Protein AF-0000000069274669 (afdb_homodimer)

Radius of gyration: 43.09 Å; Cα contacts (8 Å, |Δi|>4): 2055; chains: 2; bounding box: 151×182×161 Å

Foldseek 3Di:
DPPPPVDVVVVVVVLCVVVVCVLVVVPPDPPPPPPDDDPPPCVVVVVVVVVVVVVSVVSVVVVVVVVDPVVVVSVVVVVVDPDPDDPDDDDDDDDDDDDDDYDDYDDDDDPDPDDDYDYDDDDDDDDDPDPPDPPPPVPPPPPPVPPPPPLDPVLLVVLQVVLVVVLVVQVVCCVQPPVLAFSLLVLLVLLLVVLQVLLVCCVVPVSDRDSNSSSLVVLLLDQLVCLCLVQVLLQLLLLLLPDDPVLCVLCVVVLCCCLAVVLVQQLVLQLVCCCVPPDLRDDSLRSSLLSLLLSQFDQVLVLVNCVLLPFDPNLSCSQSSNNLRNLQLSVLSNVLSLQVVLPDDADPVRSVVSSVLQQVVLLVLLVVLLVVLLVVLLVLLDLVDPVSQVVNLVSLVCSSNVQLCVCCDPVSNHGSSSSSSNSSNSCSHRRCVSHSDNVSSVVVSVVSNSSSSSSQSSSLSSNLSNLVNDCPLVDDPVNVVVLVVSLVVSLVSLLCSLVVCQVVQQPGRPGDDPLSSNLSSLSRARDRSSLSSLSNQLNDQAGPVRHGDDPSSNSVSSVSNNSSSSSNSCSSVPSSSCSSVSCVVSVSSDDDPVVVVLLLVVLLVLLQVLQLVVVQCVPPPLQPQADPVLLNVLSCQLSVHPDRPHHPNDDPPDDCPDDLQQAPADDDVPPLLVLLLVLLVLLLVLLVVCVLLQLDPPVDCLNVQQVVLSVVQNVVSVPARRSLVSLVCVLVVVVVVLVPPDPVRCLALVSLLVVLVSLLSNLSSLSSLLVSLVVSLVVSNRHPDDDSNVVNNVRSVVSSVVSVVVNVPGDSVSNRLSSNLSSSSSSLSVSLVVLVVCCVVVNDPPNSSSVSNVSSVSSVVSSVVVSVVVSSVVSVNPVVPPCVVVVVVVVVVVVVVVPPPPDDPPPPPPPCDDDDPPDDDDPPDPDDPDDDDPDDPPDDDDPD/DPPPPVDVVVVVVVLCVVVVCVVVVVPPDPPPPPPDDDDPPCVVVVVVVVVVVVVSVVSVVVVVVVPDPPVVVSVVVVVVDPDPDDCPPPPDDPPPDDDDDDDDDYYYDYYYYDYDYYDDDDDDDDDDDDPPDPDCPVPPPPPPPLPPPPLDPVLLVVLQVVLVVVLVVQVVCCVQPPVLAFSLLVLLQLLLVVLQVLLVCCVVPVSDRDSNSSSLVVLLLDQLVCLCLVQVLLQLLLLLLPDDPVLCVLCVVVLCCCLAVVLVLQLVLQLVCCCVPPDLRDDSLRSSLLSLLLSQFDQVLVLVNCVLLPFDPNLSCSQSSNNLRNLQLSVLSNVLSLQVVLPDDDDPVRSVVSSVLQQVVLLVLLVVLLVVLLVVLLVLLDLVDPVSQVVNLVSLVCSSNVQLCVCCDPVSNHGSSSSSSNSSNSCSHRRCVSHSDNVSSVVVSVVSNSSSSSSQSSSLSSNLSNLVNDCPLVDDPVNVVVLVVSLVVSLVSLLCSLVVCQVVQQPGRPGDDPLSSNLSSLSRARDRSSLSSLSNQLNDQAGPVRHGDDPSSNSVSSVSNNSSSSSNSCSSVPSSSCSSVSCVVSVSSDDDPVVVVLLLVVLLVLLQVLQLVVVQCVPPPLQPQADPVLLNVLSCQLSVHPDRPHHPNDDPPDPCPDDLQQAPADDDVPPLLVLLLVLLVQLLVLLVVCVLLQLDPPVDCLNVQQVVLSVVQNVVSVPARRSLVSLVCVLVVVVVVLVPPDPVRCLALVNLLVVLVSLLSNLSSLSSLLVSLVVSLVVSNRHPDDPSNVVNNVRSVVSSVVSVVVNVPDDSVSNRLSSNLSSSSSSLSVSLVVLVVCCVVVNDPPNSSSVSNVSSVSSVVSSVVVSVVVSSVSSVNPVVPPCVVVVVVVVVVVVVVVPPPPDPPDPPPPPVPPPPVPDDDDDDDDPDDDDDDDDDDDDDPDCD

Secondary structure (DSSP, 8-state):
-------HHHHHHHHHHHHHHHHTT-S--SSSTT-----GGGHHHHHHHHHHHHHHHHHHHHHHHTT--HHHHHHHHHTTS-----------------------------------------------------------------------GGGHHHHHHHHHHHHHHHHHHHHHH-TTS-HHHHHHHHHHHHHHHHHHHHHH-TT---HHHHHHHHHHT--HHHHHHHHHHHHHHHHHHT--HHHHHHHHHHHHHIIIIIHHHHHHHHHHHHHHH-TT---HHHHHHHHHHHT----HHHHHHHHHHT--HHHHHHHHHHHHHHHHHHHHHHHHHHHHHTT----HHHHHHHHHHHHHHHHHHHHHHHHHHHHHHHHT--TT-THHHHHHHHHHHHHHHHHHHHHHSTTT---HHHHHHHHHHHHHHHTTTT-S-HHHHHHHHHHHHHHHHHHHHHHHHHHHHHHHH-TTS---HHHHHHHHHHHHHHHHHHHHHHHHTHHHHHHSTT---HHHHHHHHHT----HHHHHHHHHHHH--B-TTSPBPPHHHHHHHHHHHHHHHHHHHHIIIIIHHHHHHHHHHTTSS---HHHHHHHHHHHHHHHHHHHHHHHHHTT-GGGTT--HHHHHHHHHHHTT-SS-----------TT-----------S---HHHHHHHHHHHHHHHHHHHHHTTSS-TTSSHHHHHHHHHHHHHHTTTT--THHHHHHHHHHHHHHHHHHS-HHHHTSHHHHHHHHHHHHHHHHHHHHHHHHHHHHHHHHHHH--SHHHHHHHHHHHHHHHHHHHHHHTS-HHHHHHHHHHHHHHHHHHHHHHHHHHHHHTTSS-HHHHHHHHHHHHHHHHHHHHHHHHHHHHHHT---STTTHHHHHHHHHHHHHHHHHT-------SS-S-----------------------------S--/-------HHHHHHHHHHHHHHHHTT-S--SGGGGS----GGGHHHHHHHHHHHHHHHHHHHHHHHTT--HHHHHHHHHTTS-----------------------------------------------------------------------GGGHHHHHHHHHHHHHHHHHHHHHH-TTS-HHHHHHHHHHHHHHHHHHHHHH-TT---HHHHHHHHHHT--HHHHHHHHHHHHHHHHHHT--HHHHHHHHHHHHHIIIIIHHHHHHHHHHHHHHH-TT---HHHHHHHHHHHH----HHHHHHHHHHT--HHHHHHHHHHHHHHHHHHHHHHHHHHHHHTT----HHHHHHHHHHHHHHHHHHHHHHHHHHHHHHHHT--TT-THHHHHHHHHHHHHHHHHHHHHHSTTT---HHHHHHHHHHHHHHHTGGG-S-HHHHHHHHHHHHHHHHHHHHHHHHHHHHHHHH-TTS---HHHHHHHHHHHHHHHHHHHHHHHHTHHHHHHSTT---HHHHHHHHHT----HHHHHHHHHHHH--B-TTSPBPPHHHHHHHHHHHHHHHHHHHHIIIIIHHHHHHHHHHTTSS---HHHHHHHHHHHHHHHHHHHHHHHHHTT-GGGTT--HHHHHHHHHHHTT-SS-----------TT-----------S---HHHHHHHHHHHHHHHHHHHHHTTSS-TTSSHHHHHHHHHHHHHHTTTT--THHHHHHHHHHHHHHHHHHS-HHHHTSHHHHHHHHHHHHHHHHHHHHHHHHHHHHHHHHHHH--SHHHHHHHHHHHHHHHHHHHHHHTS-HHHHHHHHHHHHHHHHHHHHHHHHHHHHHTTSS-HHHHHHHHHHHHHHHHHHHHHHHHHHHHHHT---HHHHHHHHHHHHHHHHHHHHHT-------SS----------------------------------

InterPro domains:
  IPR006153 Cation/H+ exchanger, transmembrane domain [PF00999] (170-539)
  IPR018422 Cation/H+ exchanger, CPA1 family [PTHR10110] (135-668)

Nearest PDB structures (foldseek):
  8pd7-assembly1_A  TM=5.998E-01  e=1.376E-23  Strongylocentrotus purpuratus
  8pcz-assembly1_B  TM=5.962E-01  e=1.327E-23  Strongylocentrotus purpuratus
  8xq8-assembly1_A  TM=6.034E-01  e=6.312E-23  Strongylocentrotus purpuratus
  8pd5-assembly1_A  TM=5.993E-01  e=1.213E-22  Strongylocentrotus purpuratus
  8pd3-assembly1_A  TM=5.989E-01  e=2.247E-22  Strongylocentrot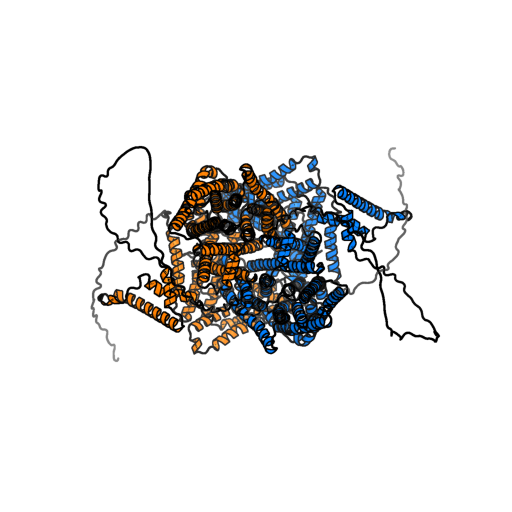us purpuratus

Sequence (1888 aa):
MPRLVISRSAALLLAALPTYLRASGLAADPINCAEVSSSESSSEESCRLLSQWQQGLKAQQKLRDLGFDVDVLAQSFAAGAPGRRADSATTADPSHSSHATTAVPSHNSSNDSNDSNHSNHSNTTAEHDTSSAEHDTGSEEHVAEHETHVTHQKDGLLFMFTTLAYGCVLCYGLSRLAPFLPYTVFCYLLGMTMGAIDRKMRDTWPDDISIYSQSIVMWRGIDPHMMLHAFLPGLLFGDALSINKHQFWKCLGSCTLLATLGVLYGALLTALSVFYMAPKGLTFYESWTQGAILSATDPVAVVAILNSLGASAKLNMLVSGESLMNDGVALVVYTVFHDMSKGKEYGAGDMISYFFQLFFGGIGLGLVFGFLTAGLMALASSKMHHEDTVVQTALMFSCAYLSFWTAESSQIQVSGVLSCVTASIVIAFYAKQVLVERASVEHVWHFAEYVGNTLLFMLAGVMVGDLLVSNELELDGGDVGWFIGLYVLMNLIRLIVVFSFYPLLVRMGYGVTWQECIMMVWGGLRGAVGLAMAVEVATVTVDHEGNALDNDTMLRRKYIMLQVGVFTTMTLVINAPTTGWITRKLGLVKPSKTEVALLASHQKRLQTTAFDFLAGIKGKLIFEGFDEDVVHSVILAANHSSHDHGSKGAKYGDLDSDDECIIDQVDESEDLSVQRDIFLRLVGADYWQMVDNGIIPTDTDILPTLMASVDHAKDYVTTGLLDWESVHTSCTRVDWIMNRLGPSVRGWKVVKLIEQMVEGHAVITLNCYIAAHEYAQERAAKHLSGGSLERILTESKANVELALKFMSCRNFDSVQLAKTWQLSKTILELQRHKIHKWVSNGILTEGQAHTLLHSVSSGQSHLTHHVSSRNLEKSGIDLHAMFHVGTRMSEIAHQHLKTDDKAQMPDDPDALIILPNAIESPAKEFSVPLGAVAEDEYPENPESMPRLVISRSAALLLAALPTYLRASGLAADPINCAEVSSSESSSEESCRLLSQWQQGLKAQQKLRDLGFDVDVLAQSFAAGAPGRRADSATTADPSHSSHATTAVPSHNSSNDSNDSNHSNHSNTTAEHDTSSAEHDTGSEEHVAEHETHVTHQKDGLLFMFTTLAYGCVLCYGLSRLAPFLPYTVFCYLLGMTMGAIDRKMRDTWPDDISIYSQSIVMWRGIDPHMMLHAFLPGLLFGDALSINKHQFWKCLGSCTLLATLGVLYGALLTALSVFYMAPKGLTFYESWTQGAILSATDPVAVVAILNSLGASAKLNMLVSGESLMNDGVALVVYTVFHDMSKGKEYGAGDMISYFFQLFFGGIGLGLVFGFLTAGLMALASSKMHHEDTVVQTALMFSCAYLSFWTAESSQIQVSGVLSCVTASIVIAFYAKQVLVERASVEHVWHFAEYVGNTLLFMLAGVMVGDLLVSNELELDGGDVGWFIGLYVLMNLIRLIVVFSFYPLLVRMGYGVTWQECIMMVWGGLRGAVGLAMAVEVATVTVDHEGNALDNDTMLRRKYIMLQVGVFTTMTLVINAPTTGWITRKLGLVKPSKTEVALLASHQKRLQTTAFDFLAGIKGKLIFEGFDEDVVHSVILAANHSSHDHGSKGAKYGDLDSDDECIIDQVDESEDLSVQRDIFLRLVGADYWQMVDNGIIPTDTDILPTLMASVDHAKDYVTTGLLDWESVHTSCTRVDWIMNRLGPSVRGWKVVKLIEQMVEGHAVITLNCYIAAHEYAQERAAKHLSGGSLERILTESKANVELALKFMSCRNFDSVQLAKTWQLSKTILELQRHKIHKWVSNGILTEGQAHTLLHSVSSGQSHLTHHVSSRNLEKSGIDLHAMFHVGTRMSEIAHQHLKTDDKAQMPDDPDALIILPNAIESPAKEFSVPLGAVAEDEYPENPES

Structure (mmCIF, N/CA/C/O backbone):
data_AF-0000000069274669-model_v1
#
loop_
_entity.id
_entity.type
_entity.pdbx_description
1 polymer 'Cation/H+ exchanger transmembrane domain-containing protein'
#
loop_
_atom_site.group_PDB
_atom_site.id
_atom_site.type_symbol
_atom_site.label_atom_id
_atom_site.label_alt_id
_atom_site.label_comp_id
_atom_site.label_asym_id
_atom_site.label_entity_id
_atom_site.label_seq_id
_atom_site.pdbx_PDB_ins_code
_atom_site.Cartn_x
_atom_site.Cartn_y
_atom_site.Cartn_z
_atom_site.occupancy
_atom_site.B_iso_or_equiv
_atom_site.auth_seq_id
_atom_site.auth_comp_id
_atom_site.auth_asym_id
_atom_site.auth_atom_id
_atom_site.pdbx_PDB_model_num
ATOM 1 N N . MET A 1 1 ? -5.215 -10.648 32.5 1 20.44 1 MET A N 1
ATOM 2 C CA . MET A 1 1 ? -3.83 -10.516 32.969 1 20.44 1 MET A CA 1
ATOM 3 C C . MET A 1 1 ? -2.895 -11.328 32.062 1 20.44 1 MET A C 1
ATOM 5 O O . MET A 1 1 ? -3.055 -12.547 31.953 1 20.44 1 MET A O 1
ATOM 9 N N . PRO A 1 2 ? -2.506 -10.828 30.906 1 22.36 2 PRO A N 1
ATOM 10 C CA . PRO A 1 2 ? -2.129 -11.586 29.719 1 22.36 2 PRO A CA 1
ATOM 11 C C . PRO A 1 2 ? -0.896 -12.461 29.938 1 22.36 2 PRO A C 1
ATOM 13 O O . PRO A 1 2 ? 0.067 -12.031 30.562 1 22.36 2 PRO A O 1
ATOM 16 N N . ARG A 1 3 ? -1.205 -13.742 30.172 1 23.81 3 ARG A N 1
ATOM 17 C CA . ARG A 1 3 ? -0.339 -14.875 30.453 1 23.81 3 ARG A CA 1
ATOM 18 C C . ARG A 1 3 ? 0.919 -14.844 29.594 1 23.81 3 ARG A C 1
ATOM 20 O O . ARG A 1 3 ? 0.846 -14.594 28.391 1 23.81 3 ARG A O 1
ATOM 27 N N . LEU A 1 4 ? 1.964 -14.383 30.266 1 23.78 4 LEU A N 1
ATOM 28 C CA . LEU A 1 4 ? 3.373 -14.344 29.891 1 23.78 4 LEU A CA 1
ATOM 29 C C . LEU A 1 4 ? 3.789 -15.633 29.188 1 23.78 4 LEU A C 1
ATOM 31 O O . LEU A 1 4 ? 3.932 -16.672 29.844 1 23.78 4 LEU A O 1
ATOM 35 N N . VAL A 1 5 ? 2.941 -15.945 28.203 1 24.8 5 VAL A N 1
ATOM 36 C CA . VAL A 1 5 ? 3.238 -17.203 27.531 1 24.8 5 VAL A CA 1
ATOM 37 C C . VAL A 1 5 ? 4.707 -17.234 27.109 1 24.8 5 VAL A C 1
ATOM 39 O O . VAL A 1 5 ? 5.137 -16.422 26.281 1 24.8 5 VAL A O 1
ATOM 42 N N . ILE A 1 6 ? 5.539 -17.375 28.141 1 27.12 6 ILE A N 1
ATOM 43 C CA . ILE A 1 6 ? 6.965 -17.641 28.016 1 27.12 6 ILE A CA 1
ATOM 44 C C . ILE A 1 6 ? 7.188 -18.688 26.906 1 27.12 6 ILE A C 1
ATOM 46 O O . ILE A 1 6 ? 6.637 -19.781 26.969 1 27.12 6 ILE A O 1
ATOM 50 N N . SER A 1 7 ? 7.266 -18.234 25.734 1 25.34 7 SER A N 1
ATOM 51 C CA . SER A 1 7 ? 7.426 -19.109 24.594 1 25.34 7 SER A CA 1
ATOM 52 C C . SER A 1 7 ? 8.43 -20.219 24.875 1 25.34 7 SER A C 1
ATOM 54 O O . SER A 1 7 ? 9.344 -20.047 25.688 1 25.34 7 SER A O 1
ATOM 56 N N . ARG A 1 8 ? 8.047 -21.406 24.719 1 30.59 8 ARG A N 1
ATOM 57 C CA . ARG A 1 8 ? 8.742 -22.672 24.922 1 30.59 8 ARG A CA 1
ATOM 58 C C . ARG A 1 8 ? 10.172 -22.609 24.391 1 30.59 8 ARG A C 1
ATOM 60 O O . ARG A 1 8 ? 11.094 -23.141 25.016 1 30.59 8 ARG A O 1
ATOM 67 N N . SER A 1 9 ? 10.336 -21.828 23.312 1 30.2 9 SER A N 1
ATOM 68 C CA . SER A 1 9 ? 11.648 -21.828 22.688 1 30.2 9 SER A CA 1
ATOM 69 C C . SER A 1 9 ? 12.664 -21.062 23.516 1 30.2 9 SER A C 1
ATOM 71 O O . SER A 1 9 ? 13.852 -21.406 23.531 1 30.2 9 SER A O 1
ATOM 73 N N . ALA A 1 10 ? 12.234 -19.969 24.125 1 30.84 10 ALA A N 1
ATOM 74 C CA . ALA A 1 10 ? 13.125 -19.25 25.031 1 30.84 10 ALA A CA 1
ATOM 75 C C . ALA A 1 10 ? 13.438 -20.078 26.266 1 30.84 10 ALA A C 1
ATOM 77 O O . ALA A 1 10 ? 14.562 -20.047 26.781 1 30.84 10 ALA A O 1
ATOM 78 N N . ALA A 1 11 ? 12.406 -20.875 26.578 1 32.09 11 ALA A N 1
ATOM 79 C CA . ALA A 1 11 ? 12.633 -21.781 27.703 1 32.09 11 ALA A CA 1
ATOM 80 C C . ALA A 1 11 ? 13.68 -22.828 27.359 1 32.09 11 ALA A C 1
ATOM 82 O O . ALA A 1 11 ? 14.516 -23.188 28.188 1 32.09 11 ALA A O 1
ATOM 83 N N . LEU A 1 12 ? 13.633 -23.188 26.109 1 30.95 12 LEU A N 1
ATOM 84 C CA . LEU A 1 12 ? 14.57 -24.203 25.656 1 30.95 12 LEU A CA 1
ATOM 85 C C . LEU A 1 12 ? 15.984 -23.641 25.578 1 30.95 12 LEU A C 1
ATOM 87 O O . LEU A 1 12 ? 16.953 -24.328 25.938 1 30.95 12 LEU A O 1
ATOM 91 N N . LEU A 1 13 ? 16.094 -22.391 25.188 1 30.83 13 LEU A N 1
ATOM 92 C CA . LEU A 1 13 ? 17.406 -21.766 25.125 1 30.83 13 LEU A CA 1
ATOM 93 C C . LEU A 1 13 ? 17.969 -21.547 26.516 1 30.83 13 LEU A C 1
ATOM 95 O O . LEU A 1 13 ? 19.156 -21.781 26.766 1 30.83 13 LEU A O 1
ATOM 99 N N . LEU A 1 14 ? 17.078 -21.266 27.438 1 32 14 LEU A N 1
ATOM 100 C CA . LEU A 1 14 ? 17.547 -21.047 28.797 1 32 14 LEU A CA 1
ATOM 101 C C . LEU A 1 14 ? 17.938 -22.375 29.438 1 32 14 LEU A C 1
ATOM 103 O O . LEU A 1 14 ? 18.891 -22.422 30.234 1 32 14 LEU A O 1
ATOM 107 N N . ALA A 1 15 ? 17.234 -23.375 28.984 1 34.84 15 ALA A N 1
ATOM 108 C CA . ALA A 1 15 ? 17.516 -24.688 29.562 1 34.84 15 ALA A CA 1
ATOM 109 C C . ALA A 1 15 ? 18.844 -25.25 29.062 1 34.84 15 ALA A C 1
ATOM 111 O O . ALA A 1 15 ? 19.484 -26.031 29.75 1 34.84 15 ALA A O 1
ATOM 112 N N . ALA A 1 16 ? 19.125 -24.812 27.844 1 32.91 16 ALA A N 1
ATOM 113 C CA . ALA A 1 16 ? 20.344 -25.344 27.234 1 32.91 16 ALA A CA 1
ATOM 114 C C . ALA A 1 16 ? 21.578 -24.625 27.766 1 32.91 16 ALA A C 1
ATOM 116 O O . ALA A 1 16 ? 22.719 -25.031 27.469 1 32.91 16 ALA A O 1
ATOM 117 N N . LEU A 1 17 ? 21.328 -23.562 28.531 1 31.47 17 LEU A N 1
ATOM 118 C CA . LEU A 1 17 ? 22.438 -22.75 28.984 1 31.47 17 LEU A CA 1
ATOM 119 C C . LEU A 1 17 ? 23.344 -23.547 29.922 1 31.47 17 LEU A C 1
ATOM 121 O O . LEU A 1 17 ? 24.562 -23.5 29.812 1 31.47 17 LEU A O 1
ATOM 125 N N . PRO A 1 18 ? 22.672 -24.328 30.734 1 34.5 18 PRO A N 1
ATOM 126 C CA . PRO A 1 18 ? 23.609 -24.953 31.672 1 34.5 18 PRO A CA 1
ATOM 127 C C . PRO A 1 18 ? 24.531 -25.969 31 1 34.5 18 PRO A C 1
ATOM 129 O O . PRO A 1 18 ? 25.719 -26.031 31.328 1 34.5 18 PRO A O 1
ATOM 132 N N . THR A 1 19 ? 23.969 -26.656 30.016 1 37.09 19 THR A N 1
ATOM 133 C CA . THR A 1 19 ? 24.797 -27.672 29.375 1 37.09 19 THR A CA 1
ATOM 134 C C . THR A 1 19 ? 25.922 -27.031 28.578 1 37.09 19 THR A C 1
ATOM 136 O O . THR A 1 19 ? 27.031 -27.531 28.531 1 37.09 19 THR A O 1
ATOM 139 N N . TYR A 1 20 ? 25.578 -25.891 27.953 1 32.72 20 TYR A N 1
ATOM 140 C CA . TYR A 1 20 ? 26.625 -25.203 27.219 1 32.72 20 TYR A CA 1
ATOM 141 C C . TYR A 1 20 ? 27.719 -24.703 28.156 1 32.72 20 TYR A C 1
ATOM 143 O O . TYR A 1 20 ? 28.906 -24.797 27.844 1 32.72 20 TYR A O 1
ATOM 151 N N . LEU A 1 21 ? 27.234 -24.344 29.297 1 33.06 21 LEU A N 1
ATOM 152 C CA . LEU A 1 21 ? 28.234 -23.891 30.25 1 33.06 21 LEU A CA 1
ATOM 153 C C . LEU A 1 21 ? 29.094 -25.062 30.719 1 33.06 21 LEU A C 1
ATOM 155 O O . LEU A 1 21 ? 30.297 -24.906 30.938 1 33.06 21 LEU A O 1
ATOM 159 N N . ARG A 1 22 ? 28.453 -26.203 30.734 1 39.75 22 ARG A N 1
ATOM 160 C CA . ARG A 1 22 ? 29.219 -27.375 31.156 1 39.75 22 ARG A CA 1
ATOM 161 C C . ARG A 1 22 ? 30.203 -27.797 30.078 1 39.75 22 ARG A C 1
ATOM 163 O O . ARG A 1 22 ? 31.344 -28.172 30.391 1 39.75 22 ARG A O 1
ATOM 170 N N . ALA A 1 23 ? 29.719 -27.781 28.859 1 35.91 23 ALA A N 1
ATOM 171 C CA . ALA A 1 23 ? 30.594 -28.25 27.781 1 35.91 23 ALA A CA 1
ATOM 172 C C . ALA A 1 23 ? 31.75 -27.266 27.562 1 35.91 23 ALA A C 1
ATOM 174 O O . ALA A 1 23 ? 32.812 -27.656 27.094 1 35.91 23 ALA A O 1
ATOM 175 N N . SER A 1 24 ? 31.312 -25.953 27.672 1 32.53 24 SER A N 1
ATOM 176 C CA . SER A 1 24 ? 32.375 -24.984 27.422 1 32.53 24 SER A CA 1
ATOM 177 C C . SER A 1 24 ? 33.375 -24.938 28.562 1 32.53 24 SER A C 1
ATOM 179 O O . SER A 1 24 ? 34.312 -24.125 28.547 1 32.53 24 SER A O 1
ATOM 181 N N . GLY A 1 25 ? 33.781 -25.969 29.219 1 31.44 25 GLY A N 1
ATOM 182 C CA . GLY A 1 25 ? 34.781 -26.203 30.234 1 31.44 25 GLY A CA 1
ATOM 183 C C . GLY A 1 25 ? 34.656 -25.297 31.453 1 31.44 25 GLY A C 1
ATOM 184 O O . GLY A 1 25 ? 35.5 -25.25 32.312 1 31.44 25 GLY A O 1
ATOM 185 N N . LEU A 1 26 ? 33.812 -24.391 31.297 1 29.56 26 LEU A N 1
ATOM 186 C CA . LEU A 1 26 ? 33.812 -23.422 32.406 1 29.56 26 LEU A CA 1
ATOM 187 C C . LEU A 1 26 ? 33.094 -23.984 33.625 1 29.56 26 LEU A C 1
ATOM 189 O O . LEU A 1 26 ? 32.875 -23.266 34.594 1 29.56 26 LEU A O 1
ATOM 193 N N . ALA A 1 27 ? 32.469 -25.141 33.5 1 31.83 27 ALA A N 1
ATOM 194 C CA . ALA A 1 27 ? 31.859 -25.703 34.688 1 31.83 27 ALA A CA 1
ATOM 195 C C . ALA A 1 27 ? 32.938 -26.281 35.625 1 31.83 27 ALA A C 1
ATOM 197 O O . ALA A 1 27 ? 33.594 -27.25 35.281 1 31.83 27 ALA A O 1
ATOM 198 N N . ALA A 1 28 ? 33.625 -25.453 36.375 1 28.75 28 ALA A N 1
ATOM 199 C CA . ALA A 1 28 ? 34.562 -25.875 37.406 1 28.75 28 ALA A CA 1
ATOM 200 C C . ALA A 1 28 ? 34 -27.016 38.25 1 28.75 28 ALA A C 1
ATOM 202 O O . ALA A 1 28 ? 32.781 -27.031 38.531 1 28.75 28 ALA A O 1
ATOM 203 N N . ASP A 1 29 ? 34.531 -28.172 38.125 1 26.72 29 ASP A N 1
ATOM 204 C CA . ASP A 1 29 ? 34.281 -29.359 38.938 1 26.72 29 ASP A CA 1
ATOM 205 C C . ASP A 1 29 ? 34.219 -29 40.438 1 26.72 29 ASP A C 1
ATOM 207 O O . ASP A 1 29 ? 35.094 -28.297 40.938 1 26.72 29 ASP A O 1
ATOM 211 N N . PRO A 1 30 ? 33.031 -28.938 41.031 1 28.22 30 PRO A N 1
ATOM 212 C CA . PRO A 1 30 ? 32.906 -28.562 42.438 1 28.22 30 PRO A CA 1
ATOM 213 C C . PRO A 1 30 ? 33.844 -29.328 43.344 1 28.22 30 PRO A C 1
ATOM 215 O O . PRO A 1 30 ? 33.75 -29.203 44.562 1 28.22 30 PRO A O 1
ATOM 218 N N . ILE A 1 31 ? 34.438 -30.422 42.844 1 26.33 31 ILE A N 1
ATOM 219 C CA . ILE A 1 31 ? 35 -31.281 43.906 1 26.33 31 ILE A CA 1
ATOM 220 C C . ILE A 1 31 ? 36.031 -30.5 44.688 1 26.33 31 ILE A C 1
ATOM 222 O O . ILE A 1 31 ? 36.031 -30.547 45.938 1 26.33 31 ILE A O 1
ATOM 226 N N . ASN A 1 32 ? 37.156 -30.281 44.031 1 25.36 32 ASN A N 1
ATOM 227 C CA . ASN A 1 32 ? 38.375 -30.172 44.812 1 25.36 32 ASN A CA 1
ATOM 228 C C . ASN A 1 32 ? 38.438 -28.844 45.594 1 25.36 32 ASN A C 1
ATOM 230 O O . ASN A 1 32 ? 39.531 -28.391 45.969 1 25.36 32 ASN A O 1
ATOM 234 N N . CYS A 1 33 ? 37.406 -27.984 45.281 1 25.16 33 CYS A N 1
ATOM 235 C CA . CYS A 1 33 ? 37.719 -26.656 45.844 1 25.16 33 CYS A CA 1
ATOM 236 C C . CYS A 1 33 ? 37.688 -26.672 47.375 1 25.16 33 CYS A C 1
ATOM 238 O O . CYS A 1 33 ? 36.781 -26.078 47.969 1 25.16 33 CYS A O 1
ATOM 240 N N . ALA A 1 34 ? 37.656 -27.938 47.938 1 26.12 34 ALA A N 1
ATOM 241 C CA . ALA A 1 34 ? 37.625 -27.906 49.406 1 26.12 34 ALA A CA 1
ATOM 242 C C . ALA A 1 34 ? 38.688 -26.984 49.969 1 26.12 34 ALA A C 1
ATOM 244 O O . ALA A 1 34 ? 38.469 -26.312 51 1 26.12 34 ALA A O 1
ATOM 245 N N . GLU A 1 35 ? 39.938 -27.328 49.625 1 25.34 35 GLU A N 1
ATOM 246 C CA . GLU A 1 35 ? 40.969 -26.953 50.594 1 25.34 35 GLU A CA 1
ATOM 247 C C . GLU A 1 35 ? 41.25 -25.453 50.562 1 25.34 35 GLU A C 1
ATOM 249 O O . GLU A 1 35 ? 42.188 -24.969 51.188 1 25.34 35 GLU A O 1
ATOM 254 N N . VAL A 1 36 ? 40.781 -24.766 49.469 1 25.62 36 VAL A N 1
ATOM 255 C CA . VAL A 1 36 ? 41.469 -23.484 49.469 1 25.62 36 VAL A CA 1
ATOM 256 C C . VAL A 1 36 ? 41.062 -22.672 50.688 1 25.62 36 VAL A C 1
ATOM 258 O O . VAL A 1 36 ? 39.906 -22.688 51.094 1 25.62 36 VAL A O 1
ATOM 261 N N . SER A 1 37 ? 42 -22.219 51.562 1 24.66 37 SER A N 1
ATOM 262 C CA . SER A 1 37 ? 42.125 -21.5 52.812 1 24.66 37 SER A CA 1
ATOM 263 C C . SER A 1 37 ? 41.156 -20.312 52.875 1 24.66 37 SER A C 1
ATOM 265 O O . SER A 1 37 ? 40.656 -19.859 51.844 1 24.66 37 SER A O 1
ATOM 267 N N . SER A 1 38 ? 41 -19.609 54.125 1 27.27 38 SER A N 1
ATOM 268 C CA . SER A 1 38 ? 40.062 -18.781 54.875 1 27.27 38 SER A CA 1
ATOM 269 C C . SER A 1 38 ? 39.75 -17.484 54.156 1 27.27 38 SER A C 1
ATOM 271 O O . SER A 1 38 ? 39.031 -16.625 54.688 1 27.27 38 SER A O 1
ATOM 273 N N . SER A 1 39 ? 40.625 -17.047 53.156 1 27.19 39 SER A N 1
ATOM 274 C CA . SER A 1 39 ? 40.438 -15.609 53 1 27.19 39 SER A CA 1
ATOM 275 C C . SER A 1 39 ? 39.031 -15.305 52.438 1 27.19 39 SER A C 1
ATOM 277 O O . SER A 1 39 ? 38.531 -16.031 51.594 1 27.19 39 SER A O 1
ATOM 279 N N . GLU A 1 40 ? 38.125 -14.531 53.219 1 30.2 40 GLU A N 1
ATOM 280 C CA . GLU A 1 40 ? 36.719 -14.227 53.312 1 30.2 40 GLU A CA 1
ATOM 281 C C . GLU A 1 40 ? 36.156 -13.859 51.938 1 30.2 40 GLU A C 1
ATOM 283 O O . GLU A 1 40 ? 34.938 -13.977 51.719 1 30.2 40 GLU A O 1
ATOM 288 N N . SER A 1 41 ? 36.969 -13.148 51.125 1 32.44 41 SER A N 1
ATOM 289 C CA . SER A 1 41 ? 36.312 -12.352 50.094 1 32.44 41 SER A CA 1
ATOM 290 C C . SER A 1 41 ? 35.688 -13.234 49.031 1 32.44 41 SER A C 1
ATOM 292 O O . SER A 1 41 ? 34.781 -12.797 48.312 1 32.44 41 SER A O 1
ATOM 294 N N . SER A 1 42 ? 36.312 -14.445 48.844 1 33.19 42 SER A N 1
ATOM 295 C CA . SER A 1 42 ? 36.062 -15.219 47.625 1 33.19 42 SER A CA 1
ATOM 296 C C . SER A 1 42 ? 34.75 -16.016 47.75 1 33.19 42 SER A C 1
ATOM 298 O O . SER A 1 42 ? 34.406 -16.797 46.875 1 33.19 42 SER A O 1
ATOM 300 N N . SER A 1 43 ? 34.312 -16.062 49.062 1 34.12 43 SER A N 1
ATOM 301 C CA . SER A 1 43 ? 33.219 -17.016 49.344 1 34.12 43 SER A CA 1
ATOM 302 C C . SER A 1 43 ? 31.938 -16.641 48.625 1 34.12 43 SER A C 1
ATOM 304 O O . SER A 1 43 ? 31.172 -17.516 48.219 1 34.12 43 SER A O 1
ATOM 306 N N . GLU A 1 44 ? 31.766 -15.273 48.562 1 33.88 44 GLU A N 1
ATOM 307 C CA . GLU A 1 44 ? 30.422 -14.906 48.125 1 33.88 44 GLU A CA 1
ATOM 308 C C . GLU A 1 44 ? 30.188 -15.297 46.688 1 33.88 44 GLU A C 1
ATOM 310 O O . GLU A 1 44 ? 29.062 -15.625 46.281 1 33.88 44 GLU A O 1
ATOM 315 N N . GLU A 1 45 ? 31.344 -15.297 45.875 1 35.53 45 GLU A N 1
ATOM 316 C CA . GLU A 1 45 ? 31.156 -15.625 44.469 1 35.53 45 GLU A CA 1
ATOM 317 C C . GLU A 1 45 ? 30.828 -17.109 44.281 1 35.53 45 GLU A C 1
ATOM 319 O O . GLU A 1 45 ? 30 -17.469 43.438 1 35.53 45 GLU A O 1
ATOM 324 N N . SER A 1 46 ? 31.438 -17.953 45.156 1 37.38 46 SER A N 1
ATOM 325 C CA . SER A 1 46 ? 31.234 -19.391 45.031 1 37.38 46 SER A CA 1
ATOM 326 C C . SER A 1 46 ? 29.797 -19.797 45.406 1 37.38 46 SER A C 1
ATOM 328 O O . SER A 1 46 ? 29.203 -20.656 44.75 1 37.38 46 SER A O 1
ATOM 330 N N . CYS A 1 47 ? 29.266 -19.109 46.469 1 37.75 47 CYS A N 1
ATOM 331 C CA . CYS A 1 47 ? 27.891 -19.453 46.875 1 37.75 47 CYS A CA 1
ATOM 332 C C . CYS A 1 47 ? 26.906 -19.078 45.781 1 37.75 47 CYS A C 1
ATOM 334 O O . CYS A 1 47 ? 25.938 -19.797 45.531 1 37.75 47 CYS A O 1
ATOM 336 N N . ARG A 1 48 ? 27.234 -17.906 45.062 1 41.72 48 ARG A N 1
ATOM 337 C CA . ARG A 1 48 ? 26.312 -17.469 44 1 41.72 48 ARG A CA 1
ATOM 338 C C . ARG A 1 48 ? 26.297 -18.453 42.844 1 41.72 48 ARG A C 1
ATOM 340 O O . ARG A 1 48 ? 25.234 -18.781 42.312 1 41.72 48 ARG A O 1
ATOM 347 N N . LEU A 1 49 ? 27.469 -19.109 42.531 1 39.5 49 LEU A N 1
ATOM 348 C CA . LEU A 1 49 ? 27.562 -20.078 41.438 1 39.5 49 LEU A CA 1
ATOM 349 C C . LEU A 1 49 ? 26.859 -21.375 41.844 1 39.5 49 LEU A C 1
ATOM 351 O O . LEU A 1 49 ? 26.172 -22 41.031 1 39.5 49 LEU A O 1
ATOM 355 N N . LEU A 1 50 ? 26.969 -21.75 43.156 1 42 50 LEU A N 1
ATOM 356 C CA . LEU A 1 50 ? 26.312 -22.969 43.625 1 42 50 LEU A CA 1
ATOM 357 C C . LEU A 1 50 ? 24.797 -22.828 43.562 1 42 50 LEU A C 1
ATOM 359 O O . LEU A 1 50 ? 24.094 -23.766 43.125 1 42 50 LEU A O 1
ATOM 363 N N . SER A 1 51 ? 24.328 -21.609 43.969 1 43.94 51 SER A N 1
ATOM 364 C CA . SER A 1 51 ? 22.875 -21.422 43.938 1 43.94 51 SER A CA 1
ATOM 365 C C . SER A 1 51 ? 22.359 -21.406 42.5 1 43.94 51 SER A C 1
ATOM 367 O O . SER A 1 51 ? 21.297 -21.969 42.219 1 43.94 51 SER A O 1
ATOM 369 N N . GLN A 1 52 ? 23.109 -20.859 41.5 1 42.91 52 GLN A N 1
ATOM 370 C CA . GLN A 1 52 ? 22.734 -20.891 40.094 1 42.91 52 GLN A CA 1
ATOM 371 C C . GLN A 1 52 ? 22.766 -22.312 39.562 1 42.91 52 GLN A C 1
ATOM 373 O O . GLN A 1 52 ? 21.906 -22.703 38.75 1 42.91 52 GLN A O 1
ATOM 378 N N . TRP A 1 53 ? 23.688 -23.172 40.094 1 46.72 53 TRP A N 1
ATOM 379 C CA . TRP A 1 53 ? 23.812 -24.578 39.719 1 46.72 53 TRP A CA 1
ATOM 380 C C . TRP A 1 53 ? 22.625 -25.391 40.219 1 46.72 53 TRP A C 1
ATOM 382 O O . TRP A 1 53 ? 22.062 -26.188 39.469 1 46.72 53 TRP A O 1
ATOM 392 N N . GLN A 1 54 ? 22.25 -25.125 41.469 1 47.66 54 GLN A N 1
ATOM 393 C CA . GLN A 1 54 ? 21.125 -25.859 42.062 1 47.66 54 GLN A CA 1
ATOM 394 C C . GLN A 1 54 ? 19.828 -25.531 41.344 1 47.66 54 GLN A C 1
ATOM 396 O O . GLN A 1 54 ? 19 -26.406 41.125 1 47.66 54 GLN A O 1
ATOM 401 N N . GLN A 1 55 ? 19.703 -24.234 40.844 1 47.69 55 GLN A N 1
ATOM 402 C CA . GLN A 1 55 ? 18.5 -23.859 40.094 1 47.69 55 GLN A CA 1
ATOM 403 C C . GLN A 1 55 ? 18.484 -24.484 38.719 1 47.69 55 GLN A C 1
ATOM 405 O O . GLN A 1 55 ? 17.422 -24.875 38.188 1 47.69 55 GLN A O 1
ATOM 410 N N . GLY A 1 56 ? 19.625 -24.719 38.125 1 45.5 56 GLY A N 1
ATOM 411 C CA . GLY A 1 56 ? 19.75 -25.453 36.875 1 45.5 56 GLY A CA 1
ATOM 412 C C . GLY A 1 56 ? 19.359 -26.922 37.031 1 45.5 56 GLY A C 1
ATOM 413 O O . GLY A 1 56 ? 18.641 -27.453 36.156 1 45.5 56 GLY A O 1
ATOM 414 N N . LEU A 1 57 ? 19.812 -27.594 38.125 1 50.84 57 LEU A N 1
ATOM 415 C CA . LEU A 1 57 ? 19.484 -29 38.344 1 50.84 57 LEU A CA 1
ATOM 416 C C . LEU A 1 57 ? 17.984 -29.172 38.562 1 50.84 57 LEU A C 1
ATOM 418 O O . LEU A 1 57 ? 17.391 -30.125 38.031 1 50.84 57 LEU A O 1
ATOM 422 N N . LYS A 1 58 ? 17.375 -28.266 39.375 1 52.41 58 LYS A N 1
ATOM 423 C CA . LYS A 1 58 ? 15.938 -28.359 39.594 1 52.41 58 LYS A CA 1
ATOM 424 C C . LYS A 1 58 ? 15.156 -28.172 38.312 1 52.41 58 LYS A C 1
ATOM 426 O O . LYS A 1 58 ? 14.141 -28.828 38.094 1 52.41 58 LYS A O 1
ATOM 431 N N . ALA A 1 59 ? 15.625 -27.359 37.375 1 47.78 59 ALA A N 1
ATOM 432 C CA . ALA A 1 59 ? 14.969 -27.156 36.094 1 47.78 59 ALA A CA 1
ATOM 433 C C . ALA A 1 59 ? 15.086 -28.391 35.219 1 47.78 59 ALA A C 1
ATOM 435 O O . ALA A 1 59 ? 14.125 -28.781 34.531 1 47.78 59 ALA A O 1
ATOM 436 N N . GLN A 1 60 ? 16.203 -29.125 35.312 1 48.72 60 GLN A N 1
ATOM 437 C CA . GLN A 1 60 ? 16.359 -30.391 34.594 1 48.72 60 GLN A CA 1
ATOM 438 C C . GLN A 1 60 ? 15.391 -31.438 35.125 1 48.72 60 GLN A C 1
ATOM 440 O O . GLN A 1 60 ? 14.781 -32.188 34.344 1 48.72 60 GLN A O 1
ATOM 445 N N . GLN A 1 61 ? 15.297 -31.609 36.438 1 55.88 61 GLN A N 1
ATOM 446 C CA . GLN A 1 61 ? 14.391 -32.594 37.031 1 55.88 61 GLN A CA 1
ATOM 447 C C . GLN A 1 61 ? 12.945 -32.312 36.625 1 55.88 61 GLN A C 1
ATOM 449 O O . GLN A 1 61 ? 12.195 -33.25 36.281 1 55.88 61 GLN A O 1
ATOM 454 N N . LYS A 1 62 ? 12.531 -31.062 36.594 1 49.88 62 LYS A N 1
ATOM 455 C CA . LYS A 1 62 ? 11.156 -30.75 36.188 1 49.88 62 LYS A CA 1
ATOM 456 C C . LYS A 1 62 ? 10.922 -31.109 34.75 1 49.88 62 LYS A C 1
ATOM 458 O O . LYS A 1 62 ? 9.852 -31.594 34.375 1 49.88 62 LYS A O 1
ATOM 463 N N . LEU A 1 63 ? 11.852 -31.016 33.969 1 44.03 63 LEU A N 1
ATOM 464 C CA . LEU A 1 63 ? 11.734 -31.422 32.562 1 44.03 63 LEU A CA 1
ATOM 465 C C . LEU A 1 63 ? 11.648 -32.938 32.438 1 44.03 63 LEU A C 1
ATOM 467 O O . LEU A 1 63 ? 10.852 -33.469 31.641 1 44.03 63 LEU A O 1
ATOM 471 N N . ARG A 1 64 ? 12.453 -33.625 33.188 1 54.62 64 ARG A N 1
ATOM 472 C CA . ARG A 1 64 ? 12.297 -35.094 33.219 1 54.62 64 ARG A CA 1
ATOM 473 C C . ARG A 1 64 ? 10.891 -35.469 33.688 1 54.62 64 ARG A C 1
ATOM 475 O O . ARG A 1 64 ? 10.297 -36.406 33.125 1 54.62 64 ARG A O 1
ATOM 482 N N . ASP A 1 65 ? 10.398 -34.781 34.625 1 53.12 65 ASP A N 1
ATOM 483 C CA . ASP A 1 65 ? 9.062 -35.094 35.094 1 53.12 65 ASP A CA 1
ATOM 484 C C . ASP A 1 65 ? 8 -34.812 34.062 1 53.12 65 ASP A C 1
ATOM 486 O O . ASP A 1 65 ? 6.945 -35.438 34.031 1 53.12 65 ASP A O 1
ATOM 490 N N . LEU A 1 66 ? 8.352 -33.844 33.156 1 47.5 66 LEU A N 1
ATOM 491 C CA . LEU A 1 66 ? 7.371 -33.5 32.125 1 47.5 66 LEU A CA 1
ATOM 492 C C . LEU A 1 66 ? 7.574 -34.375 30.906 1 47.5 66 LEU A C 1
ATOM 494 O O . LEU A 1 66 ? 6.891 -34.188 29.891 1 47.5 66 LEU A O 1
ATOM 498 N N . GLY A 1 67 ? 8.344 -35.438 30.828 1 45.47 67 GLY A N 1
ATOM 499 C CA . GLY A 1 67 ? 8.5 -36.562 29.906 1 45.47 67 GLY A CA 1
ATOM 500 C C . GLY A 1 67 ? 9.562 -36.312 28.844 1 45.47 67 GLY A C 1
ATOM 501 O O . GLY A 1 67 ? 9.617 -37 27.828 1 45.47 67 GLY A O 1
ATOM 502 N N . PHE A 1 68 ? 10.289 -35.188 28.906 1 39.56 68 PHE A N 1
ATOM 503 C CA . PHE A 1 68 ? 11.281 -34.938 27.859 1 39.56 68 PHE A CA 1
ATOM 504 C C . PHE A 1 68 ? 12.562 -35.719 28.141 1 39.56 68 PHE A C 1
ATOM 506 O O . PHE A 1 68 ? 12.977 -35.844 29.297 1 39.56 68 PHE A O 1
ATOM 513 N N . ASP A 1 69 ? 12.922 -36.625 27.266 1 41.12 69 ASP A N 1
ATOM 514 C CA . ASP A 1 69 ? 14.195 -37.344 27.391 1 41.12 69 ASP A CA 1
ATOM 515 C C . ASP A 1 69 ? 15.375 -36.375 27.219 1 41.12 69 ASP A C 1
ATOM 517 O O . ASP A 1 69 ? 15.727 -36 26.109 1 41.12 69 ASP A O 1
ATOM 521 N N . VAL A 1 70 ? 15.852 -35.656 28.172 1 45.31 70 VAL A N 1
ATOM 522 C CA . VAL A 1 70 ? 16.859 -34.594 28.281 1 45.31 70 VAL A CA 1
ATOM 523 C C . VAL A 1 70 ? 18.188 -35.094 27.734 1 45.31 70 VAL A C 1
ATOM 525 O O . VAL A 1 70 ? 18.984 -34.312 27.203 1 45.31 70 VAL A O 1
ATOM 528 N N . ASP A 1 71 ? 18.484 -36.406 27.75 1 45.09 71 ASP A N 1
ATOM 529 C CA . ASP A 1 71 ? 19.75 -36.969 27.281 1 45.09 71 ASP A CA 1
ATOM 530 C C . ASP A 1 71 ? 19.844 -36.938 25.766 1 45.09 71 ASP A C 1
ATOM 532 O O . ASP A 1 71 ? 20.891 -36.656 25.203 1 45.09 71 ASP A O 1
ATOM 536 N N . VAL A 1 72 ? 18.781 -37.375 25.062 1 42.47 72 VAL A N 1
ATOM 537 C CA . VAL A 1 72 ? 18.828 -37.406 23.609 1 42.47 72 VAL A CA 1
ATOM 538 C C . VAL A 1 72 ? 18.938 -36 23.047 1 42.47 72 VAL A C 1
ATOM 540 O O . VAL A 1 72 ? 19.656 -35.75 22.062 1 42.47 72 VAL A O 1
ATOM 543 N N . LEU A 1 73 ? 18.359 -35.062 23.703 1 35.84 73 LEU A N 1
ATOM 544 C CA . LEU A 1 73 ? 18.438 -33.688 23.234 1 35.84 73 LEU A CA 1
ATOM 545 C C . LEU A 1 73 ? 19.828 -33.094 23.438 1 35.84 73 LEU A C 1
ATOM 547 O O . LEU A 1 73 ? 20.344 -32.406 22.578 1 35.84 73 LEU A O 1
ATOM 551 N N . ALA A 1 74 ? 20.547 -33.406 24.438 1 37.53 74 ALA A N 1
ATOM 552 C CA . ALA A 1 74 ? 21.906 -32.969 24.75 1 37.53 74 ALA A CA 1
ATOM 553 C C . ALA A 1 74 ? 22.906 -33.562 23.734 1 37.53 74 ALA A C 1
ATOM 555 O O . ALA A 1 74 ? 23.844 -32.906 23.328 1 37.53 74 ALA A O 1
ATOM 556 N N . GLN A 1 75 ? 22.766 -34.781 23.312 1 36.38 75 GLN A N 1
ATOM 557 C CA . GLN A 1 75 ? 23.688 -35.438 22.375 1 36.38 75 GLN A CA 1
ATOM 558 C C . GLN A 1 75 ? 23.641 -34.781 21.016 1 36.38 75 GLN A C 1
ATOM 560 O O . GLN A 1 75 ? 24.672 -34.656 20.328 1 36.38 75 GLN A O 1
ATOM 565 N N . SER A 1 76 ? 22.547 -34.312 20.453 1 31.69 76 SER A N 1
ATOM 566 C CA . SER A 1 76 ? 22.5 -33.75 19.125 1 31.69 76 SER A CA 1
ATOM 567 C C . SER A 1 76 ? 23.188 -32.375 19.078 1 31.69 76 SER A C 1
ATOM 569 O O . SER A 1 76 ? 23.75 -32 18.047 1 31.69 76 SER A O 1
ATOM 571 N N . PHE A 1 77 ? 23.109 -31.562 20.047 1 33.44 77 PHE A N 1
ATOM 572 C CA . PHE A 1 77 ? 23.734 -30.25 20.031 1 33.44 77 PHE A CA 1
ATOM 573 C C . PHE A 1 77 ? 25.234 -30.359 20.312 1 33.44 77 PHE A C 1
ATOM 575 O O . PHE A 1 77 ? 26.031 -29.547 19.828 1 33.44 77 PHE A O 1
ATOM 582 N N . ALA A 1 78 ? 25.656 -31.219 21.203 1 30.53 78 ALA A N 1
ATOM 583 C CA . ALA A 1 78 ? 27.062 -31.391 21.578 1 30.53 78 ALA A CA 1
ATOM 584 C C . ALA A 1 78 ? 27.891 -31.766 20.359 1 30.53 78 ALA A C 1
ATOM 586 O O . ALA A 1 78 ? 29.125 -31.641 20.375 1 30.53 78 ALA A O 1
ATOM 587 N N . ALA A 1 79 ? 27.328 -32.438 19.328 1 30.36 79 ALA A N 1
ATOM 588 C CA . ALA A 1 79 ? 28.203 -32.875 18.266 1 30.36 79 ALA A CA 1
ATOM 589 C C . ALA A 1 79 ? 28.812 -31.719 17.5 1 30.36 79 ALA A C 1
ATOM 591 O O . ALA A 1 79 ? 29.797 -31.875 16.781 1 30.36 79 ALA A O 1
ATOM 592 N N . GLY A 1 80 ? 28.141 -30.516 17.406 1 24.55 80 GLY A N 1
ATOM 593 C CA . GLY A 1 80 ? 28.734 -29.547 16.5 1 24.55 80 GLY A CA 1
ATOM 594 C C . GLY A 1 80 ? 29.828 -28.719 17.125 1 24.55 80 GLY A C 1
ATOM 595 O O . GLY A 1 80 ? 30.234 -27.688 16.578 1 24.55 80 GLY A O 1
ATOM 596 N N . ALA A 1 81 ? 30.078 -28.844 18.438 1 24.09 81 ALA A N 1
ATOM 597 C CA . ALA A 1 81 ? 30.984 -27.906 19.062 1 24.09 81 ALA A CA 1
ATOM 598 C C . ALA A 1 81 ? 32.406 -28.094 18.578 1 24.09 81 ALA A C 1
ATOM 600 O O . ALA A 1 81 ? 32.969 -29.203 18.641 1 24.09 81 ALA A O 1
ATOM 601 N N . PRO A 1 82 ? 32.969 -27.297 17.609 1 22.28 82 PRO A N 1
ATOM 602 C CA . PRO A 1 82 ? 34.312 -27.5 17.109 1 22.28 82 PRO A CA 1
ATOM 603 C C . PRO A 1 82 ? 35.375 -27.5 18.219 1 22.28 82 PRO A C 1
ATOM 605 O O . PRO A 1 82 ? 35.156 -26.875 19.266 1 22.28 82 PRO A O 1
ATOM 608 N N . GLY A 1 83 ? 36.094 -28.594 18.5 1 18.56 83 GLY A N 1
ATOM 609 C CA . GLY A 1 83 ? 37.094 -28.938 19.469 1 18.56 83 GLY A CA 1
ATOM 610 C C . GLY A 1 83 ? 38.219 -27.922 19.531 1 18.56 83 GLY A C 1
ATOM 611 O O . GLY A 1 83 ? 38.75 -27.516 18.484 1 18.56 83 GLY A O 1
ATOM 612 N N . ARG A 1 84 ? 38.25 -26.984 20.438 1 21.03 84 ARG A N 1
ATOM 613 C CA . ARG A 1 84 ? 39.344 -26.031 20.719 1 21.03 84 ARG A CA 1
ATOM 614 C C . ARG A 1 84 ? 40.688 -26.719 20.766 1 21.03 84 ARG A C 1
ATOM 616 O O . ARG A 1 84 ? 40.906 -27.625 21.594 1 21.03 84 ARG A O 1
ATOM 623 N N . ARG A 1 85 ? 41.406 -26.75 19.641 1 18.94 85 ARG A N 1
ATOM 624 C CA . ARG A 1 85 ? 42.781 -27.25 19.594 1 18.94 85 ARG A CA 1
ATOM 625 C C . ARG A 1 85 ? 43.688 -26.469 20.547 1 18.94 85 ARG A C 1
ATOM 627 O O . ARG A 1 85 ? 43.656 -25.234 20.531 1 18.94 85 ARG A O 1
ATOM 634 N N . ALA A 1 86 ? 44.062 -26.984 21.703 1 18.48 86 ALA A N 1
ATOM 635 C CA . ALA A 1 86 ? 45 -26.594 22.766 1 18.48 86 ALA A CA 1
ATOM 636 C C . ALA A 1 86 ? 46.344 -26.188 22.203 1 18.48 86 ALA A C 1
ATOM 638 O O . ALA A 1 86 ? 47 -26.984 21.531 1 18.48 86 ALA A O 1
ATOM 639 N N . ASP A 1 87 ? 46.594 -24.891 22 1 18.16 87 ASP A N 1
ATOM 640 C CA . ASP A 1 87 ? 47.812 -24.281 21.453 1 18.16 87 ASP A CA 1
ATOM 641 C C . ASP A 1 87 ? 48.969 -24.453 22.422 1 18.16 87 ASP A C 1
ATOM 643 O O . ASP A 1 87 ? 48.969 -23.859 23.5 1 18.16 87 ASP A O 1
ATOM 647 N N . SER A 1 88 ? 49.5 -25.625 22.812 1 16.88 88 SER A N 1
ATOM 648 C CA . SER A 1 88 ? 50.719 -25.688 23.594 1 16.88 88 SER A CA 1
ATOM 649 C C . SER A 1 88 ? 51.844 -24.844 22.984 1 16.88 88 SER A C 1
ATOM 651 O O . SER A 1 88 ? 52.031 -24.875 21.766 1 16.88 88 SER A O 1
ATOM 653 N N . ALA A 1 89 ? 52.5 -23.828 23.688 1 17.66 89 ALA A N 1
ATOM 654 C CA . ALA A 1 89 ? 53.375 -22.656 23.562 1 17.66 89 ALA A CA 1
ATOM 655 C C . ALA A 1 89 ? 54.812 -23.094 23.406 1 17.66 89 ALA A C 1
ATOM 657 O O . ALA A 1 89 ? 55.688 -22.25 23.219 1 17.66 89 ALA A O 1
ATOM 658 N N . THR A 1 90 ? 55.406 -24.219 23.469 1 16.67 90 THR A N 1
ATOM 659 C CA . THR A 1 90 ? 56.844 -24.234 23.828 1 16.67 90 THR A CA 1
ATOM 660 C C . THR A 1 90 ? 57.656 -23.375 22.859 1 16.67 90 THR A C 1
ATOM 662 O O . THR A 1 90 ? 57.5 -23.5 21.641 1 16.67 90 THR A O 1
ATOM 665 N N . THR A 1 91 ? 58.594 -22.234 23.297 1 17.56 91 THR A N 1
ATOM 666 C CA . THR A 1 91 ? 59.406 -21.234 22.625 1 17.56 91 THR A CA 1
ATOM 667 C C . THR A 1 91 ? 60.781 -21.812 22.234 1 17.56 91 THR A C 1
ATOM 669 O O . THR A 1 91 ? 61.531 -21.172 21.516 1 17.56 91 THR A O 1
ATOM 672 N N . ALA A 1 92 ? 61.312 -22.625 21.766 1 15.27 92 ALA A N 1
ATOM 673 C CA . ALA A 1 92 ? 62.75 -22.766 21.578 1 15.27 92 ALA A CA 1
ATOM 674 C C . ALA A 1 92 ? 63.375 -21.469 21.031 1 15.27 92 ALA A C 1
ATOM 676 O O . ALA A 1 92 ? 62.688 -20.734 20.297 1 15.27 92 ALA A O 1
ATOM 677 N N . ASP A 1 93 ? 64.75 -20.766 21.562 1 15.36 93 ASP A N 1
ATOM 678 C CA . ASP A 1 93 ? 66.062 -20.25 21.781 1 15.36 93 ASP A CA 1
ATOM 679 C C . ASP A 1 93 ? 67 -20.516 20.562 1 15.36 93 ASP A C 1
ATOM 681 O O . ASP A 1 93 ? 67.625 -19.594 20.031 1 15.36 93 ASP A O 1
ATOM 685 N N . PRO A 1 94 ? 68.062 -21.656 20.688 1 15.42 94 PRO A N 1
ATOM 686 C CA . PRO A 1 94 ? 69.5 -21.906 20.75 1 15.42 94 PRO A CA 1
ATOM 687 C C . PRO A 1 94 ? 70.125 -22.078 19.359 1 15.42 94 PRO A C 1
ATOM 689 O O . PRO A 1 94 ? 69.438 -22.359 18.391 1 15.42 94 PRO A O 1
ATOM 692 N N . SER A 1 95 ? 71.625 -22.047 19.25 1 16.67 95 SER A N 1
ATOM 693 C CA . SER A 1 95 ? 72.75 -21.828 18.359 1 16.67 95 SER A CA 1
ATOM 694 C C . SER A 1 95 ? 72.812 -22.891 17.266 1 16.67 95 SER A C 1
ATOM 696 O O . SER A 1 95 ? 73 -22.578 16.094 1 16.67 95 SER A O 1
ATOM 698 N N . HIS A 1 96 ? 73.375 -24.328 17.5 1 14.31 96 HIS A N 1
ATOM 699 C CA . HIS A 1 96 ? 74.688 -24.969 17.344 1 14.31 96 HIS A CA 1
ATOM 700 C C . HIS A 1 96 ? 74.812 -25.641 15.969 1 14.31 96 HIS A C 1
ATOM 702 O O . HIS A 1 96 ? 75.75 -25.406 15.234 1 14.31 96 HIS A O 1
ATOM 708 N N . SER A 1 97 ? 74.812 -27.188 15.812 1 13.92 97 SER A N 1
ATOM 709 C CA . SER A 1 97 ? 75.875 -28.125 15.68 1 13.92 97 SER A CA 1
ATOM 710 C C . SER A 1 97 ? 76.25 -28.359 14.211 1 13.92 97 SER A C 1
ATOM 712 O O . SER A 1 97 ? 75.438 -28.047 13.32 1 13.92 97 SER A O 1
ATOM 714 N N . SER A 1 98 ? 77.312 -29.641 13.875 1 14.48 98 SER A N 1
ATOM 715 C CA . SER A 1 98 ? 78.438 -30.344 13.289 1 14.48 98 SER A CA 1
ATOM 716 C C . SER A 1 98 ? 78 -31.062 11.992 1 14.48 98 SER A C 1
ATOM 718 O O . SER A 1 98 ? 76.812 -31.125 11.664 1 14.48 98 SER A O 1
ATOM 720 N N . HIS A 1 99 ? 78.688 -32.406 11.672 1 13.62 99 HIS A N 1
ATOM 721 C CA . HIS A 1 99 ? 79.5 -33.188 10.703 1 13.62 99 HIS A CA 1
ATOM 722 C C . HIS A 1 99 ? 78.625 -34.156 9.945 1 13.62 99 HIS A C 1
ATOM 724 O O . HIS A 1 99 ? 79 -34.719 8.93 1 13.62 99 HIS A O 1
ATOM 730 N N . ALA A 1 100 ? 77.562 -34.656 10 1 13.31 100 ALA A N 1
ATOM 731 C CA . ALA A 1 100 ? 77.562 -36.125 10.055 1 13.31 100 ALA A CA 1
ATOM 732 C C . ALA A 1 100 ? 78.125 -36.688 8.758 1 13.31 100 ALA A C 1
ATOM 734 O O . ALA A 1 100 ? 78 -36.094 7.691 1 13.31 100 ALA A O 1
ATOM 735 N N . THR A 1 101 ? 78.312 -38.219 8.766 1 13.58 101 THR A N 1
ATOM 736 C CA . THR A 1 101 ? 79.188 -39.312 8.336 1 13.58 101 THR A CA 1
ATOM 737 C C . THR A 1 101 ? 78.812 -39.75 6.91 1 13.58 101 THR A C 1
ATOM 739 O O . THR A 1 101 ? 79.688 -39.844 6.059 1 13.58 101 THR A O 1
ATOM 742 N N . THR A 1 102 ? 78.312 -41.156 6.68 1 12.95 102 THR A N 1
ATOM 743 C CA . THR A 1 102 ? 78.875 -42.438 6.273 1 12.95 102 THR A CA 1
ATOM 744 C C . THR A 1 102 ? 78.438 -42.781 4.859 1 12.95 102 THR A C 1
ATOM 746 O O . THR A 1 102 ? 77.75 -42 4.195 1 12.95 102 THR A O 1
ATOM 749 N N . ALA A 1 103 ? 77.812 -44.219 4.801 1 13.45 103 ALA A N 1
ATOM 750 C CA . ALA A 1 103 ? 78.25 -45.469 4.148 1 13.45 103 ALA A CA 1
ATOM 751 C C . ALA A 1 103 ? 77.625 -45.594 2.748 1 13.45 103 ALA A C 1
ATOM 753 O O . ALA A 1 103 ? 76.688 -44.906 2.426 1 13.45 103 ALA A O 1
ATOM 754 N N . VAL A 1 104 ? 77.625 -47 2.096 1 14.03 104 VAL A N 1
ATOM 755 C CA . VAL A 1 104 ? 78.25 -47.969 1.21 1 14.03 104 VAL A CA 1
ATOM 756 C C . VAL A 1 104 ? 77.25 -48.5 0.223 1 14.03 104 VAL A C 1
ATOM 758 O O . VAL A 1 104 ? 77.438 -48.5 -0.989 1 14.03 104 VAL A O 1
ATOM 761 N N . PRO A 1 105 ? 76.375 -49.719 0.511 1 13.54 105 PRO A N 1
ATOM 762 C CA . PRO A 1 105 ? 76.562 -50.969 -0.2 1 13.54 105 PRO A CA 1
ATOM 763 C C . PRO A 1 105 ? 75.625 -51.156 -1.399 1 13.54 105 PRO A C 1
ATOM 765 O O . PRO A 1 105 ? 76.125 -51.094 -2.547 1 13.54 105 PRO A O 1
ATOM 768 N N . SER A 1 106 ? 74.562 -52.188 -1.347 1 13.71 106 SER A N 1
ATOM 769 C CA . SER A 1 106 ? 74.688 -53.5 -1.956 1 13.71 106 SER A CA 1
ATOM 770 C C . SER A 1 106 ? 73.875 -53.594 -3.244 1 13.71 106 SER A C 1
ATOM 772 O O . SER A 1 106 ? 73.125 -52.656 -3.586 1 13.71 106 SER A O 1
ATOM 774 N N . HIS A 1 107 ? 72.812 -54.75 -3.471 1 13.91 107 HIS A N 1
ATOM 775 C CA . HIS A 1 107 ? 72.812 -56 -4.254 1 13.91 107 HIS A CA 1
ATOM 776 C C . HIS A 1 107 ? 71.75 -55.938 -5.344 1 13.91 107 HIS A C 1
ATOM 778 O O . HIS A 1 107 ? 72 -56.125 -6.523 1 13.91 107 HIS A O 1
ATOM 784 N N . ASN A 1 108 ? 70.438 -56.562 -5.211 1 14.1 108 ASN A N 1
ATOM 785 C CA . ASN A 1 108 ? 70.188 -57.875 -5.828 1 14.1 108 ASN A CA 1
ATOM 786 C C . ASN A 1 108 ? 69.438 -57.75 -7.137 1 14.1 108 ASN A C 1
ATOM 788 O O . ASN A 1 108 ? 68.875 -56.688 -7.449 1 14.1 108 ASN A O 1
ATOM 792 N N . SER A 1 109 ? 68.25 -58.75 -7.516 1 14.02 109 SER A N 1
ATOM 793 C CA . SER A 1 109 ? 68.062 -59.969 -8.305 1 14.02 109 SER A CA 1
ATOM 794 C C . SER A 1 109 ? 66.938 -59.781 -9.359 1 14.02 109 SER A C 1
ATOM 796 O O . SER A 1 109 ? 67.125 -60.188 -10.516 1 14.02 109 SER A O 1
ATOM 798 N N . SER A 1 110 ? 65.688 -59.219 -9.336 1 14.09 110 SER A N 1
ATOM 799 C CA . SER A 1 110 ? 64.688 -60.281 -9.586 1 14.09 110 SER A CA 1
ATOM 800 C C . SER A 1 110 ? 64.188 -60.219 -11.016 1 14.09 110 SER A C 1
ATOM 802 O O . SER A 1 110 ? 63.375 -59.312 -11.375 1 14.09 110 SER A O 1
ATOM 804 N N . ASN A 1 111 ? 64.625 -60.531 -12.188 1 15.1 111 ASN A N 1
ATOM 805 C CA . ASN A 1 111 ? 64.062 -60.312 -13.508 1 15.1 111 ASN A CA 1
ATOM 806 C C . ASN A 1 111 ? 62.938 -61.344 -13.805 1 15.1 111 ASN A C 1
ATOM 808 O O . ASN A 1 111 ? 62.094 -61.125 -14.68 1 15.1 111 ASN A O 1
ATOM 812 N N . ASP A 1 112 ? 62.875 -62.688 -13.391 1 14.39 112 ASP A N 1
ATOM 813 C CA . ASP A 1 112 ? 62.781 -63.719 -14.414 1 14.39 112 ASP A CA 1
ATOM 814 C C . ASP A 1 112 ? 61.312 -64 -14.758 1 14.39 112 ASP A C 1
ATOM 816 O O . ASP A 1 112 ? 61.031 -65 -15.438 1 14.39 112 ASP A O 1
ATOM 820 N N . SER A 1 113 ? 60.469 -63.438 -15.07 1 15.1 113 SER A N 1
ATOM 821 C CA . SER A 1 113 ? 59.125 -64 -15.047 1 15.1 113 SER A CA 1
ATOM 822 C C . SER A 1 113 ? 58.906 -64.938 -16.266 1 15.1 113 SER A C 1
ATOM 824 O O . SER A 1 113 ? 58.219 -64.5 -17.203 1 15.1 113 SER A O 1
ATOM 826 N N . ASN A 1 114 ? 59.656 -65.938 -16.547 1 14.47 114 ASN A N 1
ATOM 827 C CA . ASN A 1 114 ? 59.312 -66.625 -17.781 1 14.47 114 ASN A CA 1
ATOM 828 C C . ASN A 1 114 ? 57.938 -67.25 -17.703 1 14.47 114 ASN A C 1
ATOM 830 O O . ASN A 1 114 ? 57.125 -67.062 -18.609 1 14.47 114 ASN A O 1
ATOM 834 N N . ASP A 1 115 ? 57.812 -68.5 -16.891 1 13.63 115 ASP A N 1
ATOM 835 C CA . ASP A 1 115 ? 57.531 -69.812 -17.469 1 13.63 115 ASP A CA 1
ATOM 836 C C . ASP A 1 115 ? 56.031 -70 -17.703 1 13.63 115 ASP A C 1
ATOM 838 O O . ASP A 1 115 ? 55.219 -69.25 -17.156 1 13.63 115 ASP A O 1
ATOM 842 N N . SER A 1 116 ? 55.656 -71.438 -17.75 1 14.24 116 SER A N 1
ATOM 843 C CA . SER A 1 116 ? 55.062 -72.5 -18.578 1 14.24 116 SER A CA 1
ATOM 844 C C . SER A 1 116 ? 53.594 -72.75 -18.172 1 14.24 116 SER A C 1
ATOM 846 O O . SER A 1 116 ? 52.688 -72.688 -19 1 14.24 116 SER A O 1
ATOM 848 N N . ASN A 1 117 ? 53.344 -74.062 -17.422 1 13.69 117 ASN A N 1
ATOM 849 C CA . ASN A 1 117 ? 52.719 -75.312 -17.891 1 13.69 117 ASN A CA 1
ATOM 850 C C . ASN A 1 117 ? 51.25 -75.375 -17.5 1 13.69 117 ASN A C 1
ATOM 852 O O . ASN A 1 117 ? 50.781 -74.562 -16.734 1 13.69 117 ASN A O 1
ATOM 856 N N . HIS A 1 118 ? 50.812 -76.625 -16.688 1 14.12 118 HIS A N 1
ATOM 857 C CA . HIS A 1 118 ? 50.125 -77.812 -17 1 14.12 118 HIS A CA 1
ATOM 858 C C . HIS A 1 118 ? 48.688 -77.812 -16.469 1 14.12 118 HIS A C 1
ATOM 860 O O . HIS A 1 118 ? 47.719 -78 -17.219 1 14.12 118 HIS A O 1
ATOM 866 N N . SER A 1 119 ? 48.375 -78.75 -15.328 1 13.85 119 SER A N 1
ATOM 867 C CA . SER A 1 119 ? 47.625 -80 -15.359 1 13.85 119 SER A CA 1
ATOM 868 C C . SER A 1 119 ? 46.188 -79.812 -14.906 1 13.85 119 SER A C 1
ATOM 870 O O . SER A 1 119 ? 45.781 -78.688 -14.594 1 13.85 119 SER A O 1
ATOM 872 N N . ASN A 1 120 ? 45.75 -80.688 -13.828 1 14.12 120 ASN A N 1
ATOM 873 C CA . ASN A 1 120 ? 44.938 -81.875 -13.766 1 14.12 120 ASN A CA 1
ATOM 874 C C . ASN A 1 120 ? 43.531 -81.625 -13.242 1 14.12 120 ASN A C 1
ATOM 876 O O . ASN A 1 120 ? 43.281 -80.5 -12.734 1 14.12 120 ASN A O 1
ATOM 880 N N . HIS A 1 121 ? 42.969 -82.562 -12.289 1 14.62 121 HIS A N 1
ATOM 881 C CA . HIS A 1 121 ? 41.938 -83.562 -12.344 1 14.62 121 HIS A CA 1
ATOM 882 C C . HIS A 1 121 ? 40.719 -83.25 -11.516 1 14.62 121 HIS A C 1
ATOM 884 O O . HIS A 1 121 ? 39.594 -83.5 -11.93 1 14.62 121 HIS A O 1
ATOM 890 N N . SER A 1 122 ? 40.844 -82.688 -10.227 1 14.28 122 SER A N 1
ATOM 891 C CA . SER A 1 122 ? 40.125 -83.562 -9.312 1 14.28 122 SER A CA 1
ATOM 892 C C . SER A 1 122 ? 38.594 -83.375 -9.414 1 14.28 122 SER A C 1
ATOM 894 O O . SER A 1 122 ? 38.156 -82.312 -9.898 1 14.28 122 SER A O 1
ATOM 896 N N . ASN A 1 123 ? 37.875 -84.188 -8.422 1 14.7 123 ASN A N 1
ATOM 897 C CA . ASN A 1 123 ? 36.844 -85.188 -8.273 1 14.7 123 ASN A CA 1
ATOM 898 C C . ASN A 1 123 ? 35.5 -84.562 -7.895 1 14.7 123 ASN A C 1
ATOM 900 O O . ASN A 1 123 ? 34.469 -84.812 -8.531 1 14.7 123 ASN A O 1
ATOM 904 N N . THR A 1 124 ? 35.312 -84.25 -6.559 1 15.17 124 THR A N 1
ATOM 905 C CA . THR A 1 124 ? 34.375 -85.062 -5.824 1 15.17 124 THR A CA 1
ATOM 906 C C . THR A 1 124 ? 32.969 -84.5 -5.957 1 15.17 124 THR A C 1
ATOM 908 O O . THR A 1 124 ? 32.781 -83.375 -6.375 1 15.17 124 THR A O 1
ATOM 911 N N . THR A 1 125 ? 32.219 -84.625 -4.73 1 16.61 125 THR A N 1
ATOM 912 C CA . THR A 1 125 ? 31.031 -85.312 -4.285 1 16.61 125 THR A CA 1
ATOM 913 C C . THR A 1 125 ? 29.797 -84.438 -4.297 1 16.61 125 THR A C 1
ATOM 915 O O . THR A 1 125 ? 29.859 -83.312 -3.873 1 16.61 125 THR A O 1
ATOM 918 N N . ALA A 1 126 ? 28.734 -84.812 -4.926 1 17.48 126 ALA A N 1
ATOM 919 C CA . ALA A 1 126 ? 27.453 -84.375 -5.461 1 17.48 126 ALA A CA 1
ATOM 920 C C . ALA A 1 126 ? 26.438 -84.188 -4.348 1 17.48 126 ALA A C 1
ATOM 922 O O . ALA A 1 126 ? 25.25 -83.938 -4.617 1 17.48 126 ALA A O 1
ATOM 923 N N . GLU A 1 127 ? 26.891 -84.062 -3.02 1 16.52 127 GLU A N 1
ATOM 924 C CA . GLU A 1 127 ? 25.781 -84.625 -2.221 1 16.52 127 GLU A CA 1
ATOM 925 C C . GLU A 1 127 ? 24.5 -83.812 -2.502 1 16.52 127 GLU A C 1
ATOM 927 O O . GLU A 1 127 ? 24.547 -82.75 -3.061 1 16.52 127 GLU A O 1
ATOM 932 N N . HIS A 1 128 ? 23.453 -84.125 -1.582 1 18.05 128 HIS A N 1
ATOM 933 C CA . HIS A 1 128 ? 22.078 -84.562 -1.415 1 18.05 128 HIS A CA 1
ATOM 934 C C . HIS A 1 128 ? 21.141 -83.375 -1.238 1 18.05 128 HIS A C 1
ATOM 936 O O . HIS A 1 128 ? 21.266 -82.625 -0.286 1 18.05 128 HIS A O 1
ATOM 942 N N . ASP A 1 129 ? 20.734 -82.688 -2.232 1 17.12 129 ASP A N 1
ATOM 943 C CA . ASP A 1 129 ? 19.922 -81.438 -2.314 1 17.12 129 ASP A CA 1
ATOM 944 C C . ASP A 1 129 ? 18.531 -81.688 -1.718 1 17.12 129 ASP A C 1
ATOM 946 O O . ASP A 1 129 ? 17.781 -82.562 -2.195 1 17.12 129 ASP A O 1
ATOM 950 N N . THR A 1 130 ? 18.531 -81.625 -0.364 1 19.34 130 THR A N 1
ATOM 951 C CA . THR A 1 130 ? 17.312 -81.812 0.42 1 19.34 130 THR A CA 1
ATOM 952 C C . THR A 1 130 ? 16.234 -80.812 -0.068 1 19.34 130 THR A C 1
ATOM 954 O O . THR A 1 130 ? 16.547 -79.688 -0.429 1 19.34 130 THR A O 1
ATOM 957 N N . SER A 1 131 ? 15.023 -81.312 -0.458 1 18.5 131 SER A N 1
ATOM 958 C CA . SER A 1 131 ? 13.797 -80.938 -1.146 1 18.5 131 SER A CA 1
ATOM 959 C C . SER A 1 131 ? 12.984 -79.938 -0.323 1 18.5 131 SER A C 1
ATOM 961 O O . SER A 1 131 ? 11.836 -79.625 -0.661 1 18.5 131 SER A O 1
ATOM 963 N N . SER A 1 132 ? 13.531 -79.125 0.663 1 19.39 132 SER A N 1
ATOM 964 C CA . SER A 1 132 ? 12.531 -78.562 1.57 1 19.39 132 SER A CA 1
ATOM 965 C C . SER A 1 132 ? 11.508 -77.75 0.82 1 19.39 132 SER A C 1
ATOM 967 O O . SER A 1 132 ? 11.867 -77 -0.097 1 19.39 132 SER A O 1
ATOM 969 N N . ALA A 1 133 ? 10.148 -78.062 0.895 1 21.94 133 ALA A N 1
ATOM 970 C CA . ALA A 1 133 ? 8.852 -77.625 0.366 1 21.94 133 ALA A CA 1
ATOM 971 C C . ALA A 1 133 ? 8.547 -76.188 0.771 1 21.94 133 ALA A C 1
ATOM 973 O O . ALA A 1 133 ? 8.586 -75.875 1.956 1 21.94 133 ALA A O 1
ATOM 974 N N . GLU A 1 134 ? 8.875 -75.188 -0.008 1 19.39 134 GLU A N 1
ATOM 975 C CA . GLU A 1 134 ? 8.68 -73.75 0.092 1 19.39 134 GLU A CA 1
ATOM 976 C C . GLU A 1 134 ? 7.199 -73.375 0.238 1 19.39 134 GLU A C 1
ATOM 978 O O . GLU A 1 134 ? 6.383 -73.75 -0.613 1 19.39 134 GLU A O 1
ATOM 983 N N . HIS A 1 135 ? 6.719 -73.5 1.468 1 22.45 135 HIS A N 1
ATOM 984 C CA . HIS A 1 135 ? 5.391 -73.062 1.838 1 22.45 135 HIS A CA 1
ATOM 985 C C . HIS A 1 135 ? 5.156 -71.625 1.336 1 22.45 135 HIS A C 1
ATOM 987 O O . HIS A 1 135 ? 5.996 -70.75 1.537 1 22.45 135 HIS A O 1
ATOM 993 N N . ASP A 1 136 ? 4.438 -71.438 0.248 1 20.28 136 ASP A N 1
ATOM 994 C CA . ASP A 1 136 ? 4.02 -70.312 -0.527 1 20.28 136 ASP A CA 1
ATOM 995 C C . ASP A 1 136 ? 3.209 -69.312 0.332 1 20.28 136 ASP A C 1
ATOM 997 O O . ASP A 1 136 ? 2.053 -69.562 0.665 1 20.28 136 ASP A O 1
ATOM 1001 N N . THR A 1 137 ? 3.631 -69 1.615 1 24.22 137 THR A N 1
ATOM 1002 C CA . THR A 1 137 ? 2.803 -68.062 2.35 1 24.22 137 THR A CA 1
ATOM 1003 C C . THR A 1 137 ? 2.555 -66.812 1.516 1 24.22 137 THR A C 1
ATOM 1005 O O . THR A 1 137 ? 3.5 -66.188 1.027 1 24.22 137 THR A O 1
ATOM 1008 N N . GLY A 1 138 ? 1.407 -66.75 0.806 1 21.34 138 GLY A N 1
ATOM 1009 C CA . GLY A 1 138 ? 0.838 -65.625 0.059 1 21.34 138 GLY A CA 1
ATOM 1010 C C . GLY A 1 138 ? 0.858 -64.312 0.828 1 21.34 138 GLY A C 1
ATOM 1011 O O . GLY A 1 138 ? 0.197 -64.188 1.861 1 21.34 138 GLY A O 1
ATOM 1012 N N . SER A 1 139 ? 2.012 -63.75 1.173 1 24.39 139 SER A N 1
ATOM 1013 C CA . SER A 1 139 ? 2.102 -62.438 1.805 1 24.39 139 SER A CA 1
ATOM 1014 C C . SER A 1 139 ? 1.235 -61.438 1.078 1 24.39 139 SER A C 1
ATOM 1016 O O . SER A 1 139 ? 1.461 -61.156 -0.1 1 24.39 139 SER A O 1
ATOM 1018 N N . GLU A 1 140 ? -0.089 -61.438 1.354 1 25.72 140 GLU A N 1
ATOM 1019 C CA . GLU A 1 140 ? -0.916 -60.312 0.905 1 25.72 140 GLU A CA 1
ATOM 1020 C C . GLU A 1 140 ? -0.258 -59 1.227 1 25.72 140 GLU A C 1
ATOM 1022 O O . GLU A 1 140 ? 0.049 -58.688 2.387 1 25.72 140 GLU A O 1
ATOM 1027 N N . GLU A 1 141 ? 0.651 -58.562 0.43 1 26.31 141 GLU A N 1
ATOM 1028 C CA . GLU A 1 141 ? 1.177 -57.188 0.501 1 26.31 141 GLU A CA 1
ATOM 1029 C C . GLU A 1 141 ? 0.057 -56.188 0.714 1 26.31 141 GLU A C 1
ATOM 1031 O O . GLU A 1 141 ? -0.863 -56.094 -0.101 1 26.31 141 GLU A O 1
ATOM 1036 N N . HIS A 1 142 ? -0.36 -56.031 1.958 1 28.84 142 HIS A N 1
ATOM 1037 C CA . HIS A 1 142 ? -1.141 -54.844 2.287 1 28.84 142 HIS A CA 1
ATOM 1038 C C . HIS A 1 142 ? -0.637 -53.625 1.521 1 28.84 142 HIS A C 1
ATOM 1040 O O . HIS A 1 142 ? 0.5 -53.219 1.716 1 28.84 142 HIS A O 1
ATOM 1046 N N . VAL A 1 143 ? -0.978 -53.594 0.265 1 29.5 143 VAL A N 1
ATOM 1047 C CA . VAL A 1 143 ? -0.806 -52.312 -0.416 1 29.5 143 VAL A CA 1
ATOM 1048 C C . VAL A 1 143 ? -1.233 -51.188 0.508 1 29.5 143 VAL A C 1
ATOM 1050 O O . VAL A 1 143 ? -2.402 -51.094 0.888 1 29.5 143 VAL A O 1
ATOM 1053 N N . ALA A 1 144 ? -0.468 -50.875 1.422 1 32.19 144 ALA A N 1
ATOM 1054 C CA . ALA A 1 144 ? -0.628 -49.594 2.125 1 32.19 144 ALA A CA 1
ATOM 1055 C C . ALA A 1 144 ? -1.201 -48.531 1.2 1 32.19 144 ALA A C 1
ATOM 1057 O O . ALA A 1 144 ? -0.662 -48.281 0.119 1 32.19 144 ALA A O 1
ATOM 1058 N N . GLU A 1 145 ? -2.477 -48.531 1.195 1 29.31 145 GLU A N 1
ATOM 1059 C CA . GLU A 1 145 ? -3.115 -47.344 0.621 1 29.31 145 GLU A CA 1
ATOM 1060 C C . GLU A 1 145 ? -2.305 -46.094 0.905 1 29.31 145 GLU A C 1
ATOM 1062 O O . GLU A 1 145 ? -2.229 -45.625 2.051 1 29.31 145 GLU A O 1
ATOM 1067 N N . HIS A 1 146 ? -1.075 -46.094 0.397 1 29.58 146 HIS A N 1
ATOM 1068 C CA . HIS A 1 146 ? -0.464 -44.75 0.362 1 29.58 146 HIS A CA 1
ATOM 1069 C C . HIS A 1 146 ? -1.511 -43.688 0.119 1 29.58 146 HIS A C 1
ATOM 1071 O O . HIS A 1 146 ? -2.18 -43.688 -0.917 1 29.58 146 HIS A O 1
ATOM 1077 N N . GLU A 1 147 ? -2.258 -43.406 1.088 1 32.88 147 GLU A N 1
ATOM 1078 C CA . GLU A 1 147 ? -2.961 -42.156 0.949 1 32.88 147 GLU A CA 1
ATOM 1079 C C . GLU A 1 147 ? -2.154 -41.156 0.111 1 32.88 147 GLU A C 1
ATOM 1081 O O . GLU A 1 147 ? -1.096 -40.688 0.539 1 32.88 147 GLU A O 1
ATOM 1086 N N . THR A 1 148 ? -1.898 -41.406 -1.136 1 35.47 148 THR A N 1
ATOM 1087 C CA . THR A 1 148 ? -1.397 -40.375 -2.045 1 35.47 148 THR A CA 1
ATOM 1088 C C . THR A 1 148 ? -1.889 -39 -1.625 1 35.47 148 THR A C 1
ATOM 1090 O O . THR A 1 148 ? -3.084 -38.719 -1.7 1 35.47 148 THR A O 1
ATOM 1093 N N . HIS A 1 149 ? -1.473 -38.531 -0.568 1 41.22 149 HIS A N 1
ATOM 1094 C CA . HIS A 1 149 ? -1.681 -37.125 -0.27 1 41.22 149 HIS A CA 1
ATOM 1095 C C . HIS A 1 149 ? -1.672 -36.281 -1.542 1 41.22 149 HIS A C 1
ATOM 1097 O O . HIS A 1 149 ? -0.643 -36.188 -2.215 1 41.22 149 HIS A O 1
ATOM 1103 N N . VAL A 1 150 ? -2.686 -36.344 -2.303 1 45.41 150 VAL A N 1
ATOM 1104 C CA . VAL A 1 150 ? -2.924 -35.469 -3.449 1 45.41 150 VAL A CA 1
ATOM 1105 C C . VAL A 1 150 ? -2.445 -34.062 -3.131 1 45.41 150 VAL A C 1
ATOM 1107 O O . VAL A 1 150 ? -2.895 -33.438 -2.158 1 45.41 150 VAL A O 1
ATOM 1110 N N . THR A 1 151 ? -1.225 -33.781 -3.416 1 54.03 151 THR A N 1
ATOM 1111 C CA . THR A 1 151 ? -0.627 -32.438 -3.361 1 54.03 151 THR A CA 1
ATOM 1112 C C . THR A 1 151 ? -1.548 -31.406 -4.004 1 54.03 151 THR A C 1
ATOM 1114 O O . THR A 1 151 ? -1.897 -31.531 -5.18 1 54.03 151 THR A O 1
ATOM 1117 N N . HIS A 1 152 ? -2.398 -30.703 -3.129 1 67.44 152 HIS A N 1
ATOM 1118 C CA . HIS A 1 152 ? -3.293 -29.656 -3.602 1 67.44 152 HIS A CA 1
ATOM 1119 C C . HIS A 1 152 ? -2.539 -28.344 -3.822 1 67.44 152 HIS A C 1
ATOM 1121 O O . HIS A 1 152 ? -1.592 -28.031 -3.096 1 67.44 152 HIS A O 1
ATOM 1127 N N . GLN A 1 153 ? -2.654 -27.734 -4.902 1 73.56 153 GLN A N 1
ATOM 1128 C CA . GLN A 1 153 ? -2.037 -26.469 -5.297 1 73.56 153 GLN A CA 1
ATOM 1129 C C . GLN A 1 153 ? -2.172 -25.422 -4.191 1 73.56 153 GLN A C 1
ATOM 1131 O O . GLN A 1 153 ? -1.311 -24.562 -4.043 1 73.56 153 GLN A O 1
ATOM 1136 N N . LYS A 1 154 ? -3.135 -25.625 -3.281 1 77.56 154 LYS A N 1
ATOM 1137 C CA . LYS A 1 154 ? -3.389 -24.625 -2.24 1 77.56 154 LYS A CA 1
ATOM 1138 C C . LYS A 1 154 ? -2.324 -24.688 -1.148 1 77.56 154 LYS A C 1
ATOM 1140 O O . LYS A 1 154 ? -2.123 -23.719 -0.413 1 77.56 154 LYS A O 1
ATOM 1145 N N . ASP A 1 155 ? -1.622 -25.828 -1.084 1 79.56 155 ASP A N 1
ATOM 1146 C CA . ASP A 1 155 ? -0.621 -26 -0.036 1 79.56 155 ASP A CA 1
ATOM 1147 C C . ASP A 1 155 ? 0.613 -25.141 -0.308 1 79.56 155 ASP A C 1
ATOM 1149 O O . ASP A 1 155 ? 1.416 -24.891 0.595 1 79.56 155 ASP A O 1
ATOM 1153 N N . GLY A 1 156 ? 0.716 -24.75 -1.585 1 82.38 156 GLY A N 1
ATOM 1154 C CA . GLY A 1 156 ? 1.814 -23.859 -1.923 1 82.38 156 GLY A CA 1
ATOM 1155 C C . GLY A 1 156 ? 1.713 -22.5 -1.246 1 82.38 156 GLY A C 1
ATOM 1156 O O . GLY A 1 156 ? 2.729 -21.844 -1.011 1 82.38 156 GLY A O 1
ATOM 1157 N N . LEU A 1 157 ? 0.53 -22.125 -0.802 1 85.62 157 LEU A N 1
ATOM 1158 C CA . LEU A 1 157 ? 0.302 -20.828 -0.182 1 85.62 157 LEU A CA 1
ATOM 1159 C C . LEU A 1 157 ? 0.79 -20.828 1.263 1 85.62 157 LEU A C 1
ATOM 1161 O O . LEU A 1 157 ? 1.034 -19.75 1.835 1 85.62 157 LEU A O 1
ATOM 1165 N N . LEU A 1 158 ? 0.96 -22 1.791 1 87.62 158 LEU A N 1
ATOM 1166 C CA . LEU A 1 158 ? 1.378 -22.109 3.186 1 87.62 158 LEU A CA 1
ATOM 1167 C C . LEU A 1 158 ? 2.807 -21.609 3.363 1 87.62 158 LEU A C 1
ATOM 1169 O O . LEU A 1 158 ? 3.094 -20.859 4.305 1 87.62 158 LEU A O 1
ATOM 1173 N N . PHE A 1 159 ? 3.709 -22.016 2.451 1 89.81 159 PHE A N 1
ATOM 1174 C CA . PHE A 1 159 ? 5.086 -21.531 2.525 1 89.81 159 PHE A CA 1
ATOM 1175 C C . PHE A 1 159 ? 5.145 -20.016 2.4 1 89.81 159 PHE A C 1
ATOM 1177 O O . PHE A 1 159 ? 5.898 -19.359 3.117 1 89.81 159 PHE A O 1
ATOM 1184 N N . MET A 1 160 ? 4.371 -19.469 1.568 1 89.19 160 MET A N 1
ATOM 1185 C CA . MET A 1 160 ? 4.402 -18.031 1.289 1 89.19 160 MET A CA 1
ATOM 1186 C C . MET A 1 160 ? 4.016 -17.234 2.525 1 89.19 160 MET A C 1
ATOM 1188 O O . MET A 1 160 ? 4.75 -16.328 2.943 1 89.19 160 MET A O 1
ATOM 1192 N N . PHE A 1 161 ? 2.938 -17.578 3.191 1 89.38 161 PHE A N 1
ATOM 1193 C CA . PHE A 1 161 ? 2.432 -16.734 4.262 1 89.38 161 PHE A CA 1
ATOM 1194 C C . PHE A 1 161 ? 3.094 -17.078 5.59 1 89.38 161 PHE A C 1
ATOM 1196 O O . PHE A 1 161 ? 3.17 -16.234 6.488 1 89.38 161 PHE A O 1
ATOM 1203 N N . THR A 1 162 ? 3.643 -18.312 5.703 1 90.19 162 THR A N 1
ATOM 1204 C CA . THR A 1 162 ? 4.457 -18.609 6.879 1 90.19 162 THR A CA 1
ATOM 1205 C C . THR A 1 162 ? 5.789 -17.875 6.816 1 90.19 162 THR A C 1
ATOM 1207 O O . THR A 1 162 ? 6.293 -17.406 7.84 1 90.19 162 THR A O 1
ATOM 1210 N N . THR A 1 163 ? 6.312 -17.844 5.57 1 92.12 163 THR A N 1
ATOM 1211 C CA . THR A 1 163 ? 7.547 -17.094 5.367 1 92.12 163 THR A CA 1
ATOM 1212 C C . THR A 1 163 ? 7.352 -15.617 5.707 1 92.12 163 THR A C 1
ATOM 1214 O O . THR A 1 163 ? 8.234 -14.992 6.293 1 92.12 163 THR A O 1
ATOM 1217 N N . LEU A 1 164 ? 6.223 -15.102 5.363 1 91.69 164 LEU A N 1
ATOM 1218 C CA . LEU A 1 164 ? 5.926 -13.711 5.699 1 91.69 164 LEU A CA 1
ATOM 1219 C C . LEU A 1 164 ? 5.82 -13.523 7.207 1 91.69 164 LEU A C 1
ATOM 1221 O O . LEU A 1 164 ? 6.281 -12.516 7.746 1 91.69 164 LEU A O 1
ATOM 1225 N N . ALA A 1 165 ? 5.238 -14.492 7.883 1 90.69 165 ALA A N 1
ATOM 1226 C CA . ALA A 1 165 ? 5.117 -14.438 9.336 1 90.69 165 ALA A CA 1
ATOM 1227 C C . ALA A 1 165 ? 6.488 -14.5 10.008 1 90.69 165 ALA A C 1
ATOM 1229 O O . ALA A 1 165 ? 6.77 -13.727 10.93 1 90.69 165 ALA A O 1
ATOM 1230 N N . TYR A 1 166 ? 7.344 -15.375 9.469 1 92.19 166 TYR A N 1
ATOM 1231 C CA . TYR A 1 166 ? 8.703 -15.461 9.992 1 92.19 166 TYR A CA 1
ATOM 1232 C C . TYR A 1 166 ? 9.469 -14.164 9.742 1 92.19 166 TYR A C 1
ATOM 1234 O O . TYR A 1 166 ? 10.242 -13.727 10.594 1 92.19 166 TYR A O 1
ATOM 1242 N N . GLY A 1 167 ? 9.266 -13.633 8.547 1 91.44 167 GLY A N 1
ATOM 1243 C CA . GLY A 1 167 ? 9.898 -12.367 8.234 1 91.44 167 GLY A CA 1
ATOM 1244 C C . GLY A 1 167 ? 9.508 -11.25 9.188 1 91.44 167 GLY A C 1
ATOM 1245 O O . GLY A 1 167 ? 10.344 -10.422 9.555 1 91.44 167 GLY A O 1
ATOM 1246 N N . CYS A 1 168 ? 8.266 -11.242 9.68 1 90.06 168 CYS A N 1
ATOM 1247 C CA . CYS A 1 168 ? 7.785 -10.234 10.625 1 90.06 168 CYS A CA 1
ATOM 1248 C C . CYS A 1 168 ? 8.477 -10.375 11.969 1 90.06 168 CYS A C 1
ATOM 1250 O O . CYS A 1 168 ? 8.891 -9.375 12.57 1 90.06 168 CYS A O 1
ATOM 1252 N N . VAL A 1 169 ? 8.633 -11.562 12.391 1 87.94 169 VAL A N 1
ATOM 1253 C CA . VAL A 1 169 ? 9.266 -11.812 13.68 1 87.94 169 VAL A CA 1
ATOM 1254 C C . VAL A 1 169 ? 10.742 -11.438 13.609 1 87.94 169 VAL A C 1
ATOM 1256 O O . VAL A 1 169 ? 11.289 -10.836 14.539 1 87.94 169 VAL A O 1
ATOM 1259 N N . LEU A 1 170 ? 11.281 -11.758 12.492 1 89.69 170 LEU A N 1
ATOM 1260 C CA . LEU A 1 170 ? 12.695 -11.445 12.297 1 89.69 170 LEU A CA 1
ATOM 1261 C C . LEU A 1 170 ? 12.906 -9.938 12.211 1 89.69 170 LEU A C 1
ATOM 1263 O O . LEU A 1 170 ? 13.844 -9.406 12.805 1 89.69 170 LEU A O 1
ATOM 1267 N N . CYS A 1 171 ? 12.094 -9.305 11.453 1 86.94 171 CYS A N 1
ATOM 1268 C CA . CYS A 1 171 ? 12.203 -7.859 11.297 1 86.94 171 CYS A CA 1
ATOM 1269 C C . CYS A 1 171 ? 12.008 -7.148 12.633 1 86.94 171 CYS A C 1
ATOM 1271 O O . CYS A 1 171 ? 12.742 -6.211 12.945 1 86.94 171 CYS A O 1
ATOM 1273 N N . TYR A 1 172 ? 11.047 -7.625 13.398 1 84.69 172 TYR A N 1
ATOM 1274 C CA . TYR A 1 172 ? 10.797 -7.078 14.727 1 84.69 172 TYR A CA 1
ATOM 1275 C C . TYR A 1 172 ? 12 -7.293 15.641 1 84.69 172 TYR A C 1
ATOM 1277 O O . TYR A 1 172 ? 12.438 -6.367 16.328 1 84.69 172 TYR A O 1
ATOM 1285 N N . GLY A 1 173 ? 12.523 -8.508 15.609 1 83.25 173 GLY A N 1
ATOM 1286 C CA . GLY A 1 173 ? 13.656 -8.828 16.469 1 83.25 173 GLY A CA 1
ATOM 1287 C C . GLY A 1 173 ? 14.914 -8.078 16.094 1 83.25 173 GLY A C 1
ATOM 1288 O O . GLY A 1 173 ? 15.625 -7.566 16.953 1 83.25 173 GLY A O 1
ATOM 1289 N N . LEU A 1 174 ? 15.18 -7.902 14.828 1 82.69 174 LEU A N 1
ATOM 1290 C CA . LEU A 1 174 ? 16.406 -7.258 14.352 1 82.69 174 LEU A CA 1
ATOM 1291 C C . LEU A 1 174 ? 16.344 -5.754 14.586 1 82.69 174 LEU A C 1
ATOM 1293 O O . LEU A 1 174 ? 17.375 -5.137 14.914 1 82.69 174 LEU A O 1
ATOM 1297 N N . SER A 1 175 ? 15.195 -5.121 14.43 1 77.56 175 SER A N 1
ATOM 1298 C CA . SER A 1 175 ? 15.055 -3.68 14.609 1 77.56 175 SER A CA 1
ATOM 1299 C C . SER A 1 175 ? 15.32 -3.271 16.047 1 77.56 175 SER A C 1
ATOM 1301 O O . SER A 1 175 ? 15.758 -2.15 16.312 1 77.56 175 SER A O 1
ATOM 1303 N N . ARG A 1 176 ? 15.148 -4.172 16.969 1 74.12 176 ARG A N 1
ATOM 1304 C CA . ARG A 1 176 ? 15.297 -3.857 18.391 1 74.12 176 ARG A CA 1
ATOM 1305 C C . ARG A 1 176 ? 16.656 -4.336 18.922 1 74.12 176 ARG A C 1
ATOM 1307 O O . ARG A 1 176 ? 17.281 -3.652 19.719 1 74.12 176 ARG A O 1
ATOM 1314 N N . LEU A 1 177 ? 17.047 -5.48 18.344 1 74.5 177 LEU A N 1
ATOM 1315 C CA . LEU A 1 177 ? 18.219 -6.102 18.938 1 74.5 177 LEU A CA 1
ATOM 1316 C C . LEU A 1 177 ? 19.484 -5.727 18.141 1 74.5 177 LEU A C 1
ATOM 1318 O O . LEU A 1 177 ? 20.547 -5.543 18.734 1 74.5 177 LEU A O 1
ATOM 1322 N N . ALA A 1 178 ? 19.312 -5.754 16.828 1 76.56 178 ALA A N 1
ATOM 1323 C CA . ALA A 1 178 ? 20.484 -5.508 15.984 1 76.56 178 ALA A CA 1
ATOM 1324 C C . ALA A 1 178 ? 20.125 -4.672 14.766 1 76.56 178 ALA A C 1
ATOM 1326 O O . ALA A 1 178 ? 20.125 -5.18 13.641 1 76.56 178 ALA A O 1
ATOM 1327 N N . PRO A 1 179 ? 19.922 -3.336 14.953 1 69.75 179 PRO A N 1
ATOM 1328 C CA . PRO A 1 179 ? 19.516 -2.49 13.836 1 69.75 179 PRO A CA 1
ATOM 1329 C C . PRO A 1 179 ? 20.609 -2.34 12.773 1 69.75 179 PRO A C 1
ATOM 1331 O O . PRO A 1 179 ? 20.328 -1.938 11.648 1 69.75 179 PRO A O 1
ATOM 1334 N N . PHE A 1 180 ? 21.828 -2.795 13.078 1 68.81 180 PHE A N 1
ATOM 1335 C CA . PHE A 1 180 ? 22.938 -2.617 12.156 1 68.81 180 PHE A CA 1
ATOM 1336 C C . PHE A 1 180 ? 23 -3.773 11.164 1 68.81 180 PHE A C 1
ATOM 1338 O O . PHE A 1 180 ? 23.672 -3.676 10.133 1 68.81 180 PHE A O 1
ATOM 1345 N N . LEU A 1 181 ? 22.234 -4.793 11.398 1 76.25 181 LEU A N 1
ATOM 1346 C CA . LEU A 1 181 ? 22.266 -5.961 10.523 1 76.25 181 LEU A CA 1
ATOM 1347 C C . LEU A 1 181 ? 21.188 -5.867 9.453 1 76.25 181 LEU A C 1
ATOM 1349 O O . LEU A 1 181 ? 20.031 -5.516 9.75 1 76.25 181 LEU A O 1
ATOM 1353 N N . PRO A 1 182 ? 21.609 -6.082 8.227 1 80.69 182 PRO A N 1
ATOM 1354 C CA . PRO A 1 182 ? 20.625 -6.023 7.148 1 80.69 182 PRO A CA 1
ATOM 1355 C C . PRO A 1 182 ? 19.562 -7.121 7.254 1 80.69 182 PRO A C 1
ATOM 1357 O O . PRO A 1 182 ? 19.906 -8.281 7.523 1 80.69 182 PRO A O 1
ATOM 1360 N N . TYR A 1 183 ? 18.359 -6.918 7.066 1 85.38 183 TYR A N 1
ATOM 1361 C CA . TYR A 1 183 ? 17.203 -7.797 7.184 1 85.38 183 TYR A CA 1
ATOM 1362 C C . TYR A 1 183 ? 17.297 -8.953 6.191 1 85.38 183 TYR A C 1
ATOM 1364 O O . TYR A 1 183 ? 17.047 -10.109 6.547 1 85.38 183 TYR A O 1
ATOM 1372 N N . THR A 1 184 ? 17.719 -8.727 4.934 1 83 184 THR A N 1
ATOM 1373 C CA . THR A 1 184 ? 17.719 -9.719 3.863 1 83 184 THR A CA 1
ATOM 1374 C C . THR A 1 184 ? 18.734 -10.82 4.148 1 83 184 THR A C 1
ATOM 1376 O O . THR A 1 184 ? 18.531 -11.977 3.768 1 83 184 THR A O 1
ATOM 1379 N N . VAL A 1 185 ? 19.797 -10.477 4.859 1 84.75 185 VAL A N 1
ATOM 1380 C CA . VAL A 1 185 ? 20.812 -11.461 5.203 1 84.75 185 VAL A CA 1
ATOM 1381 C C . VAL A 1 185 ? 20.234 -12.508 6.152 1 84.75 185 VAL A C 1
ATOM 1383 O O . VAL A 1 185 ? 20.406 -13.703 5.945 1 84.75 185 VAL A O 1
ATOM 1386 N N . PHE A 1 186 ? 19.516 -12.07 7.062 1 88.62 186 PHE A N 1
ATOM 1387 C CA . PHE A 1 186 ? 18.984 -12.984 8.062 1 88.62 186 PHE A CA 1
ATOM 1388 C C . PHE A 1 186 ? 17.797 -13.773 7.504 1 88.62 186 PHE A C 1
ATOM 1390 O O . PHE A 1 186 ? 17.516 -14.891 7.949 1 88.62 186 PHE A O 1
ATOM 1397 N N . CYS A 1 187 ? 17.078 -13.188 6.531 1 89.94 187 CYS A N 1
ATOM 1398 C CA . CYS A 1 187 ? 16.078 -13.969 5.82 1 89.94 187 CYS A CA 1
ATOM 1399 C C . CYS A 1 187 ? 16.703 -15.133 5.074 1 89.94 187 CYS A C 1
ATOM 1401 O O . CYS A 1 187 ? 16.188 -16.25 5.098 1 89.94 187 CYS A O 1
ATOM 1403 N N . TYR A 1 188 ? 17.781 -14.773 4.434 1 88.75 188 TYR A N 1
ATOM 1404 C CA . TYR A 1 188 ? 18.516 -15.789 3.678 1 88.75 188 TYR A CA 1
ATOM 1405 C C . TYR A 1 188 ? 19.016 -16.891 4.602 1 88.75 188 TYR A C 1
ATOM 1407 O O . TYR A 1 188 ? 18.891 -18.078 4.285 1 88.75 188 TYR A O 1
ATOM 1415 N N . LEU A 1 189 ? 19.547 -16.531 5.754 1 90.75 189 LEU A N 1
ATOM 1416 C CA . LEU A 1 189 ? 20.078 -17.5 6.707 1 90.75 189 LEU A CA 1
ATOM 1417 C C . LEU A 1 189 ? 18.969 -18.344 7.305 1 90.75 189 LEU A C 1
ATOM 1419 O O . LEU A 1 189 ? 19.125 -19.547 7.512 1 90.75 189 LEU A O 1
ATOM 1423 N N . LEU A 1 190 ? 17.906 -17.703 7.594 1 93 190 LEU A N 1
ATOM 1424 C CA . LEU A 1 190 ? 16.75 -18.453 8.094 1 93 190 LEU A CA 1
ATOM 1425 C C . LEU A 1 190 ? 16.25 -19.422 7.043 1 93 190 LEU A C 1
ATOM 1427 O O . LEU A 1 190 ? 15.859 -20.547 7.375 1 93 190 LEU A O 1
ATOM 1431 N N . GLY A 1 191 ? 16.203 -19.047 5.801 1 92.88 191 GLY A N 1
ATOM 1432 C CA . GLY A 1 191 ? 15.828 -19.953 4.719 1 92.88 191 GLY A CA 1
ATOM 1433 C C . GLY A 1 191 ? 16.766 -21.125 4.578 1 92.88 191 GLY A C 1
ATOM 1434 O O . GLY A 1 191 ? 16.328 -22.266 4.391 1 92.88 191 GLY A O 1
ATOM 1435 N N . MET A 1 192 ? 18.031 -20.859 4.703 1 91.62 192 MET A N 1
ATOM 1436 C CA . MET A 1 192 ? 19.031 -21.906 4.605 1 91.62 192 MET A CA 1
ATOM 1437 C C . MET A 1 192 ? 18.859 -22.938 5.711 1 91.62 192 MET A C 1
ATOM 1439 O O . MET A 1 192 ? 18.938 -24.156 5.465 1 91.62 192 MET A O 1
ATOM 1443 N N . THR A 1 193 ? 18.578 -22.438 6.895 1 92.81 193 THR A N 1
ATOM 1444 C CA . THR A 1 193 ? 18.359 -23.344 8.023 1 92.81 193 THR A CA 1
ATOM 1445 C C . THR A 1 193 ? 17.078 -24.141 7.844 1 92.81 193 THR A C 1
ATOM 1447 O O . THR A 1 193 ? 17.047 -25.344 8.133 1 92.81 193 THR A O 1
ATOM 1450 N N . MET A 1 194 ? 16.094 -23.531 7.363 1 92.75 194 MET A N 1
ATOM 1451 C CA . MET A 1 194 ? 14.82 -24.203 7.117 1 92.75 194 MET A CA 1
ATOM 1452 C C . MET A 1 194 ? 14.977 -25.281 6.051 1 92.75 194 MET A C 1
ATOM 1454 O O . MET A 1 194 ? 14.438 -26.375 6.191 1 92.75 194 MET A O 1
ATOM 1458 N N . GLY A 1 195 ? 15.688 -24.922 4.973 1 91.44 195 GLY A N 1
ATOM 1459 C CA . GLY A 1 195 ? 15.93 -25.891 3.92 1 91.44 195 GLY A CA 1
ATOM 1460 C C . GLY A 1 195 ? 16.75 -27.078 4.387 1 91.44 195 GLY A C 1
ATOM 1461 O O . GLY A 1 195 ? 16.453 -28.219 4.02 1 91.44 195 GLY A O 1
ATOM 1462 N N . ALA A 1 196 ? 17.703 -26.828 5.223 1 90.88 196 ALA A N 1
ATOM 1463 C CA . ALA A 1 196 ? 18.562 -27.875 5.758 1 90.88 196 ALA A CA 1
ATOM 1464 C C . ALA A 1 196 ? 17.781 -28.797 6.695 1 90.88 196 ALA A C 1
ATOM 1466 O O . ALA A 1 196 ? 17.906 -30.016 6.629 1 90.88 196 ALA A O 1
ATOM 1467 N N . ILE A 1 197 ? 16.938 -28.172 7.512 1 90.25 197 ILE A N 1
ATOM 1468 C CA . ILE A 1 197 ? 16.156 -28.953 8.469 1 90.25 197 ILE A CA 1
ATOM 1469 C C . ILE A 1 197 ? 15.133 -29.797 7.719 1 90.25 197 ILE A C 1
ATOM 1471 O O . ILE A 1 197 ? 14.922 -30.969 8.055 1 90.25 197 ILE A O 1
ATOM 1475 N N . ASP A 1 198 ? 14.508 -29.203 6.766 1 90.12 198 ASP A N 1
ATOM 1476 C CA . ASP A 1 198 ? 13.492 -29.922 5.996 1 90.12 198 ASP A CA 1
ATOM 1477 C C . ASP A 1 198 ? 14.094 -31.141 5.293 1 90.12 198 ASP A C 1
ATOM 1479 O O . ASP A 1 198 ? 13.484 -32.219 5.27 1 90.12 198 ASP A O 1
ATOM 1483 N N . ARG A 1 199 ? 15.266 -30.984 4.691 1 88 199 ARG A N 1
ATOM 1484 C CA . ARG A 1 199 ? 15.922 -32.094 4 1 88 199 ARG A CA 1
ATOM 1485 C C . ARG A 1 199 ? 16.312 -33.188 4.98 1 88 199 ARG A C 1
ATOM 1487 O O . ARG A 1 199 ? 16.094 -34.375 4.707 1 88 199 ARG A O 1
ATOM 1494 N N . LYS A 1 200 ? 16.828 -32.812 6.078 1 87 200 LYS A N 1
ATOM 1495 C CA . LYS A 1 200 ? 17.219 -33.781 7.086 1 87 200 LYS A CA 1
ATOM 1496 C C . LYS A 1 200 ? 16.016 -34.562 7.621 1 87 200 LYS A C 1
ATOM 1498 O O . LYS A 1 200 ? 16.094 -35.75 7.859 1 87 200 LYS A O 1
ATOM 1503 N N . MET A 1 201 ? 14.992 -33.812 7.797 1 86.56 201 MET A N 1
ATOM 1504 C CA . MET A 1 201 ? 13.773 -34.469 8.297 1 86.56 201 MET A CA 1
ATOM 1505 C C . MET A 1 201 ? 13.188 -35.406 7.262 1 86.56 201 MET A C 1
ATOM 1507 O O . MET A 1 201 ? 12.664 -36.469 7.613 1 86.56 201 MET A O 1
ATOM 1511 N N . ARG A 1 202 ? 13.25 -35.094 6.023 1 84.88 202 ARG A N 1
ATOM 1512 C CA . ARG A 1 202 ? 12.734 -35.938 4.957 1 84.88 202 ARG A CA 1
ATOM 1513 C C . ARG A 1 202 ? 13.586 -37.188 4.797 1 84.88 202 ARG A C 1
ATOM 1515 O O . ARG A 1 202 ? 13.062 -38.25 4.465 1 84.88 202 ARG A O 1
ATOM 1522 N N . ASP A 1 203 ? 14.867 -37 4.996 1 82.81 203 ASP A N 1
ATOM 1523 C CA . ASP A 1 203 ? 15.766 -38.156 4.906 1 82.81 203 ASP A CA 1
ATOM 1524 C C . ASP A 1 203 ? 15.594 -39.094 6.102 1 82.81 203 ASP A C 1
ATOM 1526 O O . ASP A 1 203 ? 15.672 -40.312 5.957 1 82.81 203 ASP A O 1
ATOM 1530 N N . THR A 1 204 ? 15.328 -38.5 7.242 1 79 204 THR A N 1
ATOM 1531 C CA . THR A 1 204 ? 15.203 -39.281 8.469 1 79 204 THR A CA 1
ATOM 1532 C C . THR A 1 204 ? 13.82 -39.906 8.555 1 79 204 THR A C 1
ATOM 1534 O O . THR A 1 204 ? 13.695 -41.062 8.992 1 79 204 THR A O 1
ATOM 1537 N N . TRP A 1 205 ? 12.789 -39.031 8.125 1 78.25 205 TRP A N 1
ATOM 1538 C CA . TRP A 1 205 ? 11.422 -39.531 8.195 1 78.25 205 TRP A CA 1
ATOM 1539 C C . TRP A 1 205 ? 10.727 -39.438 6.84 1 78.25 205 TRP A C 1
ATOM 1541 O O . TRP A 1 205 ? 9.867 -38.562 6.648 1 78.25 205 TRP A O 1
ATOM 1551 N N . PRO A 1 206 ? 11 -40.25 5.914 1 70.12 206 PRO A N 1
ATOM 1552 C CA . PRO A 1 206 ? 10.469 -40.125 4.559 1 70.12 206 PRO A CA 1
ATOM 1553 C C . PRO A 1 206 ? 8.961 -40.344 4.496 1 70.12 206 PRO A C 1
ATOM 1555 O O . PRO A 1 206 ? 8.289 -39.812 3.602 1 70.12 206 PRO A O 1
ATOM 1558 N N . ASP A 1 207 ? 8.391 -41.031 5.379 1 65.44 207 ASP A N 1
ATOM 1559 C CA . ASP A 1 207 ? 6.984 -41.438 5.309 1 65.44 207 ASP A CA 1
ATOM 1560 C C . ASP A 1 207 ? 6.09 -40.344 5.918 1 65.44 207 ASP A C 1
ATOM 1562 O O . ASP A 1 207 ? 4.887 -40.312 5.656 1 65.44 207 ASP A O 1
ATOM 1566 N N . ASP A 1 208 ? 6.574 -39.469 6.664 1 64.81 208 ASP A N 1
ATOM 1567 C CA . ASP A 1 208 ? 5.746 -38.5 7.367 1 64.81 208 ASP A CA 1
ATOM 1568 C C . ASP A 1 208 ? 6.082 -37.062 6.922 1 64.81 208 ASP A C 1
ATOM 1570 O O . ASP A 1 208 ? 6.672 -36.281 7.68 1 64.81 208 ASP A O 1
ATOM 1574 N N . ILE A 1 209 ? 5.695 -36.906 5.676 1 69.19 209 ILE A N 1
ATOM 1575 C CA . ILE A 1 209 ? 6.023 -35.562 5.18 1 69.19 209 ILE A CA 1
ATOM 1576 C C . ILE A 1 209 ? 4.941 -34.594 5.605 1 69.19 209 ILE A C 1
ATOM 1578 O O . ILE A 1 209 ? 3.758 -34.781 5.312 1 69.19 209 ILE A O 1
ATOM 1582 N N . SER A 1 210 ? 5.316 -33.719 6.453 1 78.81 210 SER A N 1
ATOM 1583 C CA . SER A 1 210 ? 4.41 -32.656 6.914 1 78.81 210 SER A CA 1
ATOM 1584 C C . SER A 1 210 ? 3.896 -31.828 5.746 1 78.81 210 SER A C 1
ATOM 1586 O O . SER A 1 210 ? 4.516 -31.781 4.68 1 78.81 210 SER A O 1
ATOM 1588 N N . ILE A 1 211 ? 2.742 -31.281 5.816 1 81.81 211 ILE A N 1
ATOM 1589 C CA . ILE A 1 211 ? 2.137 -30.422 4.809 1 81.81 211 ILE A CA 1
ATOM 1590 C C . ILE A 1 211 ? 3.053 -29.234 4.527 1 81.81 211 ILE A C 1
ATOM 1592 O O . ILE A 1 211 ? 3.15 -28.781 3.387 1 81.81 211 ILE A O 1
ATOM 1596 N N . TYR A 1 212 ? 3.758 -28.891 5.566 1 86 212 TYR A N 1
ATOM 1597 C CA . TYR A 1 212 ? 4.668 -27.75 5.402 1 86 212 TYR A CA 1
ATOM 1598 C C . TYR A 1 212 ? 5.871 -28.141 4.555 1 86 212 TYR A C 1
ATOM 1600 O O . TYR A 1 212 ? 6.332 -27.359 3.721 1 86 212 TYR A O 1
ATOM 1608 N N . SER A 1 213 ? 6.367 -29.344 4.75 1 87.12 213 SER A N 1
ATOM 1609 C CA . SER A 1 213 ? 7.484 -29.828 3.953 1 87.12 213 SER A CA 1
ATOM 1610 C C . SER A 1 213 ? 7.09 -29.984 2.486 1 87.12 213 SER A C 1
ATOM 1612 O O . SER A 1 213 ? 7.891 -29.688 1.593 1 87.12 213 SER A O 1
ATOM 1614 N N . GLN A 1 214 ? 5.852 -30.344 2.316 1 85.75 214 GLN A N 1
ATOM 1615 C CA . GLN A 1 214 ? 5.359 -30.453 0.946 1 85.75 214 GLN A CA 1
ATOM 1616 C C . GLN A 1 214 ? 5.273 -29.078 0.279 1 85.75 214 GLN A C 1
ATOM 1618 O O . GLN A 1 214 ? 5.547 -28.953 -0.915 1 85.75 214 GLN A O 1
ATOM 1623 N N . SER A 1 215 ? 4.863 -28.172 1.077 1 88.31 215 SER A N 1
ATOM 1624 C CA . SER A 1 215 ? 4.789 -26.797 0.556 1 88.31 215 SER A CA 1
ATOM 1625 C C . SER A 1 215 ? 6.172 -26.281 0.169 1 88.31 215 SER A C 1
ATOM 1627 O O . SER A 1 215 ? 6.32 -25.594 -0.846 1 88.31 215 SER A O 1
ATOM 1629 N N . ILE A 1 216 ? 7.148 -26.625 0.931 1 88.44 216 ILE A N 1
ATOM 1630 C CA . ILE A 1 216 ? 8.516 -26.203 0.664 1 88.44 216 ILE A CA 1
ATOM 1631 C C . ILE A 1 216 ? 9.023 -26.875 -0.611 1 88.44 216 ILE A C 1
ATOM 1633 O O . ILE A 1 216 ? 9.664 -26.234 -1.446 1 88.44 216 ILE A O 1
ATOM 1637 N N . VAL A 1 217 ? 8.688 -28.141 -0.795 1 85.81 217 VAL A N 1
ATOM 1638 C CA . VAL A 1 217 ? 9.125 -28.891 -1.961 1 85.81 217 VAL A CA 1
ATOM 1639 C C . VAL A 1 217 ? 8.492 -28.312 -3.225 1 85.81 217 VAL A C 1
ATOM 1641 O O . VAL A 1 217 ? 9.133 -28.25 -4.273 1 85.81 217 VAL A O 1
ATOM 1644 N N . MET A 1 218 ? 7.266 -27.844 -3.074 1 86.06 218 MET A N 1
ATOM 1645 C CA . MET A 1 218 ? 6.586 -27.234 -4.215 1 86.06 218 MET A CA 1
ATOM 1646 C C . MET A 1 218 ? 7.297 -25.953 -4.66 1 86.06 218 MET A C 1
ATOM 1648 O O . MET A 1 218 ? 7.453 -25.719 -5.859 1 86.06 218 MET A O 1
ATOM 1652 N N . TRP A 1 219 ? 7.695 -25.219 -3.723 1 86.06 219 TRP A N 1
ATOM 1653 C CA . TRP A 1 219 ? 8.367 -23.969 -4.039 1 86.06 219 TRP A CA 1
ATOM 1654 C C . TRP A 1 219 ? 9.781 -24.219 -4.551 1 86.06 219 TRP A C 1
ATOM 1656 O O . TRP A 1 219 ? 10.289 -23.469 -5.387 1 86.06 219 TRP A O 1
ATOM 1666 N N . ARG A 1 220 ? 10.383 -25.281 -4.074 1 81.19 220 ARG A N 1
ATOM 1667 C CA . ARG A 1 220 ? 11.711 -25.641 -4.547 1 81.19 220 ARG A CA 1
ATOM 1668 C C . ARG A 1 220 ? 11.672 -26.094 -6.004 1 81.19 220 ARG A C 1
ATOM 1670 O O . ARG A 1 220 ? 12.656 -25.922 -6.738 1 81.19 220 ARG A O 1
ATOM 1677 N N . GLY A 1 221 ? 10.508 -26.656 -6.363 1 77.31 221 GLY A N 1
ATOM 1678 C CA . GLY A 1 221 ? 10.344 -27.156 -7.719 1 77.31 221 GLY A CA 1
ATOM 1679 C C . GLY A 1 221 ? 9.781 -26.125 -8.672 1 77.31 221 GLY A C 1
ATOM 1680 O O . GLY A 1 221 ? 9.312 -26.469 -9.758 1 77.31 221 GLY A O 1
ATOM 1681 N N . ILE A 1 222 ? 9.82 -24.875 -8.234 1 77.19 222 ILE A N 1
ATOM 1682 C CA . ILE A 1 222 ? 9.266 -23.812 -9.062 1 77.19 222 ILE A CA 1
ATOM 1683 C C . ILE A 1 222 ? 10.156 -23.594 -10.289 1 77.19 222 ILE A C 1
ATOM 1685 O O . ILE A 1 222 ? 11.375 -23.734 -10.211 1 77.19 222 ILE A O 1
ATOM 1689 N N . ASP A 1 223 ? 9.461 -23.344 -11.414 1 75.88 223 ASP A N 1
ATOM 1690 C CA . ASP A 1 223 ? 10.195 -23 -12.625 1 75.88 223 ASP A CA 1
ATOM 1691 C C . ASP A 1 223 ? 11.008 -21.719 -12.43 1 75.88 223 ASP A C 1
ATOM 1693 O O . ASP A 1 223 ? 10.477 -20.703 -11.984 1 75.88 223 ASP A O 1
ATOM 1697 N N . PRO A 1 224 ? 12.273 -21.859 -12.594 1 72 224 PRO A N 1
ATOM 1698 C CA . PRO A 1 224 ? 13.133 -20.672 -12.414 1 72 224 PRO A CA 1
ATOM 1699 C C . PRO A 1 224 ? 12.672 -19.484 -13.234 1 72 224 PRO A C 1
ATOM 1701 O O . PRO A 1 224 ? 12.828 -18.328 -12.805 1 72 224 PRO A O 1
ATOM 1704 N N . HIS A 1 225 ? 12.125 -19.734 -14.398 1 74.5 225 HIS A N 1
ATOM 1705 C CA . HIS A 1 225 ? 11.609 -18.641 -15.203 1 74.5 225 HIS A CA 1
ATOM 1706 C C . HIS A 1 225 ? 10.438 -17.953 -14.508 1 74.5 225 HIS A C 1
ATOM 1708 O O . HIS A 1 225 ? 10.297 -16.719 -14.586 1 74.5 225 HIS A O 1
ATOM 1714 N N . MET A 1 226 ? 9.719 -18.766 -13.805 1 80.25 226 MET A N 1
ATOM 1715 C CA . MET A 1 226 ? 8.602 -18.203 -13.055 1 80.25 226 MET A CA 1
ATOM 1716 C C . MET A 1 226 ? 9.102 -17.328 -11.906 1 80.25 226 MET A C 1
ATOM 1718 O O . MET A 1 226 ? 8.539 -16.266 -11.633 1 80.25 226 MET A O 1
ATOM 1722 N N . MET A 1 227 ? 10.117 -17.797 -11.328 1 79.44 227 MET A N 1
ATOM 1723 C CA . MET A 1 227 ? 10.68 -17.062 -10.211 1 79.44 227 MET A CA 1
ATOM 1724 C C . MET A 1 227 ? 11.203 -15.695 -10.672 1 79.44 227 MET A C 1
ATOM 1726 O O . MET A 1 227 ? 10.945 -14.68 -10.031 1 79.44 227 MET A O 1
ATOM 1730 N N . LEU A 1 228 ? 11.891 -15.703 -11.789 1 77.06 228 LEU A N 1
ATOM 1731 C CA . LEU A 1 228 ? 12.445 -14.469 -12.32 1 77.06 228 LEU A CA 1
ATOM 1732 C C . LEU A 1 228 ? 11.336 -13.516 -12.758 1 77.06 228 LEU A C 1
ATOM 1734 O O . LEU A 1 228 ? 11.383 -12.32 -12.461 1 77.06 228 LEU A O 1
ATOM 1738 N N . HIS A 1 229 ? 10.336 -14.117 -13.383 1 85.75 229 HIS A N 1
ATOM 1739 C CA . HIS A 1 229 ? 9.25 -13.297 -13.914 1 85.75 229 HIS A CA 1
ATOM 1740 C C . HIS A 1 229 ? 8.344 -12.797 -12.805 1 85.75 229 HIS A C 1
ATOM 1742 O O . HIS A 1 229 ? 7.719 -11.734 -12.93 1 85.75 229 HIS A O 1
ATOM 1748 N N . ALA A 1 230 ? 8.281 -13.477 -11.711 1 86.44 230 ALA A N 1
ATOM 1749 C CA . ALA A 1 230 ? 7.352 -13.133 -10.641 1 86.44 230 ALA A CA 1
ATOM 1750 C C . ALA A 1 230 ? 7.957 -12.094 -9.703 1 86.44 230 ALA A C 1
ATOM 1752 O O . ALA A 1 230 ? 7.254 -11.195 -9.227 1 86.44 230 ALA A O 1
ATOM 1753 N N . PHE A 1 231 ? 9.281 -12.109 -9.477 1 86.44 231 PHE A N 1
ATOM 1754 C CA . PHE A 1 231 ? 9.828 -11.297 -8.398 1 86.44 231 PHE A CA 1
ATOM 1755 C C . PHE A 1 231 ? 10.695 -10.172 -8.953 1 86.44 231 PHE A C 1
ATOM 1757 O O . PHE A 1 231 ? 10.68 -9.055 -8.43 1 86.44 231 PHE A O 1
ATOM 1764 N N . LEU A 1 232 ? 11.344 -10.352 -9.992 1 84.94 232 LEU A N 1
ATOM 1765 C CA . LEU A 1 232 ? 12.398 -9.453 -10.438 1 84.94 232 LEU A CA 1
ATOM 1766 C C . LEU A 1 232 ? 11.812 -8.133 -10.922 1 84.94 232 LEU A C 1
ATOM 1768 O O . LEU A 1 232 ? 12.32 -7.059 -10.578 1 84.94 232 LEU A O 1
ATOM 1772 N N . PRO A 1 233 ? 10.742 -8.18 -11.734 1 90.88 233 PRO A N 1
ATOM 1773 C CA . PRO A 1 233 ? 10.242 -6.895 -12.234 1 90.88 233 PRO A CA 1
ATOM 1774 C C . PRO A 1 233 ? 9.797 -5.957 -11.117 1 90.88 233 PRO A C 1
ATOM 1776 O O . PRO A 1 233 ? 10.07 -4.754 -11.172 1 90.88 233 PRO A O 1
ATOM 1779 N N . GLY A 1 234 ? 9.125 -6.508 -10.125 1 89.56 234 GLY A N 1
ATOM 1780 C CA . GLY A 1 234 ? 8.688 -5.691 -9.008 1 89.56 234 GLY A CA 1
ATOM 1781 C C . GLY A 1 234 ? 9.836 -5.07 -8.234 1 89.56 234 GLY A C 1
ATOM 1782 O O . GLY A 1 234 ? 9.781 -3.896 -7.863 1 89.56 234 GLY A O 1
ATOM 1783 N N . LEU A 1 235 ? 10.875 -5.773 -8.008 1 86.44 235 LEU A N 1
ATOM 1784 C CA . LEU A 1 235 ? 12.016 -5.32 -7.219 1 86.44 235 LEU A CA 1
ATOM 1785 C C . LEU A 1 235 ? 12.867 -4.328 -8 1 86.44 235 LEU A C 1
ATOM 1787 O O . LEU A 1 235 ? 13.242 -3.277 -7.48 1 86.44 235 LEU A O 1
ATOM 1791 N N . LEU A 1 236 ? 13.109 -4.641 -9.289 1 88 236 LEU A N 1
ATOM 1792 C CA . LEU A 1 236 ? 13.93 -3.781 -10.141 1 88 236 LEU A CA 1
ATOM 1793 C C . LEU A 1 236 ? 13.227 -2.453 -10.406 1 88 236 LEU A C 1
ATOM 1795 O O . LEU A 1 236 ? 13.859 -1.397 -10.391 1 88 236 LEU A O 1
ATOM 1799 N N . PHE A 1 237 ? 11.922 -2.629 -10.633 1 91.56 237 PHE A N 1
ATOM 1800 C CA . PHE A 1 237 ? 11.133 -1.435 -10.922 1 91.56 237 PHE A CA 1
ATOM 1801 C C . PHE A 1 237 ? 11.125 -0.495 -9.719 1 91.56 237 PHE A C 1
ATOM 1803 O O . PHE A 1 237 ? 11.258 0.721 -9.875 1 91.56 237 PHE A O 1
ATOM 1810 N N . GLY A 1 238 ? 11 -0.983 -8.531 1 88.25 238 GLY A N 1
ATOM 1811 C CA . GLY A 1 238 ? 11.008 -0.19 -7.312 1 88.25 238 GLY A CA 1
ATOM 1812 C C . GLY A 1 238 ? 12.336 0.498 -7.059 1 88.25 238 GLY A C 1
ATOM 1813 O O . GLY A 1 238 ? 12.375 1.661 -6.652 1 88.25 238 GLY A O 1
ATOM 1814 N N . ASP A 1 239 ? 13.43 -0.13 -7.305 1 83.88 239 ASP A N 1
ATOM 1815 C CA . ASP A 1 239 ? 14.766 0.429 -7.105 1 83.88 239 ASP A CA 1
ATOM 1816 C C . ASP A 1 239 ? 15.023 1.581 -8.078 1 83.88 239 ASP A C 1
ATOM 1818 O O . ASP A 1 239 ? 15.609 2.6 -7.695 1 83.88 239 ASP A O 1
ATOM 1822 N N . ALA A 1 240 ? 14.57 1.355 -9.273 1 89 240 ALA A N 1
ATOM 1823 C CA . ALA A 1 240 ? 14.805 2.357 -10.312 1 89 240 ALA A CA 1
ATOM 1824 C C . ALA A 1 240 ? 13.922 3.582 -10.102 1 89 240 ALA A C 1
ATOM 1826 O O . ALA A 1 240 ? 14.273 4.688 -10.516 1 89 240 ALA A O 1
ATOM 1827 N N . LEU A 1 241 ? 12.781 3.371 -9.414 1 89.06 241 LEU A N 1
ATOM 1828 C CA . LEU A 1 241 ? 11.844 4.465 -9.18 1 89.06 241 LEU A CA 1
ATOM 1829 C C . LEU A 1 241 ? 12.43 5.48 -8.203 1 89.06 241 LEU A C 1
ATOM 1831 O O . LEU A 1 241 ? 12.016 6.641 -8.188 1 89.06 241 LEU A O 1
ATOM 1835 N N . SER A 1 242 ? 13.398 5.141 -7.438 1 83.25 242 SER A N 1
ATOM 1836 C CA . SER A 1 242 ? 13.93 6.008 -6.391 1 83.25 242 SER A CA 1
ATOM 1837 C C . SER A 1 242 ? 15.164 6.766 -6.875 1 83.25 242 SER A C 1
ATOM 1839 O O . SER A 1 242 ? 15.727 7.578 -6.141 1 83.25 242 SER A O 1
ATOM 1841 N N . ILE A 1 243 ? 15.531 6.629 -8.109 1 85.31 243 ILE A N 1
ATOM 1842 C CA . ILE A 1 243 ? 16.75 7.23 -8.641 1 85.31 243 ILE A CA 1
ATOM 1843 C C . ILE A 1 243 ? 16.5 8.695 -8.977 1 85.31 243 ILE A C 1
ATOM 1845 O O . ILE A 1 243 ? 15.438 9.055 -9.484 1 85.31 243 ILE A O 1
ATOM 1849 N N . ASN A 1 244 ? 17.438 9.539 -8.57 1 86.62 244 ASN A N 1
ATOM 1850 C CA . ASN A 1 244 ? 17.391 10.953 -8.93 1 86.62 244 ASN A CA 1
ATOM 1851 C C . ASN A 1 244 ? 17.922 11.188 -10.344 1 86.62 244 ASN A C 1
ATOM 1853 O O . ASN A 1 244 ? 18.984 10.695 -10.703 1 86.62 244 ASN A O 1
ATOM 1857 N N . LYS A 1 245 ? 17.281 11.93 -11.102 1 86.31 245 LYS A N 1
ATOM 1858 C CA . LYS A 1 245 ? 17.594 12.156 -12.508 1 86.31 245 LYS A CA 1
ATOM 1859 C C . LYS A 1 245 ? 18.969 12.805 -12.664 1 86.31 245 LYS A C 1
ATOM 1861 O O . LYS A 1 245 ? 19.781 12.336 -13.461 1 86.31 245 LYS A O 1
ATOM 1866 N N . HIS A 1 246 ? 19.25 13.836 -11.914 1 86.31 246 HIS A N 1
ATOM 1867 C CA . HIS A 1 246 ? 20.484 14.602 -12.062 1 86.31 246 HIS A CA 1
ATOM 1868 C C . HIS A 1 246 ? 21.703 13.766 -11.695 1 86.31 246 HIS A C 1
ATOM 1870 O O . HIS A 1 246 ? 22.672 13.695 -12.453 1 86.31 246 HIS A O 1
ATOM 1876 N N . GLN A 1 247 ? 21.594 13.164 -10.633 1 86.88 247 GLN A N 1
ATOM 1877 C CA . GLN A 1 247 ? 22.703 12.336 -10.18 1 86.88 247 GLN A CA 1
ATOM 1878 C C . GLN A 1 247 ? 22.938 11.148 -11.117 1 86.88 247 GLN A C 1
ATOM 1880 O O . GLN A 1 247 ? 24.078 10.742 -11.352 1 86.88 247 GLN A O 1
ATOM 1885 N N . PHE A 1 248 ? 21.828 10.656 -11.609 1 88.5 248 PHE A N 1
ATOM 1886 C CA . PHE A 1 248 ? 21.938 9.508 -12.508 1 88.5 248 PHE A CA 1
ATOM 1887 C C . PHE A 1 248 ? 22.688 9.883 -13.773 1 88.5 248 PHE A C 1
ATOM 1889 O O . PHE A 1 248 ? 23.578 9.148 -14.211 1 88.5 248 PHE A O 1
ATOM 1896 N N . TRP A 1 249 ? 22.422 11.008 -14.32 1 87 249 TRP A N 1
ATOM 1897 C CA . TRP A 1 249 ? 23.062 11.438 -15.562 1 87 249 TRP A CA 1
ATOM 1898 C C . TRP A 1 249 ? 24.531 11.766 -15.344 1 87 249 TRP A C 1
ATOM 1900 O O . TRP A 1 249 ? 25.359 11.523 -16.219 1 87 249 TRP A O 1
ATOM 1910 N N . LYS A 1 250 ? 24.812 12.266 -14.234 1 88.56 250 LYS A N 1
ATOM 1911 C CA . LYS A 1 250 ? 26.188 12.609 -13.922 1 88.56 250 LYS A CA 1
ATOM 1912 C C . LYS A 1 250 ? 27.031 11.359 -13.68 1 88.56 250 LYS A C 1
ATOM 1914 O O . LYS A 1 250 ? 28.219 11.336 -14.008 1 88.56 250 LYS A O 1
ATOM 1919 N N . CYS A 1 251 ? 26.391 10.375 -13.141 1 91.25 251 CYS A N 1
ATOM 1920 C CA . CYS A 1 251 ? 27.109 9.148 -12.82 1 91.25 251 CYS A CA 1
ATOM 1921 C C . CYS A 1 251 ? 26.922 8.102 -13.914 1 91.25 251 CYS A C 1
ATOM 1923 O O . CYS A 1 251 ? 27.422 6.984 -13.805 1 91.25 251 CYS A O 1
ATOM 1925 N N . LEU A 1 252 ? 26.234 8.422 -14.977 1 91 252 LEU A N 1
ATOM 1926 C CA . LEU A 1 252 ? 25.875 7.461 -16.016 1 91 252 LEU A CA 1
ATOM 1927 C C . LEU A 1 252 ? 27.125 6.879 -16.656 1 91 252 LEU A C 1
ATOM 1929 O O . LEU A 1 252 ? 27.188 5.68 -16.938 1 91 252 LEU A O 1
ATOM 1933 N N . GLY A 1 253 ? 28.109 7.75 -16.891 1 91.81 253 GLY A N 1
ATOM 1934 C CA . GLY A 1 253 ? 29.344 7.281 -17.5 1 91.81 253 GLY A CA 1
ATOM 1935 C C . GLY A 1 253 ? 30.094 6.262 -16.656 1 91.81 253 GLY A C 1
ATOM 1936 O O . GLY A 1 253 ? 30.5 5.215 -17.156 1 91.81 253 GLY A O 1
ATOM 1937 N N . SER A 1 254 ? 30.266 6.586 -15.414 1 93.19 254 SER A N 1
ATOM 1938 C CA . SER A 1 254 ? 30.953 5.684 -14.5 1 93.19 254 SER A CA 1
ATOM 1939 C C . SER A 1 254 ? 30.172 4.391 -14.305 1 93.19 254 SER A C 1
ATOM 1941 O O . SER A 1 254 ? 30.75 3.303 -14.281 1 93.19 254 SER A O 1
ATOM 1943 N N . CYS A 1 255 ? 28.891 4.457 -14.164 1 92 255 CYS A N 1
ATOM 1944 C CA . CYS A 1 255 ? 28.047 3.295 -13.938 1 92 255 CYS A CA 1
ATOM 1945 C C . CYS A 1 255 ? 28.016 2.389 -15.164 1 92 255 CYS A C 1
ATOM 1947 O O . CYS A 1 255 ? 28.094 1.166 -15.039 1 92 255 CYS A O 1
ATOM 1949 N N . THR A 1 256 ? 27.922 3.008 -16.359 1 90.81 256 THR A N 1
ATOM 1950 C CA . THR A 1 256 ? 27.859 2.23 -17.594 1 90.81 256 THR A CA 1
ATOM 1951 C C . THR A 1 256 ? 29.188 1.524 -17.859 1 90.81 256 THR A C 1
ATOM 1953 O O . THR A 1 256 ? 29.203 0.385 -18.328 1 90.81 256 THR A O 1
ATOM 1956 N N . LEU A 1 257 ? 30.219 2.219 -17.578 1 93.38 257 LEU A N 1
ATOM 1957 C CA . LEU A 1 257 ? 31.547 1.631 -17.766 1 93.38 257 LEU A CA 1
ATOM 1958 C C . LEU A 1 257 ? 31.703 0.379 -16.906 1 93.38 257 LEU A C 1
ATOM 1960 O O . LEU A 1 257 ? 32.094 -0.675 -17.422 1 93.38 257 LEU A O 1
ATOM 1964 N N . LEU A 1 258 ? 31.406 0.497 -15.727 1 92.88 258 LEU A N 1
ATOM 1965 C CA . LEU A 1 258 ? 31.562 -0.634 -14.812 1 92.88 258 LEU A CA 1
ATOM 1966 C C . LEU A 1 258 ? 30.516 -1.7 -15.086 1 92.88 258 LEU A C 1
ATOM 1968 O O . LEU A 1 258 ? 30.781 -2.896 -14.938 1 92.88 258 LEU A O 1
ATOM 1972 N N . ALA A 1 259 ? 29.312 -1.309 -15.445 1 91.88 259 ALA A N 1
ATOM 1973 C CA . ALA A 1 259 ? 28.203 -2.232 -15.625 1 91.88 259 ALA A CA 1
ATOM 1974 C C . ALA A 1 259 ? 28.328 -2.994 -16.938 1 91.88 259 ALA A C 1
ATOM 1976 O O . ALA A 1 259 ? 27.703 -4.047 -17.109 1 91.88 259 ALA A O 1
ATOM 1977 N N . THR A 1 260 ? 29.047 -2.512 -17.891 1 90.81 260 THR A N 1
ATOM 1978 C CA . THR A 1 260 ? 29.203 -3.189 -19.172 1 90.81 260 THR A CA 1
ATOM 1979 C C . THR A 1 260 ? 30.594 -3.805 -19.281 1 90.81 260 THR A C 1
ATOM 1981 O O . THR A 1 260 ? 30.781 -4.988 -19 1 90.81 260 THR A O 1
ATOM 1984 N N . LEU A 1 261 ? 31.547 -2.881 -19.422 1 92.44 261 LEU A N 1
ATOM 1985 C CA . LEU A 1 261 ? 32.906 -3.367 -19.609 1 92.44 261 LEU A CA 1
ATOM 1986 C C . LEU A 1 261 ? 33.438 -4.012 -18.328 1 92.44 261 LEU A C 1
ATOM 1988 O O . LEU A 1 261 ? 34.188 -4.992 -18.375 1 92.44 261 LEU A O 1
ATOM 1992 N N . GLY A 1 262 ? 33.125 -3.445 -17.266 1 93.56 262 GLY A N 1
ATOM 1993 C CA . GLY A 1 262 ? 33.531 -4.027 -15.992 1 93.56 262 GLY A CA 1
ATOM 1994 C C . GLY A 1 262 ? 32.969 -5.41 -15.758 1 93.56 262 GLY A C 1
ATOM 1995 O O . GLY A 1 262 ? 33.656 -6.309 -15.281 1 93.56 262 GLY A O 1
ATOM 1996 N N . VAL A 1 263 ? 31.703 -5.594 -16.016 1 92.5 263 VAL A N 1
ATOM 1997 C CA . VAL A 1 263 ? 31.031 -6.875 -15.844 1 92.5 263 VAL A CA 1
ATOM 1998 C C . VAL A 1 263 ? 31.641 -7.914 -16.781 1 92.5 263 VAL A C 1
ATOM 2000 O O . VAL A 1 263 ? 31.906 -9.047 -16.375 1 92.5 263 VAL A O 1
ATOM 2003 N N . LEU A 1 264 ? 31.875 -7.547 -18.062 1 92.12 264 LEU A N 1
ATOM 2004 C CA . LEU A 1 264 ? 32.469 -8.453 -19.031 1 92.12 264 LEU A CA 1
ATOM 2005 C C . LEU A 1 264 ? 33.875 -8.852 -18.609 1 92.12 264 LEU A C 1
ATOM 2007 O O . LEU A 1 264 ? 34.25 -10.031 -18.703 1 92.12 264 LEU A O 1
ATOM 2011 N N . TYR A 1 265 ? 34.562 -7.871 -18.188 1 94.75 265 TYR A N 1
ATOM 2012 C CA . TYR A 1 265 ? 35.906 -8.117 -17.703 1 94.75 265 TYR A CA 1
ATOM 2013 C C . TYR A 1 265 ? 35.906 -9 -16.469 1 94.75 265 TYR A C 1
ATOM 2015 O O . TYR A 1 265 ? 36.719 -9.922 -16.344 1 94.75 265 TYR A O 1
ATOM 2023 N N . GLY A 1 266 ? 35.094 -8.75 -15.523 1 94.12 266 GLY A N 1
ATOM 2024 C CA . GLY A 1 266 ? 34.938 -9.555 -14.32 1 94.12 266 GLY A CA 1
ATOM 2025 C C . GLY A 1 266 ? 34.469 -10.969 -14.609 1 94.12 266 GLY A C 1
ATOM 2026 O O . GLY A 1 266 ? 34.969 -11.93 -14.008 1 94.12 266 GLY A O 1
ATOM 2027 N N . ALA A 1 267 ? 33.531 -11.078 -15.5 1 94.62 267 ALA A N 1
ATOM 2028 C CA . ALA A 1 267 ? 33.031 -12.391 -15.891 1 94.62 267 ALA A CA 1
ATOM 2029 C C . ALA A 1 267 ? 34.125 -13.227 -16.531 1 94.62 267 ALA A C 1
ATOM 2031 O O . ALA A 1 267 ? 34.219 -14.43 -16.297 1 94.62 267 ALA A O 1
ATOM 2032 N N . LEU A 1 268 ? 34.938 -12.57 -17.344 1 94.62 268 LEU A N 1
ATOM 2033 C CA . LEU A 1 268 ? 36.031 -13.25 -18.016 1 94.62 268 LEU A CA 1
ATOM 2034 C C . LEU A 1 268 ? 37.062 -13.773 -17 1 94.62 268 LEU A C 1
ATOM 2036 O O . LEU A 1 268 ? 37.438 -14.945 -17.047 1 94.62 268 LEU A O 1
ATOM 2040 N N . LEU A 1 269 ? 37.438 -12.914 -16.094 1 96 269 LEU A N 1
ATOM 2041 C CA . LEU A 1 269 ? 38.406 -13.312 -15.086 1 96 269 LEU A CA 1
ATOM 2042 C C . LEU A 1 269 ? 37.875 -14.414 -14.195 1 96 269 LEU A C 1
ATOM 2044 O O . LEU A 1 269 ? 38.594 -15.336 -13.82 1 96 269 LEU A O 1
ATOM 2048 N N . THR A 1 270 ? 36.656 -14.289 -13.844 1 95.44 270 THR A N 1
ATOM 2049 C CA . THR A 1 270 ? 36.031 -15.32 -13.016 1 95.44 270 THR A CA 1
ATOM 2050 C C . THR A 1 270 ? 35.938 -16.641 -13.781 1 95.44 270 THR A C 1
ATOM 2052 O O . THR A 1 270 ? 36.25 -17.703 -13.227 1 95.44 270 THR A O 1
ATOM 2055 N N . ALA A 1 271 ? 35.469 -16.562 -15.039 1 95.56 271 ALA A N 1
ATOM 2056 C CA . ALA A 1 271 ? 35.344 -17.75 -15.867 1 95.56 271 ALA A CA 1
ATOM 2057 C C . ALA A 1 271 ? 36.688 -18.469 -16.031 1 95.56 271 ALA A C 1
ATOM 2059 O O . ALA A 1 271 ? 36.75 -19.688 -15.938 1 95.56 271 ALA A O 1
ATOM 2060 N N . LEU A 1 272 ? 37.719 -17.734 -16.25 1 94.75 272 LEU A N 1
ATOM 2061 C CA . LEU A 1 272 ? 39.031 -18.312 -16.422 1 94.75 272 LEU A CA 1
ATOM 2062 C C . LEU A 1 272 ? 39.531 -18.938 -15.125 1 94.75 272 LEU A C 1
ATOM 2064 O O . LEU A 1 272 ? 40.156 -20 -15.141 1 94.75 272 LEU A O 1
ATOM 2068 N N . SER A 1 273 ? 39.281 -18.281 -14.039 1 94.69 273 SER A N 1
ATOM 2069 C CA . SER A 1 273 ? 39.688 -18.812 -12.742 1 94.69 273 SER A CA 1
ATOM 2070 C C . SER A 1 273 ? 38.969 -20.109 -12.406 1 94.69 273 SER A C 1
ATOM 2072 O O . SER A 1 273 ? 39.562 -21.062 -11.93 1 94.69 273 SER A O 1
ATOM 2074 N N . VAL A 1 274 ? 37.688 -20.141 -12.648 1 93.62 274 VAL A N 1
ATOM 2075 C CA . VAL A 1 274 ? 36.875 -21.312 -12.336 1 93.62 274 VAL A CA 1
ATOM 2076 C C . VAL A 1 274 ? 37.25 -22.453 -13.281 1 93.62 274 VAL A C 1
ATOM 2078 O O . VAL A 1 274 ? 37.344 -23.609 -12.859 1 93.62 274 VAL A O 1
ATOM 2081 N N . PHE A 1 275 ? 37.5 -22.156 -14.57 1 93.44 275 PHE A N 1
ATOM 2082 C CA . PHE A 1 275 ? 37.844 -23.172 -15.57 1 93.44 275 PHE A CA 1
ATOM 2083 C C . PHE A 1 275 ? 39.156 -23.859 -15.219 1 93.44 275 PHE A C 1
ATOM 2085 O O . PHE A 1 275 ? 39.281 -25.078 -15.367 1 93.44 275 PHE A O 1
ATOM 2092 N N . TYR A 1 276 ? 40.094 -23.172 -14.672 1 91.5 276 TYR A N 1
ATOM 2093 C CA . TYR A 1 276 ? 41.406 -23.734 -14.438 1 91.5 276 TYR A CA 1
ATOM 2094 C C . TYR A 1 276 ? 41.531 -24.266 -13.016 1 91.5 276 TYR A C 1
ATOM 2096 O O . TYR A 1 276 ? 42.25 -25.234 -12.758 1 91.5 276 TYR A O 1
ATOM 2104 N N . MET A 1 277 ? 40.781 -23.766 -12.086 1 89.12 277 MET A N 1
ATOM 2105 C CA . MET A 1 277 ? 41.031 -24.062 -10.68 1 89.12 277 MET A CA 1
ATOM 2106 C C . MET A 1 277 ? 39.906 -24.922 -10.094 1 89.12 277 MET A C 1
ATOM 2108 O O . MET A 1 277 ? 40.125 -25.578 -9.07 1 89.12 277 MET A O 1
ATOM 2112 N N . ALA A 1 278 ? 38.75 -24.984 -10.609 1 84.62 278 ALA A N 1
ATOM 2113 C CA . ALA A 1 278 ? 37.625 -25.656 -9.984 1 84.62 278 ALA A CA 1
ATOM 2114 C C . ALA A 1 278 ? 37.844 -27.172 -9.977 1 84.62 278 ALA A C 1
ATOM 2116 O O . ALA A 1 278 ? 38.312 -27.75 -10.961 1 84.62 278 ALA A O 1
ATOM 2117 N N . PRO A 1 279 ? 37.562 -27.891 -8.945 1 79.38 279 PRO A N 1
ATOM 2118 C CA . PRO A 1 279 ? 37.844 -29.312 -8.781 1 79.38 279 PRO A CA 1
ATOM 2119 C C . PRO A 1 279 ? 36.938 -30.188 -9.664 1 79.38 279 PRO A C 1
ATOM 2121 O O . PRO A 1 279 ? 37.344 -31.297 -10.031 1 79.38 279 PRO A O 1
ATOM 2124 N N . LYS A 1 280 ? 35.812 -29.891 -9.984 1 79.81 280 LYS A N 1
ATOM 2125 C CA . LYS A 1 280 ? 34.875 -30.812 -10.602 1 79.81 280 LYS A CA 1
ATOM 2126 C C . LYS A 1 280 ? 34.781 -30.594 -12.109 1 79.81 280 LYS A C 1
ATOM 2128 O O . LYS A 1 280 ? 33.812 -31.016 -12.758 1 79.81 280 LYS A O 1
ATOM 2133 N N . GLY A 1 281 ? 35.781 -30.062 -12.664 1 80.31 281 GLY A N 1
ATOM 2134 C CA . GLY A 1 281 ? 35.969 -30 -14.102 1 80.31 281 GLY A CA 1
ATOM 2135 C C . GLY A 1 281 ? 34.812 -29.344 -14.836 1 80.31 281 GLY A C 1
ATOM 2136 O O . GLY A 1 281 ? 34.281 -29.922 -15.773 1 80.31 281 GLY A O 1
ATOM 2137 N N . LEU A 1 282 ? 34.469 -28.172 -14.586 1 88.88 282 LEU A N 1
ATOM 2138 C CA . LEU A 1 282 ? 33.438 -27.438 -15.32 1 88.88 282 LEU A CA 1
ATOM 2139 C C . LEU A 1 282 ? 33.906 -27.172 -16.75 1 88.88 282 LEU A C 1
ATOM 2141 O O . LEU A 1 282 ? 35.094 -26.938 -17.016 1 88.88 282 LEU A O 1
ATOM 2145 N N . THR A 1 283 ? 33 -27.344 -17.688 1 91.25 283 THR A N 1
ATOM 2146 C CA . THR A 1 283 ? 33.312 -27.031 -19.094 1 91.25 283 THR A CA 1
ATOM 2147 C C . THR A 1 283 ? 33.531 -25.547 -19.281 1 91.25 283 THR A C 1
ATOM 2149 O O . THR A 1 283 ? 33.188 -24.75 -18.406 1 91.25 283 THR A O 1
ATOM 2152 N N . PHE A 1 284 ? 34.062 -25.172 -20.422 1 91.12 284 PHE A N 1
ATOM 2153 C CA . PHE A 1 284 ? 34.344 -23.781 -20.734 1 91.12 284 PHE A CA 1
ATOM 2154 C C . PHE A 1 284 ? 33.062 -22.938 -20.703 1 91.12 284 PHE A C 1
ATOM 2156 O O . PHE A 1 284 ? 33.062 -21.859 -20.109 1 91.12 284 PHE A O 1
ATOM 2163 N N . TYR A 1 285 ? 31.984 -23.422 -21.234 1 90.88 285 TYR A N 1
ATOM 2164 C CA . TYR A 1 285 ? 30.734 -22.688 -21.297 1 90.88 285 TYR A CA 1
ATOM 2165 C C . TYR A 1 285 ? 30.062 -22.609 -19.938 1 90.88 285 TYR A C 1
ATOM 2167 O O . TYR A 1 285 ? 29.438 -21.609 -19.594 1 90.88 285 TYR A O 1
ATOM 2175 N N . GLU A 1 286 ? 30.25 -23.641 -19.141 1 93.12 286 GLU A N 1
ATOM 2176 C CA . GLU A 1 286 ? 29.703 -23.625 -17.781 1 93.12 286 GLU A CA 1
ATOM 2177 C C . GLU A 1 286 ? 30.438 -22.625 -16.891 1 93.12 286 GLU A C 1
ATOM 2179 O O . GLU A 1 286 ? 29.844 -21.984 -16.047 1 93.12 286 GLU A O 1
ATOM 2184 N N . SER A 1 287 ? 31.719 -22.547 -17.141 1 94.62 287 SER A N 1
ATOM 2185 C CA . SER A 1 287 ? 32.531 -21.594 -16.375 1 94.62 287 SER A CA 1
ATOM 2186 C C . SER A 1 287 ? 32.156 -20.156 -16.703 1 94.62 287 SER A C 1
ATOM 2188 O O . SER A 1 287 ? 32.094 -19.297 -15.82 1 94.62 287 SER A O 1
ATOM 2190 N N . TRP A 1 288 ? 31.891 -19.875 -17.969 1 92.81 288 TRP A N 1
ATOM 2191 C CA . TRP A 1 288 ? 31.438 -18.547 -18.375 1 92.81 288 TRP A CA 1
ATOM 2192 C C . TRP A 1 288 ? 30.062 -18.234 -17.828 1 92.81 288 TRP A C 1
ATOM 2194 O O . TRP A 1 288 ? 29.766 -17.094 -17.469 1 92.81 288 TRP A O 1
ATOM 2204 N N . THR A 1 289 ? 29.234 -19.281 -17.828 1 93.56 289 THR A N 1
ATOM 2205 C CA . THR A 1 289 ? 27.906 -19.109 -17.25 1 93.56 289 THR A CA 1
ATOM 2206 C C . THR A 1 289 ? 28 -18.734 -15.773 1 93.56 289 THR A C 1
ATOM 2208 O O . THR A 1 289 ? 27.312 -17.812 -15.312 1 93.56 289 THR A O 1
ATOM 2211 N N . GLN A 1 290 ? 28.844 -19.406 -15.086 1 94.44 290 GLN A N 1
ATOM 2212 C CA . GLN A 1 290 ? 29.031 -19.094 -13.68 1 94.44 290 GLN A CA 1
ATOM 2213 C C . GLN A 1 290 ? 29.641 -17.703 -13.5 1 94.44 290 GLN A C 1
ATOM 2215 O O . GLN A 1 290 ? 29.281 -16.984 -12.578 1 94.44 290 GLN A O 1
ATOM 2220 N N . GLY A 1 291 ? 30.625 -17.375 -14.32 1 94.38 291 GLY A N 1
ATOM 2221 C CA . GLY A 1 291 ? 31.219 -16.047 -14.273 1 94.38 291 GLY A CA 1
ATOM 2222 C C . GLY A 1 291 ? 30.203 -14.945 -14.5 1 94.38 291 GLY A C 1
ATOM 2223 O O . GLY A 1 291 ? 30.25 -13.906 -13.828 1 94.38 291 GLY A O 1
ATOM 2224 N N . ALA A 1 292 ? 29.312 -15.117 -15.406 1 93.56 292 ALA A N 1
ATOM 2225 C CA . ALA A 1 292 ? 28.25 -14.156 -15.672 1 93.56 292 ALA A CA 1
ATOM 2226 C C . ALA A 1 292 ? 27.328 -14.008 -14.461 1 93.56 292 ALA A C 1
ATOM 2228 O O . ALA A 1 292 ? 26.953 -12.891 -14.094 1 93.56 292 ALA A O 1
ATOM 2229 N N . ILE A 1 293 ? 26.984 -15.102 -13.812 1 93.62 293 ILE A N 1
ATOM 2230 C CA . ILE A 1 293 ? 26.094 -15.109 -12.656 1 93.62 293 ILE A CA 1
ATOM 2231 C C . ILE A 1 293 ? 26.734 -14.328 -11.508 1 93.62 293 ILE A C 1
ATOM 2233 O O . ILE A 1 293 ? 26.078 -13.508 -10.867 1 93.62 293 ILE A O 1
ATOM 2237 N N . LEU A 1 294 ? 27.984 -14.531 -11.32 1 94 294 LEU A N 1
ATOM 2238 C CA . LEU A 1 294 ? 28.672 -13.969 -10.164 1 94 294 LEU A CA 1
ATOM 2239 C C . LEU A 1 294 ? 29.062 -12.516 -10.414 1 94 294 LEU A C 1
ATOM 2241 O O . LEU A 1 294 ? 29.516 -11.82 -9.5 1 94 294 LEU A O 1
ATOM 2245 N N . SER A 1 295 ? 28.859 -12.055 -11.57 1 90.19 295 SER A N 1
ATOM 2246 C CA . SER A 1 295 ? 29.156 -10.656 -11.891 1 90.19 295 SER A CA 1
ATOM 2247 C C . SER A 1 295 ? 27.984 -9.75 -11.539 1 90.19 295 SER A C 1
ATOM 2249 O O . SER A 1 295 ? 28.141 -8.531 -11.438 1 90.19 295 SER A O 1
ATOM 2251 N N . ALA A 1 296 ? 26.844 -10.312 -11.305 1 88.12 296 ALA A N 1
ATOM 2252 C CA . ALA A 1 296 ? 25.656 -9.539 -10.922 1 88.12 296 ALA A CA 1
ATOM 2253 C C . ALA A 1 296 ? 25.688 -9.203 -9.43 1 88.12 296 ALA A C 1
ATOM 2255 O O . ALA A 1 296 ? 25.797 -10.094 -8.594 1 88.12 296 ALA A O 1
ATOM 2256 N N . THR A 1 297 ? 25.672 -7.898 -9.117 1 88.5 297 THR A N 1
ATOM 2257 C CA . THR A 1 297 ? 25.703 -7.461 -7.723 1 88.5 297 THR A CA 1
ATOM 2258 C C . THR A 1 297 ? 24.328 -6.996 -7.266 1 88.5 297 THR A C 1
ATOM 2260 O O . THR A 1 297 ? 23.469 -6.684 -8.086 1 88.5 297 THR A O 1
ATOM 2263 N N . ASP A 1 298 ? 24.078 -7.039 -6.016 1 84.62 298 ASP A N 1
ATOM 2264 C CA . ASP A 1 298 ? 22.859 -6.562 -5.387 1 84.62 298 ASP A CA 1
ATOM 2265 C C . ASP A 1 298 ? 23.141 -5.457 -4.375 1 84.62 298 ASP A C 1
ATOM 2267 O O . ASP A 1 298 ? 23.828 -5.695 -3.371 1 84.62 298 ASP A O 1
ATOM 2271 N N . PRO A 1 299 ? 22.547 -4.32 -4.586 1 78.31 299 PRO A N 1
ATOM 2272 C CA . PRO A 1 299 ? 22.891 -3.176 -3.738 1 78.31 299 PRO A CA 1
ATOM 2273 C C . PRO A 1 299 ? 21.984 -3.051 -2.52 1 78.31 299 PRO A C 1
ATOM 2275 O O . PRO A 1 299 ? 22.234 -2.223 -1.639 1 78.31 299 PRO A O 1
ATOM 2278 N N . VAL A 1 300 ? 20.922 -3.822 -2.424 1 75.56 300 VAL A N 1
ATOM 2279 C CA . VAL A 1 300 ? 19.828 -3.557 -1.506 1 75.56 300 VAL A CA 1
ATOM 2280 C C . VAL A 1 300 ? 20.359 -3.406 -0.084 1 75.56 300 VAL A C 1
ATOM 2282 O O . VAL A 1 300 ? 20.062 -2.416 0.593 1 75.56 300 VAL A O 1
ATOM 2285 N N . ALA A 1 301 ? 21.203 -4.289 0.367 1 76.56 301 ALA A N 1
ATOM 2286 C CA . ALA A 1 301 ? 21.703 -4.266 1.739 1 76.56 301 ALA A CA 1
ATOM 2287 C C . ALA A 1 301 ? 22.719 -3.143 1.936 1 76.56 301 ALA A C 1
ATOM 2289 O O . ALA A 1 301 ? 22.719 -2.465 2.965 1 76.56 301 ALA A O 1
ATOM 2290 N N . VAL A 1 302 ? 23.5 -2.895 0.991 1 84.31 302 VAL A N 1
ATOM 2291 C CA . VAL A 1 302 ? 24.578 -1.916 1.11 1 84.31 302 VAL A CA 1
ATOM 2292 C C . VAL A 1 302 ? 24 -0.503 1.097 1 84.31 302 VAL A C 1
ATOM 2294 O O . VAL A 1 302 ? 24.422 0.354 1.879 1 84.31 302 VAL A O 1
ATOM 2297 N N . VAL A 1 303 ? 23.062 -0.315 0.276 1 81.94 303 VAL A N 1
ATOM 2298 C CA . VAL A 1 303 ? 22.469 1.01 0.152 1 81.94 303 VAL A CA 1
ATOM 2299 C C . VAL A 1 303 ? 21.719 1.357 1.432 1 81.94 303 VAL A C 1
ATOM 2301 O O . VAL A 1 303 ? 21.719 2.508 1.875 1 81.94 303 VAL A O 1
ATOM 2304 N N . ALA A 1 304 ? 21.125 0.411 1.998 1 74.88 304 ALA A N 1
ATOM 2305 C CA . ALA A 1 304 ? 20.422 0.634 3.262 1 74.88 304 ALA A CA 1
ATOM 2306 C C . ALA A 1 304 ? 21.391 1.062 4.359 1 74.88 304 ALA A C 1
ATOM 2308 O O . ALA A 1 304 ? 21.094 1.976 5.133 1 74.88 304 ALA A O 1
ATOM 2309 N N . ILE A 1 305 ? 22.531 0.508 4.367 1 78.44 305 ILE A N 1
ATOM 2310 C CA . ILE A 1 305 ? 23.547 0.815 5.371 1 78.44 305 ILE A CA 1
ATOM 2311 C C . ILE A 1 305 ? 24.141 2.195 5.102 1 78.44 305 ILE A C 1
ATOM 2313 O O . ILE A 1 305 ? 24.328 2.994 6.023 1 78.44 305 ILE A O 1
ATOM 2317 N N . LEU A 1 306 ? 24.359 2.463 3.859 1 82.62 306 LEU A N 1
ATOM 2318 C CA . LEU A 1 306 ? 24.938 3.75 3.48 1 82.62 306 LEU A CA 1
ATOM 2319 C C . LEU A 1 306 ? 23.984 4.891 3.812 1 82.62 306 LEU A C 1
ATOM 2321 O O . LEU A 1 306 ? 24.406 5.941 4.293 1 82.62 306 LEU A O 1
ATOM 2325 N N . ASN A 1 307 ? 22.766 4.672 3.646 1 75.56 307 ASN A N 1
ATOM 2326 C CA . ASN A 1 307 ? 21.766 5.684 3.959 1 75.56 307 ASN A CA 1
ATOM 2327 C C . ASN A 1 307 ? 21.672 5.934 5.461 1 75.56 307 ASN A C 1
ATOM 2329 O O . ASN A 1 307 ? 21.562 7.078 5.898 1 75.56 307 ASN A O 1
ATOM 2333 N N . SER A 1 308 ? 21.766 4.863 6.172 1 72.5 308 SER A N 1
ATOM 2334 C CA . SER A 1 308 ? 21.672 4.988 7.625 1 72.5 308 SER A CA 1
ATOM 2335 C C . SER A 1 308 ? 22.891 5.73 8.18 1 72.5 308 SER A C 1
ATOM 2337 O O . SER A 1 308 ? 22.781 6.402 9.211 1 72.5 308 SER A O 1
ATOM 2339 N N . LEU A 1 309 ? 24 5.672 7.445 1 76.19 309 LEU A N 1
ATOM 2340 C CA . LEU A 1 309 ? 25.234 6.305 7.902 1 76.19 309 LEU A CA 1
ATOM 2341 C C . LEU A 1 309 ? 25.344 7.73 7.371 1 76.19 309 LEU A C 1
ATOM 2343 O O . LEU A 1 309 ? 26.203 8.492 7.801 1 76.19 309 LEU A O 1
ATOM 2347 N N . GLY A 1 310 ? 24.406 8.078 6.523 1 75.75 310 GLY A N 1
ATOM 2348 C CA . GLY A 1 310 ? 24.406 9.414 5.949 1 75.75 310 GLY A CA 1
ATOM 2349 C C . GLY A 1 310 ? 25.469 9.586 4.867 1 75.75 310 GLY A C 1
ATOM 2350 O O . GLY A 1 310 ? 26.094 10.641 4.777 1 75.75 310 GLY A O 1
ATOM 2351 N N . ALA A 1 311 ? 25.656 8.578 4.113 1 82 311 ALA A N 1
ATOM 2352 C CA . ALA A 1 311 ? 26.625 8.664 3.016 1 82 311 ALA A CA 1
ATOM 2353 C C . ALA A 1 311 ? 26.125 9.586 1.914 1 82 311 ALA A C 1
ATOM 2355 O O . ALA A 1 311 ? 24.922 9.906 1.858 1 82 311 ALA A O 1
ATOM 2356 N N . SER A 1 312 ? 27.031 9.992 1.1 1 82.69 312 SER A N 1
ATOM 2357 C CA . SER A 1 312 ? 26.719 10.953 0.047 1 82.69 312 SER A CA 1
ATOM 2358 C C . SER A 1 312 ? 25.781 10.336 -0.993 1 82.69 312 SER A C 1
ATOM 2360 O O . SER A 1 312 ? 25.828 9.125 -1.235 1 82.69 312 SER A O 1
ATOM 2362 N N . ALA A 1 313 ? 25.031 11.148 -1.565 1 82.88 313 ALA A N 1
ATOM 2363 C CA . ALA A 1 313 ? 24.094 10.719 -2.611 1 82.88 313 ALA A CA 1
ATOM 2364 C C . ALA A 1 313 ? 24.844 10.18 -3.824 1 82.88 313 ALA A C 1
ATOM 2366 O O . ALA A 1 313 ? 24.359 9.281 -4.512 1 82.88 313 ALA A O 1
ATOM 2367 N N . LYS A 1 314 ? 26.047 10.742 -4.039 1 87.5 314 LYS A N 1
ATOM 2368 C CA . LYS A 1 314 ? 26.891 10.289 -5.152 1 87.5 314 LYS A CA 1
ATOM 2369 C C . LYS A 1 314 ? 27.281 8.82 -4.98 1 87.5 314 LYS A C 1
ATOM 2371 O O . LYS A 1 314 ? 27.125 8.023 -5.906 1 87.5 314 LYS A O 1
ATOM 2376 N N . LEU A 1 315 ? 27.75 8.547 -3.828 1 88 315 LEU A N 1
ATOM 2377 C CA . LEU A 1 315 ? 28.172 7.176 -3.553 1 88 315 LEU A CA 1
ATOM 2378 C C . LEU A 1 315 ? 27 6.211 -3.65 1 88 315 LEU A C 1
ATOM 2380 O O . LEU A 1 315 ? 27.125 5.117 -4.203 1 88 315 LEU A O 1
ATOM 2384 N N . ASN A 1 316 ? 25.859 6.609 -3.154 1 87.56 316 ASN A N 1
ATOM 2385 C CA . ASN A 1 316 ? 24.656 5.793 -3.242 1 87.56 316 ASN A CA 1
ATOM 2386 C C . ASN A 1 316 ? 24.25 5.559 -4.691 1 87.56 316 ASN A C 1
ATOM 2388 O O . ASN A 1 316 ? 23.844 4.453 -5.059 1 87.56 316 ASN A O 1
ATOM 2392 N N . MET A 1 317 ? 24.391 6.527 -5.457 1 89 317 MET A N 1
ATOM 2393 C CA . MET A 1 317 ? 24.016 6.434 -6.867 1 89 317 MET A CA 1
ATOM 2394 C C . MET A 1 317 ? 25 5.535 -7.621 1 89 317 MET A C 1
ATOM 2396 O O . MET A 1 317 ? 24.594 4.77 -8.5 1 89 317 MET A O 1
ATOM 2400 N N . LEU A 1 318 ? 26.234 5.633 -7.285 1 90.31 318 LEU A N 1
ATOM 2401 C CA . LEU A 1 318 ? 27.25 4.812 -7.945 1 90.31 318 LEU A CA 1
ATOM 2402 C C . LEU A 1 318 ? 27 3.33 -7.688 1 90.31 318 LEU A C 1
ATOM 2404 O O . LEU A 1 318 ? 27.062 2.516 -8.609 1 90.31 318 LEU A O 1
ATOM 2408 N N . VAL A 1 319 ? 26.688 3.064 -6.457 1 89.25 319 VAL A N 1
ATOM 2409 C CA . VAL A 1 319 ? 26.484 1.674 -6.066 1 89.25 319 VAL A CA 1
ATOM 2410 C C . VAL A 1 319 ? 25.156 1.171 -6.641 1 89.25 319 VAL A C 1
ATOM 2412 O O . VAL A 1 319 ? 25.109 0.098 -7.25 1 89.25 319 VAL A O 1
ATOM 2415 N N . SER A 1 320 ? 24.094 1.917 -6.477 1 88.62 320 SER A N 1
ATOM 2416 C CA . SER A 1 320 ? 22.766 1.522 -6.945 1 88.62 320 SER A CA 1
ATOM 2417 C C . SER A 1 320 ? 22.688 1.539 -8.469 1 88.62 320 SER A C 1
ATOM 2419 O O . SER A 1 320 ? 22.078 0.661 -9.078 1 88.62 320 SER A O 1
ATOM 2421 N N . GLY A 1 321 ? 23.281 2.562 -9.07 1 88.69 321 GLY A N 1
ATOM 2422 C CA . GLY A 1 321 ? 23.25 2.68 -10.516 1 88.69 321 GLY A CA 1
ATOM 2423 C C . GLY A 1 321 ? 24.016 1.574 -11.219 1 88.69 321 GLY A C 1
ATOM 2424 O O . GLY A 1 321 ? 23.547 1.019 -12.211 1 88.69 321 GLY A O 1
ATOM 2425 N N . GLU A 1 322 ? 25.172 1.288 -10.719 1 90.44 322 GLU A N 1
ATOM 2426 C CA . GLU A 1 322 ? 25.953 0.192 -11.281 1 90.44 322 GLU A CA 1
ATOM 2427 C C . GLU A 1 322 ? 25.219 -1.133 -11.18 1 90.44 322 GLU A C 1
ATOM 2429 O O . GLU A 1 322 ? 25.156 -1.904 -12.141 1 90.44 322 GLU A O 1
ATOM 2434 N N . SER A 1 323 ? 24.609 -1.396 -10.039 1 89.12 323 SER A N 1
ATOM 2435 C CA . SER A 1 323 ? 23.922 -2.656 -9.789 1 89.12 323 SER A CA 1
ATOM 2436 C C . SER A 1 323 ? 22.719 -2.814 -10.703 1 89.12 323 SER A C 1
ATOM 2438 O O . SER A 1 323 ? 22.453 -3.904 -11.219 1 89.12 323 SER A O 1
ATOM 2440 N N . LEU A 1 324 ? 22 -1.786 -10.914 1 85.5 324 LEU A N 1
ATOM 2441 C CA . LEU A 1 324 ? 20.828 -1.807 -11.766 1 85.5 324 LEU A CA 1
ATOM 2442 C C . LEU A 1 324 ? 21.188 -2.193 -13.195 1 85.5 324 LEU A C 1
ATOM 2444 O O . LEU A 1 324 ? 20.469 -2.961 -13.836 1 85.5 324 LEU A O 1
ATOM 2448 N N . MET A 1 325 ? 22.266 -1.695 -13.656 1 87.5 325 MET A N 1
ATOM 2449 C CA . MET A 1 325 ? 22.688 -1.922 -15.031 1 87.5 325 MET A CA 1
ATOM 2450 C C . MET A 1 325 ? 23.422 -3.25 -15.172 1 87.5 325 MET A C 1
ATOM 2452 O O . MET A 1 325 ? 23.281 -3.949 -16.172 1 87.5 325 MET A O 1
ATOM 2456 N N . ASN A 1 326 ? 24.219 -3.566 -14.211 1 91.06 326 ASN A N 1
ATOM 2457 C CA . ASN A 1 326 ? 25.016 -4.789 -14.32 1 91.06 326 ASN A CA 1
ATOM 2458 C C . ASN A 1 326 ? 24.125 -6.031 -14.312 1 91.06 326 ASN A C 1
ATOM 2460 O O . ASN A 1 326 ? 24.453 -7.047 -14.922 1 91.06 326 ASN A O 1
ATOM 2464 N N . ASP A 1 327 ? 22.922 -5.953 -13.648 1 86.62 327 ASP A N 1
ATOM 2465 C CA . ASP A 1 327 ? 21.969 -7.047 -13.68 1 86.62 327 ASP A CA 1
ATOM 2466 C C . ASP A 1 327 ? 21.531 -7.355 -15.117 1 86.62 327 ASP A C 1
ATOM 2468 O O . ASP A 1 327 ? 21.453 -8.523 -15.508 1 86.62 327 ASP A O 1
ATOM 2472 N N . GLY A 1 328 ? 21.281 -6.32 -15.805 1 82.75 328 GLY A N 1
ATOM 2473 C CA . GLY A 1 328 ? 20.859 -6.48 -17.188 1 82.75 328 GLY A CA 1
ATOM 2474 C C . GLY A 1 328 ? 21.938 -7.078 -18.062 1 82.75 328 GLY A C 1
ATOM 2475 O O . GLY A 1 328 ? 21.672 -8.008 -18.828 1 82.75 328 GLY A O 1
ATOM 2476 N N . VAL A 1 329 ? 23.109 -6.672 -17.891 1 85.88 329 VAL A N 1
ATOM 2477 C CA . VAL A 1 329 ? 24.219 -7.129 -18.719 1 85.88 329 VAL A CA 1
ATOM 2478 C C . VAL A 1 329 ? 24.594 -8.562 -18.328 1 85.88 329 VAL A C 1
ATOM 2480 O O . VAL A 1 329 ? 24.844 -9.398 -19.203 1 85.88 329 VAL A O 1
ATOM 2483 N N . ALA A 1 330 ? 24.625 -8.766 -17.062 1 90.12 330 ALA A N 1
ATOM 2484 C CA . ALA A 1 330 ? 24.953 -10.109 -16.594 1 90.12 330 ALA A CA 1
ATOM 2485 C C . ALA A 1 330 ? 23.938 -11.133 -17.125 1 90.12 330 ALA A C 1
ATOM 2487 O O . ALA A 1 330 ? 24.328 -12.242 -17.5 1 90.12 330 ALA A O 1
ATOM 2488 N N . LEU A 1 331 ? 22.734 -10.781 -17.156 1 85.12 331 LEU A N 1
ATOM 2489 C CA . LEU A 1 331 ? 21.688 -11.68 -17.625 1 85.12 331 LEU A CA 1
ATOM 2490 C C . LEU A 1 331 ? 21.859 -11.961 -19.125 1 85.12 331 LEU A C 1
ATOM 2492 O O . LEU A 1 331 ? 21.562 -13.062 -19.578 1 85.12 331 LEU A O 1
ATOM 2496 N N . VAL A 1 332 ? 22.312 -10.969 -19.875 1 83.44 332 VAL A N 1
ATOM 2497 C CA . VAL A 1 332 ? 22.547 -11.141 -21.297 1 83.44 332 VAL A CA 1
ATOM 2498 C C . VAL A 1 332 ? 23.703 -12.102 -21.531 1 83.44 332 VAL A C 1
ATOM 2500 O O . VAL A 1 332 ? 23.609 -13.023 -22.344 1 83.44 332 VAL A O 1
ATOM 2503 N N . VAL A 1 333 ? 24.766 -11.891 -20.828 1 87.69 333 VAL A N 1
ATOM 2504 C CA . VAL A 1 333 ? 25.938 -12.766 -20.938 1 87.69 333 VAL A CA 1
ATOM 2505 C C . VAL A 1 333 ? 25.562 -14.172 -20.484 1 87.69 333 VAL A C 1
ATOM 2507 O O . VAL A 1 333 ? 25.953 -15.156 -21.125 1 87.69 333 VAL A O 1
ATOM 2510 N N . TYR A 1 334 ? 24.859 -14.25 -19.422 1 90.12 334 TYR A N 1
ATOM 2511 C CA . TYR A 1 334 ? 24.375 -15.523 -18.891 1 90.12 334 TYR A CA 1
ATOM 2512 C C . TYR A 1 334 ? 23.562 -16.281 -19.938 1 90.12 334 TYR A C 1
ATOM 2514 O O . TYR A 1 334 ? 23.781 -17.484 -20.156 1 90.12 334 TYR A O 1
ATOM 2522 N N . THR A 1 335 ? 22.625 -15.57 -20.578 1 83.06 335 THR A N 1
ATOM 2523 C CA . THR A 1 335 ? 21.734 -16.219 -21.531 1 83.06 335 THR A CA 1
ATOM 2524 C C . THR A 1 335 ? 22.516 -16.781 -22.719 1 83.06 335 THR A C 1
ATOM 2526 O O . THR A 1 335 ? 22.266 -17.906 -23.156 1 83.06 335 THR A O 1
ATOM 2529 N N . VAL A 1 336 ? 23.484 -16.109 -23.156 1 83.06 336 VAL A N 1
ATOM 2530 C CA . VAL A 1 336 ? 24.266 -16.516 -24.312 1 83.06 336 VAL A CA 1
ATOM 2531 C C . VAL A 1 336 ? 25.094 -17.75 -23.969 1 83.06 336 VAL A C 1
ATOM 2533 O O . VAL A 1 336 ? 25.062 -18.75 -24.672 1 83.06 336 VAL A O 1
ATOM 2536 N N . PHE A 1 337 ? 25.766 -17.703 -22.906 1 88.81 337 PHE A N 1
ATOM 2537 C CA . PHE A 1 337 ? 26.672 -18.781 -22.562 1 88.81 337 PHE A CA 1
ATOM 2538 C C . PHE A 1 337 ? 25.922 -19.984 -22.016 1 88.81 337 PHE A C 1
ATOM 2540 O O . PHE A 1 337 ? 26.328 -21.125 -22.203 1 88.81 337 PHE A O 1
ATOM 2547 N N . HIS A 1 338 ? 24.859 -19.688 -21.297 1 88.06 338 HIS A N 1
ATOM 2548 C CA . HIS A 1 338 ? 24.016 -20.781 -20.828 1 88.06 338 HIS A CA 1
ATOM 2549 C C . HIS A 1 338 ? 23.422 -21.562 -22 1 88.06 338 HIS A C 1
ATOM 2551 O O . HIS A 1 338 ? 23.344 -22.797 -21.953 1 88.06 338 HIS A O 1
ATOM 2557 N N . ASP A 1 339 ? 23.047 -20.844 -23.062 1 83.62 339 ASP A N 1
ATOM 2558 C CA . ASP A 1 339 ? 22.531 -21.5 -24.266 1 83.62 339 ASP A CA 1
ATOM 2559 C C . ASP A 1 339 ? 23.625 -22.312 -24.969 1 83.62 339 ASP A C 1
ATOM 2561 O O . ASP A 1 339 ? 23.359 -23.391 -25.5 1 83.62 339 ASP A O 1
ATOM 2565 N N . MET A 1 340 ? 24.781 -21.844 -24.922 1 85.69 340 MET A N 1
ATOM 2566 C CA . MET A 1 340 ? 25.891 -22.547 -25.547 1 85.69 340 MET A CA 1
ATOM 2567 C C . MET A 1 340 ? 26.266 -23.797 -24.734 1 85.69 340 MET A C 1
ATOM 2569 O O . MET A 1 340 ? 26.703 -24.797 -25.312 1 85.69 340 MET A O 1
ATOM 2573 N N . SER A 1 341 ? 26.109 -23.656 -23.469 1 86.81 341 SER A N 1
ATOM 2574 C CA . SER A 1 341 ? 26.391 -24.812 -22.609 1 86.81 341 SER A CA 1
ATOM 2575 C C . SER A 1 341 ? 25.391 -25.938 -22.859 1 86.81 341 SER A C 1
ATOM 2577 O O . SER A 1 341 ? 25.672 -27.109 -22.594 1 86.81 341 SER A O 1
ATOM 2579 N N . LYS A 1 342 ? 24.203 -25.594 -23.359 1 85.25 342 LYS A N 1
ATOM 2580 C CA . LYS A 1 342 ? 23.172 -26.594 -23.672 1 85.25 342 LYS A CA 1
ATOM 2581 C C . LYS A 1 342 ? 23.375 -27.156 -25.078 1 85.25 342 LYS A C 1
ATOM 2583 O O . LYS A 1 342 ? 22.641 -28.047 -25.516 1 85.25 342 LYS A O 1
ATOM 2588 N N . GLY A 1 343 ? 24.328 -26.625 -25.812 1 80.38 343 GLY A N 1
ATOM 2589 C CA . GLY A 1 343 ? 24.672 -27.203 -27.109 1 80.38 343 GLY A CA 1
ATOM 2590 C C . GLY A 1 343 ? 24.344 -26.297 -28.281 1 80.38 343 GLY A C 1
ATOM 2591 O O . GLY A 1 343 ? 24.578 -26.672 -29.438 1 80.38 343 GLY A O 1
ATOM 2592 N N . LYS A 1 344 ? 23.828 -25.094 -27.969 1 81.56 344 LYS A N 1
ATOM 2593 C CA . LYS A 1 344 ? 23.547 -24.188 -29.078 1 81.56 344 LYS A CA 1
ATOM 2594 C C . LYS A 1 344 ? 24.844 -23.609 -29.656 1 81.56 344 LYS A C 1
ATOM 2596 O O . LYS A 1 344 ? 25.734 -23.219 -28.906 1 81.56 344 LYS A O 1
ATOM 2601 N N . GLU A 1 345 ? 25.016 -23.641 -30.938 1 79.44 345 GLU A N 1
ATOM 2602 C CA . GLU A 1 345 ? 26.234 -23.141 -31.578 1 79.44 345 GLU A CA 1
ATOM 2603 C C . GLU A 1 345 ? 26.016 -21.734 -32.125 1 79.44 345 GLU A C 1
ATOM 2605 O O . GLU A 1 345 ? 25.047 -21.484 -32.844 1 79.44 345 GLU A O 1
ATOM 2610 N N . TYR A 1 346 ? 26.688 -20.781 -31.562 1 77.44 346 TYR A N 1
ATOM 2611 C CA . TYR A 1 346 ? 26.641 -19.422 -32.062 1 77.44 346 TYR A CA 1
ATOM 2612 C C . TYR A 1 346 ? 27.922 -19.078 -32.812 1 77.44 346 TYR A C 1
ATOM 2614 O O . TYR A 1 346 ? 29.016 -19.438 -32.375 1 77.44 346 TYR A O 1
ATOM 2622 N N . GLY A 1 347 ? 27.797 -18.578 -34.062 1 78.94 347 GLY A N 1
ATOM 2623 C CA . GLY A 1 347 ? 28.969 -17.922 -34.656 1 78.94 347 GLY A CA 1
ATOM 2624 C C . GLY A 1 347 ? 29.406 -16.688 -33.906 1 78.94 347 GLY A C 1
ATOM 2625 O O . GLY A 1 347 ? 28.609 -16.109 -33.125 1 78.94 347 GLY A O 1
ATOM 2626 N N . ALA A 1 348 ? 30.641 -16.297 -33.844 1 80.5 348 ALA A N 1
ATOM 2627 C CA . ALA A 1 348 ? 31.141 -15.125 -33.125 1 80.5 348 ALA A CA 1
ATOM 2628 C C . ALA A 1 348 ? 30.344 -13.875 -33.5 1 80.5 348 ALA A C 1
ATOM 2630 O O . ALA A 1 348 ? 30.016 -13.07 -32.625 1 80.5 348 ALA A O 1
ATOM 2631 N N . GLY A 1 349 ? 30.109 -13.648 -34.75 1 82.88 349 GLY A N 1
ATOM 2632 C CA . GLY A 1 349 ? 29.312 -12.516 -35.188 1 82.88 349 GLY A CA 1
ATOM 2633 C C . GLY A 1 349 ? 27.875 -12.555 -34.688 1 82.88 349 GLY A C 1
ATOM 2634 O O . GLY A 1 349 ? 27.312 -11.531 -34.312 1 82.88 349 GLY A O 1
ATOM 2635 N N . ASP A 1 350 ? 27.422 -13.758 -34.656 1 82.44 350 ASP A N 1
ATOM 2636 C CA . ASP A 1 350 ? 26.047 -13.938 -34.219 1 82.44 350 ASP A CA 1
ATOM 2637 C C . ASP A 1 350 ? 25.922 -13.68 -32.719 1 82.44 350 ASP A C 1
ATOM 2639 O O . ASP A 1 350 ? 24.906 -13.148 -32.25 1 82.44 350 ASP A O 1
ATOM 2643 N N . MET A 1 351 ? 26.984 -13.977 -32.062 1 80.44 351 MET A N 1
ATOM 2644 C CA . MET A 1 351 ? 26.984 -13.75 -30.641 1 80.44 351 MET A CA 1
ATOM 2645 C C . MET A 1 351 ? 26.984 -12.258 -30.312 1 80.44 351 MET A C 1
ATOM 2647 O O . MET A 1 351 ? 26.234 -11.805 -29.438 1 80.44 351 MET A O 1
ATOM 2651 N N . ILE A 1 352 ? 27.734 -11.57 -30.953 1 83.06 352 ILE A N 1
ATOM 2652 C CA . ILE A 1 352 ? 27.844 -10.133 -30.734 1 83.06 352 ILE A CA 1
ATOM 2653 C C . ILE A 1 352 ? 26.547 -9.438 -31.141 1 83.06 352 ILE A C 1
ATOM 2655 O O . ILE A 1 352 ? 26.078 -8.531 -30.453 1 83.06 352 ILE A O 1
ATOM 2659 N N . SER A 1 353 ? 26.078 -9.852 -32.25 1 85.88 353 SER A N 1
ATOM 2660 C CA . SER A 1 353 ? 24.828 -9.266 -32.719 1 85.88 353 SER A CA 1
ATOM 2661 C C . SER A 1 353 ? 23.688 -9.555 -31.75 1 85.88 353 SER A C 1
ATOM 2663 O O . SER A 1 353 ? 22.844 -8.688 -31.484 1 85.88 353 SER A O 1
ATOM 2665 N N . TYR A 1 354 ? 23.734 -10.711 -31.234 1 81.88 354 TYR A N 1
ATOM 2666 C CA . TYR A 1 354 ? 22.719 -11.102 -30.266 1 81.88 354 TYR A CA 1
ATOM 2667 C C . TYR A 1 354 ? 22.828 -10.297 -28.984 1 81.88 354 TYR A C 1
ATOM 2669 O O . TYR A 1 354 ? 21.828 -9.891 -28.406 1 81.88 354 TYR A O 1
ATOM 2677 N N . PHE A 1 355 ? 24.031 -10.055 -28.656 1 80.62 355 PHE A N 1
ATOM 2678 C CA . PHE A 1 355 ? 24.281 -9.25 -27.469 1 80.62 355 PHE A CA 1
ATOM 2679 C C . PHE A 1 355 ? 23.719 -7.844 -27.641 1 80.62 355 PHE A C 1
ATOM 2681 O O . PHE A 1 355 ? 23.047 -7.324 -26.75 1 80.62 355 PHE A O 1
ATOM 2688 N N . PHE A 1 356 ? 23.922 -7.219 -28.703 1 86.12 356 PHE A N 1
ATOM 2689 C CA . PHE A 1 356 ? 23.469 -5.855 -28.953 1 86.12 356 PHE A CA 1
ATOM 2690 C C . PHE A 1 356 ? 21.953 -5.801 -29.125 1 86.12 356 PHE A C 1
ATOM 2692 O O . PHE A 1 356 ? 21.312 -4.82 -28.734 1 86.12 356 PHE A O 1
ATOM 2699 N N . GLN A 1 357 ? 21.469 -6.801 -29.625 1 87.94 357 GLN A N 1
ATOM 2700 C CA . GLN A 1 357 ? 20.016 -6.875 -29.75 1 87.94 357 GLN A CA 1
ATOM 2701 C C . GLN A 1 357 ? 19.344 -6.918 -28.375 1 87.94 357 GLN A C 1
ATOM 2703 O O . GLN A 1 357 ? 18.375 -6.211 -28.125 1 87.94 357 GLN A O 1
ATOM 2708 N N . LEU A 1 358 ? 19.953 -7.707 -27.547 1 85.38 358 LEU A N 1
ATOM 2709 C CA . LEU A 1 358 ? 19.406 -7.828 -26.203 1 85.38 358 LEU A CA 1
ATOM 2710 C C . LEU A 1 358 ? 19.547 -6.516 -25.438 1 85.38 358 LEU A C 1
ATOM 2712 O O . LEU A 1 358 ? 18.609 -6.082 -24.75 1 85.38 358 LEU A O 1
ATOM 2716 N N . PHE A 1 359 ? 20.625 -5.902 -25.688 1 85.19 359 PHE A N 1
ATOM 2717 C CA . PHE A 1 359 ? 20.953 -4.695 -24.922 1 85.19 359 PHE A CA 1
ATOM 2718 C C . PHE A 1 359 ? 20.141 -3.508 -25.438 1 85.19 359 PHE A C 1
ATOM 2720 O O . PHE A 1 359 ? 19.359 -2.918 -24.688 1 85.19 359 PHE A O 1
ATOM 2727 N N . PHE A 1 360 ? 20.172 -3.18 -26.703 1 90.31 360 PHE A N 1
ATOM 2728 C CA . PHE A 1 360 ? 19.5 -2.006 -27.25 1 90.31 360 PHE A CA 1
ATOM 2729 C C . PHE A 1 360 ? 18.016 -2.266 -27.438 1 90.31 360 PHE A C 1
ATOM 2731 O O . PHE A 1 360 ? 17.203 -1.348 -27.344 1 90.31 360 PHE A O 1
ATOM 2738 N N . GLY A 1 361 ? 17.734 -3.488 -27.734 1 91.69 361 GLY A N 1
ATOM 2739 C CA . GLY A 1 361 ? 16.328 -3.836 -27.812 1 91.69 361 GLY A CA 1
ATOM 2740 C C . GLY A 1 361 ? 15.586 -3.695 -26.5 1 91.69 361 GLY A C 1
ATOM 2741 O O . GLY A 1 361 ? 14.445 -3.225 -26.453 1 91.69 361 GLY A O 1
ATOM 2742 N N . GLY A 1 362 ? 16.266 -4.121 -25.406 1 92.81 362 GLY A N 1
ATOM 2743 C CA . GLY A 1 362 ? 15.672 -3.963 -24.094 1 92.81 362 GLY A CA 1
ATOM 2744 C C . GLY A 1 362 ? 15.453 -2.512 -23.703 1 92.81 362 GLY A C 1
ATOM 2745 O O . GLY A 1 362 ? 14.375 -2.148 -23.234 1 92.81 362 GLY A O 1
ATOM 2746 N N . ILE A 1 363 ? 16.391 -1.675 -24 1 92.06 363 ILE A N 1
ATOM 2747 C CA . ILE A 1 363 ? 16.297 -0.251 -23.703 1 92.06 363 ILE A CA 1
ATOM 2748 C C . ILE A 1 363 ? 15.195 0.384 -24.547 1 92.06 363 ILE A C 1
ATOM 2750 O O . ILE A 1 363 ? 14.398 1.185 -24.047 1 92.06 363 ILE A O 1
ATOM 2754 N N . GLY A 1 364 ? 15.141 0.011 -25.781 1 95.56 364 GLY A N 1
ATOM 2755 C CA . GLY A 1 364 ? 14.141 0.555 -26.688 1 95.56 364 GLY A CA 1
ATOM 2756 C C . GLY A 1 364 ? 12.719 0.234 -26.266 1 95.56 364 GLY A C 1
ATOM 2757 O O . GLY A 1 364 ? 11.859 1.118 -26.234 1 95.56 364 GLY A O 1
ATOM 2758 N N . LEU A 1 365 ? 12.531 -1 -25.938 1 95.44 365 LEU A N 1
ATOM 2759 C CA . LEU A 1 365 ? 11.211 -1.414 -25.484 1 95.44 365 LEU A CA 1
ATOM 2760 C C . LEU A 1 365 ? 10.852 -0.749 -24.156 1 95.44 365 LEU A C 1
ATOM 2762 O O . LEU A 1 365 ? 9.695 -0.392 -23.938 1 95.44 365 LEU A O 1
ATOM 2766 N N . GLY A 1 366 ? 11.836 -0.661 -23.266 1 96.19 366 GLY A N 1
ATOM 2767 C CA . GLY A 1 366 ? 11.617 0.023 -22.016 1 96.19 366 GLY A CA 1
ATOM 2768 C C . GLY A 1 366 ? 11.203 1.473 -22.172 1 96.19 366 GLY A C 1
ATOM 2769 O O . GLY A 1 366 ? 10.352 1.97 -21.438 1 96.19 366 GLY A O 1
ATOM 2770 N N . LEU A 1 367 ? 11.719 2.129 -23.203 1 96.44 367 LEU A N 1
ATOM 2771 C CA . LEU A 1 367 ? 11.359 3.516 -23.484 1 96.44 367 LEU A CA 1
ATOM 2772 C C . LEU A 1 367 ? 9.914 3.617 -23.938 1 96.44 367 LEU A C 1
ATOM 2774 O O . LEU A 1 367 ? 9.188 4.527 -23.531 1 96.44 367 LEU A O 1
ATOM 2778 N N . VAL A 1 368 ? 9.516 2.67 -24.688 1 96.19 368 VAL A N 1
ATOM 2779 C CA . VAL A 1 368 ? 8.148 2.678 -25.203 1 96.19 368 VAL A CA 1
ATOM 2780 C C . VAL A 1 368 ? 7.16 2.484 -24.062 1 96.19 368 VAL A C 1
ATOM 2782 O O . VAL A 1 368 ? 6.219 3.266 -23.906 1 96.19 368 VAL A O 1
ATOM 2785 N N . PHE A 1 369 ? 7.402 1.49 -23.234 1 95.94 369 PHE A N 1
ATOM 2786 C CA . PHE A 1 369 ? 6.512 1.212 -22.109 1 95.94 369 PHE A CA 1
ATOM 2787 C C . PHE A 1 369 ? 6.57 2.334 -21.078 1 95.94 369 PHE A C 1
ATOM 2789 O O . PHE A 1 369 ? 5.555 2.684 -20.469 1 95.94 369 PHE A O 1
ATOM 2796 N N . GLY A 1 370 ? 7.793 2.875 -20.859 1 95.88 370 GLY A N 1
ATOM 2797 C CA . GLY A 1 370 ? 7.957 3.955 -19.906 1 95.88 370 GLY A CA 1
ATOM 2798 C C . GLY A 1 370 ? 7.191 5.207 -20.281 1 95.88 370 GLY A C 1
ATOM 2799 O O . GLY A 1 370 ? 6.426 5.738 -19.469 1 95.88 370 GLY A O 1
ATOM 2800 N N . PHE A 1 371 ? 7.238 5.609 -21.516 1 94.44 371 PHE A N 1
ATOM 2801 C CA . PHE A 1 371 ? 6.566 6.824 -21.969 1 94.44 371 PHE A CA 1
ATOM 2802 C C . PHE A 1 371 ? 5.066 6.598 -22.094 1 94.44 371 PHE A C 1
ATOM 2804 O O . PHE A 1 371 ? 4.27 7.5 -21.828 1 94.44 371 PHE A O 1
ATOM 2811 N N . LEU A 1 372 ? 4.727 5.422 -22.469 1 93.94 372 LEU A N 1
ATOM 2812 C CA . LEU A 1 372 ? 3.309 5.094 -22.547 1 93.94 372 LEU A CA 1
ATOM 2813 C C . LEU A 1 372 ? 2.662 5.172 -21.172 1 93.94 372 LEU A C 1
ATOM 2815 O O . LEU A 1 372 ? 1.593 5.762 -21.016 1 93.94 372 LEU A O 1
ATOM 2819 N N . THR A 1 373 ? 3.285 4.562 -20.25 1 94.12 373 THR A N 1
ATOM 2820 C CA . THR A 1 373 ? 2.752 4.555 -18.906 1 94.12 373 THR A CA 1
ATOM 2821 C C . THR A 1 373 ? 2.77 5.961 -18.312 1 94.12 373 THR A C 1
ATOM 2823 O O . THR A 1 373 ? 1.829 6.359 -17.609 1 94.12 373 THR A O 1
ATOM 2826 N N . ALA A 1 374 ? 3.865 6.707 -18.547 1 91.81 374 ALA A N 1
ATOM 2827 C CA . ALA A 1 374 ? 3.932 8.094 -18.094 1 91.81 374 ALA A CA 1
ATOM 2828 C C . ALA A 1 374 ? 2.791 8.922 -18.672 1 91.81 374 ALA A C 1
ATOM 2830 O O . ALA A 1 374 ? 2.203 9.75 -17.969 1 91.81 374 ALA A O 1
ATOM 2831 N N . GLY A 1 375 ? 2.486 8.672 -19.953 1 89.12 375 GLY A N 1
ATOM 2832 C CA . GLY A 1 375 ? 1.377 9.375 -20.594 1 89.12 375 GLY A CA 1
ATOM 2833 C C . GLY A 1 375 ? 0.028 9.008 -20 1 89.12 375 GLY A C 1
ATOM 2834 O O . GLY A 1 375 ? -0.816 9.875 -19.781 1 89.12 375 GLY A O 1
ATOM 2835 N N . LEU A 1 376 ? -0.166 7.754 -19.672 1 89.75 376 LEU A N 1
ATOM 2836 C CA . LEU A 1 376 ? -1.419 7.293 -19.094 1 89.75 376 LEU A CA 1
ATOM 2837 C C . LEU A 1 376 ? -1.575 7.816 -17.656 1 89.75 376 LEU A C 1
ATOM 2839 O O . LEU A 1 376 ? -2.688 8.133 -17.234 1 89.75 376 LEU A O 1
ATOM 2843 N N . MET A 1 377 ? -0.498 7.902 -16.953 1 89.88 377 MET A N 1
ATOM 2844 C CA . MET A 1 377 ? -0.522 8.43 -15.602 1 89.88 377 MET A CA 1
ATOM 2845 C C . MET A 1 377 ? -0.853 9.914 -15.594 1 89.88 377 MET A C 1
ATOM 2847 O O . MET A 1 377 ? -1.541 10.398 -14.695 1 89.88 377 MET A O 1
ATOM 2851 N N . ALA A 1 378 ? -0.339 10.602 -16.578 1 85.81 378 ALA A N 1
ATOM 2852 C CA . ALA A 1 378 ? -0.632 12.031 -16.688 1 85.81 378 ALA A CA 1
ATOM 2853 C C . ALA A 1 378 ? -2.117 12.266 -16.953 1 85.81 378 ALA A C 1
ATOM 2855 O O . ALA A 1 378 ? -2.684 13.258 -16.5 1 85.81 378 ALA A O 1
ATOM 2856 N N . LEU A 1 379 ? -2.682 11.32 -17.656 1 83 379 LEU A N 1
ATOM 2857 C CA . LEU A 1 379 ? -4.113 11.422 -17.922 1 83 379 LEU A CA 1
ATOM 2858 C C . LEU A 1 379 ? -4.918 11.18 -16.641 1 83 379 LEU A C 1
ATOM 2860 O O . LEU A 1 379 ? -5.949 11.82 -16.422 1 83 379 LEU A O 1
ATOM 2864 N N . ALA A 1 380 ? -4.438 10.297 -15.828 1 84.94 380 ALA A N 1
ATOM 2865 C CA . ALA A 1 380 ? -5.121 9.961 -14.578 1 84.94 380 ALA A CA 1
ATOM 2866 C C . ALA A 1 380 ? -4.555 10.75 -13.406 1 84.94 380 ALA A C 1
ATOM 2868 O O . ALA A 1 380 ? -4.211 10.18 -12.375 1 84.94 380 ALA A O 1
ATOM 2869 N N . SER A 1 381 ? -4.363 12.031 -13.516 1 79.62 381 SER A N 1
ATOM 2870 C CA . SER A 1 381 ? -3.705 12.82 -12.477 1 79.62 381 SER A CA 1
ATOM 2871 C C . SER A 1 381 ? -4.672 13.805 -11.836 1 79.62 381 SER A C 1
ATOM 2873 O O . SER A 1 381 ? -4.25 14.797 -11.234 1 79.62 381 SER A O 1
ATOM 2875 N N . SER A 1 382 ? -5.906 13.43 -11.805 1 75.62 382 SER A N 1
ATOM 2876 C CA . SER A 1 382 ? -6.863 14.352 -11.195 1 75.62 382 SER A CA 1
ATOM 2877 C C . SER A 1 382 ? -6.953 14.141 -9.688 1 75.62 382 SER A C 1
ATOM 2879 O O . SER A 1 382 ? -7.195 13.023 -9.227 1 75.62 382 SER A O 1
ATOM 2881 N N . LYS A 1 383 ? -6.641 15.133 -8.898 1 74.56 383 LYS A N 1
ATOM 2882 C CA . LYS A 1 383 ? -6.691 15.055 -7.441 1 74.56 383 LYS A CA 1
ATOM 2883 C C . LYS A 1 383 ? -8.133 14.961 -6.945 1 74.56 383 LYS A C 1
ATOM 2885 O O . LYS A 1 383 ? -8.367 14.617 -5.785 1 74.56 383 LYS A O 1
ATOM 2890 N N . MET A 1 384 ? -9.023 15.219 -7.844 1 71.75 384 MET A N 1
ATOM 2891 C CA . MET A 1 384 ? -10.43 15.234 -7.453 1 71.75 384 MET A CA 1
ATOM 2892 C C . MET A 1 384 ? -11 13.82 -7.414 1 71.75 384 MET A C 1
ATOM 2894 O O . MET A 1 384 ? -12.039 13.586 -6.801 1 71.75 384 MET A O 1
ATOM 2898 N N . HIS A 1 385 ? -10.258 12.938 -8.086 1 71 385 HIS A N 1
ATOM 2899 C CA . HIS A 1 385 ? -10.711 11.547 -8.141 1 71 385 HIS A CA 1
ATOM 2900 C C . HIS A 1 385 ? -9.805 10.641 -7.32 1 71 385 HIS A C 1
ATOM 2902 O O . HIS A 1 385 ? -8.695 10.305 -7.754 1 71 385 HIS A O 1
ATOM 2908 N N . HIS A 1 386 ? -10.312 10.148 -6.18 1 71.56 386 HIS A N 1
ATOM 2909 C CA . HIS A 1 386 ? -9.523 9.312 -5.281 1 71.56 386 HIS A CA 1
ATOM 2910 C C . HIS A 1 386 ? -9.109 8.008 -5.957 1 71.56 386 HIS A C 1
ATOM 2912 O O . HIS A 1 386 ? -8.117 7.387 -5.566 1 71.56 386 HIS A O 1
ATOM 2918 N N . GLU A 1 387 ? -9.836 7.641 -7.062 1 78.81 387 GLU A N 1
ATOM 2919 C CA . GLU A 1 387 ? -9.57 6.387 -7.766 1 78.81 387 GLU A CA 1
ATOM 2920 C C . GLU A 1 387 ? -8.297 6.477 -8.594 1 78.81 387 GLU A C 1
ATOM 2922 O O . GLU A 1 387 ? -7.699 5.457 -8.945 1 78.81 387 GLU A O 1
ATOM 2927 N N . ASP A 1 388 ? -7.887 7.707 -8.844 1 84.31 388 ASP A N 1
ATOM 2928 C CA . ASP A 1 388 ? -6.723 7.883 -9.711 1 84.31 388 ASP A CA 1
ATOM 2929 C C . ASP A 1 388 ? -5.449 7.402 -9.023 1 84.31 388 ASP A C 1
ATOM 2931 O O . ASP A 1 388 ? -4.492 7 -9.688 1 84.31 388 ASP A O 1
ATOM 2935 N N . THR A 1 389 ? -5.504 7.398 -7.734 1 86.5 389 THR A N 1
ATOM 2936 C CA . THR A 1 389 ? -4.324 6.934 -7.012 1 86.5 389 THR A CA 1
ATOM 2937 C C . THR A 1 389 ? -4.117 5.438 -7.219 1 86.5 389 THR A C 1
ATOM 2939 O O . THR A 1 389 ? -3 4.992 -7.488 1 86.5 389 THR A O 1
ATOM 2942 N N . VAL A 1 390 ? -5.184 4.734 -7.18 1 87.5 390 VAL A N 1
ATOM 2943 C CA . VAL A 1 390 ? -5.098 3.283 -7.324 1 87.5 390 VAL A CA 1
ATOM 2944 C C . VAL A 1 390 ? -4.797 2.924 -8.781 1 87.5 390 VAL A C 1
ATOM 2946 O O . VAL A 1 390 ? -4.066 1.971 -9.047 1 87.5 390 VAL A O 1
ATOM 2949 N N . VAL A 1 391 ? -5.336 3.719 -9.703 1 89.81 391 VAL A N 1
ATOM 2950 C CA . VAL A 1 391 ? -5.117 3.484 -11.125 1 89.81 391 VAL A CA 1
ATOM 2951 C C . VAL A 1 391 ? -3.641 3.688 -11.469 1 89.81 391 VAL A C 1
ATOM 2953 O O . VAL A 1 391 ? -3.045 2.881 -12.18 1 89.81 391 VAL A O 1
ATOM 2956 N N . GLN A 1 392 ? -3.076 4.719 -10.906 1 92.06 392 GLN A N 1
ATOM 2957 C CA . GLN A 1 392 ? -1.67 5 -11.18 1 92.06 392 GLN A CA 1
ATOM 2958 C C . GLN A 1 392 ? -0.77 3.9 -10.625 1 92.06 392 GLN A C 1
ATOM 2960 O O . GLN A 1 392 ? 0.184 3.48 -11.289 1 92.06 392 GLN A O 1
ATOM 2965 N N . THR A 1 393 ? -1.059 3.43 -9.43 1 92.06 393 THR A N 1
ATOM 2966 C CA . THR A 1 393 ? -0.265 2.363 -8.828 1 92.06 393 THR A CA 1
ATOM 2967 C C . THR A 1 393 ? -0.396 1.074 -9.641 1 92.06 393 THR A C 1
ATOM 2969 O O . THR A 1 393 ? 0.599 0.393 -9.891 1 92.06 393 THR A O 1
ATOM 2972 N N . ALA A 1 394 ? -1.603 0.772 -10.047 1 92.81 394 ALA A N 1
ATOM 2973 C CA . ALA A 1 394 ? -1.851 -0.433 -10.836 1 92.81 394 ALA A CA 1
ATOM 2974 C C . ALA A 1 394 ? -1.16 -0.352 -12.195 1 92.81 394 ALA A C 1
ATOM 2976 O O . ALA A 1 394 ? -0.668 -1.359 -12.711 1 92.81 394 ALA A O 1
ATOM 2977 N N . LEU A 1 395 ? -1.125 0.84 -12.758 1 93.56 395 LEU A N 1
ATOM 2978 C CA . LEU A 1 395 ? -0.454 1.046 -14.031 1 93.56 395 LEU A CA 1
ATOM 2979 C C . LEU A 1 395 ? 1.045 0.794 -13.906 1 93.56 395 LEU A C 1
ATOM 2981 O O . LEU A 1 395 ? 1.661 0.227 -14.812 1 93.56 395 LEU A O 1
ATOM 2985 N N . MET A 1 396 ? 1.594 1.218 -12.844 1 94.31 396 MET A N 1
ATOM 2986 C CA . MET A 1 396 ? 3.023 1.016 -12.625 1 94.31 396 MET A CA 1
ATOM 2987 C C . MET A 1 396 ? 3.348 -0.467 -12.477 1 94.31 396 MET A C 1
ATOM 2989 O O . MET A 1 396 ? 4.328 -0.951 -13.047 1 94.31 396 MET A O 1
ATOM 2993 N N . PHE A 1 397 ? 2.518 -1.174 -11.758 1 93.69 397 PHE A N 1
ATOM 2994 C CA . PHE A 1 397 ? 2.73 -2.607 -11.602 1 93.69 397 PHE A CA 1
ATOM 2995 C C . PHE A 1 397 ? 2.562 -3.328 -12.938 1 93.69 397 PHE A C 1
ATOM 2997 O O . PHE A 1 397 ? 3.348 -4.215 -13.273 1 93.69 397 PHE A O 1
ATOM 3004 N N . SER A 1 398 ? 1.536 -2.967 -13.672 1 94.31 398 SER A N 1
ATOM 3005 C CA . SER A 1 398 ? 1.319 -3.568 -14.984 1 94.31 398 SER A CA 1
ATOM 3006 C C . SER A 1 398 ? 2.488 -3.289 -15.922 1 94.31 398 SER A C 1
ATOM 3008 O O . SER A 1 398 ? 2.91 -4.168 -16.672 1 94.31 398 SER A O 1
ATOM 3010 N N . CYS A 1 399 ? 2.996 -2.074 -15.836 1 95.5 399 CYS A N 1
ATOM 3011 C CA . CYS A 1 399 ? 4.129 -1.699 -16.672 1 95.5 399 CYS A CA 1
ATOM 3012 C C . CYS A 1 399 ? 5.359 -2.535 -16.344 1 95.5 399 CYS A C 1
ATOM 3014 O O . CYS A 1 399 ? 6.051 -3.02 -17.234 1 95.5 399 CYS A O 1
ATOM 3016 N N . ALA A 1 400 ? 5.633 -2.686 -15.086 1 95.12 400 ALA A N 1
ATOM 3017 C CA . ALA A 1 400 ? 6.793 -3.453 -14.648 1 95.12 400 ALA A CA 1
ATOM 3018 C C . ALA A 1 400 ? 6.738 -4.883 -15.18 1 95.12 400 ALA A C 1
ATOM 3020 O O . ALA A 1 400 ? 7.688 -5.355 -15.805 1 95.12 400 ALA A O 1
ATOM 3021 N N . TYR A 1 401 ? 5.633 -5.539 -15.102 1 94.31 401 TYR A N 1
ATOM 3022 C CA . TYR A 1 401 ? 5.531 -6.953 -15.43 1 94.31 401 TYR A CA 1
ATOM 3023 C C . TYR A 1 401 ? 5.293 -7.152 -16.922 1 94.31 401 TYR A C 1
ATOM 3025 O O . TYR A 1 401 ? 5.84 -8.078 -17.516 1 94.31 401 TYR A O 1
ATOM 3033 N N . LEU A 1 402 ? 4.516 -6.293 -17.531 1 93.44 402 LEU A N 1
ATOM 3034 C CA . LEU A 1 402 ? 4.238 -6.453 -18.953 1 93.44 402 LEU A CA 1
ATOM 3035 C C . LEU A 1 402 ? 5.465 -6.098 -19.797 1 93.44 402 LEU A C 1
ATOM 3037 O O . LEU A 1 402 ? 5.699 -6.691 -20.844 1 93.44 402 LEU A O 1
ATOM 3041 N N . SER A 1 403 ? 6.199 -5.07 -19.344 1 94.75 403 SER A N 1
ATOM 3042 C CA . SER A 1 403 ? 7.43 -4.758 -20.062 1 94.75 403 SER A CA 1
ATOM 3043 C C . SER A 1 403 ? 8.414 -5.918 -20 1 94.75 403 SER A C 1
ATOM 3045 O O . SER A 1 403 ? 9.039 -6.266 -21 1 94.75 403 SER A O 1
ATOM 3047 N N . PHE A 1 404 ? 8.547 -6.523 -18.844 1 91.81 404 PHE A N 1
ATOM 3048 C CA . PHE A 1 404 ? 9.445 -7.656 -18.656 1 91.81 404 PHE A CA 1
ATOM 3049 C C . PHE A 1 404 ? 8.984 -8.844 -19.5 1 91.81 404 PHE A C 1
ATOM 3051 O O . PHE A 1 404 ? 9.781 -9.453 -20.219 1 91.81 404 PHE A O 1
ATOM 3058 N N . TRP A 1 405 ? 7.742 -9.172 -19.484 1 89.94 405 TRP A N 1
ATOM 3059 C CA . TRP A 1 405 ? 7.199 -10.336 -20.188 1 89.94 405 TRP A CA 1
ATOM 3060 C C . TRP A 1 405 ? 7.293 -10.148 -21.688 1 89.94 405 TRP A C 1
ATOM 3062 O O . TRP A 1 405 ? 7.652 -11.078 -22.422 1 89.94 405 TRP A O 1
ATOM 3072 N N . THR A 1 406 ? 6.922 -8.961 -22.172 1 90.88 406 THR A N 1
ATOM 3073 C CA . THR A 1 406 ? 6.957 -8.703 -23.609 1 90.88 406 THR A CA 1
ATOM 3074 C C . THR A 1 406 ? 8.383 -8.797 -24.141 1 90.88 406 THR A C 1
ATOM 3076 O O . THR A 1 406 ? 8.609 -9.273 -25.25 1 90.88 406 THR A O 1
ATOM 3079 N N . ALA A 1 407 ? 9.273 -8.305 -23.297 1 91.81 407 ALA A N 1
ATOM 3080 C CA . ALA A 1 407 ? 10.672 -8.344 -23.703 1 91.81 407 ALA A CA 1
ATOM 3081 C C . ALA A 1 407 ? 11.172 -9.781 -23.797 1 91.81 407 ALA A C 1
ATOM 3083 O O . ALA A 1 407 ? 11.875 -10.141 -24.75 1 91.81 407 ALA A O 1
ATOM 3084 N N . GLU A 1 408 ? 10.812 -10.641 -22.859 1 85 408 GLU A N 1
ATOM 3085 C CA . GLU A 1 408 ? 11.305 -12.016 -22.797 1 85 408 GLU A CA 1
ATOM 3086 C C . GLU A 1 408 ? 10.469 -12.945 -23.672 1 85 408 GLU A C 1
ATOM 3088 O O . GLU A 1 408 ? 10.805 -14.117 -23.844 1 85 408 GLU A O 1
ATOM 3093 N N . SER A 1 409 ? 9.461 -12.453 -24.266 1 82.25 409 SER A N 1
ATOM 3094 C CA . SER A 1 409 ? 8.594 -13.281 -25.094 1 82.25 409 SER A CA 1
ATOM 3095 C C . SER A 1 409 ? 9.352 -13.82 -26.312 1 82.25 409 SER A C 1
ATOM 3097 O O . SER A 1 409 ? 10.367 -13.258 -26.719 1 82.25 409 SER A O 1
ATOM 3099 N N . SER A 1 410 ? 8.938 -14.914 -26.781 1 72.94 410 SER A N 1
ATOM 3100 C CA . SER A 1 410 ? 9.586 -15.641 -27.875 1 72.94 410 SER A CA 1
ATOM 3101 C C . SER A 1 410 ? 9.602 -14.82 -29.156 1 72.94 410 SER A C 1
ATOM 3103 O O . SER A 1 410 ? 10.469 -15 -30 1 72.94 410 SER A O 1
ATOM 3105 N N . GLN A 1 411 ? 8.734 -13.789 -29.125 1 73.5 411 GLN A N 1
ATOM 3106 C CA . GLN A 1 411 ? 8.633 -13.031 -30.359 1 73.5 411 GLN A CA 1
ATOM 3107 C C . GLN A 1 411 ? 9.648 -11.891 -30.391 1 73.5 411 GLN A C 1
ATOM 3109 O O . GLN A 1 411 ? 10.242 -11.609 -31.422 1 73.5 411 GLN A O 1
ATOM 3114 N N . ILE A 1 412 ? 9.984 -11.227 -29.359 1 82.06 412 ILE A N 1
ATOM 3115 C CA . ILE A 1 412 ? 10.852 -10.062 -29.344 1 82.06 412 ILE A CA 1
ATOM 3116 C C . ILE A 1 412 ? 12.234 -10.445 -28.812 1 82.06 412 ILE A C 1
ATOM 3118 O O . ILE A 1 412 ? 13.258 -10.023 -29.359 1 82.06 412 ILE A O 1
ATOM 3122 N N . GLN A 1 413 ? 12.328 -11.32 -27.906 1 82.19 413 GLN A N 1
ATOM 3123 C CA . GLN A 1 413 ? 13.531 -11.898 -27.312 1 82.19 413 GLN A CA 1
ATOM 3124 C C . GLN A 1 413 ? 14.57 -10.82 -27.016 1 82.19 413 GLN A C 1
ATOM 3126 O O . GLN A 1 413 ? 15.688 -10.859 -27.531 1 82.19 413 GLN A O 1
ATOM 3131 N N . VAL A 1 414 ? 14.305 -9.859 -26.297 1 90.06 414 VAL A N 1
ATOM 3132 C CA . VAL A 1 414 ? 15.211 -8.836 -25.797 1 90.06 414 VAL A CA 1
ATOM 3133 C C . VAL A 1 414 ? 15.328 -8.945 -24.281 1 90.06 414 VAL A C 1
ATOM 3135 O O . VAL A 1 414 ? 14.742 -9.836 -23.672 1 90.06 414 VAL A O 1
ATOM 3138 N N . SER A 1 415 ? 16.156 -8.148 -23.656 1 87.69 415 SER A N 1
ATOM 3139 C CA . SER A 1 415 ? 16.406 -8.258 -22.219 1 87.69 415 SER A CA 1
ATOM 3140 C C . SER A 1 415 ? 15.234 -7.695 -21.422 1 87.69 415 SER A C 1
ATOM 3142 O O . SER A 1 415 ? 14.945 -6.5 -21.5 1 87.69 415 SER A O 1
ATOM 3144 N N . GLY A 1 416 ? 14.578 -8.492 -20.656 1 89.5 416 GLY A N 1
ATOM 3145 C CA . GLY A 1 416 ? 13.477 -8.062 -19.812 1 89.5 416 GLY A CA 1
ATOM 3146 C C . GLY A 1 416 ? 13.914 -7.152 -18.672 1 89.5 416 GLY A C 1
ATOM 3147 O O . GLY A 1 416 ? 13.195 -6.211 -18.312 1 89.5 416 GLY A O 1
ATOM 3148 N N . VAL A 1 417 ? 15.102 -7.359 -18.125 1 88.06 417 VAL A N 1
ATOM 3149 C CA . VAL A 1 417 ? 15.625 -6.582 -17.016 1 88.06 417 VAL A CA 1
ATOM 3150 C C . VAL A 1 417 ? 15.875 -5.145 -17.453 1 88.06 417 VAL A C 1
ATOM 3152 O O . VAL A 1 417 ? 15.453 -4.195 -16.797 1 88.06 417 VAL A O 1
ATOM 3155 N N . LEU A 1 418 ? 16.484 -5.008 -18.609 1 89.88 418 LEU A N 1
ATOM 3156 C CA . LEU A 1 418 ? 16.812 -3.67 -19.109 1 89.88 418 LEU A CA 1
ATOM 3157 C C . LEU A 1 418 ? 15.539 -2.922 -19.516 1 89.88 418 LEU A C 1
ATOM 3159 O O . LEU A 1 418 ? 15.461 -1.7 -19.359 1 89.88 418 LEU A O 1
ATOM 3163 N N . SER A 1 419 ? 14.609 -3.686 -20.031 1 94.12 419 SER A N 1
ATOM 3164 C CA . SER A 1 419 ? 13.344 -3.066 -20.391 1 94.12 419 SER A CA 1
ATOM 3165 C C . SER A 1 419 ? 12.609 -2.543 -19.156 1 94.12 419 SER A C 1
ATOM 3167 O O . SER A 1 419 ? 12.141 -1.405 -19.141 1 94.12 419 SER A O 1
ATOM 3169 N N . CYS A 1 420 ? 12.57 -3.342 -18.156 1 93.94 420 CYS A N 1
ATOM 3170 C CA . CYS A 1 420 ? 11.875 -2.994 -16.922 1 93.94 420 CYS A CA 1
ATOM 3171 C C . CYS A 1 420 ? 12.555 -1.82 -16.234 1 93.94 420 CYS A C 1
ATOM 3173 O O . CYS A 1 420 ? 11.891 -0.875 -15.805 1 93.94 420 CYS A O 1
ATOM 3175 N N . VAL A 1 421 ? 13.836 -1.782 -16.188 1 91.25 421 VAL A N 1
ATOM 3176 C CA . VAL A 1 421 ? 14.594 -0.737 -15.508 1 91.25 421 VAL A CA 1
ATOM 3177 C C . VAL A 1 421 ? 14.469 0.574 -16.281 1 91.25 421 VAL A C 1
ATOM 3179 O O . VAL A 1 421 ? 14.273 1.636 -15.688 1 91.25 421 VAL A O 1
ATOM 3182 N N . THR A 1 422 ? 14.578 0.49 -17.594 1 93.88 422 THR A N 1
ATOM 3183 C CA . THR A 1 422 ? 14.469 1.688 -18.422 1 93.88 422 THR A CA 1
ATOM 3184 C C . THR A 1 422 ? 13.078 2.303 -18.297 1 93.88 422 THR A C 1
ATOM 3186 O O . THR A 1 422 ? 12.938 3.525 -18.219 1 93.88 422 THR A O 1
ATOM 3189 N N . ALA A 1 423 ? 12.102 1.479 -18.312 1 96.31 423 ALA A N 1
ATOM 3190 C CA . ALA A 1 423 ? 10.742 1.977 -18.156 1 96.31 423 ALA A CA 1
ATOM 3191 C C . ALA A 1 423 ? 10.57 2.686 -16.812 1 96.31 423 ALA A C 1
ATOM 3193 O O . ALA A 1 423 ? 9.953 3.748 -16.734 1 96.31 423 ALA A O 1
ATOM 3194 N N . SER A 1 424 ? 11.078 2.109 -15.789 1 94.31 424 SER A N 1
ATOM 3195 C CA . SER A 1 424 ? 10.977 2.686 -14.453 1 94.31 424 SER A CA 1
ATOM 3196 C C . SER A 1 424 ? 11.719 4.016 -14.367 1 94.31 424 SER A C 1
ATOM 3198 O O . SER A 1 424 ? 11.25 4.949 -13.719 1 94.31 424 SER A O 1
ATOM 3200 N N . ILE A 1 425 ? 12.867 4.117 -14.984 1 92.62 425 ILE A N 1
ATOM 3201 C CA . ILE A 1 425 ? 13.656 5.34 -14.984 1 92.62 425 ILE A CA 1
ATOM 3202 C C . ILE A 1 425 ? 12.883 6.461 -15.672 1 92.62 425 ILE A C 1
ATOM 3204 O O . ILE A 1 425 ? 12.891 7.602 -15.203 1 92.62 425 ILE A O 1
ATOM 3208 N N . VAL A 1 426 ? 12.203 6.105 -16.719 1 93.31 426 VAL A N 1
ATOM 3209 C CA . VAL A 1 426 ? 11.398 7.094 -17.422 1 93.31 426 VAL A CA 1
ATOM 3210 C C . VAL A 1 426 ? 10.305 7.625 -16.484 1 93.31 426 VAL A C 1
ATOM 3212 O O . VAL A 1 426 ? 10.078 8.836 -16.422 1 93.31 426 VAL A O 1
ATOM 3215 N N . ILE A 1 427 ? 9.711 6.789 -15.797 1 92.44 427 ILE A N 1
ATOM 3216 C CA . ILE A 1 427 ? 8.648 7.18 -14.883 1 92.44 427 ILE A CA 1
ATOM 3217 C C . ILE A 1 427 ? 9.227 7.996 -13.734 1 92.44 427 ILE A C 1
ATOM 3219 O O . ILE A 1 427 ? 8.641 9 -13.312 1 92.44 427 ILE A O 1
ATOM 3223 N N . ALA A 1 428 ? 10.367 7.551 -13.273 1 89.5 428 ALA A N 1
ATOM 3224 C CA . ALA A 1 428 ? 11.031 8.266 -12.188 1 89.5 428 ALA A CA 1
ATOM 3225 C C . ALA A 1 428 ? 11.383 9.695 -12.602 1 89.5 428 ALA A C 1
ATOM 3227 O O . ALA A 1 428 ? 11.297 10.617 -11.797 1 89.5 428 ALA A O 1
ATOM 3228 N N . PHE A 1 429 ? 11.695 9.859 -13.859 1 87.31 429 PHE A N 1
ATOM 3229 C CA . PHE A 1 429 ? 12.172 11.148 -14.352 1 87.31 429 PHE A CA 1
ATOM 3230 C C . PHE A 1 429 ? 11 12.055 -14.695 1 87.31 429 PHE A C 1
ATOM 3232 O O . PHE A 1 429 ? 11.047 13.266 -14.453 1 87.31 429 PHE A O 1
ATOM 3239 N N . TYR A 1 430 ? 9.914 11.445 -15.156 1 84.19 430 TYR A N 1
ATOM 3240 C CA . TYR A 1 430 ? 8.93 12.312 -15.797 1 84.19 430 TYR A CA 1
ATOM 3241 C C . TYR A 1 430 ? 7.566 12.18 -15.133 1 84.19 430 TYR A C 1
ATOM 3243 O O . TYR A 1 430 ? 6.672 13 -15.359 1 84.19 430 TYR A O 1
ATOM 3251 N N . ALA A 1 431 ? 7.371 11.242 -14.289 1 82.31 431 ALA A N 1
ATOM 3252 C CA . ALA A 1 431 ? 6.004 11 -13.836 1 82.31 431 ALA A CA 1
ATOM 3253 C C . ALA A 1 431 ? 5.902 11.086 -12.32 1 82.31 431 ALA A C 1
ATOM 3255 O O . ALA A 1 431 ? 4.824 10.906 -11.75 1 82.31 431 ALA A O 1
ATOM 3256 N N . LYS A 1 432 ? 6.918 11.414 -11.648 1 80.56 432 LYS A N 1
ATOM 3257 C CA . LYS A 1 432 ? 6.855 11.508 -10.195 1 80.56 432 LYS A CA 1
ATOM 3258 C C . LYS A 1 432 ? 5.961 12.664 -9.758 1 80.56 432 LYS A C 1
ATOM 3260 O O . LYS A 1 432 ? 5.281 12.578 -8.734 1 80.56 432 LYS A O 1
ATOM 3265 N N . GLN A 1 433 ? 5.934 13.719 -10.547 1 79.44 433 GLN A N 1
ATOM 3266 C CA . GLN A 1 433 ? 5.16 14.906 -10.203 1 79.44 433 GLN A CA 1
ATOM 3267 C C . GLN A 1 433 ? 3.678 14.703 -10.5 1 79.44 433 GLN A C 1
ATOM 3269 O O . GLN A 1 433 ? 2.828 15.43 -9.984 1 79.44 433 GLN A O 1
ATOM 3274 N N . VAL A 1 434 ? 3.439 13.75 -11.352 1 85.69 434 VAL A N 1
ATOM 3275 C CA . VAL A 1 434 ? 2.066 13.523 -11.797 1 85.69 434 VAL A CA 1
ATOM 3276 C C . VAL A 1 434 ? 1.312 12.719 -10.742 1 85.69 434 VAL A C 1
ATOM 3278 O O . VAL A 1 434 ? 0.078 12.688 -10.742 1 85.69 434 VAL A O 1
ATOM 3281 N N . LEU A 1 435 ? 2.021 12.211 -9.805 1 86.25 435 LEU A N 1
ATOM 3282 C CA . LEU A 1 435 ? 1.402 11.359 -8.797 1 86.25 435 LEU A CA 1
ATOM 3283 C C . LEU A 1 435 ? 0.434 12.156 -7.93 1 86.25 435 LEU A C 1
ATOM 3285 O O . LEU A 1 435 ? 0.773 13.234 -7.445 1 86.25 435 LEU A O 1
ATOM 3289 N N . VAL A 1 436 ? -0.775 11.609 -7.797 1 83 436 VAL A N 1
ATOM 3290 C CA . VAL A 1 436 ? -1.818 12.258 -7.004 1 83 436 VAL A CA 1
ATOM 3291 C C . VAL A 1 436 ? -1.461 12.172 -5.52 1 83 436 VAL A C 1
ATOM 3293 O O . VAL A 1 436 ? -1.434 13.195 -4.828 1 83 436 VAL A O 1
ATOM 3296 N N . GLU A 1 437 ? -1.213 11.039 -5.039 1 84.31 437 GLU A N 1
ATOM 3297 C CA . GLU A 1 437 ? -0.772 10.789 -3.668 1 84.31 437 GLU A CA 1
ATOM 3298 C C . GLU A 1 437 ? 0.53 9.992 -3.645 1 84.31 437 GLU A C 1
ATOM 3300 O O . GLU A 1 437 ? 0.513 8.758 -3.666 1 84.31 437 GLU A O 1
ATOM 3305 N N . ARG A 1 438 ? 1.576 10.633 -3.508 1 84.12 438 ARG A N 1
ATOM 3306 C CA . ARG A 1 438 ? 2.9 10.023 -3.561 1 84.12 438 ARG A CA 1
ATOM 3307 C C . ARG A 1 438 ? 3.086 9.023 -2.43 1 84.12 438 ARG A C 1
ATOM 3309 O O . ARG A 1 438 ? 3.693 7.965 -2.625 1 84.12 438 ARG A O 1
ATOM 3316 N N . ALA A 1 439 ? 2.492 9.336 -1.281 1 83 439 ALA A N 1
ATOM 3317 C CA . ALA A 1 439 ? 2.656 8.469 -0.119 1 83 439 ALA A CA 1
ATOM 3318 C C . ALA A 1 439 ? 2.004 7.109 -0.354 1 83 439 ALA A C 1
ATOM 3320 O O . ALA A 1 439 ? 2.531 6.078 0.073 1 83 439 ALA A O 1
ATOM 3321 N N . SER A 1 440 ? 0.892 7.102 -1.021 1 87 440 SER A N 1
ATOM 3322 C CA . SER A 1 440 ? 0.178 5.859 -1.283 1 87 440 SER A CA 1
ATOM 3323 C C . SER A 1 440 ? 1.004 4.922 -2.158 1 87 440 SER A C 1
ATOM 3325 O O . SER A 1 440 ? 1.138 3.734 -1.854 1 87 440 SER A O 1
ATOM 3327 N N . VAL A 1 441 ? 1.576 5.484 -3.195 1 87.69 441 VAL A N 1
ATOM 3328 C CA . VAL A 1 441 ? 2.379 4.691 -4.121 1 87.69 441 VAL A CA 1
ATOM 3329 C C . VAL A 1 441 ? 3.629 4.176 -3.412 1 87.69 441 VAL A C 1
ATOM 3331 O O . VAL A 1 441 ? 4.02 3.02 -3.586 1 87.69 441 VAL A O 1
ATOM 3334 N N . GLU A 1 442 ? 4.168 5.02 -2.576 1 87.25 442 GLU A N 1
ATOM 3335 C CA . GLU A 1 442 ? 5.387 4.652 -1.861 1 87.25 442 GLU A CA 1
ATOM 3336 C C . GLU A 1 442 ? 5.121 3.531 -0.859 1 87.25 442 GLU A C 1
ATOM 3338 O O . GLU A 1 442 ? 5.918 2.6 -0.738 1 87.25 442 GLU A O 1
ATOM 3343 N N . HIS A 1 443 ? 4.02 3.629 -0.184 1 87.56 443 HIS A N 1
ATOM 3344 C CA . HIS A 1 443 ? 3.701 2.609 0.81 1 87.56 443 HIS A CA 1
ATOM 3345 C C . HIS A 1 443 ? 3.424 1.264 0.151 1 87.56 443 HIS A C 1
ATOM 3347 O O . HIS A 1 443 ? 3.857 0.222 0.65 1 87.56 443 HIS A O 1
ATOM 3353 N N . VAL A 1 444 ? 2.729 1.251 -0.932 1 91.62 444 VAL A N 1
ATOM 3354 C CA . VAL A 1 444 ? 2.396 0.012 -1.627 1 91.62 444 VAL A CA 1
ATOM 3355 C C . VAL A 1 444 ? 3.668 -0.628 -2.18 1 91.62 444 VAL A C 1
ATOM 3357 O O . VAL A 1 444 ? 3.867 -1.839 -2.051 1 91.62 444 VAL A O 1
ATOM 3360 N N . TRP A 1 445 ? 4.492 0.211 -2.713 1 90.31 445 TRP A N 1
ATOM 3361 C CA . TRP A 1 445 ? 5.723 -0.322 -3.283 1 90.31 445 TRP A CA 1
ATOM 3362 C C . TRP A 1 445 ? 6.66 -0.823 -2.188 1 90.31 445 TRP A C 1
ATOM 3364 O O . TRP A 1 445 ? 7.34 -1.836 -2.359 1 90.31 445 TRP A O 1
ATOM 3374 N N . HIS A 1 446 ? 6.719 -0.057 -1.121 1 88.06 446 HIS A N 1
ATOM 3375 C CA . HIS A 1 446 ? 7.559 -0.489 -0.008 1 88.06 446 HIS A CA 1
ATOM 3376 C C . HIS A 1 446 ? 7.098 -1.837 0.537 1 88.06 446 HIS A C 1
ATOM 3378 O O . HIS A 1 446 ? 7.922 -2.686 0.883 1 88.06 446 HIS A O 1
ATOM 3384 N N . PHE A 1 447 ? 5.887 -2.002 0.605 1 90.44 447 PHE A N 1
ATOM 3385 C CA . PHE A 1 447 ? 5.348 -3.271 1.072 1 90.44 447 PHE A CA 1
ATOM 3386 C C . PHE A 1 447 ? 5.637 -4.383 0.072 1 90.44 447 PHE A C 1
ATOM 3388 O O . PHE A 1 447 ? 6.008 -5.492 0.461 1 90.44 447 PHE A O 1
ATOM 3395 N N . ALA A 1 448 ? 5.402 -4.121 -1.203 1 91.94 448 ALA A N 1
ATOM 3396 C CA . ALA A 1 448 ? 5.68 -5.109 -2.246 1 91.94 448 ALA A CA 1
ATOM 3397 C C . ALA A 1 448 ? 7.145 -5.527 -2.229 1 91.94 448 ALA A C 1
ATOM 3399 O O . ALA A 1 448 ? 7.465 -6.703 -2.432 1 91.94 448 ALA A O 1
ATOM 3400 N N . GLU A 1 449 ? 8.031 -4.555 -2.021 1 89 449 GLU A N 1
ATOM 3401 C CA . GLU A 1 449 ? 9.461 -4.848 -1.939 1 89 449 GLU A CA 1
ATOM 3402 C C . GLU A 1 449 ? 9.773 -5.723 -0.73 1 89 449 GLU A C 1
ATOM 3404 O O . GLU A 1 449 ? 10.609 -6.629 -0.813 1 89 449 GLU A O 1
ATOM 3409 N N . TYR A 1 450 ? 9.125 -5.418 0.379 1 89.31 450 TYR A N 1
ATOM 3410 C CA . TYR A 1 450 ? 9.305 -6.223 1.581 1 89.31 450 TYR A CA 1
ATOM 3411 C C . TYR A 1 450 ? 8.906 -7.672 1.333 1 89.31 450 TYR A C 1
ATOM 3413 O O . TYR A 1 450 ? 9.633 -8.594 1.694 1 89.31 450 TYR A O 1
ATOM 3421 N N . VAL A 1 451 ? 7.738 -7.848 0.718 1 92.25 451 VAL A N 1
ATOM 3422 C CA . VAL A 1 451 ? 7.215 -9.18 0.442 1 92.25 451 VAL A CA 1
ATOM 3423 C C . VAL A 1 451 ? 8.141 -9.906 -0.532 1 92.25 451 VAL A C 1
ATOM 3425 O O . VAL A 1 451 ? 8.5 -11.07 -0.309 1 92.25 451 VAL A O 1
ATOM 3428 N N . GLY A 1 452 ? 8.531 -9.25 -1.631 1 89.19 452 GLY A N 1
ATOM 3429 C CA . GLY A 1 452 ? 9.406 -9.844 -2.627 1 89.19 452 GLY A CA 1
ATOM 3430 C C . GLY A 1 452 ? 10.758 -10.242 -2.07 1 89.19 452 GLY A C 1
ATOM 3431 O O . GLY A 1 452 ? 11.219 -11.367 -2.287 1 89.19 452 GLY A O 1
ATOM 3432 N N . ASN A 1 453 ? 11.406 -9.352 -1.299 1 86.75 453 ASN A N 1
ATOM 3433 C CA . ASN A 1 453 ? 12.719 -9.625 -0.729 1 86.75 453 ASN A CA 1
ATOM 3434 C C . ASN A 1 453 ? 12.664 -10.758 0.296 1 86.75 453 ASN A C 1
ATOM 3436 O O . ASN A 1 453 ? 13.547 -11.617 0.324 1 86.75 453 ASN A O 1
ATOM 3440 N N . THR A 1 454 ? 11.648 -10.75 1.109 1 90.94 454 THR A N 1
ATOM 3441 C CA . THR A 1 454 ? 11.508 -11.781 2.131 1 90.94 454 THR A CA 1
ATOM 3442 C C . THR A 1 454 ? 11.336 -13.156 1.489 1 90.94 454 THR A C 1
ATOM 3444 O O . THR A 1 454 ? 12.023 -14.109 1.852 1 90.94 454 THR A O 1
ATOM 3447 N N . LEU A 1 455 ? 10.461 -13.273 0.484 1 90.69 455 LEU A N 1
ATOM 3448 C CA . LEU A 1 455 ? 10.164 -14.555 -0.153 1 90.69 455 LEU A CA 1
ATOM 3449 C C . LEU A 1 455 ? 11.352 -15.031 -0.985 1 90.69 455 LEU A C 1
ATOM 3451 O O . LEU A 1 455 ? 11.711 -16.203 -0.943 1 90.69 455 LEU A O 1
ATOM 3455 N N . LEU A 1 456 ? 11.93 -14.133 -1.713 1 86.25 456 LEU A N 1
ATOM 3456 C CA . LEU A 1 456 ? 13.008 -14.484 -2.627 1 86.25 456 LEU A CA 1
ATOM 3457 C C . LEU A 1 456 ? 14.242 -14.953 -1.857 1 86.25 456 LEU A C 1
ATOM 3459 O O . LEU A 1 456 ? 14.836 -15.984 -2.191 1 86.25 456 LEU A O 1
ATOM 3463 N N . PHE A 1 457 ? 14.672 -14.195 -0.861 1 87.19 457 PHE A N 1
ATOM 3464 C CA . PHE A 1 457 ? 15.875 -14.539 -0.115 1 87.19 457 PHE A CA 1
ATOM 3465 C C . PHE A 1 457 ? 15.648 -15.789 0.726 1 87.19 457 PHE A C 1
ATOM 3467 O O . PHE A 1 457 ? 16.547 -16.625 0.863 1 87.19 457 PHE A O 1
ATOM 3474 N N . MET A 1 458 ? 14.508 -15.938 1.275 1 91.06 458 MET A N 1
ATOM 3475 C CA . MET A 1 458 ? 14.234 -17.141 2.045 1 91.06 458 MET A CA 1
ATOM 3476 C C . MET A 1 458 ? 14.172 -18.375 1.133 1 91.06 458 MET A C 1
ATOM 3478 O O . MET A 1 458 ? 14.656 -19.438 1.495 1 91.06 458 MET A O 1
ATOM 3482 N N . LEU A 1 459 ? 13.492 -18.219 0.01 1 88.81 459 LEU A N 1
ATOM 3483 C CA . LEU A 1 459 ? 13.406 -19.328 -0.945 1 88.81 459 LEU A CA 1
ATOM 3484 C C . LEU A 1 459 ? 14.797 -19.719 -1.439 1 88.81 459 LEU A C 1
ATOM 3486 O O . LEU A 1 459 ? 15.109 -20.906 -1.533 1 88.81 459 LEU A O 1
ATOM 3490 N N . ALA A 1 460 ? 15.609 -18.719 -1.807 1 85.19 460 ALA A N 1
ATOM 3491 C CA . ALA A 1 460 ? 16.984 -19 -2.217 1 85.19 460 ALA A CA 1
ATOM 3492 C C . ALA A 1 460 ? 17.75 -19.703 -1.11 1 85.19 460 ALA A C 1
ATOM 3494 O O . ALA A 1 460 ? 18.547 -20.625 -1.381 1 85.19 460 ALA A O 1
ATOM 3495 N N . GLY A 1 461 ? 17.531 -19.266 0.106 1 88.75 461 GLY A N 1
ATOM 3496 C CA . GLY A 1 461 ? 18.156 -19.922 1.241 1 88.75 461 GLY A CA 1
ATOM 3497 C C . GLY A 1 461 ? 17.734 -21.375 1.395 1 88.75 461 GLY A C 1
ATOM 3498 O O . GLY A 1 461 ? 18.562 -22.25 1.654 1 88.75 461 GLY A O 1
ATOM 3499 N N . VAL A 1 462 ? 16.469 -21.609 1.221 1 90.38 462 VAL A N 1
ATOM 3500 C CA . VAL A 1 462 ? 15.938 -22.953 1.339 1 90.38 462 VAL A CA 1
ATOM 3501 C C . VAL A 1 462 ? 16.578 -23.859 0.294 1 90.38 462 VAL A C 1
ATOM 3503 O O . VAL A 1 462 ? 16.938 -25.016 0.587 1 90.38 462 VAL A O 1
ATOM 3506 N N . MET A 1 463 ? 16.766 -23.391 -0.892 1 86.12 463 MET A N 1
ATOM 3507 C CA . MET A 1 463 ? 17.344 -24.172 -1.979 1 86.12 463 MET A CA 1
ATOM 3508 C C . MET A 1 463 ? 18.797 -24.5 -1.693 1 86.12 463 MET A C 1
ATOM 3510 O O . MET A 1 463 ? 19.25 -25.625 -1.925 1 86.12 463 MET A O 1
ATOM 3514 N N . VAL A 1 464 ? 19.547 -23.547 -1.201 1 85.75 464 VAL A N 1
ATOM 3515 C CA . VAL A 1 464 ? 20.953 -23.75 -0.895 1 85.75 464 VAL A CA 1
ATOM 3516 C C . VAL A 1 464 ? 21.094 -24.672 0.311 1 85.75 464 VAL A C 1
ATOM 3518 O O . VAL A 1 464 ? 21.969 -25.547 0.336 1 85.75 464 VAL A O 1
ATOM 3521 N N . GLY A 1 465 ? 20.266 -24.438 1.299 1 88.69 465 GLY A N 1
ATOM 3522 C CA . GLY A 1 465 ? 20.281 -25.312 2.469 1 88.69 465 GLY A CA 1
ATOM 3523 C C . GLY A 1 465 ? 20 -26.766 2.141 1 88.69 465 GLY A C 1
ATOM 3524 O O . GLY A 1 465 ? 20.625 -27.672 2.701 1 88.69 465 GLY A O 1
ATOM 3525 N N . ASP A 1 466 ? 19.062 -26.906 1.265 1 88.5 466 ASP A N 1
ATOM 3526 C CA . ASP A 1 466 ? 18.719 -28.266 0.818 1 88.5 466 ASP A CA 1
ATOM 3527 C C . ASP A 1 466 ? 19.906 -28.922 0.126 1 88.5 466 ASP A C 1
ATOM 3529 O O . ASP A 1 466 ? 20.172 -30.109 0.356 1 88.5 466 ASP A O 1
ATOM 3533 N N . LEU A 1 467 ? 20.656 -28.188 -0.679 1 84.31 467 LEU A N 1
ATOM 3534 C CA . LEU A 1 467 ? 21.781 -28.719 -1.44 1 84.31 467 LEU A CA 1
ATOM 3535 C C . LEU A 1 467 ? 22.969 -28.984 -0.528 1 84.31 467 LEU A C 1
ATOM 3537 O O . LEU A 1 467 ? 23.75 -29.922 -0.774 1 84.31 467 LEU A O 1
ATOM 3541 N N . LEU A 1 468 ? 23.109 -28.188 0.451 1 84.5 468 LEU A N 1
ATOM 3542 C CA . LEU A 1 468 ? 24.234 -28.297 1.369 1 84.5 468 LEU A CA 1
ATOM 3543 C C . LEU A 1 468 ? 24.172 -29.609 2.15 1 84.5 468 LEU A C 1
ATOM 3545 O O . LEU A 1 468 ? 25.203 -30.219 2.436 1 84.5 468 LEU A O 1
ATOM 3549 N N . VAL A 1 469 ? 22.969 -29.969 2.457 1 84.12 469 VAL A N 1
ATOM 3550 C CA . VAL A 1 469 ? 22.797 -31.156 3.299 1 84.12 469 VAL A CA 1
ATOM 3551 C C . VAL A 1 469 ? 22.562 -32.375 2.422 1 84.12 469 VAL A C 1
ATOM 3553 O O . VAL A 1 469 ? 22.766 -33.5 2.863 1 84.12 469 VAL A O 1
ATOM 3556 N N . SER A 1 470 ? 22.234 -32.062 1.141 1 81.44 470 SER A N 1
ATOM 3557 C CA . SER A 1 470 ? 21.953 -33.188 0.251 1 81.44 470 SER A CA 1
ATOM 3558 C C . SER A 1 470 ? 23.219 -34 -0.043 1 81.44 470 SER A C 1
ATOM 3560 O O . SER A 1 470 ? 24.312 -33.438 -0.133 1 81.44 470 SER A O 1
ATOM 3562 N N . ASN A 1 471 ? 23.281 -35.25 0.137 1 73.75 471 ASN A N 1
ATOM 3563 C CA . ASN A 1 471 ? 24.406 -36.156 -0.135 1 73.75 471 ASN A CA 1
ATOM 3564 C C . ASN A 1 471 ? 24.578 -36.375 -1.632 1 73.75 471 ASN A C 1
ATOM 3566 O O . ASN A 1 471 ? 25.328 -37.281 -2.039 1 73.75 471 ASN A O 1
ATOM 3570 N N . GLU A 1 472 ? 23.969 -35.531 -2.332 1 77.06 472 GLU A N 1
ATOM 3571 C CA . GLU A 1 472 ? 24.047 -35.75 -3.777 1 77.06 472 GLU A CA 1
ATOM 3572 C C . GLU A 1 472 ? 25.406 -35.281 -4.316 1 77.06 472 GLU A C 1
ATOM 3574 O O . GLU A 1 472 ? 25.953 -35.906 -5.238 1 77.06 472 GLU A O 1
ATOM 3579 N N . LEU A 1 473 ? 26 -34.125 -3.814 1 80.88 473 LEU A N 1
ATOM 3580 C CA . LEU A 1 473 ? 27.219 -33.562 -4.34 1 80.88 473 LEU A CA 1
ATOM 3581 C C . LEU A 1 473 ? 28.438 -34.031 -3.547 1 80.88 473 LEU A C 1
ATOM 3583 O O . LEU A 1 473 ? 29.578 -33.75 -3.924 1 80.88 473 LEU A O 1
ATOM 3587 N N . GLU A 1 474 ? 28.578 -35.188 -3.072 1 79.75 474 GLU A N 1
ATOM 3588 C CA . GLU A 1 474 ? 29.688 -35.719 -2.305 1 79.75 474 GLU A CA 1
ATOM 3589 C C . GLU A 1 474 ? 30.719 -34.656 -1.998 1 79.75 474 GLU A C 1
ATOM 3591 O O . GLU A 1 474 ? 31.75 -34.562 -2.662 1 79.75 474 GLU A O 1
ATOM 3596 N N . LEU A 1 475 ? 30.469 -33.75 -1.161 1 82.25 475 LEU A N 1
ATOM 3597 C CA . LEU A 1 475 ? 31.344 -32.625 -0.808 1 82.25 475 LEU A CA 1
ATOM 3598 C C . LEU A 1 475 ? 32.5 -33.094 0.044 1 82.25 475 LEU A C 1
ATOM 3600 O O . LEU A 1 475 ? 32.344 -33.906 0.957 1 82.25 475 LEU A O 1
ATOM 3604 N N . ASP A 1 476 ? 33.688 -32.906 -0.423 1 81.44 476 ASP A N 1
ATOM 3605 C CA . ASP A 1 476 ? 34.938 -33.219 0.302 1 81.44 476 ASP A CA 1
ATOM 3606 C C . ASP A 1 476 ? 35.562 -31.969 0.88 1 81.44 476 ASP A C 1
ATOM 3608 O O . ASP A 1 476 ? 35.062 -30.859 0.693 1 81.44 476 ASP A O 1
ATOM 3612 N N . GLY A 1 477 ? 36.531 -32.062 1.783 1 80.69 477 GLY A N 1
ATOM 3613 C CA . GLY A 1 477 ? 37.281 -30.969 2.365 1 80.69 477 GLY A CA 1
ATOM 3614 C C . GLY A 1 477 ? 37.875 -30.031 1.326 1 80.69 477 GLY A C 1
ATOM 3615 O O . GLY A 1 477 ? 38 -28.828 1.566 1 80.69 477 GLY A O 1
ATOM 3616 N N . GLY A 1 478 ? 38.219 -30.609 0.186 1 81.44 478 GLY A N 1
ATOM 3617 C CA . GLY A 1 478 ? 38.75 -29.797 -0.909 1 81.44 478 GLY A CA 1
ATOM 3618 C C . GLY A 1 478 ? 37.719 -28.828 -1.47 1 81.44 478 GLY A C 1
ATOM 3619 O O . GLY A 1 478 ? 38.094 -27.719 -1.868 1 81.44 478 GLY A O 1
ATOM 3620 N N . ASP A 1 479 ? 36.5 -29.188 -1.404 1 88.38 479 ASP A N 1
ATOM 3621 C CA . ASP A 1 479 ? 35.438 -28.312 -1.889 1 88.38 479 ASP A CA 1
ATOM 3622 C C . ASP A 1 479 ? 35.25 -27.109 -0.971 1 88.38 479 ASP A C 1
ATOM 3624 O O . ASP A 1 479 ? 35.031 -25.984 -1.442 1 88.38 479 ASP A O 1
ATOM 3628 N N . VAL A 1 480 ? 35.375 -27.281 0.337 1 88 480 VAL A N 1
ATOM 3629 C CA . VAL A 1 480 ? 35.25 -26.188 1.291 1 88 480 VAL A CA 1
ATOM 3630 C C . VAL A 1 480 ? 36.375 -25.188 1.079 1 88 480 VAL A C 1
ATOM 3632 O O . VAL A 1 480 ? 36.156 -23.969 1.132 1 88 480 VAL A O 1
ATOM 3635 N N . GLY A 1 481 ? 37.562 -25.766 0.921 1 90.5 481 GLY A N 1
ATOM 3636 C CA . GLY A 1 481 ? 38.688 -24.906 0.61 1 90.5 481 GLY A CA 1
ATOM 3637 C C . GLY A 1 481 ? 38.469 -24.094 -0.661 1 90.5 481 GLY A C 1
ATOM 3638 O O . GLY A 1 481 ? 38.844 -22.922 -0.722 1 90.5 481 GLY A O 1
ATOM 3639 N N . TRP A 1 482 ? 37.906 -24.672 -1.639 1 92.25 482 TRP A N 1
ATOM 3640 C CA . TRP A 1 482 ? 37.625 -23.984 -2.898 1 92.25 482 TRP A CA 1
ATOM 3641 C C . TRP A 1 482 ? 36.562 -22.891 -2.707 1 92.25 482 TRP A C 1
ATOM 3643 O O . TRP A 1 482 ? 36.688 -21.812 -3.293 1 92.25 482 TRP A O 1
ATOM 3653 N N . PHE A 1 483 ? 35.562 -23.172 -1.841 1 92.81 483 PHE A N 1
ATOM 3654 C CA . PHE A 1 483 ? 34.531 -22.156 -1.599 1 92.81 483 PHE A CA 1
ATOM 3655 C C . PHE A 1 483 ? 35.125 -20.922 -0.959 1 92.81 483 PHE A C 1
ATOM 3657 O O . PHE A 1 483 ? 34.812 -19.797 -1.356 1 92.81 483 PHE A O 1
ATOM 3664 N N . ILE A 1 484 ? 35.938 -21.062 -0.026 1 93.5 484 ILE A N 1
ATOM 3665 C CA . ILE A 1 484 ? 36.594 -19.938 0.637 1 93.5 484 ILE A CA 1
ATOM 3666 C C . ILE A 1 484 ? 37.531 -19.234 -0.344 1 93.5 484 ILE A C 1
ATOM 3668 O O . ILE A 1 484 ? 37.625 -18 -0.368 1 93.5 484 ILE A O 1
ATOM 3672 N N . GLY A 1 485 ? 38.25 -20.109 -1.091 1 93.62 485 GLY A N 1
ATOM 3673 C CA . GLY A 1 485 ? 39.125 -19.547 -2.111 1 93.62 485 GLY A CA 1
ATOM 3674 C C . GLY A 1 485 ? 38.375 -18.75 -3.16 1 93.62 485 GLY A C 1
ATOM 3675 O O . GLY A 1 485 ? 38.844 -17.688 -3.596 1 93.62 485 GLY A O 1
ATOM 3676 N N . LEU A 1 486 ? 37.25 -19.234 -3.578 1 93.94 486 LEU A N 1
ATOM 3677 C CA . LEU A 1 486 ? 36.406 -18.531 -4.551 1 93.94 486 LEU A CA 1
ATOM 3678 C C . LEU A 1 486 ? 35.969 -17.188 -4.004 1 93.94 486 LEU A C 1
ATOM 3680 O O . LEU A 1 486 ? 35.906 -16.203 -4.738 1 93.94 486 LEU A O 1
ATOM 3684 N N . TYR A 1 487 ? 35.594 -17.125 -2.699 1 94.94 487 TYR A N 1
ATOM 3685 C CA . TYR A 1 487 ? 35.188 -15.891 -2.053 1 94.94 487 TYR A CA 1
ATOM 3686 C C . TYR A 1 487 ? 36.312 -14.852 -2.102 1 94.94 487 TYR A C 1
ATOM 3688 O O . TYR A 1 487 ? 36.062 -13.703 -2.473 1 94.94 487 TYR A O 1
ATOM 3696 N N . VAL A 1 488 ? 37.438 -15.266 -1.776 1 95.56 488 VAL A N 1
ATOM 3697 C CA . VAL A 1 488 ? 38.594 -14.367 -1.767 1 95.56 488 VAL A CA 1
ATOM 3698 C C . VAL A 1 488 ? 38.938 -13.953 -3.195 1 95.56 488 VAL A C 1
ATOM 3700 O O . VAL A 1 488 ? 39.219 -12.781 -3.461 1 95.56 488 VAL A O 1
ATOM 3703 N N . LEU A 1 489 ? 38.906 -14.914 -4.043 1 94.62 489 LEU A N 1
ATOM 3704 C CA . LEU A 1 489 ? 39.219 -14.664 -5.441 1 94.62 489 LEU A CA 1
ATOM 3705 C C . LEU A 1 489 ? 38.25 -13.656 -6.055 1 94.62 489 LEU A C 1
ATOM 3707 O O . LEU A 1 489 ? 38.656 -12.766 -6.797 1 94.62 489 LEU A O 1
ATOM 3711 N N . MET A 1 490 ? 37.031 -13.797 -5.777 1 94.5 490 MET A N 1
ATOM 3712 C CA . MET A 1 490 ? 36.031 -12.914 -6.355 1 94.5 490 MET A CA 1
ATOM 3713 C C . MET A 1 490 ? 36.188 -11.484 -5.852 1 94.5 490 MET A C 1
ATOM 3715 O O . MET A 1 490 ? 35.969 -10.531 -6.594 1 94.5 490 MET A O 1
ATOM 3719 N N . ASN A 1 491 ? 36.5 -11.32 -4.574 1 94.75 491 ASN A N 1
ATOM 3720 C CA . ASN A 1 491 ? 36.781 -9.984 -4.051 1 94.75 491 ASN A CA 1
ATOM 3721 C C . ASN A 1 491 ? 38.031 -9.375 -4.703 1 94.75 491 ASN A C 1
ATOM 3723 O O . ASN A 1 491 ? 38.062 -8.172 -4.973 1 94.75 491 ASN A O 1
ATOM 3727 N N . LEU A 1 492 ? 38.969 -10.258 -4.949 1 95.81 492 LEU A N 1
ATOM 3728 C CA . LEU A 1 492 ? 40.188 -9.789 -5.609 1 95.81 492 LEU A CA 1
ATOM 3729 C C . LEU A 1 492 ? 39.906 -9.414 -7.059 1 95.81 492 LEU A C 1
ATOM 3731 O O . LEU A 1 492 ? 40.438 -8.43 -7.566 1 95.81 492 LEU A O 1
ATOM 3735 N N . ILE A 1 493 ? 39.125 -10.195 -7.695 1 95.81 493 ILE A N 1
ATOM 3736 C CA . ILE A 1 493 ? 38.781 -9.906 -9.078 1 95.81 493 ILE A CA 1
ATOM 3737 C C . ILE A 1 493 ? 38.031 -8.57 -9.156 1 95.81 493 ILE A C 1
ATOM 3739 O O . ILE A 1 493 ? 38.312 -7.754 -10.039 1 95.81 493 ILE A O 1
ATOM 3743 N N . ARG A 1 494 ? 37.094 -8.344 -8.258 1 94.75 494 ARG A N 1
ATOM 3744 C CA . ARG A 1 494 ? 36.344 -7.074 -8.242 1 94.75 494 ARG A CA 1
ATOM 3745 C C . ARG A 1 494 ? 37.312 -5.906 -7.984 1 94.75 494 ARG A C 1
ATOM 3747 O O . ARG A 1 494 ? 37.156 -4.828 -8.562 1 94.75 494 ARG A O 1
ATOM 3754 N N . LEU A 1 495 ? 38.281 -6.156 -7.121 1 96.06 495 LEU A N 1
ATOM 3755 C CA . LEU A 1 495 ? 39.281 -5.145 -6.84 1 96.06 495 LEU A CA 1
ATOM 3756 C C . LEU A 1 495 ? 40.094 -4.809 -8.102 1 96.06 495 LEU A C 1
ATOM 3758 O O . LEU A 1 495 ? 40.281 -3.633 -8.414 1 96.06 495 LEU A O 1
ATOM 3762 N N . ILE A 1 496 ? 40.438 -5.82 -8.82 1 96.19 496 ILE A N 1
ATOM 3763 C CA . ILE A 1 496 ? 41.219 -5.637 -10.031 1 96.19 496 ILE A CA 1
ATOM 3764 C C . ILE A 1 496 ? 40.375 -4.922 -11.086 1 96.19 496 ILE A C 1
ATOM 3766 O O . ILE A 1 496 ? 40.844 -4 -11.75 1 96.19 496 ILE A O 1
ATOM 3770 N N . VAL A 1 497 ? 39.188 -5.301 -11.258 1 95.25 497 VAL A N 1
ATOM 3771 C CA . VAL A 1 497 ? 38.312 -4.734 -12.281 1 95.25 497 VAL A CA 1
ATOM 3772 C C . VAL A 1 497 ? 38.062 -3.258 -11.992 1 95.25 497 VAL A C 1
ATOM 3774 O O . VAL A 1 497 ? 38.219 -2.41 -12.875 1 95.25 497 VAL A O 1
ATOM 3777 N N . VAL A 1 498 ? 37.719 -2.891 -10.742 1 94.88 498 VAL A N 1
ATOM 3778 C CA . VAL A 1 498 ? 37.375 -1.518 -10.391 1 94.88 498 VAL A CA 1
ATOM 3779 C C . VAL A 1 498 ? 38.594 -0.629 -10.477 1 94.88 498 VAL A C 1
ATOM 3781 O O . VAL A 1 498 ? 38.531 0.476 -11.023 1 94.88 498 VAL A O 1
ATOM 3784 N N . PHE A 1 499 ? 39.75 -1.167 -10.055 1 94.88 499 PHE A N 1
ATOM 3785 C CA . PHE A 1 499 ? 40.969 -0.344 -10.023 1 94.88 499 PHE A CA 1
ATOM 3786 C C . PHE A 1 499 ? 41.594 -0.277 -11.406 1 94.88 499 PHE A C 1
ATOM 3788 O O . PHE A 1 499 ? 42.344 0.665 -11.711 1 94.88 499 PHE A O 1
ATOM 3795 N N . SER A 1 500 ? 41.344 -1.262 -12.227 1 95.44 500 SER A N 1
ATOM 3796 C CA . SER A 1 500 ? 41.812 -1.176 -13.602 1 95.44 500 SER A CA 1
ATOM 3797 C C . SER A 1 500 ? 41.156 -0.03 -14.352 1 95.44 500 SER A C 1
ATOM 3799 O O . SER A 1 500 ? 41.75 0.579 -15.234 1 95.44 500 SER A O 1
ATOM 3801 N N . PHE A 1 501 ? 39.938 0.3 -14.016 1 95.06 501 PHE A N 1
ATOM 3802 C CA . PHE A 1 501 ? 39.219 1.361 -14.68 1 95.06 501 PHE A CA 1
ATOM 3803 C C . PHE A 1 501 ? 39.25 2.652 -13.875 1 95.06 501 PHE A C 1
ATOM 3805 O O . PHE A 1 501 ? 38.562 3.623 -14.203 1 95.06 501 PHE A O 1
ATOM 3812 N N . TYR A 1 502 ? 40.031 2.689 -12.828 1 94 502 TYR A N 1
ATOM 3813 C CA . TYR A 1 502 ? 40.125 3.834 -11.93 1 94 502 TYR A CA 1
ATOM 3814 C C . TYR A 1 502 ? 40.531 5.094 -12.68 1 94 502 TYR A C 1
ATOM 3816 O O . TYR A 1 502 ? 39.938 6.16 -12.492 1 94 502 TYR A O 1
ATOM 3824 N N . PRO A 1 503 ? 41.5 5.023 -13.648 1 92.75 503 PRO A N 1
ATOM 3825 C CA . PRO A 1 503 ? 41.906 6.242 -14.352 1 92.75 503 PRO A CA 1
ATOM 3826 C C . PRO A 1 503 ? 40.781 6.832 -15.211 1 92.75 503 PRO A C 1
ATOM 3828 O O . PRO A 1 503 ? 40.719 8.047 -15.398 1 92.75 503 PRO A O 1
ATOM 3831 N N . LEU A 1 504 ? 39.938 6.047 -15.656 1 93.88 504 LEU A N 1
ATOM 3832 C CA . LEU A 1 504 ? 38.812 6.523 -16.438 1 93.88 504 LEU A CA 1
ATOM 3833 C C . LEU A 1 504 ? 37.688 7.035 -15.539 1 93.88 504 LEU A C 1
ATOM 3835 O O . LEU A 1 504 ? 37 7.992 -15.883 1 93.88 504 LEU A O 1
ATOM 3839 N N . LEU A 1 505 ? 37.562 6.398 -14.398 1 93.94 505 LEU A N 1
ATOM 3840 C CA . LEU A 1 505 ? 36.469 6.738 -13.469 1 93.94 505 LEU A CA 1
ATOM 3841 C C . LEU A 1 505 ? 36.719 8.109 -12.844 1 93.94 505 LEU A C 1
ATOM 3843 O O . LEU A 1 505 ? 35.781 8.828 -12.539 1 93.94 505 LEU A O 1
ATOM 3847 N N . VAL A 1 506 ? 37.938 8.461 -12.68 1 92.38 506 VAL A N 1
ATOM 3848 C CA . VAL A 1 506 ? 38.281 9.742 -12.055 1 92.38 506 VAL A CA 1
ATOM 3849 C C . VAL A 1 506 ? 37.906 10.883 -13 1 92.38 506 VAL A C 1
ATOM 3851 O O . VAL A 1 506 ? 37.562 11.984 -12.555 1 92.38 506 VAL A O 1
ATOM 3854 N N . ARG A 1 507 ? 37.875 10.625 -14.266 1 91.19 507 ARG A N 1
ATOM 3855 C CA . ARG A 1 507 ? 37.656 11.68 -15.258 1 91.19 507 ARG A CA 1
ATOM 3856 C C . ARG A 1 507 ? 36.219 11.758 -15.695 1 91.19 507 ARG A C 1
ATOM 3858 O O . ARG A 1 507 ? 35.812 12.68 -16.406 1 91.19 507 ARG A O 1
ATOM 3865 N N . MET A 1 508 ? 35.469 10.977 -15.172 1 89.75 508 MET A N 1
ATOM 3866 C CA . MET A 1 508 ? 34.094 10.914 -15.625 1 89.75 508 MET A CA 1
ATOM 3867 C C . MET A 1 508 ? 33.125 11.492 -14.578 1 89.75 508 MET A C 1
ATOM 3869 O O . MET A 1 508 ? 33.25 11.156 -13.398 1 89.75 508 MET A O 1
ATOM 3873 N N . GLY A 1 509 ? 32.219 12.336 -15.07 1 81.88 509 GLY A N 1
ATOM 3874 C CA . GLY A 1 509 ? 31.188 12.867 -14.211 1 81.88 509 GLY A CA 1
ATOM 3875 C C . GLY A 1 509 ? 31.719 13.547 -12.969 1 81.88 509 GLY A C 1
ATOM 3876 O O . GLY A 1 509 ? 32.562 14.461 -13.062 1 81.88 509 GLY A O 1
ATOM 3877 N N . TYR A 1 510 ? 31.281 13.078 -11.711 1 82.81 510 TYR A N 1
ATOM 3878 C CA . TYR A 1 510 ? 31.688 13.641 -10.422 1 82.81 510 TYR A CA 1
ATOM 3879 C C . TYR A 1 510 ? 33.094 13.188 -10.062 1 82.81 510 TYR A C 1
ATOM 3881 O O . TYR A 1 510 ? 33.719 13.773 -9.18 1 82.81 510 TYR A O 1
ATOM 3889 N N . GLY A 1 511 ? 33.594 12.297 -10.836 1 87.25 511 GLY A N 1
ATOM 3890 C CA . GLY A 1 511 ? 34.844 11.672 -10.43 1 87.25 511 GLY A CA 1
ATOM 3891 C C . GLY A 1 511 ? 34.688 10.734 -9.25 1 87.25 511 GLY A C 1
ATOM 3892 O O . GLY A 1 511 ? 33.719 10.852 -8.484 1 87.25 511 GLY A O 1
ATOM 3893 N N . VAL A 1 512 ? 35.5 9.695 -9.195 1 91 512 VAL A N 1
ATOM 3894 C CA . VAL A 1 512 ? 35.469 8.719 -8.117 1 91 512 VAL A CA 1
ATOM 3895 C C . VAL A 1 512 ? 36.781 8.703 -7.359 1 91 512 VAL A C 1
ATOM 3897 O O . VAL A 1 512 ? 37.844 8.742 -7.969 1 91 512 VAL A O 1
ATOM 3900 N N . THR A 1 513 ? 36.688 8.789 -6.062 1 91.12 513 THR A N 1
ATOM 3901 C CA . THR A 1 513 ? 37.875 8.727 -5.227 1 91.12 513 THR A CA 1
ATOM 3902 C C . THR A 1 513 ? 38.281 7.277 -4.961 1 91.12 513 THR A C 1
ATOM 3904 O O . THR A 1 513 ? 37.5 6.355 -5.207 1 91.12 513 THR A O 1
ATOM 3907 N N . TRP A 1 514 ? 39.469 7.133 -4.551 1 92.56 514 TRP A N 1
ATOM 3908 C CA . TRP A 1 514 ? 39.969 5.777 -4.305 1 92.56 514 TRP A CA 1
ATOM 3909 C C . TRP A 1 514 ? 39.219 5.137 -3.141 1 92.56 514 TRP A C 1
ATOM 3911 O O . TRP A 1 514 ? 39.031 3.92 -3.113 1 92.56 514 TRP A O 1
ATOM 3921 N N . GLN A 1 515 ? 38.75 5.906 -2.221 1 92.81 515 GLN A N 1
ATOM 3922 C CA . GLN A 1 515 ? 37.969 5.398 -1.103 1 92.81 515 GLN A CA 1
ATOM 3923 C C . GLN A 1 515 ? 36.625 4.867 -1.575 1 92.81 515 GLN A C 1
ATOM 3925 O O . GLN A 1 515 ? 36.156 3.83 -1.104 1 92.81 515 GLN A O 1
ATOM 3930 N N . GLU A 1 516 ? 36.062 5.66 -2.484 1 92.69 516 GLU A N 1
ATOM 3931 C CA . GLU A 1 516 ? 34.781 5.234 -3.037 1 92.69 516 GLU A CA 1
ATOM 3932 C C . GLU A 1 516 ? 34.938 3.943 -3.84 1 92.69 516 GLU A C 1
ATOM 3934 O O . GLU A 1 516 ? 34.031 3.104 -3.846 1 92.69 516 GLU A O 1
ATOM 3939 N N . CYS A 1 517 ? 36.062 3.809 -4.453 1 93.62 517 CYS A N 1
ATOM 3940 C CA . CYS A 1 517 ? 36.312 2.59 -5.207 1 93.62 517 CYS A CA 1
ATOM 3941 C C . CYS A 1 517 ? 36.406 1.384 -4.281 1 93.62 517 CYS A C 1
ATOM 3943 O O . CYS A 1 517 ? 35.906 0.31 -4.602 1 93.62 517 CYS A O 1
ATOM 3945 N N . ILE A 1 518 ? 37.031 1.564 -3.209 1 93.88 518 ILE A N 1
ATOM 3946 C CA . ILE A 1 518 ? 37.156 0.484 -2.234 1 93.88 518 ILE A CA 1
ATOM 3947 C C . ILE A 1 518 ? 35.781 0.104 -1.713 1 93.88 518 ILE A C 1
ATOM 3949 O O . ILE A 1 518 ? 35.469 -1.076 -1.505 1 93.88 518 ILE A O 1
ATOM 3953 N N . MET A 1 519 ? 35.031 1.107 -1.515 1 92.38 519 MET A N 1
ATOM 3954 C CA . MET A 1 519 ? 33.656 0.853 -1.047 1 92.38 519 MET A CA 1
ATOM 3955 C C . MET A 1 519 ? 32.844 0.111 -2.105 1 92.38 519 MET A C 1
ATOM 3957 O O . MET A 1 519 ? 32.031 -0.746 -1.777 1 92.38 519 MET A O 1
ATOM 3961 N N . MET A 1 520 ? 33.062 0.424 -3.322 1 92.38 520 MET A N 1
ATOM 3962 C CA . MET A 1 520 ? 32.344 -0.259 -4.406 1 92.38 520 MET A CA 1
ATOM 3963 C C . MET A 1 520 ? 32.781 -1.72 -4.496 1 92.38 520 MET A C 1
ATOM 3965 O O . MET A 1 520 ? 31.969 -2.586 -4.84 1 92.38 520 MET A O 1
ATOM 3969 N N . VAL A 1 521 ? 33.969 -1.922 -4.199 1 93.5 521 VAL A N 1
ATOM 3970 C CA . VAL A 1 521 ? 34.5 -3.285 -4.219 1 93.5 521 VAL A CA 1
ATOM 3971 C C . VAL A 1 521 ? 33.906 -4.086 -3.068 1 93.5 521 VAL A C 1
ATOM 3973 O O . VAL A 1 521 ? 33.344 -5.176 -3.277 1 93.5 521 VAL A O 1
ATOM 3976 N N . TRP A 1 522 ? 33.875 -3.469 -1.933 1 92.25 522 TRP A N 1
ATOM 3977 C CA . TRP A 1 522 ? 33.406 -4.164 -0.737 1 92.25 522 TRP A CA 1
ATOM 3978 C C . TRP A 1 522 ? 31.891 -4.238 -0.71 1 92.25 522 TRP A C 1
ATOM 3980 O O . TRP A 1 522 ? 31.312 -5.18 -0.154 1 92.25 522 TRP A O 1
ATOM 3990 N N . GLY A 1 523 ? 31.281 -3.297 -1.321 1 89.25 523 GLY A N 1
ATOM 3991 C CA . GLY A 1 523 ? 29.828 -3.23 -1.341 1 89.25 523 GLY A CA 1
ATOM 3992 C C . GLY A 1 523 ? 29.203 -4.039 -2.465 1 89.25 523 GLY A C 1
ATOM 3993 O O . GLY A 1 523 ? 27.984 -4.059 -2.623 1 89.25 523 GLY A O 1
ATOM 3994 N N . GLY A 1 524 ? 30 -4.785 -3.207 1 88.75 524 GLY A N 1
ATOM 3995 C CA . GLY A 1 524 ? 29.5 -5.605 -4.297 1 88.75 524 GLY A CA 1
ATOM 3996 C C . GLY A 1 524 ? 28.906 -6.926 -3.826 1 88.75 524 GLY A C 1
ATOM 3997 O O . GLY A 1 524 ? 29.438 -7.992 -4.152 1 88.75 524 GLY A O 1
ATOM 3998 N N . LEU A 1 525 ? 27.797 -6.875 -3.188 1 89.12 525 LEU A N 1
ATOM 3999 C CA . LEU A 1 525 ? 27.156 -8.07 -2.668 1 89.12 525 LEU A CA 1
ATOM 4000 C C . LEU A 1 525 ? 26.375 -8.797 -3.768 1 89.12 525 LEU A C 1
ATOM 4002 O O . LEU A 1 525 ? 26.047 -8.195 -4.793 1 89.12 525 LEU A O 1
ATOM 4006 N N . ARG A 1 526 ? 26.234 -10.031 -3.535 1 88.5 526 ARG A N 1
ATOM 4007 C CA . ARG A 1 526 ? 25.422 -10.828 -4.461 1 88.5 526 ARG A CA 1
ATOM 4008 C C . ARG A 1 526 ? 24.062 -11.133 -3.871 1 88.5 526 ARG A C 1
ATOM 4010 O O . ARG A 1 526 ? 23.891 -11.188 -2.65 1 88.5 526 ARG A O 1
ATOM 4017 N N . GLY A 1 527 ? 23.109 -11.266 -4.777 1 79.06 527 GLY A N 1
ATOM 4018 C CA . GLY A 1 527 ? 21.766 -11.383 -4.223 1 79.06 527 GLY A CA 1
ATOM 4019 C C . GLY A 1 527 ? 20.828 -12.18 -5.098 1 79.06 527 GLY A C 1
ATOM 4020 O O . GLY A 1 527 ? 21.188 -13.242 -5.605 1 79.06 527 GLY A O 1
ATOM 4021 N N . ALA A 1 528 ? 19.609 -11.617 -5.262 1 73.25 528 ALA A N 1
ATOM 4022 C CA . ALA A 1 528 ? 18.438 -12.328 -5.758 1 73.25 528 ALA A CA 1
ATOM 4023 C C . ALA A 1 528 ? 18.594 -12.711 -7.223 1 73.25 528 ALA A C 1
ATOM 4025 O O . ALA A 1 528 ? 18.281 -13.828 -7.621 1 73.25 528 ALA A O 1
ATOM 4026 N N . VAL A 1 529 ? 19.156 -11.883 -8.031 1 79.12 529 VAL A N 1
ATOM 4027 C CA . VAL A 1 529 ? 19.25 -12.117 -9.469 1 79.12 529 VAL A CA 1
ATOM 4028 C C . VAL A 1 529 ? 20.266 -13.227 -9.742 1 79.12 529 VAL A C 1
ATOM 4030 O O . VAL A 1 529 ? 20.016 -14.133 -10.539 1 79.12 529 VAL A O 1
ATOM 4033 N N . GLY A 1 530 ? 21.375 -13.156 -9.078 1 85.81 530 GLY A N 1
ATOM 4034 C CA . GLY A 1 530 ? 22.375 -14.203 -9.227 1 85.81 530 GLY A CA 1
ATOM 4035 C C . GLY A 1 530 ? 21.875 -15.562 -8.797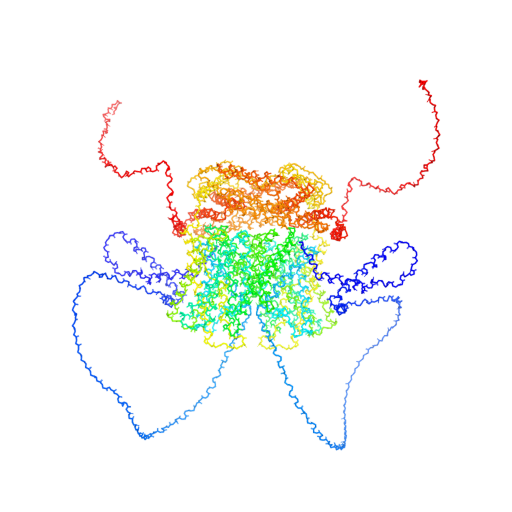 1 85.81 530 GLY A C 1
ATOM 4036 O O . GLY A 1 530 ? 22.109 -16.562 -9.484 1 85.81 530 GLY A O 1
ATOM 4037 N N . LEU A 1 531 ? 21.203 -15.547 -7.75 1 82.69 531 LEU A N 1
ATOM 4038 C CA . LEU A 1 531 ? 20.672 -16.797 -7.227 1 82.69 531 LEU A CA 1
ATOM 4039 C C . LEU A 1 531 ? 19.594 -17.359 -8.148 1 82.69 531 LEU A C 1
ATOM 4041 O O . LEU A 1 531 ? 19.516 -18.578 -8.352 1 82.69 531 LEU A O 1
ATOM 4045 N N . ALA A 1 532 ? 18.797 -16.531 -8.656 1 78.56 532 ALA A N 1
ATOM 4046 C CA . ALA A 1 532 ? 17.766 -16.969 -9.586 1 78.56 532 ALA A CA 1
ATOM 4047 C C . ALA A 1 532 ? 18.375 -17.609 -10.828 1 78.56 532 ALA A C 1
ATOM 4049 O O . ALA A 1 532 ? 17.875 -18.625 -11.312 1 78.56 532 ALA A O 1
ATOM 4050 N N . MET A 1 533 ? 19.406 -17.047 -11.336 1 86.44 533 MET A N 1
ATOM 4051 C CA . MET A 1 533 ? 20.094 -17.594 -12.5 1 86.44 533 MET A CA 1
ATOM 4052 C C . MET A 1 533 ? 20.734 -18.938 -12.164 1 86.44 533 MET A C 1
ATOM 4054 O O . MET A 1 533 ? 20.703 -19.859 -12.977 1 86.44 533 MET A O 1
ATOM 4058 N N . ALA A 1 534 ? 21.25 -18.984 -10.969 1 88.88 534 ALA A N 1
ATOM 4059 C CA . ALA A 1 534 ? 21.875 -20.234 -10.531 1 88.88 534 ALA A CA 1
ATOM 4060 C C . ALA A 1 534 ? 20.828 -21.344 -10.406 1 88.88 534 ALA A C 1
ATOM 4062 O O . ALA A 1 534 ? 21.109 -22.5 -10.758 1 88.88 534 ALA A O 1
ATOM 4063 N N . VAL A 1 535 ? 19.719 -21.016 -9.93 1 81.75 535 VAL A N 1
ATOM 4064 C CA . VAL A 1 535 ? 18.641 -21.984 -9.797 1 81.75 535 VAL A CA 1
ATOM 4065 C C . VAL A 1 535 ? 18.188 -22.469 -11.18 1 81.75 535 VAL A C 1
ATOM 4067 O O . VAL A 1 535 ? 17.891 -23.641 -11.367 1 81.75 535 VAL A O 1
ATOM 4070 N N . GLU A 1 536 ? 18.172 -21.578 -12.078 1 82.06 536 GLU A N 1
ATOM 4071 C CA . GLU A 1 536 ? 17.812 -21.938 -13.445 1 82.06 536 GLU A CA 1
ATOM 4072 C C . GLU A 1 536 ? 18.797 -22.938 -14.039 1 82.06 536 GLU A C 1
ATOM 4074 O O . GLU A 1 536 ? 18.391 -23.875 -14.727 1 82.06 536 GLU A O 1
ATOM 4079 N N . VAL A 1 537 ? 20.031 -22.75 -13.75 1 87 537 VAL A N 1
ATOM 4080 C CA . VAL A 1 537 ? 21.062 -23.641 -14.258 1 87 537 VAL A CA 1
ATOM 4081 C C . VAL A 1 537 ? 20.875 -25.031 -13.656 1 87 537 VAL A C 1
ATOM 4083 O O . VAL A 1 537 ? 20.969 -26.047 -14.359 1 87 537 VAL A O 1
ATOM 4086 N N . ALA A 1 538 ? 20.547 -25.062 -12.453 1 84.38 538 ALA A N 1
ATOM 4087 C CA . ALA A 1 538 ? 20.469 -26.328 -11.727 1 84.38 538 ALA A CA 1
ATOM 4088 C C . ALA A 1 538 ? 19.203 -27.094 -12.109 1 84.38 538 ALA A C 1
ATOM 4090 O O . ALA A 1 538 ? 19.156 -28.328 -12.016 1 84.38 538 ALA A O 1
ATOM 4091 N N . THR A 1 539 ? 18.172 -26.453 -12.531 1 77.44 539 THR A N 1
ATOM 4092 C CA . THR A 1 539 ? 16.859 -27.078 -12.711 1 77.44 539 THR A CA 1
ATOM 4093 C C . THR A 1 539 ? 16.656 -27.5 -14.172 1 77.44 539 THR A C 1
ATOM 4095 O O . THR A 1 539 ? 15.812 -28.344 -14.469 1 77.44 539 THR A O 1
ATOM 4098 N N . VAL A 1 540 ? 17.406 -26.906 -15.047 1 77.5 540 VAL A N 1
ATOM 4099 C CA . VAL A 1 540 ? 17.266 -27.281 -16.453 1 77.5 540 VAL A CA 1
ATOM 4100 C C . VAL A 1 540 ? 17.875 -28.656 -16.703 1 77.5 540 VAL A C 1
ATOM 4102 O O . VAL A 1 540 ? 19.062 -28.859 -16.406 1 77.5 540 VAL A O 1
ATOM 4105 N N . THR A 1 541 ? 17.031 -29.625 -17.188 1 76.19 541 THR A N 1
ATOM 4106 C CA . THR A 1 541 ? 17.469 -31 -17.328 1 76.19 541 THR A CA 1
ATOM 4107 C C . THR A 1 541 ? 17.547 -31.391 -18.797 1 76.19 541 THR A C 1
ATOM 4109 O O . THR A 1 541 ? 17.938 -32.5 -19.125 1 76.19 541 THR A O 1
ATOM 4112 N N . VAL A 1 542 ? 17.141 -30.453 -19.672 1 77.62 542 VAL A N 1
ATOM 4113 C CA . VAL A 1 542 ? 17.109 -30.828 -21.078 1 77.62 542 VAL A CA 1
ATOM 4114 C C . VAL A 1 542 ? 18.047 -29.938 -21.875 1 77.62 542 VAL A C 1
ATOM 4116 O O . VAL A 1 542 ? 18.281 -28.781 -21.516 1 77.62 542 VAL A O 1
ATOM 4119 N N . ASP A 1 543 ? 18.641 -30.469 -22.875 1 78.75 543 ASP A N 1
ATOM 4120 C CA . ASP A 1 543 ? 19.516 -29.703 -23.75 1 78.75 543 ASP A CA 1
ATOM 4121 C C . ASP A 1 543 ? 18.719 -28.938 -24.797 1 78.75 543 ASP A C 1
ATOM 4123 O O . ASP A 1 543 ? 17.484 -28.906 -24.75 1 78.75 543 ASP A O 1
ATOM 4127 N N . HIS A 1 544 ? 19.375 -28.125 -25.656 1 74.75 544 HIS A N 1
ATOM 4128 C CA . HIS A 1 544 ? 18.734 -27.297 -26.656 1 74.75 544 HIS A CA 1
ATOM 4129 C C . HIS A 1 544 ? 17.875 -28.125 -27.609 1 74.75 544 HIS A C 1
ATOM 4131 O O . HIS A 1 544 ? 16.891 -27.641 -28.141 1 74.75 544 HIS A O 1
ATOM 4137 N N . GLU A 1 545 ? 18.281 -29.453 -27.766 1 68.12 545 GLU A N 1
ATOM 4138 C CA . GLU A 1 545 ? 17.578 -30.344 -28.688 1 68.12 545 GLU A CA 1
ATOM 4139 C C . GLU A 1 545 ? 16.469 -31.109 -27.969 1 68.12 545 GLU A C 1
ATOM 4141 O O . GLU A 1 545 ? 15.75 -31.891 -28.578 1 68.12 545 GLU A O 1
ATOM 4146 N N . GLY A 1 546 ? 16.312 -30.828 -26.672 1 70.69 546 GLY A N 1
ATOM 4147 C CA . GLY A 1 546 ? 15.242 -31.453 -25.922 1 70.69 546 GLY A CA 1
ATOM 4148 C C . GLY A 1 546 ? 15.648 -32.781 -25.312 1 70.69 546 GLY A C 1
ATOM 4149 O O . GLY A 1 546 ? 14.812 -33.5 -24.734 1 70.69 546 GLY A O 1
ATOM 4150 N N . ASN A 1 547 ? 16.906 -33.156 -25.422 1 75.88 547 ASN A N 1
ATOM 4151 C CA . ASN A 1 547 ? 17.391 -34.406 -24.859 1 75.88 547 ASN A CA 1
ATOM 4152 C C . ASN A 1 547 ? 17.766 -34.25 -23.391 1 75.88 547 ASN A C 1
ATOM 4154 O O . ASN A 1 547 ? 18.203 -33.188 -22.969 1 75.88 547 ASN A O 1
ATOM 4158 N N . ALA A 1 548 ? 17.484 -35.312 -22.625 1 81 548 ALA A N 1
ATOM 4159 C CA . ALA A 1 548 ? 17.844 -35.281 -21.203 1 81 548 ALA A CA 1
ATOM 4160 C C . ALA A 1 548 ? 19.359 -35.156 -21.031 1 81 548 ALA A C 1
ATOM 4162 O O . ALA A 1 548 ? 20.125 -35.75 -21.781 1 81 548 ALA A O 1
ATOM 4163 N N . LEU A 1 549 ? 19.797 -34.375 -20.188 1 83.94 549 LEU A N 1
ATOM 4164 C CA . LEU A 1 549 ? 21.219 -34.156 -19.922 1 83.94 549 LEU A CA 1
ATOM 4165 C C . LEU A 1 549 ? 21.812 -35.344 -19.188 1 83.94 549 LEU A C 1
ATOM 4167 O O . LEU A 1 549 ? 21.109 -36.094 -18.5 1 83.94 549 LEU A O 1
ATOM 4171 N N . ASP A 1 550 ? 23.031 -35.594 -19.406 1 84.06 550 ASP A N 1
ATOM 4172 C CA . ASP A 1 550 ? 23.75 -36.656 -18.719 1 84.06 550 ASP A CA 1
ATOM 4173 C C . ASP A 1 550 ? 23.844 -36.344 -17.219 1 84.06 550 ASP A C 1
ATOM 4175 O O . ASP A 1 550 ? 23.719 -35.219 -16.797 1 84.06 550 ASP A O 1
ATOM 4179 N N . ASN A 1 551 ? 23.922 -37.344 -16.406 1 85.94 551 ASN A N 1
ATOM 4180 C CA . ASN A 1 551 ? 23.984 -37.25 -14.953 1 85.94 551 ASN A CA 1
ATOM 4181 C C . ASN A 1 551 ? 25.156 -36.406 -14.492 1 85.94 551 ASN A C 1
ATOM 4183 O O . ASN A 1 551 ? 25.062 -35.656 -13.523 1 85.94 551 ASN A O 1
ATOM 4187 N N . ASP A 1 552 ? 26.281 -36.562 -15.219 1 85.62 552 ASP A N 1
ATOM 4188 C CA . ASP A 1 552 ? 27.469 -35.781 -14.852 1 85.62 552 ASP A CA 1
ATOM 4189 C C . ASP A 1 552 ? 27.25 -34.281 -15.07 1 85.62 552 ASP A C 1
ATOM 4191 O O . ASP A 1 552 ? 27.703 -33.469 -14.273 1 85.62 552 ASP A O 1
ATOM 4195 N N . THR A 1 553 ? 26.641 -34 -16.125 1 87.44 553 THR A N 1
ATOM 4196 C CA . THR A 1 553 ? 26.328 -32.625 -16.422 1 87.44 553 THR A CA 1
ATOM 4197 C C . THR A 1 553 ? 25.359 -32.031 -15.391 1 87.44 553 THR A C 1
ATOM 4199 O O . THR A 1 553 ? 25.5 -30.891 -14.969 1 87.44 553 THR A O 1
ATOM 4202 N N . MET A 1 554 ? 24.453 -32.844 -14.969 1 88.06 554 MET A N 1
ATOM 4203 C CA . MET A 1 554 ? 23.469 -32.406 -13.977 1 88.06 554 MET A CA 1
ATOM 4204 C C . MET A 1 554 ? 24.141 -32.156 -12.641 1 88.06 554 MET A C 1
ATOM 4206 O O . MET A 1 554 ? 23.781 -31.203 -11.93 1 88.06 554 MET A O 1
ATOM 4210 N N . LEU A 1 555 ? 25.062 -32.969 -12.297 1 87.69 555 LEU A N 1
ATOM 4211 C CA . LEU A 1 555 ? 25.781 -32.812 -11.039 1 87.69 555 LEU A CA 1
ATOM 4212 C C . LEU A 1 555 ? 26.656 -31.547 -11.07 1 87.69 555 LEU A C 1
ATOM 4214 O O . LEU A 1 555 ? 26.781 -30.859 -10.062 1 87.69 555 LEU A O 1
ATOM 4218 N N . ARG A 1 556 ? 27.281 -31.266 -12.211 1 89.31 556 ARG A N 1
ATOM 4219 C CA . ARG A 1 556 ? 28.094 -30.062 -12.359 1 89.31 556 ARG A CA 1
ATOM 4220 C C . ARG A 1 556 ? 27.219 -28.797 -12.234 1 89.31 556 ARG A C 1
ATOM 4222 O O . ARG A 1 556 ? 27.641 -27.812 -11.641 1 89.31 556 ARG A O 1
ATOM 4229 N N . ARG A 1 557 ? 26.078 -28.875 -12.758 1 90.06 557 ARG A N 1
ATOM 4230 C CA . ARG A 1 557 ? 25.156 -27.734 -12.719 1 90.06 557 ARG A CA 1
ATOM 4231 C C . ARG A 1 557 ? 24.672 -27.469 -11.297 1 90.06 557 ARG A C 1
ATOM 4233 O O . ARG A 1 557 ? 24.531 -26.328 -10.883 1 90.06 557 ARG A O 1
ATOM 4240 N N . LYS A 1 558 ? 24.391 -28.531 -10.562 1 88.94 558 LYS A N 1
ATOM 4241 C CA . LYS A 1 558 ? 24.031 -28.375 -9.156 1 88.94 558 LYS A CA 1
ATOM 4242 C C . LYS A 1 558 ? 25.219 -27.828 -8.344 1 88.94 558 LYS A C 1
ATOM 4244 O O . LYS A 1 558 ? 25.016 -27.094 -7.379 1 88.94 558 LYS A O 1
ATOM 4249 N N . TYR A 1 559 ? 26.344 -28.234 -8.812 1 90.44 559 TYR A N 1
ATOM 4250 C CA . TYR A 1 559 ? 27.562 -27.734 -8.156 1 90.44 559 TYR A CA 1
ATOM 4251 C C . TYR A 1 559 ? 27.719 -26.234 -8.375 1 90.44 559 TYR A C 1
ATOM 4253 O O . TYR A 1 559 ? 28.156 -25.516 -7.477 1 90.44 559 TYR A O 1
ATOM 4261 N N . ILE A 1 560 ? 27.406 -25.734 -9.516 1 91.81 560 ILE A N 1
ATOM 4262 C CA . ILE A 1 560 ? 27.453 -24.297 -9.805 1 91.81 560 ILE A CA 1
ATOM 4263 C C . ILE A 1 560 ? 26.5 -23.562 -8.867 1 91.81 560 ILE A C 1
ATOM 4265 O O . ILE A 1 560 ? 26.844 -22.516 -8.312 1 91.81 560 ILE A O 1
ATOM 4269 N N . MET A 1 561 ? 25.328 -24.078 -8.742 1 90.69 561 MET A N 1
ATOM 4270 C CA . MET A 1 561 ? 24.344 -23.453 -7.859 1 90.69 561 MET A CA 1
ATOM 4271 C C . MET A 1 561 ? 24.859 -23.391 -6.426 1 90.69 561 MET A C 1
ATOM 4273 O O . MET A 1 561 ? 24.656 -22.406 -5.734 1 90.69 561 MET A O 1
ATOM 4277 N N . LEU A 1 562 ? 25.453 -24.422 -6.012 1 89.94 562 LEU A N 1
ATOM 4278 C CA . LEU A 1 562 ? 26 -24.453 -4.656 1 89.94 562 LEU A CA 1
ATOM 4279 C C . LEU A 1 562 ? 27.094 -23.422 -4.492 1 89.94 562 LEU A C 1
ATOM 4281 O O . LEU A 1 562 ? 27.172 -22.75 -3.463 1 89.94 562 LEU A O 1
ATOM 4285 N N . GLN A 1 563 ? 27.953 -23.344 -5.453 1 92.12 563 GLN A N 1
ATOM 4286 C CA . GLN A 1 563 ? 29.047 -22.359 -5.402 1 92.12 563 GLN A CA 1
ATOM 4287 C C . GLN A 1 563 ? 28.484 -20.953 -5.309 1 92.12 563 GLN A C 1
ATOM 4289 O O . GLN A 1 563 ? 28.953 -20.141 -4.496 1 92.12 563 GLN A O 1
ATOM 4294 N N . VAL A 1 564 ? 27.531 -20.656 -6.121 1 92.19 564 VAL A N 1
ATOM 4295 C CA . VAL A 1 564 ? 26.906 -19.328 -6.129 1 92.19 564 VAL A CA 1
ATOM 4296 C C . VAL A 1 564 ? 26.203 -19.078 -4.797 1 92.19 564 VAL A C 1
ATOM 4298 O O . VAL A 1 564 ? 26.297 -17.984 -4.242 1 92.19 564 VAL A O 1
ATOM 4301 N N . GLY A 1 565 ? 25.516 -20.109 -4.316 1 89.81 565 GLY A N 1
ATOM 4302 C CA . GLY A 1 565 ? 24.828 -19.984 -3.041 1 89.81 565 GLY A CA 1
ATOM 4303 C C . GLY A 1 565 ? 25.766 -19.719 -1.879 1 89.81 565 GLY A C 1
ATOM 4304 O O . GLY A 1 565 ? 25.5 -18.859 -1.033 1 89.81 565 GLY A O 1
ATOM 4305 N N . VAL A 1 566 ? 26.812 -20.406 -1.848 1 89.31 566 VAL A N 1
ATOM 4306 C CA . VAL A 1 566 ? 27.781 -20.266 -0.764 1 89.31 566 VAL A CA 1
ATOM 4307 C C . VAL A 1 566 ? 28.484 -18.906 -0.874 1 89.31 566 VAL A C 1
ATOM 4309 O O . VAL A 1 566 ? 28.703 -18.234 0.135 1 89.31 566 VAL A O 1
ATOM 4312 N N . PHE A 1 567 ? 28.844 -18.547 -2.068 1 92.19 567 PHE A N 1
ATOM 4313 C CA . PHE A 1 567 ? 29.453 -17.25 -2.275 1 92.19 567 PHE A CA 1
ATOM 4314 C C . PHE A 1 567 ? 28.516 -16.141 -1.82 1 92.19 567 PHE A C 1
ATOM 4316 O O . PHE A 1 567 ? 28.938 -15.188 -1.157 1 92.19 567 PHE A O 1
ATOM 4323 N N . THR A 1 568 ? 27.281 -16.219 -2.207 1 89.75 568 THR A N 1
ATOM 4324 C CA . THR A 1 568 ? 26.281 -15.234 -1.801 1 89.75 568 THR A CA 1
ATOM 4325 C C . THR A 1 568 ? 26.156 -15.188 -0.281 1 89.75 568 THR A C 1
ATOM 4327 O O . THR A 1 568 ? 26.062 -14.109 0.306 1 89.75 568 THR A O 1
ATOM 4330 N N . THR A 1 569 ? 26.219 -16.344 0.344 1 88.38 569 THR A N 1
ATOM 4331 C CA . THR A 1 569 ? 26.141 -16.422 1.798 1 88.38 569 THR A CA 1
ATOM 4332 C C . THR A 1 569 ? 27.328 -15.719 2.445 1 88.38 569 THR A C 1
ATOM 4334 O O . THR A 1 569 ? 27.156 -14.953 3.4 1 88.38 569 THR A O 1
ATOM 4337 N N . MET A 1 570 ? 28.422 -15.938 1.853 1 91.69 570 MET A N 1
ATOM 4338 C CA . MET A 1 570 ? 29.625 -15.352 2.434 1 91.69 570 MET A CA 1
ATOM 4339 C C . MET A 1 570 ? 29.625 -13.836 2.266 1 91.69 570 MET A C 1
ATOM 4341 O O . MET A 1 570 ? 29.984 -13.109 3.189 1 91.69 570 MET A O 1
ATOM 4345 N N . THR A 1 571 ? 29.203 -13.305 1.159 1 91.69 571 THR A N 1
ATOM 4346 C CA . THR A 1 571 ? 29.141 -11.859 0.941 1 91.69 571 THR A CA 1
ATOM 4347 C C . THR A 1 571 ? 28.125 -11.219 1.872 1 91.69 571 THR A C 1
ATOM 4349 O O . THR A 1 571 ? 28.328 -10.109 2.363 1 91.69 571 THR A O 1
ATOM 4352 N N . LEU A 1 572 ? 27.062 -11.883 2.15 1 87.06 572 LEU A N 1
ATOM 4353 C CA . LEU A 1 572 ? 26 -11.328 2.977 1 87.06 572 LEU A CA 1
ATOM 4354 C C . LEU A 1 572 ? 26.375 -11.383 4.453 1 87.06 572 LEU A C 1
ATOM 4356 O O . LEU A 1 572 ? 25.969 -10.508 5.23 1 87.06 572 LEU A O 1
ATOM 4360 N N . VAL A 1 573 ? 27.156 -12.383 4.848 1 86.69 573 VAL A N 1
ATOM 4361 C CA . VAL A 1 573 ? 27.484 -12.578 6.258 1 86.69 573 VAL A CA 1
ATOM 4362 C C . VAL A 1 573 ? 28.719 -11.773 6.621 1 86.69 573 VAL A C 1
ATOM 4364 O O . VAL A 1 573 ? 28.828 -11.266 7.742 1 86.69 573 VAL A O 1
ATOM 4367 N N . ILE A 1 574 ? 29.578 -11.602 5.664 1 91.44 574 ILE A N 1
ATOM 4368 C CA . ILE A 1 574 ? 30.859 -10.953 5.98 1 91.44 574 ILE A CA 1
ATOM 4369 C C . ILE A 1 574 ? 30.844 -9.516 5.469 1 91.44 574 ILE A C 1
ATOM 4371 O O . ILE A 1 574 ? 30.984 -8.57 6.25 1 91.44 574 ILE A O 1
ATOM 4375 N N . ASN A 1 575 ? 30.609 -9.305 4.223 1 92.5 575 ASN A N 1
ATOM 4376 C CA . ASN A 1 575 ? 30.734 -7.98 3.619 1 92.5 575 ASN A CA 1
ATOM 4377 C C . ASN A 1 575 ? 29.609 -7.055 4.082 1 92.5 575 ASN A C 1
ATOM 4379 O O . ASN A 1 575 ? 29.844 -5.883 4.375 1 92.5 575 ASN A O 1
ATOM 4383 N N . ALA A 1 576 ? 28.438 -7.527 4.133 1 88.06 576 ALA A N 1
ATOM 4384 C CA . ALA A 1 576 ? 27.297 -6.672 4.434 1 88.06 576 ALA A CA 1
ATOM 4385 C C . ALA A 1 576 ? 27.406 -6.09 5.84 1 88.06 576 ALA A C 1
ATOM 4387 O O . ALA A 1 576 ? 27.359 -4.867 6.016 1 88.06 576 ALA A O 1
ATOM 4388 N N . PRO A 1 577 ? 27.641 -6.895 6.895 1 83.38 577 PRO A N 1
ATOM 4389 C CA . PRO A 1 577 ? 27.734 -6.32 8.234 1 83.38 577 PRO A CA 1
ATOM 4390 C C . PRO A 1 577 ? 28.984 -5.469 8.438 1 83.38 577 PRO A C 1
ATOM 4392 O O . PRO A 1 577 ? 28.984 -4.574 9.289 1 83.38 577 PRO A O 1
ATOM 4395 N N . THR A 1 578 ? 29.984 -5.598 7.633 1 89.31 578 THR A N 1
ATOM 4396 C CA . THR A 1 578 ? 31.234 -4.875 7.824 1 89.31 578 THR A CA 1
ATOM 4397 C C . THR A 1 578 ? 31.281 -3.627 6.949 1 89.31 578 THR A C 1
ATOM 4399 O O . THR A 1 578 ? 32.219 -2.838 7.031 1 89.31 578 THR A O 1
ATOM 4402 N N . THR A 1 579 ? 30.344 -3.471 6.168 1 88.94 579 THR A N 1
ATOM 4403 C CA . THR A 1 579 ? 30.297 -2.316 5.277 1 88.94 579 THR A CA 1
ATOM 4404 C C . THR A 1 579 ? 30.25 -1.018 6.074 1 88.94 579 THR A C 1
ATOM 4406 O O . THR A 1 579 ? 30.875 -0.023 5.695 1 88.94 579 THR A O 1
ATOM 4409 N N . GLY A 1 580 ? 29.484 -0.958 7.184 1 85.5 580 GLY A N 1
ATOM 4410 C CA . GLY A 1 580 ? 29.406 0.235 8.016 1 85.5 580 GLY A CA 1
ATOM 4411 C C . GLY A 1 580 ? 30.75 0.625 8.609 1 85.5 580 GLY A C 1
ATOM 4412 O O . GLY A 1 580 ? 31.125 1.802 8.602 1 85.5 580 GLY A O 1
ATOM 4413 N N . TRP A 1 581 ? 31.453 -0.362 8.992 1 87 581 TRP A N 1
ATOM 4414 C CA . TRP A 1 581 ? 32.75 -0.139 9.609 1 87 581 TRP A CA 1
ATOM 4415 C C . TRP A 1 581 ? 33.781 0.364 8.586 1 87 581 TRP A C 1
ATOM 4417 O O . TRP A 1 581 ? 34.531 1.291 8.867 1 87 581 TRP A O 1
ATOM 4427 N N . ILE A 1 582 ? 33.719 -0.157 7.457 1 90.56 582 ILE A N 1
ATOM 4428 C CA . ILE A 1 582 ? 34.656 0.213 6.406 1 90.56 582 ILE A CA 1
ATOM 4429 C C . ILE A 1 582 ? 34.375 1.63 5.922 1 90.56 582 ILE A C 1
ATOM 4431 O O . ILE A 1 582 ? 35.281 2.402 5.641 1 90.56 582 ILE A O 1
ATOM 4435 N N . THR A 1 583 ? 33.156 1.939 5.805 1 89.19 583 THR A N 1
ATOM 4436 C CA . THR A 1 583 ? 32.781 3.266 5.344 1 89.19 583 THR A CA 1
ATOM 4437 C C . THR A 1 583 ? 33.25 4.34 6.32 1 89.19 583 THR A C 1
ATOM 4439 O O . THR A 1 583 ? 33.688 5.41 5.906 1 89.19 583 THR A O 1
ATOM 4442 N N . ARG A 1 584 ? 33.188 4.062 7.562 1 86.38 584 ARG A N 1
ATOM 4443 C CA . ARG A 1 584 ? 33.656 5 8.586 1 86.38 584 ARG A CA 1
ATOM 4444 C C . ARG A 1 584 ? 35.156 5.125 8.594 1 86.38 584 ARG A C 1
ATOM 4446 O O . ARG A 1 584 ? 35.688 6.223 8.727 1 86.38 584 ARG A O 1
ATOM 4453 N N . LYS A 1 585 ? 35.781 4.031 8.453 1 90.38 585 LYS A N 1
ATOM 4454 C CA . LYS A 1 585 ? 37.25 4.016 8.469 1 90.38 585 LYS A CA 1
ATOM 4455 C C . LYS A 1 585 ? 37.844 4.742 7.254 1 90.38 585 LYS A C 1
ATOM 4457 O O . LYS A 1 585 ? 38.875 5.367 7.344 1 90.38 585 LYS A O 1
ATOM 4462 N N . LEU A 1 586 ? 37.094 4.68 6.184 1 91.56 586 LEU A N 1
ATOM 4463 C CA . LEU A 1 586 ? 37.531 5.324 4.953 1 91.56 586 LEU A CA 1
ATOM 4464 C C . LEU A 1 586 ? 37.219 6.812 4.965 1 91.56 586 LEU A C 1
ATOM 4466 O O . LEU A 1 586 ? 37.656 7.559 4.094 1 91.56 586 LEU A O 1
ATOM 4470 N N . GLY A 1 587 ? 36.406 7.312 5.957 1 85.31 587 GLY A N 1
ATOM 4471 C CA . GLY A 1 587 ? 36.094 8.727 6.109 1 85.31 587 GLY A CA 1
ATOM 4472 C C . GLY A 1 587 ? 35.031 9.211 5.137 1 85.31 587 GLY A C 1
ATOM 4473 O O . GLY A 1 587 ? 35.031 10.383 4.762 1 85.31 587 GLY A O 1
ATOM 4474 N N . LEU A 1 588 ? 34.312 8.383 4.691 1 85.19 588 LEU A N 1
ATOM 4475 C CA . LEU A 1 588 ? 33.312 8.75 3.697 1 85.19 588 LEU A CA 1
ATOM 4476 C C . LEU A 1 588 ? 32.062 9.336 4.363 1 85.19 588 LEU A C 1
ATOM 4478 O O . LEU A 1 588 ? 31.219 9.93 3.691 1 85.19 588 LEU A O 1
ATOM 4482 N N . VAL A 1 589 ? 31.828 9.203 5.676 1 78.81 589 VAL A N 1
ATOM 4483 C CA . VAL A 1 589 ? 30.656 9.711 6.371 1 78.81 589 VAL A CA 1
ATOM 4484 C C . VAL A 1 589 ? 31.062 10.773 7.387 1 78.81 589 VAL A C 1
ATOM 4486 O O . VAL A 1 589 ? 30.266 11.195 8.219 1 78.81 589 VAL A O 1
ATOM 4489 N N . LYS A 1 590 ? 32.125 11.391 7.336 1 72.62 590 LYS A N 1
ATOM 4490 C CA . LYS A 1 590 ? 32.531 12.383 8.328 1 72.62 590 LYS A CA 1
ATOM 4491 C C . LYS A 1 590 ? 31.859 13.727 8.086 1 72.62 590 LYS A C 1
ATOM 4493 O O . LYS A 1 590 ? 32 14.32 7.016 1 72.62 590 LYS A O 1
ATOM 4498 N N . PRO A 1 591 ? 30.969 14.016 9.055 1 74.31 591 PRO A N 1
ATOM 4499 C CA . PRO A 1 591 ? 30.297 15.32 8.906 1 74.31 591 PRO A CA 1
ATOM 4500 C C . PRO A 1 591 ? 31.266 16.484 9.094 1 74.31 591 PRO A C 1
ATOM 4502 O O . PRO A 1 591 ? 32.25 16.375 9.812 1 74.31 591 PRO A O 1
ATOM 4505 N N . SER A 1 592 ? 31.078 17.531 8.414 1 73.88 592 SER A N 1
ATOM 4506 C CA . SER A 1 592 ? 31.859 18.75 8.57 1 73.88 592 SER A CA 1
ATOM 4507 C C . SER A 1 592 ? 31.609 19.406 9.922 1 73.88 592 SER A C 1
ATOM 4509 O O . SER A 1 592 ? 30.625 19.109 10.586 1 73.88 592 SER A O 1
ATOM 4511 N N . LYS A 1 593 ? 32.531 20.188 10.391 1 73.94 593 LYS A N 1
ATOM 4512 C CA . LYS A 1 593 ? 32.406 20.891 11.664 1 73.94 593 LYS A CA 1
ATOM 4513 C C . LYS A 1 593 ? 31.141 21.75 11.688 1 73.94 593 LYS A C 1
ATOM 4515 O O . LYS A 1 593 ? 30.469 21.844 12.719 1 73.94 593 LYS A O 1
ATOM 4520 N N . THR A 1 594 ? 30.891 22.359 10.555 1 74.31 594 THR A N 1
ATOM 4521 C CA . THR A 1 594 ? 29.719 23.203 10.484 1 74.31 594 THR A CA 1
ATOM 4522 C C . THR A 1 594 ? 28.438 22.375 10.602 1 74.31 594 THR A C 1
ATOM 4524 O O . THR A 1 594 ? 27.469 22.812 11.219 1 74.31 594 THR A O 1
ATOM 4527 N N . GLU A 1 595 ? 28.453 21.25 10.055 1 77.88 595 GLU A N 1
ATOM 4528 C CA . GLU A 1 595 ? 27.281 20.391 10.133 1 77.88 595 GLU A CA 1
ATOM 4529 C C . GLU A 1 595 ? 27.031 19.922 11.562 1 77.88 595 GLU A C 1
ATOM 4531 O O . GLU A 1 595 ? 25.875 19.812 11.992 1 77.88 595 GLU A O 1
ATOM 4536 N N . VAL A 1 596 ? 28.094 19.703 12.273 1 78.38 596 VAL A N 1
ATOM 4537 C CA . VAL A 1 596 ? 27.969 19.266 13.656 1 78.38 596 VAL A CA 1
ATOM 4538 C C . VAL A 1 596 ? 27.438 20.406 14.516 1 78.38 596 VAL A C 1
ATOM 4540 O O . VAL A 1 596 ? 26.609 20.203 15.398 1 78.38 596 VAL A O 1
ATOM 4543 N N . ALA A 1 597 ? 27.875 21.562 14.211 1 75.81 597 ALA A N 1
ATOM 4544 C CA . ALA A 1 597 ? 27.422 22.734 14.953 1 75.81 597 ALA A CA 1
ATOM 4545 C C . ALA A 1 597 ? 25.938 23 14.68 1 75.81 597 ALA A C 1
ATOM 4547 O O . ALA A 1 597 ? 25.203 23.391 15.594 1 75.81 597 ALA A O 1
ATOM 4548 N N . LEU A 1 598 ? 25.625 22.844 13.5 1 77.44 598 LEU A N 1
ATOM 4549 C CA . LEU A 1 598 ? 24.219 23.047 13.141 1 77.44 598 LEU A CA 1
ATOM 4550 C C . LEU A 1 598 ? 23.328 22.016 13.812 1 77.44 598 LEU A C 1
ATOM 4552 O O . LEU A 1 598 ? 22.219 22.328 14.234 1 77.44 598 LEU A O 1
ATOM 4556 N N . LEU A 1 599 ? 23.766 20.828 13.859 1 81.5 599 LEU A N 1
ATOM 4557 C CA . LEU A 1 599 ? 22.984 19.781 14.508 1 81.5 599 LEU A CA 1
ATOM 4558 C C . LEU A 1 599 ? 22.844 20.047 16 1 81.5 599 LEU A C 1
ATOM 4560 O O . LEU A 1 599 ? 21.781 19.797 16.578 1 81.5 599 LEU A O 1
ATOM 4564 N N . ALA A 1 600 ? 23.875 20.531 16.578 1 79.38 600 ALA A N 1
ATOM 4565 C CA . ALA A 1 600 ? 23.844 20.875 18 1 79.38 600 ALA A CA 1
ATOM 4566 C C . ALA A 1 600 ? 22.875 22.016 18.266 1 79.38 600 ALA A C 1
ATOM 4568 O O . ALA A 1 600 ? 22.188 22.031 19.297 1 79.38 600 ALA A O 1
ATOM 4569 N N . SER A 1 601 ? 22.875 22.906 17.375 1 79 601 SER A N 1
ATOM 4570 C CA . SER A 1 601 ? 21.953 24.031 17.5 1 79 601 SER A CA 1
ATOM 4571 C C . SER A 1 601 ? 20.5 23.578 17.391 1 79 601 SER A C 1
ATOM 4573 O O . SER A 1 601 ? 19.641 24.078 18.094 1 79 601 SER A O 1
ATOM 4575 N N . HIS A 1 602 ? 20.266 22.672 16.484 1 82.81 602 HIS A N 1
ATOM 4576 C CA . HIS A 1 602 ? 18.906 22.141 16.344 1 82.81 602 HIS A CA 1
ATOM 4577 C C . HIS A 1 602 ? 18.5 21.344 17.578 1 82.81 602 HIS A C 1
ATOM 4579 O O . HIS A 1 602 ? 17.328 21.359 17.953 1 82.81 602 HIS A O 1
ATOM 4585 N N . GLN A 1 603 ? 19.438 20.672 18.125 1 84.25 603 GLN A N 1
ATOM 4586 C CA . GLN A 1 603 ? 19.156 19.938 19.359 1 84.25 603 GLN A CA 1
ATOM 4587 C C . GLN A 1 603 ? 18.797 20.891 20.5 1 84.25 603 GLN A C 1
ATOM 4589 O O . GLN A 1 603 ? 17.906 20.594 21.297 1 84.25 603 GLN A O 1
ATOM 4594 N N . LYS A 1 604 ? 19.5 21.938 20.562 1 81.56 604 LYS A N 1
ATOM 4595 C CA . LYS A 1 604 ? 19.203 22.953 21.562 1 81.56 604 LYS A CA 1
ATOM 4596 C C . LYS A 1 604 ? 17.828 23.562 21.328 1 81.56 604 LYS A C 1
ATOM 4598 O O . LYS A 1 604 ? 17.094 23.828 22.281 1 81.56 604 LYS A O 1
ATOM 4603 N N . ARG A 1 605 ? 17.516 23.688 20.156 1 81.06 605 ARG A N 1
ATOM 4604 C CA . ARG A 1 605 ? 16.219 24.25 19.812 1 81.06 605 ARG A CA 1
ATOM 4605 C C . ARG A 1 605 ? 15.094 23.281 20.172 1 81.06 605 ARG A C 1
ATOM 4607 O O . ARG A 1 605 ? 14.008 23.703 20.562 1 81.06 605 ARG A O 1
ATOM 4614 N N . LEU A 1 606 ? 15.352 22.125 19.938 1 85.75 606 LEU A N 1
ATOM 4615 C CA . LEU A 1 606 ? 14.359 21.125 20.297 1 85.75 606 LEU A CA 1
ATOM 4616 C C . LEU A 1 606 ? 14.102 21.125 21.797 1 85.75 606 LEU A C 1
ATOM 4618 O O . LEU A 1 606 ? 12.953 20.984 22.234 1 85.75 606 LEU A O 1
ATOM 4622 N N . GLN A 1 607 ? 15.125 21.328 22.531 1 86.06 607 GLN A N 1
ATOM 4623 C CA . GLN A 1 607 ? 15 21.406 23.984 1 86.06 607 GLN A CA 1
ATOM 4624 C C . GLN A 1 607 ? 14.234 22.656 24.406 1 86.06 607 GLN A C 1
ATOM 4626 O O . GLN A 1 607 ? 13.367 22.594 25.281 1 86.06 607 GLN A O 1
ATOM 4631 N N . THR A 1 608 ? 14.484 23.719 23.75 1 81.94 608 THR A N 1
ATOM 4632 C CA . THR A 1 608 ? 13.828 24.969 24.078 1 81.94 608 THR A CA 1
ATOM 4633 C C . THR A 1 608 ? 12.344 24.922 23.734 1 81.94 608 THR A C 1
ATOM 4635 O O . THR A 1 608 ? 11.508 25.453 24.469 1 81.94 608 THR A O 1
ATOM 4638 N N . THR A 1 609 ? 12.078 24.328 22.656 1 82.38 609 THR A N 1
ATOM 4639 C CA . THR A 1 609 ? 10.68 24.188 22.25 1 82.38 609 THR A CA 1
ATOM 4640 C C . THR A 1 609 ? 9.922 23.328 23.266 1 82.38 609 THR A C 1
ATOM 4642 O O . THR A 1 609 ? 8.758 23.594 23.547 1 82.38 609 THR A O 1
ATOM 4645 N N . ALA A 1 610 ? 10.594 22.312 23.703 1 86.12 610 ALA A N 1
ATOM 4646 C CA . ALA A 1 610 ? 9.969 21.438 24.703 1 86.12 610 ALA A CA 1
ATOM 4647 C C . ALA A 1 610 ? 9.695 22.203 26 1 86.12 610 ALA A C 1
ATOM 4649 O O . ALA A 1 610 ? 8.625 22.078 26.594 1 86.12 610 ALA A O 1
ATOM 4650 N N . PHE A 1 611 ? 10.602 23.031 26.344 1 83.25 611 PHE A N 1
ATOM 4651 C CA . PHE A 1 611 ? 10.438 23.797 27.578 1 83.25 611 PHE A CA 1
ATOM 4652 C C . PHE A 1 611 ? 9.422 24.922 27.375 1 83.25 611 PHE A C 1
ATOM 4654 O O . PHE A 1 611 ? 8.688 25.266 28.312 1 83.25 611 PHE A O 1
ATOM 4661 N N . ASP A 1 612 ? 9.406 25.453 26.188 1 80.44 612 ASP A N 1
ATOM 4662 C CA . ASP A 1 612 ? 8.391 26.469 25.891 1 80.44 612 ASP A CA 1
ATOM 4663 C C . ASP A 1 612 ? 6.988 25.859 25.938 1 80.44 612 ASP A C 1
ATOM 4665 O O . ASP A 1 612 ? 6.047 26.516 26.406 1 80.44 612 ASP A O 1
ATOM 4669 N N . PHE A 1 613 ? 6.922 24.719 25.406 1 81.44 613 PHE A N 1
ATOM 4670 C CA . PHE A 1 613 ? 5.637 24.031 25.453 1 81.44 613 PHE A CA 1
ATOM 4671 C C . PHE A 1 613 ? 5.223 23.766 26.906 1 81.44 613 PHE A C 1
ATOM 4673 O O . PHE A 1 613 ? 4.059 23.953 27.266 1 81.44 613 PHE A O 1
ATOM 4680 N N . LEU A 1 614 ? 6.172 23.359 27.75 1 82.5 614 LEU A N 1
ATOM 4681 C CA . LEU A 1 614 ? 5.902 23.094 29.156 1 82.5 614 LEU A CA 1
ATOM 4682 C C . LEU A 1 614 ? 5.457 24.359 29.875 1 82.5 614 LEU A C 1
ATOM 4684 O O . LEU A 1 614 ? 4.551 24.312 30.703 1 82.5 614 LEU A O 1
ATOM 4688 N N . ALA A 1 615 ? 6.027 25.406 29.422 1 76.56 615 ALA A N 1
ATOM 4689 C CA . ALA A 1 615 ? 5.68 26.688 30.047 1 76.56 615 ALA A CA 1
ATOM 4690 C C . ALA A 1 615 ? 4.301 27.156 29.609 1 76.56 615 ALA A C 1
ATOM 4692 O O . ALA A 1 615 ? 3.57 27.781 30.375 1 76.56 615 ALA A O 1
ATOM 4693 N N . GLY A 1 616 ? 3.955 26.875 28.391 1 74.5 616 GLY A N 1
ATOM 4694 C CA . GLY A 1 616 ? 2.678 27.312 27.844 1 74.5 616 GLY A CA 1
ATOM 4695 C C . GLY A 1 616 ? 1.506 26.5 28.359 1 74.5 616 GLY A C 1
ATOM 4696 O O . GLY A 1 616 ? 0.377 26.984 28.422 1 74.5 616 GLY A O 1
ATOM 4697 N N . ILE A 1 617 ? 1.801 25.281 28.688 1 73.62 617 ILE A N 1
ATOM 4698 C CA . ILE A 1 617 ? 0.715 24.391 29.094 1 73.62 617 ILE A CA 1
ATOM 4699 C C . ILE A 1 617 ? 0.43 24.594 30.578 1 73.62 617 ILE A C 1
ATOM 4701 O O . ILE A 1 617 ? -0.643 24.219 31.062 1 73.62 617 ILE A O 1
ATOM 4705 N N . LYS A 1 618 ? 1.402 25.297 31.203 1 63.97 618 LYS A N 1
ATOM 4706 C CA . LYS A 1 618 ? 1.181 25.562 32.625 1 63.97 618 LYS A CA 1
ATOM 4707 C C . LYS A 1 618 ? -0.11 26.344 32.844 1 63.97 618 LYS A C 1
ATOM 4709 O O . LYS A 1 618 ? -0.311 27.406 32.219 1 63.97 618 LYS A O 1
ATOM 4714 N N . GLY A 1 619 ? -1.224 25.672 33.156 1 60.66 619 GLY A N 1
ATOM 4715 C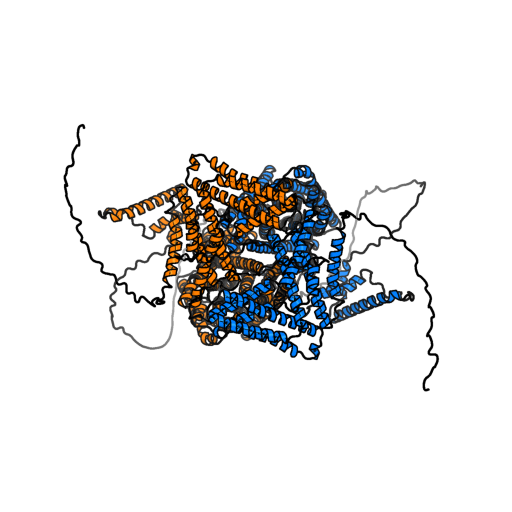 CA . GLY A 1 619 ? -2.516 26.297 33.406 1 60.66 619 GLY A CA 1
ATOM 4716 C C . GLY A 1 619 ? -3.67 25.547 32.781 1 60.66 619 GLY A C 1
ATOM 4717 O O . GLY A 1 619 ? -4.828 25.75 33.125 1 60.66 619 GLY A O 1
ATOM 4718 N N . LYS A 1 620 ? -3.252 24.781 31.797 1 68.62 620 LYS A N 1
ATOM 4719 C CA . LYS A 1 620 ? -4.34 24.016 31.188 1 68.62 620 LYS A CA 1
ATOM 4720 C C . LYS A 1 620 ? -4.742 22.828 32.062 1 68.62 620 LYS A C 1
ATOM 4722 O O . LYS A 1 620 ? -3.887 22.156 32.656 1 68.62 620 LYS A O 1
ATOM 4727 N N . LEU A 1 621 ? -5.945 22.75 32.25 1 61.47 621 LEU A N 1
ATOM 4728 C CA . LEU A 1 621 ? -6.547 21.781 33.156 1 61.47 621 LEU A CA 1
ATOM 4729 C C . LEU A 1 621 ? -6.098 20.359 32.844 1 61.47 621 LEU A C 1
ATOM 4731 O O . LEU A 1 621 ? -5.918 19.531 33.75 1 61.47 621 LEU A O 1
ATOM 4735 N 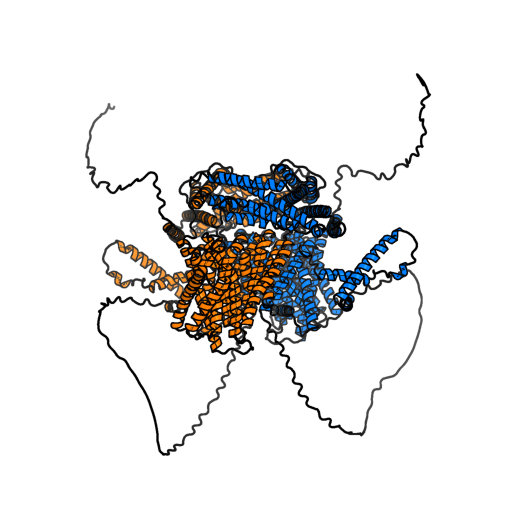N . ILE A 1 622 ? -5.793 20.125 31.578 1 68.88 622 ILE A N 1
ATOM 4736 C CA . ILE A 1 622 ? -5.48 18.75 31.156 1 68.88 622 ILE A CA 1
ATOM 4737 C C . ILE A 1 622 ? -4.18 18.297 31.812 1 68.88 622 ILE A C 1
ATOM 4739 O O . ILE A 1 622 ? -4.004 17.109 32.094 1 68.88 622 ILE A O 1
ATOM 4743 N N . PHE A 1 623 ? -3.295 19.281 32.094 1 70.5 623 PHE A N 1
ATOM 4744 C CA . PHE A 1 623 ? -1.983 18.875 32.594 1 70.5 623 PHE A CA 1
ATOM 4745 C C . PHE A 1 623 ? -1.698 19.5 33.938 1 70.5 623 PHE A C 1
ATOM 4747 O O . PHE A 1 623 ? -0.539 19.625 34.344 1 70.5 623 PHE A O 1
ATOM 4754 N N . GLU A 1 624 ? -2.695 19.75 34.656 1 77 624 GLU A N 1
ATOM 4755 C CA . GLU A 1 624 ? -2.463 20.297 36 1 77 624 GLU A CA 1
ATOM 4756 C C . GLU A 1 624 ? -2.072 19.188 36.969 1 77 624 GLU A C 1
ATOM 4758 O O . GLU A 1 624 ? -2.637 18.094 36.938 1 77 624 GLU A O 1
ATOM 4763 N N . GLY A 1 625 ? -0.994 19.359 37.75 1 76.31 625 GLY A N 1
ATOM 4764 C CA . GLY A 1 625 ? -0.611 18.453 38.812 1 76.31 625 GLY A CA 1
ATOM 4765 C C . GLY A 1 625 ? 0.448 17.453 38.375 1 76.31 625 GLY A C 1
ATOM 4766 O O . GLY A 1 625 ? 0.521 16.344 38.938 1 76.31 625 GLY A O 1
ATOM 4767 N N . PHE A 1 626 ? 1.201 17.734 37.375 1 83.19 626 PHE A N 1
ATOM 4768 C CA . PHE A 1 626 ? 2.244 16.812 36.938 1 83.19 626 PHE A CA 1
ATOM 4769 C C . PHE A 1 626 ? 3.521 17.016 37.75 1 83.19 626 PHE A C 1
ATOM 4771 O O . PHE A 1 626 ? 3.664 18.031 38.438 1 83.19 626 PHE A O 1
ATOM 4778 N N . ASP A 1 627 ? 4.328 16.016 37.719 1 84.12 627 ASP A N 1
ATOM 4779 C CA . ASP A 1 627 ? 5.641 16.094 38.344 1 84.12 627 ASP A CA 1
ATOM 4780 C C . ASP A 1 627 ? 6.641 16.797 37.438 1 84.12 627 ASP A C 1
ATOM 4782 O O . ASP A 1 627 ? 7.121 16.203 36.469 1 84.12 627 ASP A O 1
ATOM 4786 N N . GLU A 1 628 ? 6.992 17.969 37.719 1 83.81 628 GLU A N 1
ATOM 4787 C CA . GLU A 1 628 ? 7.844 18.797 36.875 1 83.81 628 GLU A CA 1
ATOM 4788 C C . GLU A 1 628 ? 9.25 18.219 36.75 1 83.81 628 GLU A C 1
ATOM 4790 O O . GLU A 1 628 ? 9.891 18.344 35.719 1 83.81 628 GLU A O 1
ATOM 4795 N N . ASP A 1 629 ? 9.727 17.547 37.781 1 83.5 629 ASP A N 1
ATOM 4796 C CA . ASP A 1 629 ? 11.086 17.031 37.781 1 83.5 629 ASP A CA 1
ATOM 4797 C C . ASP A 1 629 ? 11.227 15.867 36.812 1 83.5 629 ASP A C 1
ATOM 4799 O O . ASP A 1 629 ? 12.242 15.758 36.094 1 83.5 629 ASP A O 1
ATOM 4803 N N . VAL A 1 630 ? 10.258 15.125 36.844 1 85.25 630 VAL A N 1
ATOM 4804 C CA . VAL A 1 630 ? 10.312 13.977 35.969 1 85.25 630 VAL A CA 1
ATOM 4805 C C . VAL A 1 630 ? 10.242 14.445 34.5 1 85.25 630 VAL A C 1
ATOM 4807 O O . VAL A 1 630 ? 10.984 13.953 33.656 1 85.25 630 VAL A O 1
ATOM 4810 N N . VAL A 1 631 ? 9.359 15.359 34.25 1 87.5 631 VAL A N 1
ATOM 4811 C CA . VAL A 1 631 ? 9.203 15.867 32.906 1 87.5 631 VAL A CA 1
ATOM 4812 C C . VAL A 1 631 ? 10.484 16.562 32.469 1 87.5 631 VAL A C 1
ATOM 4814 O O . VAL A 1 631 ? 10.922 16.422 31.312 1 87.5 631 VAL A O 1
ATOM 4817 N N . HIS A 1 632 ? 11.078 17.25 33.375 1 85.81 632 HIS A N 1
ATOM 4818 C CA . HIS A 1 632 ? 12.336 17.922 33.094 1 85.81 632 HIS A CA 1
ATOM 4819 C C . HIS A 1 632 ? 13.438 16.922 32.75 1 85.81 632 HIS A C 1
ATOM 4821 O O . HIS A 1 632 ? 14.234 17.156 31.844 1 85.81 632 HIS A O 1
ATOM 4827 N N . SER A 1 633 ? 13.469 15.891 33.531 1 85.12 633 SER A N 1
ATOM 4828 C CA . SER A 1 633 ? 14.484 14.867 33.312 1 85.12 633 SER A CA 1
ATOM 4829 C C . SER A 1 633 ? 14.281 14.172 31.984 1 85.12 633 SER A C 1
ATOM 4831 O O . SER A 1 633 ? 15.258 13.797 31.312 1 85.12 633 SER A O 1
ATOM 4833 N N . VAL A 1 634 ? 13.086 13.977 31.625 1 86 634 VAL A N 1
ATOM 4834 C CA . VAL A 1 634 ? 12.781 13.328 30.359 1 86 634 VAL A CA 1
ATOM 4835 C C . VAL A 1 634 ? 13.211 14.219 29.203 1 86 634 VAL A C 1
ATOM 4837 O O . VAL A 1 634 ? 13.75 13.734 28.203 1 86 634 VAL A O 1
ATOM 4840 N N . ILE A 1 635 ? 12.977 15.492 29.328 1 86.38 635 ILE A N 1
ATOM 4841 C CA . ILE A 1 635 ? 13.352 16.438 28.281 1 86.38 635 ILE A CA 1
ATOM 4842 C C . ILE A 1 635 ? 14.875 16.469 28.141 1 86.38 635 ILE A C 1
ATOM 4844 O O . ILE A 1 635 ? 15.398 16.484 27.016 1 86.38 635 ILE A O 1
ATOM 4848 N N . LEU A 1 636 ? 15.523 16.375 29.203 1 83.88 636 LEU A N 1
ATOM 4849 C CA . LEU A 1 636 ? 16.984 16.406 29.188 1 83.88 636 LEU A CA 1
ATOM 4850 C C . LEU A 1 636 ? 17.531 15.109 28.594 1 83.88 636 LEU A C 1
ATOM 4852 O O . LEU A 1 636 ? 18.5 15.133 27.828 1 83.88 636 LEU A O 1
ATOM 4856 N N . ALA A 1 637 ? 16.938 14.055 28.969 1 81 637 ALA A N 1
ATOM 4857 C CA . ALA A 1 637 ? 17.359 12.758 28.453 1 81 637 ALA A CA 1
ATOM 4858 C C . ALA A 1 637 ? 17.109 12.672 26.938 1 81 637 ALA A C 1
ATOM 4860 O O . ALA A 1 637 ? 17.906 12.078 26.219 1 81 637 ALA A O 1
ATOM 4861 N N . ALA A 1 638 ? 16.031 13.242 26.531 1 84.12 638 ALA A N 1
ATOM 4862 C CA . ALA A 1 638 ? 15.641 13.188 25.125 1 84.12 638 ALA A CA 1
ATOM 4863 C C . ALA A 1 638 ? 16.562 14.062 24.281 1 84.12 638 ALA A C 1
ATOM 4865 O O . ALA A 1 638 ? 16.672 13.859 23.062 1 84.12 638 ALA A O 1
ATOM 4866 N N . ASN A 1 639 ? 17.219 15.039 24.875 1 80.69 639 ASN A N 1
ATOM 4867 C CA . ASN A 1 639 ? 18.062 15.953 24.109 1 80.69 639 ASN A CA 1
ATOM 4868 C C . ASN A 1 639 ? 19.531 15.828 24.531 1 80.69 639 ASN A C 1
ATOM 4870 O O . ASN A 1 639 ? 20.359 16.672 24.172 1 80.69 639 ASN A O 1
ATOM 4874 N N . HIS A 1 640 ? 19.906 14.773 25.188 1 72.19 640 HIS A N 1
ATOM 4875 C CA . HIS A 1 640 ? 21.266 14.453 25.641 1 72.19 640 HIS A CA 1
ATOM 4876 C C . HIS A 1 640 ? 21.953 15.688 26.203 1 72.19 640 HIS A C 1
ATOM 4878 O O . HIS A 1 640 ? 23.109 15.969 25.859 1 72.19 640 HIS A O 1
ATOM 4884 N N . SER A 1 641 ? 21.172 16.531 26.703 1 72.31 641 SER A N 1
ATOM 4885 C CA . SER A 1 641 ? 21.766 17.734 27.281 1 72.31 641 SER A CA 1
ATOM 4886 C C . SER A 1 641 ? 21.719 17.688 28.797 1 72.31 641 SER A C 1
ATOM 4888 O O . SER A 1 641 ? 20.797 17.141 29.391 1 72.31 641 SER A O 1
ATOM 4890 N N . SER A 1 642 ? 22.859 17.938 29.328 1 64.69 642 SER A N 1
ATOM 4891 C CA . SER A 1 642 ? 22.906 18 30.797 1 64.69 642 SER A CA 1
ATOM 4892 C C . SER A 1 642 ? 22.453 19.359 31.312 1 64.69 642 SER A C 1
ATOM 4894 O O . SER A 1 642 ? 22.109 19.5 32.469 1 64.69 642 SER A O 1
ATOM 4896 N N . HIS A 1 643 ? 22.312 20.391 30.328 1 68.38 643 HIS A N 1
ATOM 4897 C CA . HIS A 1 643 ? 22 21.734 30.781 1 68.38 643 HIS A CA 1
ATOM 4898 C C . HIS A 1 643 ? 20.641 22.188 30.281 1 68.38 643 HIS A C 1
ATOM 4900 O O . HIS A 1 643 ? 20.266 21.891 29.141 1 68.38 643 HIS A O 1
ATOM 4906 N N . ASP A 1 644 ? 19.844 22.703 31.219 1 66.75 644 ASP A N 1
ATOM 4907 C CA . ASP A 1 644 ? 18.547 23.297 30.922 1 66.75 644 ASP A CA 1
ATOM 4908 C C . ASP A 1 644 ? 18.703 24.641 30.219 1 66.75 644 ASP A C 1
ATOM 4910 O O . ASP A 1 644 ? 19.156 25.609 30.828 1 66.75 644 ASP A O 1
ATOM 4914 N N . HIS A 1 645 ? 18.578 24.766 29.031 1 65.12 645 HIS A N 1
ATOM 4915 C CA . HIS A 1 645 ? 18.703 26.016 28.297 1 65.12 645 HIS A CA 1
ATOM 4916 C C . HIS A 1 645 ? 17.438 26.875 28.438 1 65.12 645 HIS A C 1
ATOM 4918 O O . HIS A 1 645 ? 17.391 28 27.953 1 65.12 645 HIS A O 1
ATOM 4924 N N . GLY A 1 646 ? 16.531 26.484 29.25 1 60.03 646 GLY A N 1
ATOM 4925 C CA . GLY A 1 646 ? 15.344 27.219 29.656 1 60.03 646 GLY A CA 1
ATOM 4926 C C . GLY A 1 646 ? 14.414 27.547 28.516 1 60.03 646 GLY A C 1
ATOM 4927 O O . GLY A 1 646 ? 14.656 27.156 27.375 1 60.03 646 GLY A O 1
ATOM 4928 N N . SER A 1 647 ? 13.133 28.078 28.75 1 65.12 647 SER A N 1
ATOM 4929 C CA . SER A 1 647 ? 12.094 28.516 27.828 1 65.12 647 SER A CA 1
ATOM 4930 C C . SER A 1 647 ? 12.391 29.906 27.281 1 65.12 647 SER A C 1
ATOM 4932 O O . SER A 1 647 ? 12.984 30.734 27.969 1 65.12 647 SER A O 1
ATOM 4934 N N . LYS A 1 648 ? 12.391 30.188 26 1 61.03 648 LYS A N 1
ATOM 4935 C CA . LYS A 1 648 ? 12.531 31.531 25.453 1 61.03 648 LYS A CA 1
ATOM 4936 C C . LYS A 1 648 ? 11.172 32.219 25.312 1 61.03 648 LYS A C 1
ATOM 4938 O O . LYS A 1 648 ? 11.07 33.312 24.75 1 61.03 648 LYS A O 1
ATOM 4943 N N . GLY A 1 649 ? 10.102 31.688 25.922 1 51.62 649 GLY A N 1
ATOM 4944 C CA . GLY A 1 649 ? 8.789 32.312 26 1 51.62 649 GLY A CA 1
ATOM 4945 C C . GLY A 1 649 ? 8.062 32.312 24.656 1 51.62 649 GLY A C 1
ATOM 4946 O O . GLY A 1 649 ? 7.242 33.219 24.406 1 51.62 649 GLY A O 1
ATOM 4947 N N . ALA A 1 650 ? 8.414 31.578 23.672 1 50.75 650 ALA A N 1
ATOM 4948 C CA . ALA A 1 650 ? 7.715 31.609 22.375 1 50.75 650 ALA A CA 1
ATOM 4949 C C . ALA A 1 650 ? 6.328 30.984 22.484 1 50.75 650 ALA A C 1
ATOM 4951 O O . ALA A 1 650 ? 6.133 30.031 23.234 1 50.75 650 ALA A O 1
ATOM 4952 N N . LYS A 1 651 ? 5.293 31.922 22.094 1 48.22 651 LYS A N 1
ATOM 4953 C CA . LYS A 1 651 ? 3.902 31.484 22.125 1 48.22 651 LYS A CA 1
ATOM 4954 C C . LYS A 1 651 ? 3.689 30.297 21.172 1 48.22 651 LYS A C 1
ATOM 4956 O O . LYS A 1 651 ? 4.109 30.344 20.016 1 48.22 651 LYS A O 1
ATOM 4961 N N . TYR A 1 652 ? 3.727 29.109 21.641 1 44.22 652 TYR A N 1
ATOM 4962 C CA . TYR A 1 652 ? 3.369 27.953 20.812 1 44.22 652 TYR A CA 1
ATOM 4963 C C . TYR A 1 652 ? 1.994 28.125 20.188 1 44.22 652 TYR A C 1
ATOM 4965 O O . TYR A 1 652 ? 1.016 28.406 20.891 1 44.22 652 TYR A O 1
ATOM 4973 N N . GLY A 1 653 ? 1.958 28.75 19.016 1 40.09 653 GLY A N 1
ATOM 4974 C CA . GLY A 1 653 ? 0.701 28.844 18.297 1 40.09 653 GLY A CA 1
ATOM 4975 C C . GLY A 1 653 ? -0.231 27.672 18.547 1 40.09 653 GLY A C 1
ATOM 4976 O O . GLY A 1 653 ? 0.222 26.562 18.812 1 40.09 653 GLY A O 1
ATOM 4977 N N . ASP A 1 654 ? -1.423 28.062 19 1 38.5 654 ASP A N 1
ATOM 4978 C CA . ASP A 1 654 ? -2.529 27.125 19.188 1 38.5 654 ASP A CA 1
ATOM 4979 C C . ASP A 1 654 ? -2.506 26.031 18.125 1 38.5 654 ASP A C 1
ATOM 4981 O O . ASP A 1 654 ? -2.186 26.297 16.953 1 38.5 654 ASP A O 1
ATOM 4985 N N . LEU A 1 655 ? -2.215 24.844 18.406 1 36.44 655 LEU A N 1
ATOM 4986 C CA . LEU A 1 655 ? -2.445 23.734 17.484 1 36.44 655 LEU A CA 1
ATOM 4987 C C . LEU A 1 655 ? -3.357 24.156 16.344 1 36.44 655 LEU A C 1
ATOM 4989 O O . LEU A 1 655 ? -3.043 23.922 15.172 1 36.44 655 LEU A O 1
ATOM 4993 N N . ASP A 1 656 ? -4.676 23.859 16.328 1 39.19 656 ASP A N 1
ATOM 4994 C CA . ASP A 1 656 ? -5.734 23.922 15.32 1 39.19 656 ASP A CA 1
ATOM 4995 C C . ASP A 1 656 ? -6.223 25.359 15.125 1 39.19 656 ASP A C 1
ATOM 4997 O O . ASP A 1 656 ? -7.227 25.766 15.719 1 39.19 656 ASP A O 1
ATOM 5001 N N . SER A 1 657 ? -5.578 26.391 15.242 1 37.44 657 SER A N 1
ATOM 5002 C CA . SER A 1 657 ? -6.402 27.594 15.18 1 37.44 657 SER A CA 1
ATOM 5003 C C . SER A 1 657 ? -7.285 27.594 13.938 1 37.44 657 SER A C 1
ATOM 5005 O O . SER A 1 657 ? -6.797 27.812 12.82 1 37.44 657 SER A O 1
ATOM 5007 N N . ASP A 1 658 ? -8.172 26.766 13.812 1 39.72 658 ASP A N 1
ATOM 5008 C CA . ASP A 1 658 ? -9.258 26.812 12.836 1 39.72 658 ASP A CA 1
ATOM 5009 C C . ASP A 1 658 ? -9.797 28.234 12.695 1 39.72 658 ASP A C 1
ATOM 5011 O O . ASP A 1 658 ? -9.883 28.984 13.68 1 39.72 658 ASP A O 1
ATOM 5015 N N . ASP A 1 659 ? -9.711 28.812 11.586 1 41 659 ASP A N 1
ATOM 5016 C CA . ASP A 1 659 ? -10.414 29.984 11.078 1 41 659 ASP A CA 1
ATOM 5017 C C . ASP A 1 659 ? -11.797 30.109 11.711 1 41 659 ASP A C 1
ATOM 5019 O O . ASP A 1 659 ? -12.469 29.109 11.969 1 41 659 ASP A O 1
ATOM 5023 N N . GLU A 1 660 ? -12.031 31.234 12.445 1 40.25 660 GLU A N 1
ATOM 5024 C CA . GLU A 1 660 ? -13.273 31.734 13.016 1 40.25 660 GLU A CA 1
ATOM 5025 C C . GLU A 1 660 ? -14.445 31.5 12.07 1 40.25 660 GLU A C 1
ATOM 5027 O O . GLU A 1 660 ? -14.5 32.094 10.984 1 40.25 660 GLU A O 1
ATOM 5032 N N . CYS A 1 661 ? -14.781 30.359 11.727 1 37.47 661 CYS A N 1
ATOM 5033 C CA . CYS A 1 661 ? -15.984 30.25 10.906 1 37.47 661 CYS A CA 1
ATOM 5034 C C . CYS A 1 661 ? -17.219 30.734 11.672 1 37.47 661 CYS A C 1
ATOM 5036 O O . CYS A 1 661 ? -17.594 30.125 12.68 1 37.47 661 CYS A O 1
ATOM 5038 N N . ILE A 1 662 ? -17.453 32.094 11.812 1 38.94 662 ILE A N 1
ATOM 5039 C CA . ILE A 1 662 ? -18.75 32.5 12.344 1 38.94 662 ILE A CA 1
ATOM 5040 C C . ILE A 1 662 ? -19.859 31.984 11.422 1 38.94 662 ILE A C 1
ATOM 5042 O O . ILE A 1 662 ? -19.891 32.312 10.234 1 38.94 662 ILE A O 1
ATOM 5046 N N . ILE A 1 663 ? -20.391 30.844 11.594 1 41.91 663 ILE A N 1
ATOM 5047 C CA . ILE A 1 663 ? -21.594 30.422 10.891 1 41.91 663 ILE A CA 1
ATOM 5048 C C . ILE A 1 663 ? -22.688 31.469 11.055 1 41.91 663 ILE A C 1
ATOM 5050 O O . ILE A 1 663 ? -22.953 31.938 12.172 1 41.91 663 ILE A O 1
ATOM 5054 N N . ASP A 1 664 ? -23.016 32.188 10.109 1 41.97 664 ASP A N 1
ATOM 5055 C CA . ASP A 1 664 ? -24.203 33.031 10.133 1 41.97 664 ASP A CA 1
ATOM 5056 C C . ASP A 1 664 ? -25.391 32.281 10.742 1 41.97 664 ASP A C 1
ATOM 5058 O O . ASP A 1 664 ? -25.469 31.062 10.656 1 41.97 664 ASP A O 1
ATOM 5062 N N . GLN A 1 665 ? -26.125 32.906 11.641 1 42.06 665 GLN A N 1
ATOM 5063 C CA . GLN A 1 665 ? -27.312 32.5 12.383 1 42.06 665 GLN A CA 1
ATOM 5064 C C . GLN A 1 665 ? -28.266 31.719 11.5 1 42.06 665 GLN A C 1
ATOM 5066 O O . GLN A 1 665 ? -28.734 32.219 10.477 1 42.06 665 GLN A O 1
ATOM 5071 N N . VAL A 1 666 ? -28.031 30.562 11.18 1 42.12 666 VAL A N 1
ATOM 5072 C CA . VAL A 1 666 ? -29.078 29.781 10.523 1 42.12 666 VAL A CA 1
ATOM 5073 C C . VAL A 1 666 ? -30.391 29.922 11.297 1 42.12 666 VAL A C 1
ATOM 5075 O O . VAL A 1 666 ? -30.391 29.906 12.531 1 42.12 666 VAL A O 1
ATOM 5078 N N . ASP A 1 667 ? -31.562 30.297 10.812 1 41.75 667 ASP A N 1
ATOM 5079 C CA . ASP A 1 667 ? -32.875 30.469 11.391 1 41.75 667 ASP A CA 1
ATOM 5080 C C . ASP A 1 667 ? -33.188 29.375 12.43 1 41.75 667 ASP A C 1
ATOM 5082 O O . ASP A 1 667 ? -32.531 28.328 12.43 1 41.75 667 ASP A O 1
ATOM 5086 N N . GLU A 1 668 ? -34.469 29.375 13.219 1 42.97 668 GLU A N 1
ATOM 5087 C CA . GLU A 1 668 ? -35.156 28.922 14.414 1 42.97 668 GLU A CA 1
ATOM 5088 C C . GLU A 1 668 ? -35.156 27.391 14.484 1 42.97 668 GLU A C 1
ATOM 5090 O O . GLU A 1 668 ? -35.062 26.812 15.562 1 42.97 668 GLU A O 1
ATOM 5095 N N . SER A 1 669 ? -35.969 26.719 13.617 1 46 669 SER A N 1
ATOM 5096 C CA . SER A 1 669 ? -36.438 25.359 13.898 1 46 669 SER A CA 1
ATOM 5097 C C . SER A 1 669 ? -35.281 24.359 13.906 1 46 669 SER A C 1
ATOM 5099 O O . SER A 1 669 ? -34.938 23.766 12.883 1 46 669 SER A O 1
ATOM 5101 N N . GLU A 1 670 ? -34.062 24.688 14.719 1 57 670 GLU A N 1
ATOM 5102 C CA . GLU A 1 670 ? -32.719 24.188 14.781 1 57 670 GLU A CA 1
ATOM 5103 C C . GLU A 1 670 ? -32.656 22.766 15.352 1 57 670 GLU A C 1
ATOM 5105 O O . GLU A 1 670 ? -33.031 22.547 16.5 1 57 670 GLU A O 1
ATOM 5110 N N . ASP A 1 671 ? -32.844 21.719 14.484 1 74.31 671 ASP A N 1
ATOM 5111 C CA . ASP A 1 671 ? -32.906 20.328 14.906 1 74.31 671 ASP A CA 1
ATOM 5112 C C . ASP A 1 671 ? -31.75 20 15.867 1 74.31 671 ASP A C 1
ATOM 5114 O O . ASP A 1 671 ? -30.578 19.969 15.469 1 74.31 671 ASP A O 1
ATOM 5118 N N . LEU A 1 672 ? -32.188 20.062 17.203 1 83.31 672 LEU A N 1
ATOM 5119 C CA . LEU A 1 672 ? -31.297 19.766 18.328 1 83.31 672 LEU A CA 1
ATOM 5120 C C . LEU A 1 672 ? -30.547 18.453 18.109 1 83.31 672 LEU A C 1
ATOM 5122 O O . LEU A 1 672 ? -29.359 18.359 18.453 1 83.31 672 LEU A O 1
ATOM 5126 N N . SER A 1 673 ? -31.203 17.578 17.453 1 85.75 673 SER A N 1
ATOM 5127 C CA . SER A 1 673 ? -30.594 16.266 17.266 1 85.75 673 SER A CA 1
ATOM 5128 C C . SER A 1 673 ? -29.438 16.328 16.266 1 85.75 673 SER A C 1
ATOM 5130 O O . SER A 1 673 ? -28.406 15.672 16.453 1 85.75 673 SER A O 1
ATOM 5132 N N . VAL A 1 674 ? -29.547 17.172 15.312 1 83.06 674 VAL A N 1
ATOM 5133 C CA . VAL A 1 674 ? -28.5 17.297 14.297 1 83.06 674 VAL A CA 1
ATOM 5134 C C . VAL A 1 674 ? -27.297 18.016 14.883 1 83.06 674 VAL A C 1
ATOM 5136 O O . VAL A 1 674 ? -26.156 17.641 14.625 1 83.06 674 VAL A O 1
ATOM 5139 N N . GLN A 1 675 ? -27.547 18.984 15.664 1 85.94 675 GLN A N 1
ATOM 5140 C CA . GLN A 1 675 ? -26.453 19.75 16.25 1 85.94 675 GLN A CA 1
ATOM 5141 C C . GLN A 1 675 ? -25.719 18.922 17.312 1 85.94 675 GLN A C 1
ATOM 5143 O O . GLN A 1 675 ? -24.5 19.062 17.469 1 85.94 675 GLN A O 1
ATOM 5148 N N . ARG A 1 676 ? -26.547 18.109 18.031 1 90.19 676 ARG A N 1
ATOM 5149 C CA . ARG A 1 676 ? -25.891 17.203 18.969 1 90.19 676 ARG A CA 1
ATOM 5150 C C . ARG A 1 676 ? -24.969 16.219 18.25 1 90.19 676 ARG A C 1
ATOM 5152 O O . ARG A 1 676 ? -23.891 15.898 18.75 1 90.19 676 ARG A O 1
ATOM 5159 N N . ASP A 1 677 ? -25.438 15.812 17.109 1 89 677 ASP A N 1
ATOM 5160 C CA . ASP A 1 677 ? -24.641 14.891 16.328 1 89 677 ASP A CA 1
ATOM 5161 C C . ASP A 1 677 ? -23.344 15.547 15.867 1 89 677 ASP A C 1
ATOM 5163 O O . ASP A 1 677 ? -22.266 14.93 15.891 1 89 677 ASP A O 1
ATOM 5167 N N . ILE A 1 678 ? -23.375 16.75 15.477 1 87 678 ILE A N 1
ATOM 5168 C CA . ILE A 1 678 ? -22.188 17.484 15.039 1 87 678 ILE A CA 1
ATOM 5169 C C . ILE A 1 678 ? -21.234 17.688 16.219 1 87 678 ILE A C 1
ATOM 5171 O O . ILE A 1 678 ? -20.031 17.531 16.078 1 87 678 ILE A O 1
ATOM 5175 N N . PHE A 1 679 ? -21.812 18.031 17.328 1 91.25 679 PHE A N 1
ATOM 5176 C CA . PHE A 1 679 ? -21 18.219 18.516 1 91.25 679 PHE A CA 1
ATOM 5177 C C . PHE A 1 679 ? -20.234 16.953 18.875 1 91.25 679 PHE A C 1
ATOM 5179 O O . PHE A 1 679 ? -19.047 17 19.203 1 91.25 679 PHE A O 1
ATOM 5186 N N . LEU A 1 680 ? -20.953 15.859 18.812 1 93.75 680 LEU A N 1
ATOM 5187 C CA . LEU A 1 680 ? -20.328 14.578 19.141 1 93.75 680 LEU A CA 1
ATOM 5188 C C . LEU A 1 680 ? -19.266 14.211 18.109 1 93.75 680 LEU A C 1
ATOM 5190 O O . LEU A 1 680 ? -18.266 13.57 18.453 1 93.75 680 LEU A O 1
ATOM 5194 N N . ARG A 1 681 ? -19.438 14.602 16.938 1 91.31 681 ARG A N 1
ATOM 5195 C CA . ARG A 1 681 ? -18.422 14.383 15.914 1 91.31 681 ARG A CA 1
ATOM 5196 C C . ARG A 1 681 ? -17.172 15.211 16.203 1 91.31 681 ARG A C 1
ATOM 5198 O O . ARG A 1 681 ? -16.047 14.766 15.953 1 91.31 681 ARG A O 1
ATOM 5205 N N . LEU A 1 682 ? -17.406 16.359 16.688 1 92 682 LEU A N 1
ATOM 5206 C CA . LEU A 1 682 ? -16.281 17.203 17.078 1 92 682 LEU A CA 1
ATOM 5207 C C . LEU A 1 682 ? -15.484 16.547 18.203 1 92 682 LEU A C 1
ATOM 5209 O O . LEU A 1 682 ? -14.25 16.547 18.188 1 92 682 LEU A O 1
ATOM 5213 N N . VAL A 1 683 ? -16.219 16.016 19.125 1 94.62 683 VAL A N 1
ATOM 5214 C CA . VAL A 1 683 ? -15.578 15.352 20.25 1 94.62 683 VAL A CA 1
ATOM 5215 C C . VAL A 1 683 ? -14.781 14.148 19.766 1 94.62 683 VAL A C 1
ATOM 5217 O O . VAL A 1 683 ? -13.641 13.93 20.188 1 94.62 683 VAL A O 1
ATOM 5220 N N . GLY A 1 684 ? -15.359 13.375 18.875 1 93.25 684 GLY A N 1
ATOM 5221 C CA . GLY A 1 684 ? -14.672 12.227 18.312 1 93.25 684 GLY A CA 1
ATOM 5222 C C . GLY A 1 684 ? -13.414 12.594 17.547 1 93.25 684 GLY A C 1
ATOM 5223 O O . GLY A 1 684 ? -12.398 11.898 17.641 1 93.25 684 GLY A O 1
ATOM 5224 N N . ALA A 1 685 ? -13.484 13.617 16.812 1 91.38 685 ALA A N 1
ATOM 5225 C CA . ALA A 1 685 ? -12.32 14.086 16.047 1 91.38 685 ALA A CA 1
ATOM 5226 C C . ALA A 1 685 ? -11.203 14.523 16.984 1 91.38 685 ALA A C 1
ATOM 5228 O O . ALA A 1 685 ? -10.023 14.336 16.688 1 91.38 685 ALA A O 1
ATOM 5229 N N . ASP A 1 686 ? -11.57 15.109 18.094 1 91.25 686 ASP A N 1
ATOM 5230 C CA . ASP A 1 686 ? -10.57 15.539 19.062 1 91.25 686 ASP A CA 1
ATOM 5231 C C . ASP A 1 686 ? -9.852 14.344 19.672 1 91.25 686 ASP A C 1
ATOM 5233 O O . ASP A 1 686 ? -8.656 14.414 19.969 1 91.25 686 ASP A O 1
ATOM 5237 N N . TYR A 1 687 ? -10.625 13.328 19.922 1 92.56 687 TYR A N 1
ATOM 5238 C CA . TYR A 1 687 ? -9.984 12.117 20.422 1 92.56 687 TYR A CA 1
ATOM 5239 C C . TYR A 1 687 ? -8.906 11.625 19.469 1 92.56 687 TYR A C 1
ATOM 5241 O O . TYR A 1 687 ? -7.809 11.258 19.891 1 92.56 687 TYR A O 1
ATOM 5249 N N . TRP A 1 688 ? -9.18 11.672 18.234 1 87.25 688 TRP A N 1
ATOM 5250 C CA . TRP A 1 688 ? -8.211 11.211 17.234 1 87.25 688 TRP A CA 1
ATOM 5251 C C . TRP A 1 688 ? -7.02 12.156 17.156 1 87.25 688 TRP A C 1
ATOM 5253 O O . TRP A 1 688 ? -5.883 11.719 16.969 1 87.25 688 TRP A O 1
ATOM 5263 N N . GLN A 1 689 ? -7.27 13.398 17.312 1 86.88 689 GLN A N 1
ATOM 5264 C CA . GLN A 1 689 ? -6.172 14.359 17.328 1 86.88 689 GLN A CA 1
ATOM 5265 C C . GLN A 1 689 ? -5.273 14.141 18.547 1 86.88 689 GLN A C 1
ATOM 5267 O O . GLN A 1 689 ? -4.059 14.336 18.469 1 86.88 689 GLN A O 1
ATOM 5272 N N . MET A 1 690 ? -5.91 13.758 19.625 1 89.62 690 MET A N 1
ATOM 5273 C CA . MET A 1 690 ? -5.148 13.5 20.844 1 89.62 690 MET A CA 1
ATOM 5274 C C . MET A 1 690 ? -4.262 12.273 20.672 1 89.62 690 MET A C 1
ATOM 5276 O O . MET A 1 690 ? -3.174 12.203 21.25 1 89.62 690 MET A O 1
ATOM 5280 N N . VAL A 1 691 ? -4.715 11.383 19.891 1 86.88 691 VAL A N 1
ATOM 5281 C CA . VAL A 1 691 ? -3.893 10.219 19.594 1 86.88 691 VAL A CA 1
ATOM 5282 C C . VAL A 1 691 ? -2.695 10.633 18.734 1 86.88 691 VAL A C 1
ATOM 5284 O O . VAL A 1 691 ? -1.567 10.203 19 1 86.88 691 VAL A O 1
ATOM 5287 N N . ASP A 1 692 ? -2.932 11.516 17.797 1 80.88 692 ASP A N 1
ATOM 5288 C CA . ASP A 1 692 ? -1.873 11.953 16.891 1 80.88 692 ASP A CA 1
ATOM 5289 C C . ASP A 1 692 ? -0.836 12.797 17.641 1 80.88 692 ASP A C 1
ATOM 5291 O O . ASP A 1 692 ? 0.349 12.766 17.297 1 80.88 692 ASP A O 1
ATOM 5295 N N . ASN A 1 693 ? -1.309 13.445 18.688 1 82.75 693 ASN A N 1
ATOM 5296 C CA . ASN A 1 693 ? -0.409 14.297 19.469 1 82.75 693 ASN A CA 1
ATOM 5297 C C . ASN A 1 693 ? 0.231 13.531 20.625 1 82.75 693 ASN A C 1
ATOM 5299 O O . ASN A 1 693 ? 1.05 14.078 21.359 1 82.75 693 ASN A O 1
ATOM 5303 N N . GLY A 1 694 ? -0.129 12.305 20.797 1 82.81 694 GLY A N 1
ATOM 5304 C CA . GLY A 1 694 ? 0.493 11.461 21.812 1 82.81 694 GLY A CA 1
ATOM 5305 C C . GLY A 1 694 ? -0.148 11.578 23.172 1 82.81 694 GLY A C 1
ATOM 5306 O O . GLY A 1 694 ? 0.375 11.062 24.156 1 82.81 694 GLY A O 1
ATOM 5307 N N . ILE A 1 695 ? -1.218 12.305 23.25 1 87.44 695 ILE A N 1
ATOM 5308 C CA . ILE A 1 695 ? -1.894 12.469 24.531 1 87.44 695 ILE A CA 1
ATOM 5309 C C . ILE A 1 695 ? -2.531 11.148 24.953 1 87.44 695 ILE A C 1
ATOM 5311 O O . ILE A 1 695 ? -2.477 10.773 26.125 1 87.44 695 ILE A O 1
ATOM 5315 N N . ILE A 1 696 ? -3.16 10.5 24 1 89.06 696 ILE A N 1
ATOM 5316 C CA . ILE A 1 696 ? -3.717 9.172 24.25 1 89.06 696 ILE A CA 1
ATOM 5317 C C . ILE A 1 696 ? -2.73 8.102 23.781 1 89.06 696 ILE A C 1
ATOM 5319 O O . ILE A 1 696 ? -2.371 8.055 22.594 1 89.06 696 ILE A O 1
ATOM 5323 N N . PRO A 1 697 ? -2.312 7.312 24.719 1 82 697 PRO A N 1
ATOM 5324 C CA . PRO A 1 697 ? -1.401 6.242 24.312 1 82 697 PRO A CA 1
ATOM 5325 C C . PRO A 1 697 ? -2.068 5.215 23.406 1 82 697 PRO A C 1
ATOM 5327 O O . PRO A 1 697 ? -3.232 4.859 23.609 1 82 697 PRO A O 1
ATOM 5330 N N . THR A 1 698 ? -1.405 4.746 22.406 1 77.69 698 THR A N 1
ATOM 5331 C CA . THR A 1 698 ? -1.972 3.887 21.375 1 77.69 698 THR A CA 1
ATOM 5332 C C . THR A 1 698 ? -2.037 2.439 21.859 1 77.69 698 THR A C 1
ATOM 5334 O O . THR A 1 698 ? -2.816 1.64 21.328 1 77.69 698 THR A O 1
ATOM 5337 N N . ASP A 1 699 ? -1.288 2.031 22.844 1 74.56 699 ASP A N 1
ATOM 5338 C CA . ASP A 1 699 ? -1.239 0.636 23.281 1 74.56 699 ASP A CA 1
ATOM 5339 C C . ASP A 1 699 ? -2.25 0.367 24.391 1 74.56 699 ASP A C 1
ATOM 5341 O O . ASP A 1 699 ? -2.141 -0.628 25.109 1 74.56 699 ASP A O 1
ATOM 5345 N N . THR A 1 700 ? -3.271 1.256 24.531 1 79.5 700 THR A N 1
ATOM 5346 C CA . THR A 1 700 ? -4.242 1.098 25.609 1 79.5 700 THR A CA 1
ATOM 5347 C C . THR A 1 700 ? -5.664 1.061 25.062 1 79.5 700 THR A C 1
ATOM 5349 O O . THR A 1 700 ? -5.875 1.271 23.875 1 79.5 700 THR A O 1
ATOM 5352 N N . ASP A 1 701 ? -6.547 0.708 25.906 1 82.94 701 ASP A N 1
ATOM 5353 C CA . ASP A 1 701 ? -7.953 0.625 25.516 1 82.94 701 ASP A CA 1
ATOM 5354 C C . ASP A 1 701 ? -8.672 1.948 25.766 1 82.94 701 ASP A C 1
ATOM 5356 O O . ASP A 1 701 ? -9.898 1.991 25.828 1 82.94 701 ASP A O 1
ATOM 5360 N N . ILE A 1 702 ? -7.938 2.975 25.906 1 90.31 702 ILE A N 1
ATOM 5361 C CA . ILE A 1 702 ? -8.523 4.27 26.234 1 90.31 702 ILE A CA 1
ATOM 5362 C C . ILE A 1 702 ? -9.305 4.809 25.047 1 90.31 702 ILE A C 1
ATOM 5364 O O . ILE A 1 702 ? -10.461 5.207 25.188 1 90.31 702 ILE A O 1
ATOM 5368 N N . LEU A 1 703 ? -8.695 4.75 23.859 1 89.38 703 LEU A N 1
ATOM 5369 C CA . LEU A 1 703 ? -9.344 5.32 22.672 1 89.38 703 LEU A CA 1
ATOM 5370 C C . LEU A 1 703 ? -10.609 4.547 22.328 1 89.38 703 LEU A C 1
ATOM 5372 O O . LEU A 1 703 ? -11.664 5.148 22.094 1 89.38 703 LEU A O 1
ATOM 5376 N N . PRO A 1 704 ? -10.523 3.229 22.344 1 87.44 704 PRO A N 1
ATOM 5377 C CA . PRO A 1 704 ? -11.766 2.506 22.047 1 87.44 704 PRO A CA 1
ATOM 5378 C C . PRO A 1 704 ? -12.883 2.824 23.031 1 87.44 704 PRO A C 1
ATOM 5380 O O . PRO A 1 704 ? -14.055 2.877 22.656 1 87.44 704 PRO A O 1
ATOM 5383 N N . THR A 1 705 ? -12.562 3.018 24.266 1 89.94 705 THR A N 1
ATOM 5384 C CA . THR A 1 705 ? -13.555 3.346 25.281 1 89.94 705 THR A CA 1
ATOM 5385 C C . THR A 1 705 ? -14.164 4.723 25.016 1 89.94 705 THR A C 1
ATOM 5387 O O . THR A 1 705 ? -15.375 4.898 25.109 1 89.94 705 THR A O 1
ATOM 5390 N N . LEU A 1 706 ? -13.305 5.633 24.719 1 93.5 706 LEU A N 1
ATOM 5391 C CA . LEU A 1 706 ? -13.766 6.992 24.453 1 93.5 706 LEU A CA 1
ATOM 5392 C C . LEU A 1 706 ? -14.602 7.043 23.188 1 93.5 706 LEU A C 1
ATOM 5394 O O . LEU A 1 706 ? -15.656 7.688 23.156 1 93.5 706 LEU A O 1
ATOM 5398 N N . MET A 1 707 ? -14.203 6.336 22.188 1 91.19 707 MET A N 1
ATOM 5399 C CA . MET A 1 707 ? -14.953 6.328 20.938 1 91.19 707 MET A CA 1
ATOM 5400 C C . MET A 1 707 ? -16.266 5.582 21.094 1 91.19 707 MET A C 1
ATOM 5402 O O . MET A 1 707 ? -17.266 5.941 20.453 1 91.19 707 MET A O 1
ATOM 5406 N N . ALA A 1 708 ? -16.266 4.594 21.906 1 90.25 708 ALA A N 1
ATOM 5407 C CA . ALA A 1 708 ? -17.5 3.877 22.188 1 90.25 708 ALA A CA 1
ATOM 5408 C C . ALA A 1 708 ? -18.516 4.789 22.875 1 90.25 708 ALA A C 1
ATOM 5410 O O . ALA A 1 708 ? -19.719 4.664 22.656 1 90.25 708 ALA A O 1
ATOM 5411 N N . SER A 1 709 ? -18.031 5.633 23.719 1 93.69 709 SER A N 1
ATOM 5412 C CA . SER A 1 709 ? -18.922 6.57 24.391 1 93.69 709 SER A CA 1
ATOM 5413 C C . SER A 1 709 ? -19.562 7.535 23.406 1 93.69 709 SER A C 1
ATOM 5415 O O . SER A 1 709 ? -20.734 7.898 23.562 1 93.69 709 SER A O 1
ATOM 5417 N N . VAL A 1 710 ? -18.797 7.949 22.422 1 93.94 710 VAL A N 1
ATOM 5418 C CA . VAL A 1 710 ? -19.328 8.852 21.406 1 93.94 710 VAL A CA 1
ATOM 5419 C C . VAL A 1 710 ? -20.391 8.125 20.578 1 93.94 710 VAL A C 1
ATOM 5421 O O . VAL A 1 710 ? -21.453 8.68 20.297 1 93.94 710 VAL A O 1
ATOM 5424 N N . ASP A 1 711 ? -20.141 6.918 20.266 1 90.5 711 ASP A N 1
ATOM 5425 C CA . ASP A 1 711 ? -21.078 6.137 19.469 1 90.5 711 ASP A CA 1
ATOM 5426 C C . ASP A 1 711 ? -22.359 5.863 20.25 1 90.5 711 ASP A C 1
ATOM 5428 O O . ASP A 1 711 ? -23.453 5.902 19.688 1 90.5 711 ASP A O 1
ATOM 5432 N N . HIS A 1 712 ? -22.188 5.551 21.484 1 90.44 712 HIS A N 1
ATOM 5433 C CA . HIS A 1 712 ? -23.359 5.34 22.344 1 90.44 712 HIS A CA 1
ATOM 5434 C C . HIS A 1 712 ? -24.203 6.605 22.438 1 90.44 712 HIS A C 1
ATOM 5436 O O . HIS A 1 712 ? -25.438 6.539 22.375 1 90.44 712 HIS A O 1
ATOM 5442 N N . ALA A 1 713 ? -23.516 7.684 22.562 1 92.62 713 ALA A N 1
ATOM 5443 C CA . ALA A 1 713 ? -24.234 8.953 22.688 1 92.62 713 ALA A CA 1
ATOM 5444 C C . ALA A 1 713 ? -24.953 9.305 21.391 1 92.62 713 ALA A C 1
ATOM 5446 O O . ALA A 1 713 ? -26 9.945 21.406 1 92.62 713 ALA A O 1
ATOM 5447 N N . LYS A 1 714 ? -24.422 8.93 20.266 1 89.81 714 LYS A N 1
ATOM 5448 C CA . LYS A 1 714 ? -25.031 9.227 18.969 1 89.81 714 LYS A CA 1
ATOM 5449 C C . LYS A 1 714 ? -26.359 8.492 18.797 1 89.81 714 LYS A C 1
ATOM 5451 O O . LYS A 1 714 ? -27.234 8.945 18.062 1 89.81 714 LYS A O 1
ATOM 5456 N N . ASP A 1 715 ? -26.516 7.414 19.5 1 86.06 715 ASP A N 1
ATOM 5457 C CA . ASP A 1 715 ? -27.766 6.656 19.438 1 86.06 715 ASP A CA 1
ATOM 5458 C C . ASP A 1 715 ? -28.891 7.387 20.172 1 86.06 715 ASP A C 1
ATOM 5460 O O . ASP A 1 715 ? -30.062 7.184 19.875 1 86.06 715 ASP A O 1
ATOM 5464 N N . TYR A 1 716 ? -28.516 8.219 21.109 1 86.88 716 TYR A N 1
ATOM 5465 C CA . TYR A 1 716 ? -29.516 8.891 21.938 1 86.88 716 TYR A CA 1
ATOM 5466 C C . TYR A 1 716 ? -29.438 10.406 21.75 1 86.88 716 TYR A C 1
ATOM 5468 O O . TYR A 1 716 ? -29.562 11.164 22.719 1 86.88 716 TYR A O 1
ATOM 5476 N N . VAL A 1 717 ? -29.188 10.844 20.578 1 87.75 717 VAL A N 1
ATOM 5477 C CA . VAL A 1 717 ? -29 12.266 20.297 1 87.75 717 VAL A CA 1
ATOM 5478 C C . VAL A 1 717 ? -30.297 13.023 20.516 1 87.75 717 VAL A C 1
ATOM 5480 O O . VAL A 1 717 ? -30.297 14.227 20.781 1 87.75 717 VAL A O 1
ATOM 5483 N N . THR A 1 718 ? -31.484 12.312 20.453 1 84.56 718 THR A N 1
ATOM 5484 C CA . THR A 1 718 ? -32.781 12.961 20.641 1 84.56 718 THR A CA 1
ATOM 5485 C C . THR A 1 718 ? -33 13.273 22.109 1 84.56 718 THR A C 1
ATOM 5487 O O . THR A 1 718 ? -33.75 14.203 22.453 1 84.56 718 THR A O 1
ATOM 5490 N N . THR A 1 719 ? -32.344 12.578 23 1 86.12 719 THR A N 1
ATOM 5491 C CA . THR A 1 719 ? -32.562 12.742 24.438 1 86.12 719 THR A CA 1
ATOM 5492 C C . THR A 1 719 ? -31.531 13.688 25.047 1 86.12 719 THR A C 1
ATOM 5494 O O . THR A 1 719 ? -31.859 14.555 25.844 1 86.12 719 THR A O 1
ATOM 5497 N N . GLY A 1 720 ? -30.281 13.531 24.75 1 88.62 720 GLY A N 1
ATOM 5498 C CA . GLY A 1 720 ? -29.203 14.344 25.297 1 88.62 720 GLY A CA 1
ATOM 5499 C C . GLY A 1 720 ? -27.828 13.82 24.969 1 88.62 720 GLY A C 1
ATOM 5500 O O . GLY A 1 720 ? -27.672 12.914 24.156 1 88.62 720 GLY A O 1
ATOM 5501 N N . LEU A 1 721 ? -26.859 14.594 25.531 1 92.56 721 LEU A N 1
ATOM 5502 C CA . LEU A 1 721 ? -25.484 14.148 25.406 1 92.56 721 LEU A CA 1
ATOM 5503 C C . LEU A 1 721 ? -25.141 13.125 26.484 1 92.56 721 LEU A C 1
ATOM 5505 O O . LEU A 1 721 ? -24.641 13.484 27.547 1 92.56 721 LEU A O 1
ATOM 5509 N N . LEU A 1 722 ? -25.312 11.859 26.172 1 91.06 722 LEU A N 1
ATOM 5510 C CA . LEU A 1 722 ? -25.172 10.812 27.172 1 91.06 722 LEU A CA 1
ATOM 5511 C C . LEU A 1 722 ? -23.828 10.117 27.062 1 91.06 722 LEU A C 1
ATOM 5513 O O . LEU A 1 722 ? -23.703 8.93 27.375 1 91.06 722 LEU A O 1
ATOM 5517 N N . ASP A 1 723 ? -22.812 10.781 26.562 1 93.5 723 ASP A N 1
ATOM 5518 C CA . ASP A 1 723 ? -21.5 10.172 26.422 1 93.5 723 ASP A CA 1
ATOM 5519 C C . ASP A 1 723 ? -20.828 10.008 27.781 1 93.5 723 ASP A C 1
ATOM 5521 O O . ASP A 1 723 ? -20.016 9.109 27.984 1 93.5 723 ASP A O 1
ATOM 5525 N N . TRP A 1 724 ? -21.141 10.875 28.734 1 93.31 724 TRP A N 1
ATOM 5526 C CA . TRP A 1 724 ? -20.562 10.797 30.078 1 93.31 724 TRP A CA 1
ATOM 5527 C C . TRP A 1 724 ? -21 9.523 30.781 1 93.31 724 TRP A C 1
ATOM 5529 O O . TRP A 1 724 ? -20.203 8.875 31.469 1 93.31 724 TRP A O 1
ATOM 5539 N N . GLU A 1 725 ? -22.25 9.172 30.656 1 90.81 725 GLU A N 1
ATOM 5540 C CA . GLU A 1 725 ? -22.766 7.973 31.312 1 90.81 725 GLU A CA 1
ATOM 5541 C C . GLU A 1 725 ? -21.984 6.73 30.875 1 90.81 725 GLU A C 1
ATOM 5543 O O . GLU A 1 725 ? -21.719 5.848 31.703 1 90.81 725 GLU A O 1
ATOM 5548 N N . SER A 1 726 ? -21.672 6.734 29.641 1 91.31 726 SER A N 1
ATOM 5549 C CA . SER A 1 726 ? -20.938 5.59 29.125 1 91.31 726 SER A CA 1
ATOM 5550 C C . SER A 1 726 ? -19.516 5.559 29.672 1 91.31 726 SER A C 1
ATOM 5552 O O . SER A 1 726 ? -18.984 4.492 30 1 91.31 726 SER A O 1
ATOM 5554 N N . VAL A 1 727 ? -18.828 6.734 29.719 1 93.88 727 VAL A N 1
ATOM 5555 C CA . VAL A 1 727 ? -17.469 6.809 30.25 1 93.88 727 VAL A CA 1
ATOM 5556 C C . VAL A 1 727 ? -17.469 6.48 31.734 1 93.88 727 VAL A C 1
ATOM 5558 O O . VAL A 1 727 ? -16.594 5.762 32.219 1 93.88 727 VAL A O 1
ATOM 5561 N N . HIS A 1 728 ? -18.484 6.984 32.438 1 92.19 728 HIS A N 1
ATOM 5562 C CA . HIS A 1 728 ? -18.625 6.734 33.875 1 92.19 728 HIS A CA 1
ATOM 5563 C C . HIS A 1 728 ? -18.828 5.25 34.156 1 92.19 728 HIS A C 1
ATOM 5565 O O . HIS A 1 728 ? -18.203 4.691 35.062 1 92.19 728 HIS A O 1
ATOM 5571 N N . THR A 1 729 ? -19.641 4.641 33.344 1 90.25 729 THR A N 1
ATOM 5572 C CA . THR A 1 729 ? -19.938 3.223 33.531 1 90.25 729 THR A CA 1
ATOM 5573 C C . THR A 1 729 ? -18.703 2.375 33.25 1 90.25 729 THR A C 1
ATOM 5575 O O . THR A 1 729 ? -18.453 1.369 33.906 1 90.25 729 THR A O 1
ATOM 5578 N N . SER A 1 730 ? -17.969 2.75 32.25 1 88.81 730 SER A N 1
ATOM 5579 C CA . SER A 1 730 ? -16.781 1.991 31.906 1 88.81 730 SER A CA 1
ATOM 5580 C C . SER A 1 730 ? -15.719 2.084 33 1 88.81 730 SER A C 1
ATOM 5582 O O . SER A 1 730 ? -15.047 1.097 33.312 1 88.81 730 SER A O 1
ATOM 5584 N N . CYS A 1 731 ? -15.492 3.266 33.562 1 87.5 731 CYS A N 1
ATOM 5585 C CA . CYS A 1 731 ? -14.508 3.453 34.625 1 87.5 731 CYS A CA 1
ATOM 5586 C C . CYS A 1 731 ? -14.953 2.77 35.906 1 87.5 731 CYS A C 1
ATOM 5588 O O . CYS A 1 731 ? -14.133 2.191 36.625 1 87.5 731 CYS A O 1
ATOM 5590 N N . THR A 1 732 ? -16.281 2.754 36.188 1 85.81 732 THR A N 1
ATOM 5591 C CA . THR A 1 732 ? -16.797 2.162 37.406 1 85.81 732 THR A CA 1
ATOM 5592 C C . THR A 1 732 ? -16.812 0.639 37.312 1 85.81 732 THR A C 1
ATOM 5594 O O . THR A 1 732 ? -16.625 -0.058 38.312 1 85.81 732 THR A O 1
ATOM 5597 N N . ARG A 1 733 ? -17.078 0.168 36.156 1 80.88 733 ARG A N 1
ATOM 5598 C CA . ARG A 1 733 ? -17.078 -1.278 35.938 1 80.88 733 ARG A CA 1
ATOM 5599 C C . ARG A 1 733 ? -15.695 -1.863 36.25 1 80.88 733 ARG A C 1
ATOM 5601 O O . ARG A 1 733 ? -15.594 -2.939 36.844 1 80.88 733 ARG A O 1
ATOM 5608 N N . VAL A 1 734 ? -14.727 -1.24 35.875 1 75.31 734 VAL A N 1
ATOM 5609 C CA . VAL A 1 734 ? -13.367 -1.713 36.125 1 75.31 734 VAL A CA 1
ATOM 5610 C C . VAL A 1 734 ? -13.062 -1.661 37.594 1 75.31 734 VAL A C 1
ATOM 5612 O O . VAL A 1 734 ? -12.438 -2.576 38.156 1 75.31 734 VAL A O 1
ATOM 5615 N N . ASP A 1 735 ? -13.57 -0.581 38.25 1 75.69 735 ASP A N 1
ATOM 5616 C CA . ASP A 1 735 ? -13.406 -0.468 39.688 1 75.69 735 ASP A CA 1
ATOM 5617 C C . ASP A 1 735 ? -14.164 -1.578 40.406 1 75.69 735 ASP A C 1
ATOM 5619 O O . ASP A 1 735 ? -13.672 -2.137 41.406 1 75.69 735 ASP A O 1
ATOM 5623 N N . TRP A 1 736 ? -15.344 -1.87 39.781 1 75.44 736 TRP A N 1
ATOM 5624 C CA . TRP A 1 736 ? -16.188 -2.902 40.375 1 75.44 736 TRP A CA 1
ATOM 5625 C C . TRP A 1 736 ? -15.531 -4.273 40.281 1 75.44 736 TRP A C 1
ATOM 5627 O O . TRP A 1 736 ? -15.547 -5.051 41.219 1 75.44 736 TRP A O 1
ATOM 5637 N N . ILE A 1 737 ? -14.891 -4.617 39.219 1 74.38 737 ILE A N 1
ATOM 5638 C CA . ILE A 1 737 ? -14.227 -5.895 39 1 74.38 737 ILE A CA 1
ATOM 5639 C C . ILE A 1 737 ? -13.031 -6.023 39.938 1 74.38 737 ILE A C 1
ATOM 5641 O O . ILE A 1 737 ? -12.797 -7.094 40.531 1 74.38 737 ILE A O 1
ATOM 5645 N N . MET A 1 738 ? -12.344 -4.953 40.219 1 74.12 738 MET A N 1
ATOM 5646 C CA . MET A 1 738 ? -11.164 -4.98 41.062 1 74.12 738 MET A CA 1
ATOM 5647 C C . MET A 1 738 ? -11.555 -5.125 42.531 1 74.12 738 MET A C 1
ATOM 5649 O O . MET A 1 738 ? -10.867 -5.793 43.312 1 74.12 738 MET A O 1
ATOM 5653 N N . ASN A 1 739 ? -12.734 -4.539 42.844 1 73.06 739 ASN A N 1
ATOM 5654 C CA . ASN A 1 739 ? -13.18 -4.609 44.219 1 73.06 739 ASN A CA 1
ATOM 5655 C C . ASN A 1 739 ? -13.742 -5.984 44.562 1 73.06 739 ASN A C 1
ATOM 5657 O O . ASN A 1 739 ? -13.742 -6.391 45.719 1 73.06 739 ASN A O 1
ATOM 5661 N N . ARG A 1 740 ? -14.125 -6.684 43.469 1 71.94 740 ARG A N 1
ATOM 5662 C CA . ARG A 1 740 ? -14.688 -8.016 43.688 1 71.94 740 ARG A CA 1
ATOM 5663 C C . ARG A 1 740 ? -13.578 -9.055 43.812 1 71.94 740 ARG A C 1
ATOM 5665 O O . ARG A 1 740 ? -13.812 -10.156 44.312 1 71.94 740 ARG A O 1
ATOM 5672 N N . LEU A 1 741 ? -12.445 -8.609 43.344 1 75 741 LEU A N 1
ATOM 5673 C CA . LEU A 1 741 ? -11.344 -9.539 43.531 1 75 741 LEU A CA 1
ATOM 5674 C C . LEU A 1 741 ? -10.984 -9.672 45 1 75 741 LEU A C 1
ATOM 5676 O O . LEU A 1 741 ? -11 -8.68 45.75 1 75 741 LEU A O 1
ATOM 5680 N N . GLY A 1 742 ? -11.266 -10.773 45.75 1 63.06 742 GLY A N 1
ATOM 5681 C CA . GLY A 1 742 ? -11.055 -11.078 47.156 1 63.06 742 GLY A CA 1
ATOM 5682 C C . GLY A 1 742 ? -9.797 -10.43 47.719 1 63.06 742 GLY A C 1
ATOM 5683 O O . GLY A 1 742 ? -8.883 -10.078 46.969 1 63.06 742 GLY A O 1
ATOM 5684 N N . PRO A 1 743 ? -9.828 -9.977 49 1 64.12 743 PRO A N 1
ATOM 5685 C CA . PRO A 1 743 ? -8.68 -9.336 49.656 1 64.12 743 PRO A CA 1
ATOM 5686 C C . PRO A 1 743 ? -7.398 -10.148 49.531 1 64.12 743 PRO A C 1
ATOM 5688 O O . PRO A 1 743 ? -6.305 -9.578 49.469 1 64.12 743 PRO A O 1
ATOM 5691 N N . SER A 1 744 ? -7.527 -11.445 49.375 1 65.06 744 SER A N 1
ATOM 5692 C CA . SER A 1 744 ? -6.336 -12.281 49.25 1 65.06 744 SER A CA 1
ATOM 5693 C C . SER A 1 744 ? -5.68 -12.109 47.875 1 65.06 744 SER A C 1
ATOM 5695 O O . SER A 1 744 ? -4.453 -12.086 47.781 1 65.06 744 SER A O 1
ATOM 5697 N N . VAL A 1 745 ? -6.477 -11.953 46.844 1 71.75 745 VAL A N 1
ATOM 5698 C CA . VAL A 1 745 ? -5.945 -11.828 45.5 1 71.75 745 VAL A CA 1
ATOM 5699 C C . VAL A 1 745 ? -5.441 -10.406 45.281 1 71.75 745 VAL A C 1
ATOM 5701 O O . VAL A 1 745 ? -4.434 -10.203 44.594 1 71.75 745 VAL A O 1
ATOM 5704 N N . ARG A 1 746 ? -6.031 -9.5 46 1 71.38 746 ARG A N 1
ATOM 5705 C CA . ARG A 1 746 ? -5.652 -8.102 45.875 1 71.38 746 ARG A CA 1
ATOM 5706 C C . ARG A 1 746 ? -4.297 -7.828 46.5 1 71.38 746 ARG A C 1
ATOM 5708 O O . ARG A 1 746 ? -3.607 -6.879 46.125 1 71.38 746 ARG A O 1
ATOM 5715 N N . GLY A 1 747 ? -4 -8.75 47.344 1 66.44 747 GLY A N 1
ATOM 5716 C CA . GLY A 1 747 ? -2.715 -8.602 48 1 66.44 747 GLY A CA 1
ATOM 5717 C C . GLY A 1 747 ? -1.544 -9.039 47.156 1 66.44 747 GLY A C 1
ATOM 5718 O O . GLY A 1 747 ? -0.394 -8.695 47.438 1 66.44 747 GLY A O 1
ATOM 5719 N N . TRP A 1 748 ? -1.881 -9.688 46 1 71.88 748 TRP A N 1
ATOM 5720 C CA . TRP A 1 748 ? -0.802 -10.125 45.125 1 71.88 748 TRP A CA 1
ATOM 5721 C C . TRP A 1 748 ? -0.155 -8.938 44.438 1 71.88 748 TRP A C 1
ATOM 5723 O O . TRP A 1 748 ? -0.842 -7.992 44.031 1 71.88 748 TRP A O 1
ATOM 5733 N N . LYS A 1 749 ? 1.112 -8.938 44.344 1 73.19 749 LYS A N 1
ATOM 5734 C CA . LYS A 1 749 ? 1.882 -7.84 43.75 1 73.19 749 LYS A CA 1
ATOM 5735 C C . LYS A 1 749 ? 1.485 -7.594 42.312 1 73.19 749 LYS A C 1
ATOM 5737 O O . LYS A 1 749 ? 1.408 -6.445 41.875 1 73.19 749 LYS A O 1
ATOM 5742 N N . VAL A 1 750 ? 1.241 -8.688 41.594 1 75.69 750 VAL A N 1
ATOM 5743 C CA . VAL A 1 750 ? 0.88 -8.547 40.188 1 75.69 750 VAL A CA 1
ATOM 5744 C C . VAL A 1 750 ? -0.48 -7.863 40.094 1 75.69 750 VAL A C 1
ATOM 5746 O O . VAL A 1 750 ? -0.692 -7.047 39.188 1 75.69 750 VAL A O 1
ATOM 5749 N N . VAL A 1 751 ? -1.331 -8.141 41.031 1 76 751 VAL A N 1
ATOM 5750 C CA . VAL A 1 751 ? -2.664 -7.551 41 1 76 751 VAL A CA 1
ATOM 5751 C C . VAL A 1 751 ? -2.588 -6.074 41.375 1 76 751 VAL A C 1
ATOM 5753 O O . VAL A 1 751 ? -3.311 -5.246 40.812 1 76 751 VAL A O 1
ATOM 5756 N N . LYS A 1 752 ? -1.707 -5.758 42.281 1 75.88 752 LYS A N 1
ATOM 5757 C CA . LYS A 1 752 ? -1.516 -4.355 42.656 1 75.88 752 LYS A CA 1
ATOM 5758 C C . LYS A 1 752 ? -0.974 -3.553 41.469 1 75.88 752 LYS A C 1
ATOM 5760 O O . LYS A 1 752 ? -1.341 -2.391 41.281 1 75.88 752 LYS A O 1
ATOM 5765 N N . LEU A 1 753 ? -0.141 -4.254 40.75 1 77.62 753 LEU A N 1
ATOM 5766 C CA . LEU A 1 753 ? 0.399 -3.604 39.562 1 77.62 753 LEU A CA 1
ATOM 5767 C C . LEU A 1 753 ? -0.699 -3.354 38.531 1 77.62 753 LEU A C 1
ATOM 5769 O O . LEU A 1 753 ? -0.758 -2.277 37.938 1 77.62 753 LEU A O 1
ATOM 5773 N N . ILE A 1 754 ? -1.519 -4.293 38.375 1 78.25 754 ILE A N 1
ATOM 5774 C CA . ILE A 1 754 ? -2.611 -4.16 37.406 1 78.25 754 ILE A CA 1
ATOM 5775 C C . ILE A 1 754 ? -3.588 -3.088 37.875 1 78.25 754 ILE A C 1
ATOM 5777 O O . ILE A 1 754 ? -4.113 -2.316 37.062 1 78.25 754 ILE A O 1
ATOM 5781 N N . GLU A 1 755 ? -3.811 -3.051 39.188 1 77.62 755 GLU A N 1
ATOM 5782 C CA . GLU A 1 755 ? -4.703 -2.043 39.75 1 77.62 755 GLU A CA 1
ATOM 5783 C C . GLU A 1 755 ? -4.172 -0.635 39.5 1 77.62 755 GLU A C 1
ATOM 5785 O O . GLU A 1 755 ? -4.938 0.275 39.188 1 77.62 755 GLU A O 1
ATOM 5790 N N . GLN A 1 756 ? -2.945 -0.504 39.625 1 78.56 756 GLN A N 1
ATOM 5791 C CA . GLN A 1 756 ? -2.346 0.805 39.406 1 78.56 756 GLN A CA 1
ATOM 5792 C C . GLN A 1 756 ? -2.424 1.188 37.906 1 78.56 756 GLN A C 1
ATOM 5794 O O . GLN A 1 756 ? -2.643 2.355 37.594 1 78.56 756 GLN A O 1
ATOM 5799 N N . MET A 1 757 ? -2.248 0.23 37.094 1 80.75 757 MET A N 1
ATOM 5800 C CA . MET A 1 757 ? -2.318 0.493 35.656 1 80.75 757 MET A CA 1
ATOM 5801 C C . MET A 1 757 ? -3.738 0.869 35.25 1 80.75 757 MET A C 1
ATOM 5803 O O . MET A 1 757 ? -3.932 1.773 34.438 1 80.75 757 MET A O 1
ATOM 5807 N N . VAL A 1 758 ? -4.652 0.183 35.812 1 82.56 758 VAL A N 1
ATOM 5808 C CA . VAL A 1 758 ? -6.055 0.431 35.469 1 82.56 758 VAL A CA 1
ATOM 5809 C C . VAL A 1 758 ? -6.473 1.805 36 1 82.56 758 VAL A C 1
ATOM 5811 O O . VAL A 1 758 ? -7.207 2.533 35.312 1 82.56 758 VAL A O 1
ATOM 5814 N N . GLU A 1 759 ? -5.992 2.119 37.125 1 84.25 759 GLU A N 1
ATOM 5815 C CA . GLU A 1 759 ? -6.273 3.439 37.688 1 84.25 759 GLU A CA 1
ATOM 5816 C C . GLU A 1 759 ? -5.648 4.539 36.844 1 84.25 759 GLU A C 1
ATOM 5818 O O . GLU A 1 759 ? -6.258 5.59 36.625 1 84.25 759 GLU A O 1
ATOM 5823 N N . GLY A 1 760 ? -4.5 4.285 36.406 1 85.44 760 GLY A N 1
ATOM 5824 C CA . GLY A 1 760 ? -3.861 5.242 35.5 1 85.44 760 GLY A CA 1
ATOM 5825 C C . GLY A 1 760 ? -4.609 5.434 34.188 1 85.44 760 GLY A C 1
ATOM 5826 O O . GLY A 1 760 ? -4.75 6.559 33.719 1 85.44 760 GLY A O 1
ATOM 5827 N N . HIS A 1 761 ? -5.145 4.383 33.688 1 88.94 761 HIS A N 1
ATOM 5828 C CA . HIS A 1 761 ? -5.91 4.453 32.438 1 88.94 761 HIS A CA 1
ATOM 5829 C C . HIS A 1 761 ? -7.219 5.215 32.656 1 88.94 761 HIS A C 1
ATOM 5831 O O . HIS A 1 761 ? -7.66 5.945 31.766 1 88.94 761 HIS A O 1
ATOM 5837 N N . ALA A 1 762 ? -7.812 4.996 33.781 1 89.88 762 ALA A N 1
ATOM 5838 C CA . ALA A 1 762 ? -9.062 5.691 34.062 1 89.88 762 ALA A CA 1
ATOM 5839 C C . ALA A 1 762 ? -8.836 7.199 34.188 1 89.88 762 ALA A C 1
ATOM 5841 O O . ALA A 1 762 ? -9.656 7.988 33.688 1 89.88 762 ALA A O 1
ATOM 5842 N N . VAL A 1 763 ? -7.734 7.551 34.781 1 89.81 763 VAL A N 1
ATOM 5843 C CA . VAL A 1 763 ? -7.422 8.969 34.938 1 89.81 763 VAL A CA 1
ATOM 5844 C C . VAL A 1 763 ? -7.18 9.594 33.562 1 89.81 763 VAL A C 1
ATOM 5846 O O . VAL A 1 763 ? -7.676 10.688 33.281 1 89.81 763 VAL A O 1
ATOM 5849 N N . ILE A 1 764 ? -6.461 8.938 32.719 1 91.44 764 ILE A N 1
ATOM 5850 C CA . ILE A 1 764 ? -6.176 9.469 31.391 1 91.44 764 ILE A CA 1
ATOM 5851 C C . ILE A 1 764 ? -7.469 9.555 30.578 1 91.44 764 ILE A C 1
ATOM 5853 O O . ILE A 1 764 ? -7.672 10.508 29.828 1 91.44 764 ILE A O 1
ATOM 5857 N N . THR A 1 765 ? -8.312 8.562 30.734 1 93.25 765 THR A N 1
ATOM 5858 C CA . THR A 1 765 ? -9.594 8.57 30.031 1 93.25 765 THR A CA 1
ATOM 5859 C C . THR A 1 765 ? -10.422 9.789 30.453 1 93.25 765 THR A C 1
ATOM 5861 O O . THR A 1 765 ? -10.984 10.477 29.594 1 93.25 765 THR A O 1
ATOM 5864 N N . LEU A 1 766 ? -10.453 10.047 31.766 1 92.44 766 LEU A N 1
ATOM 5865 C CA . LEU A 1 766 ? -11.219 11.18 32.281 1 92.44 766 LEU A CA 1
ATOM 5866 C C . LEU A 1 766 ? -10.609 12.5 31.828 1 92.44 766 LEU A C 1
ATOM 5868 O O . LEU A 1 766 ? -11.328 13.43 31.453 1 92.44 766 LEU A O 1
ATOM 5872 N N . ASN A 1 767 ? -9.344 12.539 31.844 1 91.31 767 ASN A N 1
ATOM 5873 C CA . ASN A 1 767 ? -8.648 13.75 31.406 1 91.31 767 ASN A CA 1
ATOM 5874 C C . ASN A 1 767 ? -8.922 14.055 29.938 1 91.31 767 ASN A C 1
ATOM 5876 O O . ASN A 1 767 ? -9.133 15.219 29.578 1 91.31 767 ASN A O 1
ATOM 5880 N N . CYS A 1 768 ? -8.859 13.07 29.125 1 92.75 768 CYS A N 1
ATOM 5881 C CA . CYS A 1 768 ? -9.086 13.258 27.688 1 92.75 768 CYS A CA 1
ATOM 5882 C C . CYS A 1 768 ? -10.547 13.609 27.422 1 92.75 768 CYS A C 1
ATOM 5884 O O . CYS A 1 768 ? -10.844 14.398 26.516 1 92.75 768 CYS A O 1
ATOM 5886 N N . TYR A 1 769 ? -11.438 12.953 28.234 1 95.12 769 TYR A N 1
ATOM 5887 C CA . TYR A 1 769 ? -12.852 13.281 28.094 1 95.12 769 TYR A CA 1
ATOM 5888 C C . TYR A 1 769 ? -13.102 14.758 28.391 1 95.12 769 TYR A C 1
ATOM 5890 O O . TYR A 1 769 ? -13.781 15.445 27.625 1 95.12 769 TYR A O 1
ATOM 5898 N N . ILE A 1 770 ? -12.57 15.266 29.469 1 92.75 770 ILE A N 1
ATOM 5899 C CA . ILE A 1 770 ? -12.75 16.656 29.906 1 92.75 770 ILE A CA 1
ATOM 5900 C C . ILE A 1 770 ? -12.148 17.594 28.859 1 92.75 770 ILE A C 1
ATOM 5902 O O . ILE A 1 770 ? -12.797 18.562 28.438 1 92.75 770 ILE A O 1
ATOM 5906 N N . ALA A 1 771 ? -10.992 17.297 28.406 1 90.38 771 ALA A N 1
ATOM 5907 C CA . ALA A 1 771 ? -10.305 18.141 27.438 1 90.38 771 ALA A CA 1
ATOM 5908 C C . ALA A 1 771 ? -11.047 18.172 26.109 1 90.38 771 ALA A C 1
ATOM 5910 O O . ALA A 1 771 ? -11.18 19.234 25.469 1 90.38 771 ALA A O 1
ATOM 5911 N N . ALA A 1 772 ? -11.484 17.031 25.641 1 93.06 772 ALA A N 1
ATOM 5912 C CA . ALA A 1 772 ? -12.18 16.953 24.359 1 93.06 772 ALA A CA 1
ATOM 5913 C C . ALA A 1 772 ? -13.469 17.766 24.375 1 93.06 772 ALA A C 1
ATOM 5915 O O . ALA A 1 772 ? -13.797 18.438 23.406 1 93.06 772 ALA A O 1
ATOM 5916 N N . HIS A 1 773 ? -14.188 17.656 25.484 1 93.75 773 HIS A N 1
ATOM 5917 C CA . HIS A 1 773 ? -15.43 18.422 25.609 1 93.75 773 HIS A CA 1
ATOM 5918 C C . HIS A 1 773 ? -15.148 19.922 25.672 1 93.75 773 HIS A C 1
ATOM 5920 O O . HIS A 1 773 ? -15.898 20.719 25.109 1 93.75 773 HIS A O 1
ATOM 5926 N N . GLU A 1 774 ? -14.148 20.312 26.344 1 89.5 774 GLU A N 1
ATOM 5927 C CA . GLU A 1 774 ? -13.789 21.734 26.406 1 89.5 774 GLU A CA 1
ATOM 5928 C C . GLU A 1 774 ? -13.414 22.266 25.031 1 89.5 774 GLU A C 1
ATOM 5930 O O . GLU A 1 774 ? -13.82 23.359 24.641 1 89.5 774 GLU A O 1
ATOM 5935 N N . TYR A 1 775 ? -12.641 21.469 24.328 1 87.5 775 TYR A N 1
ATOM 5936 C CA . TYR A 1 775 ? -12.258 21.875 22.984 1 87.5 775 TYR A CA 1
ATOM 5937 C C . TYR A 1 775 ? -13.469 21.938 22.062 1 87.5 775 TYR A C 1
ATOM 5939 O O . TYR A 1 775 ? -13.586 22.859 21.25 1 87.5 775 TYR A O 1
ATOM 5947 N N . ALA A 1 776 ? -14.289 20.953 22.203 1 91.25 776 ALA A N 1
ATOM 5948 C CA . ALA A 1 776 ? -15.484 20.906 21.359 1 91.25 776 ALA A CA 1
ATOM 5949 C C . ALA A 1 776 ? -16.406 22.078 21.656 1 91.25 776 ALA A C 1
ATOM 5951 O O . ALA A 1 776 ? -17.078 22.594 20.75 1 91.25 776 ALA A O 1
ATOM 5952 N N . GLN A 1 777 ? -16.516 22.531 22.953 1 90.5 777 GLN A N 1
ATOM 5953 C CA . GLN A 1 777 ? -17.328 23.688 23.312 1 90.5 777 GLN A CA 1
ATOM 5954 C C . GLN A 1 777 ? -16.844 24.938 22.594 1 90.5 777 GLN A C 1
ATOM 5956 O O . GLN A 1 777 ? -17.641 25.703 22.047 1 90.5 777 GLN A O 1
ATOM 5961 N N . GLU A 1 778 ? -15.586 25.062 22.531 1 84.81 778 GLU A N 1
ATOM 5962 C CA . GLU A 1 778 ? -15.008 26.234 21.875 1 84.81 778 GLU A CA 1
ATOM 5963 C C . GLU A 1 778 ? -15.227 26.188 20.359 1 84.81 778 GLU A C 1
ATOM 5965 O O . GLU A 1 778 ? -15.555 27.203 19.75 1 84.81 778 GLU A O 1
ATOM 5970 N N . ARG A 1 779 ? -15.055 25.094 19.781 1 84.62 779 ARG A N 1
ATOM 5971 C CA . ARG A 1 779 ? -15.188 24.953 18.328 1 84.62 779 ARG A CA 1
ATOM 5972 C C . ARG A 1 779 ? -16.656 25.031 17.922 1 84.62 779 ARG A C 1
ATOM 5974 O O . ARG A 1 779 ? -16.984 25.562 16.859 1 84.62 779 ARG A O 1
ATOM 5981 N N . ALA A 1 780 ? -17.531 24.391 18.719 1 86.38 780 ALA A N 1
ATOM 5982 C CA . ALA A 1 780 ? -18.953 24.422 18.422 1 86.38 780 ALA A CA 1
ATOM 5983 C C . ALA A 1 780 ? -19.484 25.859 18.469 1 86.38 780 ALA A C 1
ATOM 5985 O O . ALA A 1 780 ? -20.359 26.234 17.672 1 86.38 780 ALA A O 1
ATOM 5986 N N . ALA A 1 781 ? -18.969 26.625 19.375 1 81.62 781 ALA A N 1
ATOM 5987 C CA . ALA A 1 781 ? -19.406 28.016 19.5 1 81.62 781 ALA A CA 1
ATOM 5988 C C . ALA A 1 781 ? -19.016 28.812 18.266 1 81.62 781 ALA A C 1
ATOM 5990 O O . ALA A 1 781 ? -19.688 29.812 17.938 1 81.62 781 ALA A O 1
ATOM 5991 N N . LYS A 1 782 ? -18.047 28.312 17.547 1 75.44 782 LYS A N 1
ATOM 5992 C CA . LYS A 1 782 ? -17.562 29.016 16.359 1 75.44 782 LYS A CA 1
ATOM 5993 C C . LYS A 1 782 ? -18.328 28.562 15.117 1 75.44 782 LYS A C 1
ATOM 5995 O O . LYS A 1 782 ? -18.469 29.328 14.156 1 75.44 782 LYS A O 1
ATOM 6000 N N . HIS A 1 783 ? -18.844 27.391 15.141 1 74.62 783 HIS A N 1
ATOM 6001 C CA . HIS A 1 783 ? -19.391 26.828 13.906 1 74.62 783 HIS A CA 1
ATOM 6002 C C . HIS A 1 783 ? -20.906 26.719 13.969 1 74.62 783 HIS A C 1
ATOM 6004 O O . HIS A 1 783 ? -21.578 26.641 12.938 1 74.62 783 HIS A O 1
ATOM 6010 N N . LEU A 1 784 ? -21.422 26.594 15.156 1 76.56 784 LEU A N 1
ATOM 6011 C CA . LEU A 1 784 ? -22.859 26.422 15.32 1 76.56 784 LEU A CA 1
ATOM 6012 C C . LEU A 1 784 ? -23.469 27.656 15.992 1 76.56 784 LEU A C 1
ATOM 6014 O O . LEU A 1 784 ? -22.766 28.422 16.641 1 76.56 784 LEU A O 1
ATOM 6018 N N . SER A 1 785 ? -24.672 27.938 15.547 1 73.06 785 SER A N 1
ATOM 6019 C CA . SER A 1 785 ? -25.344 29.078 16.156 1 73.06 785 SER A CA 1
ATOM 6020 C C . SER A 1 785 ? -26.781 28.75 16.5 1 73.06 785 SER A C 1
ATOM 6022 O O . SER A 1 785 ? -27.312 27.719 16.078 1 73.06 785 SER A O 1
ATOM 6024 N N . GLY A 1 786 ? -27.25 29.5 17.516 1 75.06 786 GLY A N 1
ATOM 6025 C CA . GLY A 1 786 ? -28.656 29.391 17.828 1 75.06 786 GLY A CA 1
ATOM 6026 C C . GLY A 1 786 ? -28.922 28.922 19.25 1 75.06 786 GLY A C 1
ATOM 6027 O O . GLY A 1 786 ? -27.984 28.812 20.047 1 75.06 786 GLY A O 1
ATOM 6028 N N . GLY A 1 787 ? -30.188 28.781 19.594 1 75.88 787 GLY A N 1
ATOM 6029 C CA . GLY A 1 787 ? -30.625 28.344 20.906 1 75.88 787 GLY A CA 1
ATOM 6030 C C . GLY A 1 787 ? -30.281 26.906 21.203 1 75.88 787 GLY A C 1
ATOM 6031 O O . GLY A 1 787 ? -30 26.547 22.359 1 75.88 787 GLY A O 1
ATOM 6032 N N . SER A 1 788 ? -30.297 26.125 20.234 1 83.69 788 SER A N 1
ATOM 6033 C CA . SER A 1 788 ? -29.938 24.719 20.406 1 83.69 788 SER A CA 1
ATOM 6034 C C . SER A 1 788 ? -28.484 24.562 20.844 1 83.69 788 SER A C 1
ATOM 6036 O O . SER A 1 788 ? -28.156 23.656 21.609 1 83.69 788 SER A O 1
ATOM 6038 N N . LEU A 1 789 ? -27.625 25.469 20.484 1 85.88 789 LEU A N 1
ATOM 6039 C CA . LEU A 1 789 ? -26.203 25.422 20.875 1 85.88 789 LEU A CA 1
ATOM 6040 C C . LEU A 1 789 ? -26.047 25.688 22.359 1 85.88 789 LEU A C 1
ATOM 6042 O O . LEU A 1 789 ? -25.219 25.047 23.016 1 85.88 789 LEU A O 1
ATOM 6046 N N . GLU A 1 790 ? -26.797 26.672 22.797 1 87.25 790 GLU A N 1
ATOM 6047 C CA . GLU A 1 790 ? -26.688 26.984 24.219 1 87.25 790 GLU A CA 1
ATOM 6048 C C . GLU A 1 790 ? -27.094 25.797 25.078 1 87.25 790 GLU A C 1
ATOM 6050 O O . GLU A 1 790 ? -26.5 25.562 26.141 1 87.25 790 GLU A O 1
ATOM 6055 N N . ARG A 1 791 ? -28.109 25.125 24.625 1 89.69 791 ARG A N 1
ATOM 6056 C CA . ARG A 1 791 ? -28.531 23.938 25.359 1 89.69 791 ARG A CA 1
ATOM 6057 C C . ARG A 1 791 ? -27.453 22.875 25.328 1 89.69 791 ARG A C 1
ATOM 6059 O O . ARG A 1 791 ? -27.203 22.203 26.344 1 89.69 791 ARG A O 1
ATOM 6066 N N . ILE A 1 792 ? -26.859 22.672 24.266 1 92.56 792 ILE A N 1
ATOM 6067 C CA . ILE A 1 792 ? -25.812 21.656 24.109 1 92.56 792 ILE A CA 1
ATOM 6068 C C . ILE A 1 792 ? -24.609 22.031 24.984 1 92.56 792 ILE A C 1
ATOM 6070 O O . ILE A 1 792 ? -24.016 21.172 25.609 1 92.56 792 ILE A O 1
ATOM 6074 N N . LEU A 1 793 ? -24.266 23.328 25.016 1 93.38 793 LEU A N 1
ATOM 6075 C CA . LEU A 1 793 ? -23.125 23.781 25.812 1 93.38 793 LEU A CA 1
ATOM 6076 C C . LEU A 1 793 ? -23.406 23.594 27.297 1 93.38 793 LEU A C 1
ATOM 6078 O O . LEU A 1 793 ? -22.516 23.234 28.062 1 93.38 793 LEU A O 1
ATOM 6082 N N . THR A 1 794 ? -24.625 23.828 27.609 1 93.19 794 THR A N 1
ATOM 6083 C CA . THR A 1 794 ? -25 23.625 29.016 1 93.19 794 THR A CA 1
ATOM 6084 C C . THR A 1 794 ? -24.938 22.156 29.391 1 93.19 794 THR A C 1
ATOM 6086 O O . THR A 1 794 ? -24.484 21.797 30.484 1 93.19 794 THR A O 1
ATOM 6089 N N . GLU A 1 795 ? -25.406 21.328 28.516 1 94.56 795 GLU A N 1
ATOM 6090 C CA . GLU A 1 795 ? -25.344 19.891 28.766 1 94.56 795 GLU A CA 1
ATOM 6091 C C . GLU A 1 795 ? -23.891 19.422 28.859 1 94.56 795 GLU A C 1
ATOM 6093 O O . GLU A 1 795 ? -23.547 18.625 29.75 1 94.56 795 GLU A O 1
ATOM 6098 N N . SER A 1 796 ? -23.062 19.859 27.938 1 95.38 796 SER A N 1
ATOM 6099 C CA . SER A 1 796 ? -21.672 19.438 27.922 1 95.38 796 SER A CA 1
ATOM 6100 C C . SER A 1 796 ? -20.922 19.953 29.156 1 95.38 796 SER A C 1
ATOM 6102 O O . SER A 1 796 ? -20.094 19.234 29.719 1 95.38 796 SER A O 1
ATOM 6104 N N . LYS A 1 797 ? -21.203 21.188 29.609 1 94.25 797 LYS A N 1
ATOM 6105 C CA . LYS A 1 797 ? -20.562 21.75 30.797 1 94.25 797 LYS A CA 1
ATOM 6106 C C . LYS A 1 797 ? -20.984 20.984 32.062 1 94.25 797 LYS A C 1
ATOM 6108 O O . LYS A 1 797 ? -20.172 20.781 32.969 1 94.25 797 LYS A O 1
ATOM 6113 N N . ALA A 1 798 ? -22.203 20.594 32.062 1 94.38 798 ALA A N 1
ATOM 6114 C CA . ALA A 1 798 ? -22.688 19.797 33.188 1 94.38 798 ALA A CA 1
ATOM 6115 C C . ALA A 1 798 ? -21.969 18.453 33.25 1 94.38 798 ALA A C 1
ATOM 6117 O O . ALA A 1 798 ? -21.625 17.969 34.344 1 94.38 798 ALA A O 1
ATOM 6118 N N . ASN A 1 799 ? -21.828 17.828 32.156 1 95 799 ASN A N 1
ATOM 6119 C CA . ASN A 1 799 ? -21.125 16.562 32.094 1 95 799 ASN A CA 1
ATOM 6120 C C . ASN A 1 799 ? -19.656 16.703 32.5 1 95 799 ASN A C 1
ATOM 6122 O O . ASN A 1 799 ? -19.109 15.82 33.156 1 95 799 ASN A O 1
ATOM 6126 N N . VAL A 1 800 ? -18.984 17.797 32.094 1 94.56 800 VAL A N 1
ATOM 6127 C CA . VAL A 1 800 ? -17.594 18.031 32.438 1 94.56 800 VAL A CA 1
ATOM 6128 C C . VAL A 1 800 ? -17.453 18.234 33.938 1 94.56 800 VAL A C 1
ATOM 6130 O O . VAL A 1 800 ? -16.484 17.766 34.562 1 94.56 800 VAL A O 1
ATOM 6133 N N . GLU A 1 801 ? -18.406 18.891 34.562 1 92.75 801 GLU A N 1
ATOM 6134 C CA . GLU A 1 801 ? -18.391 19.094 36 1 92.75 801 GLU A CA 1
ATOM 6135 C C . GLU A 1 801 ? -18.531 17.781 36.75 1 92.75 801 GLU A C 1
ATOM 6137 O O . GLU A 1 801 ? -17.859 17.562 37.75 1 92.75 801 GLU A O 1
ATOM 6142 N N . LEU A 1 802 ? -19.406 16.969 36.219 1 93.5 802 LEU A N 1
ATOM 6143 C CA . LEU A 1 802 ? -19.562 15.648 36.812 1 93.5 802 LEU A CA 1
ATOM 6144 C C . LEU A 1 802 ? -18.281 14.836 36.688 1 93.5 802 LEU A C 1
ATOM 6146 O O . LEU A 1 802 ? -17.906 14.102 37.625 1 93.5 802 LEU A O 1
ATOM 6150 N N . ALA A 1 803 ? -17.656 14.93 35.594 1 93.69 803 ALA A N 1
ATOM 6151 C CA . ALA A 1 803 ? -16.422 14.195 35.375 1 93.69 803 ALA A CA 1
ATOM 6152 C C . ALA A 1 803 ? -15.297 14.703 36.281 1 93.69 803 ALA A C 1
ATOM 6154 O O . ALA A 1 803 ? -14.484 13.922 36.781 1 93.69 803 ALA A O 1
ATOM 6155 N N . LEU A 1 804 ? -15.234 16.031 36.5 1 90.44 804 LEU A N 1
ATOM 6156 C CA . LEU A 1 804 ? -14.234 16.625 37.375 1 90.44 804 LEU A CA 1
ATOM 6157 C C . LEU A 1 804 ? -14.438 16.188 38.812 1 90.44 804 LEU A C 1
ATOM 6159 O O . LEU A 1 804 ? -13.469 15.938 39.531 1 90.44 804 LEU A O 1
ATOM 6163 N N . LYS A 1 805 ? -15.688 16.062 39.188 1 90.06 805 LYS A N 1
ATOM 6164 C CA . LYS A 1 805 ? -15.984 15.57 40.531 1 90.06 805 LYS A CA 1
ATOM 6165 C C . LYS A 1 805 ? -15.562 14.117 40.688 1 90.06 805 LYS A C 1
ATOM 6167 O O . LYS A 1 805 ? -15.031 13.734 41.719 1 90.06 805 LYS A O 1
ATOM 6172 N N . PHE A 1 806 ? -15.812 13.438 39.656 1 90.94 806 PHE A N 1
ATOM 6173 C CA . PHE A 1 806 ? -15.43 12.031 39.688 1 90.94 806 PHE A CA 1
ATOM 6174 C C . PHE A 1 806 ? -13.914 11.875 39.719 1 90.94 806 PHE A C 1
ATOM 6176 O O . PHE A 1 806 ? -13.383 10.969 40.375 1 90.94 806 PHE A O 1
ATOM 6183 N N . MET A 1 807 ? -13.164 12.703 39.094 1 88.5 807 MET A N 1
ATOM 6184 C CA . MET A 1 807 ? -11.703 12.68 39.031 1 88.5 807 MET A CA 1
ATOM 6185 C C . MET A 1 807 ? -11.109 13.078 40.375 1 88.5 807 MET A C 1
ATOM 6187 O O . MET A 1 807 ? -10.086 12.523 40.812 1 88.5 807 MET A O 1
ATOM 6191 N N . SER A 1 808 ? -11.766 13.969 41.062 1 85.31 808 SER A N 1
ATOM 6192 C CA . SER A 1 808 ? -11.266 14.453 42.344 1 85.31 808 SER A CA 1
ATOM 6193 C C . SER A 1 808 ? -11.391 13.383 43.438 1 85.31 808 SER A C 1
ATOM 6195 O O . SER A 1 808 ? -10.688 13.43 44.438 1 85.31 808 SER A O 1
ATOM 6197 N N . CYS A 1 809 ? -12.203 12.391 43.156 1 83.5 809 CYS A N 1
ATOM 6198 C CA . CYS A 1 809 ? -12.398 11.312 44.125 1 83.5 809 CYS A CA 1
ATOM 6199 C C . CYS A 1 809 ? -11.312 10.258 44 1 83.5 809 CYS A C 1
ATOM 6201 O O . CYS A 1 809 ? -11.156 9.406 44.875 1 83.5 809 CYS A O 1
ATOM 6203 N N . ARG A 1 810 ? -10.469 10.414 43.062 1 86 810 ARG A N 1
ATOM 6204 C CA . ARG A 1 810 ? -9.445 9.398 42.812 1 86 810 ARG A CA 1
ATOM 6205 C C . ARG A 1 810 ? -8.164 9.742 43.562 1 86 810 ARG A C 1
ATOM 6207 O O . ARG A 1 810 ? -8.016 10.852 44.094 1 86 810 ARG A O 1
ATOM 6214 N N . ASN A 1 811 ? -7.262 8.727 43.688 1 82.12 811 ASN A N 1
ATOM 6215 C CA . ASN A 1 811 ? -6.016 8.883 44.438 1 82.12 811 ASN A CA 1
ATOM 6216 C C . ASN A 1 811 ? -5.098 9.914 43.781 1 82.12 811 ASN A C 1
ATOM 6218 O O . ASN A 1 811 ? -4.879 9.875 42.562 1 82.12 811 ASN A O 1
ATOM 6222 N N . PHE A 1 812 ? -4.645 10.805 44.531 1 81.88 812 PHE A N 1
ATOM 6223 C CA . PHE A 1 812 ? -3.826 11.922 44.062 1 81.88 812 PHE A CA 1
ATOM 6224 C C . PHE A 1 812 ? -2.543 11.406 43.438 1 81.88 812 PHE A C 1
ATOM 6226 O O . PHE A 1 812 ? -2.102 11.945 42.406 1 81.88 812 PHE A O 1
ATOM 6233 N N . ASP A 1 813 ? -1.948 10.367 43.938 1 80 813 ASP A N 1
ATOM 6234 C CA . ASP A 1 813 ? -0.682 9.859 43.406 1 80 813 ASP A CA 1
ATOM 6235 C C . ASP A 1 813 ? -0.858 9.25 42.031 1 80 813 ASP A C 1
ATOM 6237 O O . ASP A 1 813 ? 0.007 9.406 41.156 1 80 813 ASP A O 1
ATOM 6241 N N . SER A 1 814 ? -1.988 8.633 41.875 1 83.31 814 SER A N 1
ATOM 6242 C CA . SER A 1 814 ? -2.244 8.008 40.594 1 83.31 814 SER A CA 1
ATOM 6243 C C . SER A 1 814 ? -2.535 9.062 39.5 1 83.31 814 SER A C 1
ATOM 6245 O O . SER A 1 814 ? -2.152 8.898 38.344 1 83.31 814 SER A O 1
ATOM 6247 N N . VAL A 1 815 ? -3.105 10.109 39.969 1 86.75 815 VAL A N 1
ATOM 6248 C CA . VAL A 1 815 ? -3.428 11.188 39.062 1 86.75 815 VAL A CA 1
ATOM 6249 C C . VAL A 1 815 ? -2.146 11.898 38.625 1 86.75 815 VAL A C 1
ATOM 6251 O O . VAL A 1 815 ? -1.963 12.195 37.438 1 86.75 815 VAL A O 1
ATOM 6254 N N . GLN A 1 816 ? -1.259 12.102 39.531 1 85.81 816 GLN A N 1
ATOM 6255 C CA . GLN A 1 816 ? -0.003 12.781 39.219 1 85.81 816 GLN A CA 1
ATOM 6256 C C . GLN A 1 816 ? 0.865 11.938 38.312 1 85.81 816 GLN A C 1
ATOM 6258 O O . GLN A 1 816 ? 1.47 12.461 37.375 1 85.81 816 GLN A O 1
ATOM 6263 N N . LEU A 1 817 ? 0.912 10.695 38.625 1 85.12 817 LEU A N 1
ATOM 6264 C CA . LEU A 1 817 ? 1.726 9.805 37.812 1 85.12 817 LEU A CA 1
ATOM 6265 C C . LEU A 1 817 ? 1.176 9.719 36.375 1 85.12 817 LEU A C 1
ATOM 6267 O O . LEU A 1 817 ? 1.939 9.734 35.406 1 85.12 817 LEU A O 1
ATOM 6271 N N . ALA A 1 818 ? -0.12 9.609 36.25 1 87.12 818 ALA A N 1
ATOM 6272 C CA . ALA A 1 818 ? -0.745 9.484 34.938 1 87.12 818 ALA A CA 1
ATOM 6273 C C . ALA A 1 818 ? -0.558 10.766 34.125 1 87.12 818 ALA A C 1
ATOM 6275 O O . ALA A 1 818 ? -0.265 10.703 32.938 1 87.12 818 ALA A O 1
ATOM 6276 N N . LYS A 1 819 ? -0.705 11.867 34.781 1 86.69 819 LYS A N 1
ATOM 6277 C CA . LYS A 1 819 ? -0.555 13.148 34.062 1 86.69 819 LYS A CA 1
ATOM 6278 C C . LYS A 1 819 ? 0.898 13.383 33.688 1 86.69 819 LYS A C 1
ATOM 6280 O O . LYS A 1 819 ? 1.171 13.977 32.625 1 86.69 819 LYS A O 1
ATOM 6285 N N . THR A 1 820 ? 1.814 12.938 34.562 1 86.62 820 THR A N 1
ATOM 6286 C CA . THR A 1 820 ? 3.232 13.062 34.25 1 86.62 820 THR A CA 1
ATOM 6287 C C . THR A 1 820 ? 3.596 12.211 33.031 1 86.62 820 THR A C 1
ATOM 6289 O O . THR A 1 820 ? 4.332 12.656 32.156 1 86.62 820 THR A O 1
ATOM 6292 N N . TRP A 1 821 ? 3.025 11.102 33.062 1 86.75 821 TRP A N 1
ATOM 6293 C CA . TRP A 1 821 ? 3.275 10.195 31.938 1 86.75 821 TRP A CA 1
ATOM 6294 C C . TRP A 1 821 ? 2.68 10.742 30.641 1 86.75 821 TRP A C 1
ATOM 6296 O O . TRP A 1 821 ? 3.326 10.719 29.594 1 86.75 821 TRP A O 1
ATOM 6306 N N . GLN A 1 822 ? 1.538 11.203 30.672 1 87.25 822 GLN A N 1
ATOM 6307 C CA . GLN A 1 822 ? 0.838 11.742 29.516 1 87.25 822 GLN A CA 1
ATOM 6308 C C . GLN A 1 822 ? 1.565 12.961 28.953 1 87.25 822 GLN A C 1
ATOM 6310 O O . GLN A 1 822 ? 1.73 13.086 27.734 1 87.25 822 GLN A O 1
ATOM 6315 N N . LEU A 1 823 ? 1.977 13.781 29.812 1 86.62 823 LEU A N 1
ATOM 6316 C CA . LEU A 1 823 ? 2.666 14.992 29.375 1 86.62 823 LEU A CA 1
ATOM 6317 C C . LEU A 1 823 ? 4.023 14.656 28.766 1 86.62 823 LEU A C 1
ATOM 6319 O O . LEU A 1 823 ? 4.426 15.258 27.766 1 86.62 823 LEU A O 1
ATOM 6323 N N . SER A 1 824 ? 4.703 13.75 29.453 1 87.5 824 SER A N 1
ATOM 6324 C CA . SER A 1 824 ? 6.008 13.352 28.922 1 87.5 824 SER A CA 1
ATOM 6325 C C . SER A 1 824 ? 5.887 12.75 27.531 1 87.5 824 SER A C 1
ATOM 6327 O O . SER A 1 824 ? 6.699 13.047 26.656 1 87.5 824 SER A O 1
ATOM 6329 N N . LYS A 1 825 ? 4.883 11.961 27.312 1 86.56 825 LYS A N 1
ATOM 6330 C CA . LYS A 1 825 ? 4.672 11.359 26 1 86.56 825 LYS A CA 1
ATOM 6331 C C . LYS A 1 825 ? 4.289 12.414 24.969 1 86.56 825 LYS A C 1
ATOM 6333 O O . LYS A 1 825 ? 4.676 12.312 23.797 1 86.56 825 LYS A O 1
ATOM 6338 N N . THR A 1 826 ? 3.562 13.352 25.359 1 87.19 826 THR A N 1
ATOM 6339 C CA . THR A 1 826 ? 3.156 14.43 24.469 1 87.19 826 THR A CA 1
ATOM 6340 C C . THR A 1 826 ? 4.363 15.258 24.047 1 87.19 826 THR A C 1
ATOM 6342 O O . THR A 1 826 ? 4.469 15.656 22.875 1 87.19 826 THR A O 1
ATOM 6345 N N . ILE A 1 827 ? 5.195 15.5 24.969 1 87.5 827 ILE A N 1
ATOM 6346 C CA . ILE A 1 827 ? 6.383 16.297 24.672 1 87.5 827 ILE A CA 1
ATOM 6347 C C . ILE A 1 827 ? 7.289 15.531 23.719 1 87.5 827 ILE A C 1
ATOM 6349 O O . ILE A 1 827 ? 7.863 16.125 22.797 1 87.5 827 ILE A O 1
ATOM 6353 N N . LEU A 1 828 ? 7.434 14.281 23.969 1 87.56 828 LEU A N 1
ATOM 6354 C CA . LEU A 1 828 ? 8.258 13.469 23.078 1 87.56 828 LEU A CA 1
ATOM 6355 C C . LEU A 1 828 ? 7.66 13.422 21.672 1 87.56 828 LEU A C 1
ATOM 6357 O O . LEU A 1 828 ? 8.398 13.477 20.688 1 87.56 828 LEU A O 1
ATOM 6361 N N . GLU A 1 829 ? 6.387 13.359 21.594 1 86.25 829 GLU A N 1
ATOM 6362 C CA . GLU A 1 829 ? 5.73 13.359 20.281 1 86.25 829 GLU A CA 1
ATOM 6363 C C . GLU A 1 829 ? 5.855 14.719 19.594 1 86.25 829 GLU A C 1
ATOM 6365 O O . GLU A 1 829 ? 5.949 14.797 18.375 1 86.25 829 GLU A O 1
ATOM 6370 N N . LEU A 1 830 ? 5.797 15.695 20.391 1 86.69 830 LEU A N 1
ATOM 6371 C CA . LEU A 1 830 ? 5.988 17.031 19.859 1 86.69 830 LEU A CA 1
ATOM 6372 C C . LEU A 1 830 ? 7.375 17.188 19.234 1 86.69 830 LEU A C 1
ATOM 6374 O O . LEU A 1 830 ? 7.523 17.797 18.172 1 86.69 830 LEU A O 1
ATOM 6378 N N . GLN A 1 831 ? 8.305 16.672 19.922 1 88.44 831 GLN A N 1
ATOM 6379 C CA . GLN A 1 831 ? 9.664 16.734 19.391 1 88.44 831 GLN A CA 1
ATOM 6380 C C . GLN A 1 831 ? 9.797 15.914 18.109 1 88.44 831 GLN A C 1
ATOM 6382 O O . GLN A 1 831 ? 10.461 16.344 17.156 1 88.44 831 GLN A O 1
ATOM 6387 N N . ARG A 1 832 ? 9.227 14.797 18.094 1 87.88 832 ARG A N 1
ATOM 6388 C CA . ARG A 1 832 ? 9.25 13.969 16.891 1 87.88 832 ARG A CA 1
ATOM 6389 C C . ARG A 1 832 ? 8.602 14.695 15.711 1 87.88 832 ARG A C 1
ATOM 6391 O O . ARG A 1 832 ? 9.125 14.672 14.594 1 87.88 832 ARG A O 1
ATOM 6398 N N . HIS A 1 833 ? 7.484 15.336 15.93 1 85.69 833 HIS A N 1
ATOM 6399 C CA . HIS A 1 833 ? 6.781 16.062 14.883 1 85.69 833 HIS A CA 1
ATOM 6400 C C . HIS A 1 833 ? 7.621 17.219 14.359 1 85.69 833 HIS A C 1
ATOM 6402 O O . HIS A 1 833 ? 7.617 17.516 13.156 1 85.69 833 HIS A O 1
ATOM 6408 N N . LYS A 1 834 ? 8.25 17.859 15.25 1 86.38 834 LYS A N 1
ATOM 6409 C CA . LYS A 1 834 ? 9.094 18.984 14.852 1 86.38 834 LYS A CA 1
ATOM 6410 C C . LYS A 1 834 ? 10.258 18.531 13.984 1 86.38 834 LYS A C 1
ATOM 6412 O O . LYS A 1 834 ? 10.625 19.203 13.016 1 86.38 834 LYS A O 1
ATOM 6417 N N . ILE A 1 835 ? 10.844 17.438 14.375 1 88.69 835 ILE A N 1
ATOM 6418 C CA . ILE A 1 835 ? 11.953 16.891 13.594 1 88.69 835 ILE A CA 1
ATOM 6419 C C . ILE A 1 835 ? 11.469 16.531 12.188 1 88.69 835 ILE A C 1
ATOM 6421 O O . ILE A 1 835 ? 12.133 16.844 11.195 1 88.69 835 ILE A O 1
ATOM 6425 N N . HIS A 1 836 ? 10.297 15.969 12.055 1 84.81 836 HIS A N 1
ATOM 6426 C CA . HIS A 1 836 ? 9.766 15.602 10.75 1 84.81 836 HIS A CA 1
ATOM 6427 C C . HIS A 1 836 ? 9.414 16.844 9.93 1 84.81 836 HIS A C 1
ATOM 6429 O O . HIS A 1 836 ? 9.547 16.844 8.703 1 84.81 836 HIS A O 1
ATOM 6435 N N . LYS A 1 837 ? 8.992 17.812 10.602 1 84.19 837 LYS A N 1
ATOM 6436 C CA . LYS A 1 837 ? 8.688 19.062 9.914 1 84.19 837 LYS A CA 1
ATOM 6437 C C . LYS A 1 837 ? 9.953 19.719 9.359 1 84.19 837 LYS A C 1
ATOM 6439 O O . LYS A 1 837 ? 9.945 20.266 8.258 1 84.19 837 LYS A O 1
ATOM 6444 N N . TRP A 1 838 ? 11.039 19.625 10.133 1 85.31 838 TRP A N 1
ATOM 6445 C CA . TRP A 1 838 ? 12.312 20.172 9.68 1 85.31 838 TRP A CA 1
ATOM 6446 C C . TRP A 1 838 ? 12.836 19.406 8.469 1 85.31 838 TRP A C 1
ATOM 6448 O O . TRP A 1 838 ? 13.469 20 7.586 1 85.31 838 TRP A O 1
ATOM 6458 N N . VAL A 1 839 ? 12.531 18.172 8.43 1 87.12 839 VAL A N 1
ATOM 6459 C CA . VAL A 1 839 ? 12.961 17.375 7.289 1 87.12 839 VAL A CA 1
ATOM 6460 C C . VAL A 1 839 ? 12.117 17.719 6.066 1 87.12 839 VAL A C 1
ATOM 6462 O O . VAL A 1 839 ? 12.656 17.891 4.965 1 87.12 839 VAL A O 1
ATOM 6465 N N . SER A 1 840 ? 10.859 17.906 6.277 1 82.88 840 SER A N 1
ATOM 6466 C CA . SER A 1 840 ? 9.969 18.219 5.164 1 82.88 840 SER A CA 1
ATOM 6467 C C . SER A 1 840 ? 10.25 19.609 4.609 1 82.88 840 SER A C 1
ATOM 6469 O O . SER A 1 840 ? 10.047 19.859 3.42 1 82.88 840 SER A O 1
ATOM 6471 N N . ASN A 1 841 ? 10.781 20.469 5.492 1 82.94 841 ASN A N 1
ATOM 6472 C CA . ASN A 1 841 ? 11.086 21.828 5.062 1 82.94 841 ASN A CA 1
ATOM 6473 C C . ASN A 1 841 ? 12.5 21.938 4.508 1 82.94 841 ASN A C 1
ATOM 6475 O O . ASN A 1 841 ? 12.922 23.016 4.074 1 82.94 841 ASN A O 1
ATOM 6479 N N . GLY A 1 842 ? 13.219 20.891 4.516 1 80.81 842 GLY A N 1
ATOM 6480 C CA . GLY A 1 842 ? 14.539 20.859 3.906 1 80.81 842 GLY A CA 1
ATOM 6481 C C . GLY A 1 842 ? 15.633 21.375 4.824 1 80.81 842 GLY A C 1
ATOM 6482 O O . GLY A 1 842 ? 16.75 21.625 4.383 1 80.81 842 GLY A O 1
ATOM 6483 N N . ILE A 1 843 ? 15.336 21.578 6.078 1 82.69 843 ILE A N 1
ATOM 6484 C CA . ILE A 1 843 ? 16.312 22.109 7.027 1 82.69 843 ILE A CA 1
ATOM 6485 C C . ILE A 1 843 ? 17.266 21 7.445 1 82.69 843 ILE A C 1
ATOM 6487 O O . ILE A 1 843 ? 18.469 21.234 7.574 1 82.69 843 ILE A O 1
ATOM 6491 N N . LEU A 1 844 ? 16.656 19.797 7.676 1 85.94 844 LEU A N 1
ATOM 6492 C CA . LEU A 1 844 ? 17.453 18.656 8.078 1 85.94 844 LEU A CA 1
ATOM 6493 C C . LEU A 1 844 ? 17.438 17.562 7.012 1 85.94 844 LEU A C 1
ATOM 6495 O O . LEU A 1 844 ? 16.438 17.422 6.301 1 85.94 844 LEU A O 1
ATOM 6499 N N . THR A 1 845 ? 18.516 16.922 6.875 1 82.81 845 THR A N 1
ATOM 6500 C CA . THR A 1 845 ? 18.578 15.742 6.012 1 82.81 845 THR A CA 1
ATOM 6501 C C . THR A 1 845 ? 18.031 14.508 6.738 1 82.81 845 THR A C 1
ATOM 6503 O O . THR A 1 845 ? 17.906 14.516 7.965 1 82.81 845 THR A O 1
ATOM 6506 N N . GLU A 1 846 ? 17.719 13.492 6.023 1 78.25 846 GLU A N 1
ATOM 6507 C CA . GLU A 1 846 ? 17.188 12.273 6.617 1 78.25 846 GLU A CA 1
ATOM 6508 C C . GLU A 1 846 ? 18.203 11.617 7.547 1 78.25 846 GLU A C 1
ATOM 6510 O O . GLU A 1 846 ? 17.828 11.055 8.578 1 78.25 846 GLU A O 1
ATOM 6515 N N . GLY A 1 847 ? 19.484 11.695 7.211 1 75.81 847 GLY A N 1
ATOM 6516 C CA . GLY A 1 847 ? 20.516 11.133 8.078 1 75.81 847 GLY A CA 1
ATOM 6517 C C . GLY A 1 847 ? 20.625 11.859 9.406 1 75.81 847 GLY A C 1
ATOM 6518 O O . GLY A 1 847 ? 20.75 11.227 10.453 1 75.81 847 GLY A O 1
ATOM 6519 N N . GLN A 1 848 ? 20.516 13.172 9.367 1 80.88 848 GLN A N 1
ATOM 6520 C CA . GLN A 1 848 ? 20.578 13.969 10.586 1 80.88 848 GLN A CA 1
ATOM 6521 C C . GLN A 1 848 ? 19.328 13.766 11.445 1 80.88 848 GLN A C 1
ATOM 6523 O O . GLN A 1 848 ? 19.406 13.766 12.672 1 80.88 848 GLN A O 1
ATOM 6528 N N . ALA A 1 849 ? 18.219 13.578 10.727 1 85.5 849 ALA A N 1
ATOM 6529 C CA . ALA A 1 849 ? 16.969 13.359 11.438 1 85.5 849 ALA A CA 1
ATOM 6530 C C . ALA A 1 849 ? 17 12.039 12.211 1 85.5 849 ALA A C 1
ATOM 6532 O O . ALA A 1 849 ? 16.453 11.945 13.312 1 85.5 849 ALA A O 1
ATOM 6533 N N . HIS A 1 850 ? 17.703 11.062 11.633 1 79.19 850 HIS A N 1
ATOM 6534 C CA . HIS A 1 850 ? 17.781 9.766 12.297 1 79.19 850 HIS A CA 1
ATOM 6535 C C . HIS A 1 850 ? 18.578 9.867 13.594 1 79.19 850 HIS A C 1
ATOM 6537 O O . HIS A 1 850 ? 18.25 9.211 14.586 1 79.19 850 HIS A O 1
ATOM 6543 N N . THR A 1 851 ? 19.547 10.695 13.641 1 78.38 851 THR A N 1
ATOM 6544 C CA . THR A 1 851 ? 20.359 10.883 14.844 1 78.38 851 THR A CA 1
ATOM 6545 C C . THR A 1 851 ? 19.547 11.57 15.938 1 78.38 851 THR A C 1
ATOM 6547 O O . THR A 1 851 ? 19.609 11.188 17.109 1 78.38 851 THR A O 1
ATOM 6550 N N . LEU A 1 852 ? 18.828 12.555 15.5 1 85.5 852 LEU A N 1
ATOM 6551 C CA . LEU A 1 852 ? 18.016 13.273 16.469 1 85.5 852 LEU A CA 1
ATOM 6552 C C . LEU A 1 852 ? 16.891 12.391 17 1 85.5 852 LEU A C 1
ATOM 6554 O O . LEU A 1 852 ? 16.547 12.453 18.172 1 85.5 852 LEU A O 1
ATOM 6558 N N . LEU A 1 853 ? 16.328 11.547 16.156 1 84.62 853 LEU A N 1
ATOM 6559 C CA . LEU A 1 853 ? 15.234 10.672 16.562 1 84.62 853 LEU A CA 1
ATOM 6560 C C . LEU A 1 853 ? 15.742 9.586 17.5 1 84.62 853 LEU A C 1
ATOM 6562 O O . LEU A 1 853 ? 15.016 9.148 18.406 1 84.62 853 LEU A O 1
ATOM 6566 N N . HIS A 1 854 ? 16.969 9.234 17.344 1 77.75 854 HIS A N 1
ATOM 6567 C CA . HIS A 1 854 ? 17.562 8.273 18.266 1 77.75 854 HIS A CA 1
ATOM 6568 C C . HIS A 1 854 ? 17.734 8.875 19.656 1 77.75 854 HIS A C 1
ATOM 6570 O O . HIS A 1 854 ? 17.562 8.188 20.672 1 77.75 854 HIS A O 1
ATOM 6576 N N . SER A 1 855 ? 18.016 10.109 19.672 1 82.12 855 SER A N 1
ATOM 6577 C CA . SER A 1 855 ? 18.109 10.789 20.969 1 82.12 855 SER A CA 1
ATOM 6578 C C . SER A 1 855 ? 16.75 10.883 21.641 1 82.12 855 SER A C 1
ATOM 6580 O O . SER A 1 855 ? 16.641 10.711 22.859 1 82.12 855 SER A O 1
ATOM 6582 N N . VAL A 1 856 ? 15.773 11.141 20.875 1 85.56 856 VAL A N 1
ATOM 6583 C CA . VAL A 1 856 ? 14.422 11.227 21.406 1 85.56 856 VAL A CA 1
ATOM 6584 C C . VAL A 1 856 ? 13.977 9.859 21.906 1 85.56 856 VAL A C 1
ATOM 6586 O O . VAL A 1 856 ? 13.258 9.766 22.922 1 85.56 856 VAL A O 1
ATOM 6589 N N . SER A 1 857 ? 14.422 8.836 21.25 1 80.75 857 SER A N 1
ATOM 6590 C CA . SER A 1 857 ? 14.07 7.484 21.672 1 80.75 857 SER A CA 1
ATOM 6591 C C . SER A 1 857 ? 14.68 7.156 23.031 1 80.75 857 SER A C 1
ATOM 6593 O O . SER A 1 857 ? 14.117 6.367 23.797 1 80.75 857 SER A O 1
ATOM 6595 N N . SER A 1 858 ? 15.758 7.758 23.312 1 79.81 858 SER A N 1
ATOM 6596 C CA . SER A 1 858 ? 16.359 7.582 24.625 1 79.81 858 SER A CA 1
ATOM 6597 C C . SER A 1 858 ? 15.484 8.195 25.719 1 79.81 858 SER A C 1
ATOM 6599 O O . SER A 1 858 ? 15.406 7.668 26.828 1 79.81 858 SER A O 1
ATOM 6601 N N . GLY A 1 859 ? 14.891 9.289 25.359 1 78.81 859 GLY A N 1
ATOM 6602 C CA . GLY A 1 859 ? 13.938 9.875 26.297 1 78.81 859 GLY A CA 1
ATOM 6603 C C . GLY A 1 859 ? 12.75 8.977 26.578 1 78.81 859 GLY A C 1
ATOM 6604 O O . GLY A 1 859 ? 12.273 8.898 27.703 1 78.81 859 GLY A O 1
ATOM 6605 N N . GLN A 1 860 ? 12.305 8.32 25.625 1 81.62 860 GLN A N 1
ATOM 6606 C CA . GLN A 1 860 ? 11.18 7.41 25.797 1 81.62 860 GLN A CA 1
ATOM 6607 C C . GLN A 1 860 ? 11.555 6.223 26.672 1 81.62 860 GLN A C 1
ATOM 6609 O O . GLN A 1 860 ? 10.75 5.773 27.5 1 81.62 860 GLN A O 1
ATOM 6614 N N . SER A 1 861 ? 12.758 5.738 26.453 1 78.31 861 SER A N 1
ATOM 6615 C CA . SER A 1 861 ? 13.219 4.641 27.297 1 78.31 861 SER A CA 1
ATOM 6616 C C . SER A 1 861 ? 13.367 5.078 28.75 1 78.31 861 SER A C 1
ATOM 6618 O O . SER A 1 861 ? 13.039 4.324 29.672 1 78.31 861 SER A O 1
ATOM 6620 N N . HIS A 1 862 ? 13.812 6.277 28.891 1 77.19 862 HIS A N 1
ATOM 6621 C CA . HIS A 1 862 ? 13.922 6.836 30.234 1 77.19 862 HIS A CA 1
ATOM 6622 C C . HIS A 1 862 ? 12.555 6.961 30.891 1 77.19 862 HIS A C 1
ATOM 6624 O O . HIS A 1 862 ? 12.398 6.664 32.094 1 77.19 862 HIS A O 1
ATOM 6630 N N . LEU A 1 863 ? 11.633 7.422 30.172 1 78.69 863 LEU A N 1
ATOM 6631 C CA . LEU A 1 863 ? 10.273 7.578 30.672 1 78.69 863 LEU A CA 1
ATOM 6632 C C . LEU A 1 863 ? 9.672 6.227 31.047 1 78.69 863 LEU A C 1
ATOM 6634 O O . LEU A 1 863 ? 9.047 6.09 32.094 1 78.69 863 LEU A O 1
ATOM 6638 N N . THR A 1 864 ? 9.812 5.273 30.188 1 74.62 864 THR A N 1
ATOM 6639 C CA . THR A 1 864 ? 9.266 3.945 30.453 1 74.62 864 THR A CA 1
ATOM 6640 C C . THR A 1 864 ? 9.906 3.33 31.688 1 74.62 864 THR A C 1
ATOM 6642 O O . THR A 1 864 ? 9.227 2.662 32.469 1 74.62 864 THR A O 1
ATOM 6645 N N . HIS A 1 865 ? 11.125 3.582 31.859 1 71.5 865 HIS A N 1
ATOM 6646 C CA . HIS A 1 865 ? 11.82 3.072 33.031 1 71.5 865 HIS A CA 1
ATOM 6647 C C . HIS A 1 865 ? 11.328 3.752 34.312 1 71.5 865 HIS A C 1
ATOM 6649 O O . HIS A 1 865 ? 11.164 3.102 35.344 1 71.5 865 HIS A O 1
ATOM 6655 N N . HIS A 1 866 ? 11.117 4.977 34.188 1 74.5 866 HIS A N 1
ATOM 6656 C CA . HIS A 1 866 ? 10.641 5.715 35.344 1 74.5 866 HIS A CA 1
ATOM 6657 C C . HIS A 1 866 ? 9.234 5.266 35.75 1 74.5 866 HIS A C 1
ATOM 6659 O O . HIS A 1 866 ? 8.961 5.066 36.938 1 74.5 866 HIS A O 1
ATOM 6665 N N . VAL A 1 867 ? 8.375 5.152 34.812 1 73.44 867 VAL A N 1
ATOM 6666 C CA . VAL A 1 867 ? 6.996 4.762 35.094 1 73.44 867 VAL A CA 1
ATOM 6667 C C . VAL A 1 867 ? 6.961 3.334 35.625 1 73.44 867 VAL A C 1
ATOM 6669 O O . VAL A 1 867 ? 6.234 3.041 36.594 1 73.44 867 VAL A O 1
ATOM 6672 N N . SER A 1 868 ? 7.738 2.533 35 1 72 868 SER A N 1
ATOM 6673 C CA . SER A 1 868 ? 7.773 1.144 35.438 1 72 868 SER A CA 1
ATOM 6674 C C . SER A 1 868 ? 8.352 1.027 36.844 1 72 868 SER A C 1
ATOM 6676 O O . SER A 1 868 ? 7.875 0.232 37.656 1 72 868 SER A O 1
ATOM 6678 N N . SER A 1 869 ? 9.359 1.813 37.125 1 73.56 869 SER A N 1
ATOM 6679 C CA . SER A 1 869 ? 9.977 1.78 38.438 1 73.56 869 SER A CA 1
ATOM 6680 C C . SER A 1 869 ? 9.023 2.305 39.5 1 73.56 869 SER A C 1
ATOM 6682 O O . SER A 1 869 ? 8.945 1.745 40.594 1 73.56 869 SER A O 1
ATOM 6684 N N . ARG A 1 870 ? 8.305 3.283 39.219 1 75.38 870 ARG A N 1
ATOM 6685 C CA . ARG A 1 870 ? 7.379 3.867 40.188 1 75.38 870 ARG A CA 1
ATOM 6686 C C . ARG A 1 870 ? 6.188 2.947 40.438 1 75.38 870 ARG A C 1
ATOM 6688 O O . ARG A 1 870 ? 5.703 2.832 41.562 1 75.38 870 ARG A O 1
ATOM 6695 N N . ASN A 1 871 ? 5.664 2.369 39.344 1 70.19 871 ASN A N 1
ATOM 6696 C CA . ASN A 1 871 ? 4.574 1.414 39.5 1 70.19 871 ASN A CA 1
ATOM 6697 C C . ASN A 1 871 ? 5.004 0.195 40.312 1 70.19 871 ASN A C 1
ATOM 6699 O O . ASN A 1 871 ? 4.227 -0.328 41.125 1 70.19 871 ASN A O 1
ATOM 6703 N N . LEU A 1 872 ? 6.211 -0.197 40.062 1 69.06 872 LEU A N 1
ATOM 6704 C CA . LEU A 1 872 ? 6.734 -1.346 40.781 1 69.06 872 LEU A CA 1
ATOM 6705 C C . LEU A 1 872 ? 6.973 -0.997 42.25 1 69.06 872 LEU A C 1
ATOM 6707 O O . LEU A 1 872 ? 6.73 -1.82 43.125 1 69.06 872 LEU A O 1
ATOM 6711 N N . GLU A 1 873 ? 7.523 0.118 42.531 1 68.69 873 GLU A N 1
ATOM 6712 C CA . GLU A 1 873 ? 7.742 0.558 43.906 1 68.69 873 GLU A CA 1
ATOM 6713 C C . GLU A 1 873 ? 6.434 0.592 44.688 1 68.69 873 GLU A C 1
ATOM 6715 O O . GLU A 1 873 ? 6.383 0.164 45.844 1 68.69 873 GLU A O 1
ATOM 6720 N N . LYS A 1 874 ? 5.418 0.93 44.062 1 71.06 874 LYS A N 1
ATOM 6721 C CA . LYS A 1 874 ? 4.129 1.04 44.75 1 71.06 874 LYS A CA 1
ATOM 6722 C C . LYS A 1 874 ? 3.48 -0.331 44.906 1 71.06 874 LYS A C 1
ATOM 6724 O O . LYS A 1 874 ? 2.703 -0.542 45.844 1 71.06 874 LYS A O 1
ATOM 6729 N N . SER A 1 875 ? 3.77 -1.202 43.875 1 65.31 875 SER A N 1
ATOM 6730 C CA . SER A 1 875 ? 3.221 -2.551 43.969 1 65.31 875 SER A CA 1
ATOM 6731 C C . SER A 1 875 ? 4.062 -3.434 44.875 1 65.31 875 SER A C 1
ATOM 6733 O O . SER A 1 875 ? 3.66 -4.547 45.219 1 65.31 875 SER A O 1
ATOM 6735 N N . GLY A 1 876 ? 5.191 -2.99 45.438 1 59.41 876 GLY A N 1
ATOM 6736 C CA . GLY A 1 876 ? 6.062 -3.736 46.312 1 59.41 876 GLY A CA 1
ATOM 6737 C C . GLY A 1 876 ? 6.949 -4.73 45.594 1 59.41 876 GLY A C 1
ATOM 6738 O O . GLY A 1 876 ? 7.566 -5.594 46.219 1 59.41 876 GLY A O 1
ATOM 6739 N N . ILE A 1 877 ? 6.879 -4.863 44.219 1 54.72 877 ILE A N 1
ATOM 6740 C CA . ILE A 1 877 ? 7.703 -5.805 43.469 1 54.72 877 ILE A CA 1
ATOM 6741 C C . ILE A 1 877 ? 9.094 -5.211 43.25 1 54.72 877 ILE A C 1
ATOM 6743 O O . ILE A 1 877 ? 9.227 -4.113 42.688 1 54.72 877 ILE A O 1
ATOM 6747 N N . ASP A 1 878 ? 10.172 -5.539 44 1 43.41 878 ASP A N 1
ATOM 6748 C CA . ASP A 1 878 ? 11.555 -5.094 43.844 1 43.41 878 ASP A CA 1
ATOM 6749 C C . ASP A 1 878 ? 12.164 -5.656 42.562 1 43.41 878 ASP A C 1
ATOM 6751 O O . ASP A 1 878 ? 12.547 -6.824 42.5 1 43.41 878 ASP A O 1
ATOM 6755 N N . LEU A 1 879 ? 11.633 -5.473 41.5 1 42.88 879 LEU A N 1
ATOM 6756 C CA . LEU A 1 879 ? 12.266 -6.016 40.281 1 42.88 879 LEU A CA 1
ATOM 6757 C C . LEU A 1 879 ? 13.594 -5.324 40 1 42.88 879 LEU A C 1
ATOM 6759 O O . LEU A 1 879 ? 13.68 -4.473 39.125 1 42.88 879 LEU A O 1
ATOM 6763 N N . HIS A 1 880 ? 14.359 -4.777 40.844 1 38 880 HIS A N 1
ATOM 6764 C CA . HIS A 1 880 ? 15.703 -4.301 40.531 1 38 880 HIS A CA 1
ATOM 6765 C C . HIS A 1 880 ? 16.422 -5.254 39.594 1 38 880 HIS A C 1
ATOM 6767 O O . HIS A 1 880 ? 17.234 -4.824 38.75 1 38 880 HIS A O 1
ATOM 6773 N N . ALA A 1 881 ? 16.453 -6.574 39.875 1 33.88 881 ALA A N 1
ATOM 6774 C CA . ALA A 1 881 ? 17.297 -7.547 39.188 1 33.88 881 ALA A CA 1
ATOM 6775 C C . ALA A 1 881 ? 16.875 -7.719 37.719 1 33.88 881 ALA A C 1
ATOM 6777 O O . ALA A 1 881 ? 17.719 -7.988 36.875 1 33.88 881 ALA A O 1
ATOM 6778 N N . MET A 1 882 ? 15.641 -7.758 37.438 1 33.53 882 MET A N 1
ATOM 6779 C CA . MET A 1 882 ? 15.273 -8.25 36.094 1 33.53 882 MET A CA 1
ATOM 6780 C C . MET A 1 882 ? 15.477 -7.164 35.062 1 33.53 882 MET A C 1
ATOM 6782 O O . MET A 1 882 ? 15.898 -7.453 33.938 1 33.53 882 MET A O 1
ATOM 6786 N N . PHE A 1 883 ? 15.078 -5.957 35.25 1 37.34 883 PHE A N 1
ATOM 6787 C CA . PHE A 1 883 ? 15.086 -4.938 34.219 1 37.34 883 PHE A CA 1
ATOM 6788 C C . PHE A 1 883 ? 16.469 -4.297 34.094 1 37.34 883 PHE A C 1
ATOM 6790 O O . PHE A 1 883 ? 16.688 -3.459 33.219 1 37.34 883 PHE A O 1
ATOM 6797 N N . HIS A 1 884 ? 17.406 -4.453 34.969 1 33.62 884 HIS A N 1
ATOM 6798 C CA . HIS A 1 884 ? 18.766 -3.986 34.781 1 33.62 884 HIS A CA 1
ATOM 6799 C C . HIS A 1 884 ? 19.375 -4.598 33.5 1 33.62 884 HIS A C 1
ATOM 6801 O O . HIS A 1 884 ? 20.422 -4.148 33.031 1 33.62 884 HIS A O 1
ATOM 6807 N N . VAL A 1 885 ? 18.891 -5.758 33.188 1 32.56 885 VAL A N 1
ATOM 6808 C CA . VAL A 1 885 ? 19.531 -6.391 32.031 1 32.56 885 VAL A CA 1
ATOM 6809 C C . VAL A 1 885 ? 19.188 -5.613 30.75 1 32.56 885 VAL A C 1
ATOM 6811 O O . VAL A 1 885 ? 20.047 -5.414 29.891 1 32.56 885 VAL A O 1
ATOM 6814 N N . GLY A 1 886 ? 18.031 -5.125 30.609 1 33.62 886 GLY A N 1
ATOM 6815 C CA . GLY A 1 886 ? 17.688 -4.449 29.375 1 33.62 886 GLY A CA 1
ATOM 6816 C C . GLY A 1 886 ? 18.328 -3.082 29.25 1 33.62 886 GLY A C 1
ATOM 6817 O O . GLY A 1 886 ? 18.812 -2.711 28.172 1 33.62 886 GLY A O 1
ATOM 6818 N N . THR A 1 887 ? 18.359 -2.295 30.297 1 35.97 887 THR A N 1
ATOM 6819 C CA . THR A 1 887 ? 18.969 -0.97 30.266 1 35.97 887 THR A CA 1
ATOM 6820 C C . THR A 1 887 ? 20.484 -1.077 30.094 1 35.97 887 THR A C 1
ATOM 6822 O O . THR A 1 887 ? 21.109 -0.22 29.453 1 35.97 887 THR A O 1
ATOM 6825 N N . ARG A 1 888 ? 21.172 -2.002 30.766 1 33.59 888 ARG A N 1
ATOM 6826 C CA . ARG A 1 888 ? 22.609 -2.146 30.594 1 33.59 888 ARG A CA 1
ATOM 6827 C C . ARG A 1 888 ? 22.969 -2.482 29.156 1 33.59 888 ARG A C 1
ATOM 6829 O O . ARG A 1 888 ? 24.016 -2.051 28.641 1 33.59 888 ARG A O 1
ATOM 6836 N N . MET A 1 889 ? 22.094 -3.145 28.547 1 32.22 889 MET A N 1
ATOM 6837 C CA . MET A 1 889 ? 22.406 -3.432 27.141 1 32.22 889 MET A CA 1
ATOM 6838 C C . MET A 1 889 ? 22.312 -2.172 26.297 1 32.22 889 MET A C 1
ATOM 6840 O O . MET A 1 889 ? 23.125 -1.964 25.391 1 32.22 889 MET A O 1
ATOM 6844 N N . SER A 1 890 ? 21.359 -1.334 26.578 1 34.47 890 SER A N 1
ATOM 6845 C CA . SER A 1 890 ? 21.344 -0.07 25.844 1 34.47 890 SER A CA 1
ATOM 6846 C C . SER A 1 890 ? 22.5 0.826 26.25 1 34.47 890 SER A C 1
ATOM 6848 O O . SER A 1 890 ? 23.062 1.533 25.406 1 34.47 890 SER A O 1
ATOM 6850 N N . GLU A 1 891 ? 22.953 0.875 27.516 1 36.09 891 GLU A N 1
ATOM 6851 C CA . GLU A 1 891 ? 24.141 1.61 27.922 1 36.09 891 GLU A CA 1
ATOM 6852 C C . GLU A 1 891 ? 25.406 1.014 27.297 1 36.09 891 GLU A C 1
ATOM 6854 O O . GLU A 1 891 ? 26.312 1.746 26.875 1 36.09 891 GLU A O 1
ATOM 6859 N N . ILE A 1 892 ? 25.547 -0.287 27.219 1 34.91 892 ILE A N 1
ATOM 6860 C CA . ILE A 1 892 ? 26.719 -0.894 26.594 1 34.91 892 ILE A CA 1
ATOM 6861 C C . ILE A 1 892 ? 26.75 -0.546 25.109 1 34.91 892 ILE A C 1
ATOM 6863 O O . ILE A 1 892 ? 27.797 -0.237 24.562 1 34.91 892 ILE A O 1
ATOM 6867 N N . ALA A 1 893 ? 25.578 -0.512 24.469 1 33.34 893 ALA A N 1
ATOM 6868 C CA . ALA A 1 893 ? 25.578 -0.134 23.062 1 33.34 893 ALA A CA 1
ATOM 6869 C C . ALA A 1 893 ? 25.969 1.328 22.875 1 33.34 893 ALA A C 1
ATOM 6871 O O . ALA A 1 893 ? 26.719 1.665 21.969 1 33.34 893 ALA A O 1
ATOM 6872 N N . HIS A 1 894 ? 25.562 2.246 23.734 1 34.28 894 HIS A N 1
ATOM 6873 C CA . HIS A 1 894 ? 25.984 3.643 23.672 1 34.28 894 HIS A CA 1
ATOM 6874 C C . HIS A 1 894 ? 27.438 3.799 24.078 1 34.28 894 HIS A C 1
ATOM 6876 O O . HIS A 1 894 ? 28.141 4.695 23.594 1 34.28 894 HIS A O 1
ATOM 6882 N N . GLN A 1 895 ? 27.953 3.105 25.031 1 32.47 895 GLN A N 1
ATOM 6883 C CA . GLN A 1 895 ? 29.359 3.262 25.375 1 32.47 895 GLN A CA 1
ATOM 6884 C C . GLN A 1 895 ? 30.266 2.857 24.219 1 32.47 895 GLN A C 1
ATOM 6886 O O . GLN A 1 895 ? 31.312 3.461 24 1 32.47 895 GLN A O 1
ATOM 6891 N N . HIS A 1 896 ? 29.844 1.841 23.469 1 32.88 896 HIS A N 1
ATOM 6892 C CA . HIS A 1 896 ? 30.734 1.49 22.359 1 32.88 896 HIS A CA 1
ATOM 6893 C C . HIS A 1 896 ? 30.656 2.527 21.25 1 32.88 896 HIS A C 1
ATOM 6895 O O . HIS A 1 896 ? 31.594 2.65 20.453 1 32.88 896 HIS A O 1
ATOM 6901 N N . LEU A 1 897 ? 29.547 3.184 21 1 30.33 897 LEU A N 1
ATOM 6902 C CA . LEU A 1 897 ? 29.547 4.242 20 1 30.33 897 LEU A CA 1
ATOM 6903 C C . LEU A 1 897 ? 30.297 5.469 20.5 1 30.33 897 LEU A C 1
ATOM 6905 O O . LEU A 1 897 ? 30.844 6.242 19.703 1 30.33 897 LEU A O 1
ATOM 6909 N N . LYS A 1 898 ? 30.375 5.809 21.797 1 33.53 898 LYS A N 1
ATOM 6910 C CA . LYS A 1 898 ? 31.188 6.91 22.312 1 33.53 898 LYS A CA 1
ATOM 6911 C C . LYS A 1 898 ? 32.688 6.633 22.125 1 33.53 898 LYS A C 1
ATOM 6913 O O . LYS A 1 898 ? 33.5 7.562 22.109 1 33.53 898 LYS A O 1
ATOM 6918 N N . THR A 1 899 ? 33.094 5.418 22.109 1 31.84 899 THR A N 1
ATOM 6919 C CA . THR A 1 899 ? 34.531 5.324 22.125 1 31.84 899 THR A CA 1
ATOM 6920 C C . THR A 1 899 ? 35.125 5.801 20.797 1 31.84 899 THR A C 1
ATOM 6922 O O . THR A 1 899 ? 36.281 6.277 20.766 1 31.84 899 THR A O 1
ATOM 6925 N N . ASP A 1 900 ? 34.5 5.637 19.641 1 28.62 900 ASP A N 1
ATOM 6926 C CA . ASP A 1 900 ? 35.344 5.938 18.5 1 28.62 900 ASP A CA 1
ATOM 6927 C C . ASP A 1 900 ? 35.406 7.441 18.219 1 28.62 900 ASP A C 1
ATOM 6929 O O . ASP A 1 900 ? 36.219 7.91 17.422 1 28.62 900 ASP A O 1
ATOM 6933 N N . ASP A 1 901 ? 34.438 8.344 18.5 1 26.11 901 ASP A N 1
ATOM 6934 C CA . ASP A 1 901 ? 34.562 9.719 18.016 1 26.11 901 ASP A CA 1
ATOM 6935 C C . ASP A 1 901 ? 35.438 10.555 18.922 1 26.11 901 ASP A C 1
ATOM 6937 O O . ASP A 1 901 ? 35.438 11.781 18.844 1 26.11 901 ASP A O 1
ATOM 6941 N N . LYS A 1 902 ? 36.188 10.164 19.953 1 31.02 902 LYS A N 1
ATOM 6942 C CA . LYS A 1 902 ? 37.125 11.062 20.641 1 31.02 902 LYS A CA 1
ATOM 6943 C C . LYS A 1 902 ? 38.188 11.586 19.688 1 31.02 902 LYS A C 1
ATOM 6945 O O . LYS A 1 902 ? 39.375 11.406 19.922 1 31.02 902 LYS A O 1
ATOM 6950 N N . ALA A 1 903 ? 38.219 11.625 18.406 1 28.38 903 ALA A N 1
ATOM 6951 C CA . ALA A 1 903 ? 39.312 12.453 17.906 1 28.38 903 ALA A CA 1
ATOM 6952 C C . ALA A 1 903 ? 39.219 13.875 18.453 1 28.38 903 ALA A C 1
ATOM 6954 O O . ALA A 1 903 ? 38.125 14.359 18.75 1 28.38 903 ALA A O 1
ATOM 6955 N N . GLN A 1 904 ? 40.438 14.844 18.328 1 25.61 904 GLN A N 1
ATOM 6956 C CA . GLN A 1 904 ? 41.156 15.93 19 1 25.61 904 GLN A CA 1
ATOM 6957 C C . GLN A 1 904 ? 40.5 17.281 18.703 1 25.61 904 GLN A C 1
ATOM 6959 O O . GLN A 1 904 ? 40.969 18.031 17.844 1 25.61 904 GLN A O 1
ATOM 6964 N N . MET A 1 905 ? 39.469 17.609 18.203 1 24.42 905 MET A N 1
ATOM 6965 C CA . MET A 1 905 ? 39.531 19.047 18 1 24.42 905 MET A CA 1
ATOM 6966 C C . MET A 1 905 ? 39.844 19.781 19.297 1 24.42 905 MET A C 1
ATOM 6968 O O . MET A 1 905 ? 39.188 19.562 20.328 1 24.42 905 MET A O 1
ATOM 6972 N N . PRO A 1 906 ? 41.219 20.406 19.438 1 25.05 906 PRO A N 1
ATOM 6973 C CA . PRO A 1 906 ? 41.625 21.219 20.578 1 25.05 906 PRO A CA 1
ATOM 6974 C C . PRO A 1 906 ? 40.719 22.438 20.797 1 25.05 906 PRO A C 1
ATOM 6976 O O . PRO A 1 906 ? 40.562 23.25 19.891 1 25.05 906 PRO A O 1
ATOM 6979 N N . ASP A 1 907 ? 39.781 22.469 21.344 1 22.16 907 ASP A N 1
ATOM 6980 C CA . ASP A 1 907 ? 39.094 23.703 21.734 1 22.16 907 ASP A CA 1
ATOM 6981 C C . ASP A 1 907 ? 40.031 24.625 22.516 1 22.16 907 ASP A C 1
ATOM 6983 O O . ASP A 1 907 ? 39.562 25.609 23.109 1 22.16 907 ASP A O 1
ATOM 6987 N N . ASP A 1 908 ? 41.281 24.391 22.828 1 23.2 908 ASP A N 1
ATOM 6988 C CA . ASP A 1 908 ? 41.625 25.359 23.875 1 23.2 908 ASP A CA 1
ATOM 6989 C C . ASP A 1 908 ? 41.625 26.781 23.328 1 23.2 908 ASP A C 1
ATOM 6991 O O . ASP A 1 908 ? 42.438 27.141 22.5 1 23.2 908 ASP A O 1
ATOM 6995 N N . PRO A 1 909 ? 41 27.484 22.75 1 23 909 PRO A N 1
ATOM 6996 C CA . PRO A 1 909 ? 41.719 28.75 22.703 1 23 909 PRO A CA 1
ATOM 6997 C C . PRO A 1 909 ? 42.25 29.172 24.078 1 23 909 PRO A C 1
ATOM 6999 O O . PRO A 1 909 ? 43.344 29.766 24.172 1 23 909 PRO A O 1
ATOM 7002 N N . ASP A 1 910 ? 41.812 29.594 25.203 1 21.28 910 ASP A N 1
ATOM 7003 C CA . ASP A 1 910 ? 42.75 29.844 26.312 1 21.28 910 ASP A CA 1
ATOM 7004 C C . ASP A 1 910 ? 43.281 28.531 26.859 1 21.28 910 ASP A C 1
ATOM 7006 O O . ASP A 1 910 ? 44.5 28.375 27.016 1 21.28 910 ASP A O 1
ATOM 7010 N N . ALA A 1 911 ? 43.031 27.703 27.969 1 19.77 911 ALA A N 1
ATOM 7011 C CA . ALA A 1 911 ? 43.875 26.641 28.5 1 19.77 911 ALA A CA 1
ATOM 7012 C C . ALA A 1 911 ? 44 25.484 27.5 1 19.77 911 ALA A C 1
ATOM 7014 O O . ALA A 1 911 ? 42.969 24.906 27.109 1 19.77 911 ALA A O 1
ATOM 7015 N N . LEU A 1 912 ? 45.031 25.297 26.406 1 18.55 912 LEU A N 1
ATOM 7016 C CA . LEU A 1 912 ? 46.344 24.656 26.516 1 18.55 912 LEU A CA 1
ATOM 7017 C C . LEU A 1 912 ? 46.656 24.359 27.984 1 18.55 912 LEU A C 1
ATOM 7019 O O . LEU A 1 912 ? 47.781 23.953 28.297 1 18.55 912 LEU A O 1
ATOM 7023 N N . ILE A 1 913 ? 45.969 24.906 29.047 1 17.58 913 ILE A N 1
ATOM 7024 C CA . ILE A 1 913 ? 46.469 25.266 30.359 1 17.58 913 ILE A CA 1
ATOM 7025 C C . ILE A 1 913 ? 46.719 24.016 31.188 1 17.58 913 ILE A C 1
ATOM 7027 O O . ILE A 1 913 ? 46.125 22.969 30.953 1 17.58 913 ILE A O 1
ATOM 7031 N N . ILE A 1 914 ? 46.312 23.844 32.531 1 19.86 914 ILE A N 1
ATOM 7032 C CA . ILE A 1 914 ? 47.188 23.328 33.594 1 19.86 914 ILE A CA 1
ATOM 7033 C C . ILE A 1 914 ? 47.594 21.891 33.25 1 19.86 914 ILE A C 1
ATOM 7035 O O . ILE A 1 914 ? 46.875 21.172 32.562 1 19.86 914 ILE A O 1
ATOM 7039 N N . LEU A 1 915 ? 48.438 21.594 34.125 1 15.53 915 LEU A N 1
ATOM 7040 C CA . LEU A 1 915 ? 49.5 21.453 35.125 1 15.53 915 LEU A CA 1
ATOM 7041 C C . LEU A 1 915 ? 49.312 20.203 35.969 1 15.53 915 LEU A C 1
ATOM 7043 O O . LEU A 1 915 ? 48.188 19.844 36.312 1 15.53 915 LEU A O 1
ATOM 7047 N N . PRO A 1 916 ? 50.312 19.344 36.031 1 17.08 916 PRO A N 1
ATOM 7048 C CA . PRO A 1 916 ? 50.594 18.141 36.812 1 17.08 916 PRO A CA 1
ATOM 7049 C C . PRO A 1 916 ? 50.25 18.297 38.312 1 17.08 916 PRO A C 1
ATOM 7051 O O . PRO A 1 916 ? 50.562 17.406 39.094 1 17.08 916 PRO A O 1
ATOM 7054 N N . ASN A 1 917 ? 49.469 19.25 38.938 1 16.31 917 ASN A N 1
ATOM 7055 C CA . ASN A 1 917 ? 49.75 19.344 40.375 1 16.31 917 ASN A CA 1
ATOM 7056 C C . ASN A 1 917 ? 49.406 18.047 41.094 1 16.31 917 ASN A C 1
ATOM 7058 O O . ASN A 1 917 ? 48.219 17.75 41.312 1 16.31 917 ASN A O 1
ATOM 7062 N N . ALA A 1 918 ? 50.125 16.891 40.969 1 16.44 918 ALA A N 1
ATOM 7063 C CA . ALA A 1 918 ? 50.406 15.758 41.844 1 16.44 918 ALA A CA 1
ATOM 7064 C C . ALA A 1 918 ? 50.625 16.234 43.281 1 16.44 918 ALA A C 1
ATOM 7066 O O . ALA A 1 918 ? 50.375 15.492 44.25 1 16.44 918 ALA A O 1
ATOM 7067 N N . ILE A 1 919 ? 51.531 17.266 43.75 1 15.67 919 ILE A N 1
ATOM 7068 C CA . ILE A 1 919 ? 52.406 17.047 44.875 1 15.67 919 ILE A CA 1
ATOM 7069 C C . ILE A 1 919 ? 51.625 17.266 46.188 1 15.67 919 ILE A C 1
ATOM 7071 O O . ILE A 1 919 ? 52 16.75 47.219 1 15.67 919 ILE A O 1
ATOM 7075 N N . GLU A 1 920 ? 50.719 18.359 46.375 1 16.7 920 GLU A N 1
ATOM 7076 C CA . GLU A 1 920 ? 51.219 18.953 47.625 1 16.7 920 GLU A CA 1
ATOM 7077 C C . GLU A 1 920 ? 51.156 17.953 48.781 1 16.7 920 GLU A C 1
ATOM 7079 O O . GLU A 1 920 ? 50.469 16.922 48.688 1 16.7 920 GLU A O 1
ATOM 7084 N N . SER A 1 921 ? 51.312 18.594 50.125 1 16.03 921 SER A N 1
ATOM 7085 C CA . SER A 1 921 ? 51.844 18.422 51.469 1 16.03 921 SER A CA 1
ATOM 7086 C C . SER A 1 921 ? 50.938 17.516 52.312 1 16.03 921 SER A C 1
ATOM 7088 O O . SER A 1 921 ? 49.75 17.375 52 1 16.03 921 SER A O 1
ATOM 7090 N N . PRO A 1 922 ? 51.5 16.906 53.344 1 17.84 922 PRO A N 1
ATOM 7091 C CA . PRO A 1 922 ? 51.312 15.922 54.406 1 17.84 922 PRO A CA 1
ATOM 7092 C C . PRO A 1 922 ? 50.312 16.375 55.469 1 17.84 922 PRO A C 1
ATOM 7094 O O . PRO A 1 922 ? 50.125 15.68 56.469 1 17.84 922 PRO A O 1
ATOM 7097 N N . ALA A 1 923 ? 49.5 17.547 55.312 1 15.99 923 ALA A N 1
ATOM 7098 C CA . ALA A 1 923 ? 49.219 18.141 56.625 1 15.99 923 ALA A CA 1
ATOM 7099 C C . ALA A 1 923 ? 48.219 17.312 57.406 1 15.99 923 ALA A C 1
ATOM 7101 O O . ALA A 1 923 ? 47.031 17.391 57.156 1 15.99 923 ALA A O 1
ATOM 7102 N N . LYS A 1 924 ? 48.344 16.016 57.688 1 17.03 924 LYS A N 1
ATOM 7103 C CA . LYS A 1 924 ? 47.781 15.414 58.875 1 17.03 924 LYS A CA 1
ATOM 7104 C C . LYS A 1 924 ? 48.188 16.203 60.125 1 17.03 924 LYS A C 1
ATOM 7106 O O . LYS A 1 924 ? 49.312 16.109 60.594 1 17.03 924 LYS A O 1
ATOM 7111 N N . GLU A 1 925 ? 47.875 17.609 60.344 1 15.55 925 GLU A N 1
ATOM 7112 C CA . GLU A 1 925 ? 48 17.984 61.75 1 15.55 925 GLU A CA 1
ATOM 7113 C C . GLU A 1 925 ? 47.188 17.062 62.625 1 15.55 925 GLU A C 1
ATOM 7115 O O . GLU A 1 925 ? 46.125 16.562 62.219 1 15.55 925 GLU A O 1
ATOM 7120 N N . PHE A 1 926 ? 47.781 16.594 63.812 1 16.91 926 PHE A N 1
ATOM 7121 C CA . PHE A 1 926 ? 47.875 15.891 65.062 1 16.91 926 PHE A CA 1
ATOM 7122 C C . PHE A 1 926 ? 46.938 16.5 66.125 1 16.91 926 PHE A C 1
ATOM 7124 O O . PHE A 1 926 ? 46.719 15.938 67.188 1 16.91 926 PHE A O 1
ATOM 7131 N N . SER A 1 927 ? 46.344 17.781 65.812 1 15.83 927 SER A N 1
ATOM 7132 C CA . SER A 1 927 ? 46.188 18.453 67.062 1 15.83 927 SER A CA 1
ATOM 7133 C C . SER A 1 927 ? 45.25 17.703 68 1 15.83 927 SER A C 1
ATOM 7135 O O . SER A 1 927 ? 44.344 17.016 67.562 1 15.83 927 SER A O 1
ATOM 7137 N N . VAL A 1 928 ? 45.594 17.844 69.375 1 16.66 928 VAL A N 1
ATOM 7138 C CA . VAL A 1 928 ? 45.594 17.438 70.75 1 16.66 928 VAL A CA 1
ATOM 7139 C C . VAL A 1 928 ? 44.25 17.734 71.375 1 16.66 928 VAL A C 1
ATOM 7141 O O . VAL A 1 928 ? 43.5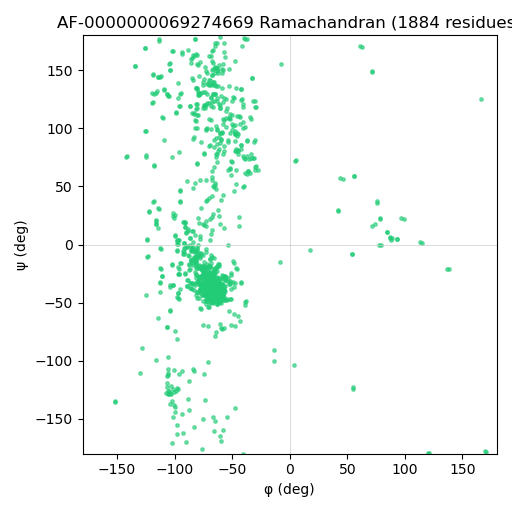62 18.688 71 1 16.66 928 VAL A O 1
ATOM 7144 N N . PRO A 1 929 ? 43.812 16.781 72.125 1 18.23 929 PRO A N 1
ATOM 7145 C CA . PRO A 1 929 ? 42.688 16.656 73.062 1 18.23 929 PRO A CA 1
ATOM 7146 C C . PRO A 1 929 ? 42.594 17.844 74.062 1 18.23 929 PRO A C 1
ATOM 7148 O O . PRO A 1 929 ? 43.438 17.969 74.938 1 18.23 929 PRO A O 1
ATOM 7151 N N . LEU A 1 930 ? 42.719 19.109 73.5 1 15.25 930 LEU A N 1
ATOM 7152 C CA . LEU A 1 930 ? 42.812 20.016 74.688 1 15.25 930 LEU A CA 1
ATOM 7153 C C . LEU A 1 930 ? 41.656 19.781 75.625 1 15.25 930 LEU A C 1
ATOM 7155 O O . LEU A 1 930 ? 40.562 19.422 75.188 1 15.25 930 LEU A O 1
ATOM 7159 N N . GLY A 1 931 ? 41.875 20.031 76.938 1 15.38 931 GLY A N 1
ATOM 7160 C CA . GLY A 1 931 ? 41.656 19.938 78.375 1 15.38 931 GLY A CA 1
ATOM 7161 C C . GLY A 1 931 ? 40.406 20.688 78.812 1 15.38 931 GLY A C 1
ATOM 7162 O O . GLY A 1 931 ? 39.75 20.281 79.75 1 15.38 931 GLY A O 1
ATOM 7163 N N . ALA A 1 932 ? 40.281 22.031 78.375 1 16.23 932 ALA A N 1
ATOM 7164 C CA . ALA A 1 932 ? 40.094 22.844 79.562 1 16.23 932 ALA A CA 1
ATOM 7165 C C . ALA A 1 932 ? 38.781 22.531 80.25 1 16.23 932 ALA A C 1
ATOM 7167 O O . ALA A 1 932 ? 37.875 21.922 79.625 1 16.23 932 ALA A O 1
ATOM 7168 N N . VAL A 1 933 ? 38.312 23.5 81.125 1 15.27 933 VAL A N 1
ATOM 7169 C CA . VAL A 1 933 ? 38 23.859 82.5 1 15.27 933 VAL A CA 1
ATOM 7170 C C . VAL A 1 933 ? 36.5 23.953 82.688 1 15.27 933 VAL A C 1
ATOM 7172 O O . VAL A 1 933 ? 35.812 24.656 81.938 1 15.27 933 VAL A O 1
ATOM 7175 N N . ALA A 1 934 ? 35.75 22.844 83.062 1 17 934 ALA A N 1
ATOM 7176 C CA . ALA A 1 934 ? 34.531 23.047 83.875 1 17 934 ALA A CA 1
ATOM 7177 C C . ALA A 1 934 ? 34.719 24.172 84.875 1 17 934 ALA A C 1
ATOM 7179 O O . ALA A 1 934 ? 35.594 24.094 85.75 1 17 934 ALA A O 1
ATOM 7180 N N . GLU A 1 935 ? 34.938 25.406 84.5 1 15.45 935 GLU A N 1
ATOM 7181 C CA . GLU A 1 935 ? 34.844 26.281 85.688 1 15.45 935 GLU A CA 1
ATOM 7182 C C . GLU A 1 935 ? 33.594 25.969 86.5 1 15.45 935 GLU A C 1
ATOM 7184 O O . GLU A 1 935 ? 32.562 25.531 85.938 1 15.45 935 GLU A O 1
ATOM 7189 N N . ASP A 1 936 ? 33.562 26.359 87.938 1 15.08 936 ASP A N 1
ATOM 7190 C CA . ASP A 1 936 ? 33.156 26.25 89.375 1 15.08 936 ASP A CA 1
ATOM 7191 C C . ASP A 1 936 ? 31.828 26.938 89.625 1 15.08 936 ASP A C 1
ATOM 7193 O O . ASP A 1 936 ? 31.547 27.984 89 1 15.08 936 ASP A O 1
ATOM 7197 N N . GLU A 1 937 ? 30.672 26.688 89.938 1 17.03 937 GLU A N 1
ATOM 7198 C CA . GLU A 1 937 ? 30.25 27.203 91.25 1 17.03 937 GLU A CA 1
ATOM 7199 C C . GLU A 1 937 ? 31.297 26.922 92.312 1 17.03 937 GLU A C 1
ATOM 7201 O O . GLU A 1 937 ? 31.969 25.875 92.312 1 17.03 937 GLU A O 1
ATOM 7206 N N . TYR A 1 938 ? 32.438 27.969 93.25 1 15.75 938 TYR A N 1
ATOM 7207 C CA . TYR A 1 938 ? 32.031 28.469 94.562 1 15.75 938 TYR A CA 1
ATOM 7208 C C . TYR A 1 938 ? 30.562 28.141 94.812 1 15.75 938 TYR A C 1
ATOM 7210 O O . TYR A 1 938 ? 29.781 27.953 93.875 1 15.75 938 TYR A O 1
ATOM 7218 N N . PRO A 1 939 ? 30.234 28.078 96.25 1 17.64 939 PRO A N 1
ATOM 7219 C CA . PRO A 1 939 ? 29.031 28.031 97.062 1 17.64 939 PRO A CA 1
ATOM 7220 C C . PRO A 1 939 ? 27.969 29.016 96.562 1 17.64 939 PRO A C 1
ATOM 7222 O O . PRO A 1 939 ? 26.797 28.656 96.438 1 17.64 939 PRO A O 1
ATOM 7225 N N . GLU A 1 940 ? 28.453 30.328 96.75 1 17.61 940 GLU A N 1
ATOM 7226 C CA . GLU A 1 940 ? 27.812 30.875 97.938 1 17.61 940 GLU A CA 1
ATOM 7227 C C . GLU A 1 940 ? 26.312 30.641 97.938 1 17.61 940 GLU A C 1
ATOM 7229 O O . GLU A 1 940 ? 25.734 30.344 96.875 1 17.61 940 GLU A O 1
ATOM 7234 N N . ASN A 1 941 ? 25.578 31.609 98.375 1 16.19 941 ASN A N 1
ATOM 7235 C CA . ASN A 1 941 ? 25.078 32.281 99.625 1 16.19 941 ASN A CA 1
ATOM 7236 C C . ASN A 1 941 ? 23.562 32.469 99.562 1 16.19 941 ASN A C 1
ATOM 7238 O O . ASN A 1 941 ? 22.844 32.156 100.5 1 16.19 941 ASN A O 1
ATOM 7242 N N . PRO A 1 942 ? 22.781 33.625 99.438 1 19.75 942 PRO A N 1
ATOM 7243 C CA . PRO A 1 942 ? 22.094 34.219 100.562 1 19.75 942 PRO A CA 1
ATOM 7244 C C . PRO A 1 942 ? 20.797 33.5 100.938 1 19.75 942 PRO A C 1
ATOM 7246 O O . PRO A 1 942 ? 19.891 33.406 100.062 1 19.75 942 PRO A O 1
ATOM 7249 N N . GLU A 1 943 ? 19.75 32.938 101.438 1 20.02 943 GLU A N 1
ATOM 7250 C CA . GLU A 1 943 ? 19.875 31.922 102.5 1 20.02 943 GLU A CA 1
ATOM 7251 C C . GLU A 1 943 ? 20.562 30.672 101.938 1 20.02 943 GLU A C 1
ATOM 7253 O O . GLU A 1 943 ? 21.547 30.203 102.5 1 20.02 943 GLU A O 1
ATOM 7258 N N . SER A 1 944 ? 20.203 29.328 102.5 1 15.5 944 SER A N 1
ATOM 7259 C CA . SER A 1 944 ? 20.984 28.109 102.688 1 15.5 944 SER A CA 1
ATOM 7260 C C . SER A 1 944 ? 21.312 27.422 101.375 1 15.5 944 SER A C 1
ATOM 7262 O O . SER A 1 944 ? 22.438 26.922 101.188 1 15.5 944 SER A O 1
ATOM 7264 N N . MET B 1 1 ? 5.48 17.281 -29.953 1 20.59 1 MET B N 1
ATOM 7265 C CA . MET B 1 1 ? 4.07 17.609 -30.156 1 20.59 1 MET B CA 1
ATOM 7266 C C . MET B 1 1 ? 3.215 16.344 -30.172 1 20.59 1 MET B C 1
ATOM 7268 O O . MET B 1 1 ? 3.449 15.445 -30.984 1 20.59 1 MET B O 1
ATOM 7272 N N . PRO B 1 2 ? 2.812 15.836 -29.031 1 22.11 2 PRO B N 1
ATOM 7273 C CA . PRO B 1 2 ? 2.52 14.422 -28.766 1 22.11 2 PRO B CA 1
ATOM 7274 C C . PRO B 1 2 ? 1.359 13.891 -29.594 1 22.11 2 PRO B C 1
ATOM 7276 O O . PRO B 1 2 ? 0.357 14.586 -29.781 1 22.11 2 PRO B O 1
ATOM 7279 N N . ARG B 1 3 ? 1.763 13.211 -30.688 1 23.73 3 ARG B N 1
ATOM 7280 C CA . ARG B 1 3 ? 0.971 12.578 -31.734 1 23.73 3 ARG B CA 1
ATOM 7281 C C . ARG B 1 3 ? -0.263 11.898 -31.141 1 23.73 3 ARG B C 1
ATOM 7283 O O . ARG B 1 3 ? -0.177 11.211 -30.125 1 23.73 3 ARG B O 1
ATOM 7290 N N . LEU B 1 4 ? -1.343 12.617 -31.297 1 23.8 4 LEU B N 1
ATOM 7291 C CA . LEU B 1 4 ? -2.742 12.281 -31.062 1 23.8 4 LEU B CA 1
ATOM 7292 C C . LEU B 1 4 ? -3.047 10.859 -31.516 1 23.8 4 LEU B C 1
ATOM 7294 O O . LEU B 1 4 ? -3.117 10.594 -32.719 1 23.8 4 LEU B O 1
ATOM 7298 N N . VAL B 1 5 ? -2.156 10.008 -31.016 1 25.11 5 VAL B N 1
ATOM 7299 C CA . VAL B 1 5 ? -2.328 8.625 -31.453 1 25.11 5 VAL B CA 1
ATOM 7300 C C . VAL B 1 5 ? -3.781 8.195 -31.25 1 25.11 5 VAL B C 1
ATOM 7302 O O . VAL B 1 5 ? -4.266 8.133 -30.125 1 25.11 5 VAL B O 1
ATOM 7305 N N . ILE B 1 6 ? -4.613 8.805 -32.125 1 27.16 6 ILE B N 1
ATOM 7306 C CA . ILE B 1 6 ? -6.004 8.391 -32.281 1 27.16 6 ILE B CA 1
ATOM 7307 C C . ILE B 1 6 ? -6.09 6.867 -32.281 1 27.16 6 ILE B C 1
ATOM 7309 O O . ILE B 1 6 ? -5.441 6.199 -33.094 1 27.16 6 ILE B O 1
ATOM 7313 N N . SER B 1 7 ? -6.168 6.328 -31.156 1 25.45 7 SER B N 1
ATOM 7314 C CA . SER B 1 7 ? -6.211 4.875 -31 1 25.45 7 SER B CA 1
ATOM 7315 C C . SER B 1 7 ? -7.113 4.234 -32.062 1 25.45 7 SER B C 1
ATOM 7317 O O . SER B 1 7 ? -8.055 4.863 -32.531 1 25.45 7 SER B O 1
ATOM 7319 N N . ARG B 1 8 ? -6.621 3.34 -32.781 1 30.73 8 ARG B N 1
ATOM 7320 C CA . ARG B 1 8 ? -7.215 2.562 -33.875 1 30.73 8 ARG B CA 1
ATOM 7321 C C . ARG B 1 8 ? -8.633 2.127 -33.5 1 30.73 8 ARG B C 1
ATOM 7323 O O . ARG B 1 8 ? -9.523 2.135 -34.375 1 30.73 8 ARG B O 1
ATOM 7330 N N . SER B 1 9 ? -8.836 1.886 -32.219 1 30.3 9 SER B N 1
ATOM 7331 C CA . SER B 1 9 ? -10.133 1.34 -31.844 1 30.3 9 SER B CA 1
ATOM 7332 C C . SER B 1 9 ? -11.219 2.408 -31.906 1 30.3 9 SER B C 1
ATOM 7334 O O . SER B 1 9 ? -12.367 2.113 -32.25 1 30.3 9 SER B O 1
ATOM 7336 N N . ALA B 1 10 ? -10.891 3.629 -31.516 1 31.08 10 ALA B N 1
ATOM 7337 C CA . ALA B 1 10 ? -11.844 4.723 -31.656 1 31.08 10 ALA B CA 1
ATOM 7338 C C . ALA B 1 10 ? -12.109 5.035 -33.125 1 31.08 10 ALA B C 1
ATOM 7340 O O . ALA B 1 10 ? -13.242 5.344 -33.5 1 31.08 10 ALA B O 1
ATOM 7341 N N . ALA B 1 11 ? -11.016 4.805 -33.875 1 32.34 11 ALA B N 1
ATOM 7342 C CA . ALA B 1 11 ? -11.188 4.988 -35.312 1 32.34 11 ALA B CA 1
ATOM 7343 C C . ALA B 1 11 ? -12.133 3.939 -35.875 1 32.34 11 ALA B C 1
ATOM 7345 O O . ALA B 1 11 ? -12.945 4.246 -36.75 1 32.34 11 ALA B O 1
ATOM 7346 N N . LEU B 1 12 ? -12.031 2.799 -35.281 1 30.98 12 LEU B N 1
ATOM 7347 C CA . LEU B 1 12 ? -12.867 1.7 -35.75 1 30.98 12 LEU B CA 1
ATOM 7348 C C . LEU B 1 12 ? -14.328 1.921 -35.344 1 30.98 12 LEU B C 1
ATOM 7350 O O . LEU B 1 12 ? -15.234 1.646 -36.125 1 30.98 12 LEU B O 1
ATOM 7354 N N . LEU B 1 13 ? -14.523 2.49 -34.156 1 31.08 13 LEU B N 1
ATOM 7355 C CA . LEU B 1 13 ? -15.883 2.775 -33.75 1 31.08 13 LEU B CA 1
ATOM 7356 C C . LEU B 1 13 ? -16.5 3.904 -34.562 1 31.08 13 LEU B C 1
ATOM 7358 O O . LEU B 1 13 ? -17.656 3.836 -34.938 1 31.08 13 LEU B O 1
ATOM 7362 N N . LEU B 1 14 ? -15.656 4.828 -34.938 1 32.34 14 LEU B N 1
ATOM 7363 C CA . LEU B 1 14 ? -16.172 5.93 -35.75 1 32.34 14 LEU B CA 1
ATOM 7364 C C . LEU B 1 14 ? -16.469 5.469 -37.156 1 32.34 14 LEU B C 1
ATOM 7366 O O . LEU B 1 14 ? -17.438 5.938 -37.781 1 32.34 14 LEU B O 1
ATOM 7370 N N . ALA B 1 15 ? -15.664 4.504 -37.562 1 34.81 15 ALA B N 1
ATOM 7371 C CA . ALA B 1 15 ? -15.852 4.008 -38.938 1 34.81 15 ALA B CA 1
ATOM 7372 C C . ALA B 1 15 ? -17.125 3.162 -39.031 1 34.81 15 ALA B C 1
ATOM 7374 O O . ALA B 1 15 ? -17.719 3.062 -40.094 1 34.81 15 ALA B O 1
ATOM 7375 N N . ALA B 1 16 ? -17.422 2.566 -37.875 1 32.91 16 ALA B N 1
ATOM 7376 C CA . ALA B 1 16 ? -18.578 1.676 -37.906 1 32.91 16 ALA B CA 1
ATOM 7377 C C . ALA B 1 16 ? -19.875 2.467 -37.781 1 32.91 16 ALA B C 1
ATOM 7379 O O . ALA B 1 16 ? -20.969 1.903 -37.938 1 32.91 16 ALA B O 1
ATOM 7380 N N . LEU B 1 17 ? -19.734 3.758 -37.562 1 31.98 17 LEU B N 1
ATOM 7381 C CA . LEU B 1 17 ? -20.922 4.582 -37.344 1 31.98 17 LEU B CA 1
ATOM 7382 C C . LEU B 1 17 ? -21.781 4.637 -38.594 1 31.98 17 LEU B C 1
ATOM 7384 O O . LEU B 1 17 ? -23 4.492 -38.5 1 31.98 17 LEU B O 1
ATOM 7388 N N . PRO B 1 18 ? -21.062 4.77 -39.688 1 34.81 18 PRO B N 1
ATOM 7389 C CA . PRO B 1 18 ? -21.984 4.945 -40.812 1 34.81 18 PRO B CA 1
ATOM 7390 C C . PRO B 1 18 ? -22.812 3.693 -41.094 1 34.81 18 PRO B C 1
ATOM 7392 O O . PRO B 1 18 ? -24 3.789 -41.438 1 34.81 18 PRO B O 1
ATOM 7395 N N . THR B 1 19 ? -22.156 2.539 -40.938 1 37.19 19 THR B N 1
ATOM 7396 C CA . THR B 1 19 ? -22.891 1.314 -41.219 1 37.19 19 THR B CA 1
ATOM 7397 C C . THR B 1 19 ? -24.031 1.107 -40.219 1 37.19 19 THR B C 1
ATOM 7399 O O . THR B 1 19 ? -25.109 0.642 -40.594 1 37.19 19 THR B O 1
ATOM 7402 N N . TYR B 1 20 ? -23.75 1.472 -38.969 1 32.72 20 TYR B N 1
ATOM 7403 C CA . TYR B 1 20 ? -24.828 1.347 -38 1 32.72 20 TYR B CA 1
ATOM 7404 C C . TYR B 1 20 ? -25.984 2.295 -38.312 1 32.72 20 TYR B C 1
ATOM 7406 O O . TYR B 1 20 ? -27.156 1.924 -38.219 1 32.72 20 TYR B O 1
ATOM 7414 N N . LEU B 1 21 ? -25.547 3.404 -38.844 1 33.78 21 LEU B N 1
ATOM 7415 C CA . LEU B 1 21 ? -26.609 4.328 -39.219 1 33.78 21 LEU B CA 1
ATOM 7416 C C . LEU B 1 21 ? -27.391 3.801 -40.406 1 33.78 21 LEU B C 1
ATOM 7418 O O . LEU B 1 21 ? -28.609 3.977 -40.5 1 33.78 21 LEU B O 1
ATOM 7422 N N . ARG B 1 22 ? -26.641 3.092 -41.25 1 40.28 22 ARG B N 1
ATOM 7423 C CA . ARG B 1 22 ? -27.328 2.529 -42.406 1 40.28 22 ARG B CA 1
ATOM 7424 C C . ARG B 1 22 ? -28.25 1.379 -42 1 40.28 22 ARG B C 1
ATOM 7426 O O . ARG B 1 22 ? -29.359 1.254 -42.531 1 40.28 22 ARG B O 1
ATOM 7433 N N . ALA B 1 23 ? -27.703 0.533 -41.125 1 35.94 23 ALA B N 1
ATOM 7434 C CA . ALA B 1 23 ? -28.516 -0.622 -40.719 1 35.94 23 ALA B CA 1
ATOM 7435 C C . ALA B 1 23 ? -29.719 -0.195 -39.906 1 35.94 23 ALA B C 1
ATOM 7437 O O . ALA B 1 23 ? -30.734 -0.879 -39.875 1 35.94 23 ALA B O 1
ATOM 7438 N N . SER B 1 24 ? -29.391 0.827 -39.031 1 32.75 24 SER B N 1
ATOM 7439 C CA . SER B 1 24 ? -30.5 1.251 -38.156 1 32.75 24 SER B CA 1
ATOM 7440 C C . SER B 1 24 ? -31.531 2.035 -38.969 1 32.75 24 SER B C 1
ATOM 7442 O O . SER B 1 24 ? -32.5 2.535 -38.406 1 32.75 24 SER B O 1
ATOM 7444 N N . GLY B 1 25 ? -31.859 1.753 -40.188 1 31.98 25 GLY B N 1
ATOM 7445 C CA . GLY B 1 25 ? -32.875 2.27 -41.094 1 31.98 25 GLY B CA 1
ATOM 7446 C C . GLY B 1 25 ? -32.812 3.777 -41.25 1 31.98 25 GLY B C 1
ATOM 7447 O O . GLY B 1 25 ? -33.719 4.375 -41.844 1 31.98 25 GLY B O 1
ATOM 7448 N N . LEU B 1 26 ? -32 4.316 -40.438 1 29.86 26 LEU B N 1
ATOM 7449 C CA . LEU B 1 26 ? -32.094 5.77 -40.469 1 29.86 26 LEU B CA 1
ATOM 7450 C C . LEU B 1 26 ? -31.375 6.328 -41.688 1 29.86 26 LEU B C 1
ATOM 7452 O O . LEU B 1 26 ? -31.219 7.543 -41.812 1 29.86 26 LEU B O 1
ATOM 7456 N N . ALA B 1 27 ? -30.625 5.465 -42.406 1 32.16 27 ALA B N 1
ATOM 7457 C CA . ALA B 1 27 ? -30.016 6 -43.594 1 32.16 27 ALA B CA 1
ATOM 7458 C C . ALA B 1 27 ? -31.062 6.191 -44.719 1 32.16 27 ALA B C 1
ATOM 7460 O O . ALA B 1 27 ? -31.641 5.223 -45.188 1 32.16 27 ALA B O 1
ATOM 7461 N N . ALA B 1 28 ? -31.859 7.219 -44.656 1 29.19 28 ALA B N 1
ATOM 7462 C CA . ALA B 1 28 ? -32.812 7.605 -45.688 1 29.19 28 ALA B CA 1
ATOM 7463 C C . ALA B 1 28 ? -32.156 7.484 -47.062 1 29.19 28 ALA B C 1
ATOM 7465 O O . ALA B 1 28 ? -30.984 7.82 -47.25 1 29.19 28 ALA B O 1
ATOM 7466 N N . ASP B 1 29 ? -32.562 6.527 -47.844 1 27.16 29 ASP B N 1
ATOM 7467 C CA . ASP B 1 29 ? -32.25 6.32 -49.25 1 27.16 29 ASP B CA 1
ATOM 7468 C C . ASP B 1 29 ? -32.25 7.641 -50.031 1 27.16 29 ASP B C 1
ATOM 7470 O O . ASP B 1 29 ? -33.188 8.438 -49.906 1 27.16 29 ASP B O 1
ATOM 7474 N N . PRO B 1 30 ? -31.109 8.188 -50.406 1 28.64 30 PRO B N 1
ATOM 7475 C CA . PRO B 1 30 ? -31.031 9.469 -51.125 1 28.64 30 PRO B CA 1
ATOM 7476 C C . PRO B 1 30 ? -31.969 9.547 -52.312 1 28.64 30 PRO B C 1
ATOM 7478 O O . PRO B 1 30 ? -31.969 10.531 -53.031 1 28.64 30 PRO B O 1
ATOM 7481 N N . ILE B 1 31 ? -32.5 8.359 -52.781 1 26.61 31 ILE B N 1
ATOM 7482 C CA . ILE B 1 31 ? -33.062 8.477 -54.125 1 26.61 31 ILE B CA 1
ATOM 7483 C C . ILE B 1 31 ? -34.188 9.5 -54.125 1 26.61 31 ILE B C 1
ATOM 7485 O O . ILE B 1 31 ? -34.281 10.344 -55.031 1 26.61 31 ILE B O 1
ATOM 7489 N N . ASN B 1 32 ? -35.25 9.078 -53.438 1 25.81 32 ASN B N 1
ATOM 7490 C CA . ASN B 1 32 ? -36.562 9.625 -53.875 1 25.81 32 ASN B CA 1
ATOM 7491 C C . ASN B 1 32 ? -36.688 11.094 -53.469 1 25.81 32 ASN B C 1
ATOM 7493 O O . ASN B 1 32 ? -37.812 11.617 -53.375 1 25.81 32 ASN B O 1
ATOM 7497 N N . CYS B 1 33 ? -35.625 11.57 -52.719 1 25.52 33 CYS B N 1
ATOM 7498 C CA . CYS B 1 33 ? -35.969 12.875 -52.156 1 25.52 33 CYS B CA 1
ATOM 7499 C C . CYS B 1 33 ? -36.062 13.93 -53.25 1 25.52 33 CYS B C 1
ATOM 7501 O O . CYS B 1 33 ? -35.938 15.125 -52.969 1 25.52 33 CYS B O 1
ATOM 7503 N N . ALA B 1 34 ? -35.906 13.484 -54.531 1 27.08 34 ALA B N 1
ATOM 7504 C CA . ALA B 1 34 ? -35.938 14.562 -55.531 1 27.08 34 ALA B CA 1
ATOM 7505 C C . ALA B 1 34 ? -37.188 15.422 -55.375 1 27.08 34 ALA B C 1
ATOM 7507 O O . ALA B 1 34 ? -37.125 16.625 -55.625 1 27.08 34 ALA B O 1
ATOM 7508 N N . GLU B 1 35 ? -38.281 14.672 -55.469 1 25.55 35 GLU B N 1
ATOM 7509 C CA . GLU B 1 35 ? -39.438 15.469 -55.875 1 25.55 35 GLU B CA 1
ATOM 7510 C C . GLU B 1 35 ? -39.875 16.438 -54.812 1 25.55 35 GLU B C 1
ATOM 7512 O O . GLU B 1 35 ? -40.906 17.094 -54.938 1 25.55 35 GLU B O 1
ATOM 7517 N N . VAL B 1 36 ? -39.375 16.203 -53.531 1 25.72 36 VAL B N 1
ATOM 7518 C CA . VAL B 1 36 ? -40.188 17.031 -52.656 1 25.72 36 VAL B CA 1
ATOM 7519 C C . VAL B 1 36 ? -39.906 18.5 -52.906 1 25.72 36 VAL B C 1
ATOM 7521 O O . VAL B 1 36 ? -38.75 18.891 -53.094 1 25.72 36 VAL B O 1
ATOM 7524 N N . SER B 1 37 ? -40.875 19.328 -53.312 1 24.81 37 SER B N 1
ATOM 7525 C CA . SER B 1 37 ? -41.094 20.719 -53.719 1 24.81 37 SER B CA 1
ATOM 7526 C C . SER B 1 37 ? -40.281 21.672 -52.844 1 24.81 37 SER B C 1
ATOM 7528 O O . SER B 1 37 ? -39.844 21.281 -51.75 1 24.81 37 SER B O 1
ATOM 7530 N N . SER B 1 38 ? -40.312 23.062 -53.094 1 27.06 38 SER B N 1
ATOM 7531 C CA . SER B 1 38 ? -39.625 24.344 -52.969 1 27.06 38 SER B CA 1
ATOM 7532 C C . SER B 1 38 ? -39.438 24.734 -51.5 1 27.06 38 SER B C 1
ATOM 7534 O O . SER B 1 38 ? -38.906 25.812 -51.219 1 27.06 38 SER B O 1
ATOM 7536 N N . SER B 1 39 ? -40.25 24.219 -50.5 1 27.41 39 SER B N 1
ATOM 7537 C CA . SER B 1 39 ? -40.188 25.141 -49.375 1 27.41 39 SER B CA 1
ATOM 7538 C C . SER B 1 39 ? -38.781 25.125 -48.75 1 27.41 39 SER B C 1
ATOM 7540 O O . SER B 1 39 ? -38.156 24.078 -48.656 1 27.41 39 SER B O 1
ATOM 7542 N N . GLU B 1 40 ? -38.031 26.328 -48.656 1 30.66 40 GLU B N 1
ATOM 7543 C CA . GLU B 1 40 ? -36.656 26.766 -48.469 1 30.66 40 GLU B CA 1
ATOM 7544 C C . GLU B 1 40 ? -36.031 26.078 -47.25 1 30.66 40 GLU B C 1
ATOM 7546 O O . GLU B 1 40 ? -34.781 25.953 -47.188 1 30.66 40 GLU B O 1
ATOM 7551 N N . SER B 1 41 ? -36.844 25.906 -46.188 1 32.66 41 SER B N 1
ATOM 7552 C CA . SER B 1 41 ? -36.219 25.781 -44.906 1 32.66 41 SER B CA 1
ATOM 7553 C C . SER B 1 41 ? -35.438 24.469 -44.781 1 32.66 41 SER B C 1
ATOM 7555 O O . SER B 1 41 ? -34.562 24.328 -43.906 1 32.66 41 SER B O 1
ATOM 7557 N N . SER B 1 42 ? -35.906 23.422 -45.562 1 33.62 42 SER B N 1
ATOM 7558 C CA . SER B 1 42 ? -35.531 22.047 -45.312 1 33.62 42 SER B CA 1
ATOM 7559 C C . SER B 1 42 ? -34.156 21.734 -45.906 1 33.62 42 SER B C 1
ATOM 7561 O O . SER B 1 42 ? -33.688 20.594 -45.844 1 33.62 42 SER B O 1
ATOM 7563 N N . SER B 1 43 ? -33.719 22.688 -46.781 1 34.47 43 SER B N 1
ATOM 7564 C CA . SER B 1 43 ? -32.594 22.375 -47.656 1 34.47 43 SER B CA 1
ATOM 7565 C C . SER B 1 43 ? -31.312 22.203 -46.812 1 34.47 43 SER B C 1
ATOM 7567 O O . SER B 1 43 ? -30.453 21.375 -47.156 1 34.47 43 SER B O 1
ATOM 7569 N N . GLU B 1 44 ? -31.25 23.125 -45.812 1 34.44 44 GLU B N 1
ATOM 7570 C CA . GLU B 1 44 ? -29.922 23.188 -45.188 1 34.44 44 GLU B CA 1
ATOM 7571 C C . GLU B 1 44 ? -29.594 21.891 -44.438 1 34.44 44 GLU B C 1
ATOM 7573 O O . GLU B 1 44 ? -28.438 21.484 -44.406 1 34.44 44 GLU B O 1
ATOM 7578 N N . GLU B 1 45 ? -30.703 21.219 -43.906 1 35.81 45 GLU B N 1
ATOM 7579 C CA . GLU B 1 45 ? -30.438 19.984 -43.156 1 35.81 45 GLU B CA 1
ATOM 7580 C C . GLU B 1 45 ? -30 18.859 -44.062 1 35.81 45 GLU B C 1
ATOM 7582 O O . GLU B 1 45 ? -29.109 18.078 -43.719 1 35.81 45 GLU B O 1
ATOM 7587 N N . SER B 1 46 ? -30.531 18.859 -45.344 1 38.25 46 SER B N 1
ATOM 7588 C CA . SER B 1 46 ? -30.219 17.797 -46.281 1 38.25 46 SER B CA 1
ATOM 7589 C C . SER B 1 46 ? -28.766 17.891 -46.75 1 38.25 46 SER B C 1
ATOM 7591 O O . SER B 1 46 ? -28.094 16.875 -46.875 1 38.25 46 SER B O 1
ATOM 7593 N N . CYS B 1 47 ? -28.312 19.188 -46.969 1 38.38 47 CYS B N 1
ATOM 7594 C CA . CYS B 1 47 ? -26.938 19.344 -47.438 1 38.38 47 CYS B CA 1
ATOM 7595 C C . CYS B 1 47 ? -25.953 18.891 -46.375 1 38.38 47 CYS B C 1
ATOM 7597 O O . CYS B 1 47 ? -24.906 18.312 -46.688 1 38.38 47 CYS B O 1
ATOM 7599 N N . ARG B 1 48 ? -26.344 19.141 -45.031 1 42.38 48 ARG B N 1
ATOM 7600 C CA . ARG B 1 48 ? -25.438 18.781 -43.969 1 42.38 48 ARG B CA 1
ATOM 7601 C C . ARG B 1 48 ? -25.297 17.266 -43.844 1 42.38 48 ARG B C 1
ATOM 7603 O O . ARG B 1 48 ? -24.203 16.734 -43.688 1 42.38 48 ARG B O 1
ATOM 7610 N N . LEU B 1 49 ? -26.406 16.484 -44.156 1 39.75 49 LEU B N 1
ATOM 7611 C CA . LEU B 1 49 ? -26.391 15.023 -44.094 1 39.75 49 LEU B CA 1
ATOM 7612 C C . LEU B 1 49 ? -25.594 14.453 -45.281 1 39.75 49 LEU B C 1
ATOM 7614 O O . LEU B 1 49 ? -24.844 13.5 -45.125 1 39.75 49 LEU B O 1
ATOM 7618 N N . LEU B 1 50 ? -25.672 15.164 -46.469 1 42.72 50 LEU B N 1
ATOM 7619 C CA . LEU B 1 50 ? -24.938 14.695 -47.625 1 42.72 50 LEU B CA 1
ATOM 7620 C C . LEU B 1 50 ? -23.438 14.867 -47.438 1 42.72 50 LEU B C 1
ATOM 7622 O O . LEU B 1 50 ? -22.656 13.992 -47.781 1 42.72 50 LEU B O 1
ATOM 7626 N N . SER B 1 51 ? -23.094 16.047 -46.844 1 44.75 51 SER B N 1
ATOM 7627 C CA . SER B 1 51 ? -21.656 16.266 -46.625 1 44.75 51 SER B CA 1
ATOM 7628 C C . SER B 1 51 ? -21.094 15.273 -45.594 1 44.75 51 SER B C 1
ATOM 7630 O O . SER B 1 51 ? -19.984 14.766 -45.781 1 44.75 51 SER B O 1
ATOM 7632 N N . GLN B 1 52 ? -21.875 14.875 -44.531 1 43.41 52 GLN B N 1
ATOM 7633 C CA . GLN B 1 52 ? -21.453 13.867 -43.562 1 43.41 52 GLN B CA 1
ATOM 7634 C C . GLN B 1 52 ? -21.359 12.484 -44.219 1 43.41 52 GLN B C 1
ATOM 7636 O O . GLN B 1 52 ? -20.438 11.719 -43.938 1 43.41 52 GLN B O 1
ATOM 7641 N N . TRP B 1 53 ? -22.203 12.219 -45.281 1 46.84 53 TRP B N 1
ATOM 7642 C CA . TRP B 1 53 ? -22.219 10.969 -46.031 1 46.84 53 TRP B CA 1
ATOM 7643 C C . TRP B 1 53 ? -20.969 10.859 -46.906 1 46.84 53 TRP B C 1
ATOM 7645 O O . TRP B 1 53 ? -20.328 9.82 -46.969 1 46.84 53 TRP B O 1
ATOM 7655 N N . GLN B 1 54 ? -20.672 11.977 -47.562 1 48.41 54 GLN B N 1
ATOM 7656 C CA . GLN B 1 54 ? -19.5 11.969 -48.438 1 48.41 54 GLN B CA 1
ATOM 7657 C C . GLN B 1 54 ? -18.219 11.773 -47.656 1 48.41 54 GLN B C 1
ATOM 7659 O O . GLN B 1 54 ? -17.312 11.07 -48.125 1 48.41 54 GLN B O 1
ATOM 7664 N N . GLN B 1 55 ? -18.172 12.305 -46.375 1 48.66 55 GLN B N 1
ATOM 7665 C CA . GLN B 1 55 ? -16.984 12.133 -45.562 1 48.66 55 GLN B CA 1
ATOM 7666 C C . GLN B 1 55 ? -16.875 10.695 -45.031 1 48.66 55 GLN B C 1
ATOM 7668 O O . GLN B 1 55 ? -15.773 10.148 -44.938 1 48.66 55 GLN B O 1
ATOM 7673 N N . GLY B 1 56 ? -18 10.016 -44.844 1 45.56 56 GLY B N 1
ATOM 7674 C CA . GLY B 1 56 ? -18.016 8.594 -44.531 1 45.56 56 GLY B CA 1
ATOM 7675 C C . GLY B 1 56 ? -17.516 7.719 -45.656 1 45.56 56 GLY B C 1
ATOM 7676 O O . GLY B 1 56 ? -16.734 6.793 -45.438 1 45.56 56 GLY B O 1
ATOM 7677 N N . LEU B 1 57 ? -17.938 8.023 -46.938 1 51.34 57 LEU B N 1
ATOM 7678 C CA . LEU B 1 57 ? -17.484 7.25 -48.094 1 51.34 57 LEU B CA 1
ATOM 7679 C C . LEU B 1 57 ? -15.984 7.391 -48.281 1 51.34 57 LEU B C 1
ATOM 7681 O O . LEU B 1 57 ? -15.305 6.41 -48.594 1 51.34 57 LEU B O 1
ATOM 7685 N N . LYS B 1 58 ? -15.484 8.641 -48.156 1 53.12 58 LYS B N 1
ATOM 7686 C CA . LYS B 1 58 ? -14.047 8.852 -48.344 1 53.12 58 LYS B CA 1
ATOM 7687 C C . LYS B 1 58 ? -13.242 8.102 -47.281 1 53.12 58 LYS B C 1
ATOM 7689 O O . LYS B 1 58 ? -12.18 7.555 -47.562 1 53.12 58 LYS B O 1
ATOM 7694 N N . ALA B 1 59 ? -13.766 7.941 -46.062 1 48.75 59 ALA B N 1
ATOM 7695 C CA . ALA B 1 59 ? -13.086 7.199 -45 1 48.75 59 ALA B CA 1
ATOM 7696 C C . ALA B 1 59 ? -13.078 5.703 -45.312 1 48.75 59 ALA B C 1
ATOM 7698 O O . ALA B 1 59 ? -12.07 5.023 -45.094 1 48.75 59 ALA B O 1
ATOM 7699 N N . GLN B 1 60 ? -14.133 5.18 -45.969 1 49.06 60 GLN B N 1
ATOM 7700 C CA . GLN B 1 60 ? -14.18 3.789 -46.406 1 49.06 60 GLN B CA 1
ATOM 7701 C C . GLN B 1 60 ? -13.148 3.518 -47.469 1 49.06 60 GLN B C 1
ATOM 7703 O O . GLN B 1 60 ? -12.461 2.492 -47.469 1 49.06 60 GLN B O 1
ATOM 7708 N N . GLN B 1 61 ? -13.062 4.375 -48.5 1 56.62 61 GLN B N 1
ATOM 7709 C CA . GLN B 1 61 ? -12.102 4.191 -49.594 1 56.62 61 GLN B CA 1
ATOM 7710 C C . GLN B 1 61 ? -10.672 4.188 -49.062 1 56.62 61 GLN B C 1
ATOM 7712 O O . GLN B 1 61 ? -9.852 3.375 -49.5 1 56.62 61 GLN B O 1
ATOM 7717 N N . LYS B 1 62 ? -10.359 5.051 -48.125 1 50.62 62 LYS B N 1
ATOM 7718 C CA . LYS B 1 62 ? -9 5.074 -47.562 1 50.62 62 LYS B CA 1
ATOM 7719 C C . LYS B 1 62 ? -8.688 3.787 -46.812 1 50.62 62 LYS B C 1
ATOM 7721 O O . LYS B 1 62 ? -7.57 3.268 -46.906 1 50.62 62 LYS B O 1
ATOM 7726 N N . LEU B 1 63 ? -9.617 3.184 -46.25 1 44.88 63 LEU B N 1
ATOM 7727 C CA . LEU B 1 63 ? -9.422 1.9 -45.562 1 44.88 63 LEU B CA 1
ATOM 7728 C C . LEU B 1 63 ? -9.219 0.784 -46.594 1 44.88 63 LEU B C 1
ATOM 7730 O O . LEU B 1 63 ? -8.359 -0.083 -46.406 1 44.88 63 LEU B O 1
ATOM 7734 N N . ARG B 1 64 ? -10.008 0.818 -47.656 1 54.88 64 ARG B N 1
ATOM 7735 C CA . ARG B 1 64 ? -9.75 -0.139 -48.719 1 54.88 64 ARG B CA 1
ATOM 7736 C C . ARG B 1 64 ? -8.336 0.014 -49.281 1 54.88 64 ARG B C 1
ATOM 7738 O O . ARG B 1 64 ? -7.656 -0.98 -49.531 1 54.88 64 ARG B O 1
ATOM 7745 N N . ASP B 1 65 ? -7.926 1.229 -49.375 1 53.78 65 ASP B N 1
ATOM 7746 C CA . ASP B 1 65 ? -6.586 1.448 -49.906 1 53.78 65 ASP B CA 1
ATOM 7747 C C . ASP B 1 65 ? -5.52 0.949 -48.938 1 53.78 65 ASP B C 1
ATOM 7749 O O . ASP B 1 65 ? -4.422 0.578 -49.375 1 53.78 65 ASP B O 1
ATOM 7753 N N . LEU B 1 66 ? -5.926 0.96 -47.625 1 48.56 66 LEU B N 1
ATOM 7754 C CA . LEU B 1 66 ? -4.938 0.499 -46.656 1 48.56 66 LEU B CA 1
ATOM 7755 C C . LEU B 1 66 ? -5.035 -1.01 -46.469 1 48.56 66 LEU B C 1
ATOM 7757 O O . LEU B 1 66 ? -4.332 -1.575 -45.625 1 48.56 66 LEU B O 1
ATOM 7761 N N . GLY B 1 67 ? -5.73 -1.859 -47.219 1 45.94 67 GLY B N 1
ATOM 7762 C CA . GLY B 1 67 ? -5.773 -3.301 -47.406 1 45.94 67 GLY B CA 1
ATOM 7763 C C . GLY B 1 67 ? -6.809 -3.986 -46.531 1 45.94 67 GLY B C 1
ATOM 7764 O O . GLY B 1 67 ? -6.773 -5.207 -46.375 1 45.94 67 GLY B O 1
ATOM 7765 N N . PHE B 1 68 ? -7.621 -3.252 -45.781 1 39.66 68 PHE B N 1
ATOM 7766 C CA . PHE B 1 68 ? -8.586 -3.916 -44.938 1 39.66 68 PHE B CA 1
ATOM 7767 C C . PHE B 1 68 ? -9.82 -4.336 -45.719 1 39.66 68 PHE B C 1
ATOM 7769 O O . PHE B 1 68 ? -10.266 -3.621 -46.625 1 39.66 68 PHE B O 1
ATOM 7776 N N . ASP B 1 69 ? -10.078 -5.641 -45.812 1 41.91 69 ASP B N 1
ATOM 7777 C CA . ASP B 1 69 ? -11.305 -6.129 -46.438 1 41.91 69 ASP B CA 1
ATOM 7778 C C . ASP B 1 69 ? -12.539 -5.672 -45.656 1 41.91 69 ASP B C 1
ATOM 7780 O O . ASP B 1 69 ? -12.883 -6.254 -44.625 1 41.91 69 ASP B O 1
ATOM 7784 N N . VAL B 1 70 ? -13.109 -4.547 -45.844 1 45.62 70 VAL B N 1
ATOM 7785 C CA . VAL B 1 70 ? -14.195 -3.826 -45.188 1 45.62 70 VAL B CA 1
ATOM 7786 C C . VAL B 1 70 ? -15.469 -4.668 -45.219 1 45.62 70 VAL B C 1
ATOM 7788 O O . VAL B 1 70 ? -16.297 -4.578 -44.312 1 45.62 70 VAL B O 1
ATOM 7791 N N . ASP B 1 71 ? -15.672 -5.574 -46.156 1 45.84 71 ASP B N 1
ATOM 7792 C CA . ASP B 1 71 ? -16.875 -6.383 -46.312 1 45.84 71 ASP B CA 1
ATOM 7793 C C . ASP B 1 71 ? -16.922 -7.496 -45.25 1 45.84 71 ASP B C 1
ATOM 7795 O O . ASP B 1 71 ? -17.969 -7.793 -44.688 1 45.84 71 ASP B O 1
ATOM 7799 N N . VAL B 1 72 ? -15.836 -8.242 -45.062 1 43.09 72 VAL B N 1
ATOM 7800 C CA . VAL B 1 72 ? -15.82 -9.344 -44.125 1 43.09 72 VAL B CA 1
ATOM 7801 C C . VAL B 1 72 ? -16 -8.797 -42.688 1 43.09 72 VAL B C 1
ATOM 7803 O O . VAL B 1 72 ? -16.688 -9.406 -41.875 1 43.09 72 VAL B O 1
ATOM 7806 N N . LEU B 1 73 ? -15.516 -7.641 -42.438 1 36.28 73 LEU B N 1
ATOM 7807 C CA . LEU B 1 73 ? -15.672 -7.039 -41.094 1 36.28 73 LEU B CA 1
ATOM 7808 C C . LEU B 1 73 ? -17.109 -6.605 -40.875 1 36.28 73 LEU B C 1
ATOM 7810 O O . LEU B 1 73 ? -17.656 -6.793 -39.781 1 36.28 73 LEU B O 1
ATOM 7814 N N . ALA B 1 74 ? -17.844 -6.172 -41.812 1 38.69 74 ALA B N 1
ATOM 7815 C CA . ALA B 1 74 ? -19.25 -5.781 -41.781 1 38.69 74 ALA B CA 1
ATOM 7816 C C . ALA B 1 74 ? -20.156 -6.992 -41.531 1 38.69 74 ALA B C 1
ATOM 7818 O O . ALA B 1 74 ? -21.125 -6.918 -40.812 1 38.69 74 ALA B O 1
ATOM 7819 N N . GLN B 1 75 ? -19.922 -8.125 -42.156 1 37 75 GLN B N 1
ATOM 7820 C CA . GLN B 1 75 ? -20.75 -9.312 -42.031 1 37 75 GLN B CA 1
ATOM 7821 C C . GLN B 1 75 ? -20.703 -9.883 -40.594 1 37 75 GLN B C 1
ATOM 7823 O O . GLN B 1 75 ? -21.703 -10.383 -40.094 1 37 75 GLN B O 1
ATOM 7828 N N . SER B 1 76 ? -19.625 -9.922 -39.875 1 32.22 76 SER B N 1
ATOM 7829 C CA . SER B 1 76 ? -19.562 -10.508 -38.531 1 32.22 76 SER B CA 1
ATOM 7830 C C . SER B 1 76 ? -20.328 -9.664 -37.531 1 32.22 76 SER B C 1
ATOM 7832 O O . SER B 1 76 ? -20.875 -10.195 -36.562 1 32.22 76 SER B O 1
ATOM 7834 N N . PHE B 1 77 ? -20.391 -8.383 -37.594 1 33.91 77 PHE B N 1
ATOM 7835 C CA . PHE B 1 77 ? -21.125 -7.555 -36.688 1 33.91 77 PHE B CA 1
ATOM 7836 C C . PHE B 1 77 ? -22.625 -7.562 -37 1 33.91 77 PHE B C 1
ATOM 7838 O O . PHE B 1 77 ? -23.469 -7.445 -36.125 1 33.91 77 PHE B O 1
ATOM 7845 N N . ALA B 1 78 ? -23.031 -7.57 -38.25 1 30.88 78 ALA B N 1
ATOM 7846 C CA . ALA B 1 78 ? -24.438 -7.57 -38.688 1 30.88 78 ALA B CA 1
ATOM 7847 C C . ALA B 1 78 ? -25.156 -8.812 -38.188 1 30.88 78 ALA B C 1
ATOM 7849 O O . ALA B 1 78 ? -26.391 -8.82 -38.094 1 30.88 78 ALA B O 1
ATOM 7850 N N . ALA B 1 79 ? -24.516 -9.984 -37.969 1 30.84 79 ALA B N 1
ATOM 7851 C CA . ALA B 1 79 ? -25.281 -11.172 -37.594 1 30.84 79 ALA B CA 1
ATOM 7852 C C . ALA B 1 79 ? -25.922 -11.008 -36.219 1 30.84 79 ALA B C 1
ATOM 7854 O O . ALA B 1 79 ? -26.828 -11.758 -35.875 1 30.84 79 ALA B O 1
ATOM 7855 N N . GLY B 1 80 ? -25.375 -10.203 -35.25 1 25.33 80 GLY B N 1
ATOM 7856 C CA . GLY B 1 80 ? -26.016 -10.219 -33.938 1 25.33 80 GLY B CA 1
ATOM 7857 C C . GLY B 1 80 ? -27.188 -9.273 -33.844 1 25.33 80 GLY B C 1
ATOM 7858 O O . GLY B 1 80 ? -27.672 -8.984 -32.75 1 25.33 80 GLY B O 1
ATOM 7859 N N . ALA B 1 81 ? -27.5 -8.508 -34.844 1 24.67 81 ALA B N 1
ATOM 7860 C CA . ALA B 1 81 ? -28.5 -7.469 -34.688 1 24.67 81 ALA B CA 1
ATOM 7861 C C . ALA B 1 81 ? -29.906 -8.07 -34.594 1 24.67 81 ALA B C 1
ATOM 7863 O O . ALA B 1 81 ? -30.328 -8.805 -35.469 1 24.67 81 ALA B O 1
ATOM 7864 N N . PRO B 1 82 ? -30.547 -8.266 -33.406 1 23.5 82 PRO B N 1
ATOM 7865 C CA . PRO B 1 82 ? -31.875 -8.883 -33.312 1 23.5 82 PRO B CA 1
ATOM 7866 C C . PRO B 1 82 ? -32.906 -8.172 -34.188 1 23.5 82 PRO B C 1
ATOM 7868 O O . PRO B 1 82 ? -32.781 -6.973 -34.438 1 23.5 82 PRO B O 1
ATOM 7871 N N . GLY B 1 83 ? -33.5 -8.812 -35.188 1 19.27 83 GLY B N 1
ATOM 7872 C CA . GLY B 1 83 ? -34.5 -8.438 -36.188 1 19.27 83 GLY B CA 1
ATOM 7873 C C . GLY B 1 83 ? -35.719 -7.781 -35.594 1 19.27 83 GLY B C 1
ATOM 7874 O O . GLY B 1 83 ? -36.25 -8.258 -34.594 1 19.27 83 GLY B O 1
ATOM 7875 N N . ARG B 1 84 ? -35.938 -6.535 -35.656 1 22.98 84 ARG B N 1
ATOM 7876 C CA . ARG B 1 84 ? -37.125 -5.77 -35.312 1 22.98 84 ARG B CA 1
ATOM 7877 C C . ARG B 1 84 ? -38.375 -6.398 -35.906 1 22.98 84 ARG B C 1
ATOM 7879 O O . ARG B 1 84 ? -38.5 -6.492 -37.125 1 22.98 84 ARG B O 1
ATOM 7886 N N . ARG B 1 85 ? -39 -7.316 -35.156 1 19.94 85 ARG B N 1
ATOM 7887 C CA . ARG B 1 85 ? -40.312 -7.836 -35.562 1 19.94 85 ARG B CA 1
ATOM 7888 C C . ARG B 1 85 ? -41.344 -6.715 -35.719 1 19.94 85 ARG B C 1
ATOM 7890 O O . ARG B 1 85 ? -41.438 -5.863 -34.812 1 19.94 85 ARG B O 1
ATOM 7897 N N . ALA B 1 86 ? -41.75 -6.328 -36.875 1 19.7 86 ALA B N 1
ATOM 7898 C CA . ALA B 1 86 ? -42.781 -5.402 -37.375 1 19.7 86 ALA B CA 1
ATOM 7899 C C . ALA B 1 86 ? -44.125 -5.68 -36.719 1 19.7 86 ALA B C 1
ATOM 7901 O O . ALA B 1 86 ? -44.594 -6.828 -36.688 1 19.7 86 ALA B O 1
ATOM 7902 N N . ASP B 1 87 ? -44.656 -4.828 -35.875 1 19.16 87 ASP B N 1
ATOM 7903 C CA . ASP B 1 87 ? -45.875 -4.766 -35.062 1 19.16 87 ASP B CA 1
ATOM 7904 C C . ASP B 1 87 ? -47.125 -4.711 -35.969 1 19.16 87 ASP B C 1
ATOM 7906 O O . ASP B 1 87 ? -47.375 -3.695 -36.594 1 19.16 87 ASP B O 1
ATOM 7910 N N . SER B 1 88 ? -47.375 -5.613 -36.969 1 18.16 88 SER B N 1
ATOM 7911 C CA . SER B 1 88 ? -48.656 -5.438 -37.656 1 18.16 88 SER B CA 1
ATOM 7912 C C . SER B 1 88 ? -49.812 -5.461 -36.656 1 18.16 88 SER B C 1
ATOM 7914 O O . SER B 1 88 ? -49.938 -6.391 -35.844 1 18.16 88 SER B O 1
ATOM 7916 N N . ALA B 1 89 ? -50.375 -4.367 -36.25 1 19.61 89 ALA B N 1
ATOM 7917 C CA . ALA B 1 89 ? -51.406 -3.977 -35.312 1 19.61 89 ALA B CA 1
ATOM 7918 C C . ALA B 1 89 ? -52.781 -4.465 -35.75 1 19.61 89 ALA B C 1
ATOM 7920 O O . ALA B 1 89 ? -53.812 -3.83 -35.469 1 19.61 89 ALA B O 1
ATOM 7921 N N . THR B 1 90 ? -52.969 -5.766 -36.281 1 17.97 90 THR B N 1
ATOM 7922 C CA . THR B 1 90 ? -54.344 -5.969 -36.719 1 17.97 90 THR B CA 1
ATOM 7923 C C . THR B 1 90 ? -55.312 -5.781 -35.562 1 17.97 90 THR B C 1
ATOM 7925 O O . THR B 1 90 ? -54.969 -6.09 -34.406 1 17.97 90 THR B O 1
ATOM 7928 N N . THR B 1 91 ? -56.375 -4.934 -35.656 1 20.27 91 THR B N 1
ATOM 7929 C CA . THR B 1 91 ? -57.531 -4.379 -34.969 1 20.27 91 THR B CA 1
ATOM 7930 C C . THR B 1 91 ? -58.5 -5.484 -34.562 1 20.27 91 THR B C 1
ATOM 7932 O O . THR B 1 91 ? -59.625 -5.207 -34.094 1 20.27 91 THR B O 1
ATOM 7935 N N . ALA B 1 92 ? -57.969 -6.723 -34.094 1 17.47 92 ALA B N 1
ATOM 7936 C CA . ALA B 1 92 ? -58.969 -7.785 -34.062 1 17.47 92 ALA B CA 1
ATOM 7937 C C . ALA B 1 92 ? -60.094 -7.453 -33.062 1 17.47 92 ALA B C 1
ATOM 7939 O O . ALA B 1 92 ? -59.812 -6.898 -32 1 17.47 92 ALA B O 1
ATOM 7940 N N . ASP B 1 93 ? -61.312 -7.449 -33.594 1 18.73 93 ASP B N 1
ATOM 7941 C CA . ASP B 1 93 ? -62.688 -7.254 -33.094 1 18.73 93 ASP B CA 1
ATOM 7942 C C . ASP B 1 93 ? -63.062 -8.352 -32.125 1 18.73 93 ASP B C 1
ATOM 7944 O O . ASP B 1 93 ? -62.938 -9.539 -32.406 1 18.73 93 ASP B O 1
ATOM 7948 N N . PRO B 1 94 ? -62.875 -8.258 -30.844 1 17.7 94 PRO B N 1
ATOM 7949 C CA . PRO B 1 94 ? -63.062 -9.359 -29.891 1 17.7 94 PRO B CA 1
ATOM 7950 C C . PRO B 1 94 ? -64.5 -9.922 -29.938 1 17.7 94 PRO B C 1
ATOM 7952 O O . PRO B 1 94 ? -65.438 -9.219 -29.609 1 17.7 94 PRO B O 1
ATOM 7955 N N . SER B 1 95 ? -64.75 -10.758 -31 1 16.19 95 SER B N 1
ATOM 7956 C CA . SER B 1 95 ? -66.062 -11.445 -31.078 1 16.19 95 SER B CA 1
ATOM 7957 C C . SER B 1 95 ? -66.25 -12.328 -29.859 1 16.19 95 SER B C 1
ATOM 7959 O O . SER B 1 95 ? -65.375 -13.047 -29.422 1 16.19 95 SER B O 1
ATOM 7961 N N . HIS B 1 96 ? -67.188 -12.148 -29.016 1 16.48 96 HIS B N 1
ATOM 7962 C CA . HIS B 1 96 ? -67.812 -12.703 -27.812 1 16.48 96 HIS B CA 1
ATOM 7963 C C . HIS B 1 96 ? -68.375 -14.07 -28.078 1 16.48 96 HIS B C 1
ATOM 7965 O O . HIS B 1 96 ? -69.125 -14.602 -27.266 1 16.48 96 HIS B O 1
ATOM 7971 N N . SER B 1 97 ? -67.75 -14.867 -29.062 1 14.41 97 SER B N 1
ATOM 7972 C CA . SER B 1 97 ? -68.75 -15.93 -29.328 1 14.41 97 SER B CA 1
ATOM 7973 C C . SER B 1 97 ? -68.938 -16.781 -28.094 1 14.41 97 SER B C 1
ATOM 7975 O O . SER B 1 97 ? -68.188 -16.719 -27.125 1 14.41 97 SER B O 1
ATOM 7977 N N . SER B 1 98 ? -69.375 -18.25 -28.422 1 15.05 98 SER B N 1
ATOM 7978 C CA . SER B 1 98 ? -70.5 -19.141 -28.141 1 15.05 98 SER B CA 1
ATOM 7979 C C . SER B 1 98 ? -70.125 -20.125 -27.016 1 15.05 98 SER B C 1
ATOM 7981 O O . SER B 1 98 ? -69 -20.234 -26.625 1 15.05 98 SER B O 1
ATOM 7983 N N . HIS B 1 99 ? -70.75 -21.516 -27.047 1 14.52 99 HIS B N 1
ATOM 7984 C CA . HIS B 1 99 ? -71.562 -22.469 -26.312 1 14.52 99 HIS B CA 1
ATOM 7985 C C . HIS B 1 99 ? -70.75 -23.719 -25.922 1 14.52 99 HIS B C 1
ATOM 7987 O O . HIS B 1 99 ? -71.312 -24.641 -25.328 1 14.52 99 HIS B O 1
ATOM 7993 N N . ALA B 1 100 ? -69.438 -23.781 -25.984 1 14.39 100 ALA B N 1
ATOM 7994 C CA . ALA B 1 100 ? -69.25 -25.234 -26 1 14.39 100 ALA B CA 1
ATOM 7995 C C . ALA B 1 100 ? -69.812 -25.859 -24.734 1 14.39 100 ALA B C 1
ATOM 7997 O O . ALA B 1 100 ? -69.938 -25.203 -23.688 1 14.39 100 ALA B O 1
ATOM 7998 N N . THR B 1 101 ? -69.625 -27.453 -24.797 1 14.38 101 THR B N 1
ATOM 7999 C CA . THR B 1 101 ? -70.312 -28.734 -24.641 1 14.38 101 THR B CA 1
ATOM 8000 C C . THR B 1 101 ? -69.875 -29.375 -23.312 1 14.38 101 THR B C 1
ATOM 8002 O O . THR B 1 101 ? -70.75 -29.75 -22.516 1 14.38 101 THR B O 1
ATOM 8005 N N . THR B 1 102 ? -69 -30.688 -23.484 1 14.37 102 THR B N 1
ATOM 8006 C CA . THR B 1 102 ? -69.438 -32.094 -23.266 1 14.37 102 THR B CA 1
ATOM 8007 C C . THR B 1 102 ? -69 -32.531 -21.875 1 14.37 102 THR B C 1
ATOM 8009 O O . THR B 1 102 ? -68.125 -31.953 -21.25 1 14.37 102 THR B O 1
ATOM 8012 N N . ALA B 1 103 ? -69.062 -34.188 -21.797 1 14.83 103 ALA B N 1
ATOM 8013 C CA . ALA B 1 103 ? -69.562 -35.344 -21.062 1 14.83 103 ALA B CA 1
ATOM 8014 C C . ALA B 1 103 ? -68.5 -35.969 -20.219 1 14.83 103 ALA B C 1
ATOM 8016 O O . ALA B 1 103 ? -67.312 -35.75 -20.438 1 14.83 103 ALA B O 1
ATOM 8017 N N . VAL B 1 104 ? -68.875 -37.281 -19.594 1 15.73 104 VAL B N 1
ATOM 8018 C CA . VAL B 1 104 ? -68.875 -37.969 -18.312 1 15.73 104 VAL B CA 1
ATOM 8019 C C . VAL B 1 104 ? -67.75 -39 -18.312 1 15.73 104 VAL B C 1
ATOM 8021 O O . VAL B 1 104 ? -66.875 -39 -17.422 1 15.73 104 VAL B O 1
ATOM 8024 N N . PRO B 1 105 ? -68 -40.5 -18.656 1 14.79 105 PRO B N 1
ATOM 8025 C CA . PRO B 1 105 ? -68.062 -41.562 -17.641 1 14.79 105 PRO B CA 1
ATOM 8026 C C . PRO B 1 105 ? -66.75 -42.312 -17.516 1 14.79 105 PRO B C 1
ATOM 8028 O O . PRO B 1 105 ? -65.812 -42.062 -18.281 1 14.79 105 PRO B O 1
ATOM 8031 N N . SER B 1 106 ? -66.875 -43.906 -17.75 1 14.26 106 SER B N 1
ATOM 8032 C CA . SER B 1 106 ? -66.875 -45.125 -16.953 1 14.26 106 SER B CA 1
ATOM 8033 C C . SER B 1 106 ? -65.562 -45.875 -17.125 1 14.26 106 SER B C 1
ATOM 8035 O O . SER B 1 106 ? -64.875 -46.156 -16.156 1 14.26 106 SER B O 1
ATOM 8037 N N . HIS B 1 107 ? -65.625 -47.375 -17.734 1 14.35 107 HIS B N 1
ATOM 8038 C CA . HIS B 1 107 ? -65.562 -48.719 -17.172 1 14.35 107 HIS B CA 1
ATOM 8039 C C . HIS B 1 107 ? -64.188 -49.312 -17.406 1 14.35 107 HIS B C 1
ATOM 8041 O O . HIS B 1 107 ? -63.375 -48.781 -18.156 1 14.35 107 HIS B O 1
ATOM 8047 N N . ASN B 1 108 ? -64.188 -50.875 -17.953 1 14.14 108 ASN B N 1
ATOM 8048 C CA . ASN B 1 108 ? -63.938 -52.25 -17.5 1 14.14 108 ASN B CA 1
ATOM 8049 C C . ASN B 1 108 ? -62.625 -52.812 -18 1 14.14 108 ASN B C 1
ATOM 8051 O O . ASN B 1 108 ? -61.938 -52.188 -18.812 1 14.14 108 ASN B O 1
ATOM 8055 N N . SER B 1 109 ? -62.656 -54.219 -18.781 1 14.07 109 SER B N 1
ATOM 8056 C CA . SER B 1 109 ? -62.406 -55.625 -18.5 1 14.07 109 SER B CA 1
ATOM 8057 C C . SER B 1 109 ? -61.094 -56.094 -19.125 1 14.07 109 SER B C 1
ATOM 8059 O O . SER B 1 109 ? -60.188 -56.5 -18.422 1 14.07 109 SER B O 1
ATOM 8061 N N . SER B 1 110 ? -61.156 -57.312 -20.141 1 13.82 110 SER B N 1
ATOM 8062 C CA . SER B 1 110 ? -60.906 -58.75 -20.109 1 13.82 110 SER B CA 1
ATOM 8063 C C . SER B 1 110 ? -59.562 -59.094 -20.75 1 13.82 110 SER B C 1
ATOM 8065 O O . SER B 1 110 ? -58.906 -58.219 -21.297 1 13.82 110 SER B O 1
ATOM 8067 N N . ASN B 1 111 ? -59.594 -60.219 -21.875 1 13.64 111 ASN B N 1
ATOM 8068 C CA . ASN B 1 111 ? -59.312 -61.656 -22.047 1 13.64 111 ASN B CA 1
ATOM 8069 C C . ASN B 1 111 ? -58 -61.875 -22.781 1 13.64 111 ASN B C 1
ATOM 8071 O O . ASN B 1 111 ? -57.406 -60.906 -23.281 1 13.64 111 ASN B O 1
ATOM 8075 N N . ASP B 1 112 ? -58.031 -62.781 -24 1 13.56 112 ASP B N 1
ATOM 8076 C CA . ASP B 1 112 ? -57.719 -64.188 -24.375 1 13.56 112 ASP B CA 1
ATOM 8077 C C . ASP B 1 112 ? -56.406 -64.25 -25.156 1 13.56 112 ASP B C 1
ATOM 8079 O O . ASP B 1 112 ? -55.875 -63.219 -25.562 1 13.56 112 ASP B O 1
ATOM 8083 N N . SER B 1 113 ? -56.5 -65 -26.438 1 13.61 113 SER B N 1
ATOM 8084 C CA . SER B 1 113 ? -56.125 -66.312 -26.938 1 13.61 113 SER B CA 1
ATOM 8085 C C . SER B 1 113 ? -54.844 -66.25 -27.75 1 13.61 113 SER B C 1
ATOM 8087 O O . SER B 1 113 ? -54.312 -65.188 -28 1 13.61 113 SER B O 1
ATOM 8089 N N . ASN B 1 114 ? -54.906 -66.812 -29.062 1 13.29 114 ASN B N 1
ATOM 8090 C CA . ASN B 1 114 ? -54.5 -68.062 -29.703 1 13.29 114 ASN B CA 1
ATOM 8091 C C . ASN B 1 114 ? -53.219 -67.875 -30.516 1 13.29 114 ASN B C 1
ATOM 8093 O O . ASN B 1 114 ? -52.188 -68.438 -30.141 1 13.29 114 ASN B O 1
ATOM 8097 N N . ASP B 1 115 ? -53.281 -68.188 -31.922 1 13.3 115 ASP B N 1
ATOM 8098 C CA . ASP B 1 115 ? -52.938 -69.312 -32.75 1 13.3 115 ASP B CA 1
ATOM 8099 C C . ASP B 1 115 ? -51.594 -69.125 -33.438 1 13.3 115 ASP B C 1
ATOM 8101 O O . ASP B 1 115 ? -51.062 -68 -33.469 1 13.3 115 ASP B O 1
ATOM 8105 N N . SER B 1 116 ? -51.5 -69.562 -34.812 1 13.53 116 SER B N 1
ATOM 8106 C CA . SER B 1 116 ? -51 -70.688 -35.562 1 13.53 116 SER B CA 1
ATOM 8107 C C . SER B 1 116 ? -49.688 -70.25 -36.281 1 13.53 116 SER B C 1
ATOM 8109 O O . SER B 1 116 ? -49.281 -69.125 -36.281 1 13.53 116 SER B O 1
ATOM 8111 N N . ASN B 1 117 ? -49.625 -70.5 -37.656 1 13.45 117 ASN B N 1
ATOM 8112 C CA . ASN B 1 117 ? -49 -71.562 -38.5 1 13.45 117 ASN B CA 1
ATOM 8113 C C . ASN B 1 117 ? -47.688 -71.062 -39.125 1 13.45 117 ASN B C 1
ATOM 8115 O O . ASN B 1 117 ? -47.375 -69.875 -39.062 1 13.45 117 ASN B O 1
ATOM 8119 N N . HIS B 1 118 ? -47.562 -71.125 -40.562 1 14.02 118 HIS B N 1
ATOM 8120 C CA . HIS B 1 118 ? -46.844 -72.062 -41.438 1 14.02 118 HIS B CA 1
ATOM 8121 C C . HIS B 1 118 ? -45.531 -71.5 -41.906 1 14.02 118 HIS B C 1
ATOM 8123 O O . HIS B 1 118 ? -45.281 -70.312 -41.781 1 14.02 118 HIS B O 1
ATOM 8129 N N . SER B 1 119 ? -45.094 -71.812 -43.25 1 13.92 119 SER B N 1
ATOM 8130 C CA . SER B 1 119 ? -44.125 -72.688 -43.906 1 13.92 119 SER B CA 1
ATOM 8131 C C . SER B 1 119 ? -42.938 -71.938 -44.438 1 13.92 119 SER B C 1
ATOM 8133 O O . SER B 1 119 ? -41.781 -72.188 -44.062 1 13.92 119 SER B O 1
ATOM 8135 N N . ASN B 1 120 ? -42.656 -71.812 -45.844 1 13.85 120 ASN B N 1
ATOM 8136 C CA . ASN B 1 120 ? -41.719 -72.625 -46.625 1 13.85 120 ASN B CA 1
ATOM 8137 C C . ASN B 1 120 ? -40.469 -71.812 -46.938 1 13.85 120 ASN B C 1
ATOM 8139 O O . ASN B 1 120 ? -39.344 -72.125 -46.562 1 13.85 120 ASN B O 1
ATOM 8143 N N . HIS B 1 121 ? -40.219 -71.312 -48.312 1 14.39 121 HIS B N 1
ATOM 8144 C CA . HIS B 1 121 ? -39.281 -71.875 -49.281 1 14.39 121 HIS B CA 1
ATOM 8145 C C . HIS B 1 121 ? -37.969 -71.125 -49.312 1 14.39 121 HIS B C 1
ATOM 8147 O O . HIS B 1 121 ? -37.875 -70 -48.781 1 14.39 121 HIS B O 1
ATOM 8153 N N . SER B 1 122 ? -37.062 -71.125 -50.562 1 14.48 122 SER B N 1
ATOM 8154 C CA . SER B 1 122 ? -35.844 -71.75 -51.062 1 14.48 122 SER B CA 1
ATOM 8155 C C . SER B 1 122 ? -34.719 -70.688 -51.25 1 14.48 122 SER B C 1
ATOM 8157 O O . SER B 1 122 ? -33.594 -70.938 -50.781 1 14.48 122 SER B O 1
ATOM 8159 N N . ASN B 1 123 ? -34.75 -69.625 -52.125 1 14.74 123 ASN B N 1
ATOM 8160 C CA . ASN B 1 123 ? -33.844 -69.625 -53.281 1 14.74 123 ASN B CA 1
ATOM 8161 C C . ASN B 1 123 ? -32.469 -69.062 -52.938 1 14.74 123 ASN B C 1
ATOM 8163 O O . ASN B 1 123 ? -32.344 -68.312 -52 1 14.74 123 ASN B O 1
ATOM 8167 N N . THR B 1 124 ? -31.25 -69.438 -53.75 1 15.41 124 THR B N 1
ATOM 8168 C CA . THR B 1 124 ? -29.875 -69.875 -53.844 1 15.41 124 THR B CA 1
ATOM 8169 C C . THR B 1 124 ? -28.938 -68.688 -54 1 15.41 124 THR B C 1
ATOM 8171 O O . THR B 1 124 ? -27.859 -68.625 -53.406 1 15.41 124 THR B O 1
ATOM 8174 N N . THR B 1 125 ? -29.156 -67.562 -54.719 1 16.62 125 THR B N 1
ATOM 8175 C CA . THR B 1 125 ? -28.156 -67.312 -55.75 1 16.62 125 THR B CA 1
ATOM 8176 C C . THR B 1 125 ? -26.859 -66.812 -55.156 1 16.62 125 THR B C 1
ATOM 8178 O O . THR B 1 125 ? -26.875 -66.062 -54.156 1 16.62 125 THR B O 1
ATOM 8181 N N . ALA B 1 126 ? -25.578 -67.25 -55.719 1 16.45 126 ALA B N 1
ATOM 8182 C CA . ALA B 1 126 ? -24.172 -67.5 -55.531 1 16.45 126 ALA B CA 1
ATOM 8183 C C . ALA B 1 126 ? -23.328 -66.25 -55.469 1 16.45 126 ALA B C 1
ATOM 8185 O O . ALA B 1 126 ? -22.547 -66.062 -54.562 1 16.45 126 ALA B O 1
ATOM 8186 N N . GLU B 1 127 ? -23.125 -65.438 -56.656 1 15.72 127 GLU B N 1
ATOM 8187 C CA . GLU B 1 127 ? -21.828 -65.562 -57.281 1 15.72 127 GLU B CA 1
ATOM 8188 C C . GLU B 1 127 ? -20.812 -64.625 -56.594 1 15.72 127 GLU B C 1
ATOM 8190 O O . GLU B 1 127 ? -19.734 -65.062 -56.188 1 15.72 127 GLU B O 1
ATOM 8195 N N . HIS B 1 128 ? -20.359 -63.406 -57.281 1 17.56 128 HIS B N 1
ATOM 8196 C CA . HIS B 1 128 ? -19.078 -63.156 -57.938 1 17.56 128 HIS B CA 1
ATOM 8197 C C . HIS B 1 128 ? -18.141 -62.406 -57 1 17.56 128 HIS B C 1
ATOM 8199 O O . HIS B 1 128 ? -18.609 -61.625 -56.125 1 17.56 128 HIS B O 1
ATOM 8205 N N . ASP B 1 129 ? -16.797 -62.719 -56.906 1 16.77 129 ASP B N 1
ATOM 8206 C CA . ASP B 1 129 ? -15.531 -62.719 -56.188 1 16.77 129 ASP B CA 1
ATOM 8207 C C . ASP B 1 129 ? -14.812 -61.375 -56.281 1 16.77 129 ASP B C 1
ATOM 8209 O O . ASP B 1 129 ? -13.711 -61.219 -55.781 1 16.77 129 ASP B O 1
ATOM 8213 N N . THR B 1 130 ? -15.297 -60.281 -56.969 1 19.41 130 THR B N 1
ATOM 8214 C CA . THR B 1 130 ? -14.234 -59.5 -57.594 1 19.41 130 THR B CA 1
ATOM 8215 C C . THR B 1 130 ? -13.305 -58.906 -56.531 1 19.41 130 THR B C 1
ATOM 8217 O O . THR B 1 130 ? -13.75 -58.469 -55.5 1 19.41 130 THR B O 1
ATOM 8220 N N . SER B 1 131 ? -11.93 -59.156 -56.625 1 18.23 131 SER B N 1
ATOM 8221 C CA . SER B 1 131 ? -10.648 -59.125 -55.938 1 18.23 131 SER B CA 1
ATOM 8222 C C . SER B 1 131 ? -10.164 -57.656 -55.781 1 18.23 131 SER B C 1
ATOM 8224 O O . SER B 1 131 ? -9.047 -57.438 -55.312 1 18.23 131 SER B O 1
ATOM 8226 N N . SER B 1 132 ? -10.898 -56.594 -55.844 1 19.3 132 SER B N 1
ATOM 8227 C CA . SER B 1 132 ? -10.164 -55.344 -56.125 1 19.3 132 SER B CA 1
ATOM 8228 C C . SER B 1 132 ? -9.125 -55.062 -55.031 1 19.3 132 SER B C 1
ATOM 8230 O O . SER B 1 132 ? -9.398 -55.219 -53.844 1 19.3 132 SER B O 1
ATOM 8232 N N . ALA B 1 133 ? -7.754 -55.031 -55.438 1 21.84 133 ALA B N 1
ATOM 8233 C CA . ALA B 1 133 ? -6.426 -54.875 -54.875 1 21.84 133 ALA B CA 1
ATOM 8234 C C . ALA B 1 133 ? -6.297 -53.5 -54.219 1 21.84 133 ALA B C 1
ATOM 8236 O O . ALA B 1 133 ? -6.434 -52.469 -54.875 1 21.84 133 ALA B O 1
ATOM 8237 N N . GLU B 1 134 ? -6.703 -53.219 -53.031 1 18.84 134 GLU B N 1
ATOM 8238 C CA . GLU B 1 134 ? -6.629 -51.969 -52.281 1 18.84 134 GLU B CA 1
ATOM 8239 C C . GLU B 1 134 ? -5.18 -51.531 -52.094 1 18.84 134 GLU B C 1
ATOM 8241 O O . GLU B 1 134 ? -4.355 -52.312 -51.594 1 18.84 134 GLU B O 1
ATOM 8246 N N . HIS B 1 135 ? -4.695 -50.781 -53.094 1 22.33 135 HIS B N 1
ATOM 8247 C CA . HIS B 1 135 ? -3.42 -50.094 -53.094 1 22.33 135 HIS B CA 1
ATOM 8248 C C . HIS B 1 135 ? -3.209 -49.312 -51.781 1 22.33 135 HIS B C 1
ATOM 8250 O O . HIS B 1 135 ? -4.086 -48.562 -51.344 1 22.33 135 HIS B O 1
ATOM 8256 N N . ASP B 1 136 ? -2.396 -49.844 -50.875 1 20.12 136 ASP B N 1
ATOM 8257 C CA . ASP B 1 136 ? -1.979 -49.406 -49.531 1 20.12 136 ASP B CA 1
ATOM 8258 C C . ASP B 1 136 ? -1.193 -48.094 -49.594 1 20.12 136 ASP B C 1
ATOM 8260 O O . ASP B 1 136 ? -0.053 -48.062 -50.062 1 20.12 136 ASP B O 1
ATOM 8264 N N . THR B 1 137 ? -1.679 -47.031 -50.344 1 24.62 137 THR B N 1
ATOM 8265 C CA . THR B 1 137 ? -0.918 -45.781 -50.312 1 24.62 137 THR B CA 1
ATOM 8266 C C . THR B 1 137 ? -0.562 -45.406 -48.875 1 24.62 137 THR B C 1
ATOM 8268 O O . THR B 1 137 ? -1.442 -45.281 -48.031 1 24.62 137 THR B O 1
ATOM 8271 N N . GLY B 1 138 ? 0.646 -45.781 -48.438 1 21.33 138 GLY B N 1
ATOM 8272 C CA . GLY B 1 138 ? 1.293 -45.438 -47.156 1 21.33 138 GLY B CA 1
ATOM 8273 C C . GLY B 1 138 ? 1.31 -43.969 -46.875 1 21.33 138 GLY B C 1
ATOM 8274 O O . GLY B 1 138 ? 1.949 -43.188 -47.594 1 21.33 138 GLY B O 1
ATOM 8275 N N . SER B 1 139 ? 0.207 -43.281 -46.688 1 24.62 139 SER B N 1
ATOM 8276 C CA . SER B 1 139 ? 0.14 -41.875 -46.25 1 24.62 139 SER B CA 1
ATOM 8277 C C . SER B 1 139 ? 1.086 -41.594 -45.094 1 24.62 139 SER B C 1
ATOM 8279 O O . SER B 1 139 ? 0.946 -42.188 -44.031 1 24.62 139 SER B O 1
ATOM 8281 N N . GLU B 1 140 ? 2.389 -41.375 -45.406 1 25.78 140 GLU B N 1
ATOM 8282 C CA . GLU B 1 140 ? 3.299 -40.844 -44.406 1 25.78 140 GLU B CA 1
ATOM 8283 C C . GLU B 1 140 ? 2.693 -39.656 -43.688 1 25.78 140 GLU B C 1
ATOM 8285 O O . GLU B 1 140 ? 2.35 -38.656 -44.312 1 25.78 140 GLU B O 1
ATOM 8290 N N . GLU B 1 141 ? 1.876 -39.844 -42.75 1 26.2 141 GLU B N 1
ATOM 8291 C CA . GLU B 1 141 ? 1.397 -38.812 -41.844 1 26.2 141 GLU B CA 1
ATOM 8292 C C . GLU B 1 141 ? 2.553 -37.938 -41.344 1 26.2 141 GLU B C 1
ATOM 8294 O O . GLU B 1 141 ? 3.477 -38.469 -40.688 1 26.2 141 GLU B O 1
ATOM 8299 N N . HIS B 1 142 ? 2.996 -36.969 -42.156 1 29.23 142 HIS B N 1
ATOM 8300 C CA . HIS B 1 142 ? 3.805 -35.875 -41.594 1 29.23 142 HIS B CA 1
ATOM 8301 C C . HIS B 1 142 ? 3.357 -35.531 -40.156 1 29.23 142 HIS B C 1
ATOM 8303 O O . HIS B 1 142 ? 2.229 -35.094 -39.969 1 29.23 142 HIS B O 1
ATOM 8309 N N . VAL B 1 143 ? 3.781 -36.344 -39.281 1 29.7 143 VAL B N 1
ATOM 8310 C CA . VAL B 1 143 ? 3.633 -35.906 -37.875 1 29.7 143 VAL B CA 1
ATOM 8311 C C . VAL B 1 143 ? 4.059 -34.469 -37.75 1 29.7 143 VAL B C 1
ATOM 8313 O O . VAL B 1 143 ? 5.223 -34.125 -37.969 1 29.7 143 VAL B O 1
ATOM 8316 N N . ALA B 1 144 ? 3.293 -33.531 -38.125 1 32.81 144 ALA B N 1
ATOM 8317 C CA . ALA B 1 144 ? 3.439 -32.156 -37.719 1 32.81 144 ALA B CA 1
ATOM 8318 C C . ALA B 1 144 ? 4.055 -32.062 -36.344 1 32.81 144 ALA B C 1
ATOM 8320 O O . ALA B 1 144 ? 3.557 -32.656 -35.375 1 32.81 144 ALA B O 1
ATOM 8321 N N . GLU B 1 145 ? 5.324 -32 -36.375 1 29.58 145 GLU B N 1
ATOM 8322 C CA . GLU B 1 145 ? 5.988 -31.578 -35.125 1 29.58 145 GLU B CA 1
ATOM 8323 C C . GLU B 1 145 ? 5.168 -30.516 -34.406 1 29.58 145 GLU B C 1
ATOM 8325 O O . GLU B 1 145 ? 5.059 -29.375 -34.875 1 29.58 145 GLU B O 1
ATOM 8330 N N . HIS B 1 146 ? 3.975 -30.906 -34 1 29.69 146 HIS B N 1
ATOM 8331 C CA . HIS B 1 146 ? 3.348 -30.031 -33.031 1 29.69 146 HIS B CA 1
ATOM 8332 C C . HIS B 1 146 ? 4.387 -29.422 -32.094 1 29.69 146 HIS B C 1
ATOM 8334 O O . HIS B 1 146 ? 5.082 -30.141 -31.375 1 29.69 146 HIS B O 1
ATOM 8340 N N . GLU B 1 147 ? 5.109 -28.531 -32.594 1 33.22 147 GLU B N 1
ATOM 8341 C CA . GLU B 1 147 ? 5.773 -27.719 -31.562 1 33.22 147 GLU B CA 1
ATOM 8342 C C . GLU B 1 147 ? 4.969 -27.688 -30.266 1 33.22 147 GLU B C 1
ATOM 8344 O O . GLU B 1 147 ? 3.879 -27.109 -30.219 1 33.22 147 GLU B O 1
ATOM 8349 N N . THR B 1 148 ? 4.789 -28.75 -29.609 1 35.69 148 THR B N 1
ATOM 8350 C CA . THR B 1 148 ? 4.27 -28.734 -28.25 1 35.69 148 THR B CA 1
ATOM 8351 C C . THR B 1 148 ? 4.684 -27.453 -27.531 1 35.69 148 THR B C 1
ATOM 8353 O O . THR B 1 148 ? 5.863 -27.25 -27.25 1 35.69 148 THR B O 1
ATOM 8356 N N . HIS B 1 149 ? 4.227 -26.375 -27.922 1 41.25 149 HIS B N 1
ATOM 8357 C CA . HIS B 1 149 ? 4.348 -25.188 -27.094 1 41.25 149 HIS B CA 1
ATOM 8358 C C . HIS B 1 149 ? 4.34 -25.531 -25.609 1 41.25 149 HIS B C 1
ATOM 8360 O O . HIS B 1 149 ? 3.336 -26.016 -25.078 1 41.25 149 HIS B O 1
ATOM 8366 N N . VAL B 1 150 ? 5.395 -26.062 -25.125 1 45.53 150 VAL B N 1
ATOM 8367 C CA . VAL B 1 150 ? 5.633 -26.281 -23.703 1 45.53 150 VAL B CA 1
ATOM 8368 C C . VAL B 1 150 ? 5.07 -25.125 -22.891 1 45.53 150 VAL B C 1
ATOM 8370 O O . VAL B 1 150 ? 5.453 -23.969 -23.109 1 45.53 150 VAL B O 1
ATOM 8373 N N . THR B 1 151 ? 3.857 -25.203 -22.5 1 54.22 151 THR B N 1
ATOM 8374 C CA . THR B 1 151 ? 3.182 -24.297 -21.578 1 54.22 151 THR B CA 1
ATOM 8375 C C . THR B 1 151 ? 4.059 -24.016 -20.359 1 54.22 151 THR B C 1
ATOM 8377 O O . THR B 1 151 ? 4.449 -24.938 -19.641 1 54.22 151 THR B O 1
ATOM 8380 N N . HIS B 1 152 ? 4.832 -22.828 -20.422 1 67.56 152 HIS B N 1
ATOM 8381 C CA . HIS B 1 152 ? 5.68 -22.406 -19.312 1 67.56 152 HIS B CA 1
ATOM 8382 C C . HIS B 1 152 ? 4.855 -21.734 -18.219 1 67.56 152 HIS B C 1
ATOM 8384 O O . HIS B 1 152 ? 3.863 -21.062 -18.516 1 67.56 152 HIS B O 1
ATOM 8390 N N . GLN B 1 153 ? 4.957 -22.109 -17.047 1 73.62 153 GLN B N 1
ATOM 8391 C CA . GLN B 1 153 ? 4.277 -21.578 -15.859 1 73.62 153 GLN B CA 1
ATOM 8392 C C . GLN B 1 153 ? 4.316 -20.062 -15.844 1 73.62 153 GLN B C 1
ATOM 8394 O O . GLN B 1 153 ? 3.398 -19.406 -15.328 1 73.62 153 GLN B O 1
ATOM 8399 N N . LYS B 1 154 ? 5.266 -19.469 -16.578 1 77.75 154 LYS B N 1
ATOM 8400 C CA . LYS B 1 154 ? 5.422 -18.016 -16.562 1 77.75 154 LYS B CA 1
ATOM 8401 C C . LYS B 1 154 ? 4.336 -17.328 -17.391 1 77.75 154 LYS B C 1
ATOM 8403 O O . LYS B 1 154 ? 4.051 -16.141 -17.188 1 77.75 154 LYS B O 1
ATOM 8408 N N . ASP B 1 155 ? 3.699 -18.094 -18.266 1 79.81 155 ASP B N 1
ATOM 8409 C CA . ASP B 1 155 ? 2.68 -17.516 -19.141 1 79.81 155 ASP B CA 1
ATOM 8410 C C . ASP B 1 155 ? 1.402 -17.203 -18.359 1 79.81 155 ASP B C 1
ATOM 8412 O O . ASP B 1 155 ? 0.557 -16.438 -18.812 1 79.81 155 ASP B O 1
ATOM 8416 N N . GLY B 1 156 ? 1.313 -17.891 -17.203 1 82.69 156 GLY B N 1
ATOM 8417 C CA . GLY B 1 156 ? 0.171 -17.609 -16.359 1 82.69 156 GLY B CA 1
ATOM 8418 C C . GLY B 1 156 ? 0.165 -16.188 -15.82 1 82.69 156 GLY B C 1
ATOM 8419 O O . GLY B 1 156 ? -0.897 -15.633 -15.523 1 82.69 156 GLY B O 1
ATOM 8420 N N . LEU B 1 157 ? 1.311 -15.523 -15.812 1 86.06 157 LEU B N 1
ATOM 8421 C CA . LEU B 1 157 ? 1.436 -14.172 -15.273 1 86.06 157 LEU B CA 1
ATOM 8422 C C . LEU B 1 157 ? 0.905 -13.141 -16.266 1 86.06 157 LEU B C 1
ATOM 8424 O O . LEU B 1 157 ? 0.582 -12.016 -15.883 1 86.06 157 LEU B O 1
ATOM 8428 N N . LEU B 1 158 ? 0.79 -13.57 -17.516 1 87.88 158 LEU B N 1
ATOM 8429 C CA . LEU B 1 158 ? 0.34 -12.648 -18.547 1 87.88 158 LEU B CA 1
ATOM 8430 C C . LEU B 1 158 ? -1.121 -12.266 -18.328 1 87.88 158 LEU B C 1
ATOM 8432 O O . LEU B 1 158 ? -1.479 -11.086 -18.422 1 87.88 158 LEU B O 1
ATOM 8436 N N . PHE B 1 159 ? -1.989 -13.234 -18.031 1 90.19 159 PHE B N 1
ATOM 8437 C CA . PHE B 1 159 ? -3.395 -12.953 -17.781 1 90.19 159 PHE B CA 1
ATOM 8438 C C . PHE B 1 159 ? -3.545 -12.023 -16.578 1 90.19 159 PHE B C 1
ATOM 8440 O O . PHE B 1 159 ? -4.363 -11.102 -16.594 1 90.19 159 PHE B O 1
ATOM 8447 N N . MET B 1 160 ? -2.77 -12.227 -15.578 1 89.38 160 MET B N 1
ATOM 8448 C CA . MET B 1 160 ? -2.885 -11.469 -14.336 1 89.38 160 MET B CA 1
ATOM 8449 C C . MET B 1 160 ? -2.584 -9.992 -14.57 1 89.38 160 MET B C 1
ATOM 8451 O O . MET B 1 160 ? -3.393 -9.125 -14.227 1 89.38 160 MET B O 1
ATOM 8455 N N . PHE B 1 161 ? -1.49 -9.688 -15.242 1 89.5 161 PHE B N 1
ATOM 8456 C CA . PHE B 1 161 ? -1.072 -8.289 -15.328 1 89.5 161 PHE B CA 1
ATOM 8457 C C . PHE B 1 161 ? -1.746 -7.598 -16.5 1 89.5 161 PHE B C 1
ATOM 8459 O O . PHE B 1 161 ? -1.899 -6.375 -16.5 1 89.5 161 PHE B O 1
ATOM 8466 N N . THR B 1 162 ? -2.227 -8.391 -17.5 1 90.25 162 THR B N 1
ATOM 8467 C CA . THR B 1 162 ? -3.049 -7.781 -18.547 1 90.25 162 THR B CA 1
ATOM 8468 C C . THR B 1 162 ? -4.426 -7.41 -18 1 90.25 162 THR B C 1
ATOM 8470 O O . THR B 1 162 ? -4.988 -6.379 -18.359 1 90.25 162 THR B O 1
ATOM 8473 N N . THR B 1 163 ? -4.918 -8.336 -17.156 1 92.25 163 THR B N 1
ATOM 8474 C CA . THR B 1 163 ? -6.195 -8.062 -16.5 1 92.25 163 THR B CA 1
ATOM 8475 C C . THR B 1 163 ? -6.102 -6.805 -15.641 1 92.25 163 THR B C 1
ATOM 8477 O O . THR B 1 163 ? -7.039 -6.004 -15.602 1 92.25 163 THR B O 1
ATOM 8480 N N . LEU B 1 164 ? -5 -6.625 -15 1 91.81 164 LEU B N 1
ATOM 8481 C CA . LEU B 1 164 ? -4.805 -5.422 -14.195 1 91.81 164 LEU B CA 1
ATOM 8482 C C . LEU B 1 164 ? -4.75 -4.18 -15.078 1 91.81 164 LEU B C 1
ATOM 8484 O O . LEU B 1 164 ? -5.289 -3.133 -14.719 1 91.81 164 LEU B O 1
ATOM 8488 N N . ALA B 1 165 ? -4.129 -4.312 -16.234 1 90.81 165 ALA B N 1
ATOM 8489 C CA . ALA B 1 165 ? -4.051 -3.199 -17.172 1 90.81 165 ALA B CA 1
ATOM 8490 C C . ALA B 1 165 ? -5.43 -2.836 -17.719 1 90.81 165 ALA B C 1
ATOM 8492 O O . ALA B 1 165 ? -5.789 -1.657 -17.781 1 90.81 165 ALA B O 1
ATOM 8493 N N . TYR B 1 166 ? -6.219 -3.875 -18.016 1 92.25 166 TYR B N 1
ATOM 8494 C CA . TYR B 1 166 ? -7.582 -3.637 -18.469 1 92.25 166 TYR B CA 1
ATOM 8495 C C . TYR B 1 166 ? -8.422 -2.988 -17.375 1 92.25 166 TYR B C 1
ATOM 8497 O O . TYR B 1 166 ? -9.242 -2.115 -17.656 1 92.25 166 TYR B O 1
ATOM 8505 N N . GLY B 1 167 ? -8.219 -3.496 -16.172 1 91.5 167 GLY B N 1
ATOM 8506 C CA . GLY B 1 167 ? -8.93 -2.91 -15.039 1 91.5 167 GLY B CA 1
ATOM 8507 C C . GLY B 1 167 ? -8.633 -1.433 -14.859 1 91.5 167 GLY B C 1
ATOM 8508 O O . GLY B 1 167 ? -9.531 -0.653 -14.523 1 91.5 167 GLY B O 1
ATOM 8509 N N . CYS B 1 168 ? -7.402 -0.982 -15.156 1 90.19 168 CYS B N 1
ATOM 8510 C CA . CYS B 1 168 ? -7.012 0.419 -15.039 1 90.19 168 CYS B CA 1
ATOM 8511 C C . CYS B 1 168 ? -7.734 1.273 -16.078 1 90.19 168 CYS B C 1
ATOM 8513 O O . CYS B 1 168 ? -8.227 2.355 -15.758 1 90.19 168 CYS B O 1
ATOM 8515 N N . VAL B 1 169 ? -7.82 0.767 -17.234 1 88.06 169 VAL B N 1
ATOM 8516 C CA . VAL B 1 169 ? -8.477 1.503 -18.312 1 88.06 169 VAL B CA 1
ATOM 8517 C C . VAL B 1 169 ? -9.977 1.608 -18.031 1 88.06 169 VAL B C 1
ATOM 8519 O O . VAL B 1 169 ? -10.578 2.666 -18.234 1 88.06 169 VAL B O 1
ATOM 8522 N N . LEU B 1 170 ? -10.469 0.539 -17.516 1 89.81 170 LEU B N 1
ATOM 8523 C CA . LEU B 1 170 ? -11.891 0.516 -17.188 1 89.81 170 LEU B CA 1
ATOM 8524 C C . LEU B 1 170 ? -12.195 1.46 -16.031 1 89.81 170 LEU B C 1
ATOM 8526 O O . LEU B 1 170 ? -13.18 2.199 -16.078 1 89.81 170 LEU B O 1
ATOM 8530 N N . CYS B 1 171 ? -11.391 1.383 -15.039 1 87.19 171 CYS B N 1
ATOM 8531 C CA . CYS B 1 171 ? -11.586 2.238 -13.875 1 87.19 171 CYS B CA 1
ATOM 8532 C C . CYS B 1 171 ? -11.477 3.711 -14.258 1 87.19 171 CYS B C 1
ATOM 8534 O O . CYS B 1 171 ? -12.273 4.535 -13.805 1 87.19 171 CYS B O 1
ATOM 8536 N N . TYR B 1 172 ? -10.508 4.008 -15.086 1 84.94 172 TYR B N 1
ATOM 8537 C CA . TYR B 1 172 ? -10.328 5.371 -15.578 1 84.94 172 TYR B CA 1
ATOM 8538 C C . TYR B 1 172 ? -11.539 5.82 -16.391 1 84.94 172 TYR B C 1
ATOM 8540 O O . TYR B 1 172 ? -12.055 6.922 -16.188 1 84.94 172 TYR B O 1
ATOM 8548 N N . GLY B 1 173 ? -11.992 4.945 -17.266 1 83.69 173 GLY B N 1
ATOM 8549 C CA . GLY B 1 173 ? -13.125 5.281 -18.125 1 83.69 173 GLY B CA 1
ATOM 8550 C C . GLY B 1 173 ? -14.422 5.43 -17.344 1 83.69 173 GLY B C 1
ATOM 8551 O O . GLY B 1 173 ? -15.188 6.371 -17.578 1 83.69 173 GLY B O 1
ATOM 8552 N N . LEU B 1 174 ? -14.672 4.609 -16.375 1 83 174 LEU B N 1
ATOM 8553 C CA . LEU B 1 174 ? -15.914 4.613 -15.617 1 83 174 LEU B CA 1
ATOM 8554 C C . LEU B 1 174 ? -15.969 5.809 -14.672 1 83 174 LEU B C 1
ATOM 8556 O O . LEU B 1 174 ? -17.031 6.398 -14.461 1 83 174 LEU B O 1
ATOM 8560 N N . SER B 1 175 ? -14.852 6.195 -14.078 1 77.69 175 SER B N 1
ATOM 8561 C CA . SER B 1 175 ? -14.805 7.309 -13.133 1 77.69 175 SER B CA 1
ATOM 8562 C C . SER B 1 175 ? -15.133 8.633 -13.82 1 77.69 175 SER B C 1
ATOM 8564 O O . SER B 1 175 ? -15.656 9.555 -13.188 1 77.69 175 SER B O 1
ATOM 8566 N N . ARG B 1 176 ? -14.93 8.711 -15.094 1 74.38 176 ARG B N 1
ATOM 8567 C CA . ARG B 1 176 ? -15.141 9.953 -15.828 1 74.38 176 ARG B CA 1
ATOM 8568 C C . ARG B 1 176 ? -16.469 9.93 -16.578 1 74.38 176 ARG B C 1
ATOM 8570 O O . ARG B 1 176 ? -17.172 10.945 -16.625 1 74.38 176 ARG B O 1
ATOM 8577 N N . LEU B 1 177 ? -16.781 8.727 -17.031 1 74.88 177 LEU B N 1
ATOM 8578 C CA . LEU B 1 177 ? -17.938 8.656 -17.922 1 74.88 177 LEU B CA 1
ATOM 8579 C C . LEU B 1 177 ? -19.188 8.25 -17.156 1 74.88 177 LEU B C 1
ATOM 8581 O O . LEU B 1 177 ? -20.281 8.734 -17.438 1 74.88 177 LEU B O 1
ATOM 8585 N N . ALA B 1 178 ? -18.984 7.27 -16.266 1 76.75 178 ALA B N 1
ATOM 8586 C CA . ALA B 1 178 ? -20.141 6.746 -15.555 1 76.75 178 ALA B CA 1
ATOM 8587 C C . ALA B 1 178 ? -19.812 6.43 -14.102 1 76.75 178 ALA B C 1
ATOM 8589 O O . ALA B 1 178 ? -19.734 5.262 -13.711 1 76.75 178 ALA B O 1
ATOM 8590 N N . PRO B 1 179 ? -19.703 7.496 -13.258 1 70.06 179 PRO B N 1
ATOM 8591 C CA . PRO B 1 179 ? -19.312 7.266 -11.859 1 70.06 179 PRO B CA 1
ATOM 8592 C C . PRO B 1 179 ? -20.375 6.527 -11.062 1 70.06 179 PRO B C 1
ATOM 8594 O O . PRO B 1 179 ? -20.094 5.984 -9.992 1 70.06 179 PRO B O 1
ATOM 8597 N N . PHE B 1 180 ? -21.562 6.359 -11.641 1 69.06 180 PHE B N 1
ATOM 8598 C CA . PHE B 1 180 ? -22.656 5.73 -10.914 1 69.06 180 PHE B CA 1
ATOM 8599 C C . PHE B 1 180 ? -22.625 4.215 -11.094 1 69.06 180 PHE B C 1
ATOM 8601 O O . PHE B 1 180 ? -23.281 3.482 -10.344 1 69.06 180 PHE B O 1
ATOM 8608 N N . LEU B 1 181 ? -21.797 3.754 -11.977 1 76.31 181 LEU B N 1
ATOM 8609 C CA . LEU B 1 181 ? -21.734 2.322 -12.242 1 76.31 181 LEU B CA 1
ATOM 8610 C C . LEU B 1 181 ? -20.625 1.665 -11.414 1 76.31 181 LEU B C 1
ATOM 8612 O O . LEU B 1 181 ? -19.516 2.193 -11.32 1 76.31 181 LEU B O 1
ATOM 8616 N N . PRO B 1 182 ? -21.016 0.592 -10.742 1 80.75 182 PRO B N 1
ATOM 8617 C CA . PRO B 1 182 ? -20 -0.097 -9.945 1 80.75 182 PRO B CA 1
ATOM 8618 C C . PRO B 1 182 ? -18.875 -0.693 -10.797 1 80.75 182 PRO B C 1
ATOM 8620 O O . PRO B 1 182 ? -19.141 -1.298 -11.836 1 80.75 182 PRO B O 1
ATOM 8623 N N . TYR B 1 183 ? -17.672 -0.611 -10.492 1 85.56 183 TYR B N 1
ATOM 8624 C CA . TYR B 1 183 ? -16.469 -1.049 -11.188 1 85.56 183 TYR B CA 1
ATOM 8625 C C . TYR B 1 183 ? -16.469 -2.562 -11.359 1 85.56 183 TYR B C 1
ATOM 8627 O O . TYR B 1 183 ? -16.156 -3.064 -12.445 1 85.56 183 TYR B O 1
ATOM 8635 N N . THR B 1 184 ? -16.859 -3.363 -10.352 1 83.31 184 THR B N 1
ATOM 8636 C CA . THR B 1 184 ? -16.766 -4.82 -10.359 1 83.31 184 THR B CA 1
ATOM 8637 C C . THR B 1 184 ? -17.719 -5.418 -11.383 1 83.31 184 THR B C 1
ATOM 8639 O O . THR B 1 184 ? -17.438 -6.465 -11.969 1 83.31 184 THR B O 1
ATOM 8642 N N . VAL B 1 185 ? -18.812 -4.723 -11.648 1 84.94 185 VAL B N 1
ATOM 8643 C CA . VAL B 1 185 ? -19.781 -5.199 -12.625 1 84.94 185 VAL B CA 1
ATOM 8644 C C . VAL B 1 185 ? -19.156 -5.176 -14.023 1 84.94 185 VAL B C 1
ATOM 8646 O O . VAL B 1 185 ? -19.25 -6.156 -14.766 1 84.94 185 VAL B O 1
ATOM 8649 N N . PHE B 1 186 ? -18.5 -4.172 -14.297 1 88.62 186 PHE B N 1
ATOM 8650 C CA . PHE B 1 186 ? -17.938 -4.023 -15.633 1 88.62 186 PHE B CA 1
ATOM 8651 C C . PHE B 1 186 ? -16.688 -4.891 -15.797 1 88.62 186 PHE B C 1
ATOM 8653 O O . PHE B 1 186 ? -16.359 -5.301 -16.906 1 88.62 186 PHE B O 1
ATOM 8660 N N . CYS B 1 187 ? -15.992 -5.16 -14.688 1 90.06 187 CYS B N 1
ATOM 8661 C CA . CYS B 1 187 ? -14.914 -6.145 -14.75 1 90.06 187 CYS B CA 1
ATOM 8662 C C . CYS B 1 187 ? -15.453 -7.523 -15.109 1 90.06 187 CYS B C 1
ATOM 8664 O O . CYS B 1 187 ? -14.867 -8.227 -15.938 1 90.06 187 CYS B O 1
ATOM 8666 N N . TYR B 1 188 ? -16.531 -7.82 -14.445 1 88.88 188 TYR B N 1
ATOM 8667 C CA . TYR B 1 188 ? -17.172 -9.109 -14.695 1 88.88 188 TYR B CA 1
ATOM 8668 C C . TYR B 1 188 ? -17.625 -9.211 -16.141 1 88.88 188 TYR B C 1
ATOM 8670 O O . TYR B 1 188 ? -17.422 -10.234 -16.797 1 88.88 188 TYR B O 1
ATOM 8678 N N . LEU B 1 189 ? -18.219 -8.164 -16.688 1 90.75 189 LEU B N 1
ATOM 8679 C CA . LEU B 1 189 ? -18.719 -8.156 -18.062 1 90.75 189 LEU B CA 1
ATOM 8680 C C . LEU B 1 189 ? -17.562 -8.219 -19.047 1 90.75 189 LEU B C 1
ATOM 8682 O O . LEU B 1 189 ? -17.656 -8.891 -20.078 1 90.75 189 LEU B O 1
ATOM 8686 N N . LEU B 1 190 ? -16.547 -7.5 -18.75 1 93.12 190 LEU B N 1
ATOM 8687 C CA . LEU B 1 190 ? -15.367 -7.562 -19.609 1 93.12 190 LEU B CA 1
ATOM 8688 C C . LEU B 1 190 ? -14.766 -8.961 -19.594 1 93.12 190 LEU B C 1
ATOM 8690 O O . LEU B 1 190 ? -14.32 -9.453 -20.641 1 93.12 190 LEU B O 1
ATOM 8694 N N . GLY B 1 191 ? -14.711 -9.617 -18.469 1 92.94 191 GLY B N 1
ATOM 8695 C CA . GLY B 1 191 ? -14.258 -10.992 -18.375 1 92.94 191 GLY B CA 1
ATOM 8696 C C . GLY B 1 191 ? -15.109 -11.961 -19.172 1 92.94 191 GLY B C 1
ATOM 8697 O O . GLY B 1 191 ? -14.594 -12.836 -19.875 1 92.94 191 GLY B O 1
ATOM 8698 N N . MET B 1 192 ? -16.391 -11.758 -19.094 1 91.62 192 MET B N 1
ATOM 8699 C CA . MET B 1 192 ? -17.328 -12.609 -19.828 1 91.62 192 MET B CA 1
ATOM 8700 C C . MET B 1 192 ? -17.109 -12.484 -21.344 1 91.62 192 MET B C 1
ATOM 8702 O O . MET B 1 192 ? -17.094 -13.484 -22.047 1 91.62 192 MET B O 1
ATOM 8706 N N . THR B 1 193 ? -16.891 -11.258 -21.766 1 92.81 193 THR B N 1
ATOM 8707 C CA . THR B 1 193 ? -16.641 -11.016 -23.188 1 92.81 193 THR B CA 1
ATOM 8708 C C . THR B 1 193 ? -15.312 -11.617 -23.609 1 92.81 193 THR B C 1
ATOM 8710 O O . THR B 1 193 ? -15.211 -12.211 -24.688 1 92.81 193 THR B O 1
ATOM 8713 N N . MET B 1 194 ? -14.359 -11.492 -22.797 1 92.88 194 MET B N 1
ATOM 8714 C CA . MET B 1 194 ? -13.047 -12.047 -23.094 1 92.88 194 MET B CA 1
ATOM 8715 C C . MET B 1 194 ? -13.102 -13.57 -23.172 1 92.88 194 MET B C 1
ATOM 8717 O O . MET B 1 194 ? -12.5 -14.18 -24.062 1 92.88 194 MET B O 1
ATOM 8721 N N . GLY B 1 195 ? -13.797 -14.156 -22.203 1 91.56 195 GLY B N 1
ATOM 8722 C CA . GLY B 1 195 ? -13.953 -15.602 -22.203 1 91.56 195 GLY B CA 1
ATOM 8723 C C . GLY B 1 195 ? -14.703 -16.125 -23.422 1 91.56 195 GLY B C 1
ATOM 8724 O O . GLY B 1 195 ? -14.336 -17.141 -24 1 91.56 195 GLY B O 1
ATOM 8725 N N . ALA B 1 196 ? -15.695 -15.391 -23.828 1 90.94 196 ALA B N 1
ATOM 8726 C CA . ALA B 1 196 ? -16.5 -15.773 -24.984 1 90.94 196 ALA B CA 1
ATOM 8727 C C . ALA B 1 196 ? -15.68 -15.648 -26.266 1 90.94 196 ALA B C 1
ATOM 8729 O O . ALA B 1 196 ? -15.727 -16.531 -27.125 1 90.94 196 ALA B O 1
ATOM 8730 N N . ILE B 1 197 ? -14.914 -14.57 -26.344 1 90.25 197 ILE B N 1
ATOM 8731 C CA . ILE B 1 197 ? -14.102 -14.344 -27.531 1 90.25 197 ILE B CA 1
ATOM 8732 C C . ILE B 1 197 ? -13 -15.398 -27.625 1 90.25 197 ILE B C 1
ATOM 8734 O O . ILE B 1 197 ? -12.727 -15.93 -28.703 1 90.25 197 ILE B O 1
ATOM 8738 N N . ASP B 1 198 ? -12.391 -15.656 -26.531 1 90.19 198 ASP B N 1
ATOM 8739 C CA . ASP B 1 198 ? -11.312 -16.641 -26.5 1 90.19 198 ASP B CA 1
ATOM 8740 C C . ASP B 1 198 ? -11.812 -18.016 -26.922 1 90.19 198 ASP B C 1
ATOM 8742 O O . ASP B 1 198 ? -11.141 -18.719 -27.672 1 90.19 198 ASP B O 1
ATOM 8746 N N . ARG B 1 199 ? -12.969 -18.438 -26.438 1 88.12 199 ARG B N 1
ATOM 8747 C CA . ARG B 1 199 ? -13.531 -19.734 -26.812 1 88.12 199 ARG B CA 1
ATOM 8748 C C . ARG B 1 199 ? -13.883 -19.781 -28.297 1 88.12 199 ARG B C 1
ATOM 8750 O O . ARG B 1 199 ? -13.586 -20.766 -28.969 1 88.12 199 ARG B O 1
ATOM 8757 N N . LYS B 1 200 ? -14.453 -18.75 -28.766 1 87.06 200 LYS B N 1
ATOM 8758 C CA . LYS B 1 200 ? -14.82 -18.703 -30.188 1 87.06 200 LYS B CA 1
ATOM 8759 C C . LYS B 1 200 ? -13.578 -18.75 -31.078 1 87.06 200 LYS B C 1
ATOM 8761 O O . LYS B 1 200 ? -13.586 -19.406 -32.125 1 87.06 200 LYS B O 1
ATOM 8766 N N . MET B 1 201 ? -12.609 -18.062 -30.625 1 86.75 201 MET B N 1
ATOM 8767 C CA . MET B 1 201 ? -11.367 -18.047 -31.406 1 86.75 201 MET B CA 1
ATOM 8768 C C . MET B 1 201 ? -10.695 -19.406 -31.375 1 86.75 201 MET B C 1
ATOM 8770 O O . MET B 1 201 ? -10.109 -19.844 -32.375 1 86.75 201 MET B O 1
ATOM 8774 N N . ARG B 1 202 ? -10.727 -20.094 -30.297 1 85.12 202 ARG B N 1
ATOM 8775 C CA . ARG B 1 202 ? -10.133 -21.422 -30.188 1 85.12 202 ARG B CA 1
ATOM 8776 C C . ARG B 1 202 ? -10.891 -22.453 -31.016 1 85.12 202 ARG B C 1
ATOM 8778 O O . ARG B 1 202 ? -10.297 -23.375 -31.562 1 85.12 202 ARG B O 1
ATOM 8785 N N . ASP B 1 203 ? -12.203 -22.266 -31.062 1 83 203 ASP B N 1
ATOM 8786 C CA . ASP B 1 203 ? -13.023 -23.156 -31.859 1 83 203 ASP B CA 1
ATOM 8787 C C . ASP B 1 203 ? -12.82 -22.906 -33.344 1 83 203 ASP B C 1
ATOM 8789 O O . ASP B 1 203 ? -12.82 -23.844 -34.156 1 83 203 ASP B O 1
ATOM 8793 N N . THR B 1 204 ? -12.625 -21.641 -33.688 1 79.31 204 THR B N 1
ATOM 8794 C CA . THR B 1 204 ? -12.484 -21.281 -35.094 1 79.31 204 THR B CA 1
ATOM 8795 C C . THR B 1 204 ? -11.07 -21.562 -35.562 1 79.31 204 THR B C 1
ATOM 8797 O O . THR B 1 204 ? -10.883 -22 -36.719 1 79.31 204 THR B O 1
ATOM 8800 N N . TRP B 1 205 ? -10.086 -21.203 -34.625 1 78.38 205 TRP B N 1
ATOM 8801 C CA . TRP B 1 205 ? -8.695 -21.422 -35 1 78.38 205 TRP B CA 1
ATOM 8802 C C . TRP B 1 205 ? -7.973 -22.281 -33.969 1 78.38 205 TRP B C 1
ATOM 8804 O O . TRP B 1 205 ? -7.16 -21.781 -33.188 1 78.38 205 TRP B O 1
ATOM 8814 N N . PRO B 1 206 ? -8.164 -23.531 -33.938 1 70.94 206 PRO B N 1
ATOM 8815 C CA . PRO B 1 206 ? -7.602 -24.422 -32.906 1 70.94 206 PRO B CA 1
ATOM 8816 C C . PRO B 1 206 ? -6.082 -24.516 -33 1 70.94 206 PRO B C 1
ATOM 8818 O O . PRO B 1 206 ? -5.426 -24.766 -31.969 1 70.94 206 PRO B O 1
ATOM 8821 N N . ASP B 1 207 ? -5.484 -24.297 -34.094 1 65.94 207 ASP B N 1
ATOM 8822 C CA . ASP B 1 207 ? -4.055 -24.516 -34.281 1 65.94 207 ASP B CA 1
ATOM 8823 C C . ASP B 1 207 ? -3.252 -23.281 -33.875 1 65.94 207 ASP B C 1
ATOM 8825 O O . ASP B 1 207 ? -2.047 -23.375 -33.656 1 65.94 207 ASP B O 1
ATOM 8829 N N . ASP B 1 208 ? -3.822 -22.172 -33.75 1 65.31 208 ASP B N 1
ATOM 8830 C CA . ASP B 1 208 ? -3.082 -20.938 -33.5 1 65.31 208 ASP B CA 1
ATOM 8831 C C . ASP B 1 208 ? -3.494 -20.328 -32.156 1 65.31 208 ASP B C 1
ATOM 8833 O O . ASP B 1 208 ? -4.148 -19.281 -32.125 1 65.31 208 ASP B O 1
ATOM 8837 N N . ILE B 1 209 ? -3.084 -21.109 -31.188 1 69.88 209 ILE B N 1
ATOM 8838 C CA . ILE B 1 209 ? -3.48 -20.594 -29.891 1 69.88 209 ILE B CA 1
ATOM 8839 C C . ILE B 1 209 ? -2.471 -19.547 -29.422 1 69.88 209 ILE B C 1
ATOM 8841 O O . ILE B 1 209 ? -1.271 -19.828 -29.344 1 69.88 209 ILE B O 1
ATOM 8845 N N . SER B 1 210 ? -2.932 -18.344 -29.359 1 78.88 210 SER B N 1
ATOM 8846 C CA . SER B 1 210 ? -2.096 -17.25 -28.875 1 78.88 210 SER B CA 1
ATOM 8847 C C . SER B 1 210 ? -1.607 -17.516 -27.453 1 78.88 210 SER B C 1
ATOM 8849 O O . SER B 1 210 ? -2.201 -18.297 -26.719 1 78.88 210 SER B O 1
ATOM 8851 N N . ILE B 1 211 ? -0.49 -17.016 -27.078 1 82 211 ILE B N 1
ATOM 8852 C CA . ILE B 1 211 ? 0.088 -17.125 -25.75 1 82 211 ILE B CA 1
ATOM 8853 C C . ILE B 1 211 ? -0.896 -16.594 -24.703 1 82 211 ILE B C 1
ATOM 8855 O O . ILE B 1 211 ? -0.991 -17.125 -23.594 1 82 211 ILE B O 1
ATOM 8859 N N . TYR B 1 212 ? -1.647 -15.648 -25.172 1 86.06 212 TYR B N 1
ATOM 8860 C CA . TYR B 1 212 ? -2.625 -15.062 -24.266 1 86.06 212 TYR B CA 1
ATOM 8861 C C . TYR B 1 212 ? -3.779 -16.016 -24.016 1 86.06 212 TYR B C 1
ATOM 8863 O O . TYR B 1 212 ? -4.266 -16.141 -22.875 1 86.06 212 TYR B O 1
ATOM 8871 N N . SER B 1 213 ? -4.203 -16.703 -25.031 1 87.19 213 SER B N 1
ATOM 8872 C CA . SER B 1 213 ? -5.262 -17.703 -24.875 1 87.19 213 SER B CA 1
ATOM 8873 C C . SER B 1 213 ? -4.82 -18.859 -23.984 1 87.19 213 SER B C 1
ATOM 8875 O O . SER B 1 213 ? -5.613 -19.359 -23.188 1 87.19 213 SER B O 1
ATOM 8877 N N . GLN B 1 214 ? -3.559 -19.141 -24.109 1 85.94 214 GLN B N 1
ATOM 8878 C CA . GLN B 1 214 ? -3.021 -20.188 -23.234 1 85.94 214 GLN B CA 1
ATOM 8879 C C . GLN B 1 214 ? -3.006 -19.75 -21.781 1 85.94 214 GLN B C 1
ATOM 8881 O O . GLN B 1 214 ? -3.256 -20.562 -20.875 1 85.94 214 GLN B O 1
ATOM 8886 N N . SER B 1 215 ? -2.674 -18.516 -21.625 1 88.38 215 SER B N 1
ATOM 8887 C CA . SER B 1 215 ? -2.678 -17.969 -20.281 1 88.38 215 SER B CA 1
ATOM 8888 C C . SER B 1 215 ? -4.078 -18 -19.672 1 88.38 215 SER B C 1
ATOM 8890 O O . SER B 1 215 ? -4.246 -18.297 -18.484 1 88.38 215 SER B O 1
ATOM 8892 N N . ILE B 1 216 ? -5.059 -17.734 -20.469 1 88.62 216 ILE B N 1
ATOM 8893 C CA . ILE B 1 216 ? -6.445 -17.734 -20.016 1 88.62 216 ILE B CA 1
ATOM 8894 C C . ILE B 1 216 ? -6.871 -19.156 -19.656 1 88.62 216 ILE B C 1
ATOM 8896 O O . ILE B 1 216 ? -7.531 -19.375 -18.641 1 88.62 216 ILE B O 1
ATOM 8900 N N . VAL B 1 217 ? -6.449 -20.109 -20.453 1 85.94 217 VAL B N 1
ATOM 8901 C CA . VAL B 1 217 ? -6.809 -21.516 -20.234 1 85.94 217 VAL B CA 1
ATOM 8902 C C . VAL B 1 217 ? -6.18 -22 -18.922 1 85.94 217 VAL B C 1
ATOM 8904 O O . VAL B 1 217 ? -6.797 -22.766 -18.188 1 85.94 217 VAL B O 1
ATOM 8907 N N . MET B 1 218 ? -4.988 -21.484 -18.641 1 86.25 218 MET B N 1
ATOM 8908 C CA . MET B 1 218 ? -4.32 -21.875 -17.406 1 86.25 218 MET B CA 1
ATOM 8909 C C . MET B 1 218 ? -5.102 -21.391 -16.188 1 86.25 218 MET B C 1
ATOM 8911 O O . MET B 1 218 ? -5.238 -22.109 -15.203 1 86.25 218 MET B O 1
ATOM 8915 N N . TRP B 1 219 ? -5.57 -20.234 -16.297 1 86.19 219 TRP B N 1
ATOM 8916 C CA . TRP B 1 219 ? -6.312 -19.656 -15.18 1 86.19 219 TRP B CA 1
ATOM 8917 C C . TRP B 1 219 ? -7.691 -20.297 -15.055 1 86.19 219 TRP B C 1
ATOM 8919 O O . TRP B 1 219 ? -8.227 -20.438 -13.953 1 86.19 219 TRP B O 1
ATOM 8929 N N . ARG B 1 220 ? -8.234 -20.703 -16.172 1 81.38 220 ARG B N 1
ATOM 8930 C CA . ARG B 1 220 ? -9.531 -21.375 -16.156 1 81.38 220 ARG B CA 1
ATOM 8931 C C . ARG B 1 220 ? -9.422 -22.75 -15.5 1 81.38 220 ARG B C 1
ATOM 8933 O O . ARG B 1 220 ? -10.391 -23.234 -14.906 1 81.38 220 ARG B O 1
ATOM 8940 N N . GLY B 1 221 ? -8.211 -23.312 -15.641 1 77.31 221 GLY B N 1
ATOM 8941 C CA . GLY B 1 221 ? -7.977 -24.641 -15.086 1 77.31 221 GLY B CA 1
ATOM 8942 C C . GLY B 1 221 ? -7.449 -24.594 -13.664 1 77.31 221 GLY B C 1
ATOM 8943 O O . GLY B 1 221 ? -6.938 -25.609 -13.156 1 77.31 221 GLY B O 1
ATOM 8944 N N . ILE B 1 222 ? -7.586 -23.422 -13.047 1 77.38 222 ILE B N 1
ATOM 8945 C CA . ILE B 1 222 ? -7.082 -23.281 -11.68 1 77.38 222 ILE B CA 1
ATOM 8946 C C . ILE B 1 222 ? -7.941 -24.094 -10.727 1 77.38 222 ILE B C 1
ATOM 8948 O O . ILE B 1 222 ? -9.156 -24.219 -10.914 1 77.38 222 ILE B O 1
ATOM 8952 N N . ASP B 1 223 ? -7.23 -24.703 -9.75 1 75.69 223 ASP B N 1
ATOM 8953 C CA . ASP B 1 223 ? -7.949 -25.422 -8.688 1 75.69 223 ASP B CA 1
ATOM 8954 C C . ASP B 1 223 ? -8.844 -24.453 -7.902 1 75.69 223 ASP B C 1
ATOM 8956 O O . ASP B 1 223 ? -8.383 -23.406 -7.438 1 75.69 223 ASP B O 1
ATOM 8960 N N . PRO B 1 224 ? -10.102 -24.75 -7.914 1 71.94 224 PRO B N 1
ATOM 8961 C CA . PRO B 1 224 ? -11.039 -23.875 -7.195 1 71.94 224 PRO B CA 1
ATOM 8962 C C . PRO B 1 224 ? -10.625 -23.641 -5.742 1 71.94 224 PRO B C 1
ATOM 8964 O O . PRO B 1 224 ? -10.867 -22.562 -5.195 1 71.94 224 PRO B O 1
ATOM 8967 N N . HIS B 1 225 ? -10.031 -24.641 -5.141 1 74.56 225 HIS B N 1
ATOM 8968 C CA . HIS B 1 225 ? -9.562 -24.453 -3.771 1 74.56 225 HIS B CA 1
ATOM 8969 C C . HIS B 1 225 ? -8.461 -23.406 -3.703 1 74.56 225 HIS B C 1
ATOM 8971 O O . HIS B 1 225 ? -8.391 -22.625 -2.75 1 74.56 225 HIS B O 1
ATOM 8977 N N . MET B 1 226 ? -7.703 -23.391 -4.762 1 80.44 226 MET B N 1
ATOM 8978 C CA . MET B 1 226 ? -6.648 -22.391 -4.828 1 80.44 226 MET B CA 1
ATOM 8979 C C . MET B 1 226 ? -7.238 -20.984 -4.984 1 80.44 226 MET B C 1
ATOM 8981 O O . MET B 1 226 ? -6.758 -20.031 -4.371 1 80.44 226 MET B O 1
ATOM 8985 N N . MET B 1 227 ? -8.242 -20.938 -5.746 1 79.44 227 MET B N 1
ATOM 8986 C CA . MET B 1 227 ? -8.891 -19.656 -5.973 1 79.44 227 MET B CA 1
ATOM 8987 C C . MET B 1 227 ? -9.484 -19.109 -4.68 1 79.44 227 MET B C 1
ATOM 8989 O O . MET B 1 227 ? -9.305 -17.938 -4.355 1 79.44 227 MET B O 1
ATOM 8993 N N . LEU B 1 228 ? -10.133 -19.969 -3.949 1 77.06 228 LEU B N 1
ATOM 8994 C CA . LEU B 1 228 ? -10.75 -19.562 -2.691 1 77.06 228 LEU B CA 1
ATOM 8995 C C . LEU B 1 228 ? -9.695 -19.172 -1.666 1 77.06 228 LEU B C 1
ATOM 8997 O O . LEU B 1 228 ? -9.82 -18.156 -0.996 1 77.06 228 LEU B O 1
ATOM 9001 N N . HIS B 1 229 ? -8.641 -19.969 -1.653 1 85.69 229 HIS B N 1
ATOM 9002 C CA . HIS B 1 229 ? -7.598 -19.734 -0.662 1 85.69 229 HIS B CA 1
ATOM 9003 C C . HIS B 1 229 ? -6.754 -18.516 -1.022 1 85.69 229 HIS B C 1
ATOM 9005 O O . HIS B 1 229 ? -6.191 -17.859 -0.141 1 85.69 229 HIS B O 1
ATOM 9011 N N . ALA B 1 230 ? -6.676 -18.188 -2.268 1 86.56 230 ALA B N 1
ATOM 9012 C CA . ALA B 1 230 ? -5.801 -17.109 -2.713 1 86.56 230 ALA B CA 1
ATOM 9013 C C . ALA B 1 230 ? -6.496 -15.75 -2.602 1 86.56 230 ALA B C 1
ATOM 9015 O O . ALA B 1 230 ? -5.867 -14.75 -2.244 1 86.56 230 ALA B O 1
ATOM 9016 N N . PHE B 1 231 ? -7.824 -15.68 -2.807 1 86.5 231 PHE B N 1
ATOM 9017 C CA . PHE B 1 231 ? -8.453 -14.367 -2.959 1 86.5 231 PHE B CA 1
ATOM 9018 C C . PHE B 1 231 ? -9.375 -14.07 -1.779 1 86.5 231 PHE B C 1
ATOM 9020 O O . PHE B 1 231 ? -9.445 -12.93 -1.314 1 86.5 231 PHE B O 1
ATOM 9027 N N . LEU B 1 232 ? -9.969 -15 -1.229 1 85.06 232 LEU B N 1
ATOM 9028 C CA . LEU B 1 232 ? -11.07 -14.789 -0.295 1 85.06 232 LEU B CA 1
ATOM 9029 C C . LEU B 1 232 ? -10.562 -14.219 1.023 1 85.06 232 LEU B C 1
ATOM 9031 O O . LEU B 1 232 ? -11.141 -13.273 1.563 1 85.06 232 LEU B O 1
ATOM 9035 N N . PRO B 1 233 ? -9.469 -14.773 1.562 1 90.81 233 PRO B N 1
ATOM 9036 C CA . PRO B 1 233 ? -9.039 -14.242 2.857 1 90.81 233 PRO B CA 1
ATOM 9037 C C . PRO B 1 233 ? -8.688 -12.75 2.799 1 90.81 233 PRO B C 1
ATOM 9039 O O . PRO B 1 233 ? -9.039 -12 3.711 1 90.81 233 PRO B O 1
ATOM 9042 N N . GLY B 1 234 ? -8.016 -12.359 1.745 1 89.56 234 GLY B N 1
ATOM 9043 C CA . GLY B 1 234 ? -7.66 -10.961 1.598 1 89.56 234 GLY B CA 1
ATOM 9044 C C . GLY B 1 234 ? -8.867 -10.047 1.494 1 89.56 234 GLY B C 1
ATOM 9045 O O . GLY B 1 234 ? -8.898 -8.977 2.107 1 89.56 234 GLY B O 1
ATOM 9046 N N . LEU B 1 235 ? -9.867 -10.422 0.806 1 86.38 235 LEU B N 1
ATOM 9047 C CA . LEU B 1 235 ? -11.055 -9.602 0.568 1 86.38 235 LEU B CA 1
ATOM 9048 C C . LEU B 1 235 ? -11.945 -9.562 1.807 1 86.38 235 LEU B C 1
ATOM 9050 O O . LEU B 1 235 ? -12.398 -8.492 2.215 1 86.38 235 LEU B O 1
ATOM 9054 N N . LEU B 1 236 ? -12.125 -10.742 2.439 1 88.06 236 LEU B N 1
ATOM 9055 C CA . LEU B 1 236 ? -12.969 -10.836 3.625 1 88.06 236 LEU B CA 1
ATOM 9056 C C . LEU B 1 236 ? -12.344 -10.086 4.797 1 88.06 236 LEU B C 1
ATOM 9058 O O . LEU B 1 236 ? -13.047 -9.391 5.539 1 88.06 236 LEU B O 1
ATOM 9062 N N . PHE B 1 237 ? -11.031 -10.289 4.863 1 91.5 237 PHE B N 1
ATOM 9063 C CA . PHE B 1 237 ? -10.312 -9.633 5.953 1 91.5 237 PHE B CA 1
ATOM 9064 C C . PHE B 1 237 ? -10.398 -8.117 5.828 1 91.5 237 PHE B C 1
ATOM 9066 O O . PHE B 1 237 ? -10.602 -7.422 6.824 1 91.5 237 PHE B O 1
ATOM 9073 N N . GLY B 1 238 ? -10.273 -7.566 4.66 1 88.19 238 GLY B N 1
ATOM 9074 C CA . GLY B 1 238 ? -10.367 -6.137 4.414 1 88.19 238 GLY B CA 1
ATOM 9075 C C . GLY B 1 238 ? -11.742 -5.57 4.711 1 88.19 238 GLY B C 1
ATOM 9076 O O . GLY B 1 238 ? -11.867 -4.492 5.293 1 88.19 238 GLY B O 1
ATOM 9077 N N . ASP B 1 239 ? -12.781 -6.246 4.395 1 83.88 239 ASP B N 1
ATOM 9078 C CA . ASP B 1 239 ? -14.156 -5.809 4.637 1 83.88 239 ASP B CA 1
ATOM 9079 C C . ASP B 1 239 ? -14.461 -5.758 6.133 1 83.88 239 ASP B C 1
ATOM 9081 O O . ASP B 1 239 ? -15.117 -4.828 6.605 1 83.88 239 ASP B O 1
ATOM 9085 N N . ALA B 1 240 ? -13.961 -6.766 6.789 1 89.06 240 ALA B N 1
ATOM 9086 C CA . ALA B 1 240 ? -14.234 -6.863 8.219 1 89.06 240 ALA B CA 1
ATOM 9087 C C . ALA B 1 240 ? -13.43 -5.824 9 1 89.06 240 ALA B C 1
ATOM 9089 O O . ALA B 1 240 ? -13.844 -5.402 10.086 1 89.06 240 ALA B O 1
ATOM 9090 N N . LEU B 1 241 ? -12.297 -5.387 8.414 1 89.12 241 LEU B N 1
ATOM 9091 C CA . LEU B 1 241 ? -11.445 -4.414 9.086 1 89.12 241 LEU B CA 1
ATOM 9092 C C . LEU B 1 241 ? -12.117 -3.047 9.148 1 89.12 241 LEU B C 1
ATOM 9094 O O . LEU B 1 241 ? -11.781 -2.221 10 1 89.12 241 LEU B O 1
ATOM 9098 N N . SER B 1 242 ? -13.078 -2.773 8.352 1 83.19 242 SER B N 1
ATOM 9099 C CA . SER B 1 242 ? -13.695 -1.455 8.266 1 83.19 242 SER B CA 1
ATOM 9100 C C . SER B 1 242 ? -14.961 -1.377 9.117 1 83.19 242 SER B C 1
ATOM 9102 O O . SER B 1 242 ? -15.594 -0.325 9.195 1 83.19 242 SER B O 1
ATOM 9104 N N . ILE B 1 243 ? -15.281 -2.398 9.844 1 85.31 243 ILE B N 1
ATOM 9105 C CA . ILE B 1 243 ? -16.516 -2.459 10.617 1 85.31 243 ILE B CA 1
ATOM 9106 C C . ILE B 1 243 ? -16.344 -1.7 11.93 1 85.31 243 ILE B C 1
ATOM 9108 O O . ILE B 1 243 ? -15.289 -1.768 12.562 1 85.31 243 ILE B O 1
ATOM 9112 N N . ASN B 1 244 ? -17.359 -0.893 12.234 1 86.56 244 ASN B N 1
ATOM 9113 C CA . ASN B 1 244 ? -17.391 -0.198 13.523 1 86.56 244 ASN B CA 1
ATOM 9114 C C . ASN B 1 244 ? -17.891 -1.108 14.641 1 86.56 244 ASN B C 1
ATOM 9116 O O . ASN B 1 244 ? -18.922 -1.777 14.484 1 86.56 244 ASN B O 1
ATOM 9120 N N . LYS B 1 245 ? -17.266 -1.121 15.719 1 86.31 245 LYS B N 1
ATOM 9121 C CA . LYS B 1 245 ? -17.562 -2.021 16.828 1 86.31 245 LYS B CA 1
ATOM 9122 C C . LYS B 1 245 ? -18.969 -1.787 17.375 1 86.31 245 LYS B C 1
ATOM 9124 O O . LYS B 1 245 ? -19.734 -2.734 17.547 1 86.31 245 LYS B O 1
ATOM 9129 N N . HIS B 1 246 ? -19.328 -0.556 17.609 1 86.44 246 HIS B N 1
ATOM 9130 C CA . HIS B 1 246 ? -20.609 -0.223 18.234 1 86.44 246 HIS B CA 1
ATOM 9131 C C . HIS B 1 246 ? -21.781 -0.597 17.328 1 86.44 246 HIS B C 1
ATOM 9133 O O . HIS B 1 246 ? -22.719 -1.264 17.766 1 86.44 246 HIS B O 1
ATOM 9139 N N . GLN B 1 247 ? -21.672 -0.218 16.172 1 87.06 247 GLN B N 1
ATOM 9140 C CA . GLN B 1 247 ? -22.75 -0.516 15.227 1 87.06 247 GLN B CA 1
ATOM 9141 C C . GLN B 1 247 ? -22.875 -2.018 14.984 1 87.06 247 GLN B C 1
ATOM 9143 O O . GLN B 1 247 ? -23.969 -2.537 14.812 1 87.06 247 GLN B O 1
ATOM 9148 N N . PHE B 1 248 ? -21.719 -2.654 14.984 1 88.56 248 PHE B N 1
ATOM 9149 C CA . PHE B 1 248 ? -21.719 -4.094 14.758 1 88.56 248 PHE B CA 1
ATOM 9150 C C . PHE B 1 248 ? -22.469 -4.816 15.867 1 88.56 248 PHE B C 1
ATOM 9152 O O . PHE B 1 248 ? -23.297 -5.691 15.602 1 88.56 248 PHE B O 1
ATOM 9159 N N . TRP B 1 249 ? -22.25 -4.434 17.078 1 87.25 249 TRP B N 1
ATOM 9160 C CA . TRP B 1 249 ? -22.875 -5.098 18.219 1 87.25 249 TRP B CA 1
ATOM 9161 C C . TRP B 1 249 ? -24.375 -4.801 18.266 1 87.25 249 TRP B C 1
ATOM 9163 O O . TRP B 1 249 ? -25.172 -5.66 18.656 1 87.25 249 TRP B O 1
ATOM 9173 N N . LYS B 1 250 ? -24.719 -3.672 17.875 1 88.75 250 LYS B N 1
ATOM 9174 C CA . LYS B 1 250 ? -26.125 -3.297 17.875 1 88.75 250 LYS B CA 1
ATOM 9175 C C . LYS B 1 250 ? -26.891 -4.02 16.766 1 88.75 250 LYS B C 1
ATOM 9177 O O . LYS B 1 250 ? -28.062 -4.352 16.938 1 88.75 250 LYS B O 1
ATOM 9182 N N . CYS B 1 251 ? -26.203 -4.242 15.688 1 91.25 251 CYS B N 1
ATOM 9183 C CA . CYS B 1 251 ? -26.859 -4.887 14.555 1 91.25 251 CYS B CA 1
ATOM 9184 C C . CYS B 1 251 ? -26.562 -6.383 14.539 1 91.25 251 CYS B C 1
ATOM 9186 O O . CYS B 1 251 ? -27 -7.09 13.625 1 91.25 251 CYS B O 1
ATOM 9188 N N . LEU B 1 252 ? -25.875 -6.906 15.516 1 91.06 252 LEU B N 1
ATOM 9189 C CA . LEU B 1 252 ? -25.438 -8.297 15.531 1 91.06 252 LEU B CA 1
ATOM 9190 C C . LEU B 1 252 ? -26.625 -9.242 15.508 1 91.06 252 LEU B C 1
ATOM 9192 O O . LEU B 1 252 ? -26.609 -10.266 14.82 1 91.06 252 LEU B O 1
ATOM 9196 N N . GLY B 1 253 ? -27.656 -8.875 16.266 1 91.88 253 GLY B N 1
ATOM 9197 C CA . GLY B 1 253 ? -28.844 -9.719 16.312 1 91.88 253 GLY B CA 1
ATOM 9198 C C . GLY B 1 253 ? -29.547 -9.836 14.969 1 91.88 253 GLY B C 1
ATOM 9199 O O . GLY B 1 253 ? -29.875 -10.938 14.531 1 91.88 253 GLY B O 1
ATOM 9200 N N . SER B 1 254 ? -29.766 -8.727 14.352 1 93.19 254 SER B N 1
ATOM 9201 C CA . SER B 1 254 ? -30.422 -8.711 13.055 1 93.19 254 SER B CA 1
ATOM 9202 C C . SER B 1 254 ? -29.562 -9.391 11.992 1 93.19 254 SER B C 1
ATOM 9204 O O . SER B 1 254 ? -30.078 -10.141 11.164 1 93.19 254 SER B O 1
ATOM 9206 N N . CYS B 1 255 ? -28.297 -9.156 11.984 1 92.06 255 CYS B N 1
ATOM 9207 C CA . CYS B 1 255 ? -27.375 -9.719 11 1 92.06 255 CYS B CA 1
ATOM 9208 C C . CYS B 1 255 ? -27.266 -11.234 11.164 1 92.06 255 CYS B C 1
ATOM 9210 O O . CYS B 1 255 ? -27.266 -11.969 10.18 1 92.06 255 CYS B O 1
ATOM 9212 N N . THR B 1 256 ? -27.172 -11.688 12.445 1 90.88 256 THR B N 1
ATOM 9213 C CA . THR B 1 256 ? -27.031 -13.117 12.711 1 90.88 256 THR B CA 1
ATOM 9214 C C . THR B 1 256 ? -28.297 -13.867 12.336 1 90.88 256 THR B C 1
ATOM 9216 O O . THR B 1 256 ? -28.234 -14.984 11.812 1 90.88 256 THR B O 1
ATOM 9219 N N . LEU B 1 257 ? -29.391 -13.25 12.617 1 93.44 257 LEU B N 1
ATOM 9220 C CA . LEU B 1 257 ? -30.656 -13.875 12.281 1 93.44 257 LEU B CA 1
ATOM 9221 C C . LEU B 1 257 ? -30.781 -14.109 10.773 1 93.44 257 LEU B C 1
ATOM 9223 O O . LEU B 1 257 ? -31.078 -15.219 10.336 1 93.44 257 LEU B O 1
ATOM 9227 N N . LEU B 1 258 ? -30.516 -13.141 10.062 1 92.88 258 LEU B N 1
ATOM 9228 C CA . LEU B 1 258 ? -30.625 -13.25 8.609 1 92.88 258 LEU B CA 1
ATOM 9229 C C . LEU B 1 258 ? -29.5 -14.102 8.047 1 92.88 258 LEU B C 1
ATOM 9231 O O . LEU B 1 258 ? -29.688 -14.828 7.062 1 92.88 258 LEU B O 1
ATOM 9235 N N . ALA B 1 259 ? -28.312 -14.023 8.609 1 91.88 259 ALA B N 1
ATOM 9236 C CA . ALA B 1 259 ? -27.141 -14.711 8.086 1 91.88 259 ALA B CA 1
ATOM 9237 C C . ALA B 1 259 ? -27.172 -16.203 8.414 1 91.88 259 ALA B C 1
ATOM 9239 O O . ALA B 1 259 ? -26.484 -17 7.777 1 91.88 259 ALA B O 1
ATOM 9240 N N . THR B 1 260 ? -27.891 -16.609 9.391 1 90.88 260 THR B N 1
ATOM 9241 C CA . THR B 1 260 ? -27.969 -18.016 9.766 1 90.88 260 THR B CA 1
ATOM 9242 C C . THR B 1 260 ? -29.312 -18.609 9.352 1 90.88 260 THR B C 1
ATOM 9244 O O . THR B 1 260 ? -29.438 -19.219 8.281 1 90.88 260 THR B O 1
ATOM 9247 N N . LEU B 1 261 ? -30.328 -18.156 10.102 1 92.5 261 LEU B N 1
ATOM 9248 C CA . LEU B 1 261 ? -31.656 -18.703 9.828 1 92.5 261 LEU B CA 1
ATOM 9249 C C . LEU B 1 261 ? -32.156 -18.234 8.477 1 92.5 261 LEU B C 1
ATOM 9251 O O . LEU B 1 261 ? -32.844 -18.984 7.77 1 92.5 261 LEU B O 1
ATOM 9255 N N . GLY B 1 262 ? -31.922 -17.047 8.172 1 93.62 262 GLY B N 1
ATOM 9256 C CA . GLY B 1 262 ? -32.344 -16.531 6.871 1 93.62 262 GLY B CA 1
ATOM 9257 C C . GLY B 1 262 ? -31.688 -17.266 5.711 1 93.62 262 GLY B C 1
ATOM 9258 O O . GLY B 1 262 ? -32.344 -17.578 4.715 1 93.62 262 GLY B O 1
ATOM 9259 N N . VAL B 1 263 ? -30.406 -17.5 5.789 1 92.62 263 VAL B N 1
ATOM 9260 C CA . VAL B 1 263 ? -29.656 -18.188 4.746 1 92.62 263 VAL B CA 1
ATOM 9261 C C . VAL B 1 263 ? -30.188 -19.625 4.605 1 92.62 263 VAL B C 1
ATOM 9263 O O . VAL B 1 263 ? -30.391 -20.109 3.492 1 92.62 263 VAL B O 1
ATOM 9266 N N . LEU B 1 264 ? -30.406 -20.328 5.738 1 92.25 264 LEU B N 1
ATOM 9267 C CA . LEU B 1 264 ? -30.922 -21.703 5.715 1 92.25 264 LEU B CA 1
ATOM 9268 C C . LEU B 1 264 ? -32.312 -21.75 5.098 1 92.25 264 LEU B C 1
ATOM 9270 O O . LEU B 1 264 ? -32.594 -22.625 4.285 1 92.25 264 LEU B O 1
ATOM 9274 N N . TYR B 1 265 ? -33.062 -20.797 5.508 1 94.81 265 TYR B N 1
ATOM 9275 C CA . TYR B 1 265 ? -34.406 -20.703 4.969 1 94.81 265 TYR B CA 1
ATOM 9276 C C . TYR B 1 265 ? -34.375 -20.391 3.48 1 94.81 265 TYR B C 1
ATOM 9278 O O . TYR B 1 265 ? -35.125 -20.969 2.697 1 94.81 265 TYR B O 1
ATOM 9286 N N . GLY B 1 266 ? -33.594 -19.484 3.047 1 94.25 266 GLY B N 1
ATOM 9287 C CA . GLY B 1 266 ? -33.438 -19.141 1.643 1 94.25 266 GLY B CA 1
ATOM 9288 C C . GLY B 1 266 ? -32.875 -20.281 0.81 1 94.25 266 GLY B C 1
ATOM 9289 O O . GLY B 1 266 ? -33.344 -20.516 -0.31 1 94.25 266 GLY B O 1
ATOM 9290 N N . ALA B 1 267 ? -31.891 -20.938 1.368 1 94.69 267 ALA B N 1
ATOM 9291 C CA . ALA B 1 267 ? -31.297 -22.094 0.679 1 94.69 267 ALA B CA 1
ATOM 9292 C C . ALA B 1 267 ? -32.344 -23.203 0.478 1 94.69 267 ALA B C 1
ATOM 9294 O O . ALA B 1 267 ? -32.375 -23.844 -0.571 1 94.69 267 ALA B O 1
ATOM 9295 N N . LEU B 1 268 ? -33.156 -23.391 1.479 1 94.75 268 LEU B N 1
ATOM 9296 C CA . LEU B 1 268 ? -34.188 -24.406 1.406 1 94.75 268 LEU B CA 1
ATOM 9297 C C . LEU B 1 268 ? -35.188 -24.078 0.307 1 94.75 268 LEU B C 1
ATOM 9299 O O . LEU B 1 268 ? -35.5 -24.938 -0.531 1 94.75 268 LEU B O 1
ATOM 9303 N N . LEU B 1 269 ? -35.656 -22.859 0.304 1 96.06 269 LEU B N 1
ATOM 9304 C CA . LEU B 1 269 ? -36.656 -22.453 -0.694 1 96.06 269 LEU B CA 1
ATOM 9305 C C . LEU B 1 269 ? -36.062 -22.516 -2.098 1 96.06 269 LEU B C 1
ATOM 9307 O O . LEU B 1 269 ? -36.719 -22.906 -3.049 1 96.06 269 LEU B O 1
ATOM 9311 N N . THR B 1 270 ? -34.875 -22.094 -2.209 1 95.44 270 THR B N 1
ATOM 9312 C CA . THR B 1 270 ? -34.188 -22.141 -3.508 1 95.44 270 THR B CA 1
ATOM 9313 C C . THR B 1 270 ? -34 -23.594 -3.957 1 95.44 270 THR B C 1
ATOM 9315 O O . THR B 1 270 ? -34.25 -23.922 -5.121 1 95.44 270 THR B O 1
ATOM 9318 N N . ALA B 1 271 ? -33.5 -24.438 -3.033 1 95.56 271 ALA B N 1
ATOM 9319 C CA . ALA B 1 271 ? -33.281 -25.859 -3.338 1 95.56 271 ALA B CA 1
ATOM 9320 C C . ALA B 1 271 ? -34.562 -26.547 -3.783 1 95.56 271 ALA B C 1
ATOM 9322 O O . ALA B 1 271 ? -34.562 -27.312 -4.75 1 95.56 271 ALA B O 1
ATOM 9323 N N . LEU B 1 272 ? -35.625 -26.266 -3.121 1 94.81 272 LEU B N 1
ATOM 9324 C CA . LEU B 1 272 ? -36.906 -26.859 -3.463 1 94.81 272 LEU B CA 1
ATOM 9325 C C . LEU B 1 272 ? -37.406 -26.359 -4.816 1 94.81 272 LEU B C 1
ATOM 9327 O O . LEU B 1 272 ? -37.969 -27.141 -5.609 1 94.81 272 LEU B O 1
ATOM 9331 N N . SER B 1 273 ? -37.219 -25.109 -5.07 1 94.69 273 SER B N 1
ATOM 9332 C CA . SER B 1 273 ? -37.625 -24.547 -6.344 1 94.69 273 SER B CA 1
ATOM 9333 C C . SER B 1 273 ? -36.844 -25.125 -7.504 1 94.69 273 SER B C 1
ATOM 9335 O O . SER B 1 273 ? -37.406 -25.469 -8.547 1 94.69 273 SER B O 1
ATOM 9337 N N . VAL B 1 274 ? -35.562 -25.234 -7.336 1 93.69 274 VAL B N 1
ATOM 9338 C CA . VAL B 1 274 ? -34.688 -25.766 -8.383 1 93.69 274 VAL B CA 1
ATOM 9339 C C . VAL B 1 274 ? -34.969 -27.25 -8.594 1 93.69 274 VAL B C 1
ATOM 9341 O O . VAL B 1 274 ? -35 -27.734 -9.734 1 93.69 274 VAL B O 1
ATOM 9344 N N . PHE B 1 275 ? -35.188 -28.031 -7.5 1 93.44 275 PHE B N 1
ATOM 9345 C CA . PHE B 1 275 ? -35.438 -29.453 -7.566 1 93.44 275 PHE B CA 1
ATOM 9346 C C . PHE B 1 275 ? -36.719 -29.75 -8.344 1 93.44 275 PHE B C 1
ATOM 9348 O O . PHE B 1 275 ? -36.75 -30.688 -9.148 1 93.44 275 PHE B O 1
ATOM 9355 N N . TYR B 1 276 ? -37.688 -28.938 -8.242 1 91.62 276 TYR B N 1
ATOM 9356 C CA . TYR B 1 276 ? -39 -29.234 -8.852 1 91.62 276 TYR B CA 1
ATOM 9357 C C . TYR B 1 276 ? -39.125 -28.547 -10.211 1 91.62 276 TYR B C 1
ATOM 9359 O O . TYR B 1 276 ? -39.812 -29.062 -11.102 1 91.62 276 TYR B O 1
ATOM 9367 N N . MET B 1 277 ? -38.438 -27.484 -10.453 1 89.31 277 MET B N 1
ATOM 9368 C CA . MET B 1 277 ? -38.719 -26.672 -11.633 1 89.31 277 MET B CA 1
ATOM 9369 C C . MET B 1 277 ? -37.562 -26.734 -12.633 1 89.31 277 MET B C 1
ATOM 9371 O O . MET B 1 277 ? -37.75 -26.453 -13.82 1 89.31 277 MET B O 1
ATOM 9375 N N . ALA B 1 278 ? -36.375 -27.094 -12.297 1 84.56 278 ALA B N 1
ATOM 9376 C CA . ALA B 1 278 ? -35.219 -27.016 -13.195 1 84.56 278 ALA B CA 1
ATOM 9377 C C . ALA B 1 278 ? -35.344 -28.047 -14.312 1 84.56 278 ALA B C 1
ATOM 9379 O O . ALA B 1 278 ? -35.781 -29.188 -14.086 1 84.56 278 ALA B O 1
ATOM 9380 N N . PRO B 1 279 ? -35.062 -27.766 -15.539 1 79.5 279 PRO B N 1
ATOM 9381 C CA . PRO B 1 279 ? -35.25 -28.625 -16.703 1 79.5 279 PRO B CA 1
ATOM 9382 C C . PRO B 1 279 ? -34.281 -29.797 -16.719 1 79.5 279 PRO B C 1
ATOM 9384 O O . PRO B 1 279 ? -34.594 -30.844 -17.312 1 79.5 279 PRO B O 1
ATOM 9387 N N . LYS B 1 280 ? -33.156 -29.781 -16.25 1 79.75 280 LYS B N 1
ATOM 9388 C CA . LYS B 1 280 ? -32.125 -30.797 -16.484 1 79.75 280 LYS B CA 1
ATOM 9389 C C . LYS B 1 280 ? -32.031 -31.75 -15.305 1 79.75 280 LYS B C 1
ATOM 9391 O O . LYS B 1 280 ? -31.016 -32.438 -15.141 1 79.75 280 LYS B O 1
ATOM 9396 N N . GLY B 1 281 ? -33.031 -31.859 -14.562 1 80.56 281 GLY B N 1
ATOM 9397 C CA . GLY B 1 281 ? -33.188 -32.875 -13.547 1 80.56 281 GLY B CA 1
ATOM 9398 C C . GLY B 1 281 ? -32.062 -32.906 -12.531 1 80.56 281 GLY B C 1
ATOM 9399 O O . GLY B 1 281 ? -31.453 -33.938 -12.297 1 80.56 281 GLY B O 1
ATOM 9400 N N . LEU B 1 282 ? -31.797 -31.906 -11.828 1 88.94 282 LEU B N 1
ATOM 9401 C CA . LEU B 1 282 ? -30.797 -31.875 -10.766 1 88.94 282 LEU B CA 1
ATOM 9402 C C . LEU B 1 282 ? -31.219 -32.781 -9.609 1 88.94 282 LEU B C 1
ATOM 9404 O O . LEU B 1 282 ? -32.406 -32.875 -9.297 1 88.94 282 LEU B O 1
ATOM 9408 N N . THR B 1 283 ? -30.297 -33.531 -9.062 1 91.31 283 THR B N 1
ATOM 9409 C CA . THR B 1 283 ? -30.578 -34.375 -7.902 1 91.31 283 THR B CA 1
ATOM 9410 C C . THR B 1 283 ? -30.875 -33.5 -6.676 1 91.31 283 THR B C 1
ATOM 9412 O O . THR B 1 283 ? -30.641 -32.281 -6.684 1 91.31 283 THR B O 1
ATOM 9415 N N . PHE B 1 284 ? -31.406 -34.125 -5.66 1 91.12 284 PHE B N 1
ATOM 9416 C CA . PHE B 1 284 ? -31.781 -33.438 -4.43 1 91.12 284 PHE B CA 1
ATOM 9417 C C . PHE B 1 284 ? -30.562 -32.75 -3.801 1 91.12 284 PHE B C 1
ATOM 9419 O O . PHE B 1 284 ? -30.625 -31.578 -3.408 1 91.12 284 PHE B O 1
ATOM 9426 N N . TYR B 1 285 ? -29.438 -33.406 -3.766 1 90.88 285 TYR B N 1
ATOM 9427 C CA . TYR B 1 285 ? -28.234 -32.875 -3.135 1 90.88 285 TYR B CA 1
ATOM 9428 C C . TYR B 1 285 ? -27.609 -31.781 -3.994 1 90.88 285 TYR B C 1
ATOM 9430 O O . TYR B 1 285 ? -27.047 -30.812 -3.469 1 90.88 285 TYR B O 1
ATOM 9438 N N . GLU B 1 286 ? -27.734 -31.891 -5.293 1 93.19 286 GLU B N 1
ATOM 9439 C CA . GLU B 1 286 ? -27.234 -30.859 -6.191 1 93.19 286 GLU B CA 1
ATOM 9440 C C . GLU B 1 286 ? -28.062 -29.578 -6.086 1 93.19 286 GLU B C 1
ATOM 9442 O O . GLU B 1 286 ? -27.516 -28.484 -6.172 1 93.19 286 GLU B O 1
ATOM 9447 N N . SER B 1 287 ? -29.328 -29.781 -5.883 1 94.69 287 SER B N 1
ATOM 9448 C CA . SER B 1 287 ? -30.219 -28.625 -5.734 1 94.69 287 SER B CA 1
ATOM 9449 C C . SER B 1 287 ? -29.922 -27.875 -4.438 1 94.69 287 SER B C 1
ATOM 9451 O O . SER B 1 287 ? -29.938 -26.656 -4.41 1 94.69 287 SER B O 1
ATOM 9453 N N . TRP B 1 288 ? -29.641 -28.609 -3.373 1 92.88 288 TRP B N 1
ATOM 9454 C CA . TRP B 1 288 ? -29.266 -27.984 -2.105 1 92.88 288 TRP B CA 1
ATOM 9455 C C . TRP B 1 288 ? -27.922 -27.266 -2.221 1 92.88 288 TRP B C 1
ATOM 9457 O O . TRP B 1 288 ? -27.719 -26.219 -1.612 1 92.88 288 TRP B O 1
ATOM 9467 N N . THR B 1 289 ? -27.031 -27.938 -2.961 1 93.62 289 THR B N 1
ATOM 9468 C CA . THR B 1 289 ? -25.734 -27.312 -3.191 1 93.62 289 THR B CA 1
ATOM 9469 C C . THR B 1 289 ? -25.891 -25.984 -3.92 1 93.62 289 THR B C 1
ATOM 9471 O O . THR B 1 289 ? -25.281 -24.969 -3.535 1 93.62 289 THR B O 1
ATOM 9474 N N . GLN B 1 290 ? -26.719 -25.984 -4.895 1 94.5 290 GLN B N 1
ATOM 9475 C CA . GLN B 1 290 ? -26.969 -24.75 -5.629 1 94.5 290 GLN B CA 1
ATOM 9476 C C . GLN B 1 290 ? -27.672 -23.719 -4.75 1 94.5 290 GLN B C 1
ATOM 9478 O O . GLN B 1 290 ? -27.375 -22.531 -4.832 1 94.5 290 GLN B O 1
ATOM 9483 N N . GLY B 1 291 ? -28.641 -24.172 -3.979 1 94.38 291 GLY B N 1
ATOM 9484 C CA . GLY B 1 291 ? -29.312 -23.266 -3.055 1 94.38 291 GLY B CA 1
ATOM 9485 C C . GLY B 1 291 ? -28.375 -22.625 -2.061 1 94.38 291 GLY B C 1
ATOM 9486 O O . GLY B 1 291 ? -28.5 -21.438 -1.755 1 94.38 291 GLY B O 1
ATOM 9487 N N . ALA B 1 292 ? -27.438 -23.344 -1.549 1 93.69 292 ALA B N 1
ATOM 9488 C CA . ALA B 1 292 ? -26.438 -22.812 -0.63 1 93.69 292 ALA B CA 1
ATOM 9489 C C . ALA B 1 292 ? -25.562 -21.766 -1.317 1 93.69 292 ALA B C 1
ATOM 9491 O O . ALA B 1 292 ? -25.266 -20.719 -0.739 1 93.69 292 ALA B O 1
ATOM 9492 N N . ILE B 1 293 ? -25.156 -22.016 -2.551 1 93.69 293 ILE B N 1
ATOM 9493 C CA . ILE B 1 293 ? -24.312 -21.109 -3.316 1 93.69 293 ILE B CA 1
ATOM 9494 C C . ILE B 1 293 ? -25.031 -19.781 -3.543 1 93.69 293 ILE B C 1
ATOM 9496 O O . ILE B 1 293 ? -24.453 -18.719 -3.35 1 93.69 293 ILE B O 1
ATOM 9500 N N . LEU B 1 294 ? -26.266 -19.859 -3.852 1 93.94 294 LEU B N 1
ATOM 9501 C CA . LEU B 1 294 ? -27.031 -18.672 -4.246 1 93.94 294 LEU B CA 1
ATOM 9502 C C . LEU B 1 294 ? -27.5 -17.906 -3.02 1 93.94 294 LEU B C 1
ATOM 9504 O O . LEU B 1 294 ? -28.031 -16.797 -3.146 1 93.94 294 LEU B O 1
ATOM 9508 N N . SER B 1 295 ? -27.297 -18.438 -1.886 1 90.19 295 SER B N 1
ATOM 9509 C CA . SER B 1 295 ? -27.672 -17.734 -0.66 1 90.19 295 SER B CA 1
ATOM 9510 C C . SER B 1 295 ? -26.578 -16.797 -0.195 1 90.19 295 SER B C 1
ATOM 9512 O O . SER B 1 295 ? -26.812 -15.906 0.627 1 90.19 295 SER B O 1
ATOM 9514 N N . ALA B 1 296 ? -25.422 -16.922 -0.726 1 88.12 296 ALA B N 1
ATOM 9515 C CA . ALA B 1 296 ? -24.297 -16.047 -0.387 1 88.12 296 ALA B CA 1
ATOM 9516 C C . ALA B 1 296 ? -24.391 -14.734 -1.153 1 88.12 296 ALA B C 1
ATOM 9518 O O . ALA B 1 296 ? -24.5 -14.727 -2.381 1 88.12 296 ALA B O 1
ATOM 9519 N N . THR B 1 297 ? -24.453 -13.602 -0.417 1 88.56 297 THR B N 1
ATOM 9520 C CA . THR B 1 297 ? -24.547 -12.289 -1.044 1 88.56 297 THR B CA 1
ATOM 9521 C C . THR B 1 297 ? -23.219 -11.555 -0.973 1 88.56 297 THR B C 1
ATOM 9523 O O . THR B 1 297 ? -22.359 -11.883 -0.15 1 88.56 297 THR B O 1
ATOM 9526 N N . ASP B 1 298 ? -23 -10.664 -1.85 1 85.06 298 ASP B N 1
ATOM 9527 C CA . ASP B 1 298 ? -21.828 -9.797 -1.891 1 85.06 298 ASP B CA 1
ATOM 9528 C C . ASP B 1 298 ? -22.219 -8.328 -1.775 1 85.06 298 ASP B C 1
ATOM 9530 O O . ASP B 1 298 ? -22.906 -7.793 -2.645 1 85.06 298 ASP B O 1
ATOM 9534 N N . PRO B 1 299 ? -21.672 -7.668 -0.789 1 78.44 299 PRO B N 1
ATOM 9535 C CA . PRO B 1 299 ? -22.109 -6.293 -0.533 1 78.44 299 PRO B CA 1
ATOM 9536 C C . PRO B 1 299 ? -21.25 -5.258 -1.246 1 78.44 299 PRO B C 1
ATOM 9538 O O . PRO B 1 299 ? -21.578 -4.066 -1.241 1 78.44 299 PRO B O 1
ATOM 9541 N N . VAL B 1 300 ? -20.156 -5.645 -1.847 1 75.62 300 VAL B N 1
ATOM 9542 C CA . VAL B 1 300 ? -19.094 -4.723 -2.246 1 75.62 300 VAL B CA 1
ATOM 9543 C C . VAL B 1 300 ? -19.672 -3.611 -3.115 1 75.62 300 VAL B C 1
ATOM 9545 O O . VAL B 1 300 ? -19.469 -2.428 -2.842 1 75.62 300 VAL B O 1
ATOM 9548 N N . ALA B 1 301 ? -20.469 -3.934 -4.094 1 76.69 301 ALA B N 1
ATOM 9549 C CA . ALA B 1 301 ? -21.016 -2.945 -5.023 1 76.69 301 ALA B CA 1
ATOM 9550 C C . ALA B 1 301 ? -22.109 -2.105 -4.359 1 76.69 301 ALA B C 1
ATOM 9552 O O . ALA B 1 301 ? -22.172 -0.889 -4.559 1 76.69 301 ALA B O 1
ATOM 9553 N N . VAL B 1 302 ? -22.875 -2.686 -3.555 1 84.31 302 VAL B N 1
ATOM 9554 C CA . VAL B 1 302 ? -24.016 -2.004 -2.947 1 84.31 302 VAL B CA 1
ATOM 9555 C C . VAL B 1 302 ? -23.516 -1.021 -1.887 1 84.31 302 VAL B C 1
ATOM 9557 O O . VAL B 1 302 ? -24.016 0.107 -1.801 1 84.31 302 VAL B O 1
ATOM 9560 N N . VAL B 1 303 ? -22.578 -1.434 -1.159 1 82 303 VAL B N 1
ATOM 9561 C CA . VAL B 1 303 ? -22.062 -0.59 -0.087 1 82 303 VAL B CA 1
ATOM 9562 C C . VAL B 1 303 ? -21.375 0.631 -0.68 1 82 303 VAL B C 1
ATOM 9564 O O . VAL B 1 303 ? -21.469 1.734 -0.138 1 82 303 VAL B O 1
ATOM 9567 N N . ALA B 1 304 ? -20.719 0.444 -1.75 1 74.94 304 ALA B N 1
ATOM 9568 C CA . ALA B 1 304 ? -20.078 1.564 -2.426 1 74.94 304 ALA B CA 1
ATOM 9569 C C . ALA B 1 304 ? -21.094 2.6 -2.881 1 74.94 304 ALA B C 1
ATOM 9571 O O . ALA B 1 304 ? -20.891 3.805 -2.727 1 74.94 304 ALA B O 1
ATOM 9572 N N . ILE B 1 305 ? -22.203 2.164 -3.32 1 78.44 305 ILE B N 1
ATOM 9573 C CA . ILE B 1 305 ? -23.266 3.043 -3.803 1 78.44 305 ILE B CA 1
ATOM 9574 C C . ILE B 1 305 ? -23.938 3.74 -2.621 1 78.44 305 ILE B C 1
ATOM 9576 O O . ILE B 1 305 ? -24.203 4.945 -2.666 1 78.44 305 ILE B O 1
ATOM 9580 N N . LEU B 1 306 ? -24.141 2.99 -1.591 1 82.62 306 LEU B N 1
ATOM 9581 C CA . LEU B 1 306 ? -24.781 3.545 -0.404 1 82.62 306 LEU B CA 1
ATOM 9582 C C . LEU B 1 306 ? -23.906 4.621 0.231 1 82.62 306 LEU B C 1
ATOM 9584 O O . LEU B 1 306 ? -24.422 5.66 0.663 1 82.62 306 LEU B O 1
ATOM 9588 N N . ASN B 1 307 ? -22.688 4.438 0.224 1 75.69 307 ASN B N 1
ATOM 9589 C CA . ASN B 1 307 ? -21.75 5.414 0.779 1 75.69 307 ASN B CA 1
ATOM 9590 C C . ASN B 1 307 ? -21.719 6.691 -0.053 1 75.69 307 ASN B C 1
ATOM 9592 O O . ASN B 1 307 ? -21.688 7.797 0.496 1 75.69 307 ASN B O 1
ATOM 9596 N N . SER B 1 308 ? -21.766 6.488 -1.328 1 72.38 308 SER B N 1
ATOM 9597 C CA . SER B 1 308 ? -21.734 7.641 -2.221 1 72.38 308 SER B CA 1
ATOM 9598 C C . SER B 1 308 ? -23 8.477 -2.088 1 72.38 308 SER B C 1
ATOM 9600 O O . SER B 1 308 ? -22.969 9.695 -2.289 1 72.38 308 SER B O 1
ATOM 9602 N N . LEU B 1 309 ? -24.078 7.824 -1.658 1 76.31 309 LEU B N 1
ATOM 9603 C CA . LEU B 1 309 ? -25.359 8.508 -1.538 1 76.31 309 LEU B CA 1
ATOM 9604 C C . LEU B 1 309 ? -25.547 9.07 -0.134 1 76.31 309 LEU B C 1
ATOM 9606 O O . LEU B 1 309 ? -26.484 9.844 0.112 1 76.31 309 LEU B O 1
ATOM 9610 N N . GLY B 1 310 ? -24.609 8.742 0.723 1 75.75 310 GLY B N 1
ATOM 9611 C CA . GLY B 1 310 ? -24.688 9.227 2.092 1 75.75 310 GLY B CA 1
ATOM 9612 C C . GLY B 1 310 ? -25.719 8.477 2.926 1 75.75 310 GLY B C 1
ATOM 9613 O O . GLY B 1 310 ? -26.422 9.078 3.744 1 75.75 310 GLY B O 1
ATOM 9614 N N . ALA B 1 311 ? -25.844 7.242 2.682 1 82.25 311 ALA B N 1
ATOM 9615 C CA . ALA B 1 311 ? -26.781 6.426 3.457 1 82.25 311 ALA B CA 1
ATOM 9616 C C . ALA B 1 311 ? -26.297 6.277 4.902 1 82.25 311 ALA B C 1
ATOM 9618 O O . ALA B 1 311 ? -25.141 6.535 5.211 1 82.25 311 ALA B O 1
ATOM 9619 N N . SER B 1 312 ? -27.219 5.891 5.73 1 83 312 SER B N 1
ATOM 9620 C CA . SER B 1 312 ? -26.938 5.789 7.156 1 83 312 SER B CA 1
ATOM 9621 C C . SER B 1 312 ? -25.938 4.672 7.441 1 83 312 SER B C 1
ATOM 9623 O O . SER B 1 312 ? -25.891 3.674 6.715 1 83 312 SER B O 1
ATOM 9625 N N . ALA B 1 313 ? -25.219 4.852 8.445 1 83.12 313 ALA B N 1
ATOM 9626 C CA . ALA B 1 313 ? -24.234 3.859 8.867 1 83.12 313 ALA B CA 1
ATOM 9627 C C . ALA B 1 313 ? -24.922 2.557 9.273 1 83.12 313 ALA B C 1
ATOM 9629 O O . ALA B 1 313 ? -24.359 1.472 9.094 1 83.12 313 ALA B O 1
ATOM 9630 N N . LYS B 1 314 ? -26.141 2.697 9.797 1 87.69 314 LYS B N 1
ATOM 9631 C CA . LYS B 1 314 ? -26.922 1.521 10.195 1 87.69 314 LYS B CA 1
ATOM 9632 C C . LYS B 1 314 ? -27.219 0.63 8.992 1 87.69 314 LYS B C 1
ATOM 9634 O O . LYS B 1 314 ? -26.984 -0.581 9.039 1 87.69 314 LYS B O 1
ATOM 9639 N N . LEU B 1 315 ? -27.703 1.257 7.988 1 88.12 315 LEU B N 1
ATOM 9640 C CA . LEU B 1 315 ? -28.047 0.508 6.781 1 88.12 315 LEU B CA 1
ATOM 9641 C C . LEU B 1 315 ? -26.797 -0.142 6.18 1 88.12 315 LEU B C 1
ATOM 9643 O O . LEU B 1 315 ? -26.844 -1.296 5.746 1 88.12 315 LEU B O 1
ATOM 9647 N N . ASN B 1 316 ? -25.703 0.569 6.164 1 87.62 316 ASN B N 1
ATOM 9648 C CA . ASN B 1 316 ? -24.453 0.029 5.66 1 87.62 316 ASN B CA 1
ATOM 9649 C C . ASN B 1 316 ? -23.984 -1.167 6.488 1 87.62 316 ASN B C 1
ATOM 9651 O O . ASN B 1 316 ? -23.5 -2.158 5.934 1 87.62 316 ASN B O 1
ATOM 9655 N N . MET B 1 317 ? -24.172 -1.086 7.719 1 89.25 317 MET B N 1
ATOM 9656 C CA . MET B 1 317 ? -23.766 -2.162 8.617 1 89.25 317 MET B CA 1
ATOM 9657 C C . MET B 1 317 ? -24.656 -3.385 8.438 1 89.25 317 MET B C 1
ATOM 9659 O O . MET B 1 317 ? -24.188 -4.52 8.484 1 89.25 317 MET B O 1
ATOM 9663 N N . LEU B 1 318 ? -25.906 -3.152 8.25 1 90.5 318 LEU B N 1
ATOM 9664 C CA . LEU B 1 318 ? -26.844 -4.258 8.07 1 90.5 318 LEU B CA 1
ATOM 9665 C C . LEU B 1 318 ? -26.5 -5.051 6.809 1 90.5 318 LEU B C 1
ATOM 9667 O O . LEU B 1 318 ? -26.484 -6.285 6.836 1 90.5 318 LEU B O 1
ATOM 9671 N N . VAL B 1 319 ? -26.219 -4.309 5.789 1 89.38 319 VAL B N 1
ATOM 9672 C CA . VAL B 1 319 ? -25.938 -4.949 4.512 1 89.38 319 VAL B CA 1
ATOM 9673 C C . VAL B 1 319 ? -24.562 -5.629 4.57 1 89.38 319 VAL B C 1
ATOM 9675 O O . VAL B 1 319 ? -24.422 -6.797 4.195 1 89.38 319 VAL B O 1
ATOM 9678 N N . SER B 1 320 ? -23.562 -4.934 5.035 1 88.75 320 SER B N 1
ATOM 9679 C CA . SER B 1 320 ? -22.203 -5.461 5.098 1 88.75 320 SER B CA 1
ATOM 9680 C C . SER B 1 320 ? -22.078 -6.562 6.145 1 88.75 320 SER B C 1
ATOM 9682 O O . SER B 1 320 ? -21.391 -7.562 5.93 1 88.75 320 SER B O 1
ATOM 9684 N N . GLY B 1 321 ? -22.719 -6.352 7.289 1 88.75 321 GLY B N 1
ATOM 9685 C CA . GLY B 1 321 ? -22.656 -7.332 8.359 1 88.75 321 GLY B CA 1
ATOM 9686 C C . GLY B 1 321 ? -23.328 -8.641 8.008 1 88.75 321 GLY B C 1
ATOM 9687 O O . GLY B 1 321 ? -22.797 -9.719 8.281 1 88.75 321 GLY B O 1
ATOM 9688 N N . GLU B 1 322 ? -24.469 -8.539 7.43 1 90.56 322 GLU B N 1
ATOM 9689 C CA . GLU B 1 322 ? -25.172 -9.75 6.984 1 90.56 322 GLU B CA 1
ATOM 9690 C C . GLU B 1 322 ? -24.344 -10.516 5.961 1 90.56 322 GLU B C 1
ATOM 9692 O O . GLU B 1 322 ? -24.219 -11.742 6.051 1 90.56 322 GLU B O 1
ATOM 9697 N N . SER B 1 323 ? -23.781 -9.82 5.004 1 89.25 323 SER B N 1
ATOM 9698 C CA . SER B 1 323 ? -23.016 -10.453 3.928 1 89.25 323 SER B CA 1
ATOM 9699 C C . SER B 1 323 ? -21.766 -11.148 4.465 1 89.25 323 SER B C 1
ATOM 9701 O O . SER B 1 323 ? -21.438 -12.25 4.02 1 89.25 323 SER B O 1
ATOM 9703 N N . LEU B 1 324 ? -21.125 -10.562 5.383 1 85.56 324 LEU B N 1
ATOM 9704 C CA . LEU B 1 324 ? -19.922 -11.125 5.977 1 85.56 324 LEU B CA 1
ATOM 9705 C C . LEU B 1 324 ? -20.219 -12.453 6.652 1 85.56 324 LEU B C 1
ATOM 9707 O O . LEU B 1 324 ? -19.438 -13.406 6.547 1 85.56 324 LEU B O 1
ATOM 9711 N N . MET B 1 325 ? -21.312 -12.531 7.297 1 87.62 325 MET B N 1
ATOM 9712 C CA . MET B 1 325 ? -21.672 -13.727 8.055 1 87.62 325 MET B CA 1
ATOM 9713 C C . MET B 1 325 ? -22.328 -14.766 7.156 1 87.62 325 MET B C 1
ATOM 9715 O O . MET B 1 325 ? -22.109 -15.969 7.328 1 87.62 325 MET B O 1
ATOM 9719 N N . ASN B 1 326 ? -23.125 -14.336 6.258 1 91 326 ASN B N 1
ATOM 9720 C CA . ASN B 1 326 ? -23.828 -15.289 5.406 1 91 326 ASN B CA 1
ATOM 9721 C C . ASN B 1 326 ? -22.875 -16.062 4.52 1 91 326 ASN B C 1
ATOM 9723 O O . ASN B 1 326 ? -23.125 -17.219 4.18 1 91 326 ASN B O 1
ATOM 9727 N N . ASP B 1 327 ? -21.703 -15.453 4.152 1 86.75 327 ASP B N 1
ATOM 9728 C CA . ASP B 1 327 ? -20.672 -16.156 3.398 1 86.75 327 ASP B CA 1
ATOM 9729 C C . ASP B 1 327 ? -20.188 -17.391 4.152 1 86.75 327 ASP B C 1
ATOM 9731 O O . ASP B 1 327 ? -20.031 -18.469 3.568 1 86.75 327 ASP B O 1
ATOM 9735 N N . GLY B 1 328 ? -19.969 -17.172 5.395 1 82.75 328 GLY B N 1
ATOM 9736 C CA . GLY B 1 328 ? -19.516 -18.281 6.227 1 82.75 328 GLY B CA 1
ATOM 9737 C C . GLY B 1 328 ? -20.516 -19.391 6.355 1 82.75 328 GLY B C 1
ATOM 9738 O O . GLY B 1 328 ? -20.188 -20.578 6.199 1 82.75 328 GLY B O 1
ATOM 9739 N N . VAL B 1 329 ? -21.719 -19.062 6.508 1 86.12 329 VAL B N 1
ATOM 9740 C CA . VAL B 1 329 ? -22.781 -20.047 6.703 1 86.12 329 VAL B CA 1
ATOM 9741 C C . VAL B 1 329 ? -23.062 -20.766 5.383 1 86.12 329 VAL B C 1
ATOM 9743 O O . VAL B 1 329 ? -23.234 -21.984 5.355 1 86.12 329 VAL B O 1
ATOM 9746 N N . ALA B 1 330 ? -23.125 -19.969 4.367 1 90.31 330 ALA B N 1
ATOM 9747 C CA . ALA B 1 330 ? -23.375 -20.547 3.049 1 90.31 330 ALA B CA 1
ATOM 9748 C C . ALA B 1 330 ? -22.297 -21.578 2.689 1 90.31 330 ALA B C 1
ATOM 9750 O O . ALA B 1 330 ? -22.594 -22.625 2.113 1 90.31 330 ALA B O 1
ATOM 9751 N N . LEU B 1 331 ? -21.109 -21.281 2.992 1 85.19 331 LEU B N 1
ATOM 9752 C CA . LEU B 1 331 ? -20 -22.172 2.684 1 85.19 331 LEU B CA 1
ATOM 9753 C C . LEU B 1 331 ? -20.094 -23.469 3.488 1 85.19 331 LEU B C 1
ATOM 9755 O O . LEU B 1 331 ? -19.734 -24.531 3.002 1 85.19 331 LEU B O 1
ATOM 9759 N N . VAL B 1 332 ? -20.609 -23.359 4.719 1 83.44 332 VAL B N 1
ATOM 9760 C CA . VAL B 1 332 ? -20.781 -24.547 5.559 1 83.44 332 VAL B CA 1
ATOM 9761 C C . VAL B 1 332 ? -21.875 -25.438 4.977 1 83.44 332 VAL B C 1
ATOM 9763 O O . VAL B 1 332 ? -21.688 -26.656 4.848 1 83.44 332 VAL B O 1
ATOM 9766 N N . VAL B 1 333 ? -22.953 -24.844 4.617 1 87.81 333 VAL B N 1
ATOM 9767 C CA . VAL B 1 333 ? -24.062 -25.594 4.027 1 87.81 333 VAL B CA 1
ATOM 9768 C C . VAL B 1 333 ? -23.625 -26.203 2.691 1 87.81 333 VAL B C 1
ATOM 9770 O O . VAL B 1 333 ? -23.938 -27.359 2.395 1 87.81 333 VAL B O 1
ATOM 9773 N N . TYR B 1 334 ? -22.938 -25.422 1.934 1 90.19 334 TYR B N 1
ATOM 9774 C CA . TYR B 1 334 ? -22.406 -25.859 0.652 1 90.19 334 TYR B CA 1
ATOM 9775 C C . TYR B 1 334 ? -21.516 -27.094 0.827 1 90.19 334 TYR B C 1
ATOM 9777 O O . TYR B 1 334 ? -21.641 -28.078 0.089 1 90.19 334 TYR B O 1
ATOM 9785 N N . THR B 1 335 ? -20.609 -27.031 1.811 1 83.19 335 THR B N 1
ATOM 9786 C CA . THR B 1 335 ? -19.641 -28.109 2.008 1 83.19 335 THR B CA 1
ATOM 9787 C C . THR B 1 335 ? -20.359 -29.406 2.377 1 83.19 335 THR B C 1
ATOM 9789 O O . THR B 1 335 ? -20.016 -30.469 1.857 1 83.19 335 THR B O 1
ATOM 9792 N N . VAL B 1 336 ? -21.344 -29.328 3.143 1 83.25 336 VAL B N 1
ATOM 9793 C CA . VAL B 1 336 ? -22.062 -30.516 3.607 1 83.25 336 VAL B CA 1
ATOM 9794 C C . VAL B 1 336 ? -22.844 -31.141 2.447 1 83.25 336 VAL B C 1
ATOM 9796 O O . VAL B 1 336 ? -22.719 -32.344 2.191 1 83.25 336 VAL B O 1
ATOM 9799 N N . PHE B 1 337 ? -23.531 -30.359 1.727 1 88.88 337 PHE B N 1
ATOM 9800 C CA . PHE B 1 337 ? -24.391 -30.906 0.68 1 88.88 337 PHE B CA 1
ATOM 9801 C C . PHE B 1 337 ? -23.562 -31.266 -0.557 1 88.88 337 PHE B C 1
ATOM 9803 O O . PHE B 1 337 ? -23.906 -32.219 -1.28 1 88.88 337 PHE B O 1
ATOM 9810 N N . HIS B 1 338 ? -22.547 -30.484 -0.789 1 88.19 338 HIS B N 1
ATOM 9811 C CA . HIS B 1 338 ? -21.656 -30.828 -1.887 1 88.19 338 HIS B CA 1
ATOM 9812 C C . HIS B 1 338 ? -20.984 -32.188 -1.645 1 88.19 338 HIS B C 1
ATOM 9814 O O . HIS B 1 338 ? -20.828 -32.969 -2.572 1 88.19 338 HIS B O 1
ATOM 9820 N N . ASP B 1 339 ? -20.625 -32.438 -0.384 1 83.75 339 ASP B N 1
ATOM 9821 C CA . ASP B 1 339 ? -20.031 -33.75 -0.022 1 83.75 339 ASP B CA 1
ATOM 9822 C C . ASP B 1 339 ? -21.047 -34.875 -0.178 1 83.75 339 ASP B C 1
ATOM 9824 O O . ASP B 1 339 ? -20.703 -35.969 -0.605 1 83.75 339 ASP B O 1
ATOM 9828 N N . MET B 1 340 ? -22.234 -34.594 0.091 1 85.88 340 MET B N 1
ATOM 9829 C CA . MET B 1 340 ? -23.297 -35.594 -0.037 1 85.88 340 MET B CA 1
ATOM 9830 C C . MET B 1 340 ? -23.609 -35.875 -1.504 1 85.88 340 MET B C 1
ATOM 9832 O O . MET B 1 340 ? -23.953 -37 -1.866 1 85.88 340 MET B O 1
ATOM 9836 N N . SER B 1 341 ? -23.5 -34.844 -2.266 1 87 341 SER B N 1
ATOM 9837 C CA . SER B 1 341 ? -23.719 -35 -3.697 1 87 341 SER B CA 1
ATOM 9838 C C . SER B 1 341 ? -22.641 -35.875 -4.324 1 87 341 SER B C 1
ATOM 9840 O O . SER B 1 341 ? -22.859 -36.5 -5.375 1 87 341 SER B O 1
ATOM 9842 N N . LYS B 1 342 ? -21.469 -35.938 -3.701 1 85.38 342 LYS B N 1
ATOM 9843 C CA . LYS B 1 342 ? -20.375 -36.781 -4.18 1 85.38 342 LYS B CA 1
ATOM 9844 C C . LYS B 1 342 ? -20.5 -38.219 -3.65 1 85.38 342 LYS B C 1
ATOM 9846 O O . LYS B 1 342 ? -19.688 -39.062 -3.99 1 85.38 342 LYS B O 1
ATOM 9851 N N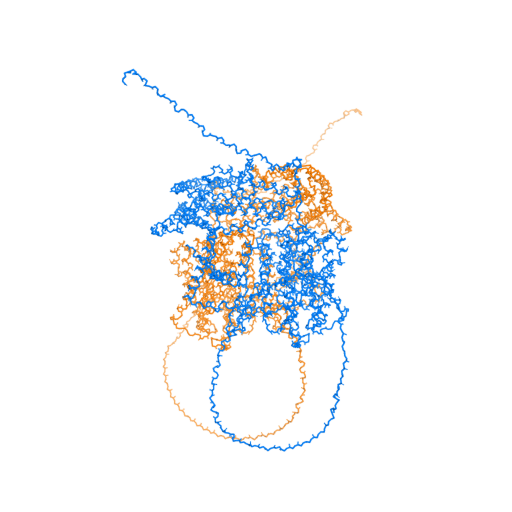 . GLY B 1 343 ? -21.453 -38.469 -2.777 1 80.5 343 GLY B N 1
ATOM 9852 C CA . GLY B 1 343 ? -21.719 -39.812 -2.346 1 80.5 343 GLY B CA 1
ATOM 9853 C C . GLY B 1 343 ? -21.438 -40.062 -0.875 1 80.5 343 GLY B C 1
ATOM 9854 O O . GLY B 1 343 ? -21.609 -41.156 -0.367 1 80.5 343 GLY B O 1
ATOM 9855 N N . LYS B 1 344 ? -21 -38.969 -0.195 1 81.69 344 LYS B N 1
ATOM 9856 C CA . LYS B 1 344 ? -20.75 -39.125 1.232 1 81.69 344 LYS B CA 1
ATOM 9857 C C . LYS B 1 344 ? -22.047 -39.25 2.014 1 81.69 344 LYS B C 1
ATOM 9859 O O . LYS B 1 344 ? -23 -38.469 1.771 1 81.69 344 LYS B O 1
ATOM 9864 N N . GLU B 1 345 ? -22.203 -40.219 2.863 1 79.75 345 GLU B N 1
ATOM 9865 C CA . GLU B 1 345 ? -23.422 -40.406 3.633 1 79.75 345 GLU B CA 1
ATOM 9866 C C . GLU B 1 345 ? -23.281 -39.844 5.047 1 79.75 345 GLU B C 1
ATOM 9868 O O . GLU B 1 345 ? -22.297 -40.156 5.738 1 79.75 345 GLU B O 1
ATOM 9873 N N . TYR B 1 346 ? -24.016 -38.844 5.336 1 77.69 346 TYR B N 1
ATOM 9874 C CA . TYR B 1 346 ? -24.047 -38.312 6.688 1 77.69 346 TYR B CA 1
ATOM 9875 C C . TYR B 1 346 ? -25.328 -38.688 7.406 1 77.69 346 TYR B C 1
ATOM 9877 O O . TYR B 1 346 ? -26.422 -38.688 6.812 1 77.69 346 TYR B O 1
ATOM 9885 N N . GLY B 1 347 ? -25.203 -39.281 8.625 1 79.38 347 GLY B N 1
ATOM 9886 C CA . GLY B 1 347 ? -26.391 -39.344 9.469 1 79.38 347 GLY B CA 1
ATOM 9887 C C . GLY B 1 347 ? -26.922 -37.969 9.852 1 79.38 347 GLY B C 1
ATOM 9888 O O . GLY B 1 347 ? -26.203 -36.969 9.781 1 79.38 347 GLY B O 1
ATOM 9889 N N . ALA B 1 348 ? -28.203 -37.75 10.086 1 81 348 ALA B N 1
ATOM 9890 C CA . ALA B 1 348 ? -28.797 -36.469 10.445 1 81 348 ALA B CA 1
ATOM 9891 C C . ALA B 1 348 ? -28.062 -35.844 11.625 1 81 348 ALA B C 1
ATOM 9893 O O . ALA B 1 348 ? -27.797 -34.625 11.633 1 81 348 ALA B O 1
ATOM 9894 N N . GLY B 1 349 ? -27.797 -36.594 12.648 1 83.31 349 GLY B N 1
ATOM 9895 C CA . GLY B 1 349 ? -27.062 -36.094 13.797 1 83.31 349 GLY B CA 1
ATOM 9896 C C . GLY B 1 349 ? -25.641 -35.688 13.469 1 83.31 349 GLY B C 1
ATOM 9897 O O . GLY B 1 349 ? -25.156 -34.656 13.977 1 83.31 349 GLY B O 1
ATOM 9898 N N . ASP B 1 350 ? -25.109 -36.438 12.578 1 82.62 350 ASP B N 1
ATOM 9899 C CA . ASP B 1 350 ? -23.734 -36.125 12.172 1 82.62 350 ASP B CA 1
ATOM 9900 C C . ASP B 1 350 ? -23.672 -34.844 11.352 1 82.62 350 ASP B C 1
ATOM 9902 O O . ASP B 1 350 ? -22.703 -34.094 11.461 1 82.62 350 ASP B O 1
ATOM 9906 N N . MET B 1 351 ? -24.734 -34.656 10.672 1 80.5 351 MET B N 1
ATOM 9907 C CA . MET B 1 351 ? -24.781 -33.438 9.859 1 80.5 351 MET B CA 1
ATOM 9908 C C . MET B 1 351 ? -24.891 -32.188 10.742 1 80.5 351 MET B C 1
ATOM 9910 O O . MET B 1 351 ? -24.203 -31.188 10.5 1 80.5 351 MET B O 1
ATOM 9914 N N . ILE B 1 352 ? -25.672 -32.25 11.641 1 83.31 352 ILE B N 1
ATOM 9915 C CA . ILE B 1 352 ? -25.891 -31.125 12.547 1 83.31 352 ILE B CA 1
ATOM 9916 C C . ILE B 1 352 ? -24.625 -30.875 13.367 1 83.31 352 ILE B C 1
ATOM 9918 O O . ILE B 1 352 ? -24.234 -29.719 13.578 1 83.31 352 ILE B O 1
ATOM 9922 N N . SER B 1 353 ? -24.094 -31.922 13.836 1 86 353 SER B N 1
ATOM 9923 C CA . SER B 1 353 ? -22.859 -31.797 14.617 1 86 353 SER B CA 1
ATOM 9924 C C . SER B 1 353 ? -21.734 -31.203 13.766 1 86 353 SER B C 1
ATOM 9926 O O . SER B 1 353 ? -20.953 -30.375 14.25 1 86 353 SER B O 1
ATOM 9928 N N . TYR B 1 354 ? -21.719 -31.625 12.562 1 82.12 354 TYR B N 1
ATOM 9929 C CA . TYR B 1 354 ? -20.703 -31.109 11.648 1 82.12 354 TYR B CA 1
ATOM 9930 C C . TYR B 1 354 ? -20.922 -29.625 11.367 1 82.12 354 TYR B C 1
ATOM 9932 O O . TYR B 1 354 ? -19.953 -28.859 11.305 1 82.12 354 TYR B O 1
ATOM 9940 N N . PHE B 1 355 ? -22.125 -29.312 11.305 1 80.56 355 PHE B N 1
ATOM 9941 C CA . PHE B 1 355 ? -22.453 -27.906 11.078 1 80.56 355 PHE B CA 1
ATOM 9942 C C . PHE B 1 355 ? -21.984 -27.047 12.25 1 80.56 355 PHE B C 1
ATOM 9944 O O . PHE B 1 355 ? -21.359 -26 12.047 1 80.56 355 PHE B O 1
ATOM 9951 N N . PHE B 1 356 ? -22.188 -27.406 13.422 1 86.31 356 PHE B N 1
ATOM 9952 C CA . PHE B 1 356 ? -21.828 -26.641 14.602 1 86.31 356 PHE B CA 1
ATOM 9953 C C . PHE B 1 356 ? -20.312 -26.625 14.797 1 86.31 356 PHE B C 1
ATOM 9955 O O . PHE B 1 356 ? -19.75 -25.641 15.273 1 86.31 356 PHE B O 1
ATOM 9962 N N . GLN B 1 357 ? -19.75 -27.641 14.43 1 88.06 357 GLN B N 1
ATOM 9963 C CA . GLN B 1 357 ? -18.281 -27.688 14.492 1 88.06 357 GLN B CA 1
ATOM 9964 C C . GLN B 1 357 ? -17.656 -26.656 13.547 1 88.06 357 GLN B C 1
ATOM 9966 O O . GLN B 1 357 ? -16.734 -25.938 13.93 1 88.06 357 GLN B O 1
ATOM 9971 N N . LEU B 1 358 ? -18.234 -26.625 12.391 1 85.38 358 LEU B N 1
ATOM 9972 C CA . LEU B 1 358 ? -17.719 -25.688 11.406 1 85.38 358 LEU B CA 1
ATOM 9973 C C . LEU B 1 358 ? -17.969 -24.25 11.844 1 85.38 358 LEU B C 1
ATOM 9975 O O . LEU B 1 358 ? -17.094 -23.406 11.734 1 85.38 358 LEU B O 1
ATOM 9979 N N . PHE B 1 359 ? -19.078 -24.094 12.43 1 85.12 359 PHE B N 1
ATOM 9980 C CA . PHE B 1 359 ? -19.5 -22.75 12.789 1 85.12 359 PHE B CA 1
ATOM 9981 C C . PHE B 1 359 ? -18.75 -22.266 14.031 1 85.12 359 PHE B C 1
ATOM 9983 O O . PHE B 1 359 ? -18.031 -21.266 13.977 1 85.12 359 PHE B O 1
ATOM 9990 N N . PHE B 1 360 ? -18.781 -22.969 15.125 1 90.38 360 PHE B N 1
ATOM 9991 C CA . PHE B 1 360 ? -18.172 -22.531 16.375 1 90.38 360 PHE B CA 1
ATOM 9992 C C . PHE B 1 360 ? -16.672 -22.766 16.359 1 90.38 360 PHE B C 1
ATOM 9994 O O . PHE B 1 360 ? -15.914 -22.016 16.984 1 90.38 360 PHE B O 1
ATOM 10001 N N . GLY B 1 361 ? -16.297 -23.781 15.672 1 91.69 361 GLY B N 1
ATOM 10002 C CA . GLY B 1 361 ? -14.867 -24 15.516 1 91.69 361 GLY B CA 1
ATOM 10003 C C . GLY B 1 361 ? -14.18 -22.891 14.75 1 91.69 361 GLY B C 1
ATOM 10004 O O . GLY B 1 361 ? -13.078 -22.469 15.102 1 91.69 361 GLY B O 1
ATOM 10005 N N . GLY B 1 362 ? -14.852 -22.422 13.672 1 92.81 362 GLY B N 1
ATOM 10006 C CA . GLY B 1 362 ? -14.312 -21.297 12.906 1 92.81 362 GLY B CA 1
ATOM 10007 C C . GLY B 1 362 ? -14.195 -20.031 13.719 1 92.81 362 GLY B C 1
ATOM 10008 O O . GLY B 1 362 ? -13.156 -19.359 13.695 1 92.81 362 GLY B O 1
ATOM 10009 N N . ILE B 1 363 ? -15.172 -19.734 14.508 1 92.06 363 ILE B N 1
ATOM 10010 C CA . ILE B 1 363 ? -15.18 -18.547 15.352 1 92.06 363 ILE B CA 1
ATOM 10011 C C . ILE B 1 363 ? -14.102 -18.672 16.422 1 92.06 363 ILE B C 1
ATOM 10013 O O . ILE B 1 363 ? -13.367 -17.703 16.688 1 92.06 363 ILE B O 1
ATOM 10017 N N . GLY B 1 364 ? -13.992 -19.828 17 1 95.56 364 GLY B N 1
ATOM 10018 C CA . GLY B 1 364 ? -13.008 -20.047 18.047 1 95.56 364 GLY B CA 1
ATOM 10019 C C . GLY B 1 364 ? -11.578 -19.875 17.562 1 95.56 364 GLY B C 1
ATOM 10020 O O . GLY B 1 364 ? -10.781 -19.188 18.203 1 95.56 364 GLY B O 1
ATOM 10021 N N . LEU B 1 365 ? -11.32 -20.453 16.438 1 95.5 365 LEU B N 1
ATOM 10022 C CA . LEU B 1 365 ? -9.984 -20.312 15.859 1 95.5 365 LEU B CA 1
ATOM 10023 C C . LEU B 1 365 ? -9.711 -18.875 15.461 1 95.5 365 LEU B C 1
ATOM 10025 O O . LEU B 1 365 ? -8.578 -18.391 15.602 1 95.5 365 LEU B O 1
ATOM 10029 N N . GLY B 1 366 ? -10.719 -18.234 14.891 1 96.25 366 GLY B N 1
ATOM 10030 C CA . GLY B 1 366 ? -10.586 -16.828 14.531 1 96.25 366 GLY B CA 1
ATOM 10031 C C . GLY B 1 366 ? -10.258 -15.938 15.719 1 96.25 366 GLY B C 1
ATOM 10032 O O . GLY B 1 366 ? -9.453 -15.008 15.609 1 96.25 366 GLY B O 1
ATOM 10033 N N . LEU B 1 367 ? -10.781 -16.281 16.891 1 96.5 367 LEU B N 1
ATOM 10034 C CA . LEU B 1 367 ? -10.5 -15.516 18.094 1 96.5 367 LEU B CA 1
ATOM 10035 C C . LEU B 1 367 ? -9.047 -15.695 18.531 1 96.5 367 LEU B C 1
ATOM 10037 O O . LEU B 1 367 ? -8.398 -14.727 18.938 1 96.5 367 LEU B O 1
ATOM 10041 N N . VAL B 1 368 ? -8.578 -16.844 18.359 1 96.25 368 VAL B N 1
ATOM 10042 C CA . VAL B 1 368 ? -7.199 -17.125 18.75 1 96.25 368 VAL B CA 1
ATOM 10043 C C . VAL B 1 368 ? -6.234 -16.359 17.859 1 96.25 368 VAL B C 1
ATOM 10045 O O . VAL B 1 368 ? -5.348 -15.656 18.344 1 96.25 368 VAL B O 1
ATOM 10048 N N . PHE B 1 369 ? -6.43 -16.453 16.562 1 96 369 PHE B N 1
ATOM 10049 C CA . PHE B 1 369 ? -5.559 -15.758 15.617 1 96 369 PHE B CA 1
ATOM 10050 C C . PHE B 1 369 ? -5.715 -14.242 15.742 1 96 369 PHE B C 1
ATOM 10052 O O . PHE B 1 369 ? -4.738 -13.5 15.609 1 96 369 PHE B O 1
ATOM 10059 N N . GLY B 1 370 ? -6.98 -13.805 15.953 1 95.88 370 GLY B N 1
ATOM 10060 C CA . GLY B 1 370 ? -7.234 -12.375 16.094 1 95.88 370 GLY B CA 1
ATOM 10061 C C . GLY B 1 370 ? -6.543 -11.758 17.281 1 95.88 370 GLY B C 1
ATOM 10062 O O . GLY B 1 370 ? -5.832 -10.758 17.156 1 95.88 370 GLY B O 1
ATOM 10063 N N . PHE B 1 371 ? -6.574 -12.398 18.422 1 94.5 371 PHE B N 1
ATOM 10064 C CA . PHE B 1 371 ? -5.969 -11.867 19.625 1 94.5 371 PHE B CA 1
ATOM 10065 C C . PHE B 1 371 ? -4.453 -12.016 19.594 1 94.5 371 PHE B C 1
ATOM 10067 O O . PHE B 1 371 ? -3.725 -11.156 20.094 1 94.5 371 PHE B O 1
ATOM 10074 N N . LEU B 1 372 ? -4.031 -13.062 19 1 93.94 372 LEU B N 1
ATOM 10075 C CA . LEU B 1 372 ? -2.592 -13.25 18.844 1 93.94 372 LEU B CA 1
ATOM 10076 C C . LEU B 1 372 ? -1.992 -12.141 17.984 1 93.94 372 LEU B C 1
ATOM 10078 O O . LEU B 1 372 ? -0.968 -11.555 18.344 1 93.94 372 LEU B O 1
ATOM 10082 N N . THR B 1 373 ? -2.604 -11.93 16.906 1 94.19 373 THR B N 1
ATOM 10083 C CA . THR B 1 373 ? -2.111 -10.906 15.992 1 94.19 373 THR B CA 1
ATOM 10084 C C . THR B 1 373 ? -2.232 -9.516 16.625 1 94.19 373 THR B C 1
ATOM 10086 O O . THR B 1 373 ? -1.34 -8.68 16.469 1 94.19 373 THR B O 1
ATOM 10089 N N . ALA B 1 374 ? -3.361 -9.266 17.312 1 91.88 374 ALA B N 1
ATOM 10090 C CA . ALA B 1 374 ? -3.529 -7.992 18 1 91.88 374 ALA B CA 1
ATOM 10091 C C . ALA B 1 374 ? -2.428 -7.785 19.031 1 91.88 374 ALA B C 1
ATOM 10093 O O . ALA B 1 374 ? -1.911 -6.672 19.188 1 91.88 374 ALA B O 1
ATOM 10094 N N . GLY B 1 375 ? -2.08 -8.859 19.75 1 89.12 375 GLY B N 1
ATOM 10095 C CA . GLY B 1 375 ? -1.001 -8.789 20.719 1 89.12 375 GLY B CA 1
ATOM 10096 C C . GLY B 1 375 ? 0.353 -8.516 20.094 1 89.12 375 GLY B C 1
ATOM 10097 O O . GLY B 1 375 ? 1.132 -7.711 20.594 1 89.12 375 GLY B O 1
ATOM 10098 N N . LEU B 1 376 ? 0.62 -9.117 18.953 1 89.75 376 LEU B N 1
ATOM 10099 C CA . LEU B 1 376 ? 1.883 -8.922 18.25 1 89.75 376 LEU B CA 1
ATOM 10100 C C . LEU B 1 376 ? 1.966 -7.512 17.672 1 89.75 376 LEU B C 1
ATOM 10102 O O . LEU B 1 376 ? 3.043 -6.914 17.641 1 89.75 376 LEU B O 1
ATOM 10106 N N . MET B 1 377 ? 0.858 -7.004 17.219 1 89.94 377 MET B N 1
ATOM 10107 C CA . MET B 1 377 ? 0.81 -5.645 16.688 1 89.94 377 MET B CA 1
ATOM 10108 C C . MET B 1 377 ? 1.047 -4.617 17.781 1 89.94 377 MET B C 1
ATOM 10110 O O . MET B 1 377 ? 1.677 -3.584 17.547 1 89.94 377 MET B O 1
ATOM 10114 N N . ALA B 1 378 ? 0.52 -4.906 18.938 1 85.81 378 ALA B N 1
ATOM 10115 C CA . ALA B 1 378 ? 0.726 -4 20.078 1 85.81 378 ALA B CA 1
ATOM 10116 C C . ALA B 1 378 ? 2.199 -3.939 20.469 1 85.81 378 ALA B C 1
ATOM 10118 O O . ALA B 1 378 ? 2.689 -2.893 20.891 1 85.81 378 ALA B O 1
ATOM 10119 N N . LEU B 1 379 ? 2.844 -5.051 20.25 1 82.94 379 LEU B N 1
ATOM 10120 C CA . LEU B 1 379 ? 4.273 -5.086 20.547 1 82.94 379 LEU B CA 1
ATOM 10121 C C . LEU B 1 379 ? 5.055 -4.27 19.531 1 82.94 379 LEU B C 1
ATOM 10123 O O . LEU B 1 379 ? 6.039 -3.607 19.875 1 82.94 379 LEU B O 1
ATOM 10127 N N . ALA B 1 380 ? 4.617 -4.297 18.312 1 85 380 ALA B N 1
ATOM 10128 C CA . ALA B 1 380 ? 5.281 -3.574 17.234 1 85 380 ALA B CA 1
ATOM 10129 C C . ALA B 1 380 ? 4.637 -2.211 17.016 1 85 380 ALA B C 1
ATOM 10131 O O . ALA B 1 380 ? 4.297 -1.859 15.875 1 85 380 ALA B O 1
ATOM 10132 N N . SER B 1 381 ? 4.363 -1.435 18.016 1 79.75 381 SER B N 1
ATOM 10133 C CA . SER B 1 381 ? 3.627 -0.183 17.859 1 79.75 381 SER B CA 1
ATOM 10134 C C . SER B 1 381 ? 4.512 1.018 18.188 1 79.75 381 SER B C 1
ATOM 10136 O O . SER B 1 381 ? 4.008 2.098 18.5 1 79.75 381 SER B O 1
ATOM 10138 N N . SER B 1 382 ? 5.758 0.868 17.922 1 75.75 382 SER B N 1
ATOM 10139 C CA . SER B 1 382 ? 6.637 1.996 18.203 1 75.75 382 SER B CA 1
ATOM 10140 C C . SER B 1 382 ? 6.691 2.969 17.031 1 75.75 382 SER B C 1
ATOM 10142 O O . SER B 1 382 ? 6.977 2.572 15.906 1 75.75 382 SER B O 1
ATOM 10144 N N . LYS B 1 383 ? 6.297 4.195 17.219 1 74.75 383 LYS B N 1
ATOM 10145 C CA . LYS B 1 383 ? 6.305 5.223 16.172 1 74.75 383 LYS B CA 1
ATOM 10146 C C . LYS B 1 383 ? 7.73 5.617 15.805 1 74.75 383 LYS B C 1
ATOM 10148 O O . LYS B 1 383 ? 7.949 6.258 14.773 1 74.75 383 LYS B O 1
ATOM 10153 N N . MET B 1 384 ? 8.633 5.191 16.625 1 71.75 384 MET B N 1
ATOM 10154 C CA . MET B 1 384 ? 10.023 5.582 16.406 1 71.75 384 MET B CA 1
ATOM 10155 C C . MET B 1 384 ? 10.68 4.695 15.352 1 71.75 384 MET B C 1
ATOM 10157 O O . MET B 1 384 ? 11.711 5.055 14.781 1 71.75 384 MET B O 1
ATOM 10161 N N . HIS B 1 385 ? 10.016 3.547 15.133 1 70.62 385 HIS B N 1
ATOM 10162 C CA . HIS B 1 385 ? 10.562 2.602 14.164 1 70.62 385 HIS B CA 1
ATOM 10163 C C . HIS B 1 385 ? 9.688 2.525 12.922 1 70.62 385 HIS B C 1
ATOM 10165 O O . HIS B 1 385 ? 8.617 1.915 12.945 1 70.62 385 HIS B O 1
ATOM 10171 N N . HIS B 1 386 ? 10.195 3.062 11.797 1 71.62 386 HIS B N 1
ATOM 10172 C CA . HIS B 1 386 ? 9.43 3.104 10.555 1 71.62 386 HIS B CA 1
ATOM 10173 C C . HIS B 1 386 ? 9.125 1.696 10.047 1 71.62 386 HIS B C 1
ATOM 10175 O O . HIS B 1 386 ? 8.172 1.494 9.297 1 71.62 386 HIS B O 1
ATOM 10181 N N . GLU B 1 387 ? 9.906 0.688 10.555 1 78.75 387 GLU B N 1
ATOM 10182 C CA . GLU B 1 387 ? 9.75 -0.691 10.102 1 78.75 387 GLU B CA 1
ATOM 10183 C C . GLU B 1 387 ? 8.492 -1.324 10.703 1 78.75 387 GLU B C 1
ATOM 10185 O O . GLU B 1 387 ? 7.98 -2.312 10.172 1 78.75 387 GLU B O 1
ATOM 10190 N N . ASP B 1 388 ? 8.016 -0.699 11.766 1 84.19 388 ASP B N 1
ATOM 10191 C CA . ASP B 1 388 ? 6.867 -1.29 12.453 1 84.19 388 ASP B CA 1
ATOM 10192 C C . ASP B 1 388 ? 5.609 -1.196 11.594 1 84.19 388 ASP B C 1
ATOM 10194 O O . ASP B 1 388 ? 4.699 -2.018 11.727 1 84.19 388 ASP B O 1
ATOM 10198 N N . THR B 1 389 ? 5.633 -0.246 10.719 1 86.38 389 THR B N 1
ATOM 10199 C CA . THR B 1 389 ? 4.461 -0.108 9.859 1 86.38 389 THR B CA 1
ATOM 10200 C C . THR B 1 389 ? 4.355 -1.29 8.898 1 86.38 389 THR B C 1
ATOM 10202 O O . THR B 1 389 ? 3.279 -1.862 8.727 1 86.38 389 THR B O 1
ATOM 10205 N N . VAL B 1 390 ? 5.465 -1.676 8.383 1 87.5 390 VAL B N 1
ATOM 10206 C CA . VAL B 1 390 ? 5.48 -2.77 7.422 1 87.5 390 VAL B CA 1
ATOM 10207 C C . VAL B 1 390 ? 5.242 -4.098 8.141 1 87.5 390 VAL B C 1
ATOM 10209 O O . VAL B 1 390 ? 4.582 -4.988 7.605 1 87.5 390 VAL B O 1
ATOM 10212 N N . VAL B 1 391 ? 5.754 -4.199 9.367 1 89.75 391 VAL B N 1
ATOM 10213 C CA . VAL B 1 391 ? 5.59 -5.414 10.164 1 89.75 391 VAL B CA 1
ATOM 10214 C C . VAL B 1 391 ? 4.117 -5.621 10.5 1 89.75 391 VAL B C 1
ATOM 10216 O O . VAL B 1 391 ? 3.596 -6.734 10.375 1 89.75 391 VAL B O 1
ATOM 10219 N N . GLN B 1 392 ? 3.467 -4.555 10.852 1 92.06 392 GLN B N 1
ATOM 10220 C CA . GLN B 1 392 ? 2.055 -4.656 11.211 1 92.06 392 GLN B CA 1
ATOM 10221 C C . GLN B 1 392 ? 1.213 -5.051 10 1 92.06 392 GLN B C 1
ATOM 10223 O O . GLN B 1 392 ? 0.31 -5.883 10.109 1 92.06 392 GLN B O 1
ATOM 10228 N N . THR B 1 393 ? 1.49 -4.473 8.852 1 92.19 393 THR B N 1
ATOM 10229 C CA . THR B 1 393 ? 0.751 -4.809 7.637 1 92.19 393 THR B CA 1
ATOM 10230 C C . THR B 1 393 ? 0.989 -6.262 7.242 1 92.19 393 THR B C 1
ATOM 10232 O O . THR B 1 393 ? 0.049 -6.977 6.887 1 92.19 393 THR B O 1
ATOM 10235 N N . ALA B 1 394 ? 2.232 -6.688 7.332 1 92.88 394 ALA B N 1
ATOM 10236 C CA . ALA B 1 394 ? 2.58 -8.062 6.992 1 92.88 394 ALA B CA 1
ATOM 10237 C C . ALA B 1 394 ? 1.925 -9.055 7.953 1 92.88 394 ALA B C 1
ATOM 10239 O O . ALA B 1 394 ? 1.514 -10.141 7.547 1 92.88 394 ALA B O 1
ATOM 10240 N N . LEU B 1 395 ? 1.826 -8.664 9.211 1 93.56 395 LEU B N 1
ATOM 10241 C CA . LEU B 1 395 ? 1.179 -9.508 10.211 1 93.56 395 LEU B CA 1
ATOM 10242 C C . LEU B 1 395 ? -0.303 -9.68 9.898 1 93.56 395 LEU B C 1
ATOM 10244 O O . LEU B 1 395 ? -0.857 -10.766 10.078 1 93.56 395 LEU B O 1
ATOM 10248 N N . MET B 1 396 ? -0.91 -8.641 9.469 1 94.38 396 MET B N 1
ATOM 10249 C CA . MET B 1 396 ? -2.328 -8.711 9.133 1 94.38 396 MET B CA 1
ATOM 10250 C C . MET B 1 396 ? -2.559 -9.633 7.934 1 94.38 396 MET B C 1
ATOM 10252 O O . MET B 1 396 ? -3.488 -10.438 7.941 1 94.38 396 MET B O 1
ATOM 10256 N N . PHE B 1 397 ? -1.713 -9.523 6.953 1 93.69 397 PHE B N 1
ATOM 10257 C CA . PHE B 1 397 ? -1.836 -10.398 5.789 1 93.69 397 PHE B CA 1
ATOM 10258 C C . PHE B 1 397 ? -1.582 -11.852 6.172 1 93.69 397 PHE B C 1
ATOM 10260 O O . PHE B 1 397 ? -2.299 -12.75 5.727 1 93.69 397 PHE B O 1
ATOM 10267 N N . SER B 1 398 ? -0.554 -12.07 6.969 1 94.38 398 SER B N 1
ATOM 10268 C CA . SER B 1 398 ? -0.259 -13.43 7.422 1 94.38 398 SER B CA 1
ATOM 10269 C C . SER B 1 398 ? -1.417 -14.008 8.234 1 94.38 398 SER B C 1
ATOM 10271 O O . SER B 1 398 ? -1.76 -15.18 8.086 1 94.38 398 SER B O 1
ATOM 10273 N N . CYS B 1 399 ? -2.006 -13.156 9.047 1 95.56 399 CYS B N 1
ATOM 10274 C CA . CYS B 1 399 ? -3.139 -13.594 9.859 1 95.56 399 CYS B CA 1
ATOM 10275 C C . CYS B 1 399 ? -4.316 -13.984 8.977 1 95.56 399 CYS B C 1
ATOM 10277 O O . CYS B 1 399 ? -4.949 -15.023 9.211 1 95.56 399 CYS B O 1
ATOM 10279 N N . ALA B 1 400 ? -4.629 -13.188 8.016 1 95.12 400 ALA B N 1
ATOM 10280 C CA . ALA B 1 400 ? -5.75 -13.461 7.117 1 95.12 400 ALA B CA 1
ATOM 10281 C C . ALA B 1 400 ? -5.586 -14.812 6.43 1 95.12 400 ALA B C 1
ATOM 10283 O O . ALA B 1 400 ? -6.488 -15.648 6.477 1 95.12 400 ALA B O 1
ATOM 10284 N N . TYR B 1 401 ? -4.438 -15.125 5.93 1 94.38 401 TYR B N 1
ATOM 10285 C CA . TYR B 1 401 ? -4.238 -16.312 5.117 1 94.38 401 TYR B CA 1
ATOM 10286 C C . TYR B 1 401 ? -3.945 -17.531 5.992 1 94.38 401 TYR B C 1
ATOM 10288 O O . TYR B 1 401 ? -4.414 -18.641 5.707 1 94.38 401 TYR B O 1
ATOM 10296 N N . LEU B 1 402 ? -3.203 -17.359 7.059 1 93.44 402 LEU B N 1
ATOM 10297 C CA . LEU B 1 402 ? -2.881 -18.484 7.918 1 93.44 402 LEU B CA 1
ATOM 10298 C C . LEU B 1 402 ? -4.105 -18.938 8.711 1 93.44 402 LEU B C 1
ATOM 10300 O O . LEU B 1 402 ? -4.27 -20.125 8.984 1 93.44 402 LEU B O 1
ATOM 10304 N N . SER B 1 403 ? -4.918 -17.969 9.133 1 94.75 403 SER B N 1
ATOM 10305 C CA . SER B 1 403 ? -6.145 -18.359 9.82 1 94.75 403 SER B CA 1
ATOM 10306 C C . SER B 1 403 ? -7.059 -19.156 8.898 1 94.75 403 SER B C 1
ATOM 10308 O O . SER B 1 403 ? -7.629 -20.172 9.305 1 94.75 403 SER B O 1
ATOM 10310 N N . PHE B 1 404 ? -7.188 -18.719 7.672 1 91.94 404 PHE B N 1
ATOM 10311 C CA . PHE B 1 404 ? -8.016 -19.422 6.691 1 91.94 404 PHE B CA 1
ATOM 10312 C C . PHE B 1 404 ? -7.457 -20.797 6.398 1 91.94 404 PHE B C 1
ATOM 10314 O O . PHE B 1 404 ? -8.195 -21.797 6.414 1 91.94 404 PHE B O 1
ATOM 10321 N N . TRP B 1 405 ? -6.188 -20.938 6.18 1 90 405 TRP B N 1
ATOM 10322 C CA . TRP B 1 405 ? -5.555 -22.203 5.824 1 90 405 TRP B CA 1
ATOM 10323 C C . TRP B 1 405 ? -5.625 -23.188 6.984 1 90 405 TRP B C 1
ATOM 10325 O O . TRP B 1 405 ? -5.91 -24.375 6.785 1 90 405 TRP B O 1
ATOM 10335 N N . THR B 1 406 ? -5.324 -22.719 8.188 1 90.94 406 THR B N 1
ATOM 10336 C CA . THR B 1 406 ? -5.336 -23.594 9.352 1 90.94 406 THR B CA 1
ATOM 10337 C C . THR B 1 406 ? -6.738 -24.141 9.609 1 90.94 406 THR B C 1
ATOM 10339 O O . THR B 1 406 ? -6.902 -25.297 10 1 90.94 406 THR B O 1
ATOM 10342 N N . ALA B 1 407 ? -7.672 -23.25 9.375 1 91.94 407 ALA B N 1
ATOM 10343 C CA . ALA B 1 407 ? -9.055 -23.672 9.578 1 91.94 407 ALA B CA 1
ATOM 10344 C C . ALA B 1 407 ? -9.461 -24.75 8.578 1 91.94 407 ALA B C 1
ATOM 10346 O O . ALA B 1 407 ? -10.109 -25.734 8.945 1 91.94 407 ALA B O 1
ATOM 10347 N N . GLU B 1 408 ? -9.078 -24.609 7.32 1 85.25 408 GLU B N 1
ATOM 10348 C CA . GLU B 1 408 ? -9.484 -25.531 6.254 1 85.25 408 GLU B CA 1
ATOM 10349 C C . GLU B 1 408 ? -8.57 -26.75 6.195 1 85.25 408 GLU B C 1
ATOM 10351 O O . GLU B 1 408 ? -8.828 -27.688 5.438 1 85.25 408 GLU B O 1
ATOM 10356 N N . SER B 1 409 ? -7.57 -26.781 6.984 1 82.19 409 SER B N 1
ATOM 10357 C CA . SER B 1 409 ? -6.633 -27.891 6.965 1 82.19 409 SER B CA 1
ATOM 10358 C C . SER B 1 409 ? -7.312 -29.203 7.367 1 82.19 409 SER B C 1
ATOM 10360 O O . SER B 1 409 ? -8.352 -29.172 8.031 1 82.19 409 SER B O 1
ATOM 10362 N N . SER B 1 410 ? -6.824 -30.266 6.902 1 72.75 410 SER B N 1
ATOM 10363 C CA . SER B 1 410 ? -7.395 -31.594 7.094 1 72.75 410 SER B CA 1
ATOM 10364 C C . SER B 1 410 ? -7.422 -31.969 8.57 1 72.75 410 SER B C 1
ATOM 10366 O O . SER B 1 410 ? -8.25 -32.781 8.992 1 72.75 410 SER B O 1
ATOM 10368 N N . GLN B 1 411 ? -6.617 -31.203 9.32 1 73.81 411 GLN B N 1
ATOM 10369 C CA . GLN B 1 411 ? -6.527 -31.594 10.727 1 73.81 411 GLN B CA 1
ATOM 10370 C C . GLN B 1 411 ? -7.609 -30.906 11.555 1 73.81 411 GLN B C 1
ATOM 10372 O O . GLN B 1 411 ? -8.195 -31.516 12.445 1 73.81 411 GLN B O 1
ATOM 10377 N N . ILE B 1 412 ? -8.016 -29.719 11.328 1 82.19 412 ILE B N 1
ATOM 10378 C CA . ILE B 1 412 ? -8.961 -28.969 12.148 1 82.19 412 ILE B CA 1
ATOM 10379 C C . ILE B 1 412 ? -10.328 -28.938 11.469 1 82.19 412 ILE B C 1
ATOM 10381 O O . ILE B 1 412 ? -11.359 -29.125 12.117 1 82.19 412 ILE B O 1
ATOM 10385 N N . GLN B 1 413 ? -10.398 -28.859 10.227 1 82.56 413 GLN B N 1
ATOM 10386 C CA . GLN B 1 413 ? -11.578 -28.906 9.367 1 82.56 413 GLN B CA 1
ATOM 10387 C C . GLN B 1 413 ? -12.688 -28.016 9.914 1 82.56 413 GLN B C 1
ATOM 10389 O O . GLN B 1 413 ? -13.781 -28.5 10.227 1 82.56 413 GLN B O 1
ATOM 10394 N N . VAL B 1 414 ? -12.508 -26.828 10.133 1 90.12 414 VAL B N 1
ATOM 10395 C CA . VAL B 1 414 ? -13.492 -25.812 10.523 1 90.12 414 VAL B CA 1
ATOM 10396 C C . VAL B 1 414 ? -13.648 -24.781 9.406 1 90.12 414 VAL B C 1
ATOM 10398 O O . VAL B 1 414 ? -13.008 -24.906 8.352 1 90.12 414 VAL B O 1
ATOM 10401 N N . SER B 1 415 ? -14.547 -23.859 9.531 1 87.81 415 SER B N 1
ATOM 10402 C CA . SER B 1 415 ? -14.82 -22.891 8.477 1 87.81 415 SER B CA 1
ATOM 10403 C C . SER B 1 415 ? -13.711 -21.844 8.375 1 87.81 415 SER B C 1
ATOM 10405 O O . SER B 1 415 ? -13.492 -21.078 9.312 1 87.81 415 SER B O 1
ATOM 10407 N N . GLY B 1 416 ? -13.023 -21.766 7.285 1 89.5 416 GLY B N 1
ATOM 10408 C CA . GLY B 1 416 ? -11.969 -20.797 7.059 1 89.5 416 GLY B CA 1
ATOM 10409 C C . GLY B 1 416 ? -12.5 -19.375 6.945 1 89.5 416 GLY B C 1
ATOM 10410 O O . GLY B 1 416 ? -11.852 -18.422 7.41 1 89.5 416 GLY B O 1
ATOM 10411 N N . VAL B 1 417 ? -13.688 -19.188 6.391 1 88.06 417 VAL B N 1
ATOM 10412 C CA . VAL B 1 417 ? -14.297 -17.875 6.188 1 88.06 417 VAL B CA 1
ATOM 10413 C C . VAL B 1 417 ? -14.625 -17.25 7.539 1 88.06 417 VAL B C 1
ATOM 10415 O O . VAL B 1 417 ? -14.281 -16.094 7.789 1 88.06 417 VAL B O 1
ATOM 10418 N N . LEU B 1 418 ? -15.203 -18.047 8.398 1 89.88 418 LEU B N 1
ATOM 10419 C CA . LEU B 1 418 ? -15.594 -17.516 9.703 1 89.88 418 LEU B CA 1
ATOM 10420 C C . LEU B 1 418 ? -14.367 -17.219 10.562 1 89.88 418 LEU B C 1
ATOM 10422 O O . LEU B 1 418 ? -14.367 -16.281 11.359 1 89.88 418 LEU B O 1
ATOM 10426 N N . SER B 1 419 ? -13.383 -18.062 10.383 1 94.19 419 SER B N 1
ATOM 10427 C CA . SER B 1 419 ? -12.141 -17.828 11.117 1 94.19 419 SER B CA 1
ATOM 10428 C C . SER B 1 419 ? -11.477 -16.516 10.688 1 94.19 419 SER B C 1
ATOM 10430 O O . SER B 1 419 ? -11.086 -15.711 11.531 1 94.19 419 SER B O 1
ATOM 10432 N N . CYS B 1 420 ? -11.422 -16.328 9.43 1 93.88 420 CYS B N 1
ATOM 10433 C CA . CYS B 1 420 ? -10.789 -15.148 8.859 1 93.88 420 CYS B CA 1
ATOM 10434 C C . CYS B 1 420 ? -11.555 -13.891 9.234 1 93.88 420 CYS B C 1
ATOM 10436 O O . CYS B 1 420 ? -10.961 -12.891 9.656 1 93.88 420 CYS B O 1
ATOM 10438 N N . VAL B 1 421 ? -12.836 -13.906 9.188 1 91.31 421 VAL B N 1
ATOM 10439 C CA . VAL B 1 421 ? -13.68 -12.75 9.477 1 91.31 421 VAL B CA 1
ATOM 10440 C C . VAL B 1 421 ? -13.617 -12.422 10.969 1 91.31 421 VAL B C 1
ATOM 10442 O O . VAL B 1 421 ? -13.5 -11.258 11.352 1 91.31 421 VAL B O 1
ATOM 10445 N N . THR B 1 422 ? -13.68 -13.453 11.789 1 93.94 422 THR B N 1
ATOM 10446 C CA . THR B 1 422 ? -13.625 -13.242 13.234 1 93.94 422 THR B CA 1
ATOM 10447 C C . THR B 1 422 ? -12.281 -12.656 13.641 1 93.94 422 THR B C 1
ATOM 10449 O O . THR B 1 422 ? -12.219 -11.758 14.492 1 93.94 422 THR B O 1
ATOM 10452 N N . ALA B 1 423 ? -11.258 -13.156 13.078 1 96.38 423 ALA B N 1
ATOM 10453 C CA . ALA B 1 423 ? -9.93 -12.609 13.375 1 96.38 423 ALA B CA 1
ATOM 10454 C C . ALA B 1 423 ? -9.844 -11.133 12.992 1 96.38 423 ALA B C 1
ATOM 10456 O O . ALA B 1 423 ? -9.297 -10.32 13.742 1 96.38 423 ALA B O 1
ATOM 10457 N N . SER B 1 424 ? -10.344 -10.812 11.859 1 94.31 424 SER B N 1
ATOM 10458 C CA . SER B 1 424 ? -10.312 -9.438 11.375 1 94.31 424 SER B CA 1
ATOM 10459 C C . SER B 1 424 ? -11.141 -8.523 12.273 1 94.31 424 SER B C 1
ATOM 10461 O O . SER B 1 424 ? -10.758 -7.379 12.531 1 94.31 424 SER B O 1
ATOM 10463 N N . ILE B 1 425 ? -12.273 -8.984 12.742 1 92.62 425 ILE B N 1
ATOM 10464 C CA . ILE B 1 425 ? -13.148 -8.203 13.617 1 92.62 425 ILE B CA 1
ATOM 10465 C C . ILE B 1 425 ? -12.422 -7.898 14.922 1 92.62 425 ILE B C 1
ATOM 10467 O O . ILE B 1 425 ? -12.516 -6.785 15.445 1 92.62 425 ILE B O 1
ATOM 10471 N N . VAL B 1 426 ? -11.695 -8.867 15.391 1 93.38 426 VAL B N 1
ATOM 10472 C CA . VAL B 1 426 ? -10.93 -8.664 16.609 1 93.38 426 VAL B CA 1
ATOM 10473 C C . VAL B 1 426 ? -9.906 -7.551 16.406 1 93.38 426 VAL B C 1
ATOM 10475 O O . VAL B 1 426 ? -9.758 -6.664 17.25 1 93.38 426 VAL B O 1
ATOM 10478 N N . ILE B 1 427 ? -9.281 -7.574 15.344 1 92.5 427 ILE B N 1
ATOM 10479 C CA . ILE B 1 427 ? -8.266 -6.57 15.031 1 92.5 427 ILE B CA 1
ATOM 10480 C C . ILE B 1 427 ? -8.93 -5.211 14.836 1 92.5 427 ILE B C 1
ATOM 10482 O O . ILE B 1 427 ? -8.422 -4.188 15.305 1 92.5 427 ILE B O 1
ATOM 10486 N N . ALA B 1 428 ? -10.055 -5.242 14.164 1 89.56 428 ALA B N 1
ATOM 10487 C CA . ALA B 1 428 ? -10.789 -4 13.93 1 89.56 428 ALA B CA 1
ATOM 10488 C C . ALA B 1 428 ? -11.219 -3.365 15.25 1 89.56 428 ALA B C 1
ATOM 10490 O O . ALA B 1 428 ? -11.219 -2.141 15.391 1 89.56 428 ALA B O 1
ATOM 10491 N N . PHE B 1 429 ? -11.508 -4.191 16.219 1 87.44 429 PHE B N 1
ATOM 10492 C CA . PHE B 1 429 ? -12.047 -3.717 17.484 1 87.44 429 PHE B CA 1
ATOM 10493 C C . PHE B 1 429 ? -10.922 -3.273 18.406 1 87.44 429 PHE B C 1
ATOM 10495 O O . PHE B 1 429 ? -11.062 -2.281 19.125 1 87.44 429 PHE B O 1
ATOM 10502 N N . TYR B 1 430 ? -9.797 -3.965 18.312 1 84.19 430 TYR B N 1
ATOM 10503 C CA . TYR B 1 430 ? -8.859 -3.779 19.406 1 84.19 430 TYR B CA 1
ATOM 10504 C C . TYR B 1 430 ? -7.504 -3.299 18.906 1 84.19 430 TYR B C 1
ATOM 10506 O O . TYR B 1 430 ? -6.66 -2.852 19.672 1 84.19 430 TYR B O 1
ATOM 10514 N N . ALA B 1 431 ? -7.27 -3.301 17.641 1 82.38 431 ALA B N 1
ATOM 10515 C CA . ALA B 1 431 ? -5.902 -3.047 17.203 1 82.38 431 ALA B CA 1
ATOM 10516 C C . ALA B 1 431 ? -5.852 -1.861 16.234 1 82.38 431 ALA B C 1
ATOM 10518 O O . ALA B 1 431 ? -4.781 -1.489 15.758 1 82.38 431 ALA B O 1
ATOM 10519 N N . LYS B 1 432 ? -6.906 -1.208 16 1 80.62 432 LYS B N 1
ATOM 10520 C CA . LYS B 1 432 ? -6.895 -0.067 15.094 1 80.62 432 LYS B CA 1
ATOM 10521 C C . LYS B 1 432 ? -6.09 1.091 15.68 1 80.62 432 LYS B C 1
ATOM 10523 O O . LYS B 1 432 ? -5.438 1.832 14.938 1 80.62 432 LYS B O 1
ATOM 10528 N N . GLN B 1 433 ? -6.098 1.213 16.984 1 79.12 433 GLN B N 1
ATOM 10529 C CA . GLN B 1 433 ? -5.41 2.316 17.641 1 79.12 433 GLN B CA 1
ATOM 10530 C C . GLN B 1 433 ? -3.912 2.057 17.734 1 79.12 433 GLN B C 1
ATOM 10532 O O . GLN B 1 433 ? -3.127 2.982 17.953 1 79.12 433 GLN B O 1
ATOM 10537 N N . VAL B 1 434 ? -3.588 0.802 17.609 1 85.69 434 VAL B N 1
ATOM 10538 C CA . VAL B 1 434 ? -2.189 0.416 17.781 1 85.69 434 VAL B CA 1
ATOM 10539 C C . VAL B 1 434 ? -1.417 0.688 16.484 1 85.69 434 VAL B C 1
ATOM 10541 O O . VAL B 1 434 ? -0.185 0.742 16.5 1 85.69 434 VAL B O 1
ATOM 10544 N N . LEU B 1 435 ? -2.131 0.996 15.461 1 86.31 435 LEU B N 1
ATOM 10545 C CA . LEU B 1 435 ? -1.49 1.196 14.172 1 86.31 435 LEU B CA 1
ATOM 10546 C C . LEU B 1 435 ? -0.597 2.434 14.188 1 86.31 435 LEU B C 1
ATOM 10548 O O . LEU B 1 435 ? -1.015 3.498 14.648 1 86.31 435 LEU B O 1
ATOM 10552 N N . VAL B 1 436 ? 0.649 2.242 13.734 1 82.81 436 VAL B N 1
ATOM 10553 C CA . VAL B 1 436 ? 1.628 3.324 13.695 1 82.81 436 VAL B CA 1
ATOM 10554 C C . VAL B 1 436 ? 1.236 4.336 12.625 1 82.81 436 VAL B C 1
ATOM 10556 O O . VAL B 1 436 ? 1.129 5.535 12.898 1 82.81 436 VAL B O 1
ATOM 10559 N N . GLU B 1 437 ? 1.038 3.9 11.453 1 84.31 437 GLU B N 1
ATOM 10560 C CA . GLU B 1 437 ? 0.577 4.707 10.328 1 84.31 437 GLU B CA 1
ATOM 10561 C C . GLU B 1 437 ? -0.672 4.105 9.695 1 84.31 437 GLU B C 1
ATOM 10563 O O . GLU B 1 437 ? -0.576 3.256 8.805 1 84.31 437 GLU B O 1
ATOM 10568 N N . ARG B 1 438 ? -1.761 4.578 10.039 1 84.19 438 ARG B N 1
ATOM 10569 C CA . ARG B 1 438 ? -3.043 4.043 9.586 1 84.19 438 ARG B CA 1
ATOM 10570 C C . ARG B 1 438 ? -3.193 4.184 8.078 1 84.19 438 ARG B C 1
ATOM 10572 O O . ARG B 1 438 ? -3.727 3.289 7.414 1 84.19 438 ARG B O 1
ATOM 10579 N N . ALA B 1 439 ? -2.654 5.273 7.551 1 82.94 439 ALA B N 1
ATOM 10580 C CA . ALA B 1 439 ? -2.795 5.531 6.117 1 82.94 439 ALA B CA 1
ATOM 10581 C C . ALA B 1 439 ? -2.051 4.484 5.297 1 82.94 439 ALA B C 1
ATOM 10583 O O . ALA B 1 439 ? -2.52 4.066 4.234 1 82.94 439 ALA B O 1
ATOM 10584 N N . SER B 1 440 ? -0.92 4.059 5.777 1 87 440 SER B N 1
ATOM 10585 C CA . SER B 1 440 ? -0.121 3.068 5.062 1 87 440 SER B CA 1
ATOM 10586 C C . SER B 1 440 ? -0.861 1.74 4.949 1 87 440 SER B C 1
ATOM 10588 O O . SER B 1 440 ? -0.928 1.152 3.867 1 87 440 SER B O 1
ATOM 10590 N N . VAL B 1 441 ? -1.437 1.325 6.047 1 87.69 441 VAL B N 1
ATOM 10591 C CA . VAL B 1 441 ? -2.162 0.059 6.07 1 87.69 441 VAL B CA 1
ATOM 10592 C C . VAL B 1 441 ? -3.396 0.153 5.176 1 87.69 441 VAL B C 1
ATOM 10594 O O . VAL B 1 441 ? -3.705 -0.783 4.434 1 87.69 441 VAL B O 1
ATOM 10597 N N . GLU B 1 442 ? -4.012 1.303 5.215 1 87.25 442 GLU B N 1
ATOM 10598 C CA . GLU B 1 442 ? -5.219 1.501 4.422 1 87.25 442 GLU B CA 1
ATOM 10599 C C . GLU B 1 442 ? -4.91 1.495 2.93 1 87.25 442 GLU B C 1
ATOM 10601 O O . GLU B 1 442 ? -5.645 0.899 2.139 1 87.25 442 GLU B O 1
ATOM 10606 N N . HIS B 1 443 ? -3.838 2.125 2.566 1 87.56 443 HIS B N 1
ATOM 10607 C CA . HIS B 1 443 ? -3.479 2.188 1.153 1 87.56 443 HIS B CA 1
ATOM 10608 C C . HIS B 1 443 ? -3.1 0.809 0.622 1 87.56 443 HIS B C 1
ATOM 10610 O O . HIS B 1 443 ? -3.48 0.443 -0.493 1 87.56 443 HIS B O 1
ATOM 10616 N N . VAL B 1 444 ? -2.371 0.053 1.371 1 91.62 444 VAL B N 1
ATOM 10617 C CA . VAL B 1 444 ? -1.939 -1.274 0.944 1 91.62 444 VAL B CA 1
ATOM 10618 C C . VAL B 1 444 ? -3.15 -2.195 0.814 1 91.62 444 VAL B C 1
ATOM 10620 O O . VAL B 1 444 ? -3.275 -2.934 -0.166 1 91.62 444 VAL B O 1
ATOM 10623 N N . TRP B 1 445 ? -4.012 -2.072 1.764 1 90.31 445 TRP B N 1
ATOM 10624 C CA . TRP B 1 445 ? -5.191 -2.932 1.727 1 90.31 445 TRP B CA 1
ATOM 10625 C C . TRP B 1 445 ? -6.125 -2.529 0.591 1 90.31 445 TRP B C 1
ATOM 10627 O O . TRP B 1 445 ? -6.73 -3.385 -0.055 1 90.31 445 TRP B O 1
ATOM 10637 N N . HIS B 1 446 ? -6.27 -1.233 0.423 1 88 446 HIS B N 1
ATOM 10638 C CA . HIS B 1 446 ? -7.109 -0.764 -0.673 1 88 446 HIS B CA 1
ATOM 10639 C C . HIS B 1 446 ? -6.578 -1.248 -2.02 1 88 446 HIS B C 1
ATOM 10641 O O . HIS B 1 446 ? -7.359 -1.624 -2.898 1 88 446 HIS B O 1
ATOM 10647 N N . PHE B 1 447 ? -5.359 -1.233 -2.146 1 90.44 447 PHE B N 1
ATOM 10648 C CA . PHE B 1 447 ? -4.75 -1.718 -3.381 1 90.44 447 PHE B CA 1
ATOM 10649 C C . PHE B 1 447 ? -4.941 -3.223 -3.523 1 90.44 447 PHE B C 1
ATOM 10651 O O . PHE B 1 447 ? -5.254 -3.713 -4.609 1 90.44 447 PHE B O 1
ATOM 10658 N N . ALA B 1 448 ? -4.695 -3.961 -2.455 1 91.88 448 ALA B N 1
ATOM 10659 C CA . ALA B 1 448 ? -4.875 -5.41 -2.477 1 91.88 448 ALA B CA 1
ATOM 10660 C C . ALA B 1 448 ? -6.312 -5.777 -2.838 1 91.88 448 ALA B C 1
ATOM 10662 O O . ALA B 1 448 ? -6.551 -6.738 -3.574 1 91.88 448 ALA B O 1
ATOM 10663 N N . GLU B 1 449 ? -7.262 -5.023 -2.291 1 89 449 GLU B N 1
ATOM 10664 C CA . GLU B 1 449 ? -8.672 -5.254 -2.6 1 89 449 GLU B CA 1
ATOM 10665 C C . GLU B 1 449 ? -8.961 -4.98 -4.07 1 89 449 GLU B C 1
ATOM 10667 O O . GLU B 1 449 ? -9.734 -5.707 -4.703 1 89 449 GLU B O 1
ATOM 10672 N N . TYR B 1 450 ? -8.375 -3.922 -4.586 1 89.56 450 TYR B N 1
ATOM 10673 C CA . TYR B 1 450 ? -8.539 -3.596 -6 1 89.56 450 TYR B CA 1
ATOM 10674 C C . TYR B 1 450 ? -8.031 -4.73 -6.883 1 89.56 450 TYR B C 1
ATOM 10676 O O . TYR B 1 450 ? -8.711 -5.141 -7.824 1 89.56 450 TYR B O 1
ATOM 10684 N N . VAL B 1 451 ? -6.836 -5.227 -6.566 1 92.38 451 VAL B N 1
ATOM 10685 C CA . VAL B 1 451 ? -6.223 -6.301 -7.344 1 92.38 451 VAL B CA 1
ATOM 10686 C C . VAL B 1 451 ? -7.074 -7.566 -7.238 1 92.38 451 VAL B C 1
ATOM 10688 O O . VAL B 1 451 ? -7.367 -8.211 -8.25 1 92.38 451 VAL B O 1
ATOM 10691 N N . GLY B 1 452 ? -7.473 -7.945 -6.02 1 89.19 452 GLY B N 1
ATOM 10692 C CA . GLY B 1 452 ? -8.281 -9.133 -5.805 1 89.19 452 GLY B CA 1
ATOM 10693 C C . GLY B 1 452 ? -9.625 -9.078 -6.508 1 89.19 452 GLY B C 1
ATOM 10694 O O . GLY B 1 452 ? -10.008 -10.031 -7.199 1 89.19 452 GLY B O 1
ATOM 10695 N N . ASN B 1 453 ? -10.352 -7.957 -6.402 1 86.81 453 ASN B N 1
ATOM 10696 C CA . ASN B 1 453 ? -11.664 -7.809 -7.023 1 86.81 453 ASN B CA 1
ATOM 10697 C C . ASN B 1 453 ? -11.562 -7.816 -8.547 1 86.81 453 ASN B C 1
ATOM 10699 O O . ASN B 1 453 ? -12.383 -8.438 -9.219 1 86.81 453 ASN B O 1
ATOM 10703 N N . THR B 1 454 ? -10.57 -7.152 -9.07 1 90.94 454 THR B N 1
ATOM 10704 C CA . THR B 1 454 ? -10.398 -7.094 -10.523 1 90.94 454 THR B CA 1
ATOM 10705 C C . THR B 1 454 ? -10.117 -8.484 -11.086 1 90.94 454 THR B C 1
ATOM 10707 O O . THR B 1 454 ? -10.758 -8.906 -12.055 1 90.94 454 THR B O 1
ATOM 10710 N N . LEU B 1 455 ? -9.203 -9.25 -10.453 1 90.75 455 LEU B N 1
ATOM 10711 C CA . LEU B 1 455 ? -8.812 -10.562 -10.953 1 90.75 455 LEU B CA 1
ATOM 10712 C C . LEU B 1 455 ? -9.938 -11.57 -10.773 1 90.75 455 LEU B C 1
ATOM 10714 O O . LEU B 1 455 ? -10.227 -12.359 -11.672 1 90.75 455 LEU B O 1
ATOM 10718 N N . LEU B 1 456 ? -10.562 -11.531 -9.633 1 86.31 456 LEU B N 1
ATOM 10719 C CA . LEU B 1 456 ? -11.594 -12.508 -9.305 1 86.31 456 LEU B CA 1
ATOM 10720 C C . LEU B 1 456 ? -12.812 -12.344 -10.211 1 86.31 456 LEU B C 1
ATOM 10722 O O . LEU B 1 456 ? -13.32 -13.32 -10.758 1 86.31 456 LEU B O 1
ATOM 10726 N N . PHE B 1 457 ? -13.32 -11.117 -10.336 1 87.19 457 PHE B N 1
ATOM 10727 C CA . PHE B 1 457 ? -14.516 -10.883 -11.125 1 87.19 457 PHE B CA 1
ATOM 10728 C C . PHE B 1 457 ? -14.234 -11.094 -12.609 1 87.19 457 PHE B C 1
ATOM 10730 O O . PHE B 1 457 ? -15.086 -11.617 -13.344 1 87.19 457 PHE B O 1
ATOM 10737 N N . MET B 1 458 ? -13.102 -10.719 -13.062 1 91.19 458 MET B N 1
ATOM 10738 C CA . MET B 1 458 ? -12.773 -10.961 -14.461 1 91.19 458 MET B CA 1
ATOM 10739 C C . MET B 1 458 ? -12.609 -12.445 -14.742 1 91.19 458 MET B C 1
ATOM 10741 O O . MET B 1 458 ? -13.031 -12.938 -15.789 1 91.19 458 MET B O 1
ATOM 10745 N N . LEU B 1 459 ? -11.898 -13.141 -13.852 1 88.88 459 LEU B N 1
ATOM 10746 C CA . LEU B 1 459 ? -11.719 -14.578 -14.008 1 88.88 459 LEU B CA 1
ATOM 10747 C C . LEU B 1 459 ? -13.062 -15.297 -14.008 1 88.88 459 LEU B C 1
ATOM 10749 O O . LEU B 1 459 ? -13.297 -16.188 -14.828 1 88.88 459 LEU B O 1
ATOM 10753 N N . ALA B 1 460 ? -13.938 -14.938 -13.039 1 85.19 460 ALA B N 1
ATOM 10754 C CA . ALA B 1 460 ? -15.273 -15.516 -13 1 85.19 460 ALA B CA 1
ATOM 10755 C C . ALA B 1 460 ? -16.031 -15.234 -14.297 1 85.19 460 ALA B C 1
ATOM 10757 O O . ALA B 1 460 ? -16.75 -16.094 -14.805 1 85.19 460 ALA B O 1
ATOM 10758 N N . GLY B 1 461 ? -15.883 -14.031 -14.797 1 88.75 461 GLY B N 1
ATOM 10759 C CA . GLY B 1 461 ? -16.484 -13.688 -16.078 1 88.75 461 GLY B CA 1
ATOM 10760 C C . GLY B 1 461 ? -15.977 -14.523 -17.234 1 88.75 461 GLY B C 1
ATOM 10761 O O . GLY B 1 461 ? -16.75 -14.977 -18.062 1 88.75 461 GLY B O 1
ATOM 10762 N N . VAL B 1 462 ? -14.695 -14.727 -17.25 1 90.5 462 VAL B N 1
ATOM 10763 C CA . VAL B 1 462 ? -14.078 -15.516 -18.297 1 90.5 462 VAL B CA 1
ATOM 10764 C C . VAL B 1 462 ? -14.641 -16.938 -18.281 1 90.5 462 VAL B C 1
ATOM 10766 O O . VAL B 1 462 ? -14.922 -17.516 -19.328 1 90.5 462 VAL B O 1
ATOM 10769 N N . MET B 1 463 ? -14.82 -17.5 -17.125 1 86.19 463 MET B N 1
ATOM 10770 C CA . MET B 1 463 ? -15.312 -18.875 -16.984 1 86.19 463 MET B CA 1
ATOM 10771 C C . MET B 1 463 ? -16.766 -18.969 -17.453 1 86.19 463 MET B C 1
ATOM 10773 O O . MET B 1 463 ? -17.125 -19.938 -18.141 1 86.19 463 MET B O 1
ATOM 10777 N N . VAL B 1 464 ? -17.562 -18 -17.109 1 85.69 464 VAL B N 1
ATOM 10778 C CA . VAL B 1 464 ? -18.969 -18 -17.5 1 85.69 464 VAL B CA 1
ATOM 10779 C C . VAL B 1 464 ? -19.094 -17.75 -19 1 85.69 464 VAL B C 1
ATOM 10781 O O . VAL B 1 464 ? -19.906 -18.375 -19.672 1 85.69 464 VAL B O 1
ATOM 10784 N N . GLY B 1 465 ? -18.312 -16.828 -19.484 1 88.75 465 GLY B N 1
ATOM 10785 C CA . GLY B 1 465 ? -18.312 -16.547 -20.906 1 88.75 465 GLY B CA 1
ATOM 10786 C C . GLY B 1 465 ? -17.922 -17.75 -21.75 1 88.75 465 GLY B C 1
ATOM 10787 O O . GLY B 1 465 ? -18.516 -18 -22.812 1 88.75 465 GLY B O 1
ATOM 10788 N N . ASP B 1 466 ? -16.938 -18.438 -21.234 1 88.56 466 ASP B N 1
ATOM 10789 C CA . ASP B 1 466 ? -16.5 -19.656 -21.922 1 88.56 466 ASP B CA 1
ATOM 10790 C C . ASP B 1 466 ? -17.625 -20.703 -21.969 1 88.56 466 ASP B C 1
ATOM 10792 O O . ASP B 1 466 ? -17.828 -21.344 -23 1 88.56 466 ASP B O 1
ATOM 10796 N N . LEU B 1 467 ? -18.391 -20.844 -20.906 1 84.25 467 LEU B N 1
ATOM 10797 C CA . LEU B 1 467 ? -19.453 -21.828 -20.812 1 84.25 467 LEU B CA 1
ATOM 10798 C C . LEU B 1 467 ? -20.656 -21.422 -21.656 1 84.25 467 LEU B C 1
ATOM 10800 O O . LEU B 1 467 ? -21.359 -22.266 -22.188 1 84.25 467 LEU B O 1
ATOM 10804 N N . LEU B 1 468 ? -20.875 -20.156 -21.734 1 84.44 468 LEU B N 1
ATOM 10805 C CA . LEU B 1 468 ? -22.016 -19.641 -22.469 1 84.44 468 LEU B CA 1
ATOM 10806 C C . LEU B 1 468 ? -21.891 -19.938 -23.953 1 84.44 468 LEU B C 1
ATOM 10808 O O . LEU B 1 468 ? -22.891 -20.219 -24.625 1 84.44 468 LEU B O 1
ATOM 10812 N N . VAL B 1 469 ? -20.672 -19.875 -24.406 1 84.19 469 VAL B N 1
ATOM 10813 C CA . VAL B 1 469 ? -20.453 -20.047 -25.828 1 84.19 469 VAL B CA 1
ATOM 10814 C C . VAL B 1 469 ? -20.125 -21.5 -26.141 1 84.19 469 VAL B C 1
ATOM 10816 O O . VAL B 1 469 ? -20.266 -21.953 -27.281 1 84.19 469 VAL B O 1
ATOM 10819 N N . SER B 1 470 ? -19.781 -22.219 -25.031 1 81.38 470 SER B N 1
ATOM 10820 C CA . SER B 1 470 ? -19.406 -23.609 -25.234 1 81.38 470 SER B CA 1
ATOM 10821 C C . SER B 1 470 ? -20.594 -24.438 -25.672 1 81.38 470 SER B C 1
ATOM 10823 O O . SER B 1 470 ? -21.719 -24.203 -25.219 1 81.38 470 SER B O 1
ATOM 10825 N N . ASN B 1 471 ? -20.578 -25.172 -26.734 1 73.88 471 ASN B N 1
ATOM 10826 C CA . ASN B 1 471 ? -21.641 -26.031 -27.234 1 73.88 471 ASN B CA 1
ATOM 10827 C C . ASN B 1 471 ? -21.75 -27.312 -26.391 1 73.88 471 ASN B C 1
ATOM 10829 O O . ASN B 1 471 ? -22.422 -28.266 -26.797 1 73.88 471 ASN B O 1
ATOM 10833 N N . GLU B 1 472 ? -21.172 -27.219 -25.281 1 77.19 472 GLU B N 1
ATOM 10834 C CA . GLU B 1 472 ? -21.203 -28.422 -24.438 1 77.19 472 GLU B CA 1
ATOM 10835 C C . GLU B 1 472 ? -22.562 -28.594 -23.766 1 77.19 472 GLU B C 1
ATOM 10837 O O . GLU B 1 472 ? -23.047 -29.703 -23.609 1 77.19 472 GLU B O 1
ATOM 10842 N N . LEU B 1 473 ? -23.25 -27.469 -23.281 1 81 473 LEU B N 1
ATOM 10843 C CA . LEU B 1 473 ? -24.5 -27.547 -22.531 1 81 473 LEU B CA 1
ATOM 10844 C C . LEU B 1 473 ? -25.703 -27.359 -23.453 1 81 473 LEU B C 1
ATOM 10846 O O . LEU B 1 473 ? -26.859 -27.516 -23.016 1 81 473 LEU B O 1
ATOM 10850 N N . GLU B 1 474 ? -25.781 -27.797 -24.625 1 79.75 474 GLU B N 1
ATOM 10851 C CA . GLU B 1 474 ? -26.891 -27.672 -25.578 1 79.75 474 GLU B CA 1
ATOM 10852 C C . GLU B 1 474 ? -27.984 -26.781 -25.016 1 79.75 474 GLU B C 1
ATOM 10854 O O . GLU B 1 474 ? -29 -27.266 -24.5 1 79.75 474 GLU B O 1
ATOM 10859 N N . LEU B 1 475 ? -27.844 -25.531 -24.922 1 82.38 475 LEU B N 1
ATOM 10860 C CA . LEU B 1 475 ? -28.797 -24.578 -24.375 1 82.38 475 LEU B CA 1
ATOM 10861 C C . LEU B 1 475 ? -29.953 -24.344 -25.328 1 82.38 475 LEU B C 1
ATOM 10863 O O . LEU B 1 475 ? -29.75 -24.219 -26.531 1 82.38 475 LEU B O 1
ATOM 10867 N N . ASP B 1 476 ? -31.125 -24.641 -24.891 1 81.75 476 ASP B N 1
ATOM 10868 C CA . ASP B 1 476 ? -32.344 -24.406 -25.656 1 81.75 476 ASP B CA 1
ATOM 10869 C C . ASP B 1 476 ? -33.094 -23.172 -25.156 1 81.75 476 ASP B C 1
ATOM 10871 O O . ASP B 1 476 ? -32.656 -22.516 -24.203 1 81.75 476 ASP B O 1
ATOM 10875 N N . GLY B 1 477 ? -34.062 -22.641 -25.859 1 80.81 477 GLY B N 1
ATOM 10876 C CA . GLY B 1 477 ? -34.875 -21.516 -25.453 1 80.81 477 GLY B CA 1
ATOM 10877 C C . GLY B 1 477 ? -35.5 -21.672 -24.078 1 80.81 477 GLY B C 1
ATOM 10878 O O . GLY B 1 477 ? -35.719 -20.688 -23.375 1 80.81 477 GLY B O 1
ATOM 10879 N N . GLY B 1 478 ? -35.781 -22.922 -23.75 1 81.75 478 GLY B N 1
ATOM 10880 C CA . GLY B 1 478 ? -36.344 -23.203 -22.422 1 81.75 478 GLY B CA 1
ATOM 10881 C C . GLY B 1 478 ? -35.375 -22.891 -21.297 1 81.75 478 GLY B C 1
ATOM 10882 O O . GLY B 1 478 ? -35.781 -22.469 -20.219 1 81.75 478 GLY B O 1
ATOM 10883 N N . ASP B 1 479 ? -34.125 -23.031 -21.578 1 88.38 479 ASP B N 1
ATOM 10884 C CA . ASP B 1 479 ? -33.094 -22.734 -20.578 1 88.38 479 ASP B CA 1
ATOM 10885 C C . ASP B 1 479 ? -33.031 -21.219 -20.312 1 88.38 479 ASP B C 1
ATOM 10887 O O . ASP B 1 479 ? -32.875 -20.812 -19.156 1 88.38 479 ASP B O 1
ATOM 10891 N N . VAL B 1 480 ? -33.188 -20.391 -21.328 1 88.19 480 VAL B N 1
ATOM 10892 C CA . VAL B 1 480 ? -33.156 -18.938 -21.172 1 88.19 480 VAL B CA 1
ATOM 10893 C C . VAL B 1 480 ? -34.344 -18.484 -20.312 1 88.19 480 VAL B C 1
ATOM 10895 O O . VAL B 1 480 ? -34.188 -17.625 -19.453 1 88.19 480 VAL B O 1
ATOM 10898 N N . GLY B 1 481 ? -35.469 -19.078 -20.672 1 90.56 481 GLY B N 1
ATOM 10899 C CA . GLY B 1 481 ? -36.625 -18.781 -19.859 1 90.56 481 GLY B CA 1
ATOM 10900 C C . GLY B 1 481 ? -36.469 -19.172 -18.391 1 90.56 481 GLY B C 1
ATOM 10901 O O . GLY B 1 481 ? -36.875 -18.438 -17.5 1 90.56 481 GLY B O 1
ATOM 10902 N N . TRP B 1 482 ? -35.812 -20.25 -18.141 1 92.25 482 TRP B N 1
ATOM 10903 C CA . TRP B 1 482 ? -35.531 -20.688 -16.766 1 92.25 482 TRP B CA 1
ATOM 10904 C C . TRP B 1 482 ? -34.562 -19.75 -16.062 1 92.25 482 TRP B C 1
ATOM 10906 O O . TRP B 1 482 ? -34.719 -19.453 -14.883 1 92.25 482 TRP B O 1
ATOM 10916 N N . PHE B 1 483 ? -33.594 -19.234 -16.828 1 92.81 483 PHE B N 1
ATOM 10917 C CA . PHE B 1 483 ? -32.625 -18.312 -16.234 1 92.81 483 PHE B CA 1
ATOM 10918 C C . PHE B 1 483 ? -33.312 -17.031 -15.766 1 92.81 483 PHE B C 1
ATOM 10920 O O . PHE B 1 483 ? -33.062 -16.547 -14.664 1 92.81 483 PHE B O 1
ATOM 10927 N N . ILE B 1 484 ? -34.125 -16.5 -16.531 1 93.5 484 ILE B N 1
ATOM 10928 C CA . ILE B 1 484 ? -34.875 -15.289 -16.172 1 93.5 484 ILE B CA 1
ATOM 10929 C C . ILE B 1 484 ? -35.812 -15.594 -15.016 1 93.5 484 ILE B C 1
ATOM 10931 O O . ILE B 1 484 ? -35.969 -14.789 -14.102 1 93.5 484 ILE B O 1
ATOM 10935 N N . GLY B 1 485 ? -36.438 -16.781 -15.172 1 93.69 485 GLY B N 1
ATOM 10936 C CA . GLY B 1 485 ? -37.312 -17.203 -14.094 1 93.69 485 GLY B CA 1
ATOM 10937 C C . GLY B 1 485 ? -36.594 -17.391 -12.773 1 93.69 485 GLY B C 1
ATOM 10938 O O . GLY B 1 485 ? -37.125 -17.031 -11.719 1 93.69 485 GLY B O 1
ATOM 10939 N N . LEU B 1 486 ? -35.438 -17.953 -12.812 1 93.94 486 LEU B N 1
ATOM 10940 C CA . LEU B 1 486 ? -34.625 -18.141 -11.617 1 93.94 486 LEU B CA 1
ATOM 10941 C C . LEU B 1 486 ? -34.25 -16.797 -10.992 1 93.94 486 LEU B C 1
ATOM 10943 O O . LEU B 1 486 ? -34.25 -16.672 -9.766 1 93.94 486 LEU B O 1
ATOM 10947 N N . TYR B 1 487 ? -33.938 -15.781 -11.828 1 94.94 487 TYR B N 1
ATOM 10948 C CA . TYR B 1 487 ? -33.625 -14.445 -11.344 1 94.94 487 TYR B CA 1
ATOM 10949 C C . TYR B 1 487 ? -34.812 -13.852 -10.586 1 94.94 487 TYR B C 1
ATOM 10951 O O . TYR B 1 487 ? -34.656 -13.328 -9.484 1 94.94 487 TYR B O 1
ATOM 10959 N N . VAL B 1 488 ? -35.938 -13.961 -11.141 1 95.69 488 VAL B N 1
ATOM 10960 C CA . VAL B 1 488 ? -37.125 -13.422 -10.516 1 95.69 488 VAL B CA 1
ATOM 10961 C C . VAL B 1 488 ? -37.469 -14.211 -9.25 1 95.69 488 VAL B C 1
ATOM 10963 O O . VAL B 1 488 ? -37.812 -13.625 -8.219 1 95.69 488 VAL B O 1
ATOM 10966 N N . LEU B 1 489 ? -37.344 -15.477 -9.367 1 94.69 489 LEU B N 1
ATOM 10967 C CA . LEU B 1 489 ? -37.656 -16.359 -8.242 1 94.69 489 LEU B CA 1
ATOM 10968 C C . LEU B 1 489 ? -36.719 -16.062 -7.066 1 94.69 489 LEU B C 1
ATOM 10970 O O . LEU B 1 489 ? -37.156 -16.031 -5.918 1 94.69 489 LEU B O 1
ATOM 10974 N N . MET B 1 490 ? -35.5 -15.867 -7.32 1 94.5 490 MET B N 1
ATOM 10975 C CA . MET B 1 490 ? -34.531 -15.633 -6.258 1 94.5 490 MET B CA 1
ATOM 10976 C C . MET B 1 490 ? -34.812 -14.305 -5.555 1 94.5 490 MET B C 1
ATOM 10978 O O . MET B 1 490 ? -34.625 -14.188 -4.34 1 94.5 490 MET B O 1
ATOM 10982 N N . ASN B 1 491 ? -35.156 -13.281 -6.32 1 94.88 491 ASN B N 1
ATOM 10983 C CA . ASN B 1 491 ? -35.562 -12.016 -5.703 1 94.88 491 ASN B CA 1
ATOM 10984 C C . ASN B 1 491 ? -36.812 -12.156 -4.844 1 94.88 491 ASN B C 1
ATOM 10986 O O . ASN B 1 491 ? -36.906 -11.547 -3.779 1 94.88 491 ASN B O 1
ATOM 10990 N N . LEU B 1 492 ? -37.656 -12.992 -5.34 1 95.88 492 LEU B N 1
ATOM 10991 C CA . LEU B 1 492 ? -38.875 -13.242 -4.582 1 95.88 492 LEU B CA 1
ATOM 10992 C C . LEU B 1 492 ? -38.594 -14.031 -3.314 1 95.88 492 LEU B C 1
ATOM 10994 O O . LEU B 1 492 ? -39.188 -13.766 -2.262 1 95.88 492 LEU B O 1
ATOM 10998 N N . ILE B 1 493 ? -37.75 -14.984 -3.43 1 95.88 493 ILE B N 1
ATOM 10999 C CA . ILE B 1 493 ? -37.375 -15.781 -2.268 1 95.88 493 ILE B CA 1
ATOM 11000 C C . ILE B 1 493 ? -36.719 -14.883 -1.218 1 95.88 493 ILE B C 1
ATOM 11002 O O . ILE B 1 493 ? -37.031 -14.992 -0.027 1 95.88 493 ILE B O 1
ATOM 11006 N N . ARG B 1 494 ? -35.812 -14 -1.636 1 94.81 494 ARG B N 1
ATOM 11007 C CA . ARG B 1 494 ? -35.156 -13.086 -0.697 1 94.81 494 ARG B CA 1
ATOM 11008 C C . ARG B 1 494 ? -36.188 -12.164 -0.044 1 94.81 494 ARG B C 1
ATOM 11010 O O . ARG B 1 494 ? -36.094 -11.852 1.144 1 94.81 494 ARG B O 1
ATOM 11017 N N . LEU B 1 495 ? -37.188 -11.766 -0.85 1 96.06 495 LEU B N 1
ATOM 11018 C CA . LEU B 1 495 ? -38.25 -10.938 -0.323 1 96.06 495 LEU B CA 1
ATOM 11019 C C . LEU B 1 495 ? -39.031 -11.688 0.757 1 96.06 495 LEU B C 1
ATOM 11021 O O . LEU B 1 495 ? -39.312 -11.133 1.825 1 96.06 495 LEU B O 1
ATOM 11025 N N . ILE B 1 496 ? -39.281 -12.914 0.496 1 96.25 496 ILE B N 1
ATOM 11026 C CA . ILE B 1 496 ? -40.062 -13.734 1.434 1 96.25 496 ILE B CA 1
ATOM 11027 C C . ILE B 1 496 ? -39.219 -13.969 2.699 1 96.25 496 ILE B C 1
ATOM 11029 O O . ILE B 1 496 ? -39.75 -13.859 3.812 1 96.25 496 ILE B O 1
ATOM 11033 N N . VAL B 1 497 ? -38.031 -14.273 2.57 1 95.31 497 VAL B N 1
ATOM 11034 C CA . VAL B 1 497 ? -37.156 -14.586 3.701 1 95.31 497 VAL B CA 1
ATOM 11035 C C . VAL B 1 497 ? -37.031 -13.359 4.598 1 95.31 497 VAL B C 1
ATOM 11037 O O . VAL B 1 497 ? -37.219 -13.445 5.812 1 95.31 497 VAL B O 1
ATOM 11040 N N . VAL B 1 498 ? -36.719 -12.172 4.023 1 94.94 498 VAL B N 1
ATOM 11041 C CA . VAL B 1 498 ? -36.469 -10.961 4.801 1 94.94 498 VAL B CA 1
ATOM 11042 C C . VAL B 1 498 ? -37.75 -10.5 5.477 1 94.94 498 VAL B C 1
ATOM 11044 O O . VAL B 1 498 ? -37.75 -10.148 6.66 1 94.94 498 VAL B O 1
ATOM 11047 N N . PHE B 1 499 ? -38.875 -10.633 4.766 1 94.94 499 PHE B N 1
ATOM 11048 C CA . PHE B 1 499 ? -40.125 -10.133 5.316 1 94.94 499 PHE B CA 1
ATOM 11049 C C . PHE B 1 499 ? -40.75 -11.141 6.285 1 94.94 499 PHE B C 1
ATOM 11051 O O . PHE B 1 499 ? -41.531 -10.773 7.16 1 94.94 499 PHE B O 1
ATOM 11058 N N . SER B 1 500 ? -40.406 -12.383 6.125 1 95.5 500 SER B N 1
ATOM 11059 C CA . SER B 1 500 ? -40.844 -13.367 7.109 1 95.5 500 SER B CA 1
ATOM 11060 C C . SER B 1 500 ? -40.219 -13.094 8.477 1 95.5 500 SER B C 1
ATOM 11062 O O . SER B 1 500 ? -40.844 -13.375 9.508 1 95.5 500 SER B O 1
ATOM 11064 N N . PHE B 1 501 ? -39.062 -12.555 8.539 1 95.06 501 PHE B N 1
ATOM 11065 C CA . PHE B 1 501 ? -38.375 -12.281 9.789 1 95.06 501 PHE B CA 1
ATOM 11066 C C . PHE B 1 501 ? -38.531 -10.82 10.188 1 95.06 501 PHE B C 1
ATOM 11068 O O . PHE B 1 501 ? -37.906 -10.352 11.133 1 95.06 501 PHE B O 1
ATOM 11075 N N . TYR B 1 502 ? -39.344 -10.078 9.477 1 94 502 TYR B N 1
ATOM 11076 C CA . TYR B 1 502 ? -39.531 -8.648 9.703 1 94 502 TYR B CA 1
ATOM 11077 C C . TYR B 1 502 ? -40 -8.375 11.125 1 94 502 TYR B C 1
ATOM 11079 O O . TYR B 1 502 ? -39.469 -7.477 11.789 1 94 502 TYR B O 1
ATOM 11087 N N . PRO B 1 503 ? -40.906 -9.195 11.711 1 92.75 503 PRO B N 1
ATOM 11088 C CA . PRO B 1 503 ? -41.375 -8.906 13.07 1 92.75 503 PRO B CA 1
ATOM 11089 C C . PRO B 1 503 ? -40.281 -9.062 14.117 1 92.75 503 PRO B C 1
ATOM 11091 O O . PRO B 1 503 ? -40.281 -8.367 15.133 1 92.75 503 PRO B O 1
ATOM 11094 N N . LEU B 1 504 ? -39.375 -9.867 13.867 1 93.94 504 LEU B N 1
ATOM 11095 C CA . LEU B 1 504 ? -38.25 -10.047 14.781 1 93.94 504 LEU B CA 1
ATOM 11096 C C . LEU B 1 504 ? -37.188 -8.961 14.57 1 93.94 504 LEU B C 1
ATOM 11098 O O . LEU B 1 504 ? -36.531 -8.523 15.523 1 93.94 504 LEU B O 1
ATOM 11102 N N . LEU B 1 505 ? -37.031 -8.562 13.328 1 94 505 LEU B N 1
ATOM 11103 C CA . LEU B 1 505 ? -36.031 -7.582 12.977 1 94 505 LEU B CA 1
ATOM 11104 C C . LEU B 1 505 ? -36.344 -6.207 13.539 1 94 505 LEU B C 1
ATOM 11106 O O . LEU B 1 505 ? -35.469 -5.438 13.891 1 94 505 LEU B O 1
ATOM 11110 N N . VAL B 1 506 ? -37.594 -5.926 13.664 1 92.38 506 VAL B N 1
ATOM 11111 C CA . VAL B 1 506 ? -38.031 -4.629 14.164 1 92.38 506 VAL B CA 1
ATOM 11112 C C . VAL B 1 506 ? -37.719 -4.523 15.656 1 92.38 506 VAL B C 1
ATOM 11114 O O . VAL B 1 506 ? -37.469 -3.432 16.172 1 92.38 506 VAL B O 1
ATOM 11117 N N . ARG B 1 507 ? -37.625 -5.617 16.328 1 91.19 507 ARG B N 1
ATOM 11118 C CA . ARG B 1 507 ? -37.469 -5.617 17.781 1 91.19 507 ARG B CA 1
ATOM 11119 C C . ARG B 1 507 ? -36 -5.793 18.172 1 91.19 507 ARG B C 1
ATOM 11121 O O . ARG B 1 507 ? -35.656 -5.66 19.359 1 91.19 507 ARG B O 1
ATOM 11128 N N . MET B 1 508 ? -35.25 -5.887 17.266 1 89.88 508 MET B N 1
ATOM 11129 C CA . MET B 1 508 ? -33.844 -6.176 17.578 1 89.88 508 MET B CA 1
ATOM 11130 C C . MET B 1 508 ? -32.969 -4.957 17.312 1 89.88 508 MET B C 1
ATOM 11132 O O . MET B 1 508 ? -33.062 -4.328 16.25 1 89.88 508 MET B O 1
ATOM 11136 N N . GLY B 1 509 ? -32.094 -4.684 18.297 1 82.06 509 GLY B N 1
ATOM 11137 C CA . GLY B 1 509 ? -31.109 -3.625 18.125 1 82.06 509 GLY B CA 1
ATOM 11138 C C . GLY B 1 509 ? -31.734 -2.289 17.766 1 82.06 509 GLY B C 1
ATOM 11139 O O . GLY B 1 509 ? -32.625 -1.792 18.453 1 82.06 509 GLY B O 1
ATOM 11140 N N . TYR B 1 510 ? -31.281 -1.661 16.578 1 83.19 510 TYR B N 1
ATOM 11141 C CA . TYR B 1 510 ? -31.766 -0.369 16.094 1 83.19 510 TYR B CA 1
ATOM 11142 C C . TYR B 1 510 ? -33.156 -0.494 15.477 1 83.19 510 TYR B C 1
ATOM 11144 O O . TYR B 1 510 ? -33.844 0.508 15.289 1 83.19 510 TYR B O 1
ATOM 11152 N N . GLY B 1 511 ? -33.562 -1.705 15.336 1 87.38 511 GLY B N 1
ATOM 11153 C CA . GLY B 1 511 ? -34.781 -1.905 14.562 1 87.38 511 GLY B CA 1
ATOM 11154 C C . GLY B 1 511 ? -34.594 -1.665 13.078 1 87.38 511 GLY B C 1
ATOM 11155 O O . GLY B 1 511 ? -33.688 -0.959 12.672 1 87.38 511 GLY B O 1
ATOM 11156 N N . VAL B 1 512 ? -35.375 -2.395 12.266 1 91.19 512 VAL B N 1
ATOM 11157 C CA . VAL B 1 512 ? -35.281 -2.262 10.812 1 91.19 512 VAL B CA 1
ATOM 11158 C C . VAL B 1 512 ? -36.625 -1.8 10.25 1 91.19 512 VAL B C 1
ATOM 11160 O O . VAL B 1 512 ? -37.656 -2.297 10.656 1 91.19 512 VAL B O 1
ATOM 11163 N N . THR B 1 513 ? -36.562 -0.774 9.422 1 91.25 513 THR B N 1
ATOM 11164 C CA . THR B 1 513 ? -37.781 -0.279 8.781 1 91.25 513 THR B CA 1
ATOM 11165 C C . THR B 1 513 ? -38.094 -1.089 7.527 1 91.25 513 THR B C 1
ATOM 11167 O O . THR B 1 513 ? -37.25 -1.843 7.039 1 91.25 513 THR B O 1
ATOM 11170 N N . TRP B 1 514 ? -39.281 -0.964 7.113 1 92.69 514 TRP B N 1
ATOM 11171 C CA . TRP B 1 514 ? -39.688 -1.728 5.934 1 92.69 514 TRP B CA 1
ATOM 11172 C C . TRP B 1 514 ? -38.938 -1.259 4.699 1 92.69 514 TRP B C 1
ATOM 11174 O O . TRP B 1 514 ? -38.656 -2.051 3.791 1 92.69 514 TRP B O 1
ATOM 11184 N N . GLN B 1 515 ? -38.562 -0.035 4.648 1 92.88 515 GLN B N 1
ATOM 11185 C CA . GLN B 1 515 ? -37.75 0.493 3.541 1 92.88 515 GLN B CA 1
ATOM 11186 C C . GLN B 1 515 ? -36.375 -0.127 3.516 1 92.88 515 GLN B C 1
ATOM 11188 O O . GLN B 1 515 ? -35.844 -0.454 2.445 1 92.88 515 GLN B O 1
ATOM 11193 N N . GLU B 1 516 ? -35.844 -0.231 4.738 1 92.88 516 GLU B N 1
ATOM 11194 C CA . GLU B 1 516 ? -34.531 -0.847 4.836 1 92.88 516 GLU B CA 1
ATOM 11195 C C . GLU B 1 516 ? -34.562 -2.316 4.434 1 92.88 516 GLU B C 1
ATOM 11197 O O . GLU B 1 516 ? -33.625 -2.836 3.848 1 92.88 516 GLU B O 1
ATOM 11202 N N . CYS B 1 517 ? -35.656 -2.93 4.715 1 93.69 517 CYS B N 1
ATOM 11203 C CA . CYS B 1 517 ? -35.844 -4.324 4.324 1 93.69 517 CYS B CA 1
ATOM 11204 C C . CYS B 1 517 ? -35.875 -4.465 2.809 1 93.69 517 CYS B C 1
ATOM 11206 O O . CYS B 1 517 ? -35.281 -5.395 2.25 1 93.69 517 CYS B O 1
ATOM 11208 N N . ILE B 1 518 ? -36.531 -3.588 2.189 1 93.81 518 ILE B N 1
ATOM 11209 C CA . ILE B 1 518 ? -36.625 -3.611 0.732 1 93.81 518 ILE B CA 1
ATOM 11210 C C . ILE B 1 518 ? -35.219 -3.398 0.138 1 93.81 518 ILE B C 1
ATOM 11212 O O . ILE B 1 518 ? -34.875 -4.027 -0.862 1 93.81 518 ILE B O 1
ATOM 11216 N N . MET B 1 519 ? -34.531 -2.525 0.771 1 92.44 519 MET B N 1
ATOM 11217 C CA . MET B 1 519 ? -33.188 -2.271 0.306 1 92.44 519 MET B CA 1
ATOM 11218 C C . MET B 1 519 ? -32.312 -3.5 0.502 1 92.44 519 MET B C 1
ATOM 11220 O O . MET B 1 519 ? -31.438 -3.789 -0.326 1 92.44 519 MET B O 1
ATOM 11224 N N . MET B 1 520 ? -32.5 -4.199 1.548 1 92.44 520 MET B N 1
ATOM 11225 C CA . MET B 1 520 ? -31.719 -5.41 1.805 1 92.44 520 MET B CA 1
ATOM 11226 C C . MET B 1 520 ? -32.062 -6.492 0.782 1 92.44 520 MET B C 1
ATOM 11228 O O . MET B 1 520 ? -31.188 -7.285 0.404 1 92.44 520 MET B O 1
ATOM 11232 N N . VAL B 1 521 ? -33.25 -6.488 0.396 1 93.5 521 VAL B N 1
ATOM 11233 C CA . VAL B 1 521 ? -33.688 -7.457 -0.607 1 93.5 521 VAL B CA 1
ATOM 11234 C C . VAL B 1 521 ? -33.062 -7.113 -1.958 1 93.5 521 VAL B C 1
ATOM 11236 O O . VAL B 1 521 ? -32.438 -7.973 -2.602 1 93.5 521 VAL B O 1
ATOM 11239 N N . TRP B 1 522 ? -33.094 -5.859 -2.277 1 92.25 522 TRP B N 1
ATOM 11240 C CA . TRP B 1 522 ? -32.625 -5.422 -3.584 1 92.25 522 TRP B CA 1
ATOM 11241 C C . TRP B 1 522 ? -31.094 -5.359 -3.615 1 92.25 522 TRP B C 1
ATOM 11243 O O . TRP B 1 522 ? -30.484 -5.547 -4.668 1 92.25 522 TRP B O 1
ATOM 11253 N N . GLY B 1 523 ? -30.531 -5.133 -2.484 1 89.38 523 GLY B N 1
ATOM 11254 C CA . GLY B 1 523 ? -29.094 -5.016 -2.383 1 89.38 523 GLY B CA 1
ATOM 11255 C C . GLY B 1 523 ? -28.391 -6.352 -2.197 1 89.38 523 GLY B C 1
ATOM 11256 O O . GLY B 1 523 ? -27.172 -6.406 -2.068 1 89.38 523 GLY B O 1
ATOM 11257 N N . GLY B 1 524 ? -29.125 -7.449 -2.268 1 88.88 524 GLY B N 1
ATOM 11258 C CA . GLY B 1 524 ? -28.547 -8.773 -2.121 1 88.88 524 GLY B CA 1
ATOM 11259 C C . GLY B 1 524 ? -27.891 -9.281 -3.391 1 88.88 524 GLY B C 1
ATOM 11260 O O . GLY B 1 524 ? -28.328 -10.273 -3.967 1 88.88 524 GLY B O 1
ATOM 11261 N N . LEU B 1 525 ? -26.812 -8.703 -3.762 1 89.19 525 LEU B N 1
ATOM 11262 C CA . LEU B 1 525 ? -26.094 -9.094 -4.977 1 89.19 525 LEU B CA 1
ATOM 11263 C C . LEU B 1 525 ? -25.25 -10.344 -4.738 1 89.19 525 LEU B C 1
ATOM 11265 O O . LEU B 1 525 ? -24.922 -10.664 -3.596 1 89.19 525 LEU B O 1
ATOM 11269 N N . ARG B 1 526 ? -25.031 -11 -5.793 1 88.44 526 ARG B N 1
ATOM 11270 C CA . ARG B 1 526 ? -24.156 -12.164 -5.727 1 88.44 526 ARG B CA 1
ATOM 11271 C C . ARG B 1 526 ? -22.781 -11.859 -6.312 1 88.44 526 ARG B C 1
ATOM 11273 O O . ARG B 1 526 ? -22.656 -10.992 -7.18 1 88.44 526 ARG B O 1
ATOM 11280 N N . GLY B 1 527 ? -21.812 -12.555 -5.766 1 79.19 527 GLY B N 1
ATOM 11281 C CA . GLY B 1 527 ? -20.484 -12.141 -6.191 1 79.19 527 GLY B CA 1
ATOM 11282 C C . GLY B 1 527 ? -19.469 -13.266 -6.156 1 79.19 527 GLY B C 1
ATOM 11283 O O . GLY B 1 527 ? -19.75 -14.383 -6.59 1 79.19 527 GLY B O 1
ATOM 11284 N N . ALA B 1 528 ? -18.281 -12.93 -5.613 1 73.12 528 ALA B N 1
ATOM 11285 C CA . ALA B 1 528 ? -17.047 -13.695 -5.77 1 73.12 528 ALA B CA 1
ATOM 11286 C C . ALA B 1 528 ? -17.141 -15.039 -5.055 1 73.12 528 ALA B C 1
ATOM 11288 O O . ALA B 1 528 ? -16.75 -16.078 -5.605 1 73.12 528 ALA B O 1
ATOM 11289 N N . VAL B 1 529 ? -17.734 -15.109 -3.912 1 79 529 VAL B N 1
ATOM 11290 C CA . VAL B 1 529 ? -17.766 -16.328 -3.115 1 79 529 VAL B CA 1
ATOM 11291 C C . VAL B 1 529 ? -18.719 -17.344 -3.766 1 79 529 VAL B C 1
ATOM 11293 O O . VAL B 1 529 ? -18.375 -18.531 -3.883 1 79 529 VAL B O 1
ATOM 11296 N N . GLY B 1 530 ? -19.844 -16.875 -4.188 1 85.81 530 GLY B N 1
ATOM 11297 C CA . GLY B 1 530 ? -20.766 -17.75 -4.883 1 85.81 530 GLY B CA 1
ATOM 11298 C C . GLY B 1 530 ? -20.203 -18.328 -6.164 1 85.81 530 GLY B C 1
ATOM 11299 O O . GLY B 1 530 ? -20.344 -19.531 -6.43 1 85.81 530 GLY B O 1
ATOM 11300 N N . LEU B 1 531 ? -19.547 -17.516 -6.84 1 82.62 531 LEU B N 1
ATOM 11301 C CA . LEU B 1 531 ? -18.953 -17.953 -8.102 1 82.62 531 LEU B CA 1
ATOM 11302 C C . LEU B 1 531 ? -17.828 -18.938 -7.859 1 82.62 531 LEU B C 1
ATOM 11304 O O . LEU B 1 531 ? -17.672 -19.906 -8.609 1 82.62 531 LEU B O 1
ATOM 11308 N N . ALA B 1 532 ? -17.062 -18.688 -6.879 1 78.62 532 ALA B N 1
ATOM 11309 C CA . ALA B 1 532 ? -15.969 -19.594 -6.543 1 78.62 532 ALA B CA 1
ATOM 11310 C C . ALA B 1 532 ? -16.5 -20.984 -6.188 1 78.62 532 ALA B C 1
ATOM 11312 O O . ALA B 1 532 ? -15.938 -22 -6.598 1 78.62 532 ALA B O 1
ATOM 11313 N N . MET B 1 533 ? -17.562 -21.047 -5.457 1 86.5 533 MET B N 1
ATOM 11314 C CA . MET B 1 533 ? -18.172 -22.312 -5.09 1 86.5 533 MET B CA 1
ATOM 11315 C C . MET B 1 533 ? -18.734 -23.016 -6.32 1 86.5 533 MET B C 1
ATOM 11317 O O . MET B 1 533 ? -18.625 -24.234 -6.445 1 86.5 533 MET B O 1
ATOM 11321 N N . ALA B 1 534 ? -19.281 -22.203 -7.18 1 88.88 534 ALA B N 1
ATOM 11322 C CA . ALA B 1 534 ? -19.844 -22.766 -8.406 1 88.88 534 ALA B CA 1
ATOM 11323 C C . ALA B 1 534 ? -18.75 -23.359 -9.281 1 88.88 534 ALA B C 1
ATOM 11325 O O . ALA B 1 534 ? -18.938 -24.422 -9.898 1 88.88 534 ALA B O 1
ATOM 11326 N N . VAL B 1 535 ? -17.656 -22.719 -9.336 1 81.81 535 VAL B N 1
ATOM 11327 C CA . VAL B 1 535 ? -16.516 -23.219 -10.109 1 81.81 535 VAL B CA 1
ATOM 11328 C C . VAL B 1 535 ? -16.016 -24.516 -9.508 1 81.81 535 VAL B C 1
ATOM 11330 O O . VAL B 1 535 ? -15.625 -25.438 -10.234 1 81.81 535 VAL B O 1
ATOM 11333 N N . GLU B 1 536 ? -16.031 -24.578 -8.234 1 82.25 536 GLU B N 1
ATOM 11334 C CA . GLU B 1 536 ? -15.602 -25.797 -7.562 1 82.25 536 GLU B CA 1
ATOM 11335 C C . GLU B 1 536 ? -16.5 -26.969 -7.926 1 82.25 536 GLU B C 1
ATOM 11337 O O . GLU B 1 536 ? -16.031 -28.078 -8.148 1 82.25 536 GLU B O 1
ATOM 11342 N N . VAL B 1 537 ? -17.75 -26.703 -8.016 1 87.25 537 VAL B N 1
ATOM 11343 C CA . VAL B 1 537 ? -18.719 -27.75 -8.367 1 87.25 537 VAL B CA 1
ATOM 11344 C C . VAL B 1 537 ? -18.453 -28.234 -9.789 1 87.25 537 VAL B C 1
ATOM 11346 O O . VAL B 1 537 ? -18.469 -29.453 -10.047 1 87.25 537 VAL B O 1
ATOM 11349 N N . ALA B 1 538 ? -18.172 -27.359 -10.617 1 84.44 538 ALA B N 1
ATOM 11350 C CA . ALA B 1 538 ? -18.031 -27.672 -12.031 1 84.44 538 ALA B CA 1
ATOM 11351 C C . ALA B 1 538 ? -16.703 -28.391 -12.297 1 84.44 538 ALA B C 1
ATOM 11353 O O . ALA B 1 538 ? -16.578 -29.141 -13.266 1 84.44 538 ALA B O 1
ATOM 11354 N N . THR B 1 539 ? -15.695 -28.203 -11.508 1 77.56 539 THR B N 1
ATOM 11355 C CA . THR B 1 539 ? -14.352 -28.672 -11.812 1 77.56 539 THR B CA 1
ATOM 11356 C C . THR B 1 539 ? -14.078 -30.016 -11.125 1 77.56 539 THR B C 1
ATOM 11358 O O . THR B 1 539 ? -13.172 -30.75 -11.523 1 77.56 539 THR B O 1
ATOM 11361 N N . VAL B 1 540 ? -14.844 -30.312 -10.125 1 77.75 540 VAL B N 1
ATOM 11362 C CA . VAL B 1 540 ? -14.633 -31.578 -9.43 1 77.75 540 VAL B CA 1
ATOM 11363 C C . VAL B 1 540 ? -15.156 -32.719 -10.289 1 77.75 540 VAL B C 1
ATOM 11365 O O . VAL B 1 540 ? -16.328 -32.75 -10.68 1 77.75 540 VAL B O 1
ATOM 11368 N N . THR B 1 541 ? -14.227 -33.688 -10.656 1 76.44 541 THR B N 1
ATOM 11369 C CA . THR B 1 541 ? -14.57 -34.75 -11.586 1 76.44 541 THR B CA 1
ATOM 11370 C C . THR B 1 541 ? -14.586 -36.094 -10.867 1 76.44 541 THR B C 1
ATOM 11372 O O . THR B 1 541 ? -14.891 -37.125 -11.477 1 76.44 541 THR B O 1
ATOM 11375 N N . VAL B 1 542 ? -14.219 -36.094 -9.578 1 77.81 542 VAL B N 1
ATOM 11376 C CA . VAL B 1 542 ? -14.117 -37.375 -8.891 1 77.81 542 VAL B CA 1
ATOM 11377 C C . VAL B 1 542 ? -15.094 -37.406 -7.723 1 77.81 542 VAL B C 1
ATOM 11379 O O . VAL B 1 542 ? -15.406 -36.375 -7.133 1 77.81 542 VAL B O 1
ATOM 11382 N N . ASP B 1 543 ? -15.609 -38.531 -7.461 1 79.19 543 ASP B N 1
ATOM 11383 C CA . ASP B 1 543 ? -16.516 -38.719 -6.324 1 79.19 543 ASP B CA 1
ATOM 11384 C C . ASP B 1 543 ? -15.734 -38.906 -5.027 1 79.19 543 ASP B C 1
ATOM 11386 O O . ASP B 1 543 ? -14.508 -38.781 -5.008 1 79.19 543 ASP B O 1
ATOM 11390 N N . HIS B 1 544 ? -16.422 -39.031 -3.871 1 75.12 544 HIS B N 1
ATOM 11391 C CA . HIS B 1 544 ? -15.805 -39.156 -2.557 1 75.12 544 HIS B CA 1
ATOM 11392 C C . HIS B 1 544 ? -14.875 -40.375 -2.506 1 75.12 544 HIS B C 1
ATOM 11394 O O . HIS B 1 544 ? -13.891 -40.375 -1.759 1 75.12 544 HIS B O 1
ATOM 11400 N N . GLU B 1 545 ? -15.195 -41.406 -3.381 1 68.81 545 GLU B N 1
ATOM 11401 C CA . GLU B 1 545 ? -14.414 -42.656 -3.395 1 68.81 545 GLU B CA 1
ATOM 11402 C C . GLU B 1 545 ? -13.281 -42.562 -4.418 1 68.81 545 GLU B C 1
ATOM 11404 O O . GLU B 1 545 ? -12.5 -43.5 -4.559 1 68.81 545 GLU B O 1
ATOM 11409 N N . GLY B 1 546 ? -13.156 -41.406 -5.094 1 71.62 546 GLY B N 1
ATOM 11410 C CA . GLY B 1 546 ? -12.078 -41.219 -6.047 1 71.62 546 GLY B CA 1
ATOM 11411 C C . GLY B 1 546 ? -12.422 -41.688 -7.441 1 71.62 546 GLY B C 1
ATOM 11412 O O . GLY B 1 546 ? -11.562 -41.719 -8.328 1 71.62 546 GLY B O 1
ATOM 11413 N N . ASN B 1 547 ? -13.656 -42.125 -7.66 1 76.19 547 ASN B N 1
ATOM 11414 C CA . ASN B 1 547 ? -14.086 -42.594 -8.977 1 76.19 547 ASN B CA 1
ATOM 11415 C C . ASN B 1 547 ? -14.516 -41.438 -9.875 1 76.19 547 ASN B C 1
ATOM 11417 O O . ASN B 1 547 ? -15.023 -40.406 -9.383 1 76.19 547 ASN B O 1
ATOM 11421 N N . ALA B 1 548 ? -14.188 -41.531 -11.156 1 81.38 548 ALA B N 1
ATOM 11422 C CA . ALA B 1 548 ? -14.594 -40.531 -12.117 1 81.38 548 ALA B CA 1
ATOM 11423 C C . ALA B 1 548 ? -16.109 -40.406 -12.172 1 81.38 548 ALA B C 1
ATOM 11425 O O . ALA B 1 548 ? -16.828 -41.406 -12.125 1 81.38 548 ALA B O 1
ATOM 11426 N N . LEU B 1 549 ? -16.625 -39.281 -12.18 1 84.19 549 LEU B N 1
ATOM 11427 C CA . LEU B 1 549 ? -18.062 -39 -12.242 1 84.19 549 LEU B CA 1
ATOM 11428 C C . LEU B 1 549 ? -18.609 -39.312 -13.633 1 84.19 549 LEU B C 1
ATOM 11430 O O . LEU B 1 549 ? -17.875 -39.281 -14.625 1 84.19 549 LEU B O 1
ATOM 11434 N N . ASP B 1 550 ? -19.797 -39.719 -13.68 1 84.44 550 ASP B N 1
ATOM 11435 C CA . ASP B 1 550 ? -20.469 -39.969 -14.953 1 84.44 550 ASP B CA 1
ATOM 11436 C C . ASP B 1 550 ? -20.609 -38.688 -15.758 1 84.44 550 ASP B C 1
ATOM 11438 O O . ASP B 1 550 ? -20.578 -37.594 -15.203 1 84.44 550 ASP B O 1
ATOM 11442 N N . ASN B 1 551 ? -20.656 -38.781 -17.047 1 86 551 ASN B N 1
ATOM 11443 C CA . ASN B 1 551 ? -20.75 -37.625 -17.953 1 86 551 ASN B CA 1
ATOM 11444 C C . ASN B 1 551 ? -22 -36.812 -17.672 1 86 551 ASN B C 1
ATOM 11446 O O . ASN B 1 551 ? -21.969 -35.562 -17.781 1 86 551 ASN B O 1
ATOM 11450 N N . ASP B 1 552 ? -23.094 -37.5 -17.328 1 85.75 552 ASP B N 1
ATOM 11451 C CA . ASP B 1 552 ? -24.344 -36.781 -17.031 1 85.75 552 ASP B CA 1
ATOM 11452 C C . ASP B 1 552 ? -24.203 -35.938 -15.789 1 85.75 552 ASP B C 1
ATOM 11454 O O . ASP B 1 552 ? -24.719 -34.812 -15.734 1 85.75 552 ASP B O 1
ATOM 11458 N N . THR B 1 553 ? -23.562 -36.5 -14.844 1 87.62 553 THR B N 1
ATOM 11459 C CA . THR B 1 553 ? -23.344 -35.75 -13.617 1 87.62 553 THR B CA 1
ATOM 11460 C C . THR B 1 553 ? -22.438 -34.531 -13.867 1 87.62 553 THR B C 1
ATOM 11462 O O . THR B 1 553 ? -22.672 -33.469 -13.32 1 87.62 553 THR B O 1
ATOM 11465 N N . MET B 1 554 ? -21.5 -34.719 -14.719 1 88.12 554 MET B N 1
ATOM 11466 C CA . MET B 1 554 ? -20.578 -33.625 -15.047 1 88.12 554 MET B CA 1
ATOM 11467 C C . MET B 1 554 ? -21.297 -32.5 -15.773 1 88.12 554 MET B C 1
ATOM 11469 O O . MET B 1 554 ? -21.016 -31.312 -15.539 1 88.12 554 MET B O 1
ATOM 11473 N N . LEU B 1 555 ? -22.172 -32.875 -16.641 1 87.69 555 LEU B N 1
ATOM 11474 C CA . LEU B 1 555 ? -22.938 -31.875 -17.391 1 87.69 555 LEU B CA 1
ATOM 11475 C C . LEU B 1 555 ? -23.875 -31.109 -16.469 1 87.69 555 LEU B C 1
ATOM 11477 O O . LEU B 1 555 ? -24.094 -29.906 -16.656 1 87.69 555 LEU B O 1
ATOM 11481 N N . ARG B 1 556 ? -24.5 -31.797 -15.508 1 89.38 556 ARG B N 1
ATOM 11482 C CA . ARG B 1 556 ? -25.375 -31.141 -14.539 1 89.38 556 ARG B CA 1
ATOM 11483 C C . ARG B 1 556 ? -24.594 -30.141 -13.688 1 89.38 556 ARG B C 1
ATOM 11485 O O . ARG B 1 556 ? -25.094 -29.062 -13.367 1 89.38 556 ARG B O 1
ATOM 11492 N N . ARG B 1 557 ? -23.422 -30.5 -13.359 1 90.06 557 ARG B N 1
ATOM 11493 C CA . ARG B 1 557 ? -22.578 -29.641 -12.523 1 90.06 557 ARG B CA 1
ATOM 11494 C C . ARG B 1 557 ? -22.156 -28.391 -13.289 1 90.06 557 ARG B C 1
ATOM 11496 O O . ARG B 1 557 ? -22.094 -27.297 -12.711 1 90.06 557 ARG B O 1
ATOM 11503 N N . LYS B 1 558 ? -21.828 -28.547 -14.547 1 88.88 558 LYS B N 1
ATOM 11504 C CA . LYS B 1 558 ? -21.531 -27.391 -15.383 1 88.88 558 LYS B CA 1
ATOM 11505 C C . LYS B 1 558 ? -22.75 -26.5 -15.555 1 88.88 558 LYS B C 1
ATOM 11507 O O . LYS B 1 558 ? -22.641 -25.281 -15.664 1 88.88 558 LYS B O 1
ATOM 11512 N N . TYR B 1 559 ? -23.859 -27.172 -15.562 1 90.5 559 TYR B N 1
ATOM 11513 C CA . TYR B 1 559 ? -25.109 -26.438 -15.672 1 90.5 559 TYR B CA 1
ATOM 11514 C C . TYR B 1 559 ? -25.359 -25.594 -14.43 1 90.5 559 TYR B C 1
ATOM 11516 O O . TYR B 1 559 ? -25.875 -24.484 -14.523 1 90.5 559 TYR B O 1
ATOM 11524 N N . ILE B 1 560 ? -25.047 -26.078 -13.281 1 91.81 560 ILE B N 1
ATOM 11525 C CA . ILE B 1 560 ? -25.156 -25.328 -12.039 1 91.81 560 ILE B CA 1
ATOM 11526 C C . ILE B 1 560 ? -24.281 -24.078 -12.102 1 91.81 560 ILE B C 1
ATOM 11528 O O . ILE B 1 560 ? -24.719 -22.984 -11.734 1 91.81 560 ILE B O 1
ATOM 11532 N N . MET B 1 561 ? -23.094 -24.266 -12.531 1 90.75 561 MET B N 1
ATOM 11533 C CA . MET B 1 561 ? -22.172 -23.125 -12.656 1 90.75 561 MET B CA 1
ATOM 11534 C C . MET B 1 561 ? -22.734 -22.078 -13.602 1 90.75 561 MET B C 1
ATOM 11536 O O . MET B 1 561 ? -22.625 -20.875 -13.336 1 90.75 561 MET B O 1
ATOM 11540 N N . LEU B 1 562 ? -23.266 -22.5 -14.648 1 89.94 562 LEU B N 1
ATOM 11541 C CA . LEU B 1 562 ? -23.844 -21.562 -15.609 1 89.94 562 LEU B CA 1
ATOM 11542 C C . LEU B 1 562 ? -25.031 -20.812 -14.992 1 89.94 562 LEU B C 1
ATOM 11544 O O . LEU B 1 562 ? -25.172 -19.609 -15.195 1 89.94 562 LEU B O 1
ATOM 11548 N N . GLN B 1 563 ? -25.859 -21.531 -14.297 1 92.12 563 GLN B N 1
ATOM 11549 C CA . GLN B 1 563 ? -27 -20.891 -13.641 1 92.12 563 GLN B CA 1
ATOM 11550 C C . GLN B 1 563 ? -26.531 -19.828 -12.648 1 92.12 563 GLN B C 1
ATOM 11552 O O . GLN B 1 563 ? -27.078 -18.719 -12.633 1 92.12 563 GLN B O 1
ATOM 11557 N N . VAL B 1 564 ? -25.578 -20.172 -11.867 1 92.25 564 VAL B N 1
ATOM 11558 C CA . VAL B 1 564 ? -25.047 -19.234 -10.875 1 92.25 564 VAL B CA 1
ATOM 11559 C C . VAL B 1 564 ? -24.391 -18.047 -11.57 1 92.25 564 VAL B C 1
ATOM 11561 O O . VAL B 1 564 ? -24.562 -16.906 -11.148 1 92.25 564 VAL B O 1
ATOM 11564 N N . GLY B 1 565 ? -23.656 -18.344 -12.633 1 89.81 565 GLY B N 1
ATOM 11565 C CA . GLY B 1 565 ? -23.016 -17.281 -13.391 1 89.81 565 GLY B CA 1
ATOM 11566 C C . GLY B 1 565 ? -24 -16.312 -14.016 1 89.81 565 GLY B C 1
ATOM 11567 O O . GLY B 1 565 ? -23.812 -15.094 -13.953 1 89.81 565 GLY B O 1
ATOM 11568 N N . VAL B 1 566 ? -25.016 -16.828 -14.57 1 89.25 566 VAL B N 1
ATOM 11569 C CA . VAL B 1 566 ? -26.016 -15.992 -15.227 1 89.25 566 VAL B CA 1
ATOM 11570 C C . VAL B 1 566 ? -26.797 -15.195 -14.172 1 89.25 566 VAL B C 1
ATOM 11572 O O . VAL B 1 566 ? -27.078 -14.016 -14.367 1 89.25 566 VAL B O 1
ATOM 11575 N N . PHE B 1 567 ? -27.141 -15.867 -13.117 1 92 567 PHE B N 1
ATOM 11576 C CA . PHE B 1 567 ? -27.828 -15.172 -12.031 1 92 567 PHE B CA 1
ATOM 11577 C C . PHE B 1 567 ? -26.969 -14.031 -11.5 1 92 567 PHE B C 1
ATOM 11579 O O . PHE B 1 567 ? -27.469 -12.93 -11.258 1 92 567 PHE B O 1
ATOM 11586 N N . THR B 1 568 ? -25.734 -14.289 -11.266 1 89.75 568 THR B N 1
ATOM 11587 C CA . THR B 1 568 ? -24.812 -13.258 -10.789 1 89.75 568 THR B CA 1
ATOM 11588 C C . THR B 1 568 ? -24.719 -12.102 -11.781 1 89.75 568 THR B C 1
ATOM 11590 O O . THR B 1 568 ? -24.719 -10.938 -11.391 1 89.75 568 THR B O 1
ATOM 11593 N N . THR B 1 569 ? -24.734 -12.438 -13.062 1 88.44 569 THR B N 1
ATOM 11594 C CA . THR B 1 569 ? -24.688 -11.414 -14.102 1 88.44 569 THR B CA 1
ATOM 11595 C C . THR B 1 569 ? -25.922 -10.531 -14.055 1 88.44 569 THR B C 1
ATOM 11597 O O . THR B 1 569 ? -25.828 -9.305 -14.141 1 88.44 569 THR B O 1
ATOM 11600 N N . MET B 1 570 ? -26.984 -11.188 -13.844 1 91.69 570 MET B N 1
ATOM 11601 C CA . MET B 1 570 ? -28.234 -10.438 -13.844 1 91.69 570 MET B CA 1
ATOM 11602 C C . MET B 1 570 ? -28.328 -9.531 -12.617 1 91.69 570 MET B C 1
ATOM 11604 O O . MET B 1 570 ? -28.766 -8.383 -12.719 1 91.69 570 MET B O 1
ATOM 11608 N N . THR B 1 571 ? -27.906 -9.961 -11.453 1 91.81 571 THR B N 1
ATOM 11609 C CA . THR B 1 571 ? -27.938 -9.141 -10.25 1 91.81 571 THR B CA 1
ATOM 11610 C C . THR B 1 571 ? -26.984 -7.957 -10.375 1 91.81 571 THR B C 1
ATOM 11612 O O . THR B 1 571 ? -27.281 -6.859 -9.906 1 91.81 571 THR B O 1
ATOM 11615 N N . LEU B 1 572 ? -25.891 -8.141 -11.031 1 87.06 572 LEU B N 1
ATOM 11616 C CA . LEU B 1 572 ? -24.891 -7.09 -11.156 1 87.06 572 LEU B CA 1
ATOM 11617 C C . LEU B 1 572 ? -25.297 -6.066 -12.211 1 87.06 572 LEU B C 1
ATOM 11619 O O . LEU B 1 572 ? -24.984 -4.879 -12.086 1 87.06 572 LEU B O 1
ATOM 11623 N N . VAL B 1 573 ? -26.047 -6.504 -13.227 1 86.81 573 VAL B N 1
ATOM 11624 C CA . VAL B 1 573 ? -26.391 -5.621 -14.336 1 86.81 573 VAL B CA 1
ATOM 11625 C C . VAL B 1 573 ? -27.688 -4.883 -14.023 1 86.81 573 VAL B C 1
ATOM 11627 O O . VAL B 1 573 ? -27.859 -3.729 -14.422 1 86.81 573 VAL B O 1
ATOM 11630 N N . ILE B 1 574 ? -28.531 -5.523 -13.266 1 91.56 574 ILE B N 1
ATOM 11631 C CA . ILE B 1 574 ? -29.844 -4.938 -13.039 1 91.56 574 ILE B CA 1
ATOM 11632 C C . ILE B 1 574 ? -29.906 -4.336 -11.641 1 91.56 574 ILE B C 1
ATOM 11634 O O . ILE B 1 574 ? -30.141 -3.135 -11.484 1 91.56 574 ILE B O 1
ATOM 11638 N N . ASN B 1 575 ? -29.656 -5.098 -10.641 1 92.62 575 ASN B N 1
ATOM 11639 C CA . ASN B 1 575 ? -29.844 -4.652 -9.266 1 92.62 575 ASN B CA 1
ATOM 11640 C C . ASN B 1 575 ? -28.797 -3.615 -8.867 1 92.62 575 ASN B C 1
ATOM 11642 O O . ASN B 1 575 ? -29.109 -2.619 -8.219 1 92.62 575 ASN B O 1
ATOM 11646 N N . ALA B 1 576 ? -27.609 -3.824 -9.219 1 88.12 576 ALA B N 1
ATOM 11647 C CA . ALA B 1 576 ? -26.516 -2.953 -8.766 1 88.12 576 ALA B CA 1
ATOM 11648 C C . ALA B 1 576 ? -26.703 -1.533 -9.297 1 88.12 576 ALA B C 1
ATOM 11650 O O . ALA B 1 576 ? -26.734 -0.575 -8.516 1 88.12 576 ALA B O 1
ATOM 11651 N N . PRO B 1 577 ? -26.922 -1.321 -10.617 1 83.44 577 PRO B N 1
ATOM 11652 C CA . PRO B 1 577 ? -27.078 0.049 -11.109 1 83.44 577 PRO B CA 1
ATOM 11653 C C . PRO B 1 577 ? -28.375 0.698 -10.656 1 83.44 577 PRO B C 1
ATOM 11655 O O . PRO B 1 577 ? -28.469 1.926 -10.578 1 83.44 577 PRO B O 1
ATOM 11658 N N . THR B 1 578 ? -29.344 -0.047 -10.227 1 89.5 578 THR B N 1
ATOM 11659 C CA . THR B 1 578 ? -30.641 0.503 -9.859 1 89.5 578 THR B CA 1
ATOM 11660 C C . THR B 1 578 ? -30.75 0.702 -8.352 1 89.5 578 THR B C 1
ATOM 11662 O O . THR B 1 578 ? -31.734 1.232 -7.855 1 89.5 578 THR B O 1
ATOM 11665 N N . THR B 1 579 ? -29.812 0.292 -7.684 1 89.06 579 THR B N 1
ATOM 11666 C CA . THR B 1 579 ? -29.812 0.42 -6.23 1 89.06 579 THR B CA 1
ATOM 11667 C C . THR B 1 579 ? -29.859 1.888 -5.816 1 89.06 579 THR B C 1
ATOM 11669 O O . THR B 1 579 ? -30.531 2.244 -4.848 1 89.06 579 THR B O 1
ATOM 11672 N N . GLY B 1 580 ? -29.125 2.793 -6.504 1 85.56 580 GLY B N 1
ATOM 11673 C CA . GLY B 1 580 ? -29.156 4.211 -6.188 1 85.56 580 GLY B CA 1
ATOM 11674 C C . GLY B 1 580 ? -30.531 4.832 -6.348 1 85.56 580 GLY B C 1
ATOM 11675 O O . GLY B 1 580 ? -30.969 5.598 -5.484 1 85.56 580 GLY B O 1
ATOM 11676 N N . TRP B 1 581 ? -31.188 4.406 -7.359 1 87.25 581 TRP B N 1
ATOM 11677 C CA . TRP B 1 581 ? -32.5 4.93 -7.652 1 87.25 581 TRP B CA 1
ATOM 11678 C C . TRP B 1 581 ? -33.531 4.453 -6.613 1 87.25 581 TRP B C 1
ATOM 11680 O O . TRP B 1 581 ? -34.344 5.234 -6.141 1 87.25 581 TRP B O 1
ATOM 11690 N N . ILE B 1 582 ? -33.406 3.27 -6.223 1 90.69 582 ILE B N 1
ATOM 11691 C CA . ILE B 1 582 ? -34.344 2.691 -5.262 1 90.69 582 ILE B CA 1
ATOM 11692 C C . ILE B 1 582 ? -34.125 3.314 -3.887 1 90.69 582 ILE B C 1
ATOM 11694 O O . ILE B 1 582 ? -35.094 3.574 -3.154 1 90.69 582 ILE B O 1
ATOM 11698 N N . THR B 1 583 ? -32.938 3.512 -3.539 1 89.19 583 THR B N 1
ATOM 11699 C CA . THR B 1 583 ? -32.625 4.098 -2.242 1 89.19 583 THR B CA 1
ATOM 11700 C C . THR B 1 583 ? -33.188 5.512 -2.133 1 89.19 583 THR B C 1
ATOM 11702 O O . THR B 1 583 ? -33.688 5.906 -1.077 1 89.19 583 THR B O 1
ATOM 11705 N N . ARG B 1 584 ? -33.156 6.238 -3.186 1 86.5 584 ARG B N 1
ATOM 11706 C CA . ARG B 1 584 ? -33.688 7.598 -3.207 1 86.5 584 ARG B CA 1
ATOM 11707 C C . ARG B 1 584 ? -35.219 7.59 -3.162 1 86.5 584 ARG B C 1
ATOM 11709 O O . ARG B 1 584 ? -35.812 8.398 -2.459 1 86.5 584 ARG B O 1
ATOM 11716 N N . LYS B 1 585 ? -35.781 6.703 -3.875 1 90.5 585 LYS B N 1
ATOM 11717 C CA . LYS B 1 585 ? -37.25 6.613 -3.939 1 90.5 585 LYS B CA 1
ATOM 11718 C C . LYS B 1 585 ? -37.812 6.18 -2.6 1 90.5 585 LYS B C 1
ATOM 11720 O O . LYS B 1 585 ? -38.906 6.598 -2.23 1 90.5 585 LYS B O 1
ATOM 11725 N N . LEU B 1 586 ? -37.062 5.391 -1.898 1 91.69 586 LEU B N 1
ATOM 11726 C CA . LEU B 1 586 ? -37.5 4.898 -0.605 1 91.69 586 LEU B CA 1
ATOM 11727 C C . LEU B 1 586 ? -37.281 5.934 0.489 1 91.69 586 LEU B C 1
ATOM 11729 O O . LEU B 1 586 ? -37.75 5.77 1.616 1 91.69 586 LEU B O 1
ATOM 11733 N N . GLY B 1 587 ? -36.531 7.055 0.208 1 85.38 587 GLY B N 1
ATOM 11734 C CA . GLY B 1 587 ? -36.312 8.141 1.152 1 85.38 587 GLY B CA 1
ATOM 11735 C C . GLY B 1 587 ? -35.25 7.82 2.195 1 85.38 587 GLY B C 1
ATOM 11736 O O . GLY B 1 587 ? -35.312 8.336 3.314 1 85.38 587 GLY B O 1
ATOM 11737 N N . LEU B 1 588 ? -34.469 6.988 1.905 1 85.44 588 LEU B N 1
ATOM 11738 C CA . LEU B 1 588 ? -33.469 6.566 2.877 1 85.44 588 LEU B CA 1
ATOM 11739 C C . LEU B 1 588 ? -32.281 7.527 2.887 1 85.44 588 LEU B C 1
ATOM 11741 O O . LEU B 1 588 ? -31.438 7.484 3.797 1 85.44 588 LEU B O 1
ATOM 11745 N N . VAL B 1 589 ? -32.062 8.422 1.91 1 78.69 589 VAL B N 1
ATOM 11746 C CA . VAL B 1 589 ? -30.953 9.352 1.838 1 78.69 589 VAL B CA 1
ATOM 11747 C C . VAL B 1 589 ? -31.469 10.781 1.917 1 78.69 589 VAL B C 1
ATOM 11749 O O . VAL B 1 589 ? -30.703 11.734 1.698 1 78.69 589 VAL B O 1
ATOM 11752 N N . LYS B 1 590 ? -32.562 11.094 2.381 1 72.62 590 LYS B N 1
ATOM 11753 C CA . LYS B 1 590 ? -33.062 12.461 2.422 1 72.62 590 LYS B CA 1
ATOM 11754 C C . LYS B 1 590 ? -32.469 13.234 3.596 1 72.62 590 LYS B C 1
ATOM 11756 O O . LYS B 1 590 ? -32.656 12.836 4.754 1 72.62 590 LYS B O 1
ATOM 11761 N N . PRO B 1 591 ? -31.625 14.203 3.189 1 74.5 591 PRO B N 1
ATOM 11762 C CA . PRO B 1 591 ? -31.062 15.016 4.266 1 74.5 591 PRO B CA 1
ATOM 11763 C C . PRO B 1 591 ? -32.094 15.883 4.969 1 74.5 591 PRO B C 1
ATOM 11765 O O . PRO B 1 591 ? -33.094 16.266 4.363 1 74.5 591 PRO B O 1
ATOM 11768 N N . SER B 1 592 ? -31.969 16.109 6.188 1 74.19 592 SER B N 1
ATOM 11769 C CA . SER B 1 592 ? -32.844 16.984 6.957 1 74.19 592 SER B CA 1
ATOM 11770 C C . SER B 1 592 ? -32.656 18.438 6.516 1 74.19 592 SER B C 1
ATOM 11772 O O . SER B 1 592 ? -31.672 18.797 5.875 1 74.19 592 SER B O 1
ATOM 11774 N N . LYS B 1 593 ? -33.625 19.266 6.754 1 74.31 593 LYS B N 1
ATOM 11775 C CA . LYS B 1 593 ? -33.594 20.688 6.41 1 74.31 593 LYS B CA 1
ATOM 11776 C C . LYS B 1 593 ? -32.406 21.375 7.055 1 74.31 593 LYS B C 1
ATOM 11778 O O . LYS B 1 593 ? -31.766 22.219 6.438 1 74.31 593 LYS B O 1
ATOM 11783 N N . THR B 1 594 ? -32.156 20.969 8.273 1 74.81 594 THR B N 1
ATOM 11784 C CA . THR B 1 594 ? -31.031 21.562 8.984 1 74.81 594 THR B CA 1
ATOM 11785 C C . THR B 1 594 ? -29.719 21.172 8.328 1 74.81 594 THR B C 1
ATOM 11787 O O . THR B 1 594 ? -28.797 21.984 8.25 1 74.81 594 THR B O 1
ATOM 11790 N N . GLU B 1 595 ? -29.641 20 7.875 1 78.25 595 GLU B N 1
ATOM 11791 C CA . GLU B 1 595 ? -28.422 19.547 7.219 1 78.25 595 GLU B CA 1
ATOM 11792 C C . GLU B 1 595 ? -28.188 20.297 5.914 1 78.25 595 GLU B C 1
ATOM 11794 O O . GLU B 1 595 ? -27.031 20.609 5.57 1 78.25 595 GLU B O 1
ATOM 11799 N N . VAL B 1 596 ? -29.234 20.594 5.242 1 78.94 596 VAL B N 1
ATOM 11800 C CA . VAL B 1 596 ? -29.125 21.328 3.982 1 78.94 596 VAL B CA 1
ATOM 11801 C C . VAL B 1 596 ? -28.703 22.766 4.254 1 78.94 596 VAL B C 1
ATOM 11803 O O . VAL B 1 596 ? -27.875 23.328 3.518 1 78.94 596 VAL B O 1
ATOM 11806 N N . ALA B 1 597 ? -29.219 23.281 5.281 1 76.19 597 ALA B N 1
ATOM 11807 C CA . ALA B 1 597 ? -28.844 24.656 5.645 1 76.19 597 ALA B CA 1
ATOM 11808 C C . ALA B 1 597 ? -27.375 24.734 6.066 1 76.19 597 ALA B C 1
ATOM 11810 O O . ALA B 1 597 ? -26.688 25.703 5.754 1 76.19 597 ALA B O 1
ATOM 11811 N N . LEU B 1 598 ? -27 23.781 6.762 1 77.81 598 LEU B N 1
ATOM 11812 C CA . LEU B 1 598 ? -25.609 23.75 7.199 1 77.81 598 LEU B CA 1
ATOM 11813 C C . LEU B 1 598 ? -24.672 23.594 6.008 1 77.81 598 LEU B C 1
ATOM 11815 O O . LEU B 1 598 ? -23.594 24.188 5.98 1 77.81 598 LEU B O 1
ATOM 11819 N N . LEU B 1 599 ? -25.047 22.812 5.098 1 81.75 599 LEU B N 1
ATOM 11820 C CA . LEU B 1 599 ? -24.219 22.609 3.908 1 81.75 599 LEU B CA 1
ATOM 11821 C C . LEU B 1 599 ? -24.141 23.906 3.092 1 81.75 599 LEU B C 1
ATOM 11823 O O . LEU B 1 599 ? -23.094 24.219 2.541 1 81.75 599 LEU B O 1
ATOM 11827 N N . ALA B 1 600 ? -25.203 24.594 3.035 1 79.75 600 ALA B N 1
ATOM 11828 C CA . ALA B 1 600 ? -25.234 25.859 2.312 1 79.75 600 ALA B CA 1
ATOM 11829 C C . ALA B 1 600 ? -24.344 26.906 3 1 79.75 600 ALA B C 1
ATOM 11831 O O . ALA B 1 600 ? -23.688 27.703 2.336 1 79.75 600 ALA B O 1
ATOM 11832 N N . SER B 1 601 ? -24.375 26.844 4.266 1 79.25 601 SER B N 1
ATOM 11833 C CA . SER B 1 601 ? -23.531 27.75 5.02 1 79.25 601 SER B CA 1
ATOM 11834 C C . SER B 1 601 ? -22.047 27.453 4.801 1 79.25 601 SER B C 1
ATOM 11836 O O . SER B 1 601 ? -21.234 28.375 4.715 1 79.25 601 SER B O 1
ATOM 11838 N N . HIS B 1 602 ? -21.719 26.188 4.758 1 82.94 602 HIS B N 1
ATOM 11839 C CA . HIS B 1 602 ? -20.344 25.812 4.504 1 82.94 602 HIS B CA 1
ATOM 11840 C C . HIS B 1 602 ? -19.906 26.203 3.096 1 82.94 602 HIS B C 1
ATOM 11842 O O . HIS B 1 602 ? -18.75 26.562 2.877 1 82.94 602 HIS B O 1
ATOM 11848 N N . GLN B 1 603 ? -20.828 26.094 2.205 1 84.38 603 GLN B N 1
ATOM 11849 C CA . GLN B 1 603 ? -20.531 26.516 0.838 1 84.38 603 GLN B CA 1
ATOM 11850 C C . GLN B 1 603 ? -20.281 28.016 0.766 1 84.38 603 GLN B C 1
ATOM 11852 O O . GLN B 1 603 ? -19.391 28.453 0.038 1 84.38 603 GLN B O 1
ATOM 11857 N N . LYS B 1 604 ? -21.031 28.719 1.475 1 81.75 604 LYS B N 1
ATOM 11858 C CA . LYS B 1 604 ? -20.828 30.172 1.543 1 81.75 604 LYS B CA 1
ATOM 11859 C C . LYS B 1 604 ? -19.484 30.5 2.189 1 81.75 604 LYS B C 1
ATOM 11861 O O . LYS B 1 604 ? -18.797 31.422 1.752 1 81.75 604 LYS B O 1
ATOM 11866 N N . ARG B 1 605 ? -19.156 29.734 3.088 1 81.19 605 ARG B N 1
ATOM 11867 C CA . ARG B 1 605 ? -17.891 29.953 3.764 1 81.19 605 ARG B CA 1
ATOM 11868 C C . ARG B 1 605 ? -16.719 29.625 2.844 1 81.19 605 ARG B C 1
ATOM 11870 O O . ARG B 1 605 ? -15.664 30.281 2.91 1 81.19 605 ARG B O 1
ATOM 11877 N N . LEU B 1 606 ? -16.891 28.656 2.148 1 85.81 606 LEU B N 1
ATOM 11878 C CA . LEU B 1 606 ? -15.852 28.312 1.188 1 85.81 606 LEU B CA 1
ATOM 11879 C C . LEU B 1 606 ? -15.633 29.438 0.183 1 85.81 606 LEU B C 1
ATOM 11881 O O . LEU B 1 606 ? -14.492 29.719 -0.197 1 85.81 606 LEU B O 1
ATOM 11885 N N . GLN B 1 607 ? -16.688 30.031 -0.183 1 86.19 607 GLN B N 1
ATOM 11886 C CA . GLN B 1 607 ? -16.609 31.141 -1.122 1 86.19 607 GLN B CA 1
ATOM 11887 C C . GLN B 1 607 ? -15.938 32.375 -0.479 1 86.19 607 GLN B C 1
ATOM 11889 O O . GLN B 1 607 ? -15.094 33 -1.098 1 86.19 607 GLN B O 1
ATOM 11894 N N . THR B 1 608 ? -16.234 32.562 0.743 1 82 608 THR B N 1
ATOM 11895 C CA . THR B 1 608 ? -15.664 33.719 1.452 1 82 608 THR B CA 1
ATOM 11896 C C . THR B 1 608 ? -14.172 33.531 1.685 1 82 608 THR B C 1
ATOM 11898 O O . THR B 1 608 ? -13.398 34.469 1.598 1 82 608 THR B O 1
ATOM 11901 N N . THR B 1 609 ? -13.836 32.344 1.998 1 82.56 609 THR B N 1
ATOM 11902 C CA . THR B 1 609 ? -12.422 32.062 2.201 1 82.56 609 THR B CA 1
ATOM 11903 C C . THR B 1 609 ? -11.641 32.25 0.909 1 82.56 609 THR B C 1
ATOM 11905 O O . THR B 1 609 ? -10.5 32.719 0.937 1 82.56 609 THR B O 1
ATOM 11908 N N . ALA B 1 610 ? -12.258 31.859 -0.165 1 86.12 610 ALA B N 1
ATOM 11909 C CA . ALA B 1 610 ? -11.602 32.031 -1.459 1 86.12 610 ALA B CA 1
ATOM 11910 C C . ALA B 1 610 ? -11.422 33.531 -1.777 1 86.12 610 ALA B C 1
ATOM 11912 O O . ALA B 1 610 ? -10.359 33.938 -2.246 1 86.12 610 ALA B O 1
ATOM 11913 N N . PHE B 1 611 ? -12.375 34.281 -1.423 1 83.31 611 PHE B N 1
ATOM 11914 C CA . PHE B 1 611 ? -12.297 35.688 -1.695 1 83.31 611 PHE B CA 1
ATOM 11915 C C . PHE B 1 611 ? -11.352 36.375 -0.715 1 83.31 611 PHE B C 1
ATOM 11917 O O . PHE B 1 611 ? -10.664 37.344 -1.074 1 83.31 611 PHE B O 1
ATOM 11924 N N . ASP B 1 612 ? -11.336 35.875 0.488 1 80.69 612 ASP B N 1
ATOM 11925 C CA . ASP B 1 612 ? -10.383 36.406 1.461 1 80.69 612 ASP B CA 1
ATOM 11926 C C . ASP B 1 612 ? -8.945 36.125 1.029 1 80.69 612 ASP B C 1
ATOM 11928 O O . ASP B 1 612 ? -8.062 36.969 1.216 1 80.69 612 ASP B O 1
ATOM 11932 N N . PHE B 1 613 ? -8.789 34.969 0.551 1 81.56 613 PHE B N 1
ATOM 11933 C CA . PHE B 1 613 ? -7.461 34.625 0.047 1 81.56 613 PHE B CA 1
ATOM 11934 C C . PHE B 1 613 ? -7.07 35.531 -1.116 1 81.56 613 PHE B C 1
ATOM 11936 O O . PHE B 1 613 ? -5.934 36 -1.191 1 81.56 613 PHE B O 1
ATOM 11943 N N . LEU B 1 614 ? -8.023 35.812 -2.014 1 82.62 614 LEU B N 1
ATOM 11944 C CA . LEU B 1 614 ? -7.777 36.656 -3.162 1 82.62 614 LEU B CA 1
ATOM 11945 C C . LEU B 1 614 ? -7.438 38.094 -2.713 1 82.62 614 LEU B C 1
ATOM 11947 O O . LEU B 1 614 ? -6.551 38.719 -3.287 1 82.62 614 LEU B O 1
ATOM 11951 N N . ALA B 1 615 ? -8.047 38.438 -1.66 1 76.56 615 ALA B N 1
ATOM 11952 C CA . ALA B 1 615 ? -7.801 39.781 -1.14 1 76.56 615 ALA B CA 1
ATOM 11953 C C . ALA B 1 615 ? -6.441 39.875 -0.452 1 76.56 615 ALA B C 1
ATOM 11955 O O . ALA B 1 615 ? -5.777 40.906 -0.501 1 76.56 615 ALA B O 1
ATOM 11956 N N . GLY B 1 616 ? -6.047 38.812 0.191 1 74.31 616 GLY B N 1
ATOM 11957 C CA . GLY B 1 616 ? -4.781 38.781 0.912 1 74.31 616 GLY B CA 1
ATOM 11958 C C . GLY B 1 616 ? -3.576 38.688 -0.002 1 74.31 616 GLY B C 1
ATOM 11959 O O . GLY B 1 616 ? -2.484 39.125 0.354 1 74.31 616 GLY B O 1
ATOM 11960 N N . ILE B 1 617 ? -3.803 38.094 -1.121 1 73.75 617 ILE B N 1
ATOM 11961 C CA . ILE B 1 617 ? -2.676 37.844 -2.018 1 73.75 617 ILE B CA 1
ATOM 11962 C C . ILE B 1 617 ? -2.447 39.094 -2.885 1 73.75 617 ILE B C 1
ATOM 11964 O O . ILE B 1 617 ? -1.369 39.25 -3.457 1 73.75 617 ILE B O 1
ATOM 11968 N N . LYS B 1 618 ? -3.471 39.938 -2.809 1 63.78 618 LYS B N 1
ATOM 11969 C CA . LYS B 1 618 ? -3.307 41.188 -3.58 1 63.78 618 LYS B CA 1
ATOM 11970 C C . LYS B 1 618 ? -2.074 41.969 -3.123 1 63.78 618 LYS B C 1
ATOM 11972 O O . LYS B 1 618 ? -1.92 42.25 -1.933 1 63.78 618 LYS B O 1
ATOM 11977 N N . GLY B 1 619 ? -0.957 41.812 -3.83 1 60.62 619 GLY B N 1
ATOM 11978 C CA . GLY B 1 619 ? 0.283 42.531 -3.514 1 60.62 619 GLY B CA 1
ATOM 11979 C C . GLY B 1 619 ? 1.503 41.625 -3.586 1 60.62 619 GLY B C 1
ATOM 11980 O O . GLY B 1 619 ? 2.635 42.094 -3.643 1 60.62 619 GLY B O 1
ATOM 11981 N N . LYS B 1 620 ? 1.169 40.344 -3.473 1 68.38 620 LYS B N 1
ATOM 11982 C CA . LYS B 1 620 ? 2.318 39.469 -3.588 1 68.38 620 LYS B CA 1
ATOM 11983 C C . LYS B 1 620 ? 2.773 39.344 -5.039 1 68.38 620 LYS B C 1
ATOM 11985 O O . LYS B 1 620 ? 1.945 39.25 -5.949 1 68.38 620 LYS B O 1
ATOM 11990 N N . LEU B 1 621 ? 3.982 39.5 -5.203 1 61.25 621 LEU B N 1
ATOM 11991 C CA . LEU B 1 621 ? 4.617 39.562 -6.516 1 61.25 621 LEU B CA 1
ATOM 11992 C C . LEU B 1 621 ? 4.273 38.312 -7.34 1 61.25 621 LEU B C 1
ATOM 11994 O O . LEU B 1 621 ? 4.125 38.406 -8.562 1 61.25 621 LEU B O 1
ATOM 11998 N N . ILE B 1 622 ? 4.012 37.219 -6.68 1 68.88 622 ILE B N 1
ATOM 11999 C CA . ILE B 1 622 ? 3.805 35.969 -7.402 1 68.88 622 ILE B CA 1
ATOM 12000 C C . ILE B 1 622 ? 2.516 36.062 -8.219 1 68.88 622 ILE B C 1
ATOM 12002 O O . ILE B 1 622 ? 2.408 35.438 -9.289 1 68.88 622 ILE B O 1
ATOM 12006 N N . PHE B 1 623 ? 1.572 36.875 -7.711 1 70.5 623 PHE B N 1
ATOM 12007 C CA . PHE B 1 623 ? 0.277 36.875 -8.383 1 70.5 623 PHE B CA 1
ATOM 12008 C C . PHE B 1 623 ? -0.088 38.25 -8.859 1 70.5 623 PHE B C 1
ATOM 12010 O O . PHE B 1 623 ? -1.266 38.562 -9.062 1 70.5 623 PHE B O 1
ATOM 12017 N N . GLU B 1 624 ? 0.866 39 -9.117 1 77 624 GLU B N 1
ATOM 12018 C CA . GLU B 1 624 ? 0.56 40.312 -9.641 1 77 624 GLU B CA 1
ATOM 12019 C C . GLU B 1 624 ? 0.214 40.281 -11.133 1 77 624 GLU B C 1
ATOM 12021 O O . GLU B 1 624 ? 0.853 39.531 -1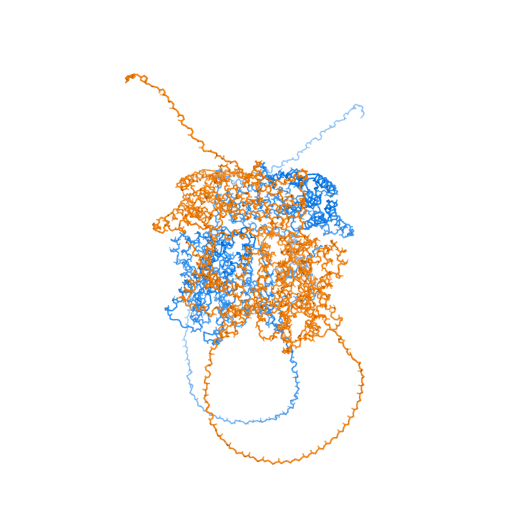1.891 1 77 624 GLU B O 1
ATOM 12026 N N . GLY B 1 625 ? -0.9 40.875 -11.562 1 76.25 625 GLY B N 1
ATOM 12027 C CA . GLY B 1 625 ? -1.251 41 -12.969 1 76.25 625 GLY B CA 1
ATOM 12028 C C . GLY B 1 625 ? -2.23 39.969 -13.438 1 76.25 625 GLY B C 1
ATOM 12029 O O . GLY B 1 625 ? -2.25 39.594 -14.625 1 76.25 625 GLY B O 1
ATOM 12030 N N . PHE B 1 626 ? -2.979 39.375 -12.57 1 83.25 626 PHE B N 1
ATOM 12031 C CA . PHE B 1 626 ? -3.947 38.344 -12.984 1 83.25 626 PHE B CA 1
ATOM 12032 C C . PHE B 1 626 ? -5.258 39 -13.406 1 83.25 626 PHE B C 1
ATOM 12034 O O . PHE B 1 626 ? -5.484 40.188 -13.141 1 83.25 626 PHE B O 1
ATOM 12041 N N . ASP B 1 627 ? -5.992 38.25 -14.148 1 84.19 627 ASP B N 1
ATOM 12042 C CA . ASP B 1 627 ? -7.324 38.688 -14.547 1 84.19 627 ASP B CA 1
ATOM 12043 C C . ASP B 1 627 ? -8.344 38.406 -13.438 1 84.19 627 ASP B C 1
ATOM 12045 O O . ASP B 1 627 ? -8.758 37.281 -13.227 1 84.19 627 ASP B O 1
ATOM 12049 N N . GLU B 1 628 ? -8.781 39.406 -12.789 1 83.81 628 GLU B N 1
ATOM 12050 C CA . GLU B 1 628 ? -9.656 39.312 -11.633 1 83.81 628 GLU B CA 1
ATOM 12051 C C . GLU B 1 628 ? -11.023 38.719 -12.016 1 83.81 628 GLU B C 1
ATOM 12053 O O . GLU B 1 628 ? -11.641 38 -11.227 1 83.81 628 GLU B O 1
ATOM 12058 N N . ASP B 1 629 ? -11.484 39 -13.211 1 83.75 629 ASP B N 1
ATOM 12059 C CA . ASP B 1 629 ? -12.805 38.562 -13.625 1 83.75 629 ASP B CA 1
ATOM 12060 C C . ASP B 1 629 ? -12.844 37.031 -13.805 1 83.75 629 ASP B C 1
ATOM 12062 O O . ASP B 1 629 ? -13.828 36.406 -13.445 1 83.75 629 ASP B O 1
ATOM 12066 N N . VAL B 1 630 ? -11.828 36.625 -14.359 1 85.38 630 VAL B N 1
ATOM 12067 C CA . VAL B 1 630 ? -11.789 35.188 -14.594 1 85.38 630 VAL B CA 1
ATOM 12068 C C . VAL B 1 630 ? -11.703 34.469 -13.266 1 85.38 630 VAL B C 1
ATOM 12070 O O . VAL B 1 630 ? -12.391 33.469 -13.062 1 85.38 630 VAL B O 1
ATOM 12073 N N . VAL B 1 631 ? -10.875 34.969 -12.398 1 87.56 631 VAL B N 1
ATOM 12074 C CA . VAL B 1 631 ? -10.719 34.312 -11.094 1 87.56 631 VAL B CA 1
ATOM 12075 C C . VAL B 1 631 ? -12.031 34.375 -10.32 1 87.56 631 VAL B C 1
ATOM 12077 O O . VAL B 1 631 ? -12.43 33.438 -9.664 1 87.56 631 VAL B O 1
ATOM 12080 N N . HIS B 1 632 ? -12.68 35.469 -10.461 1 85.94 632 HIS B N 1
ATOM 12081 C CA . HIS B 1 632 ? -13.977 35.656 -9.812 1 85.94 632 HIS B CA 1
ATOM 12082 C C . HIS B 1 632 ? -15 34.656 -10.352 1 85.94 632 HIS B C 1
ATOM 12084 O O . HIS B 1 632 ? -15.781 34.094 -9.586 1 85.94 632 HIS B O 1
ATOM 12090 N N . SER B 1 633 ? -14.992 34.531 -11.633 1 85.25 633 SER B N 1
ATOM 12091 C CA . SER B 1 633 ? -15.93 33.594 -12.266 1 85.25 633 SER B CA 1
ATOM 12092 C C . SER B 1 633 ? -15.648 32.156 -11.852 1 85.25 633 SER B C 1
ATOM 12094 O O . SER B 1 633 ? -16.578 31.359 -11.711 1 85.25 633 SER B O 1
ATOM 12096 N N . VAL B 1 634 ? -14.43 31.859 -11.727 1 86.19 634 VAL B N 1
ATOM 12097 C CA . VAL B 1 634 ? -14.047 30.5 -11.336 1 86.19 634 VAL B CA 1
ATOM 12098 C C . VAL B 1 634 ? -14.508 30.234 -9.906 1 86.19 634 VAL B C 1
ATOM 12100 O O . VAL B 1 634 ? -14.984 29.141 -9.594 1 86.19 634 VAL B O 1
ATOM 12103 N N . ILE B 1 635 ? -14.359 31.188 -9.047 1 86.44 635 ILE B N 1
ATOM 12104 C CA . ILE B 1 635 ? -14.766 31.031 -7.656 1 86.44 635 ILE B CA 1
ATOM 12105 C C . ILE B 1 635 ? -16.281 30.859 -7.582 1 86.44 635 ILE B C 1
ATOM 12107 O O . ILE B 1 635 ? -16.781 30.016 -6.824 1 86.44 635 ILE B O 1
ATOM 12111 N N . LEU B 1 636 ? -16.953 31.562 -8.383 1 84 636 LEU B N 1
ATOM 12112 C CA . LEU B 1 636 ? -18.406 31.453 -8.398 1 84 636 LEU B CA 1
ATOM 12113 C C . LEU B 1 636 ? -18.859 30.125 -8.961 1 84 636 LEU B C 1
ATOM 12115 O O . LEU B 1 636 ? -19.797 29.5 -8.445 1 84 636 LEU B O 1
ATOM 12119 N N . ALA B 1 637 ? -18.219 29.719 -9.969 1 81.31 637 ALA B N 1
ATOM 12120 C CA . ALA B 1 637 ? -18.547 28.422 -10.57 1 81.31 637 ALA B CA 1
ATOM 12121 C C . ALA B 1 637 ? -18.25 27.281 -9.609 1 81.31 637 ALA B C 1
ATOM 12123 O O . ALA B 1 637 ? -18.969 26.281 -9.562 1 81.31 637 ALA B O 1
ATOM 12124 N N . ALA B 1 638 ? -17.188 27.438 -8.867 1 84.19 638 ALA B N 1
ATOM 12125 C CA . ALA B 1 638 ? -16.75 26.391 -7.941 1 84.19 638 ALA B CA 1
ATOM 12126 C C . ALA B 1 638 ? -17.703 26.297 -6.746 1 84.19 638 ALA B C 1
ATOM 12128 O O . ALA B 1 638 ? -17.766 25.266 -6.074 1 84.19 638 ALA B O 1
ATOM 12129 N N . ASN B 1 639 ? -18.438 27.344 -6.453 1 80.81 639 ASN B N 1
ATOM 12130 C CA . ASN B 1 639 ? -19.328 27.359 -5.293 1 80.81 639 ASN B CA 1
ATOM 12131 C C . ASN B 1 639 ? -20.781 27.484 -5.707 1 80.81 639 ASN B C 1
ATOM 12133 O O . ASN B 1 639 ? -21.656 27.734 -4.867 1 80.81 639 ASN B O 1
ATOM 12137 N N . HIS B 1 640 ? -21.109 27.219 -6.941 1 72.25 640 HIS B N 1
ATOM 12138 C CA . HIS B 1 640 ? -22.453 27.25 -7.516 1 72.25 640 HIS B CA 1
ATOM 12139 C C . HIS B 1 640 ? -23.25 28.453 -7.02 1 72.25 640 HIS B C 1
ATOM 12141 O O . HIS B 1 640 ? -24.391 28.312 -6.598 1 72.25 640 HIS B O 1
ATOM 12147 N N . SER B 1 641 ? -22.531 29.438 -6.738 1 72.31 641 SER B N 1
ATOM 12148 C CA . SER B 1 641 ? -23.219 30.641 -6.266 1 72.31 641 SER B CA 1
ATOM 12149 C C . SER B 1 641 ? -23.219 31.734 -7.328 1 72.31 641 SER B C 1
ATOM 12151 O O . SER B 1 641 ? -22.266 31.844 -8.109 1 72.31 641 SER B O 1
ATOM 12153 N N . SER B 1 642 ? -24.391 32.219 -7.531 1 64.94 642 SER B N 1
ATOM 12154 C CA . SER B 1 642 ? -24.484 33.312 -8.477 1 64.94 642 SER B CA 1
ATOM 12155 C C . SER B 1 642 ? -24.141 34.656 -7.816 1 64.94 642 SER B C 1
ATOM 12157 O O . SER B 1 642 ? -23.828 35.625 -8.5 1 64.94 642 SER B O 1
ATOM 12159 N N . HIS B 1 643 ? -24.047 34.625 -6.402 1 69.06 643 HIS B N 1
ATOM 12160 C CA . HIS B 1 643 ? -23.828 35.875 -5.711 1 69.06 643 HIS B CA 1
ATOM 12161 C C . HIS B 1 643 ? -22.484 35.906 -5.008 1 69.06 643 HIS B C 1
ATOM 12163 O O . HIS B 1 643 ? -22.047 34.906 -4.441 1 69.06 643 HIS B O 1
ATOM 12169 N N . ASP B 1 644 ? -21.766 37 -5.223 1 67.69 644 ASP B N 1
ATOM 12170 C CA . ASP B 1 644 ? -20.5 37.281 -4.559 1 67.69 644 ASP B CA 1
ATOM 12171 C C . ASP B 1 644 ? -20.703 37.656 -3.102 1 67.69 644 ASP B C 1
ATOM 12173 O O . ASP B 1 644 ? -21.25 38.75 -2.82 1 67.69 644 ASP B O 1
ATOM 12177 N N . HIS B 1 645 ? -20.547 36.875 -2.201 1 66.31 645 HIS B N 1
ATOM 12178 C CA . HIS B 1 645 ? -20.734 37.188 -0.787 1 66.31 645 HIS B CA 1
ATOM 12179 C C . HIS B 1 645 ? -19.531 37.969 -0.232 1 66.31 645 HIS B C 1
ATOM 12181 O O . HIS B 1 645 ? -19.547 38.375 0.925 1 66.31 645 HIS B O 1
ATOM 12187 N N . GLY B 1 646 ? -18.609 38.312 -1.049 1 60.16 646 GLY B N 1
ATOM 12188 C CA . GLY B 1 646 ? -17.484 39.188 -0.758 1 60.16 646 GLY B CA 1
ATOM 12189 C C . GLY B 1 646 ? -16.562 38.656 0.303 1 60.16 646 GLY B C 1
ATOM 12190 O O . GLY B 1 646 ? -16.75 37.531 0.788 1 60.16 646 GLY B O 1
ATOM 12191 N N . SER B 1 647 ? -15.344 39.25 0.56 1 65.94 647 SER B N 1
ATOM 12192 C CA . SER B 1 647 ? -14.312 38.938 1.537 1 65.94 647 SER B CA 1
ATOM 12193 C C . SER B 1 647 ? -14.68 39.469 2.922 1 65.94 647 SER B C 1
ATOM 12195 O O . SER B 1 647 ? -15.359 40.5 3.049 1 65.94 647 SER B O 1
ATOM 12197 N N . LYS B 1 648 ? -14.633 38.75 4.043 1 61.81 648 LYS B N 1
ATOM 12198 C CA . LYS B 1 648 ? -14.844 39.25 5.402 1 61.81 648 LYS B CA 1
ATOM 12199 C C . LYS B 1 648 ? -13.539 39.719 6.035 1 61.81 648 LYS B C 1
ATOM 12201 O O . LYS B 1 648 ? -13.492 40.031 7.223 1 61.81 648 LYS B O 1
ATOM 12206 N N . GLY B 1 649 ? -12.453 39.812 5.258 1 51.66 649 GLY B N 1
ATOM 12207 C CA . GLY B 1 649 ? -11.195 40.375 5.715 1 51.66 649 GLY B CA 1
ATOM 12208 C C . GLY B 1 649 ? -10.43 39.469 6.645 1 51.66 649 GLY B C 1
ATOM 12209 O O . GLY B 1 649 ? -9.664 39.938 7.492 1 51.66 649 GLY B O 1
ATOM 12210 N N . ALA B 1 650 ? -10.68 38.219 6.734 1 51.31 650 ALA B N 1
ATOM 12211 C CA . ALA B 1 650 ? -9.953 37.312 7.645 1 51.31 650 ALA B CA 1
ATOM 12212 C C . ALA B 1 650 ? -8.531 37.062 7.148 1 51.31 650 ALA B C 1
ATOM 12214 O O . ALA B 1 650 ? -8.289 37 5.941 1 51.31 650 ALA B O 1
ATOM 12215 N N . LYS B 1 651 ? -7.535 37.469 8.148 1 48.44 651 LYS B N 1
ATOM 12216 C CA . LYS B 1 651 ? -6.121 37.281 7.844 1 48.44 651 LYS B CA 1
ATOM 12217 C C . LYS B 1 651 ? -5.809 35.812 7.621 1 48.44 651 LYS B C 1
ATOM 12219 O O . LYS B 1 651 ? -6.211 34.938 8.414 1 48.44 651 LYS B O 1
ATOM 12224 N N . TYR B 1 652 ? -5.777 35.344 6.434 1 44.78 652 TYR B N 1
ATOM 12225 C CA . TYR B 1 652 ? -5.328 33.969 6.145 1 44.78 652 TYR B CA 1
ATOM 12226 C C . TYR B 1 652 ? -3.951 33.719 6.746 1 44.78 652 TYR B C 1
ATOM 12228 O O . TYR B 1 652 ? -3.01 34.469 6.516 1 44.78 652 TYR B O 1
ATOM 12236 N N . GLY B 1 653 ? -3.92 33.25 7.988 1 40.12 653 GLY B N 1
ATOM 12237 C CA . GLY B 1 653 ? -2.656 32.875 8.594 1 40.12 653 GLY B CA 1
ATOM 12238 C C . GLY B 1 653 ? -1.656 32.344 7.59 1 40.12 653 GLY B C 1
ATOM 12239 O O . GLY B 1 653 ? -2.041 31.75 6.574 1 40.12 653 GLY B O 1
ATOM 12240 N N . ASP B 1 654 ? -0.502 33 7.57 1 38.22 654 ASP B N 1
ATOM 12241 C CA . ASP B 1 654 ? 0.661 32.594 6.801 1 38.22 654 ASP B CA 1
ATOM 12242 C C . ASP B 1 654 ? 0.745 31.062 6.727 1 38.22 654 ASP B C 1
ATOM 12244 O O . ASP B 1 654 ? 0.459 30.375 7.711 1 38.22 654 ASP B O 1
ATOM 12248 N N . LEU B 1 655 ? 0.498 30.453 5.648 1 36.44 655 LEU B N 1
ATOM 12249 C CA . LEU B 1 655 ? 0.834 29.047 5.457 1 36.44 655 LEU B CA 1
ATOM 12250 C C . LEU B 1 655 ? 1.776 28.547 6.551 1 36.44 655 LEU B C 1
ATOM 12252 O O . LEU B 1 655 ? 1.55 27.5 7.145 1 36.44 655 LEU B O 1
ATOM 12256 N N . ASP B 1 656 ? 3.16 28.609 6.395 1 39.06 656 ASP B N 1
ATOM 12257 C CA . ASP B 1 656 ? 4.301 28.016 7.09 1 39.06 656 ASP B CA 1
ATOM 12258 C C . ASP B 1 656 ? 4.617 28.781 8.367 1 39.06 656 ASP B C 1
ATOM 12260 O O . ASP B 1 656 ? 5.605 29.531 8.43 1 39.06 656 ASP B O 1
ATOM 12264 N N . SER B 1 657 ? 3.877 29.5 9.023 1 37.47 657 SER B N 1
ATOM 12265 C CA . SER B 1 657 ? 4.602 30.312 9.992 1 37.47 657 SER B CA 1
ATOM 12266 C C . SER B 1 657 ? 5.488 29.453 10.883 1 37.47 657 SER B C 1
ATOM 12268 O O . SER B 1 657 ? 4.992 28.781 11.789 1 37.47 657 SER B O 1
ATOM 12270 N N . ASP B 1 658 ? 6.414 28.828 10.398 1 39.59 658 ASP B N 1
ATOM 12271 C CA . ASP B 1 658 ? 7.5 28.203 11.141 1 39.59 658 ASP B CA 1
ATOM 12272 C C . ASP B 1 658 ? 7.965 29.094 12.289 1 39.59 658 ASP B C 1
ATOM 12274 O O . ASP B 1 658 ? 7.98 30.328 12.156 1 39.59 658 ASP B O 1
ATOM 12278 N N . ASP B 1 659 ? 7.906 28.656 13.453 1 40.72 659 ASP B N 1
ATOM 12279 C CA . ASP B 1 659 ? 8.539 29.109 14.688 1 40.72 659 ASP B CA 1
ATOM 12280 C C . ASP B 1 659 ? 9.891 29.766 14.406 1 40.72 659 ASP B C 1
ATOM 12282 O O . ASP B 1 659 ? 10.617 29.344 13.5 1 40.72 659 ASP B O 1
ATOM 12286 N N . GLU B 1 660 ? 10.031 31.078 14.75 1 40.03 660 GLU B N 1
ATOM 12287 C CA . GLU B 1 660 ? 11.219 31.922 14.797 1 40.03 660 GLU B CA 1
ATOM 12288 C C . GLU B 1 660 ? 12.43 31.141 15.289 1 40.03 660 GLU B C 1
ATOM 12290 O O . GLU B 1 660 ? 12.477 30.719 16.438 1 40.03 660 GLU B O 1
ATOM 12295 N N . CYS B 1 661 ? 12.852 30.141 14.664 1 37.22 661 CYS B N 1
ATOM 12296 C CA . CYS B 1 661 ? 14.086 29.531 15.172 1 37.22 661 CYS B CA 1
ATOM 12297 C C . CYS B 1 661 ? 15.25 30.5 15.047 1 37.22 661 CYS B C 1
ATOM 12299 O O . CYS B 1 661 ? 15.672 30.844 13.938 1 37.22 661 CYS B O 1
ATOM 12301 N N . ILE B 1 662 ? 15.398 31.547 15.961 1 38.66 662 ILE B N 1
ATOM 12302 C CA . ILE B 1 662 ? 16.656 32.281 15.93 1 38.66 662 ILE B CA 1
ATOM 12303 C C . ILE B 1 662 ? 17.812 31.344 16.203 1 38.66 662 ILE B C 1
ATOM 12305 O O . ILE B 1 662 ? 17.859 30.688 17.25 1 38.66 662 ILE B O 1
ATOM 12309 N N . ILE B 1 663 ? 18.422 30.734 15.258 1 41.84 663 ILE B N 1
ATOM 12310 C CA . ILE B 1 663 ? 19.656 30 15.445 1 41.84 663 ILE B CA 1
ATOM 12311 C C . ILE B 1 663 ? 20.688 30.891 16.125 1 41.84 663 ILE B C 1
ATOM 12313 O O . ILE B 1 663 ? 20.891 32.031 15.727 1 41.84 663 ILE B O 1
ATOM 12317 N N . ASP B 1 664 ? 21.016 30.688 17.312 1 42.22 664 ASP B N 1
ATOM 12318 C CA . ASP B 1 664 ? 22.156 31.344 17.953 1 42.22 664 ASP B CA 1
ATOM 12319 C C . ASP B 1 664 ? 23.359 31.375 17.016 1 42.22 664 ASP B C 1
ATOM 12321 O O . ASP B 1 664 ? 23.516 30.484 16.172 1 42.22 664 ASP B O 1
ATOM 12325 N N . GLN B 1 665 ? 24.016 32.5 16.891 1 42.06 665 GLN B N 1
ATOM 12326 C CA . GLN B 1 665 ? 25.219 32.844 16.125 1 42.06 665 GLN B CA 1
ATOM 12327 C C . GLN B 1 665 ? 26.25 31.734 16.156 1 42.06 665 GLN B C 1
ATOM 12329 O O . GLN B 1 665 ? 26.734 31.359 17.234 1 42.06 665 GLN B O 1
ATOM 12334 N N . VAL B 1 666 ? 26.109 30.688 15.523 1 42.19 666 VAL B N 1
ATOM 12335 C CA . VAL B 1 666 ? 27.219 29.766 15.438 1 42.19 666 VAL B CA 1
ATOM 12336 C C . VAL B 1 666 ? 28.5 30.516 15.031 1 42.19 666 VAL B C 1
ATOM 12338 O O . VAL B 1 666 ? 28.453 31.406 14.188 1 42.19 666 VAL B O 1
ATOM 12341 N N . ASP B 1 667 ? 29.656 30.5 15.656 1 41.94 667 ASP B N 1
ATOM 12342 C CA . ASP B 1 667 ? 30.953 31.125 15.406 1 41.94 667 ASP B CA 1
ATOM 12343 C C . ASP B 1 667 ? 31.266 31.156 13.914 1 41.94 667 ASP B C 1
ATOM 12345 O O . ASP B 1 667 ? 30.703 30.375 13.141 1 41.94 667 ASP B O 1
ATOM 12349 N N . GLU B 1 668 ? 32.531 31.828 13.414 1 42.81 668 GLU B N 1
ATOM 12350 C CA . GLU B 1 668 ? 33.219 32.406 12.266 1 42.81 668 GLU B CA 1
ATOM 12351 C C . GLU B 1 668 ? 33.344 31.422 11.117 1 42.81 668 GLU B C 1
ATOM 12353 O O . GLU B 1 668 ? 33.25 31.781 9.945 1 42.81 668 GLU B O 1
ATOM 12358 N N . SER B 1 669 ? 34.219 30.391 11.266 1 45.84 669 SER B N 1
ATOM 12359 C CA . SER B 1 669 ? 34.781 29.703 10.102 1 45.84 669 SER B CA 1
ATOM 12360 C C . SER B 1 669 ? 33.688 28.969 9.32 1 45.84 669 SER B C 1
ATOM 12362 O O . SER B 1 669 ? 33.406 27.797 9.594 1 45.84 669 SER B O 1
ATOM 12364 N N . GLU B 1 670 ? 32.438 29.719 8.922 1 56.56 670 GLU B N 1
ATOM 12365 C CA . GLU B 1 670 ? 31.094 29.391 8.484 1 56.56 670 GLU B CA 1
ATOM 12366 C C . GLU B 1 670 ? 31.109 28.812 7.074 1 56.56 670 GLU B C 1
ATOM 12368 O O . GLU B 1 670 ? 31.484 29.5 6.117 1 56.56 670 GLU B O 1
ATOM 12373 N N . ASP B 1 671 ? 31.344 27.5 6.918 1 73.44 671 ASP B N 1
ATOM 12374 C CA . ASP B 1 671 ? 31.469 26.844 5.621 1 73.44 671 ASP B CA 1
ATOM 12375 C C . ASP B 1 671 ? 30.328 27.25 4.691 1 73.44 671 ASP B C 1
ATOM 12377 O O . ASP B 1 671 ? 29.172 26.844 4.898 1 73.44 671 ASP B O 1
ATOM 12381 N N . LEU B 1 672 ? 30.703 28.312 3.855 1 82.94 672 LEU B N 1
ATOM 12382 C CA . LEU B 1 672 ? 29.828 28.891 2.852 1 82.94 672 LEU B CA 1
ATOM 12383 C C . LEU B 1 672 ? 29.172 27.797 2.016 1 82.94 672 LEU B C 1
ATOM 12385 O O . LEU B 1 672 ? 27.984 27.891 1.674 1 82.94 672 LEU B O 1
ATOM 12389 N N . SER B 1 673 ? 29.906 26.75 1.826 1 85.44 673 SER B N 1
ATOM 12390 C CA . SER B 1 673 ? 29.391 25.672 0.978 1 85.44 673 SER B CA 1
ATOM 12391 C C . SER B 1 673 ? 28.25 24.922 1.666 1 85.44 673 SER B C 1
ATOM 12393 O O . SER B 1 673 ? 27.281 24.531 1.023 1 85.44 673 SER B O 1
ATOM 12395 N N . VAL B 1 674 ? 28.344 24.797 2.932 1 82.81 674 VAL B N 1
ATOM 12396 C CA . VAL B 1 674 ? 27.312 24.062 3.68 1 82.81 674 VAL B CA 1
ATOM 12397 C C . VAL B 1 674 ? 26.047 24.906 3.783 1 82.81 674 VAL B C 1
ATOM 12399 O O . VAL B 1 674 ? 24.938 24.391 3.658 1 82.81 674 VAL B O 1
ATOM 12402 N N . GLN B 1 675 ? 26.219 26.156 3.975 1 85.62 675 GLN B N 1
ATOM 12403 C CA . GLN B 1 675 ? 25.062 27.047 4.094 1 85.62 675 GLN B CA 1
ATOM 12404 C C . GLN B 1 675 ? 24.359 27.203 2.754 1 85.62 675 GLN B C 1
ATOM 12406 O O . GLN B 1 675 ? 23.125 27.328 2.707 1 85.62 675 GLN B O 1
ATOM 12411 N N . ARG B 1 676 ? 25.219 27.234 1.686 1 90.06 676 ARG B N 1
ATOM 12412 C CA . ARG B 1 676 ? 24.594 27.266 0.361 1 90.06 676 ARG B CA 1
ATOM 12413 C C . ARG B 1 676 ? 23.766 26.016 0.109 1 90.06 676 ARG B C 1
ATOM 12415 O O . ARG B 1 676 ? 22.688 26.094 -0.502 1 90.06 676 ARG B O 1
ATOM 12422 N N . ASP B 1 677 ? 24.297 24.938 0.586 1 88.88 677 ASP B N 1
ATOM 12423 C CA . ASP B 1 677 ? 23.562 23.672 0.427 1 88.88 677 ASP B CA 1
ATOM 12424 C C . ASP B 1 677 ? 22.25 23.703 1.19 1 88.88 677 ASP B C 1
ATOM 12426 O O . ASP B 1 677 ? 21.219 23.234 0.691 1 88.88 677 ASP B O 1
ATOM 12430 N N . ILE B 1 678 ? 22.219 24.25 2.336 1 86.81 678 ILE B N 1
ATOM 12431 C CA . ILE B 1 678 ? 21 24.344 3.139 1 86.81 678 ILE B CA 1
ATOM 12432 C C . ILE B 1 678 ? 20.016 25.281 2.451 1 86.81 678 ILE B C 1
ATOM 12434 O O . ILE B 1 678 ? 18.812 25 2.406 1 86.81 678 ILE B O 1
ATOM 12438 N N . PHE B 1 679 ? 20.516 26.375 1.965 1 91.19 679 PHE B N 1
ATOM 12439 C CA . PHE B 1 679 ? 19.656 27.328 1.27 1 91.19 679 PHE B CA 1
ATOM 12440 C C . PHE B 1 679 ? 18.984 26.672 0.075 1 91.19 679 PHE B C 1
ATOM 12442 O O . PHE B 1 679 ? 17.781 26.875 -0.152 1 91.19 679 PHE B O 1
ATOM 12449 N N . LEU B 1 680 ? 19.766 25.922 -0.656 1 93.69 680 LEU B N 1
ATOM 12450 C CA . LEU B 1 680 ? 19.219 25.25 -1.835 1 93.69 680 LEU B CA 1
ATOM 12451 C C . LEU B 1 680 ? 18.203 24.188 -1.438 1 93.69 680 LEU B C 1
ATOM 12453 O O . LEU B 1 680 ? 17.25 23.938 -2.166 1 93.69 680 LEU B O 1
ATOM 12457 N N . ARG B 1 681 ? 18.375 23.594 -0.344 1 91.31 681 ARG B N 1
ATOM 12458 C CA . ARG B 1 681 ? 17.406 22.641 0.153 1 91.31 681 ARG B CA 1
ATOM 12459 C C . ARG B 1 681 ? 16.094 23.328 0.53 1 91.31 681 ARG B C 1
ATOM 12461 O O . ARG B 1 681 ? 15.016 22.766 0.346 1 91.31 681 ARG B O 1
ATOM 12468 N N . LEU B 1 682 ? 16.25 24.469 1.049 1 91.88 682 LEU B N 1
ATOM 12469 C CA . LEU B 1 682 ? 15.055 25.25 1.366 1 91.88 682 LEU B CA 1
ATOM 12470 C C . LEU B 1 682 ? 14.273 25.594 0.1 1 91.88 682 LEU B C 1
ATOM 12472 O O . LEU B 1 682 ? 13.047 25.484 0.074 1 91.88 682 LEU B O 1
ATOM 12476 N N . VAL B 1 683 ? 15.023 25.953 -0.895 1 94.69 683 VAL B N 1
ATOM 12477 C CA . VAL B 1 683 ? 14.391 26.297 -2.168 1 94.69 683 VAL B CA 1
ATOM 12478 C C . VAL B 1 683 ? 13.688 25.062 -2.734 1 94.69 683 VAL B C 1
ATOM 12480 O O . VAL B 1 683 ? 12.555 25.156 -3.217 1 94.69 683 VAL B O 1
ATOM 12483 N N . GLY B 1 684 ? 14.344 23.922 -2.682 1 93.19 684 GLY B N 1
ATOM 12484 C CA . GLY B 1 684 ? 13.75 22.688 -3.158 1 93.19 684 GLY B CA 1
ATOM 12485 C C . GLY B 1 684 ? 12.492 22.297 -2.402 1 93.19 684 GLY B C 1
ATOM 12486 O O . GLY B 1 684 ? 11.523 21.828 -3 1 93.19 684 GLY B O 1
ATOM 12487 N N . ALA B 1 685 ? 12.508 22.469 -1.153 1 91.38 685 ALA B N 1
ATOM 12488 C CA . ALA B 1 685 ? 11.344 22.156 -0.33 1 91.38 685 ALA B CA 1
ATOM 12489 C C . ALA B 1 685 ? 10.172 23.062 -0.678 1 91.38 685 ALA B C 1
ATOM 12491 O O . ALA B 1 685 ? 9.016 22.641 -0.641 1 91.38 685 ALA B O 1
ATOM 12492 N N . ASP B 1 686 ? 10.469 24.281 -0.974 1 91.25 686 ASP B N 1
ATOM 12493 C CA . ASP B 1 686 ? 9.422 25.234 -1.355 1 91.25 686 ASP B CA 1
ATOM 12494 C C . ASP B 1 686 ? 8.766 24.812 -2.668 1 91.25 686 ASP B C 1
ATOM 12496 O O . ASP B 1 686 ? 7.555 25 -2.846 1 91.25 686 ASP B O 1
ATOM 12500 N N . TYR B 1 687 ? 9.594 24.344 -3.559 1 92.56 687 TYR B N 1
ATOM 12501 C CA . TYR B 1 687 ? 9.016 23.875 -4.809 1 92.56 687 TYR B CA 1
ATOM 12502 C C . TYR B 1 687 ? 8.008 22.766 -4.547 1 92.56 687 TYR B C 1
ATOM 12504 O O . TYR B 1 687 ? 6.922 22.75 -5.137 1 92.56 687 TYR B O 1
ATOM 12512 N N . TRP B 1 688 ? 8.305 21.891 -3.666 1 87.19 688 TRP B N 1
ATOM 12513 C CA . TRP B 1 688 ? 7.398 20.797 -3.357 1 87.19 688 TRP B CA 1
ATOM 12514 C C . TRP B 1 688 ? 6.148 21.312 -2.648 1 87.19 688 TRP B C 1
ATOM 12516 O O . TRP B 1 688 ? 5.047 20.797 -2.873 1 87.19 688 TRP B O 1
ATOM 12526 N N . GLN B 1 689 ? 6.316 22.266 -1.83 1 86.81 689 GLN B N 1
ATOM 12527 C CA . GLN B 1 689 ? 5.156 22.859 -1.172 1 86.81 689 GLN B CA 1
ATOM 12528 C C . GLN B 1 689 ? 4.242 23.547 -2.182 1 86.81 689 GLN B C 1
ATOM 12530 O O . GLN B 1 689 ? 3.02 23.547 -2.021 1 86.81 689 GLN B O 1
ATOM 12535 N N . MET B 1 690 ? 4.867 24.125 -3.174 1 89.56 690 MET B N 1
ATOM 12536 C CA . MET B 1 690 ? 4.09 24.797 -4.215 1 89.56 690 MET B CA 1
ATOM 12537 C C . MET B 1 690 ? 3.289 23.781 -5.027 1 89.56 690 MET B C 1
ATOM 12539 O O . MET B 1 690 ? 2.195 24.094 -5.504 1 89.56 690 MET B O 1
ATOM 12543 N N . VAL B 1 691 ? 3.822 22.625 -5.137 1 86.88 691 VAL B N 1
ATOM 12544 C CA . VAL B 1 691 ? 3.082 21.578 -5.816 1 86.88 691 VAL B CA 1
ATOM 12545 C C . VAL B 1 691 ? 1.887 21.156 -4.965 1 86.88 691 VAL B C 1
ATOM 12547 O O . VAL B 1 691 ? 0.781 20.969 -5.48 1 86.88 691 VAL B O 1
ATOM 12550 N N . ASP B 1 692 ? 2.088 21.078 -3.666 1 80.81 692 ASP B N 1
ATOM 12551 C CA . ASP B 1 692 ? 1.028 20.641 -2.76 1 80.81 692 ASP B CA 1
ATOM 12552 C C . ASP B 1 692 ? -0.082 21.688 -2.678 1 80.81 692 ASP B C 1
ATOM 12554 O O . ASP B 1 692 ? -1.252 21.344 -2.498 1 80.81 692 ASP B O 1
ATOM 12558 N N . ASN B 1 693 ? 0.337 22.938 -2.902 1 82.62 693 ASN B N 1
ATOM 12559 C CA . ASN B 1 693 ? -0.638 24.016 -2.83 1 82.62 693 ASN B CA 1
ATOM 12560 C C . ASN B 1 693 ? -1.261 24.297 -4.191 1 82.62 693 ASN B C 1
ATOM 12562 O O . ASN B 1 693 ? -2.139 25.156 -4.312 1 82.62 693 ASN B O 1
ATOM 12566 N N . GLY B 1 694 ? -0.835 23.641 -5.199 1 82.81 694 GLY B N 1
ATOM 12567 C CA . GLY B 1 694 ? -1.431 23.766 -6.52 1 82.81 694 GLY B CA 1
ATOM 12568 C C . GLY B 1 694 ? -0.837 24.891 -7.344 1 82.81 694 GLY B C 1
ATOM 12569 O O . GLY B 1 694 ? -1.352 25.219 -8.414 1 82.81 694 GLY B O 1
ATOM 12570 N N . ILE B 1 695 ? 0.184 25.5 -6.832 1 87.44 695 ILE B N 1
ATOM 12571 C CA . ILE B 1 695 ? 0.811 26.594 -7.562 1 87.44 695 ILE B CA 1
ATOM 12572 C C . ILE B 1 695 ? 1.521 26.047 -8.805 1 87.44 695 ILE B C 1
ATOM 12574 O O . ILE B 1 695 ? 1.457 26.656 -9.875 1 87.44 695 ILE B O 1
ATOM 12578 N N . ILE B 1 696 ? 2.221 24.953 -8.609 1 89.12 696 ILE B N 1
ATOM 12579 C CA . ILE B 1 696 ? 2.854 24.281 -9.734 1 89.12 696 ILE B CA 1
ATOM 12580 C C . ILE B 1 696 ? 1.95 23.156 -10.234 1 89.12 696 ILE B C 1
ATOM 12582 O O . ILE B 1 696 ? 1.626 22.234 -9.484 1 89.12 696 ILE B O 1
ATOM 12586 N N . PRO B 1 697 ? 1.553 23.281 -11.461 1 82.25 697 PRO B N 1
ATOM 12587 C CA . PRO B 1 697 ? 0.724 22.188 -12 1 82.25 697 PRO B CA 1
ATOM 12588 C C . PRO B 1 697 ? 1.48 20.875 -12.117 1 82.25 697 PRO B C 1
ATOM 12590 O O . PRO B 1 697 ? 2.66 20.859 -12.477 1 82.25 697 PRO B O 1
ATOM 12593 N N . THR B 1 698 ? 0.869 19.781 -11.797 1 77.75 698 THR B N 1
ATOM 12594 C CA . THR B 1 698 ? 1.517 18.469 -11.711 1 77.75 698 THR B CA 1
ATOM 12595 C C . THR B 1 698 ? 1.659 17.844 -13.094 1 77.75 698 THR B C 1
ATOM 12597 O O . THR B 1 698 ? 2.504 16.969 -13.305 1 77.75 698 THR B O 1
ATOM 12600 N N . ASP B 1 699 ? 0.915 18.25 -14.094 1 74.5 699 ASP B N 1
ATOM 12601 C CA . ASP B 1 699 ? 0.94 17.625 -15.406 1 74.5 699 ASP B CA 1
ATOM 12602 C C . ASP B 1 699 ? 1.935 18.312 -16.328 1 74.5 699 ASP B C 1
ATOM 12604 O O . ASP B 1 699 ? 1.847 18.188 -17.547 1 74.5 699 ASP B O 1
ATOM 12608 N N . THR B 1 700 ? 2.906 19.078 -15.758 1 79.75 700 THR B N 1
ATOM 12609 C CA . THR B 1 700 ? 3.854 19.828 -16.578 1 79.75 700 THR B CA 1
ATOM 12610 C C . THR B 1 700 ? 5.289 19.484 -16.188 1 79.75 700 THR B C 1
ATOM 12612 O O . THR B 1 700 ? 5.523 18.766 -15.219 1 79.75 700 THR B O 1
ATOM 12615 N N . ASP B 1 701 ? 6.168 19.922 -17 1 83 701 ASP B N 1
ATOM 12616 C CA . ASP B 1 701 ? 7.582 19.672 -16.75 1 83 701 ASP B CA 1
ATOM 12617 C C . ASP B 1 701 ? 8.211 20.812 -15.93 1 83 701 ASP B C 1
ATOM 12619 O O . ASP B 1 701 ? 9.43 20.953 -15.906 1 83 701 ASP B O 1
ATOM 12623 N N . ILE B 1 702 ? 7.41 21.547 -15.289 1 90.31 702 ILE B N 1
ATOM 12624 C CA . ILE B 1 702 ? 7.902 22.719 -14.555 1 90.31 702 ILE B CA 1
ATOM 12625 C C . ILE B 1 702 ? 8.68 22.25 -13.32 1 90.31 702 ILE B C 1
ATOM 12627 O O . ILE B 1 702 ? 9.805 22.703 -13.086 1 90.31 702 ILE B O 1
ATOM 12631 N N . LEU B 1 703 ? 8.102 21.297 -12.578 1 89.38 703 LEU B N 1
ATOM 12632 C CA . LEU B 1 703 ? 8.742 20.859 -11.336 1 89.38 703 LEU B CA 1
ATOM 12633 C C . LEU B 1 703 ? 10.07 20.156 -11.633 1 89.38 703 LEU B C 1
ATOM 12635 O O . LEU B 1 703 ? 11.086 20.469 -11 1 89.38 703 LEU B O 1
ATOM 12639 N N . PRO B 1 704 ? 10.07 19.281 -12.609 1 87.38 704 PRO B N 1
ATOM 12640 C CA . PRO B 1 704 ? 11.359 18.656 -12.898 1 87.38 704 PRO B CA 1
ATOM 12641 C C . PRO B 1 704 ? 12.43 19.672 -13.312 1 87.38 704 PRO B C 1
ATOM 12643 O O . PRO B 1 704 ? 13.602 19.5 -12.977 1 87.38 704 PRO B O 1
ATOM 12646 N N . THR B 1 705 ? 12.062 20.672 -14.016 1 90 705 THR B N 1
ATOM 12647 C CA . THR B 1 705 ? 13.008 21.703 -14.438 1 90 705 THR B CA 1
ATOM 12648 C C . THR B 1 705 ? 13.531 22.484 -13.234 1 90 705 THR B C 1
ATOM 12650 O O . THR B 1 705 ? 14.727 22.75 -13.133 1 90 705 THR B O 1
ATOM 12653 N N . LEU B 1 706 ? 12.625 22.828 -12.383 1 93.5 706 LEU B N 1
ATOM 12654 C CA . LEU B 1 706 ? 13.008 23.578 -11.195 1 93.5 706 LEU B CA 1
ATOM 12655 C C . LEU B 1 706 ? 13.875 22.734 -10.266 1 93.5 706 LEU B C 1
ATOM 12657 O O . LEU B 1 706 ? 14.875 23.219 -9.742 1 93.5 706 LEU B O 1
ATOM 12661 N N . MET B 1 707 ? 13.547 21.5 -10.133 1 91.06 707 MET B N 1
ATOM 12662 C CA . MET B 1 707 ? 14.328 20.625 -9.258 1 91.06 707 MET B CA 1
ATOM 12663 C C . MET B 1 707 ? 15.688 20.312 -9.867 1 91.06 707 MET B C 1
ATOM 12665 O O . MET B 1 707 ? 16.672 20.156 -9.148 1 91.06 707 MET B O 1
ATOM 12669 N N . ALA B 1 708 ? 15.719 20.25 -11.148 1 90.12 708 ALA B N 1
ATOM 12670 C CA . ALA B 1 708 ? 17 20.047 -11.828 1 90.12 708 ALA B CA 1
ATOM 12671 C C . ALA B 1 708 ? 17.938 21.234 -11.602 1 90.12 708 ALA B C 1
ATOM 12673 O O . ALA B 1 708 ? 19.156 21.062 -11.508 1 90.12 708 ALA B O 1
ATOM 12674 N N . SER B 1 709 ? 17.375 22.391 -11.555 1 93.69 709 SER B N 1
ATOM 12675 C CA . SER B 1 709 ? 18.172 23.578 -11.305 1 93.69 709 SER B CA 1
ATOM 12676 C C . SER B 1 709 ? 18.781 23.547 -9.906 1 93.69 709 SER B C 1
ATOM 12678 O O . SER B 1 709 ? 19.922 23.984 -9.711 1 93.69 709 SER B O 1
ATOM 12680 N N . VAL B 1 710 ? 18.016 23.062 -8.961 1 93.88 710 VAL B N 1
ATOM 12681 C CA . VAL B 1 710 ? 18.516 22.953 -7.594 1 93.88 710 VAL B CA 1
ATOM 12682 C C . VAL B 1 710 ? 19.641 21.922 -7.531 1 93.88 710 VAL B C 1
ATOM 12684 O O . VAL B 1 710 ? 20.672 22.156 -6.902 1 93.88 710 VAL B O 1
ATOM 12687 N N . ASP B 1 711 ? 19.469 20.875 -8.211 1 90.44 711 ASP B N 1
ATOM 12688 C CA . ASP B 1 711 ? 20.484 19.812 -8.211 1 90.44 711 ASP B CA 1
ATOM 12689 C C . ASP B 1 711 ? 21.766 20.281 -8.906 1 90.44 711 ASP B C 1
ATOM 12691 O O . ASP B 1 711 ? 22.859 19.953 -8.461 1 90.44 711 ASP B O 1
ATOM 12695 N N . HIS B 1 712 ? 21.594 20.969 -9.984 1 90.38 712 HIS B N 1
ATOM 12696 C CA . HIS B 1 712 ? 22.734 21.531 -10.688 1 90.38 712 HIS B CA 1
ATOM 12697 C C . HIS B 1 712 ? 23.5 22.516 -9.797 1 90.38 712 HIS B C 1
ATOM 12699 O O . HIS B 1 712 ? 24.734 22.5 -9.766 1 90.38 712 HIS B O 1
ATOM 12705 N N . ALA B 1 713 ? 22.75 23.297 -9.109 1 92.56 713 ALA B N 1
ATOM 12706 C CA . ALA B 1 713 ? 23.359 24.281 -8.242 1 92.56 713 ALA B CA 1
ATOM 12707 C C . ALA B 1 713 ? 24.094 23.625 -7.082 1 92.56 713 ALA B C 1
ATOM 12709 O O . ALA B 1 713 ? 25.109 24.141 -6.602 1 92.56 713 ALA B O 1
ATOM 12710 N N . LYS B 1 714 ? 23.641 22.5 -6.598 1 89.69 714 LYS B N 1
ATOM 12711 C CA . LYS B 1 714 ? 24.25 21.781 -5.484 1 89.69 714 LYS B CA 1
ATOM 12712 C C . LYS B 1 714 ? 25.625 21.25 -5.871 1 89.69 714 LYS B C 1
ATOM 12714 O O . LYS B 1 714 ? 26.5 21.078 -5.016 1 89.69 714 LYS B O 1
ATOM 12719 N N . ASP B 1 715 ? 25.828 21.062 -7.141 1 86 715 ASP B N 1
ATOM 12720 C CA . ASP B 1 715 ? 27.125 20.578 -7.621 1 86 715 ASP B CA 1
ATOM 12721 C C . ASP B 1 715 ? 28.188 21.688 -7.555 1 86 715 ASP B C 1
ATOM 12723 O O . ASP B 1 715 ? 29.375 21.406 -7.484 1 86 715 ASP B O 1
ATOM 12727 N N . TYR B 1 716 ? 27.734 22.906 -7.582 1 86.69 716 TYR B N 1
ATOM 12728 C CA . TYR B 1 716 ? 28.656 24.031 -7.625 1 86.69 716 TYR B CA 1
ATOM 12729 C C . TYR B 1 716 ? 28.5 24.922 -6.395 1 86.69 716 TYR B C 1
ATOM 12731 O O . TYR B 1 716 ? 28.547 26.141 -6.492 1 86.69 716 TYR B O 1
ATOM 12739 N N . VAL B 1 717 ? 28.25 24.344 -5.273 1 87.62 717 VAL B N 1
ATOM 12740 C CA . VAL B 1 717 ? 27.969 25.078 -4.047 1 87.62 717 VAL B CA 1
ATOM 12741 C C . VAL B 1 717 ? 29.219 25.844 -3.615 1 87.62 717 VAL B C 1
ATOM 12743 O O . VAL B 1 717 ? 29.141 26.844 -2.908 1 87.62 717 VAL B O 1
ATOM 12746 N N . THR B 1 718 ? 30.453 25.391 -4.051 1 84.38 718 THR B N 1
ATOM 12747 C CA . THR B 1 718 ? 31.703 26.047 -3.67 1 84.38 718 THR B CA 1
ATOM 12748 C C . THR B 1 718 ? 31.875 27.359 -4.438 1 84.38 718 THR B C 1
ATOM 12750 O O . THR B 1 718 ? 32.531 28.281 -3.967 1 84.38 718 THR B O 1
ATOM 12753 N N . THR B 1 719 ? 31.219 27.5 -5.57 1 86 719 THR B N 1
ATOM 12754 C CA . THR B 1 719 ? 31.391 28.688 -6.422 1 86 719 THR B CA 1
ATOM 12755 C C . THR B 1 719 ? 30.281 29.703 -6.176 1 86 719 THR B C 1
ATOM 12757 O O . THR B 1 719 ? 30.531 30.891 -6.074 1 86 719 THR B O 1
ATOM 12760 N N . GLY B 1 720 ? 29.047 29.297 -6.105 1 88.62 720 GLY B N 1
ATOM 12761 C CA . GLY B 1 720 ? 27.922 30.188 -5.922 1 88.62 720 GLY B CA 1
ATOM 12762 C C . GLY B 1 720 ? 26.578 29.484 -6.117 1 88.62 720 GLY B C 1
ATOM 12763 O O . GLY B 1 720 ? 26.516 28.266 -6.223 1 88.62 720 GLY B O 1
ATOM 12764 N N . LEU B 1 721 ? 25.547 30.359 -5.984 1 92.62 721 LEU B N 1
ATOM 12765 C CA . LEU B 1 721 ? 24.203 29.875 -6.262 1 92.62 721 LEU B CA 1
ATOM 12766 C C . LEU B 1 721 ? 23.891 29.938 -7.75 1 92.62 721 LEU B C 1
ATOM 12768 O O . LEU B 1 721 ? 23.344 30.938 -8.227 1 92.62 721 LEU B O 1
ATOM 12772 N N . LEU B 1 722 ? 24.172 28.875 -8.461 1 91.06 722 LEU B N 1
ATOM 12773 C CA . LEU B 1 722 ? 24.078 28.891 -9.914 1 91.06 722 LEU B CA 1
ATOM 12774 C C . LEU B 1 722 ? 22.766 28.25 -10.383 1 91.06 722 LEU B C 1
ATOM 12776 O O . LEU B 1 722 ? 22.719 27.656 -11.469 1 91.06 722 LEU B O 1
ATOM 12780 N N . ASP B 1 723 ? 21.734 28.25 -9.586 1 93.5 723 ASP B N 1
ATOM 12781 C CA . ASP B 1 723 ? 20.469 27.656 -9.977 1 93.5 723 ASP B CA 1
ATOM 12782 C C . ASP B 1 723 ? 19.766 28.5 -11.039 1 93.5 723 ASP B C 1
ATOM 12784 O O . ASP B 1 723 ? 19.016 27.984 -11.859 1 93.5 723 ASP B O 1
ATOM 12788 N N . TRP B 1 724 ? 20 29.812 -11.055 1 93.38 724 TRP B N 1
ATOM 12789 C CA . TRP B 1 724 ? 19.375 30.688 -12.039 1 93.38 724 TRP B CA 1
ATOM 12790 C C . TRP B 1 724 ? 19.891 30.375 -13.438 1 93.38 724 TRP B C 1
ATOM 12792 O O . TRP B 1 724 ? 19.109 30.391 -14.398 1 93.38 724 TRP B O 1
ATOM 12802 N N . GLU B 1 725 ? 21.156 30.141 -13.57 1 90.81 725 GLU B N 1
ATOM 12803 C CA . GLU B 1 725 ? 21.734 29.844 -14.875 1 90.81 725 GLU B CA 1
ATOM 12804 C C . GLU B 1 725 ? 21.047 28.625 -15.516 1 90.81 725 GLU B C 1
ATOM 12806 O O . GLU B 1 725 ? 20.812 28.609 -16.719 1 90.81 725 GLU B O 1
ATOM 12811 N N . SER B 1 726 ? 20.766 27.703 -14.68 1 91.38 726 SER B N 1
ATOM 12812 C CA . SER B 1 726 ? 20.109 26.5 -15.18 1 91.38 726 SER B CA 1
ATOM 12813 C C . SER B 1 726 ? 18.688 26.797 -15.625 1 91.38 726 SER B C 1
ATOM 12815 O O . SER B 1 726 ? 18.234 26.281 -16.641 1 91.38 726 SER B O 1
ATOM 12817 N N . VAL B 1 727 ? 17.938 27.578 -14.812 1 93.88 727 VAL B N 1
ATOM 12818 C CA . VAL B 1 727 ? 16.562 27.922 -15.156 1 93.88 727 VAL B CA 1
ATOM 12819 C C . VAL B 1 727 ? 16.547 28.781 -16.422 1 93.88 727 VAL B C 1
ATOM 12821 O O . VAL B 1 727 ? 15.711 28.594 -17.297 1 93.88 727 VAL B O 1
ATOM 12824 N N . HIS B 1 728 ? 17.5 29.719 -16.5 1 92.19 728 HIS B N 1
ATOM 12825 C CA . HIS B 1 728 ? 17.609 30.609 -17.656 1 92.19 728 HIS B CA 1
ATOM 12826 C C . HIS B 1 728 ? 17.906 29.828 -18.922 1 92.19 728 HIS B C 1
ATOM 12828 O O . HIS B 1 728 ? 17.297 30.078 -19.969 1 92.19 728 HIS B O 1
ATOM 12834 N N . THR B 1 729 ? 18.781 28.859 -18.797 1 90.25 729 THR B N 1
ATOM 12835 C CA . THR B 1 729 ? 19.156 28.062 -19.953 1 90.25 729 THR B CA 1
ATOM 12836 C C . THR B 1 729 ? 18 27.188 -20.406 1 90.25 729 THR B C 1
ATOM 12838 O O . THR B 1 729 ? 17.797 26.984 -21.609 1 90.25 729 THR B O 1
ATOM 12841 N N . SER B 1 730 ? 17.266 26.672 -19.484 1 88.75 730 SER B N 1
ATOM 12842 C CA . SER B 1 730 ? 16.141 25.828 -19.828 1 88.75 730 SER B CA 1
ATOM 12843 C C . SER B 1 730 ? 15.039 26.625 -20.531 1 88.75 730 SER B C 1
ATOM 12845 O O . SER B 1 730 ? 14.43 26.141 -21.5 1 88.75 730 SER B O 1
ATOM 12847 N N . CYS B 1 731 ? 14.727 27.828 -20.062 1 87.56 731 CYS B N 1
ATOM 12848 C CA . CYS B 1 731 ? 13.703 28.656 -20.688 1 87.56 731 CYS B CA 1
ATOM 12849 C C . CYS B 1 731 ? 14.156 29.172 -22.047 1 87.56 731 CYS B C 1
ATOM 12851 O O . CYS B 1 731 ? 13.359 29.25 -22.984 1 87.56 731 CYS B O 1
ATOM 12853 N N . THR B 1 732 ? 15.461 29.453 -22.203 1 85.88 732 THR B N 1
ATOM 12854 C CA . THR B 1 732 ? 15.984 29.984 -23.453 1 85.88 732 THR B CA 1
ATOM 12855 C C . THR B 1 732 ? 16.109 28.891 -24.5 1 85.88 732 THR B C 1
ATOM 12857 O O . THR B 1 732 ? 15.945 29.141 -25.703 1 85.88 732 THR B O 1
ATOM 12860 N N . ARG B 1 733 ? 16.453 27.719 -24.047 1 80.94 733 ARG B N 1
ATOM 12861 C CA . ARG B 1 733 ? 16.531 26.609 -24.969 1 80.94 733 ARG B CA 1
ATOM 12862 C C . ARG B 1 733 ? 15.195 26.344 -25.656 1 80.94 733 ARG B C 1
ATOM 12864 O O . ARG B 1 733 ? 15.148 26.047 -26.844 1 80.94 733 ARG B O 1
ATOM 12871 N N . VAL B 1 734 ? 14.195 26.422 -24.969 1 75.56 734 VAL B N 1
ATOM 12872 C CA . VAL B 1 734 ? 12.867 26.188 -25.516 1 75.56 734 VAL B CA 1
ATOM 12873 C C . VAL B 1 734 ? 12.516 27.297 -26.516 1 75.56 734 VAL B C 1
ATOM 12875 O O . VAL B 1 734 ? 11.945 27.047 -27.578 1 75.56 734 VAL B O 1
ATOM 12878 N N . ASP B 1 735 ? 12.93 28.531 -26.125 1 75.62 735 ASP B N 1
ATOM 12879 C CA . ASP B 1 735 ? 12.727 29.656 -27.031 1 75.62 735 ASP B CA 1
ATOM 12880 C C . ASP B 1 735 ? 13.531 29.484 -28.312 1 75.62 735 ASP B C 1
ATOM 12882 O O . ASP B 1 735 ? 13.055 29.797 -29.406 1 75.62 735 ASP B O 1
ATOM 12886 N N . TRP B 1 736 ? 14.75 28.906 -28.062 1 75.38 736 TRP B N 1
ATOM 12887 C CA . TRP B 1 736 ? 15.641 28.688 -29.203 1 75.38 736 TRP B CA 1
ATOM 12888 C C . TRP B 1 736 ? 15.078 27.641 -30.156 1 75.38 736 TRP B C 1
ATOM 12890 O O . TRP B 1 736 ? 15.117 27.812 -31.375 1 75.38 736 TRP B O 1
ATOM 12900 N N . ILE B 1 737 ? 14.484 26.609 -29.719 1 74.62 737 ILE B N 1
ATOM 12901 C CA . ILE B 1 737 ? 13.906 25.547 -30.531 1 74.62 737 ILE B CA 1
ATOM 12902 C C . ILE B 1 737 ? 12.695 26.062 -31.297 1 74.62 737 ILE B C 1
ATOM 12904 O O . ILE B 1 737 ? 12.516 25.75 -32.469 1 74.62 737 ILE B O 1
ATOM 12908 N N . MET B 1 738 ? 11.938 26.938 -30.703 1 74.38 738 MET B N 1
ATOM 12909 C CA . MET B 1 738 ? 10.742 27.469 -31.344 1 74.38 738 MET B CA 1
ATOM 12910 C C . MET B 1 738 ? 11.109 28.469 -32.438 1 74.38 738 MET B C 1
ATOM 12912 O O . MET B 1 738 ? 10.438 28.547 -33.469 1 74.38 738 MET B O 1
ATOM 12916 N N . ASN B 1 739 ? 12.227 29.172 -32.188 1 73.44 739 ASN B N 1
ATOM 12917 C CA . ASN B 1 739 ? 12.633 30.172 -33.156 1 73.44 739 ASN B CA 1
ATOM 12918 C C . ASN B 1 739 ? 13.281 29.516 -34.375 1 73.44 739 ASN B C 1
ATOM 12920 O O . ASN B 1 739 ? 13.281 30.109 -35.469 1 73.44 739 ASN B O 1
ATOM 12924 N N . ARG B 1 740 ? 13.734 28.266 -34.125 1 72.44 740 ARG B N 1
ATOM 12925 C CA . ARG B 1 740 ? 14.375 27.578 -35.25 1 72.44 740 ARG B CA 1
ATOM 12926 C C . ARG B 1 740 ? 13.344 26.891 -36.125 1 72.44 740 ARG B C 1
ATOM 12928 O O . ARG B 1 740 ? 13.641 26.531 -37.281 1 72.44 740 ARG B O 1
ATOM 12935 N N . LEU B 1 741 ? 12.195 26.781 -35.531 1 75.06 741 LEU B N 1
ATOM 12936 C CA . LEU B 1 741 ? 11.156 26.203 -36.375 1 75.06 741 LEU B CA 1
ATOM 12937 C C . LEU B 1 741 ? 10.766 27.172 -37.469 1 75.06 741 LEU B C 1
ATOM 12939 O O . LEU B 1 741 ? 10.703 28.391 -37.25 1 75.06 741 LEU B O 1
ATOM 12943 N N . GLY B 1 742 ? 11.102 27 -38.781 1 63.25 742 GLY B N 1
ATOM 12944 C CA . GLY B 1 742 ? 10.859 27.812 -39.969 1 63.25 742 GLY B CA 1
ATOM 12945 C C . GLY B 1 742 ? 9.555 28.578 -39.938 1 63.25 742 GLY B C 1
ATOM 12946 O O . GLY B 1 742 ? 8.641 28.203 -39.188 1 63.25 742 GLY B O 1
ATOM 12947 N N . PRO B 1 743 ? 9.523 29.812 -40.469 1 64.25 743 PRO B N 1
ATOM 12948 C CA . PRO B 1 743 ? 8.32 30.641 -40.469 1 64.25 743 PRO B CA 1
ATOM 12949 C C . PRO B 1 743 ? 7.094 29.906 -41.031 1 64.25 743 PRO B C 1
ATOM 12951 O O . PRO B 1 743 ? 5.969 30.188 -40.594 1 64.25 743 PRO B O 1
ATOM 12954 N N . SER B 1 744 ? 7.305 28.938 -41.844 1 65.19 744 SER B N 1
ATOM 12955 C CA . SER B 1 744 ? 6.176 28.203 -42.406 1 65.19 744 SER B CA 1
ATOM 12956 C C . SER B 1 744 ? 5.547 27.281 -41.375 1 65.19 744 SER B C 1
ATOM 12958 O O . SER B 1 744 ? 4.324 27.125 -41.312 1 65.19 744 SER B O 1
ATOM 12960 N N . VAL B 1 745 ? 6.359 26.688 -40.531 1 71.88 745 VAL B N 1
ATOM 12961 C CA . VAL B 1 745 ? 5.859 25.75 -39.531 1 71.88 745 VAL B CA 1
ATOM 12962 C C . VAL B 1 745 ? 5.266 26.516 -38.375 1 71.88 745 VAL B C 1
ATOM 12964 O O . VAL B 1 745 ? 4.266 26.078 -37.781 1 71.88 745 VAL B O 1
ATOM 12967 N N . ARG B 1 746 ? 5.777 27.688 -38.188 1 71.69 746 ARG B N 1
ATOM 12968 C CA . ARG B 1 746 ? 5.309 28.516 -37.062 1 71.69 746 ARG B CA 1
ATOM 12969 C C . ARG B 1 746 ? 3.922 29.078 -37.344 1 71.69 746 ARG B C 1
ATOM 12971 O O . ARG B 1 746 ? 3.18 29.406 -36.438 1 71.69 746 ARG B O 1
ATOM 12978 N N . GLY B 1 747 ? 3.68 29.047 -38.594 1 66.5 747 GLY B N 1
ATOM 12979 C CA . GLY B 1 747 ? 2.369 29.547 -39 1 66.5 747 GLY B CA 1
ATOM 12980 C C . GLY B 1 747 ? 1.254 28.547 -38.75 1 66.5 747 GLY B C 1
ATOM 12981 O O . GLY B 1 747 ? 0.077 28.906 -38.75 1 66.5 747 GLY B O 1
ATOM 12982 N N . TRP B 1 748 ? 1.666 27.297 -38.438 1 72.5 748 TRP B N 1
ATOM 12983 C CA . TRP B 1 748 ? 0.645 26.281 -38.188 1 72.5 748 TRP B CA 1
ATOM 12984 C C . TRP B 1 748 ? -0.059 26.531 -36.875 1 72.5 748 TRP B C 1
ATOM 12986 O O . TRP B 1 748 ? 0.576 26.922 -35.875 1 72.5 748 TRP B O 1
ATOM 12996 N N . LYS B 1 749 ? -1.323 26.359 -36.844 1 73.31 749 LYS B N 1
ATOM 12997 C CA . LYS B 1 749 ? -2.146 26.641 -35.688 1 73.31 749 LYS B CA 1
ATOM 12998 C C . LYS B 1 749 ? -1.727 25.766 -34.5 1 73.31 749 LYS B C 1
ATOM 13000 O O . LYS B 1 749 ? -1.715 26.234 -33.344 1 73.31 749 LYS B O 1
ATOM 13005 N N . VAL B 1 750 ? -1.391 24.531 -34.781 1 76.12 750 VAL B N 1
ATOM 13006 C CA . VAL B 1 750 ? -1.001 23.609 -33.719 1 76.12 750 VAL B CA 1
ATOM 13007 C C . VAL B 1 750 ? 0.312 24.078 -33.094 1 76.12 750 VAL B C 1
ATOM 13009 O O . VAL B 1 750 ? 0.497 23.984 -31.891 1 76.12 750 VAL B O 1
ATOM 13012 N N . VAL B 1 751 ? 1.147 24.656 -33.938 1 75.94 751 VAL B N 1
ATOM 13013 C CA . VAL B 1 751 ? 2.438 25.109 -33.438 1 75.94 751 VAL B CA 1
ATOM 13014 C C . VAL B 1 751 ? 2.25 26.375 -32.594 1 75.94 751 VAL B C 1
ATOM 13016 O O . VAL B 1 751 ? 2.932 26.578 -31.594 1 75.94 751 VAL B O 1
ATOM 13019 N N . LYS B 1 752 ? 1.331 27.219 -33.031 1 75.88 752 LYS B N 1
ATOM 13020 C CA . LYS B 1 752 ? 1.035 28.406 -32.25 1 75.88 752 LYS B CA 1
ATOM 13021 C C . LYS B 1 752 ? 0.473 28.062 -30.875 1 75.88 752 LYS B C 1
ATOM 13023 O O . LYS B 1 752 ? 0.761 28.734 -29.875 1 75.88 752 LYS B O 1
ATOM 13028 N N . LEU B 1 753 ? -0.287 27 -30.922 1 77.75 753 LEU B N 1
ATOM 13029 C CA . LEU B 1 753 ? -0.836 26.531 -29.656 1 77.75 753 LEU B CA 1
ATOM 13030 C C . LEU B 1 753 ? 0.27 26.016 -28.734 1 77.75 753 LEU B C 1
ATOM 13032 O O . LEU B 1 753 ? 0.275 26.312 -27.531 1 77.75 753 LEU B O 1
ATOM 13036 N N . ILE B 1 754 ? 1.151 25.312 -29.281 1 78.38 754 ILE B N 1
ATOM 13037 C CA . ILE B 1 754 ? 2.258 24.766 -28.5 1 78.38 754 ILE B CA 1
ATOM 13038 C C . ILE B 1 754 ? 3.148 25.906 -28 1 78.38 754 ILE B C 1
ATOM 13040 O O . ILE B 1 754 ? 3.643 25.859 -26.875 1 78.38 754 ILE B O 1
ATOM 13044 N N . GLU B 1 755 ? 3.334 26.891 -28.859 1 77.88 755 GLU B N 1
ATOM 13045 C CA . GLU B 1 755 ? 4.141 28.047 -28.484 1 77.88 755 GLU B CA 1
ATOM 13046 C C . GLU B 1 755 ? 3.523 28.797 -27.297 1 77.88 755 GLU B C 1
ATOM 13048 O O . GLU B 1 755 ? 4.234 29.219 -26.391 1 77.88 755 GLU B O 1
ATOM 13053 N N . GLN B 1 756 ? 2.293 28.891 -27.328 1 78.56 756 GLN B N 1
ATOM 13054 C CA . GLN B 1 756 ? 1.615 29.562 -26.234 1 78.56 756 GLN B CA 1
ATOM 13055 C C . GLN B 1 756 ? 1.707 28.75 -24.953 1 78.56 756 GLN B C 1
ATOM 13057 O O . GLN B 1 756 ? 1.853 29.312 -23.859 1 78.56 756 GLN B O 1
ATOM 13062 N N . MET B 1 757 ? 1.614 27.5 -25.094 1 81.06 757 MET B N 1
ATOM 13063 C CA . MET B 1 757 ? 1.707 26.625 -23.922 1 81.06 757 MET B CA 1
ATOM 13064 C C . MET B 1 757 ? 3.109 26.672 -23.328 1 81.06 757 MET B C 1
ATOM 13066 O O . MET B 1 757 ? 3.266 26.703 -22.094 1 81.06 757 MET B O 1
ATOM 13070 N N . VAL B 1 758 ? 4.051 26.672 -24.172 1 82.56 758 VAL B N 1
ATOM 13071 C CA . VAL B 1 758 ? 5.438 26.688 -23.734 1 82.56 758 VAL B CA 1
ATOM 13072 C C . VAL B 1 758 ? 5.75 28.031 -23.062 1 82.56 758 VAL B C 1
ATOM 13074 O O . VAL B 1 758 ? 6.457 28.078 -22.047 1 82.56 758 VAL B O 1
ATOM 13077 N N . GLU B 1 759 ? 5.227 29.047 -23.625 1 84.38 759 GLU B N 1
ATOM 13078 C CA . GLU B 1 759 ? 5.406 30.375 -23.016 1 84.38 759 GLU B CA 1
ATOM 13079 C C . GLU B 1 759 ? 4.734 30.453 -21.656 1 84.38 759 GLU B C 1
ATOM 13081 O O . GLU B 1 759 ? 5.277 31.047 -20.719 1 84.38 759 GLU B O 1
ATOM 13086 N N . GLY B 1 760 ? 3.615 29.875 -21.578 1 85.62 760 GLY B N 1
ATOM 13087 C CA . GLY B 1 760 ? 2.941 29.828 -20.281 1 85.62 760 GLY B CA 1
ATOM 13088 C C . GLY B 1 760 ? 3.713 29.047 -19.234 1 85.62 760 GLY B C 1
ATOM 13089 O O . GLY B 1 760 ? 3.787 29.469 -18.078 1 85.62 760 GLY B O 1
ATOM 13090 N N . HIS B 1 761 ? 4.32 28 -19.641 1 89 761 HIS B N 1
ATOM 13091 C CA . HIS B 1 761 ? 5.117 27.203 -18.719 1 89 761 HIS B CA 1
ATOM 13092 C C . HIS B 1 761 ? 6.363 27.953 -18.266 1 89 761 HIS B C 1
ATOM 13094 O O . HIS B 1 761 ? 6.777 27.828 -17.109 1 89 761 HIS B O 1
ATOM 13100 N N . ALA B 1 762 ? 6.938 28.656 -19.172 1 89.94 762 ALA B N 1
ATOM 13101 C CA . ALA B 1 762 ? 8.125 29.438 -18.828 1 89.94 762 ALA B CA 1
ATOM 13102 C C . ALA B 1 762 ? 7.801 30.516 -17.797 1 89.94 762 ALA B C 1
ATOM 13104 O O . ALA B 1 762 ? 8.578 30.75 -16.875 1 89.94 762 ALA B O 1
ATOM 13105 N N . VAL B 1 763 ? 6.664 31.125 -18 1 89.81 763 VAL B N 1
ATOM 13106 C CA . VAL B 1 763 ? 6.258 32.188 -17.078 1 89.81 763 VAL B CA 1
ATOM 13107 C C . VAL B 1 763 ? 6.016 31.594 -15.695 1 89.81 763 VAL B C 1
ATOM 13109 O O . VAL B 1 763 ? 6.441 32.156 -14.68 1 89.81 763 VAL B O 1
ATOM 13112 N N . ILE B 1 764 ? 5.363 30.469 -15.609 1 91.56 764 ILE B N 1
ATOM 13113 C CA . ILE B 1 764 ? 5.082 29.844 -14.32 1 91.56 764 ILE B CA 1
ATOM 13114 C C . ILE B 1 764 ? 6.391 29.406 -13.672 1 91.56 764 ILE B C 1
ATOM 13116 O O . ILE B 1 764 ? 6.547 29.5 -12.453 1 91.56 764 ILE B O 1
ATOM 13120 N N . THR B 1 765 ? 7.285 28.875 -14.477 1 93.44 765 THR B N 1
ATOM 13121 C CA . THR B 1 765 ? 8.586 28.469 -13.953 1 93.44 765 THR B CA 1
ATOM 13122 C C . THR B 1 765 ? 9.32 29.641 -13.32 1 93.44 765 THR B C 1
ATOM 13124 O O . THR B 1 765 ? 9.852 29.531 -12.219 1 93.44 765 THR B O 1
ATOM 13127 N N . LEU B 1 766 ? 9.297 30.781 -14.023 1 92.44 766 LEU B N 1
ATOM 13128 C CA . LEU B 1 766 ? 9.977 31.984 -13.523 1 92.44 766 LEU B CA 1
ATOM 13129 C C . LEU B 1 766 ? 9.289 32.5 -12.273 1 92.44 766 LEU B C 1
ATOM 13131 O O . LEU B 1 766 ? 9.953 32.906 -11.32 1 92.44 766 LEU B O 1
ATOM 13135 N N . ASN B 1 767 ? 8.031 32.469 -12.297 1 91.31 767 ASN B N 1
ATOM 13136 C CA . ASN B 1 767 ? 7.27 32.938 -11.141 1 91.31 767 ASN B CA 1
ATOM 13137 C C . ASN B 1 767 ? 7.562 32.094 -9.906 1 91.31 767 ASN B C 1
ATOM 13139 O O . ASN B 1 767 ? 7.707 32.625 -8.805 1 91.31 767 ASN B O 1
ATOM 13143 N N . CYS B 1 768 ? 7.578 30.812 -10.07 1 92.75 768 CYS B N 1
ATOM 13144 C CA . CYS B 1 768 ? 7.836 29.906 -8.953 1 92.75 768 CYS B CA 1
ATOM 13145 C C . CYS B 1 768 ? 9.273 30.031 -8.469 1 92.75 768 CYS B C 1
ATOM 13147 O O . CYS B 1 768 ? 9.547 29.938 -7.273 1 92.75 768 CYS B O 1
ATOM 13149 N N . TYR B 1 769 ? 10.188 30.234 -9.469 1 95.12 769 TYR B N 1
ATOM 13150 C CA . TYR B 1 769 ? 11.578 30.453 -9.094 1 95.12 769 TYR B CA 1
ATOM 13151 C C . TYR B 1 769 ? 11.727 31.688 -8.203 1 95.12 769 TYR B C 1
ATOM 13153 O O . TYR B 1 769 ? 12.383 31.625 -7.164 1 95.12 769 TYR B O 1
ATOM 13161 N N . ILE B 1 770 ? 11.133 32.781 -8.586 1 92.69 770 ILE B N 1
ATOM 13162 C CA . ILE B 1 770 ? 11.211 34.062 -7.855 1 92.69 770 ILE B CA 1
ATOM 13163 C C . ILE B 1 770 ? 10.578 33.906 -6.477 1 92.69 770 ILE B C 1
ATOM 13165 O O . ILE B 1 770 ? 11.18 34.281 -5.465 1 92.69 770 ILE B O 1
ATOM 13169 N N . ALA B 1 771 ? 9.461 33.281 -6.414 1 90.25 771 ALA B N 1
ATOM 13170 C CA . ALA B 1 771 ? 8.75 33.094 -5.148 1 90.25 771 ALA B CA 1
ATOM 13171 C C . ALA B 1 771 ? 9.531 32.188 -4.203 1 90.25 771 ALA B C 1
ATOM 13173 O O . ALA B 1 771 ? 9.609 32.469 -3.002 1 90.25 771 ALA B O 1
ATOM 13174 N N . ALA B 1 772 ? 10.047 31.109 -4.715 1 93.06 772 ALA B N 1
ATOM 13175 C CA . ALA B 1 772 ? 10.781 30.156 -3.883 1 93.06 772 ALA B CA 1
ATOM 13176 C C . ALA B 1 772 ? 12.008 30.812 -3.262 1 93.06 772 ALA B C 1
ATOM 13178 O O . ALA B 1 772 ? 12.328 30.562 -2.092 1 93.06 772 ALA B O 1
ATOM 13179 N N . HIS B 1 773 ? 12.711 31.594 -4.074 1 93.75 773 HIS B N 1
ATOM 13180 C CA . HIS B 1 773 ? 13.898 32.281 -3.564 1 93.75 773 HIS B CA 1
ATOM 13181 C C . HIS B 1 773 ? 13.523 33.312 -2.52 1 93.75 773 HIS B C 1
ATOM 13183 O O . HIS B 1 773 ? 14.234 33.5 -1.531 1 93.75 773 HIS B O 1
ATOM 13189 N N . GLU B 1 774 ? 12.477 34.031 -2.717 1 89.44 774 GLU B N 1
ATOM 13190 C CA . GLU B 1 774 ? 12.031 35 -1.733 1 89.44 774 GLU B CA 1
ATOM 13191 C C . GLU B 1 774 ? 11.656 34.344 -0.415 1 89.44 774 GLU B C 1
ATOM 13193 O O . GLU B 1 774 ? 12.008 34.812 0.66 1 89.44 774 GLU B O 1
ATOM 13198 N N . TYR B 1 775 ? 10.953 33.25 -0.545 1 87.5 775 TYR B N 1
ATOM 13199 C CA . TYR B 1 775 ? 10.578 32.5 0.655 1 87.5 775 TYR B CA 1
ATOM 13200 C C . TYR B 1 775 ? 11.812 31.953 1.367 1 87.5 775 TYR B C 1
ATOM 13202 O O . TYR B 1 775 ? 11.891 31.984 2.598 1 87.5 775 TYR B O 1
ATOM 13210 N N . ALA B 1 776 ? 12.695 31.422 0.569 1 91.25 776 ALA B N 1
ATOM 13211 C CA . ALA B 1 776 ? 13.906 30.859 1.143 1 91.25 776 ALA B CA 1
ATOM 13212 C C . ALA B 1 776 ? 14.75 31.938 1.829 1 91.25 776 ALA B C 1
ATOM 13214 O O . ALA B 1 776 ? 15.406 31.656 2.84 1 91.25 776 ALA B O 1
ATOM 13215 N N . GLN B 1 777 ? 14.789 33.188 1.279 1 90.5 777 GLN B N 1
ATOM 13216 C CA . GLN B 1 777 ? 15.508 34.312 1.9 1 90.5 777 GLN B CA 1
ATOM 13217 C C . GLN B 1 777 ? 14.969 34.594 3.297 1 90.5 777 GLN B C 1
ATOM 13219 O O . GLN B 1 777 ? 15.742 34.781 4.242 1 90.5 777 GLN B O 1
ATOM 13224 N N . GLU B 1 778 ? 13.719 34.531 3.402 1 84.69 778 GLU B N 1
ATOM 13225 C CA . GLU B 1 778 ? 13.086 34.812 4.688 1 84.69 778 GLU B CA 1
ATOM 13226 C C . GLU B 1 778 ? 13.352 33.719 5.688 1 84.69 778 GLU B C 1
ATOM 13228 O O . GLU B 1 778 ? 13.633 33.969 6.859 1 84.69 778 GLU B O 1
ATOM 13233 N N . ARG B 1 779 ? 13.258 32.531 5.277 1 84.56 779 ARG B N 1
ATOM 13234 C CA . ARG B 1 779 ? 13.445 31.391 6.164 1 84.56 779 ARG B CA 1
ATOM 13235 C C . ARG B 1 779 ? 14.914 31.219 6.535 1 84.56 779 ARG B C 1
ATOM 13237 O O . ARG B 1 779 ? 15.227 30.828 7.66 1 84.56 779 ARG B O 1
ATOM 13244 N N . ALA B 1 780 ? 15.805 31.438 5.543 1 86.19 780 ALA B N 1
ATOM 13245 C CA . ALA B 1 780 ? 17.234 31.328 5.82 1 86.19 780 ALA B CA 1
ATOM 13246 C C . ALA B 1 780 ? 17.672 32.375 6.848 1 86.19 780 ALA B C 1
ATOM 13248 O O . ALA B 1 780 ? 18.547 32.094 7.68 1 86.19 780 ALA B O 1
ATOM 13249 N N . ALA B 1 781 ? 17.078 33.531 6.785 1 81.38 781 ALA B N 1
ATOM 13250 C CA . ALA B 1 781 ? 17.422 34.594 7.727 1 81.38 781 ALA B CA 1
ATOM 13251 C C . ALA B 1 781 ? 17.031 34.188 9.148 1 81.38 781 ALA B C 1
ATOM 13253 O O . ALA B 1 781 ? 17.625 34.688 10.117 1 81.38 781 ALA B O 1
ATOM 13254 N N . LYS B 1 782 ? 16.094 33.25 9.234 1 75.19 782 LYS B N 1
ATOM 13255 C CA . LYS B 1 782 ? 15.617 32.844 10.547 1 75.19 782 LYS B CA 1
ATOM 13256 C C . LYS B 1 782 ? 16.438 31.672 11.086 1 75.19 782 LYS B C 1
ATOM 13258 O O . LYS B 1 782 ? 16.562 31.5 12.305 1 75.19 782 LYS B O 1
ATOM 13263 N N . HIS B 1 783 ? 17.031 30.922 10.219 1 74.31 783 HIS B N 1
ATOM 13264 C CA . HIS B 1 783 ? 17.641 29.688 10.656 1 74.31 783 HIS B CA 1
ATOM 13265 C C . HIS B 1 783 ? 19.156 29.75 10.578 1 74.31 783 HIS B C 1
ATOM 13267 O O . HIS B 1 783 ? 19.859 29 11.258 1 74.31 783 HIS B O 1
ATOM 13273 N N . LEU B 1 784 ? 19.641 30.562 9.695 1 76.19 784 LEU B N 1
ATOM 13274 C CA . LEU B 1 784 ? 21.094 30.656 9.508 1 76.19 784 LEU B CA 1
ATOM 13275 C C . LEU B 1 784 ? 21.609 32.031 9.961 1 76.19 784 LEU B C 1
ATOM 13277 O O . LEU B 1 784 ? 20.828 32.969 10.062 1 76.19 784 LEU B O 1
ATOM 13281 N N . SER B 1 785 ? 22.781 31.969 10.516 1 72.31 785 SER B N 1
ATOM 13282 C CA . SER B 1 785 ? 23.359 33.25 10.961 1 72.31 785 SER B CA 1
ATOM 13283 C C . SER B 1 785 ? 24.812 33.375 10.539 1 72.31 785 SER B C 1
ATOM 13285 O O . SER B 1 785 ? 25.422 32.406 10.078 1 72.31 785 SER B O 1
ATOM 13287 N N . GLY B 1 786 ? 25.188 34.625 10.414 1 74.56 786 GLY B N 1
ATOM 13288 C CA . GLY B 1 786 ? 26.609 34.875 10.164 1 74.56 786 GLY B CA 1
ATOM 13289 C C . GLY B 1 786 ? 26.844 35.625 8.859 1 74.56 786 GLY B C 1
ATOM 13290 O O . GLY B 1 786 ? 25.906 36.094 8.211 1 74.56 786 GLY B O 1
ATOM 13291 N N . GLY B 1 787 ? 28.109 35.875 8.555 1 75.44 787 GLY B N 1
ATOM 13292 C CA . GLY B 1 787 ? 28.531 36.562 7.352 1 75.44 787 GLY B CA 1
ATOM 13293 C C . GLY B 1 787 ? 28.266 35.781 6.086 1 75.44 787 GLY B C 1
ATOM 13294 O O . GLY B 1 787 ? 27.984 36.375 5.031 1 75.44 787 GLY B O 1
ATOM 13295 N N . SER B 1 788 ? 28.359 34.531 6.172 1 83.31 788 SER B N 1
ATOM 13296 C CA . SER B 1 788 ? 28.094 33.688 5.016 1 83.31 788 SER B CA 1
ATOM 13297 C C . SER B 1 788 ? 26.656 33.812 4.559 1 83.31 788 SER B C 1
ATOM 13299 O O . SER B 1 788 ? 26.359 33.719 3.361 1 83.31 788 SER B O 1
ATOM 13301 N N . LEU B 1 789 ? 25.734 34.125 5.441 1 85.5 789 LEU B N 1
ATOM 13302 C CA . LEU B 1 789 ? 24.312 34.281 5.105 1 85.5 789 LEU B CA 1
ATOM 13303 C C . LEU B 1 789 ? 24.094 35.531 4.273 1 85.5 789 LEU B C 1
ATOM 13305 O O . LEU B 1 789 ? 23.297 35.531 3.326 1 85.5 789 LEU B O 1
ATOM 13309 N N . GLU B 1 790 ? 24.766 36.562 4.711 1 86.94 790 GLU B N 1
ATOM 13310 C CA . GLU B 1 790 ? 24.594 37.812 3.973 1 86.94 790 GLU B CA 1
ATOM 13311 C C . GLU B 1 790 ? 25.062 37.656 2.525 1 86.94 790 GLU B C 1
ATOM 13313 O O . GLU B 1 790 ? 24.453 38.219 1.613 1 86.94 790 GLU B O 1
ATOM 13318 N N . ARG B 1 791 ? 26.125 36.938 2.375 1 89.5 791 ARG B N 1
ATOM 13319 C CA . ARG B 1 791 ? 26.609 36.688 1.019 1 89.5 791 ARG B CA 1
ATOM 13320 C C . ARG B 1 791 ? 25.594 35.875 0.22 1 89.5 791 ARG B C 1
ATOM 13322 O O . ARG B 1 791 ? 25.375 36.125 -0.963 1 89.5 791 ARG B O 1
ATOM 13329 N N . ILE B 1 792 ? 25.047 34.906 0.794 1 92.5 792 ILE B N 1
ATOM 13330 C CA . ILE B 1 792 ? 24.078 34.062 0.129 1 92.5 792 ILE B CA 1
ATOM 13331 C C . ILE B 1 792 ? 22.844 34.844 -0.226 1 92.5 792 ILE B C 1
ATOM 13333 O O . ILE B 1 792 ? 22.266 34.688 -1.311 1 92.5 792 ILE B O 1
ATOM 13337 N N . LEU B 1 793 ? 22.406 35.75 0.691 1 93.19 793 LEU B N 1
ATOM 13338 C CA . LEU B 1 793 ? 21.234 36.562 0.445 1 93.19 793 LEU B CA 1
ATOM 13339 C C . LEU B 1 793 ? 21.469 37.531 -0.698 1 93.19 793 LEU B C 1
ATOM 13341 O O . LEU B 1 793 ? 20.578 37.781 -1.515 1 93.19 793 LEU B O 1
ATOM 13345 N N . THR B 1 794 ? 22.672 38 -0.716 1 93.06 794 THR B N 1
ATOM 13346 C CA . THR B 1 794 ? 23.016 38.906 -1.804 1 93.06 794 THR B CA 1
ATOM 13347 C C . THR B 1 794 ? 23.031 38.188 -3.141 1 93.06 794 THR B C 1
ATOM 13349 O O . THR B 1 794 ? 22.562 38.719 -4.152 1 93.06 794 THR B O 1
ATOM 13352 N N . GLU B 1 795 ? 23.578 37.031 -3.143 1 94.5 795 GLU B N 1
ATOM 13353 C CA . GLU B 1 795 ? 23.594 36.219 -4.363 1 94.5 795 GLU B CA 1
ATOM 13354 C C . GLU B 1 795 ? 22.188 35.875 -4.82 1 94.5 795 GLU B C 1
ATOM 13356 O O . GLU B 1 795 ? 21.875 35.969 -6.008 1 94.5 795 GLU B O 1
ATOM 13361 N N . SER B 1 796 ? 21.344 35.438 -3.887 1 95.38 796 SER B N 1
ATOM 13362 C CA . SER B 1 796 ? 19.984 35.062 -4.219 1 95.38 796 SER B CA 1
ATOM 13363 C C . SER B 1 796 ? 19.172 36.281 -4.707 1 95.38 796 SER B C 1
ATOM 13365 O O . SER B 1 796 ? 18.391 36.156 -5.645 1 95.38 796 SER B O 1
ATOM 13367 N N . LYS B 1 797 ? 19.375 37.469 -4.098 1 94.25 797 LYS B N 1
ATOM 13368 C CA . LYS B 1 797 ? 18.672 38.656 -4.516 1 94.25 797 LYS B CA 1
ATOM 13369 C C . LYS B 1 797 ? 19.094 39.094 -5.918 1 94.25 797 LYS B C 1
ATOM 13371 O O . LYS B 1 797 ? 18.266 39.562 -6.711 1 94.25 797 LYS B O 1
ATOM 13376 N N . ALA B 1 798 ? 20.328 38.906 -6.176 1 94.25 798 ALA B N 1
ATOM 13377 C CA . ALA B 1 798 ? 20.828 39.219 -7.512 1 94.25 798 ALA B CA 1
ATOM 13378 C C . ALA B 1 798 ? 20.203 38.312 -8.562 1 94.25 798 ALA B C 1
ATOM 13380 O O . ALA B 1 798 ? 19.859 38.75 -9.656 1 94.25 798 ALA B O 1
ATOM 13381 N N . ASN B 1 799 ? 20.125 37.062 -8.266 1 94.94 799 ASN B N 1
ATOM 13382 C CA . ASN B 1 799 ? 19.5 36.125 -9.18 1 94.94 799 ASN B CA 1
ATOM 13383 C C . ASN B 1 799 ? 18.031 36.438 -9.391 1 94.94 799 ASN B C 1
ATOM 13385 O O . ASN B 1 799 ? 17.5 36.25 -10.5 1 94.94 799 ASN B O 1
ATOM 13389 N N . VAL B 1 800 ? 17.297 36.844 -8.344 1 94.5 800 VAL B N 1
ATOM 13390 C CA . VAL B 1 800 ? 15.875 37.156 -8.438 1 94.5 800 VAL B CA 1
ATOM 13391 C C . VAL B 1 800 ? 15.68 38.375 -9.32 1 94.5 800 VAL B C 1
ATOM 13393 O O . VAL B 1 800 ? 14.734 38.438 -10.102 1 94.5 800 VAL B O 1
ATOM 13396 N N . GLU B 1 801 ? 16.594 39.344 -9.211 1 92.69 801 GLU B N 1
ATOM 13397 C CA . GLU B 1 801 ? 16.5 40.531 -10.047 1 92.69 801 GLU B CA 1
ATOM 13398 C C . GLU B 1 801 ? 16.703 40.188 -11.516 1 92.69 801 GLU B C 1
ATOM 13400 O O . GLU B 1 801 ? 16.031 40.75 -12.391 1 92.69 801 GLU B O 1
ATOM 13405 N N . LEU B 1 802 ? 17.641 39.312 -11.734 1 93.44 802 LEU B N 1
ATOM 13406 C CA . LEU B 1 802 ? 17.875 38.875 -13.109 1 93.44 802 LEU B CA 1
ATOM 13407 C C . LEU B 1 802 ? 16.656 38.156 -13.656 1 93.44 802 LEU B C 1
ATOM 13409 O O . LEU B 1 802 ? 16.312 38.312 -14.828 1 93.44 802 LEU B O 1
ATOM 13413 N N . ALA B 1 803 ? 16.062 37.375 -12.852 1 93.56 803 ALA B N 1
ATOM 13414 C CA . ALA B 1 803 ? 14.875 36.625 -13.273 1 93.56 803 ALA B CA 1
ATOM 13415 C C . ALA B 1 803 ? 13.703 37.562 -13.547 1 93.56 803 ALA B C 1
ATOM 13417 O O . ALA B 1 803 ? 12.93 37.344 -14.484 1 93.56 803 ALA B O 1
ATOM 13418 N N . LEU B 1 804 ? 13.555 38.594 -12.719 1 90.38 804 LEU B N 1
ATOM 13419 C CA . LEU B 1 804 ? 12.492 39.594 -12.906 1 90.38 804 LEU B CA 1
ATOM 13420 C C . LEU B 1 804 ? 12.688 40.344 -14.211 1 90.38 804 LEU B C 1
ATOM 13422 O O . LEU B 1 804 ? 11.719 40.656 -14.914 1 90.38 804 LEU B O 1
ATOM 13426 N N . LYS B 1 805 ? 13.914 40.625 -14.523 1 90.19 805 LYS B N 1
ATOM 13427 C CA . LYS B 1 805 ? 14.211 41.312 -15.781 1 90.19 805 LYS B CA 1
ATOM 13428 C C . LYS B 1 805 ? 13.875 40.406 -16.969 1 90.19 805 LYS B C 1
ATOM 13430 O O . LYS B 1 805 ? 13.344 40.875 -17.984 1 90.19 805 LYS B O 1
ATOM 13435 N N . PHE B 1 806 ? 14.195 39.219 -16.781 1 91 806 PHE B N 1
ATOM 13436 C CA . PHE B 1 806 ? 13.906 38.25 -17.844 1 91 806 PHE B CA 1
ATOM 13437 C C . PHE B 1 806 ? 12.406 38.062 -18.016 1 91 806 PHE B C 1
ATOM 13439 O O . PHE B 1 806 ? 11.922 37.906 -19.125 1 91 806 PHE B O 1
ATOM 13446 N N . MET B 1 807 ? 11.625 38.125 -16.984 1 88.5 807 MET B N 1
ATOM 13447 C CA . MET B 1 807 ? 10.172 37.969 -17.016 1 88.5 807 MET B CA 1
ATOM 13448 C C . MET B 1 807 ? 9.516 39.188 -17.656 1 88.5 807 MET B C 1
ATOM 13450 O O . MET B 1 807 ? 8.523 39.062 -18.375 1 88.5 807 MET B O 1
ATOM 13454 N N . SER B 1 808 ? 10.086 40.312 -17.438 1 85.25 808 SER B N 1
ATOM 13455 C CA . SER B 1 808 ? 9.523 41.562 -17.969 1 85.25 808 SER B CA 1
ATOM 13456 C C . SER B 1 808 ? 9.695 41.625 -19.484 1 85.25 808 SER B C 1
ATOM 13458 O O . SER B 1 808 ? 8.961 42.375 -20.156 1 85.25 808 SER B O 1
ATOM 13460 N N . CYS B 1 809 ? 10.57 40.844 -20 1 83.62 809 CYS B N 1
ATOM 13461 C CA . CYS B 1 809 ? 10.812 40.844 -21.438 1 83.62 809 CYS B CA 1
ATOM 13462 C C . CYS B 1 809 ? 9.805 39.938 -22.156 1 83.62 809 CYS B C 1
ATOM 13464 O O . CYS B 1 809 ? 9.688 40 -23.391 1 83.62 809 CYS B O 1
ATOM 13466 N N . ARG B 1 810 ? 8.977 39.312 -21.438 1 86.12 810 ARG B N 1
ATOM 13467 C CA . ARG B 1 810 ? 8.023 38.375 -22.062 1 86.12 810 ARG B CA 1
ATOM 13468 C C . ARG B 1 810 ? 6.703 39.094 -22.359 1 86.12 810 ARG B C 1
ATOM 13470 O O . ARG B 1 810 ? 6.473 40.219 -21.906 1 86.12 810 ARG B O 1
ATOM 13477 N N . ASN B 1 811 ? 5.875 38.406 -23.203 1 82.25 811 ASN B N 1
ATOM 13478 C CA . ASN B 1 811 ? 4.598 38.969 -23.625 1 82.25 811 ASN B CA 1
ATOM 13479 C C . ASN B 1 811 ? 3.637 39.125 -22.453 1 82.25 811 ASN B C 1
ATOM 13481 O O . ASN B 1 811 ? 3.457 38.219 -21.656 1 82.25 811 ASN B O 1
ATOM 13485 N N . PHE B 1 812 ? 3.094 40.281 -22.344 1 82.12 812 PHE B N 1
ATOM 13486 C CA . PHE B 1 812 ? 2.221 40.625 -21.234 1 82.12 812 PHE B CA 1
ATOM 13487 C C . PHE B 1 812 ? 0.992 39.719 -21.203 1 82.12 812 PHE B C 1
ATOM 13489 O O . PHE B 1 812 ? 0.543 39.312 -20.125 1 82.12 812 PHE B O 1
ATOM 13496 N N . ASP B 1 813 ? 0.453 39.344 -22.328 1 80 813 ASP B N 1
ATOM 13497 C CA . ASP B 1 813 ? -0.763 38.562 -22.375 1 80 813 ASP B CA 1
ATOM 13498 C C . ASP B 1 813 ? -0.507 37.125 -21.875 1 80 813 ASP B C 1
ATOM 13500 O O . ASP B 1 813 ? -1.355 36.562 -21.203 1 80 813 ASP B O 1
ATOM 13504 N N . SER B 1 814 ? 0.657 36.656 -22.203 1 83.38 814 SER B N 1
ATOM 13505 C CA . SER B 1 814 ? 0.99 35.312 -21.766 1 83.38 814 SER B CA 1
ATOM 13506 C C . SER B 1 814 ? 1.242 35.281 -20.266 1 83.38 814 SER B C 1
ATOM 13508 O O . SER B 1 814 ? 0.905 34.281 -19.594 1 83.38 814 SER B O 1
ATOM 13510 N N . VAL B 1 815 ? 1.729 36.375 -19.797 1 86.94 815 VAL B N 1
ATOM 13511 C CA . VAL B 1 815 ? 2.008 36.438 -18.359 1 86.94 815 VAL B CA 1
ATOM 13512 C C . VAL B 1 815 ? 0.695 36.531 -17.594 1 86.94 815 VAL B C 1
ATOM 13514 O O . VAL B 1 815 ? 0.526 35.844 -16.562 1 86.94 815 VAL B O 1
ATOM 13517 N N . GLN B 1 816 ? -0.227 37.281 -18.078 1 85.88 816 GLN B N 1
ATOM 13518 C CA . GLN B 1 816 ? -1.515 37.438 -17.422 1 85.88 816 GLN B CA 1
ATOM 13519 C C . GLN B 1 816 ? -2.299 36.125 -17.422 1 85.88 816 GLN B C 1
ATOM 13521 O O . GLN B 1 816 ? -2.908 35.75 -16.422 1 85.88 816 GLN B O 1
ATOM 13526 N N . LEU B 1 817 ? -2.275 35.5 -18.547 1 85.25 817 LEU B N 1
ATOM 13527 C CA . LEU B 1 817 ? -3.006 34.25 -18.656 1 85.25 817 LEU B CA 1
ATOM 13528 C C . LEU B 1 817 ? -2.41 33.188 -17.75 1 85.25 817 LEU B C 1
ATOM 13530 O O . LEU B 1 817 ? -3.146 32.438 -17.094 1 85.25 817 LEU B O 1
ATOM 13534 N N . ALA B 1 818 ? -1.106 33.125 -17.719 1 87.19 818 ALA B N 1
ATOM 13535 C CA . ALA B 1 818 ? -0.438 32.125 -16.891 1 87.19 818 ALA B CA 1
ATOM 13536 C C . ALA B 1 818 ? -0.684 32.375 -15.406 1 87.19 818 ALA B C 1
ATOM 13538 O O . ALA B 1 818 ? -0.936 31.438 -14.641 1 87.19 818 ALA B O 1
ATOM 13539 N N . LYS B 1 819 ? -0.625 33.594 -15.023 1 86.75 819 LYS B N 1
ATOM 13540 C CA . LYS B 1 819 ? -0.835 33.938 -13.625 1 86.75 819 LYS B CA 1
ATOM 13541 C C . LYS B 1 819 ? -2.289 33.719 -13.211 1 86.75 819 LYS B C 1
ATOM 13543 O O . LYS B 1 819 ? -2.568 33.344 -12.078 1 86.75 819 LYS B O 1
ATOM 13548 N N . THR B 1 820 ? -3.197 34 -14.164 1 86.75 820 THR B N 1
ATOM 13549 C CA . THR B 1 820 ? -4.613 33.781 -13.891 1 86.75 820 THR B CA 1
ATOM 13550 C C . THR B 1 820 ? -4.887 32.281 -13.703 1 86.75 820 THR B C 1
ATOM 13552 O O . THR B 1 820 ? -5.625 31.891 -12.797 1 86.75 820 THR B O 1
ATOM 13555 N N . TRP B 1 821 ? -4.254 31.578 -14.523 1 86.75 821 TRP B N 1
ATOM 13556 C CA . TRP B 1 821 ? -4.414 30.125 -14.438 1 86.75 821 TRP B CA 1
ATOM 13557 C C . TRP B 1 821 ? -3.818 29.594 -13.141 1 86.75 821 TRP B C 1
ATOM 13559 O O . TRP B 1 821 ? -4.438 28.766 -12.461 1 86.75 821 TRP B O 1
ATOM 13569 N N . GLN B 1 822 ? -2.711 30 -12.789 1 87.38 822 GLN B N 1
ATOM 13570 C CA . GLN B 1 822 ? -2.016 29.562 -11.586 1 87.38 822 GLN B CA 1
ATOM 13571 C C . GLN B 1 822 ? -2.801 29.922 -10.328 1 87.38 822 GLN B C 1
ATOM 13573 O O . GLN B 1 822 ? -2.941 29.109 -9.414 1 87.38 822 GLN B O 1
ATOM 13578 N N . LEU B 1 823 ? -3.281 31.094 -10.32 1 86.69 823 LEU B N 1
ATOM 13579 C CA . LEU B 1 823 ? -4.031 31.547 -9.164 1 86.69 823 LEU B CA 1
ATOM 13580 C C . LEU B 1 823 ? -5.352 30.797 -9.031 1 86.69 823 LEU B C 1
ATOM 13582 O O . LEU B 1 823 ? -5.762 30.438 -7.922 1 86.69 823 LEU B O 1
ATOM 13586 N N . SER B 1 824 ? -5.988 30.641 -10.164 1 87.62 824 SER B N 1
ATOM 13587 C CA . SER B 1 824 ? -7.25 29.906 -10.133 1 87.62 824 SER B CA 1
ATOM 13588 C C . SER B 1 824 ? -7.055 28.484 -9.625 1 87.62 824 SER B C 1
ATOM 13590 O O . SER B 1 824 ? -7.855 27.984 -8.836 1 87.62 824 SER B O 1
ATOM 13592 N N . LYS B 1 825 ? -6.008 27.844 -10.031 1 86.62 825 LYS B N 1
ATOM 13593 C CA . LYS B 1 825 ? -5.715 26.484 -9.57 1 86.62 825 LYS B CA 1
ATOM 13594 C C . LYS B 1 825 ? -5.379 26.469 -8.086 1 86.62 825 LYS B C 1
ATOM 13596 O O . LYS B 1 825 ? -5.727 25.531 -7.375 1 86.62 825 LYS B O 1
ATOM 13601 N N . THR B 1 826 ? -4.719 27.453 -7.652 1 87.25 826 THR B N 1
ATOM 13602 C CA . THR B 1 826 ? -4.355 27.547 -6.246 1 87.25 826 THR B CA 1
ATOM 13603 C C . THR B 1 826 ? -5.602 27.734 -5.379 1 87.25 826 THR B C 1
ATOM 13605 O O . THR B 1 826 ? -5.699 27.141 -4.301 1 87.25 826 THR B O 1
ATOM 13608 N N . ILE B 1 827 ? -6.469 28.516 -5.863 1 87.56 827 ILE B N 1
ATOM 13609 C CA . ILE B 1 827 ? -7.691 28.766 -5.109 1 87.56 827 ILE B CA 1
ATOM 13610 C C . ILE B 1 827 ? -8.523 27.484 -5.035 1 87.56 827 ILE B C 1
ATOM 13612 O O . ILE B 1 827 ? -9.109 27.172 -3.994 1 87.56 827 ILE B O 1
ATOM 13616 N N . LEU B 1 828 ? -8.602 26.812 -6.121 1 87.69 828 LEU B N 1
ATOM 13617 C CA . LEU B 1 828 ? -9.344 25.562 -6.137 1 87.69 828 LEU B CA 1
ATOM 13618 C C . LEU B 1 828 ? -8.711 24.547 -5.199 1 87.69 828 LEU B C 1
ATOM 13620 O O . LEU B 1 828 ? -9.414 23.797 -4.512 1 87.69 828 LEU B O 1
ATOM 13624 N N . GLU B 1 829 ? -7.43 24.516 -5.152 1 86.38 829 GLU B N 1
ATOM 13625 C CA . GLU B 1 829 ? -6.738 23.594 -4.25 1 86.38 829 GLU B CA 1
ATOM 13626 C C . GLU B 1 829 ? -6.93 24.016 -2.793 1 86.38 829 GLU B C 1
ATOM 13628 O O . GLU B 1 829 ? -6.992 23.156 -1.904 1 86.38 829 GLU B O 1
ATOM 13633 N N . LEU B 1 830 ? -6.957 25.25 -2.609 1 86.81 830 LEU B N 1
ATOM 13634 C CA . LEU B 1 830 ? -7.219 25.766 -1.265 1 86.81 830 LEU B CA 1
ATOM 13635 C C . LEU B 1 830 ? -8.594 25.312 -0.774 1 86.81 830 LEU B C 1
ATOM 13637 O O . LEU B 1 830 ? -8.75 24.938 0.387 1 86.81 830 LEU B O 1
ATOM 13641 N N . GLN B 1 831 ? -9.508 25.406 -1.643 1 88.44 831 GLN B N 1
ATOM 13642 C CA . GLN B 1 831 ? -10.852 24.984 -1.272 1 88.44 831 GLN B CA 1
ATOM 13643 C C . GLN B 1 831 ? -10.898 23.484 -1.005 1 88.44 831 GLN B C 1
ATOM 13645 O O . GLN B 1 831 ? -11.562 23.031 -0.069 1 88.44 831 GLN B O 1
ATOM 13650 N N . ARG B 1 832 ? -10.266 22.734 -1.797 1 87.88 832 ARG B N 1
ATOM 13651 C CA . ARG B 1 832 ? -10.203 21.297 -1.587 1 87.88 832 ARG B CA 1
ATOM 13652 C C . ARG B 1 832 ? -9.57 20.969 -0.239 1 87.88 832 ARG B C 1
ATOM 13654 O O . ARG B 1 832 ? -10.062 20.109 0.488 1 87.88 832 ARG B O 1
ATOM 13661 N N . HIS B 1 833 ? -8.492 21.625 0.116 1 85.81 833 HIS B N 1
ATOM 13662 C CA . HIS B 1 833 ? -7.809 21.406 1.385 1 85.81 833 HIS B CA 1
ATOM 13663 C C . HIS B 1 833 ? -8.711 21.75 2.564 1 85.81 833 HIS B C 1
ATOM 13665 O O . HIS B 1 833 ? -8.688 21.078 3.59 1 85.81 833 HIS B O 1
ATOM 13671 N N . LYS B 1 834 ? -9.398 22.797 2.408 1 86.44 834 LYS B N 1
ATOM 13672 C CA . LYS B 1 834 ? -10.297 23.219 3.48 1 86.44 834 LYS B CA 1
ATOM 13673 C C . LYS B 1 834 ? -11.406 22.203 3.697 1 86.44 834 LYS B C 1
ATOM 13675 O O . LYS B 1 834 ? -11.781 21.906 4.836 1 86.44 834 LYS B O 1
ATOM 13680 N N . ILE B 1 835 ? -11.938 21.703 2.615 1 88.81 835 ILE B N 1
ATOM 13681 C CA . ILE B 1 835 ? -12.984 20.688 2.717 1 88.81 835 ILE B CA 1
ATOM 13682 C C . ILE B 1 835 ? -12.438 19.453 3.428 1 88.81 835 ILE B C 1
ATOM 13684 O O . ILE B 1 835 ? -13.094 18.906 4.312 1 88.81 835 ILE B O 1
ATOM 13688 N N . HIS B 1 836 ? -11.242 19.047 3.135 1 84.94 836 HIS B N 1
ATOM 13689 C CA . HIS B 1 836 ? -10.648 17.875 3.77 1 84.94 836 HIS B CA 1
ATOM 13690 C C . HIS B 1 836 ? -10.352 18.141 5.242 1 84.94 836 HIS B C 1
ATOM 13692 O O . HIS B 1 836 ? -10.445 17.219 6.07 1 84.94 836 HIS B O 1
ATOM 13698 N N . LYS B 1 837 ? -10 19.312 5.512 1 84.31 837 LYS B N 1
ATOM 13699 C CA . LYS B 1 837 ? -9.758 19.672 6.906 1 84.31 837 LYS B CA 1
ATOM 13700 C C . LYS B 1 837 ? -11.047 19.625 7.719 1 84.31 837 LYS B C 1
ATOM 13702 O O . LYS B 1 837 ? -11.047 19.203 8.875 1 84.31 837 LYS B O 1
ATOM 13707 N N . TRP B 1 838 ? -12.148 20.062 7.094 1 85.44 838 TRP B N 1
ATOM 13708 C CA . TRP B 1 838 ? -13.438 20.031 7.77 1 85.44 838 TRP B CA 1
ATOM 13709 C C . TRP B 1 838 ? -13.883 18.578 8.023 1 85.44 838 TRP B C 1
ATOM 13711 O O . TRP B 1 838 ? -14.523 18.297 9.031 1 85.44 838 TRP B O 1
ATOM 13721 N N . VAL B 1 839 ? -13.5 17.75 7.152 1 87.19 839 VAL B N 1
ATOM 13722 C CA . VAL B 1 839 ? -13.844 16.328 7.328 1 87.19 839 VAL B CA 1
ATOM 13723 C C . VAL B 1 839 ? -12.992 15.734 8.453 1 87.19 839 VAL B C 1
ATOM 13725 O O . VAL B 1 839 ? -13.508 15.016 9.305 1 87.19 839 VAL B O 1
ATOM 13728 N N . SER B 1 840 ? -11.75 16.078 8.469 1 83.06 840 SER B N 1
ATOM 13729 C CA . SER B 1 840 ? -10.844 15.539 9.484 1 83.06 840 SER B CA 1
ATOM 13730 C C . SER B 1 840 ? -11.195 16.062 10.867 1 83.06 840 SER B C 1
ATOM 13732 O O . SER B 1 840 ? -10.984 15.375 11.867 1 83.06 840 SER B O 1
ATOM 13734 N N . ASN B 1 841 ? -11.805 17.25 10.875 1 83 841 ASN B N 1
ATOM 13735 C CA . ASN B 1 841 ? -12.188 17.844 12.156 1 83 841 ASN B CA 1
ATOM 13736 C C . ASN B 1 841 ? -13.586 17.422 12.578 1 83 841 ASN B C 1
ATOM 13738 O O . ASN B 1 841 ? -14.062 17.797 13.648 1 83 841 ASN B O 1
ATOM 13742 N N . GLY B 1 842 ? -14.234 16.672 11.789 1 81 842 GLY B N 1
ATOM 13743 C CA . GLY B 1 842 ? -15.531 16.109 12.141 1 81 842 GLY B CA 1
ATOM 13744 C C . GLY B 1 842 ? -16.688 17.062 11.867 1 81 842 GLY B C 1
ATOM 13745 O O . GLY B 1 842 ? -17.812 16.828 12.305 1 81 842 GLY B O 1
ATOM 13746 N N . ILE B 1 843 ? -16.438 18.141 11.172 1 82.94 843 ILE B N 1
ATOM 13747 C CA . ILE B 1 843 ? -17.484 19.125 10.883 1 82.94 843 ILE B CA 1
ATOM 13748 C C . ILE B 1 843 ? -18.375 18.625 9.75 1 82.94 843 ILE B C 1
ATOM 13750 O O . ILE B 1 843 ? -19.594 18.797 9.797 1 82.94 843 ILE B O 1
ATOM 13754 N N . LEU B 1 844 ? -17.688 18.016 8.734 1 86.12 844 LEU B N 1
ATOM 13755 C CA . LEU B 1 844 ? -18.422 17.484 7.594 1 86.12 844 LEU B CA 1
ATOM 13756 C C . LEU B 1 844 ? -18.297 15.969 7.527 1 86.12 844 LEU B C 1
ATOM 13758 O O . LEU B 1 844 ? -17.281 15.406 7.93 1 86.12 844 LEU B O 1
ATOM 13762 N N . THR B 1 845 ? -19.344 15.359 7.113 1 83 845 THR B N 1
ATOM 13763 C CA . THR B 1 845 ? -19.297 13.922 6.836 1 83 845 THR B CA 1
ATOM 13764 C C . THR B 1 845 ? -18.703 13.656 5.457 1 83 845 THR B C 1
ATOM 13766 O O . THR B 1 845 ? -18.625 14.57 4.625 1 83 845 THR B O 1
ATOM 13769 N N . GLU B 1 846 ? -18.312 12.469 5.211 1 78.38 846 GLU B N 1
ATOM 13770 C CA . GLU B 1 846 ? -17.719 12.109 3.926 1 78.38 846 GLU B CA 1
ATOM 13771 C C . GLU B 1 846 ? -18.703 12.289 2.785 1 78.38 846 GLU B C 1
ATOM 13773 O O . GLU B 1 846 ? -18.328 12.688 1.681 1 78.38 846 GLU B O 1
ATOM 13778 N N . GLY B 1 847 ? -20 12.016 3.029 1 75.94 847 GLY B N 1
ATOM 13779 C CA . GLY B 1 847 ? -21 12.203 2.004 1 75.94 847 GLY B CA 1
ATOM 13780 C C . GLY B 1 847 ? -21.203 13.664 1.63 1 75.94 847 GLY B C 1
ATOM 13781 O O . GLY B 1 847 ? -21.312 13.992 0.448 1 75.94 847 GLY B O 1
ATOM 13782 N N . GLN B 1 848 ? -21.172 14.523 2.621 1 81.25 848 GLN B N 1
ATOM 13783 C CA . GLN B 1 848 ? -21.312 15.953 2.377 1 81.25 848 GLN B CA 1
ATOM 13784 C C . GLN B 1 848 ? -20.078 16.531 1.686 1 81.25 848 GLN B C 1
ATOM 13786 O O . GLN B 1 848 ? -20.203 17.422 0.842 1 81.25 848 GLN B O 1
ATOM 13791 N N . ALA B 1 849 ? -18.953 15.953 2.068 1 85.69 849 ALA B N 1
ATOM 13792 C CA . ALA B 1 849 ? -17.703 16.406 1.454 1 85.69 849 ALA B CA 1
ATOM 13793 C C . ALA B 1 849 ? -17.672 16.078 -0.036 1 85.69 849 ALA B C 1
ATOM 13795 O O . ALA B 1 849 ? -17.156 16.859 -0.84 1 85.69 849 ALA B O 1
ATOM 13796 N N . HIS B 1 850 ? -18.297 14.945 -0.383 1 79.44 850 HIS B N 1
ATOM 13797 C CA . HIS B 1 850 ? -18.328 14.547 -1.787 1 79.44 850 HIS B CA 1
ATOM 13798 C C . HIS B 1 850 ? -19.156 15.508 -2.617 1 79.44 850 HIS B C 1
ATOM 13800 O O . HIS B 1 850 ? -18.812 15.82 -3.76 1 79.44 850 HIS B O 1
ATOM 13806 N N . THR B 1 851 ? -20.172 16.047 -2.074 1 78.62 851 THR B N 1
ATOM 13807 C CA . THR B 1 851 ? -21.031 17 -2.775 1 78.62 851 THR B CA 1
ATOM 13808 C C . THR B 1 851 ? -20.297 18.328 -2.99 1 78.62 851 THR B C 1
ATOM 13810 O O . THR B 1 851 ? -20.375 18.906 -4.07 1 78.62 851 THR B O 1
ATOM 13813 N N . LEU B 1 852 ? -19.625 18.719 -1.947 1 85.62 852 LEU B N 1
ATOM 13814 C CA . LEU B 1 852 ? -18.891 19.969 -2.057 1 85.62 852 LEU B CA 1
ATOM 13815 C C . LEU B 1 852 ? -17.734 19.828 -3.031 1 85.62 852 LEU B C 1
ATOM 13817 O O . LEU B 1 852 ? -17.422 20.75 -3.779 1 85.62 852 LEU B O 1
ATOM 13821 N N . LEU B 1 853 ? -17.078 18.672 -3.053 1 84.81 853 LEU B N 1
ATOM 13822 C CA . LEU B 1 853 ? -15.953 18.453 -3.945 1 84.81 853 LEU B CA 1
ATOM 13823 C C . LEU B 1 853 ? -16.406 18.375 -5.398 1 84.81 853 LEU B C 1
ATOM 13825 O O . LEU B 1 853 ? -15.68 18.781 -6.305 1 84.81 853 LEU B O 1
ATOM 13829 N N . HIS B 1 854 ? -17.609 17.938 -5.578 1 78 854 HIS B N 1
ATOM 13830 C CA . HIS B 1 854 ? -18.156 17.922 -6.93 1 78 854 HIS B CA 1
ATOM 13831 C C . HIS B 1 854 ? -18.422 19.344 -7.434 1 78 854 HIS B C 1
ATOM 13833 O O . HIS B 1 854 ? -18.234 19.625 -8.625 1 78 854 HIS B O 1
ATOM 13839 N N . SER B 1 855 ? -18.781 20.172 -6.547 1 82.25 855 SER B N 1
ATOM 13840 C CA . SER B 1 855 ? -18.969 21.562 -6.93 1 82.25 855 SER B CA 1
ATOM 13841 C C . SER B 1 855 ? -17.625 22.219 -7.285 1 82.25 855 SER B C 1
ATOM 13843 O O . SER B 1 855 ? -17.547 23 -8.234 1 82.25 855 SER B O 1
ATOM 13845 N N . VAL B 1 856 ? -16.641 21.891 -6.547 1 85.69 856 VAL B N 1
ATOM 13846 C CA . VAL B 1 856 ? -15.312 22.438 -6.809 1 85.69 856 VAL B CA 1
ATOM 13847 C C . VAL B 1 856 ? -14.797 21.906 -8.148 1 85.69 856 VAL B C 1
ATOM 13849 O O . VAL B 1 856 ? -14.109 22.625 -8.875 1 85.69 856 VAL B O 1
ATOM 13852 N N . SER B 1 857 ? -15.164 20.703 -8.461 1 81 857 SER B N 1
ATOM 13853 C CA . SER B 1 857 ? -14.734 20.109 -9.727 1 81 857 SER B CA 1
ATOM 13854 C C . SER B 1 857 ? -15.359 20.844 -10.914 1 81 857 SER B C 1
ATOM 13856 O O . SER B 1 857 ? -14.766 20.906 -11.992 1 81 857 SER B O 1
ATOM 13858 N N . SER B 1 858 ? -16.484 21.391 -10.695 1 79.75 858 SER B N 1
ATOM 13859 C CA . SER B 1 858 ? -17.094 22.203 -11.734 1 79.75 858 SER B CA 1
ATOM 13860 C C . SER B 1 858 ? -16.297 23.469 -12.008 1 79.75 858 SER B C 1
ATOM 13862 O O . SER B 1 858 ? -16.219 23.938 -13.148 1 79.75 858 SER B O 1
ATOM 13864 N N . GLY B 1 859 ? -15.766 23.984 -10.945 1 78.81 859 GLY B N 1
ATOM 13865 C CA . GLY B 1 859 ? -14.875 25.125 -11.117 1 78.81 859 GLY B CA 1
ATOM 13866 C C . GLY B 1 859 ? -13.641 24.797 -11.93 1 78.81 859 GLY B C 1
ATOM 13867 O O . GLY B 1 859 ? -13.195 25.594 -12.75 1 78.81 859 GLY B O 1
ATOM 13868 N N . GLN B 1 860 ? -13.133 23.688 -11.773 1 81.69 860 GLN B N 1
ATOM 13869 C CA . GLN B 1 860 ? -11.961 23.25 -12.516 1 81.69 860 GLN B CA 1
ATOM 13870 C C . GLN B 1 860 ? -12.281 23.078 -14 1 81.69 860 GLN B C 1
ATOM 13872 O O . GLN B 1 860 ? -11.469 23.422 -14.859 1 81.69 860 GLN B O 1
ATOM 13877 N N . SER B 1 861 ? -13.438 22.516 -14.227 1 78.44 861 SER B N 1
ATOM 13878 C CA . SER B 1 861 ? -13.859 22.359 -15.617 1 78.44 861 SER B CA 1
ATOM 13879 C C . SER B 1 861 ? -14.062 23.703 -16.281 1 78.44 861 SER B C 1
ATOM 13881 O O . SER B 1 861 ? -13.711 23.891 -17.453 1 78.44 861 SER B O 1
ATOM 13883 N N . HIS B 1 862 ? -14.586 24.594 -15.523 1 77 862 HIS B N 1
ATOM 13884 C CA . HIS B 1 862 ? -14.766 25.953 -16.031 1 77 862 HIS B CA 1
ATOM 13885 C C . HIS B 1 862 ? -13.43 26.594 -16.344 1 77 862 HIS B C 1
ATOM 13887 O O . HIS B 1 862 ? -13.289 27.281 -17.359 1 77 862 HIS B O 1
ATOM 13893 N N . LEU B 1 863 ? -12.523 26.438 -15.492 1 78.75 863 LEU B N 1
ATOM 13894 C CA . LEU B 1 863 ? -11.188 27 -15.68 1 78.75 863 LEU B CA 1
ATOM 13895 C C . LEU B 1 863 ? -10.516 26.391 -16.906 1 78.75 863 LEU B C 1
ATOM 13897 O O . LEU B 1 863 ? -9.914 27.109 -17.703 1 78.75 863 LEU B O 1
ATOM 13901 N N . THR B 1 864 ? -10.57 25.109 -17.031 1 74.62 864 THR B N 1
ATOM 13902 C CA . THR B 1 864 ? -9.945 24.422 -18.156 1 74.62 864 THR B CA 1
ATOM 13903 C C . THR B 1 864 ? -10.578 24.875 -19.469 1 74.62 864 THR B C 1
ATOM 13905 O O . THR B 1 864 ? -9.883 25.031 -20.469 1 74.62 864 THR B O 1
ATOM 13908 N N . HIS B 1 865 ? -11.812 25.094 -19.438 1 71.62 865 HIS B N 1
ATOM 13909 C CA . HIS B 1 865 ? -12.508 25.562 -20.625 1 71.62 865 HIS B CA 1
ATOM 13910 C C . HIS B 1 865 ? -12.086 26.984 -20.984 1 71.62 865 HIS B C 1
ATOM 13912 O O . HIS B 1 865 ? -11.914 27.312 -22.156 1 71.62 865 HIS B O 1
ATOM 13918 N N . HIS B 1 866 ? -11.938 27.75 -20 1 74.44 866 HIS B N 1
ATOM 13919 C CA . HIS B 1 866 ? -11.539 29.125 -20.25 1 74.44 866 HIS B CA 1
ATOM 13920 C C . HIS B 1 866 ? -10.125 29.203 -20.812 1 74.44 866 HIS B C 1
ATOM 13922 O O . HIS B 1 866 ? -9.859 29.953 -21.75 1 74.44 866 HIS B O 1
ATOM 13928 N N . VAL B 1 867 ? -9.25 28.484 -20.234 1 73.25 867 VAL B N 1
ATOM 13929 C CA . VAL B 1 867 ? -7.855 28.516 -20.656 1 73.25 867 VAL B CA 1
ATOM 13930 C C . VAL B 1 867 ? -7.742 27.938 -22.078 1 73.25 867 VAL B C 1
ATOM 13932 O O . VAL B 1 867 ? -7.02 28.484 -22.906 1 73.25 867 VAL B O 1
ATOM 13935 N N . SER B 1 868 ? -8.453 26.891 -22.25 1 72.12 868 SER B N 1
ATOM 13936 C CA . SER B 1 868 ? -8.414 26.266 -23.578 1 72.12 868 SER B CA 1
ATOM 13937 C C . SER B 1 868 ? -9.023 27.188 -24.625 1 72.12 868 SER B C 1
ATOM 13939 O O . SER B 1 868 ? -8.523 27.266 -25.75 1 72.12 868 SER B O 1
ATOM 13941 N N . SER B 1 869 ? -10.07 27.844 -24.266 1 74 869 SER B N 1
ATOM 13942 C CA . SER B 1 869 ? -10.727 28.75 -25.203 1 74 869 SER B CA 1
ATOM 13943 C C . SER B 1 869 ? -9.836 29.953 -25.531 1 74 869 SER B C 1
ATOM 13945 O O . SER B 1 869 ? -9.75 30.391 -26.672 1 74 869 SER B O 1
ATOM 13947 N N . ARG B 1 870 ? -9.172 30.453 -24.594 1 75.5 870 ARG B N 1
ATOM 13948 C CA . ARG B 1 870 ? -8.312 31.609 -24.797 1 75.5 870 ARG B CA 1
ATOM 13949 C C . ARG B 1 870 ? -7.07 31.234 -25.594 1 75.5 870 ARG B C 1
ATOM 13951 O O . ARG B 1 870 ? -6.609 32.031 -26.438 1 75.5 870 ARG B O 1
ATOM 13958 N N . ASN B 1 871 ? -6.484 30.094 -25.281 1 70.5 871 ASN B N 1
ATOM 13959 C CA . ASN B 1 871 ? -5.336 29.625 -26.047 1 70.5 871 ASN B CA 1
ATOM 13960 C C . ASN B 1 871 ? -5.707 29.375 -27.516 1 70.5 871 ASN B C 1
ATOM 13962 O O . ASN B 1 871 ? -4.914 29.641 -28.422 1 70.5 871 ASN B O 1
ATOM 13966 N N . LEU B 1 872 ? -6.875 28.844 -27.641 1 69.38 872 LEU B N 1
ATOM 13967 C CA . LEU B 1 872 ? -7.344 28.562 -29 1 69.38 872 LEU B CA 1
ATOM 13968 C C . LEU B 1 872 ? -7.641 29.859 -29.75 1 69.38 872 LEU B C 1
ATOM 13970 O O . LEU B 1 872 ? -7.367 29.953 -30.938 1 69.38 872 LEU B O 1
ATOM 13974 N N . GLU B 1 873 ? -8.273 30.766 -29.141 1 69.19 873 GLU B N 1
ATOM 13975 C CA . GLU B 1 873 ? -8.555 32.062 -29.766 1 69.19 873 GLU B CA 1
ATOM 13976 C C . GLU B 1 873 ? -7.27 32.75 -30.234 1 69.19 873 GLU B C 1
ATOM 13978 O O . GLU B 1 873 ? -7.223 33.312 -31.328 1 69.19 873 GLU B O 1
ATOM 13983 N N . LYS B 1 874 ? -6.277 32.594 -29.531 1 71.12 874 LYS B N 1
ATOM 13984 C CA . LYS B 1 874 ? -5.016 33.219 -29.859 1 71.12 874 LYS B CA 1
ATOM 13985 C C . LYS B 1 874 ? -4.281 32.469 -30.969 1 71.12 874 LYS B C 1
ATOM 13987 O O . LYS B 1 874 ? -3.52 33.062 -31.734 1 71.12 874 LYS B O 1
ATOM 13992 N N . SER B 1 875 ? -4.477 31.094 -30.922 1 65.56 875 SER B N 1
ATOM 13993 C CA . SER B 1 875 ? -3.842 30.281 -31.953 1 65.56 875 SER B CA 1
ATOM 13994 C C . SER B 1 875 ? -4.648 30.297 -33.25 1 65.56 875 SER B C 1
ATOM 13996 O O . SER B 1 875 ? -4.18 29.812 -34.281 1 65.56 875 SER B O 1
ATOM 13998 N N . GLY B 1 876 ? -5.809 30.922 -33.312 1 59.41 876 GLY B N 1
ATOM 13999 C CA . GLY B 1 876 ? -6.652 31.016 -34.5 1 59.41 876 GLY B CA 1
ATOM 14000 C C . GLY B 1 876 ? -7.457 29.766 -34.75 1 59.41 876 GLY B C 1
ATOM 14001 O O . GLY B 1 876 ? -8.039 29.609 -35.844 1 59.41 876 GLY B O 1
ATOM 14002 N N . ILE B 1 877 ? -7.352 28.672 -33.906 1 54.72 877 ILE B N 1
ATOM 14003 C CA . ILE B 1 877 ? -8.094 27.438 -34.125 1 54.72 877 ILE B CA 1
ATOM 14004 C C . ILE B 1 877 ? -9.516 27.578 -33.562 1 54.72 877 ILE B C 1
ATOM 14006 O O . ILE B 1 877 ? -9.695 27.922 -32.406 1 54.72 877 ILE B O 1
ATOM 14010 N N . ASP B 1 878 ? -10.594 27.844 -34.344 1 43.34 878 ASP B N 1
ATOM 14011 C CA . ASP B 1 878 ? -11.992 27.938 -33.938 1 43.34 878 ASP B CA 1
ATOM 14012 C C . ASP B 1 878 ? -12.531 26.578 -33.5 1 43.34 878 ASP B C 1
ATOM 14014 O O . ASP B 1 878 ? -12.844 25.734 -34.312 1 43.34 878 ASP B O 1
ATOM 14018 N N . LEU B 1 879 ? -11.992 25.984 -32.594 1 42.88 879 LEU B N 1
ATOM 14019 C CA . LEU B 1 879 ? -12.547 24.703 -32.188 1 42.88 879 LEU B CA 1
ATOM 14020 C C . LEU B 1 879 ? -13.914 24.875 -31.547 1 42.88 879 LEU B C 1
ATOM 14022 O O . LEU B 1 879 ? -14.047 24.781 -30.312 1 42.88 879 LEU B O 1
ATOM 14026 N N . HIS B 1 880 ? -14.719 25.812 -31.703 1 37.91 880 HIS B N 1
ATOM 14027 C CA . HIS B 1 880 ? -16.094 25.828 -31.203 1 37.91 880 HIS B CA 1
ATOM 14028 C C . HIS B 1 880 ? -16.734 24.453 -31.328 1 37.91 880 HIS B C 1
ATOM 14030 O O . HIS B 1 880 ? -17.562 24.078 -30.5 1 37.91 880 HIS B O 1
ATOM 14036 N N . ALA B 1 881 ? -16.656 23.781 -32.5 1 33.59 881 ALA B N 1
ATOM 14037 C CA . ALA B 1 881 ? -17.422 22.578 -32.812 1 33.59 881 ALA B CA 1
ATOM 14038 C C . ALA B 1 881 ? -16.969 21.406 -31.938 1 33.59 881 ALA B C 1
ATOM 14040 O O . ALA B 1 881 ? -17.781 20.531 -31.594 1 33.59 881 ALA B O 1
ATOM 14041 N N . MET B 1 882 ? -15.734 21.234 -31.703 1 33.12 882 MET B N 1
ATOM 14042 C CA . MET B 1 882 ? -15.32 19.938 -31.156 1 33.12 882 MET B CA 1
ATOM 14043 C C . MET B 1 882 ? -15.57 19.875 -29.656 1 33.12 882 MET B C 1
ATOM 14045 O O . MET B 1 882 ? -15.961 18.844 -29.125 1 33.12 882 MET B O 1
ATOM 14049 N N . PHE B 1 883 ? -15.234 20.859 -28.875 1 36.94 883 PHE B N 1
ATOM 14050 C CA . PHE B 1 883 ? -15.289 20.766 -27.422 1 36.94 883 PHE B CA 1
ATOM 14051 C C . PHE B 1 883 ? -16.688 21.047 -26.906 1 36.94 883 PHE B C 1
ATOM 14053 O O . PHE B 1 883 ? -16.953 20.953 -25.703 1 36.94 883 PHE B O 1
ATOM 14060 N N . HIS B 1 884 ? -17.641 21.547 -27.641 1 33.34 884 HIS B N 1
ATOM 14061 C CA . HIS B 1 884 ? -19.031 21.641 -27.203 1 33.34 884 HIS B CA 1
ATOM 14062 C C . HIS B 1 884 ? -19.578 20.266 -26.812 1 33.34 884 HIS B C 1
ATOM 14064 O O . HIS B 1 884 ? -20.641 20.172 -26.203 1 33.34 884 HIS B O 1
ATOM 14070 N N . VAL B 1 885 ? -19.016 19.266 -27.422 1 32.44 885 VAL B N 1
ATOM 14071 C CA . VAL B 1 885 ? -19.594 17.953 -27.141 1 32.44 885 VAL B CA 1
ATOM 14072 C C . VAL B 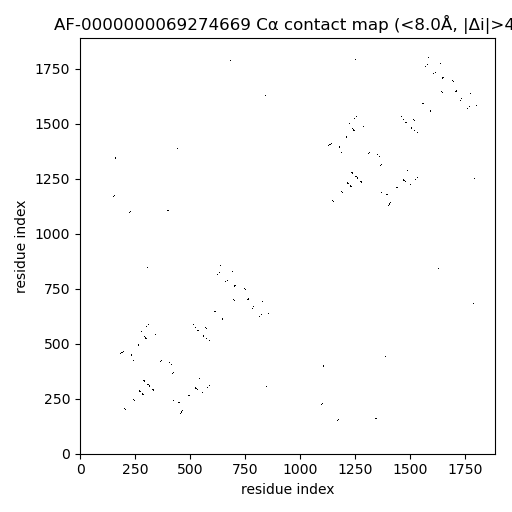1 885 ? -19.281 17.562 -25.703 1 32.44 885 VAL B C 1
ATOM 14074 O O . VAL B 1 885 ? -20.125 17.016 -24.984 1 32.44 885 VAL B O 1
ATOM 14077 N N . GLY B 1 886 ? -18.141 17.844 -25.203 1 33.44 886 GLY B N 1
ATOM 14078 C CA . GLY B 1 886 ? -17.812 17.391 -23.859 1 33.44 886 GLY B CA 1
ATOM 14079 C C . GLY B 1 886 ? -18.531 18.188 -22.766 1 33.44 886 GLY B C 1
ATOM 14080 O O . GLY B 1 886 ? -19 17.625 -21.797 1 33.44 886 GLY B O 1
ATOM 14081 N N . THR B 1 887 ? -18.609 19.484 -22.891 1 35.53 887 THR B N 1
ATOM 14082 C CA . THR B 1 887 ? -19.281 20.328 -21.906 1 35.53 887 THR B CA 1
ATOM 14083 C C . THR B 1 887 ? -20.797 20.062 -21.906 1 35.53 887 THR B C 1
ATOM 14085 O O . THR B 1 887 ? -21.438 20.141 -20.875 1 35.53 887 THR B O 1
ATOM 14088 N N . ARG B 1 888 ? -21.453 19.891 -23.062 1 33.44 888 ARG B N 1
ATOM 14089 C CA . ARG B 1 888 ? -22.875 19.609 -23.094 1 33.44 888 ARG B CA 1
ATOM 14090 C C . ARG B 1 888 ? -23.188 18.297 -22.375 1 33.44 888 ARG B C 1
ATOM 14092 O O . ARG B 1 888 ? -24.25 18.156 -21.766 1 33.44 888 ARG B O 1
ATOM 14099 N N . MET B 1 889 ? -22.266 17.438 -22.406 1 31.98 889 MET B N 1
ATOM 14100 C CA . MET B 1 889 ? -22.547 16.203 -21.688 1 31.98 889 MET B CA 1
ATOM 14101 C C . MET B 1 889 ? -22.5 16.438 -20.188 1 31.98 889 MET B C 1
ATOM 14103 O O . MET B 1 889 ? -23.297 15.859 -19.438 1 31.98 889 MET B O 1
ATOM 14107 N N . SER B 1 890 ? -21.625 17.25 -19.719 1 34.25 890 SER B N 1
ATOM 14108 C CA . SER B 1 890 ? -21.641 17.562 -18.297 1 34.25 890 SER B CA 1
ATOM 14109 C C . SER B 1 890 ? -22.875 18.406 -17.938 1 34.25 890 SER B C 1
ATOM 14111 O O . SER B 1 890 ? -23.453 18.234 -16.875 1 34.25 890 SER B O 1
ATOM 14113 N N . GLU B 1 891 ? -23.344 19.359 -18.766 1 36.06 891 GLU B N 1
ATOM 14114 C CA . GLU B 1 891 ? -24.578 20.094 -18.531 1 36.06 891 GLU B CA 1
ATOM 14115 C C . GLU B 1 891 ? -25.797 19.156 -18.578 1 36.06 891 GLU B C 1
ATOM 14117 O O . GLU B 1 891 ? -26.734 19.312 -17.781 1 36.06 891 GLU B O 1
ATOM 14122 N N . ILE B 1 892 ? -25.891 18.234 -19.484 1 34.78 892 ILE B N 1
ATOM 14123 C CA . ILE B 1 892 ? -27.016 17.312 -19.547 1 34.78 892 ILE B CA 1
ATOM 14124 C C . ILE B 1 892 ? -27.031 16.438 -18.281 1 34.78 892 ILE B C 1
ATOM 14126 O O . ILE B 1 892 ? -28.109 16.188 -17.719 1 34.78 892 ILE B O 1
ATOM 14130 N N . ALA B 1 893 ? -25.875 16.062 -17.797 1 33.41 893 ALA B N 1
ATOM 14131 C CA . ALA B 1 893 ? -25.859 15.266 -16.562 1 33.41 893 ALA B CA 1
ATOM 14132 C C . ALA B 1 893 ? -26.344 16.094 -15.375 1 33.41 893 ALA B C 1
ATOM 14134 O O . ALA B 1 893 ? -27.094 15.609 -14.531 1 33.41 893 ALA B O 1
ATOM 14135 N N . HIS B 1 894 ? -26 17.359 -15.25 1 34.34 894 HIS B N 1
ATOM 14136 C CA . HIS B 1 894 ? -26.5 18.234 -14.188 1 34.34 894 HIS B CA 1
ATOM 14137 C C . HIS B 1 894 ? -27.984 18.562 -14.398 1 34.34 894 HIS B C 1
ATOM 14139 O O . HIS B 1 894 ? -28.719 18.766 -13.43 1 34.34 894 HIS B O 1
ATOM 14145 N N . GLN B 1 895 ? -28.469 18.781 -15.57 1 32.47 895 GLN B N 1
ATOM 14146 C CA . GLN B 1 895 ? -29.891 19.078 -15.734 1 32.47 895 GLN B CA 1
ATOM 14147 C C . GLN B 1 895 ? -30.75 17.891 -15.273 1 32.47 895 GLN B C 1
ATOM 14149 O O . GLN B 1 895 ? -31.844 18.094 -14.719 1 32.47 895 GLN B O 1
ATOM 14154 N N . HIS B 1 896 ? -30.281 16.672 -15.5 1 32.69 896 HIS B N 1
ATOM 14155 C CA . HIS B 1 896 ? -31.125 15.586 -15.047 1 32.69 896 HIS B CA 1
ATOM 14156 C C . HIS B 1 896 ? -31.109 15.461 -13.523 1 32.69 896 HIS B C 1
ATOM 14158 O O . HIS B 1 896 ? -32.031 14.898 -12.93 1 32.69 896 HIS B O 1
ATOM 14164 N N . LEU B 1 897 ? -30.047 15.781 -12.836 1 30.39 897 LEU B N 1
ATOM 14165 C CA . LEU B 1 897 ? -30.109 15.758 -11.375 1 30.39 897 LEU B CA 1
ATOM 14166 C C . LEU B 1 897 ? -30.953 16.906 -10.852 1 30.39 897 LEU B C 1
ATOM 14168 O O . LEU B 1 897 ? -31.516 16.828 -9.75 1 30.39 897 LEU B O 1
ATOM 14172 N N . LYS B 1 898 ? -31.094 18.062 -11.492 1 33.41 898 LYS B N 1
ATOM 14173 C CA . LYS B 1 898 ? -31.984 19.141 -11.055 1 33.41 898 LYS B CA 1
ATOM 14174 C C . LYS B 1 898 ? -33.438 18.734 -11.18 1 33.41 898 LYS B C 1
ATOM 14176 O O . LYS B 1 898 ? -34.312 19.297 -10.516 1 33.41 898 LYS B O 1
ATOM 14181 N N . THR B 1 899 ? -33.781 17.875 -12.078 1 31.78 899 THR B N 1
ATOM 14182 C CA . THR B 1 899 ? -35.219 17.75 -12.219 1 31.78 899 THR B CA 1
ATOM 14183 C C . THR B 1 899 ? -35.812 17.062 -10.984 1 31.78 899 THR B C 1
ATOM 14185 O O . THR B 1 899 ? -37 17.281 -10.664 1 31.78 899 THR B O 1
ATOM 14188 N N . ASP B 1 900 ? -35.188 16.125 -10.297 1 28.58 900 ASP B N 1
ATOM 14189 C CA . ASP B 1 900 ? -36.062 15.445 -9.344 1 28.58 900 ASP B CA 1
ATOM 14190 C C . ASP B 1 900 ? -36.219 16.266 -8.062 1 28.58 900 ASP B C 1
ATOM 14192 O O . ASP B 1 900 ? -37.062 15.961 -7.23 1 28.58 900 ASP B O 1
ATOM 14196 N N . ASP B 1 901 ? -35.375 17.156 -7.539 1 26 901 ASP B N 1
ATOM 14197 C CA . ASP B 1 901 ? -35.594 17.703 -6.211 1 26 901 ASP B CA 1
ATOM 14198 C C . ASP B 1 901 ? -36.562 18.906 -6.27 1 26 901 ASP B C 1
ATOM 14200 O O . ASP B 1 901 ? -36.625 19.688 -5.324 1 26 901 ASP B O 1
ATOM 14204 N N . LYS B 1 902 ? -37.312 19.297 -7.309 1 30.98 902 LYS B N 1
ATOM 14205 C CA . LYS B 1 902 ? -38.312 20.359 -7.18 1 30.98 902 LYS B CA 1
ATOM 14206 C C . LYS B 1 902 ? -39.375 19.969 -6.172 1 30.98 902 LYS B C 1
ATOM 14208 O O . LYS B 1 902 ? -40.531 19.766 -6.543 1 30.98 902 LYS B O 1
ATOM 14213 N N . ALA B 1 903 ? -39.406 19.188 -5.195 1 28.28 903 ALA B N 1
ATOM 14214 C CA . ALA B 1 903 ? -40.531 19.344 -4.273 1 28.28 903 ALA B CA 1
ATOM 14215 C C . ALA B 1 903 ? -40.594 20.781 -3.742 1 28.28 903 ALA B C 1
ATOM 14217 O O . ALA B 1 903 ? -39.562 21.453 -3.633 1 28.28 903 ALA B O 1
ATOM 14218 N N . GLN B 1 904 ? -41.906 21.312 -3.113 1 25.06 904 GLN B N 1
ATOM 14219 C CA . GLN B 1 904 ? -42.719 22.5 -2.877 1 25.06 904 GLN B CA 1
ATOM 14220 C C . GLN B 1 904 ? -42.156 23.297 -1.698 1 25.06 904 GLN B C 1
ATOM 14222 O O . GLN B 1 904 ? -42.625 23.141 -0.566 1 25.06 904 GLN B O 1
ATOM 14227 N N . MET B 1 905 ? -41.156 23.344 -1.141 1 24.39 905 MET B N 1
ATOM 14228 C CA . MET B 1 905 ? -41.25 24.25 -0.005 1 24.39 905 MET B CA 1
ATOM 14229 C C . MET B 1 905 ? -41.781 25.609 -0.443 1 24.39 905 MET B C 1
ATOM 14231 O O . MET B 1 905 ? -41.281 26.203 -1.396 1 24.39 905 MET B O 1
ATOM 14235 N N . PRO B 1 906 ? -43.156 26 -0.039 1 23.61 906 PRO B N 1
ATOM 14236 C CA . PRO B 1 906 ? -43.719 27.328 -0.345 1 23.61 906 PRO B CA 1
ATOM 14237 C C . PRO B 1 906 ? -42.812 28.469 0.102 1 23.61 906 PRO B C 1
ATOM 14239 O O . PRO B 1 906 ? -42.188 28.391 1.174 1 23.61 906 PRO B O 1
ATOM 14242 N N . ASP B 1 907 ? -42.281 29.156 -0.606 1 22.59 907 ASP B N 1
ATOM 14243 C CA . ASP B 1 907 ? -41.531 30.406 -0.429 1 22.59 907 ASP B CA 1
ATOM 14244 C C . ASP B 1 907 ? -42.375 31.438 0.315 1 22.59 907 ASP B C 1
ATOM 14246 O O . ASP B 1 907 ? -41.844 32.438 0.778 1 22.59 907 ASP B O 1
ATOM 14250 N N . ASP B 1 908 ? -43.781 31.438 0.162 1 22.61 908 ASP B N 1
ATOM 14251 C CA . ASP B 1 908 ? -44.25 32.812 0.154 1 22.61 908 ASP B CA 1
ATOM 14252 C C . ASP B 1 908 ? -44.125 33.438 1.538 1 22.61 908 ASP B C 1
ATOM 14254 O O . ASP B 1 908 ? -44.969 33.219 2.404 1 22.61 908 ASP B O 1
ATOM 14258 N N . PRO B 1 909 ? -43.562 33.562 2.445 1 23.53 909 PRO B N 1
ATOM 14259 C CA . PRO B 1 909 ? -44.25 34.5 3.32 1 23.53 909 PRO B CA 1
ATOM 14260 C C . PRO B 1 909 ? -44.625 35.812 2.605 1 23.53 909 PRO B C 1
ATOM 14262 O O . PRO B 1 909 ? -45.688 36.344 2.859 1 23.53 909 PRO B O 1
ATOM 14265 N N . ASP B 1 910 ? -44.125 36.875 2.086 1 20.78 910 ASP B N 1
ATOM 14266 C CA . ASP B 1 910 ? -44.875 37.906 1.406 1 20.78 910 ASP B CA 1
ATOM 14267 C C . ASP B 1 910 ? -45.312 37.469 0.02 1 20.78 910 ASP B C 1
ATOM 14269 O O . ASP B 1 910 ? -46.5 37.562 -0.329 1 20.78 910 ASP B O 1
ATOM 14273 N N . ALA B 1 911 ? -45.094 37.719 -1.308 1 20.48 911 ALA B N 1
ATOM 14274 C CA . ALA B 1 911 ? -45.938 37.562 -2.484 1 20.48 911 ALA B CA 1
ATOM 14275 C C . ALA B 1 911 ? -46.281 36.094 -2.711 1 20.48 911 ALA B C 1
ATOM 14277 O O . ALA B 1 911 ? -45.406 35.25 -2.83 1 20.48 911 ALA B O 1
ATOM 14278 N N . LEU B 1 912 ? -47.656 35.531 -2.322 1 18.94 912 LEU B N 1
ATOM 14279 C CA . LEU B 1 912 ? -49 35.969 -2.699 1 18.94 912 LEU B CA 1
ATOM 14280 C C . LEU B 1 912 ? -48.938 36.875 -3.939 1 18.94 912 LEU B C 1
ATOM 14282 O O . LEU B 1 912 ? -49.938 37.5 -4.309 1 18.94 912 LEU B O 1
ATOM 14286 N N . ILE B 1 913 ? -47.688 37.281 -4.516 1 17.3 913 ILE B N 1
ATOM 14287 C CA . ILE B 1 913 ? -47.656 38.125 -5.695 1 17.3 913 ILE B CA 1
ATOM 14288 C C . ILE B 1 913 ? -47.969 37.312 -6.938 1 17.3 913 ILE B C 1
ATOM 14290 O O . ILE B 1 913 ? -47.188 36.406 -7.297 1 17.3 913 ILE B O 1
ATOM 14294 N N . ILE B 1 914 ? -49.219 37.094 -7.414 1 18.36 914 ILE B N 1
ATOM 14295 C CA . ILE B 1 914 ? -49.875 36.625 -8.617 1 18.36 914 ILE B CA 1
ATOM 14296 C C . ILE B 1 914 ? -49.281 37.281 -9.844 1 18.36 914 ILE B C 1
ATOM 14298 O O . ILE B 1 914 ? -49.469 38.469 -10.078 1 18.36 914 ILE B O 1
ATOM 14302 N N . LEU B 1 915 ? -48.062 37.406 -10.266 1 16.91 915 LEU B N 1
ATOM 14303 C CA . LEU B 1 915 ? -47.938 38.281 -11.422 1 16.91 915 LEU B CA 1
ATOM 14304 C C . LEU B 1 915 ? -48.688 37.688 -12.625 1 16.91 915 LEU B C 1
ATOM 14306 O O . LEU B 1 915 ? -48.281 36.625 -13.125 1 16.91 915 LEU B O 1
ATOM 14310 N N . PRO B 1 916 ? -50.062 37.656 -12.844 1 16.45 916 PRO B N 1
ATOM 14311 C CA . PRO B 1 916 ? -50.719 37.281 -14.094 1 16.45 916 PRO B CA 1
ATOM 14312 C C . PRO B 1 916 ? -50.281 38.125 -15.281 1 16.45 916 PRO B C 1
ATOM 14314 O O . PRO B 1 916 ? -50.844 38.031 -16.375 1 16.45 916 PRO B O 1
ATOM 14317 N N . ASN B 1 917 ? -49.219 38.969 -15.391 1 16.89 917 ASN B N 1
ATOM 14318 C CA . ASN B 1 917 ? -49.375 40.062 -16.375 1 16.89 917 ASN B CA 1
ATOM 14319 C C . ASN B 1 917 ? -49.469 39.5 -17.797 1 16.89 917 ASN B C 1
ATOM 14321 O O . ASN B 1 917 ? -48.469 39.094 -18.375 1 16.89 917 ASN B O 1
ATOM 14325 N N . ALA B 1 918 ? -50.469 38.75 -18.266 1 16.53 918 ALA B N 1
ATOM 14326 C CA . ALA B 1 918 ? -50.875 38.344 -19.609 1 16.53 918 ALA B CA 1
ATOM 14327 C C . ALA B 1 918 ? -50.812 39.562 -20.562 1 16.53 918 ALA B C 1
ATOM 14329 O O . ALA B 1 918 ? -50.375 39.438 -21.703 1 16.53 918 ALA B O 1
ATOM 14330 N N . ILE B 1 919 ? -51.594 40.719 -20.375 1 15.65 919 ILE B N 1
ATOM 14331 C CA . ILE B 1 919 ? -52.438 41.344 -21.391 1 15.65 919 ILE B CA 1
ATOM 14332 C C . ILE B 1 919 ? -51.625 42.312 -22.234 1 15.65 919 ILE B C 1
ATOM 14334 O O . ILE B 1 919 ? -52.188 43.094 -22.984 1 15.65 919 ILE B O 1
ATOM 14338 N N . GLU B 1 920 ? -50.281 42.594 -22.078 1 16.48 920 GLU B N 1
ATOM 14339 C CA . GLU B 1 920 ? -50.219 43.969 -22.547 1 16.48 920 GLU B CA 1
ATOM 14340 C C . GLU B 1 920 ? -50.719 44.094 -23.984 1 16.48 920 GLU B C 1
ATOM 14342 O O . GLU B 1 920 ? -50.719 43.125 -24.734 1 16.48 920 GLU B O 1
ATOM 14347 N N . SER B 1 921 ? -51.219 45.406 -24.359 1 16.19 921 SER B N 1
ATOM 14348 C CA . SER B 1 921 ? -51.906 46.094 -25.453 1 16.19 921 SER B CA 1
ATOM 14349 C C . SER B 1 921 ? -51.094 45.969 -26.75 1 16.19 921 SER B C 1
ATOM 14351 O O . SER B 1 921 ? -49.875 45.844 -26.719 1 16.19 921 SER B O 1
ATOM 14353 N N . PRO B 1 922 ? -51.656 45.906 -27.906 1 17.58 922 PRO B N 1
ATOM 14354 C CA . PRO B 1 922 ? -51.375 45.75 -29.344 1 17.58 922 PRO B CA 1
ATOM 14355 C C . PRO B 1 922 ? -50.375 46.781 -29.859 1 17.58 922 PRO B C 1
ATOM 14357 O O . PRO B 1 922 ? -50.031 47.719 -29.141 1 17.58 922 PRO B O 1
ATOM 14360 N N . ALA B 1 923 ? -50.438 47.281 -31.203 1 16.48 923 ALA B N 1
ATOM 14361 C CA . ALA B 1 923 ? -49.812 47.844 -32.406 1 16.48 923 ALA B CA 1
ATOM 14362 C C . ALA B 1 923 ? -49.375 49.312 -32.156 1 16.48 923 ALA B C 1
ATOM 14364 O O . ALA B 1 923 ? -48.281 49.688 -32.5 1 16.48 923 ALA B O 1
ATOM 14365 N N . LYS B 1 924 ? -50.156 50.438 -32 1 16.42 924 LYS B N 1
ATOM 14366 C CA . LYS B 1 924 ? -50.469 51.188 -33.219 1 16.42 924 LYS B CA 1
ATOM 14367 C C . LYS B 1 924 ? -49.5 52.344 -33.406 1 16.42 924 LYS B C 1
ATOM 14369 O O . LYS B 1 924 ? -49.438 52.906 -34.5 1 16.42 924 LYS B O 1
ATOM 14374 N N . GLU B 1 925 ? -48.719 53.094 -32.5 1 16.36 925 GLU B N 1
ATOM 14375 C CA . GLU B 1 925 ? -48.656 54.438 -33.062 1 16.36 925 GLU B CA 1
ATOM 14376 C C . GLU B 1 925 ? -47.688 54.438 -34.25 1 16.36 925 GLU B C 1
ATOM 14378 O O . GLU B 1 925 ? -46.656 53.781 -34.25 1 16.36 925 GLU B O 1
ATOM 14383 N N . PHE B 1 926 ? -48.094 55.281 -35.531 1 17.2 926 PHE B N 1
ATOM 14384 C CA . PHE B 1 926 ? -48.031 55.781 -36.906 1 17.2 926 PHE B CA 1
ATOM 14385 C C . PHE B 1 926 ? -47 56.906 -37 1 17.2 926 PHE B C 1
ATOM 14387 O O . PHE B 1 926 ? -47.25 58.031 -36.531 1 17.2 926 PHE B O 1
ATOM 14394 N N . SER B 1 927 ? -45.656 56.812 -36.562 1 16.95 927 SER B N 1
ATOM 14395 C CA . SER B 1 927 ? -44.969 58.094 -36.656 1 16.95 927 SER B CA 1
ATOM 14396 C C . SER B 1 927 ? -45 58.625 -38.094 1 16.95 927 SER B C 1
ATOM 14398 O O . SER B 1 927 ? -44.594 57.938 -39.031 1 16.95 927 SER B O 1
ATOM 14400 N N . VAL B 1 928 ? -45.844 59.75 -38.438 1 16.92 928 VAL B N 1
ATOM 14401 C CA . VAL B 1 928 ? -46.094 60.469 -39.656 1 16.92 928 VAL B CA 1
ATOM 14402 C C . VAL B 1 928 ? -44.812 61.188 -40.094 1 16.92 928 VAL B C 1
ATOM 14404 O O . VAL B 1 928 ? -43.938 61.469 -39.281 1 16.92 928 VAL B O 1
ATOM 14407 N N . PRO B 1 929 ? -44.75 61.812 -41.406 1 17.59 929 PRO B N 1
ATOM 14408 C CA . PRO B 1 929 ? -43.906 62.219 -42.531 1 17.59 929 PRO B CA 1
ATOM 14409 C C . PRO B 1 929 ? -43.25 63.594 -42.312 1 17.59 929 PRO B C 1
ATOM 14411 O O . PRO B 1 929 ? -42.406 64 -43.125 1 17.59 929 PRO B O 1
ATOM 14414 N N . LEU B 1 930 ? -43.344 64.438 -41.188 1 15.73 930 LEU B N 1
ATOM 14415 C CA . LEU B 1 930 ? -43.5 65.812 -41.531 1 15.73 930 LEU B CA 1
ATOM 14416 C C . LEU B 1 930 ? -42.281 66.375 -42.25 1 15.73 930 LEU B C 1
ATOM 14418 O O . LEU B 1 930 ? -41.156 65.938 -41.938 1 15.73 930 LEU B O 1
ATOM 14422 N N . GLY B 1 931 ? -42.375 67.438 -43.281 1 15.85 931 GLY B N 1
ATOM 14423 C CA . GLY B 1 931 ? -42.094 68.375 -44.375 1 15.85 931 GLY B CA 1
ATOM 14424 C C . GLY B 1 931 ? -41.094 69.438 -44.031 1 15.85 931 GLY B C 1
ATOM 14425 O O . GLY B 1 931 ? -40.406 69.938 -44.875 1 15.85 931 GLY B O 1
ATOM 14426 N N . ALA B 1 932 ? -41.219 70.25 -42.812 1 16.25 932 ALA B N 1
ATOM 14427 C CA . ALA B 1 932 ? -41.219 71.688 -43 1 16.25 932 ALA B CA 1
ATOM 14428 C C . ALA B 1 932 ? -39.812 72.188 -43.344 1 16.25 932 ALA B C 1
ATOM 14430 O O . ALA B 1 932 ? -38.844 71.688 -42.812 1 16.25 932 ALA B O 1
ATOM 14431 N N . VAL B 1 933 ? -39.656 73.438 -44.156 1 16.62 933 VAL B N 1
ATOM 14432 C CA . VAL B 1 933 ? -39.156 74.375 -45.125 1 16.62 933 VAL B CA 1
ATOM 14433 C C . VAL B 1 933 ? -38.281 75.438 -44.406 1 16.62 933 VAL B C 1
ATOM 14435 O O . VAL B 1 933 ? -37.469 76.125 -45.031 1 16.62 933 VAL B O 1
ATOM 14438 N N . ALA B 1 934 ? -38.312 75.688 -42.938 1 16.53 934 ALA B N 1
ATOM 14439 C CA . ALA B 1 934 ? -38.25 77.188 -42.875 1 16.53 934 ALA B CA 1
ATOM 14440 C C . ALA B 1 934 ? -37 77.688 -43.594 1 16.53 934 ALA B C 1
ATOM 14442 O O . ALA B 1 934 ? -36.031 77 -43.75 1 16.53 934 ALA B O 1
ATOM 14443 N N . GLU B 1 935 ? -37 79.125 -43.688 1 15.83 935 GLU B N 1
ATOM 14444 C CA . GLU B 1 935 ? -36.75 80.375 -44.344 1 15.83 935 GLU B CA 1
ATOM 14445 C C . GLU B 1 935 ? -35.281 80.812 -44.156 1 15.83 935 GLU B C 1
ATOM 14447 O O . GLU B 1 935 ? -34.594 81.125 -45.156 1 15.83 935 GLU B O 1
ATOM 14452 N N . ASP B 1 936 ? -35.188 82 -43.219 1 16.61 936 ASP B N 1
ATOM 14453 C CA . ASP B 1 936 ? -34.938 83.312 -43.688 1 16.61 936 ASP B CA 1
ATOM 14454 C C . ASP B 1 936 ? -33.406 83.625 -43.781 1 16.61 936 ASP B C 1
ATOM 14456 O O . ASP B 1 936 ? -32.625 82.875 -43.156 1 16.61 936 ASP B O 1
ATOM 14460 N N . GLU B 1 937 ? -33.062 85 -43.156 1 16.31 937 GLU B N 1
ATOM 14461 C CA . GLU B 1 937 ? -32.594 86.188 -43.812 1 16.31 937 GLU B CA 1
ATOM 14462 C C . GLU B 1 937 ? -31.078 86.312 -43.656 1 16.31 937 GLU B C 1
ATOM 14464 O O . GLU B 1 937 ? -30.375 86.625 -44.656 1 16.31 937 GLU B O 1
ATOM 14469 N N . TYR B 1 938 ? -30.703 86.75 -42.188 1 19.23 938 TYR B N 1
ATOM 14470 C CA . TYR B 1 938 ? -30.062 88.062 -42.156 1 19.23 938 TYR B CA 1
ATOM 14471 C C . TYR B 1 938 ? -28.75 88.062 -42.938 1 19.23 938 TYR B C 1
ATOM 14473 O O . TYR B 1 938 ? -28.062 87 -42.969 1 19.23 938 TYR B O 1
ATOM 14481 N N . PRO B 1 939 ? -28.5 89.375 -43.375 1 18.34 939 PRO B N 1
ATOM 14482 C CA . PRO B 1 939 ? -27.766 90.125 -44.406 1 18.34 939 PRO B CA 1
ATOM 14483 C C . PRO B 1 939 ? -26.266 90.188 -44.125 1 18.34 939 PRO B C 1
ATOM 14485 O O . PRO B 1 939 ? -25.844 89.938 -43 1 18.34 939 PRO B O 1
ATOM 14488 N N . GLU B 1 940 ? -25.609 91.375 -44.625 1 17.44 940 GLU B N 1
ATOM 14489 C CA . GLU B 1 940 ? -24.328 91.812 -45.188 1 17.44 940 GLU B CA 1
ATOM 14490 C C . GLU B 1 940 ? -23.438 92.438 -44.094 1 17.44 940 GLU B C 1
ATOM 14492 O O . GLU B 1 940 ? -22.234 92.188 -44.062 1 17.44 940 GLU B O 1
ATOM 14497 N N . ASN B 1 941 ? -23.219 93.312 -42.969 1 18.36 941 ASN B N 1
ATOM 14498 C CA . ASN B 1 941 ? -22.719 94.625 -43.5 1 18.36 941 ASN B CA 1
ATOM 14499 C C . ASN B 1 941 ? -21.719 94.375 -44.625 1 18.36 941 ASN B C 1
ATOM 14501 O O . ASN B 1 941 ? -21.141 93.312 -44.75 1 18.36 941 ASN B O 1
ATOM 14505 N N . PRO B 1 942 ? -21.016 95.75 -45.375 1 20.16 942 PRO B N 1
ATOM 14506 C CA . PRO B 1 942 ? -20.391 96.375 -46.531 1 20.16 942 PRO B CA 1
ATOM 14507 C C . PRO B 1 942 ? -19.125 95.688 -47 1 20.16 942 PRO B C 1
ATOM 14509 O O . PRO B 1 942 ? -18.625 94.75 -46.281 1 20.16 942 PRO B O 1
ATOM 14512 N N . GLU B 1 943 ? -18.188 96.312 -47.781 1 19.12 943 GLU B N 1
ATOM 14513 C CA . GLU B 1 943 ? -17.141 95.625 -48.5 1 19.12 943 GLU B CA 1
ATOM 14514 C C . GLU B 1 943 ? -16.5 94.562 -47.625 1 19.12 943 GLU B C 1
ATOM 14516 O O . GLU B 1 943 ? -15.625 93.812 -48.062 1 19.12 943 GLU B O 1
ATOM 14521 N N . SER B 1 944 ? -17.016 94.562 -47.312 1 15.19 944 SER B N 1
ATOM 14522 C CA . SER B 1 944 ? -17.297 95.875 -46.844 1 15.19 944 SER B CA 1
ATOM 14523 C C . SER B 1 944 ? -17.578 95.938 -45.344 1 15.19 944 SER B C 1
ATOM 14525 O O . SER B 1 944 ? -18.25 95.062 -44.812 1 15.19 944 SER B O 1
#

Solvent-accessible surface area (backbone atoms only — not comparable to full-atom values): 103680 Å² total; per-residue (Å²): 129,84,73,77,72,70,53,64,66,60,50,49,54,59,62,46,43,59,56,50,41,47,71,68,64,66,52,69,71,78,69,76,72,65,72,72,74,82,71,70,80,62,51,63,60,54,54,52,52,50,54,54,48,52,54,51,52,55,55,50,52,53,39,48,73,70,69,50,67,65,65,67,58,51,56,68,62,62,69,70,61,80,76,80,78,77,80,82,73,89,68,97,93,90,91,85,94,93,77,89,89,87,95,85,88,94,85,91,79,92,74,73,82,75,92,89,91,86,87,89,80,88,84,87,81,82,77,82,82,77,75,84,80,78,76,77,74,77,72,74,71,74,71,68,73,64,72,69,72,72,83,53,78,48,42,48,55,51,45,56,39,49,50,45,43,51,46,35,52,46,50,55,49,32,63,74,74,38,68,78,52,56,65,61,46,53,34,21,50,50,15,20,50,50,18,30,50,50,47,51,45,42,72,74,38,67,87,67,69,47,69,65,54,50,10,46,51,52,61,67,65,48,55,39,64,33,52,48,65,68,42,44,30,62,47,45,24,55,59,31,44,72,50,55,61,67,62,46,62,40,41,39,61,48,20,49,45,46,18,45,60,33,31,53,51,39,14,50,54,42,13,53,48,41,46,74,64,46,86,80,65,56,49,71,38,52,17,39,24,50,12,16,34,70,44,19,38,33,32,70,59,44,48,54,50,37,49,69,59,44,42,52,68,64,59,47,44,49,47,48,49,20,24,63,46,14,41,32,42,22,51,53,51,22,52,54,27,45,41,39,57,38,66,47,84,69,54,73,67,52,46,54,52,49,50,50,42,24,52,53,44,6,40,51,52,5,46,52,52,12,52,50,49,35,54,53,32,47,71,44,38,49,76,87,42,77,64,28,46,57,35,44,46,44,46,52,53,24,46,21,47,49,38,22,50,53,22,55,28,91,84,64,55,21,31,23,58,34,8,19,33,39,15,23,38,44,27,34,60,69,30,60,60,24,47,64,49,61,66,51,50,48,42,38,50,52,46,51,42,50,53,45,49,46,51,52,32,20,50,53,14,22,53,40,18,31,56,72,66,40,78,79,71,70,81,51,74,68,52,56,54,46,52,54,47,49,48,54,48,50,54,48,44,43,43,50,42,55,58,69,45,39,76,59,32,44,71,30,67,84,40,57,53,72,60,56,49,52,48,52,43,57,45,57,25,44,41,70,68,29,49,44,53,29,48,36,52,42,67,58,54,53,31,75,86,66,43,74,56,55,70,68,59,49,51,48,29,42,47,51,29,46,52,53,43,51,42,30,48,48,32,43,67,50,36,52,59,44,44,64,58,50,41,54,73,64,55,64,46,69,74,50,70,59,55,52,50,51,51,52,51,51,42,51,47,52,45,26,50,47,38,17,47,55,59,66,44,65,78,40,76,70,58,62,65,44,49,64,65,60,43,50,50,33,50,28,45,23,49,76,37,94,69,84,83,52,54,83,72,59,79,73,69,68,84,77,72,66,74,80,44,73,46,72,74,59,80,82,94,55,53,52,39,57,54,44,45,42,48,45,30,28,29,52,28,41,53,55,50,30,40,75,44,28,55,42,63,44,85,51,69,47,59,59,49,55,51,47,14,44,54,57,15,58,75,37,29,84,79,41,89,49,31,54,60,46,49,51,48,56,51,46,48,53,51,49,56,59,67,64,44,50,75,74,57,52,65,34,43,70,44,36,37,50,49,51,52,52,51,26,46,46,46,50,43,49,39,50,51,45,46,25,50,54,51,30,50,57,53,42,64,32,56,50,52,58,71,52,46,55,53,50,47,50,53,53,52,51,47,41,51,52,50,51,55,57,55,67,72,47,62,65,68,48,45,22,51,36,35,30,51,32,49,43,40,22,46,53,39,48,50,52,52,49,52,52,49,34,39,63,48,26,76,37,52,73,41,57,46,51,55,53,51,52,32,40,49,46,14,51,53,50,45,52,49,50,53,51,50,53,48,27,61,74,27,68,48,81,60,66,75,66,59,50,57,60,55,50,50,55,50,51,54,52,52,61,61,57,62,70,70,72,68,77,80,81,70,44,77,79,63,89,54,93,74,79,88,78,68,87,82,78,82,73,80,78,86,71,86,81,76,84,75,85,79,72,81,80,79,83,60,96,76,135,129,85,73,76,70,68,51,65,65,61,50,48,55,59,60,46,42,58,55,48,39,45,69,66,65,67,48,70,72,77,69,76,65,68,72,67,74,80,73,72,81,63,50,64,62,53,53,55,53,49,53,55,48,54,54,52,50,54,54,51,52,53,40,49,74,70,68,50,67,66,64,67,60,50,56,68,61,60,70,71,60,81,76,81,79,78,80,79,73,80,77,80,74,84,73,79,78,89,75,90,89,92,93,86,94,89,91,93,88,90,90,87,89,86,89,87,85,90,84,88,91,85,92,80,92,82,84,88,75,86,72,83,78,77,77,76,75,76,72,75,72,74,71,68,74,64,72,69,73,73,82,54,76,50,43,48,54,51,44,57,39,50,50,44,43,52,46,34,54,47,51,56,49,31,64,73,72,37,69,78,51,55,66,61,45,53,34,21,50,51,14,21,51,49,18,31,50,49,47,51,44,43,72,74,38,66,86,67,70,48,69,66,54,50,10,47,51,50,62,68,66,49,56,40,64,32,51,48,64,66,41,44,30,62,48,45,24,55,59,30,43,71,48,54,62,68,61,45,63,41,40,40,61,48,22,49,45,45,16,45,59,33,32,54,50,40,14,49,54,42,14,54,47,40,46,73,65,46,87,80,65,56,48,70,37,50,18,40,23,50,12,17,34,70,44,20,36,34,34,70,60,46,48,54,50,38,48,70,58,43,41,50,67,66,60,49,44,48,49,46,48,19,25,62,45,15,42,34,43,23,50,53,52,23,53,55,27,45,43,39,56,37,65,46,84,68,55,74,68,53,46,53,52,49,50,49,42,24,52,54,43,5,40,51,51,6,46,54,52,12,50,51,49,35,54,53,33,49,70,44,37,48,78,87,41,77,63,26,45,56,35,43,46,43,46,51,53,24,45,22,45,50,37,23,50,54,22,55,28,89,85,64,57,21,30,23,58,34,8,17,34,39,15,22,39,43,28,33,61,70,29,62,60,24,46,62,48,60,65,50,50,48,42,38,49,52,47,50,42,51,53,45,50,47,53,50,32,19,50,54,14,22,54,40,18,31,54,71,66,40,78,80,70,71,80,51,74,68,53,54,54,46,52,55,46,49,47,52,48,52,54,48,44,43,43,50,43,56,58,71,45,40,77,59,32,43,72,30,68,85,39,56,52,74,59,55,50,51,46,51,44,57,44,56,24,45,40,71,68,27,50,44,53,28,48,37,52,42,65,58,54,54,31,74,87,65,44,74,56,53,70,68,58,50,51,50,29,43,48,50,28,46,52,53,44,50,43,29,48,48,32,42,67,49,35,55,58,43,44,63,58,51,42,54,73,62,55,63,47,68,73,51,72,60,55,53,51,50,52,51,50,51,43,50,45,52,46,25,50,49,39,17,48,55,59,66,44,65,79,40,75,70,58,62,66,43,48,64,66,60,44,50,50,34,51,28,44,22,48,76,36,92,68,85,84,52,54,84,71,58,80,72,71,69,86,75,71,66,76,81,45,75,46,73,73,60,78,80,94,55,53,50,40,58,54,44,46,41,49,46,30,28,29,52,28,41,53,54,49,30,41,76,45,29,54,42,62,44,82,51,68,48,59,58,50,56,50,48,14,45,54,57,17,60,75,36,28,84,79,41,88,49,31,54,60,45,48,50,48,54,52,46,48,54,51,49,57,58,68,64,45,49,75,74,56,52,65,34,43,69,46,36,38,50,48,51,51,52,50,25,47,45,48,50,43,50,39,50,52,44,46,27,51,53,52,30,51,56,51,44,64,32,56,49,55,58,72,53,45,56,52,49,48,50,53,52,52,52,48,42,52,53,50,51,55,56,56,67,72,48,62,65,66,49,47,22,52,35,36,29,51,32,50,43,41,22,48,53,40,49,49,53,52,51,52,52,48,33,39,64,47,25,75,38,52,73,42,58,45,51,54,53,50,53,32,40,49,46,13,51,52,50,46,52,48,49,53,50,49,52,48,27,60,73,27,67,51,79,61,65,75,68,58,52,57,61,55,50,51,55,50,53,56,52,53,60,63,56,62,72,69,72,71,79,75,82,75,50,78,74,66,91,66,74,80,70,89,74,71,84,82,88,82,73,94,76,89,80,85,90,80,90,75,91,82,90,78,90,86,70,87,62,107,71

Organism: Polarella glacialis (NCBI:txid89957)

pLDDT: mean 70.86, std 26.24, range [12.95, 96.5]